Protein 5LP5 (pdb70)

B-factor: mean 61.41, std 30.26, range [6.19, 213.81]

Radius of gyration: 59.89 Å; Cα contacts (8 Å, |Δi|>4): 4149; chains: 6; bounding box: 139×84×189 Å

Structure (mmCIF, N/CA/C/O backbone):
data_5LP5
#
_entry.id   5LP5
#
_cell.length_a   338.656
_cell.length_b   48.340
_cell.length_c   151.513
_cell.angle_alpha   90.00
_cell.angle_beta   113.02
_cell.angle_gamma   90.00
#
_symmetry.space_group_name_H-M   'C 1 2 1'
#
loop_
_entity.id
_entity.type
_entity.pdbx_description
1 polymer 'Penicillin-binding protein 2 (Pbp2)'
2 polymer 'Rod shape-determining protein (MreC)'
3 water water
#
loop_
_atom_site.group_PDB
_atom_site.id
_atom_site.type_symbol
_atom_site.label_atom_id
_atom_site.label_alt_id
_atom_site.label_comp_id
_atom_site.label_asym_id
_atom_site.label_entity_id
_atom_site.label_seq_id
_atom_site.pdbx_PDB_ins_code
_atom_site.Cartn_x
_atom_site.Cartn_y
_atom_site.Cartn_z
_atom_site.occupancy
_atom_site.B_iso_or_equiv
_atom_site.auth_seq_id
_atom_site.auth_comp_id
_atom_site.auth_asym_id
_atom_site.auth_atom_id
_atom_site.pdbx_PDB_model_num
ATOM 1 N N . ARG A 1 41 ? -118.628 -6.446 16.979 1.00 125.43 41 ARG A N 1
ATOM 2 C CA . ARG A 1 41 ? -117.613 -6.279 18.075 1.00 125.60 41 ARG A CA 1
ATOM 3 C C . 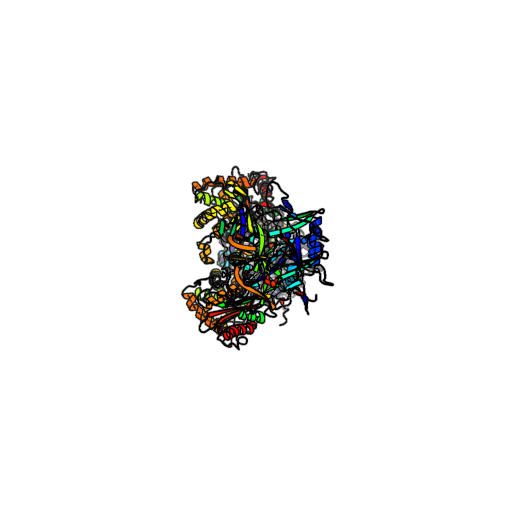ARG A 1 41 ? -116.811 -7.585 18.305 1.00 130.52 41 ARG A C 1
ATOM 4 O O . ARG A 1 41 ? -115.582 -7.590 18.180 1.00 137.66 41 ARG A O 1
ATOM 12 N N . ASN A 1 42 ? -117.522 -8.673 18.634 1.00 126.42 42 ASN A N 1
ATOM 13 C CA . ASN A 1 42 ? -116.942 -10.011 18.924 1.00 115.85 42 ASN A CA 1
ATOM 14 C C . ASN A 1 42 ? -116.158 -10.050 20.237 1.00 112.61 42 ASN A C 1
ATOM 15 O O . ASN A 1 42 ? -116.676 -9.641 21.277 1.00 107.43 42 ASN A O 1
ATOM 20 N N . MET A 1 43 ? -114.930 -10.567 20.181 1.00 109.01 43 MET A N 1
ATOM 21 C CA . MET A 1 43 ? -114.035 -10.615 21.326 1.00 104.75 43 MET A CA 1
ATOM 22 C C . MET A 1 43 ? -112.598 -10.918 20.886 1.00 91.25 43 MET A C 1
ATOM 23 O O . MET A 1 43 ? -112.371 -11.444 19.801 1.00 79.75 43 MET A O 1
ATOM 28 N N . THR A 1 44 ? -111.643 -10.625 21.768 1.00 84.07 44 THR A N 1
ATOM 29 C CA . THR A 1 44 ? -110.214 -10.743 21.470 1.00 76.64 44 THR A CA 1
ATOM 30 C C . THR A 1 44 ? -109.526 -11.820 22.306 1.00 72.07 44 THR A C 1
ATOM 31 O O . THR A 1 44 ? -110.153 -12.457 23.152 1.00 77.04 44 THR A O 1
ATOM 35 N N . LYS A 1 45 ? -108.234 -12.011 22.067 1.00 66.41 45 LYS A N 1
ATOM 36 C CA . LYS A 1 45 ? -107.476 -13.122 22.666 1.00 61.00 45 LYS A CA 1
ATOM 37 C C . LYS A 1 45 ? -105.986 -12.780 22.769 1.00 55.77 45 LYS A C 1
ATOM 38 O O . LYS A 1 45 ? -105.398 -12.291 21.818 1.00 52.54 45 LYS A O 1
ATOM 44 N N . LYS A 1 46 ? -105.382 -13.075 23.916 1.00 54.12 46 LYS A N 1
ATOM 45 C CA . LYS A 1 46 ? -103.974 -12.725 24.214 1.00 50.44 46 LYS A CA 1
ATOM 46 C C . LYS A 1 46 ? -103.061 -13.946 24.217 1.00 50.10 46 LYS A C 1
ATOM 47 O O . LYS A 1 46 ? -103.469 -15.057 24.520 1.00 49.97 46 LYS A O 1
ATOM 53 N N . GLU A 1 47 ? -101.810 -13.723 23.877 1.00 53.03 47 GLU A N 1
ATOM 54 C CA . GLU A 1 47 ? -100.848 -14.803 23.788 1.00 57.49 47 GLU A CA 1
ATOM 55 C C . GLU A 1 47 ? -99.478 -14.247 24.082 1.00 54.03 47 GLU A C 1
ATOM 56 O O . GLU A 1 47 ? -99.007 -13.355 23.374 1.00 52.98 47 GLU A O 1
ATOM 62 N N . PHE A 1 48 ? -98.846 -14.746 25.140 1.00 50.03 48 PHE A N 1
ATOM 63 C CA . PHE A 1 48 ? -97.534 -14.243 25.516 1.00 46.74 48 PHE A CA 1
ATOM 64 C C . PHE A 1 48 ? -96.441 -14.866 24.654 1.00 43.84 48 PHE A C 1
ATOM 65 O O . PHE A 1 48 ? -96.538 -16.014 24.239 1.00 42.97 48 PHE A O 1
ATOM 73 N N . LEU A 1 49 ? -95.393 -14.091 24.410 1.00 42.19 49 LEU A N 1
ATOM 74 C CA . LEU A 1 49 ? -94.264 -14.527 23.605 1.00 41.13 49 LEU A CA 1
ATOM 75 C C . LEU A 1 49 ? -93.079 -14.540 24.538 1.00 40.39 49 LEU A C 1
ATOM 76 O O . LEU A 1 49 ? -92.550 -13.486 24.896 1.00 41.34 49 LEU A O 1
ATOM 81 N N . VAL A 1 50 ? -92.684 -15.741 24.948 1.00 39.95 50 VAL A N 1
ATOM 82 C CA . VAL A 1 50 ? -91.746 -15.932 26.056 1.00 38.29 50 VAL A CA 1
ATOM 83 C C . VAL A 1 50 ? -90.372 -16.323 25.540 1.00 34.94 50 VAL A C 1
ATOM 84 O O . VAL A 1 50 ? -90.210 -17.422 25.048 1.00 35.36 50 VAL A O 1
ATOM 88 N N . PRO A 1 51 ? -89.368 -15.457 25.703 1.00 33.48 51 PRO A N 1
ATOM 89 C CA . PRO A 1 51 ? -88.078 -15.752 25.079 1.00 33.09 51 PRO A CA 1
ATOM 90 C C . PRO A 1 51 ? -87.320 -16.855 25.763 1.00 31.70 51 PRO A C 1
ATOM 91 O O . PRO A 1 51 ? -87.512 -17.075 26.934 1.00 32.31 51 PRO A O 1
ATOM 95 N N . THR A 1 52 ? -86.475 -17.547 25.011 1.00 33.40 52 THR A N 1
ATOM 96 C CA . THR A 1 52 ? -85.709 -18.686 25.518 1.00 33.14 52 THR A CA 1
ATOM 97 C C . THR A 1 52 ? -84.619 -18.143 26.417 1.00 30.47 52 THR A C 1
ATOM 98 O O . THR A 1 52 ? -84.019 -17.115 26.108 1.00 29.71 52 THR A O 1
ATOM 102 N N . ARG A 1 53 ? -84.375 -18.807 27.540 1.00 30.08 53 ARG A N 1
ATOM 103 C CA . ARG A 1 53 ? -83.384 -18.292 28.503 1.00 30.85 53 ARG A CA 1
ATOM 104 C C . ARG A 1 53 ? -82.008 -18.222 27.897 1.00 30.82 53 ARG A C 1
ATOM 105 O O . ARG A 1 53 ? -81.572 -19.169 27.257 1.00 31.58 53 ARG A O 1
ATOM 113 N N . GLY A 1 54 ? -81.336 -17.091 28.113 1.00 33.25 54 GLY A N 1
ATOM 114 C CA . GLY A 1 54 ? -80.059 -16.777 27.448 1.00 33.68 54 GLY A CA 1
ATOM 115 C C . GLY A 1 54 ? -78.920 -17.747 27.729 1.00 33.56 54 GLY A C 1
ATOM 116 O O . GLY A 1 54 ? -78.838 -18.337 28.807 1.00 35.02 54 GLY A O 1
ATOM 117 N N . ASN A 1 55 ? -78.034 -17.902 26.748 1.00 34.06 55 ASN A N 1
ATOM 118 C CA . ASN A 1 55 ? -76.872 -18.779 26.887 1.00 34.41 55 ASN A CA 1
ATOM 119 C C . ASN A 1 55 ? -75.781 -18.109 27.696 1.00 32.59 55 ASN A C 1
ATOM 120 O O . ASN A 1 55 ? -75.609 -16.887 27.629 1.00 30.64 55 ASN A O 1
ATOM 125 N N . ILE A 1 56 ? -75.029 -18.920 28.435 1.00 31.59 56 ILE A N 1
ATOM 126 C CA . ILE A 1 56 ? -73.843 -18.433 29.128 1.00 33.59 56 ILE A CA 1
ATOM 127 C C . ILE A 1 56 ? -72.584 -18.927 28.416 1.00 33.95 56 ILE A C 1
ATOM 128 O O . ILE A 1 56 ? -72.397 -20.136 28.203 1.00 31.53 56 ILE A O 1
ATOM 133 N N . THR A 1 57 ? -71.721 -17.972 28.070 1.00 36.46 57 THR A N 1
ATOM 134 C CA . THR A 1 57 ? -70.525 -18.268 27.294 1.00 38.72 57 THR A CA 1
ATOM 135 C C . THR A 1 57 ? -69.233 -17.871 27.998 1.00 41.63 57 THR A C 1
ATOM 136 O O . THR A 1 57 ? -69.109 -16.792 28.576 1.00 44.54 57 THR A O 1
ATOM 140 N N . ASP A 1 58 ? -68.314 -18.827 27.975 1.00 42.18 58 ASP A N 1
ATOM 141 C CA . ASP A 1 58 ? -66.857 -18.655 28.103 1.00 40.80 58 ASP A CA 1
ATOM 142 C C . ASP A 1 58 ? -66.243 -17.440 27.360 1.00 38.85 58 ASP A C 1
ATOM 143 O O . ASP A 1 58 ? -66.805 -16.874 26.419 1.00 40.72 58 ASP A O 1
ATOM 148 N N . ARG A 1 59 ? -65.064 -17.057 27.806 1.00 38.32 59 ARG A N 1
ATOM 149 C CA . ARG A 1 59 ? -64.281 -15.984 27.182 1.00 38.73 59 ARG A CA 1
ATOM 150 C C . ARG A 1 59 ? -64.205 -16.078 25.666 1.00 37.20 59 ARG A C 1
ATOM 151 O O . ARG A 1 59 ? -64.229 -15.067 24.984 1.00 33.22 59 ARG A O 1
ATOM 159 N N . ASN A 1 60 ? -64.072 -17.309 25.176 1.00 39.49 60 ASN A N 1
ATOM 160 C CA . ASN A 1 60 ? -63.847 -17.605 23.772 1.00 42.01 60 ASN A CA 1
ATOM 161 C C . ASN A 1 60 ? -65.073 -18.239 23.132 1.00 43.11 60 ASN A C 1
ATOM 162 O O . ASN A 1 60 ? -64.951 -18.968 22.137 1.00 44.39 60 ASN A O 1
ATOM 167 N N . ASP A 1 61 ? -66.244 -17.968 23.697 1.00 44.59 61 ASP A N 1
ATOM 168 C CA . ASP A 1 61 ? -67.499 -18.400 23.091 1.00 46.34 61 ASP A CA 1
ATOM 169 C C . ASP A 1 61 ? -67.742 -19.926 23.163 1.00 45.96 61 ASP A C 1
ATOM 170 O O . ASP A 1 61 ? -68.524 -20.463 22.392 1.00 51.16 61 ASP A O 1
ATOM 175 N N . GLU A 1 62 ? -67.092 -20.627 24.083 1.00 43.90 62 GLU A N 1
ATOM 176 C CA . GLU A 1 62 ? -67.504 -21.993 24.404 1.00 45.78 62 GLU A CA 1
ATOM 177 C C . GLU A 1 62 ? -68.808 -21.938 25.239 1.00 44.98 62 GLU A C 1
ATOM 178 O O . GLU A 1 62 ? -69.049 -20.980 25.973 1.00 40.24 62 GLU A O 1
ATOM 184 N N . PHE A 1 63 ? -69.643 -22.969 25.119 1.00 47.06 63 PHE A N 1
ATOM 185 C CA . PHE A 1 63 ? -70.860 -23.089 25.921 1.00 46.49 63 PHE A CA 1
ATOM 186 C C . PHE A 1 63 ? -70.594 -23.585 27.340 1.00 43.52 63 PHE A C 1
ATOM 187 O O . PHE A 1 63 ? -70.024 -24.665 27.544 1.00 38.75 63 PHE A O 1
ATOM 195 N N . LEU A 1 64 ? -71.053 -22.800 28.308 1.00 40.88 64 LEU A N 1
ATOM 196 C CA . LEU A 1 64 ? -71.044 -23.202 29.706 1.00 42.40 64 LEU A CA 1
ATOM 197 C C . LEU A 1 64 ? -72.440 -23.593 30.166 1.00 44.97 64 LEU A C 1
ATOM 198 O O . LEU A 1 64 ? -72.601 -24.574 30.919 1.00 46.57 64 LEU A O 1
ATOM 203 N N . ALA A 1 65 ? -73.424 -22.816 29.702 1.00 45.88 65 ALA A N 1
ATOM 204 C CA . ALA A 1 65 ? -74.838 -23.010 30.032 1.00 46.14 65 ALA A CA 1
ATOM 205 C C . ALA A 1 65 ? -75.719 -22.745 28.820 1.00 44.75 65 ALA A C 1
ATOM 206 O O . ALA A 1 65 ? -75.600 -21.716 28.146 1.00 47.05 65 ALA A O 1
ATOM 208 N N . THR A 1 66 ? -76.636 -23.671 28.579 1.00 43.14 66 THR A N 1
ATOM 209 C CA . THR A 1 66 ? -77.495 -23.606 27.427 1.00 42.43 66 THR A CA 1
ATOM 210 C C . THR A 1 66 ? -78.842 -24.290 27.674 1.00 43.27 66 THR A C 1
ATOM 211 O O . THR A 1 66 ? -79.138 -24.724 28.786 1.00 42.38 66 THR A O 1
ATOM 215 N N . ASN A 1 67 ? -79.653 -24.397 26.621 1.00 43.67 67 ASN A N 1
ATOM 216 C CA . ASN A 1 67 ? -80.986 -25.024 26.708 1.00 41.97 67 ASN A CA 1
ATOM 217 C C . ASN A 1 67 ? -81.143 -26.223 25.745 1.00 41.02 67 ASN A C 1
ATOM 218 O O . ASN A 1 67 ? -80.600 -26.206 24.656 1.00 44.07 67 ASN A O 1
ATOM 223 N N . GLU A 1 68 ? -81.880 -27.250 26.162 1.00 41.16 68 GLU A N 1
ATOM 224 C CA . GLU A 1 68 ? -82.133 -28.439 25.329 1.00 44.30 68 GLU A CA 1
ATOM 225 C C . GLU A 1 68 ? -83.607 -28.587 25.044 1.00 45.00 68 GLU A C 1
ATOM 226 O O . GLU A 1 68 ? -84.428 -28.564 25.958 1.00 46.95 68 GLU A O 1
ATOM 232 N N . LEU A 1 69 ? -83.923 -28.734 23.762 1.00 41.37 69 LEU A N 1
ATOM 233 C CA . LEU A 1 69 ? -85.291 -28.852 23.325 1.00 36.91 69 LEU A CA 1
ATOM 234 C C . LEU A 1 69 ? -85.808 -30.252 23.614 1.00 34.96 69 LEU A C 1
ATOM 235 O O . LEU A 1 69 ? -85.300 -31.242 23.121 1.00 31.03 69 LEU A O 1
ATOM 240 N N . VAL A 1 70 ? -86.822 -30.319 24.454 1.00 36.89 70 VAL A N 1
ATOM 241 C CA . VAL A 1 70 ? -87.391 -31.596 24.879 1.00 37.19 70 VAL A CA 1
ATOM 242 C C . VAL A 1 70 ? -88.905 -31.483 24.783 1.00 37.30 70 VAL A C 1
ATOM 243 O O . VAL A 1 70 ? -89.419 -30.457 24.340 1.00 38.21 70 VAL A O 1
ATOM 247 N N . PHE A 1 71 ? -89.610 -32.543 25.164 1.00 37.06 71 PHE A N 1
ATOM 248 C CA . PHE A 1 71 ? -91.050 -32.601 24.990 1.00 36.83 71 PHE A CA 1
ATOM 249 C C . PHE A 1 71 ? -91.810 -32.789 26.292 1.00 37.52 71 PHE A C 1
ATOM 250 O O . PHE A 1 71 ? -91.222 -32.925 27.357 1.00 36.77 71 PHE A O 1
ATOM 258 N N . GLY A 1 72 ? -93.133 -32.817 26.172 1.00 39.59 72 GLY A N 1
ATOM 259 C CA . GLY A 1 72 ? -94.036 -32.837 27.295 1.00 40.86 72 GLY A CA 1
ATOM 260 C C . GLY A 1 72 ? -95.382 -33.273 26.777 1.00 43.39 72 GLY A C 1
ATOM 261 O O . GLY A 1 72 ? -95.837 -32.769 25.765 1.00 43.14 72 GLY A O 1
ATOM 262 N N . VAL A 1 73 ? -96.016 -34.234 27.443 1.00 46.02 73 VAL A N 1
ATOM 263 C CA . VAL A 1 73 ? -97.349 -34.658 27.032 1.00 49.00 73 VAL A CA 1
ATOM 264 C C . VAL A 1 73 ? -98.382 -33.997 27.935 1.00 51.70 73 VAL A C 1
ATOM 265 O O . VAL A 1 73 ? -98.300 -34.097 29.154 1.00 50.41 73 VAL A O 1
ATOM 269 N N . PHE A 1 74 ? -99.353 -33.330 27.321 1.00 57.53 74 PHE A N 1
ATOM 270 C CA . PHE A 1 74 ? -100.328 -32.523 28.043 1.00 63.92 74 PHE A CA 1
ATOM 271 C C . PHE A 1 74 ? -101.756 -33.017 27.819 1.00 69.23 74 PHE A C 1
ATOM 272 O O . PHE A 1 74 ? -102.103 -33.461 26.709 1.00 74.97 74 PHE A O 1
ATOM 280 N N . LEU A 1 75 ? -102.574 -32.909 28.871 1.00 70.12 75 LEU A N 1
ATOM 281 C CA . LEU A 1 75 ? -104.025 -33.122 28.783 1.00 68.69 75 LEU A CA 1
ATOM 282 C C . LEU A 1 75 ? -104.763 -31.826 29.151 1.00 75.83 75 LEU A C 1
ATOM 283 O O . LEU A 1 75 ? -104.236 -31.009 29.906 1.00 79.48 75 LEU A O 1
ATOM 288 N N . PRO A 1 76 ? -105.976 -31.617 28.603 1.00 86.51 76 PRO A N 1
ATOM 289 C CA . PRO A 1 76 ? -106.688 -30.375 28.923 1.00 90.59 76 PRO A CA 1
ATOM 290 C C . PRO A 1 76 ? -107.258 -30.398 30.354 1.00 95.59 76 PRO A C 1
ATOM 291 O O . PRO A 1 76 ? -107.620 -31.464 30.861 1.00 93.38 76 PRO A O 1
ATOM 295 N N . SER A 1 77 ? -107.298 -29.237 31.005 1.00 107.02 77 SER A N 1
ATOM 296 C CA . SER A 1 77 ? -107.775 -29.148 32.389 1.00 117.56 77 SER A CA 1
ATOM 297 C C . SER A 1 77 ? -109.299 -29.214 32.455 1.00 121.01 77 SER A C 1
ATOM 298 O O . SER A 1 77 ? -109.992 -28.767 31.542 1.00 120.91 77 SER A O 1
ATOM 301 N N . GLY A 1 78 ? -109.815 -29.775 33.541 1.00 122.95 78 GLY A N 1
ATOM 302 C CA . GLY A 1 78 ? -111.262 -29.823 33.769 1.00 124.63 78 GLY A CA 1
ATOM 303 C C . GLY A 1 78 ? -111.927 -30.953 33.010 1.00 119.47 78 GLY A C 1
ATOM 304 O O . GLY A 1 78 ? -112.907 -30.750 32.300 1.00 122.20 78 GLY A O 1
ATOM 305 N N . LEU A 1 79 ? -111.394 -32.154 33.187 1.00 114.84 79 LEU A N 1
ATOM 306 C CA . LEU A 1 79 ? -111.842 -33.334 32.458 1.00 114.98 79 LEU A CA 1
ATOM 307 C C . LEU A 1 79 ? -112.540 -34.321 33.400 1.00 109.36 79 LEU A C 1
ATOM 308 O O . LEU A 1 79 ? -112.201 -34.395 34.578 1.00 107.70 79 LEU A O 1
ATOM 313 N N . LYS A 1 80 ? -113.507 -35.077 32.880 1.00 102.64 80 LYS A N 1
ATOM 314 C CA . LYS A 1 80 ? -114.214 -36.095 33.671 1.00 98.59 80 LYS A CA 1
ATOM 315 C C . LYS A 1 80 ? -113.256 -37.164 34.196 1.00 94.31 80 LYS A C 1
ATOM 316 O O . LYS A 1 80 ? -112.322 -37.551 33.495 1.00 108.30 80 LYS A O 1
ATOM 322 N N . GLN A 1 81 ? -113.503 -37.649 35.413 1.00 88.02 81 GLN A N 1
ATOM 323 C CA . GLN A 1 81 ? -112.692 -38.720 36.045 1.00 87.00 81 GLN A CA 1
ATOM 324 C C . GLN A 1 81 ? -112.665 -40.029 35.223 1.00 87.83 81 GLN A C 1
ATOM 325 O O . GLN A 1 81 ? -111.647 -40.730 35.195 1.00 82.78 81 GLN A O 1
ATOM 331 N N . LYS A 1 82 ? -113.782 -40.357 34.574 1.00 94.96 82 LYS A N 1
ATOM 332 C CA . LYS A 1 82 ? -113.889 -41.573 33.763 1.00 98.78 82 LYS A CA 1
ATOM 333 C C . LYS A 1 82 ? -112.997 -41.484 32.525 1.00 97.29 82 LYS A C 1
ATOM 334 O O . LYS A 1 82 ? -112.282 -42.438 32.182 1.00 87.41 82 LYS A O 1
ATOM 340 N N . ASP A 1 83 ? -113.061 -40.331 31.861 1.00 101.88 83 ASP A N 1
ATOM 341 C CA . ASP A 1 83 ? -112.288 -40.067 30.651 1.00 107.20 83 ASP A CA 1
ATOM 342 C C . ASP A 1 83 ? -110.791 -39.943 30.951 1.00 108.84 83 ASP A C 1
ATOM 343 O O . ASP A 1 83 ? -109.955 -40.539 30.257 1.00 112.27 83 ASP A O 1
ATOM 348 N N . LEU A 1 84 ? -110.475 -39.159 31.979 1.00 107.67 84 LEU A N 1
ATOM 349 C CA . LEU A 1 84 ? -109.104 -38.969 32.436 1.00 107.68 84 LEU A CA 1
ATOM 350 C C . LEU A 1 84 ? -108.371 -40.303 32.622 1.00 103.32 84 LEU A C 1
ATOM 351 O O . LEU A 1 84 ? -107.218 -40.437 32.200 1.00 109.24 84 LEU A O 1
ATOM 356 N N . LEU A 1 85 ? -109.042 -41.282 33.236 1.00 97.52 85 LEU A N 1
ATOM 357 C CA . LEU A 1 85 ? -108.467 -42.624 33.443 1.00 95.07 85 LEU A CA 1
ATOM 358 C C . LEU A 1 85 ? -108.139 -43.305 32.105 1.00 99.72 85 LEU A C 1
ATOM 359 O O . LEU A 1 85 ? -107.060 -43.880 31.922 1.00 101.21 85 LEU A O 1
ATOM 364 N N . GLU A 1 86 ? -109.078 -43.229 31.168 1.00 97.28 86 GLU A N 1
ATOM 365 C CA . GLU A 1 86 ? -108.916 -43.884 29.877 1.00 90.44 86 GLU A CA 1
ATOM 366 C C . GLU A 1 86 ? -107.791 -43.254 29.055 1.00 84.33 86 GLU A C 1
ATOM 367 O O . GLU A 1 86 ? -107.122 -43.939 28.285 1.00 73.34 86 GLU A O 1
ATOM 373 N N . LYS A 1 87 ? -107.573 -41.955 29.241 1.00 80.39 87 LYS A N 1
ATOM 374 C CA . LYS A 1 87 ? -106.472 -41.252 28.576 1.00 72.73 87 LYS A CA 1
ATOM 375 C C . LYS A 1 87 ? -105.129 -41.552 29.214 1.00 70.76 87 LYS A C 1
ATOM 376 O O . LYS A 1 87 ? -104.119 -41.621 28.524 1.00 69.99 87 LYS A O 1
ATOM 382 N N . ILE A 1 88 ? -105.105 -41.740 30.525 1.00 71.88 88 ILE A N 1
ATOM 383 C CA . ILE A 1 88 ? -103.866 -42.123 31.206 1.00 73.82 88 ILE A CA 1
ATOM 384 C C . ILE A 1 88 ? -103.447 -43.550 30.837 1.00 74.32 88 ILE A C 1
ATOM 385 O O . ILE A 1 88 ? -102.250 -43.857 30.800 1.00 74.28 88 ILE A O 1
ATOM 390 N N . GLU A 1 89 ? -104.429 -44.417 30.574 1.00 79.60 89 GLU A N 1
ATOM 391 C CA . GLU A 1 89 ? -104.147 -45.768 30.067 1.00 82.32 89 GLU A CA 1
ATOM 392 C C . GLU A 1 89 ? -103.456 -45.667 28.714 1.00 78.00 89 GLU A C 1
ATOM 393 O O . GLU A 1 89 ? -102.512 -46.409 28.440 1.00 77.88 89 GLU A O 1
ATOM 399 N N . ILE A 1 90 ? -103.950 -44.755 27.871 1.00 70.00 90 ILE A N 1
ATOM 400 C CA . ILE A 1 90 ? -103.352 -44.494 26.559 1.00 63.47 90 ILE A CA 1
ATOM 401 C C . ILE A 1 90 ? -101.914 -43.979 26.726 1.00 61.82 90 ILE A C 1
ATOM 402 O O . ILE A 1 90 ? -101.014 -44.413 26.023 1.00 63.54 90 ILE A O 1
ATOM 407 N N . ILE A 1 91 ? -101.700 -43.070 27.668 1.00 58.94 91 ILE A N 1
ATOM 408 C CA . ILE A 1 91 ? -100.375 -42.517 27.909 1.00 55.97 91 ILE A CA 1
ATOM 409 C C . ILE A 1 91 ? -99.451 -43.524 28.603 1.00 60.33 91 ILE A C 1
ATOM 410 O O . ILE A 1 91 ? -98.237 -43.435 28.478 1.00 58.99 91 ILE A O 1
ATOM 415 N N . GLN A 1 92 ? -100.027 -44.484 29.317 1.00 69.06 92 GLN A N 1
ATOM 416 C CA . GLN A 1 92 ? -99.266 -45.610 29.869 1.00 79.15 92 GLN A CA 1
ATOM 417 C C . GLN A 1 92 ? -98.616 -46.436 28.751 1.00 79.18 92 GLN A C 1
ATOM 418 O O . GLN A 1 92 ? -97.445 -46.804 28.837 1.00 80.82 92 GLN A O 1
ATOM 424 N N . LYS A 1 93 ? -99.381 -46.727 27.707 1.00 76.26 93 LYS A N 1
ATOM 425 C CA . LYS A 1 93 ? -98.853 -47.486 26.573 1.00 75.11 93 LYS A CA 1
ATOM 426 C C . LYS A 1 93 ? -97.583 -46.824 26.031 1.00 68.72 93 LYS A C 1
ATOM 427 O O . LYS A 1 93 ? -96.590 -47.507 25.831 1.00 71.75 93 LYS A O 1
ATOM 433 N N . PHE A 1 94 ? -97.605 -45.504 25.828 1.00 60.64 94 PHE A N 1
ATOM 434 C CA . PHE A 1 94 ? -96.482 -44.779 25.202 1.00 52.56 94 PHE A CA 1
ATOM 435 C C . PHE A 1 94 ? -95.280 -44.636 26.123 1.00 50.70 94 PHE A C 1
ATOM 436 O O . PHE A 1 94 ? -94.173 -44.389 25.666 1.00 50.79 94 PHE A O 1
ATOM 444 N N . PHE A 1 95 ? -95.501 -44.749 27.425 1.00 51.31 95 PHE A N 1
ATOM 445 C CA . PHE A 1 95 ? -94.414 -44.677 28.410 1.00 50.72 95 PHE A CA 1
ATOM 446 C C . PHE A 1 95 ? -94.600 -45.803 29.418 1.00 54.13 95 PHE A C 1
ATOM 447 O O . PHE A 1 95 ? -95.101 -45.585 30.514 1.00 52.82 95 PHE A O 1
ATOM 455 N N . PRO A 1 96 ? -94.213 -47.030 29.036 1.00 60.87 96 PRO A N 1
ATOM 456 C CA . PRO A 1 96 ? -94.476 -48.180 29.906 1.00 65.54 96 PRO A CA 1
ATOM 457 C C . PRO A 1 96 ? -93.555 -48.174 31.120 1.00 68.72 96 PRO A C 1
ATOM 458 O O . PRO A 1 96 ? -93.715 -48.984 32.020 1.00 66.37 96 PRO A O 1
ATOM 462 N N . ASN A 1 97 ? -92.613 -47.235 31.122 1.00 75.26 97 ASN A N 1
ATOM 463 C CA . ASN A 1 97 ? -91.640 -47.075 32.179 1.00 78.61 97 ASN A CA 1
ATOM 464 C C . ASN A 1 97 ? -92.154 -46.214 33.348 1.00 77.19 97 ASN A C 1
ATOM 465 O O . ASN A 1 97 ? -91.377 -45.880 34.235 1.00 79.21 97 ASN A O 1
ATOM 470 N N . PHE A 1 98 ? -93.448 -45.859 33.346 1.00 75.44 98 PHE A N 1
ATOM 471 C CA . PHE A 1 98 ? -94.093 -45.039 34.386 1.00 74.16 98 PHE A CA 1
ATOM 472 C C . PHE A 1 98 ? -95.326 -45.834 34.807 1.00 73.10 98 PHE A C 1
ATOM 473 O O . PHE A 1 98 ? -95.823 -46.641 34.035 1.00 71.68 98 PHE A O 1
ATOM 481 N N . SER A 1 99 ? -95.812 -45.606 36.019 1.00 80.41 99 SER A N 1
ATOM 482 C CA . SER A 1 99 ? -96.914 -46.405 36.563 1.00 87.67 99 SER A CA 1
ATOM 483 C C . SER A 1 99 ? -98.260 -45.678 36.441 1.00 85.23 99 SER A C 1
ATOM 484 O O . SER A 1 99 ? -98.345 -44.472 36.658 1.00 87.47 99 SER A O 1
ATOM 487 N N . LYS A 1 100 ? -99.305 -46.437 36.117 1.00 83.73 100 LYS A N 1
ATOM 488 C CA . LYS A 1 100 ? -100.655 -45.913 35.859 1.00 80.46 100 LYS A CA 1
ATOM 489 C C . LYS A 1 100 ? -101.074 -44.873 36.891 1.00 83.16 100 LYS A C 1
ATOM 490 O O . LYS A 1 100 ? -101.787 -43.910 36.587 1.00 73.48 100 LYS A O 1
ATOM 496 N N . GLU A 1 101 ? -100.621 -45.084 38.121 1.00 93.18 101 GLU A N 1
ATOM 497 C CA . GLU A 1 101 ? -100.959 -44.199 39.225 1.00 101.05 101 GLU A CA 1
ATOM 498 C C . GLU A 1 101 ? -99.972 -43.053 39.433 1.00 95.48 101 GLU A C 1
ATOM 499 O O . GLU A 1 101 ? -100.406 -41.958 39.795 1.00 97.85 101 GLU A O 1
ATOM 505 N N . THR A 1 102 ? -98.670 -43.254 39.194 1.00 86.92 102 THR A N 1
ATOM 506 C CA . THR A 1 102 ? -97.724 -42.114 39.283 1.00 83.91 102 THR A CA 1
ATOM 507 C C . THR A 1 102 ? -98.148 -40.988 38.317 1.00 82.28 102 THR A C 1
ATOM 508 O O . THR A 1 102 ? -97.772 -39.823 38.483 1.00 79.18 102 THR A O 1
ATOM 512 N N . LEU A 1 103 ? -98.962 -41.357 37.329 1.00 83.59 103 LEU A N 1
ATOM 513 C CA . LEU A 1 103 ? -99.511 -40.410 36.362 1.00 81.98 103 LEU A CA 1
ATOM 514 C C . LEU A 1 103 ? -100.804 -39.728 36.832 1.00 84.41 103 LEU A C 1
ATOM 515 O O . LEU A 1 103 ? -101.060 -38.598 36.430 1.00 82.35 103 LEU A O 1
ATOM 520 N N . LEU A 1 104 ? -101.624 -40.383 37.660 1.00 92.45 104 LEU A N 1
ATOM 521 C CA . LEU A 1 104 ? -102.689 -39.661 38.392 1.00 98.66 104 LEU A CA 1
ATOM 522 C C . LEU A 1 104 ? -102.049 -38.484 39.122 1.00 102.47 104 LEU A C 1
ATOM 523 O O . LEU A 1 104 ? -102.472 -37.323 38.993 1.00 97.90 104 LEU A O 1
ATOM 528 N N . ASN A 1 105 ? -101.032 -38.821 39.907 1.00 104.11 105 ASN A N 1
ATOM 529 C CA . ASN A 1 105 ? -100.463 -37.896 40.881 1.00 106.60 105 ASN A CA 1
ATOM 530 C C . ASN A 1 105 ? -99.954 -36.656 40.160 1.00 96.08 105 ASN A C 1
ATOM 531 O O . ASN A 1 105 ? -100.168 -35.526 40.617 1.00 100.64 105 ASN A O 1
ATOM 536 N N . ASN A 1 106 ? -99.299 -36.884 39.020 1.00 90.06 106 ASN A N 1
ATOM 537 C CA . ASN A 1 106 ? -98.811 -35.807 38.175 1.00 85.22 106 ASN A CA 1
ATOM 538 C C . ASN A 1 106 ? -99.932 -34.911 37.687 1.00 83.68 106 ASN A C 1
ATOM 539 O O . ASN A 1 106 ? -99.718 -33.717 37.539 1.00 82.29 106 ASN A O 1
ATOM 544 N N . TYR A 1 107 ? -101.118 -35.463 37.452 1.00 84.63 107 TYR A N 1
ATOM 545 C CA . TYR A 1 107 ? -102.221 -34.651 36.951 1.00 87.21 107 TYR A CA 1
ATOM 546 C C . TYR A 1 107 ? -102.535 -33.464 37.883 1.00 93.92 107 TYR A C 1
ATOM 547 O O . TYR A 1 107 ? -102.254 -32.321 37.524 1.00 94.97 107 TYR A O 1
ATOM 556 N N . GLN A 1 108 ? -103.112 -33.715 39.059 1.00 101.10 108 GLN A N 1
ATOM 557 C CA . GLN A 1 108 ? -103.285 -32.638 40.047 1.00 100.56 108 GLN A CA 1
ATOM 558 C C . GLN A 1 108 ? -101.998 -32.579 40.857 1.00 102.75 108 GLN A C 1
ATOM 559 O O . GLN A 1 108 ? -101.701 -33.485 41.633 1.00 100.06 108 GLN A O 1
ATOM 565 N N . LYS A 1 109 ? -101.218 -31.528 40.629 1.00 107.97 109 LYS A N 1
ATOM 566 C CA . LYS A 1 109 ? -99.918 -31.348 41.269 1.00 123.69 109 LYS A CA 1
ATOM 567 C C . LYS A 1 109 ? -99.586 -29.848 41.235 1.00 141.99 109 LYS A C 1
ATOM 568 O O . LYS A 1 109 ? -100.355 -29.060 40.671 1.00 143.48 109 LYS A O 1
ATOM 574 N N . GLU A 1 110 ? -98.445 -29.460 41.821 1.00 160.54 110 GLU A N 1
ATOM 575 C CA . GLU A 1 110 ? -97.927 -28.074 41.750 1.00 158.17 110 GLU A CA 1
ATOM 576 C C . GLU A 1 110 ? -96.999 -27.807 40.536 1.00 155.99 110 GLU A C 1
ATOM 577 O O . GLU A 1 110 ? -95.982 -27.121 40.659 1.00 151.07 110 GLU A O 1
ATOM 583 N N . ASN A 1 111 ? -97.377 -28.339 39.369 1.00 150.50 111 ASN A N 1
ATOM 584 C CA . ASN A 1 111 ? -96.651 -28.115 38.109 1.00 145.24 111 ASN A CA 1
ATOM 585 C C . ASN A 1 111 ? -97.479 -27.161 37.226 1.00 149.72 111 ASN A C 1
ATOM 586 O O . ASN A 1 111 ? -97.647 -25.997 37.596 1.00 151.20 111 ASN A O 1
ATOM 591 N N . SER A 1 112 ? -97.981 -27.646 36.080 1.00 143.28 112 SER A N 1
ATOM 592 C CA . SER A 1 112 ? -98.828 -26.881 35.146 1.00 137.59 112 SER A CA 1
ATOM 593 C C . SER A 1 112 ? -98.052 -26.180 34.010 1.00 141.05 112 SER A C 1
ATOM 594 O O . SER A 1 112 ? -96.923 -26.566 33.677 1.00 135.38 112 SER A O 1
ATOM 597 N N . LEU A 1 113 ? -98.688 -25.173 33.414 1.00 144.78 113 LEU A N 1
ATOM 598 C CA . LEU A 1 113 ? -98.137 -24.421 32.281 1.00 148.24 113 LEU A CA 1
ATOM 599 C C . LEU A 1 113 ? -98.378 -22.906 32.473 1.00 162.44 113 LEU A C 1
ATOM 600 O O . LEU A 1 113 ? -98.902 -22.473 33.504 1.00 185.15 113 LEU A O 1
ATOM 605 N N . TYR A 1 114 ? -97.957 -22.118 31.484 1.00 160.60 114 TYR A N 1
ATOM 606 C CA . TYR A 1 114 ? -98.230 -20.671 31.394 1.00 145.51 114 TYR A CA 1
ATOM 607 C C . TYR A 1 114 ? -99.600 -20.332 30.758 1.00 141.50 114 TYR A C 1
ATOM 608 O O . TYR A 1 114 ? -99.976 -19.161 30.680 1.00 127.67 114 TYR A O 1
ATOM 617 N N . ASN A 1 115 ? -100.334 -21.367 30.336 1.00 148.98 115 ASN A N 1
ATOM 618 C CA . ASN A 1 115 ? -101.533 -21.261 29.492 1.00 147.76 115 ASN A CA 1
ATOM 619 C C . ASN A 1 115 ? -102.851 -21.377 30.286 1.00 150.06 115 ASN A C 1
ATOM 620 O O . ASN A 1 115 ? -102.889 -21.960 31.372 1.00 147.70 115 ASN A O 1
ATOM 625 N N . HIS A 1 116 ? -103.934 -20.862 29.690 1.00 150.36 116 HIS A N 1
ATOM 626 C CA . HIS A 1 116 ? -105.289 -20.806 30.286 1.00 142.04 116 HIS A CA 1
ATOM 627 C C . HIS A 1 116 ? -106.018 -22.177 30.290 1.00 139.29 116 HIS A C 1
ATOM 628 O O . HIS A 1 116 ? -107.217 -22.248 30.597 1.00 130.51 116 HIS A O 1
ATOM 635 N N . ASN A 1 117 ? -105.282 -23.251 29.982 1.00 129.32 117 ASN A N 1
ATOM 636 C CA . ASN A 1 117 ? -105.875 -24.547 29.619 1.00 117.75 117 ASN A CA 1
ATOM 637 C C . ASN A 1 117 ? -105.133 -25.781 30.185 1.00 107.63 117 ASN A C 1
ATOM 638 O O . ASN A 1 117 ? -105.699 -26.569 30.942 1.00 97.55 117 ASN A O 1
ATOM 643 N N . LEU A 1 118 ? -103.874 -25.954 29.764 1.00 95.78 118 LEU A N 1
ATOM 644 C CA . LEU A 1 118 ? -103.270 -27.297 29.614 1.00 83.92 118 LEU A CA 1
ATOM 645 C C . LEU A 1 118 ? -102.370 -27.763 30.751 1.00 76.47 118 LEU A C 1
ATOM 646 O O . LEU A 1 118 ? -101.538 -27.010 31.232 1.00 77.63 118 LEU A O 1
ATOM 651 N N . ILE A 1 119 ? -102.506 -29.034 31.125 1.00 72.38 119 ILE A N 1
ATOM 652 C CA . ILE A 1 119 ? -101.768 -29.634 32.251 1.00 77.51 119 ILE A CA 1
ATOM 653 C C . ILE A 1 119 ? -100.726 -30.682 31.810 1.00 72.04 119 ILE A C 1
ATOM 654 O O . ILE A 1 119 ? -101.052 -31.631 31.099 1.00 74.45 119 ILE A O 1
ATOM 659 N N . LYS A 1 120 ? -99.490 -30.539 32.286 1.00 65.45 120 LYS A N 1
ATOM 660 C CA . LYS A 1 120 ? -98.376 -31.405 31.864 1.00 59.74 120 LYS A CA 1
ATOM 661 C C . LYS A 1 120 ? -98.372 -32.777 32.550 1.00 53.04 120 LYS A C 1
ATOM 662 O O . LYS A 1 120 ? -98.007 -32.883 33.704 1.00 50.66 120 LYS A O 1
ATOM 668 N N . VAL A 1 121 ? -98.726 -33.834 31.834 1.00 50.25 121 VAL A N 1
ATOM 669 C CA . VAL A 1 121 ? -98.744 -35.180 32.435 1.00 53.90 121 VAL A CA 1
ATOM 670 C C . VAL A 1 121 ? -97.371 -35.871 32.493 1.00 54.95 121 VAL A C 1
ATOM 671 O O . VAL A 1 121 ? -96.948 -36.334 33.555 1.00 60.23 121 VAL A O 1
ATOM 675 N N . VAL A 1 122 ? -96.706 -35.994 31.347 1.00 54.92 122 VAL A N 1
ATOM 676 C CA . VAL A 1 122 ? -95.303 -36.413 31.317 1.00 53.89 122 VAL A CA 1
ATOM 677 C C . VAL A 1 122 ? -94.473 -35.243 30.858 1.00 54.51 122 VAL A C 1
ATOM 678 O O . VAL A 1 122 ? -94.835 -34.569 29.904 1.00 55.25 122 VAL A O 1
ATOM 682 N N . GLY A 1 123 ? -93.366 -35.008 31.540 1.00 54.59 123 GLY A N 1
ATOM 683 C CA . GLY A 1 123 ? -92.472 -33.909 31.211 1.00 53.29 123 GLY A CA 1
ATOM 684 C C . GLY A 1 123 ? -91.080 -34.448 30.980 1.00 53.30 123 GLY A C 1
ATOM 685 O O . GLY A 1 123 ? -90.812 -35.635 31.201 1.00 50.61 123 GLY A O 1
ATOM 686 N N . PHE A 1 124 ? -90.198 -33.580 30.489 1.00 54.94 124 PHE A N 1
ATOM 687 C CA . PHE A 1 124 ? -88.819 -33.952 30.193 1.00 54.52 124 PHE A CA 1
ATOM 688 C C . PHE A 1 124 ? -88.766 -35.239 29.410 1.00 51.02 124 PHE A C 1
ATOM 689 O O . PHE A 1 124 ? -88.421 -36.275 29.963 1.00 57.10 124 PHE A O 1
ATOM 697 N N . ILE A 1 125 ? -89.135 -35.173 28.140 1.00 45.50 125 ILE A N 1
ATOM 698 C CA . ILE A 1 125 ? -89.029 -36.301 27.237 1.00 41.39 125 ILE A CA 1
ATOM 699 C C . ILE A 1 125 ? -87.943 -35.974 26.213 1.00 41.75 125 ILE A C 1
ATOM 700 O O . ILE A 1 125 ? -88.014 -34.933 25.565 1.00 42.32 125 ILE A O 1
ATOM 705 N N . PRO A 1 126 ? -86.931 -36.842 26.072 1.00 40.63 126 PRO A N 1
ATOM 706 C CA . PRO A 1 126 ? -85.896 -36.534 25.095 1.00 38.61 126 PRO A CA 1
ATOM 707 C C . PRO A 1 126 ? -86.424 -36.571 23.670 1.00 38.08 126 PRO A C 1
ATOM 708 O O . PRO A 1 126 ? -87.382 -37.293 23.359 1.00 35.21 126 PRO A O 1
ATOM 712 N N . TYR A 1 127 ? -85.805 -35.760 22.817 1.00 37.40 127 TYR A N 1
ATOM 713 C CA . TYR A 1 127 ? -86.259 -35.617 21.445 1.00 35.18 127 TYR A CA 1
ATOM 714 C C . TYR A 1 127 ? -86.286 -37.003 20.810 1.00 34.67 127 TYR A C 1
ATOM 715 O O . TYR A 1 127 ? -87.233 -37.356 20.125 1.00 37.68 127 TYR A O 1
ATOM 724 N N . ALA A 1 128 ? -85.256 -37.791 21.077 1.00 32.63 128 ALA A N 1
ATOM 725 C CA . ALA A 1 128 ? -85.095 -39.077 20.424 1.00 32.63 128 ALA A CA 1
ATOM 726 C C . ALA A 1 128 ? -86.146 -40.056 20.882 1.00 31.37 128 ALA A C 1
ATOM 727 O O . ALA A 1 128 ? -86.582 -40.908 20.123 1.00 31.85 128 ALA A O 1
ATOM 729 N N . THR A 1 129 ? -86.551 -39.938 22.124 1.00 29.85 129 THR A N 1
ATOM 730 C CA . THR A 1 129 ? -87.627 -40.765 22.635 1.00 30.91 129 THR A CA 1
ATOM 731 C C . THR A 1 129 ? -88.968 -40.472 21.943 1.00 31.21 129 THR A C 1
ATOM 732 O O . THR A 1 129 ? -89.808 -41.361 21.792 1.00 30.85 129 THR A O 1
ATOM 736 N N . MET A 1 130 ? -89.149 -39.213 21.549 1.00 30.65 130 MET A N 1
ATOM 737 C CA . MET A 1 130 ? -90.390 -38.733 20.947 1.00 30.29 130 MET A CA 1
ATOM 738 C C . MET A 1 130 ? -90.468 -39.165 19.472 1.00 28.54 130 MET A C 1
ATOM 739 O O . MET A 1 130 ? -91.522 -39.168 18.834 1.00 26.94 130 MET A O 1
ATOM 744 N N . GLN A 1 131 ? -89.328 -39.563 18.949 1.00 27.39 131 GLN A N 1
ATOM 745 C CA . GLN A 1 131 ? -89.191 -39.804 17.540 1.00 26.94 131 GLN A CA 1
ATOM 746 C C . GLN A 1 131 ? -90.222 -40.824 16.996 1.00 26.73 131 GLN A C 1
ATOM 747 O O . GLN A 1 131 ? -90.890 -40.536 16.000 1.00 26.59 131 GLN A O 1
ATOM 753 N N . PRO A 1 132 ? -90.386 -41.992 17.643 1.00 26.44 132 PRO A N 1
ATOM 754 C CA . PRO A 1 132 ? -91.462 -42.912 17.229 1.00 27.03 132 PRO A CA 1
ATOM 755 C C . PRO A 1 132 ? -92.847 -42.592 17.809 1.00 27.16 132 PRO A C 1
ATOM 756 O O . PRO A 1 132 ? -93.833 -43.106 17.323 1.00 28.29 132 PRO A O 1
ATOM 760 N N . LEU A 1 133 ? -92.911 -41.742 18.824 1.00 26.48 133 LEU A N 1
ATOM 761 C CA . LEU A 1 133 ? -94.166 -41.422 19.504 1.00 26.58 133 LEU A CA 1
ATOM 762 C C . LEU A 1 133 ? -94.948 -40.262 18.908 1.00 26.13 133 LEU A C 1
ATOM 763 O O . LEU A 1 133 ? -96.153 -40.282 18.933 1.00 25.70 133 LEU A O 1
ATOM 768 N N . TYR A 1 134 ? -94.279 -39.244 18.383 1.00 26.57 134 TYR A N 1
ATOM 769 C CA . TYR A 1 134 ? -94.996 -38.034 17.985 1.00 27.49 134 TYR A CA 1
ATOM 770 C C . TYR A 1 134 ? -96.206 -38.355 17.105 1.00 28.81 134 TYR A C 1
ATOM 771 O O . TYR A 1 134 ? -97.297 -37.914 17.374 1.00 30.24 134 TYR A O 1
ATOM 780 N N . ALA A 1 135 ? -96.035 -39.142 16.068 1.00 30.60 135 ALA A N 1
ATOM 781 C CA . ALA A 1 135 ? -97.157 -39.461 15.168 1.00 33.06 135 ALA A CA 1
ATOM 782 C C . ALA A 1 135 ? -98.317 -40.214 15.830 1.00 34.82 135 ALA A C 1
ATOM 783 O O . ALA A 1 135 ? -99.485 -40.021 15.487 1.00 34.43 135 ALA A O 1
ATOM 785 N N . LYS A 1 136 ? -97.993 -41.092 16.767 1.00 36.39 136 LYS A N 1
ATOM 786 C CA . LYS A 1 136 ? -99.011 -41.869 17.441 1.00 38.01 136 LYS A CA 1
ATOM 787 C C . LYS A 1 136 ? -99.811 -41.004 18.400 1.00 38.61 136 LYS A C 1
ATOM 788 O O . LYS A 1 136 ? -101.026 -41.171 18.523 1.00 41.37 136 LYS A O 1
ATOM 794 N N . LEU A 1 137 ? -99.149 -40.057 19.056 1.00 38.27 137 LEU A N 1
ATOM 795 C CA . LEU A 1 137 ? -99.838 -39.095 19.911 1.00 39.86 137 LEU A CA 1
ATOM 796 C C . LEU A 1 137 ? -100.788 -38.191 19.115 1.00 40.48 137 LEU A C 1
ATOM 797 O O . LEU A 1 137 ? -101.848 -37.811 19.591 1.00 44.35 137 LEU A O 1
ATOM 802 N N . ILE A 1 138 ? -100.420 -37.883 17.888 1.00 40.36 138 ILE A N 1
ATOM 803 C CA . ILE A 1 138 ? -101.219 -37.031 17.021 1.00 39.49 138 ILE A CA 1
ATOM 804 C C . ILE A 1 138 ? -102.518 -37.689 16.572 1.00 39.05 138 ILE A C 1
ATOM 805 O O . ILE A 1 138 ? -103.447 -37.004 16.198 1.00 39.86 138 ILE A O 1
ATOM 810 N N . GLN A 1 139 ? -102.584 -39.011 16.626 1.00 40.31 139 GLN A N 1
ATOM 811 C CA . GLN A 1 139 ? -103.759 -39.746 16.160 1.00 42.23 139 GLN A CA 1
ATOM 812 C C . GLN A 1 139 ? -104.903 -39.667 17.149 1.00 47.36 139 GLN A C 1
ATOM 813 O O . GLN A 1 139 ? -106.045 -39.892 16.766 1.00 51.04 139 GLN A O 1
ATOM 819 N N . THR A 1 140 ? -104.607 -39.374 18.412 1.00 55.79 140 THR A N 1
ATOM 820 C CA . THR A 1 140 ? -105.638 -39.315 19.459 1.00 64.24 140 THR A CA 1
ATOM 821 C C . THR A 1 140 ? -106.056 -37.858 19.700 1.00 68.31 140 THR A C 1
ATOM 822 O O . THR A 1 140 ? -105.203 -37.008 20.012 1.00 68.09 140 THR A O 1
ATOM 826 N N . GLN A 1 141 ? -107.359 -37.581 19.548 1.00 74.10 141 GLN A N 1
ATOM 827 C CA . GLN A 1 141 ? -107.873 -36.199 19.393 1.00 81.36 141 GLN A CA 1
ATOM 828 C C . GLN A 1 141 ? -107.576 -35.276 20.576 1.00 82.38 141 GLN A C 1
ATOM 829 O O . GLN A 1 141 ? -107.158 -34.138 20.383 1.00 83.22 141 GLN A O 1
ATOM 835 N N . GLY A 1 142 ? -107.788 -35.752 21.796 1.00 82.78 142 GLY A N 1
ATOM 836 C CA . GLY A 1 142 ? -107.589 -34.904 22.971 1.00 87.47 142 GLY A CA 1
ATOM 837 C C . GLY A 1 142 ? -106.237 -35.005 23.665 1.00 86.45 142 GLY A C 1
ATOM 838 O O . GLY A 1 142 ? -106.148 -34.769 24.873 1.00 87.41 142 GLY A O 1
ATOM 839 N N . ILE A 1 143 ? -105.183 -35.346 22.926 1.00 80.99 143 ILE A N 1
ATOM 840 C CA . ILE A 1 143 ? -103.850 -35.489 23.528 1.00 70.05 143 ILE A CA 1
ATOM 841 C C . ILE A 1 143 ? -102.799 -34.670 22.772 1.00 65.77 143 ILE A C 1
ATOM 842 O O . ILE A 1 143 ? -102.659 -34.798 21.551 1.00 60.96 143 ILE A O 1
ATOM 847 N N . PHE A 1 144 ? -102.068 -33.849 23.528 1.00 62.36 144 PHE A N 1
ATOM 848 C CA . PHE A 1 144 ? -101.168 -32.841 22.982 1.00 61.37 144 PHE A CA 1
ATOM 849 C C . PHE A 1 144 ? -99.722 -33.135 23.405 1.00 55.50 144 PHE A C 1
ATOM 850 O O . PHE A 1 144 ? -99.476 -33.620 24.498 1.00 50.64 144 PHE A O 1
ATOM 858 N N . ALA A 1 145 ? -98.770 -32.847 22.522 1.00 50.98 145 ALA A N 1
ATOM 859 C CA . ALA A 1 145 ? -97.354 -33.055 22.804 1.00 46.70 145 ALA A CA 1
ATOM 860 C C . ALA A 1 145 ? -96.578 -31.803 22.366 1.00 44.28 145 ALA A C 1
ATOM 861 O O . ALA A 1 145 ? -96.567 -31.439 21.191 1.00 44.29 145 ALA A O 1
ATOM 863 N N . LEU A 1 146 ? -95.911 -31.162 23.316 1.00 42.11 146 LEU A N 1
ATOM 864 C CA . LEU A 1 146 ? -95.479 -29.794 23.147 1.00 40.61 146 LEU A CA 1
ATOM 865 C C . LEU A 1 146 ? -94.026 -29.654 23.489 1.00 38.69 146 LEU A C 1
ATOM 866 O O . LEU A 1 146 ? -93.539 -30.305 24.405 1.00 39.66 146 LEU A O 1
ATOM 871 N N . PRO A 1 147 ? -93.334 -28.761 22.780 1.00 38.15 147 PRO A N 1
ATOM 872 C CA . PRO A 1 147 ? -91.922 -28.459 22.993 1.00 36.56 147 PRO A CA 1
ATOM 873 C C . PRO A 1 147 ? -91.683 -27.614 24.240 1.00 35.99 147 PRO A C 1
ATOM 874 O O . PRO A 1 147 ? -92.367 -26.611 24.456 1.00 37.33 147 PRO A O 1
ATOM 878 N N . LEU A 1 148 ? -90.717 -28.037 25.047 1.00 34.91 148 LEU A N 1
ATOM 879 C CA . LEU A 1 148 ? -90.316 -27.354 26.280 1.00 34.88 148 LEU A CA 1
ATOM 880 C C . LEU A 1 148 ? -88.801 -27.180 26.309 1.00 34.30 148 LEU A C 1
ATOM 881 O O . LEU A 1 148 ? -88.072 -27.910 25.652 1.00 31.38 148 LEU A O 1
ATOM 886 N N . ASP A 1 149 ? -88.333 -26.236 27.116 1.00 37.52 149 ASP A N 1
ATOM 887 C CA . ASP A 1 149 ? -86.913 -26.049 27.372 1.00 41.21 149 ASP A CA 1
ATOM 888 C C . ASP A 1 149 ? -86.479 -26.660 28.701 1.00 40.86 149 ASP A C 1
ATOM 889 O O . ASP A 1 149 ? -87.169 -26.551 29.693 1.00 46.93 149 ASP A O 1
ATOM 894 N N . LYS A 1 150 ? -85.317 -27.289 28.697 1.00 39.43 150 LYS A N 1
ATOM 895 C CA . LYS A 1 150 ? -84.682 -27.784 29.900 1.00 39.37 150 LYS A CA 1
ATOM 896 C C . LYS A 1 150 ? -83.267 -27.240 29.914 1.00 39.02 150 LYS A C 1
ATOM 897 O O . LYS A 1 150 ? -82.569 -27.353 28.928 1.00 43.62 150 LYS A O 1
ATOM 903 N N . ARG A 1 151 ? -82.840 -26.624 31.004 1.00 37.79 151 ARG A N 1
ATOM 904 C CA . ARG A 1 151 ? -81.506 -26.055 31.079 1.00 34.69 151 ARG A CA 1
ATOM 905 C C . ARG A 1 151 ? -80.500 -27.188 30.988 1.00 34.84 151 ARG A C 1
ATOM 906 O O . ARG A 1 151 ? -80.771 -28.332 31.387 1.00 32.53 151 ARG A O 1
ATOM 914 N N . TYR A 1 152 ? -79.332 -26.868 30.448 1.00 36.67 152 TYR A N 1
ATOM 915 C CA . TYR A 1 152 ? -78.275 -27.859 30.242 1.00 36.48 152 TYR A CA 1
ATOM 916 C C . TYR A 1 152 ? -76.877 -27.258 30.392 1.00 35.46 152 TYR A C 1
ATOM 917 O O . TYR A 1 152 ? -76.538 -26.272 29.750 1.00 33.54 152 TYR A O 1
ATOM 926 N N . TYR A 1 153 ? -76.069 -27.889 31.235 1.00 37.30 153 TYR A N 1
ATOM 927 C CA . TYR A 1 153 ? -74.701 -27.464 31.513 1.00 36.27 153 TYR A CA 1
ATOM 928 C C . TYR A 1 153 ? -73.788 -28.526 30.901 1.00 37.79 153 TYR A C 1
ATOM 929 O O . TYR A 1 153 ? -73.606 -29.607 31.464 1.00 36.78 153 TYR A O 1
ATOM 938 N N . PRO A 1 154 ? -73.246 -28.235 29.708 1.00 39.58 154 PRO A N 1
ATOM 939 C CA . PRO A 1 154 ? -72.462 -29.206 28.959 1.00 39.92 154 PRO A CA 1
ATOM 940 C C . PRO A 1 154 ? -71.307 -29.769 29.748 1.00 41.12 154 PRO A C 1
ATOM 941 O O . PRO A 1 154 ? -71.051 -30.973 29.688 1.00 46.54 154 PRO A O 1
ATOM 945 N N . ASN A 1 155 ? -70.621 -28.925 30.503 1.00 39.30 155 ASN A N 1
ATOM 946 C CA . ASN A 1 155 ? -69.435 -29.400 31.220 1.00 37.71 155 ASN A CA 1
ATOM 947 C C . ASN A 1 155 ? -69.712 -29.959 32.611 1.00 37.23 155 ASN A C 1
ATOM 948 O O . ASN A 1 155 ? -68.791 -30.250 33.359 1.00 40.66 155 ASN A O 1
ATOM 953 N N . ASN A 1 156 ? -70.980 -30.124 32.946 1.00 35.87 156 ASN A N 1
ATOM 954 C CA . ASN A 1 156 ? -71.379 -30.691 34.226 1.00 34.90 156 ASN A CA 1
ATOM 955 C C . ASN A 1 156 ? -70.947 -29.923 35.470 1.00 33.32 156 ASN A C 1
ATOM 956 O O . ASN A 1 156 ? -71.633 -28.975 35.861 1.00 34.30 156 ASN A O 1
ATOM 961 N N . ALA A 1 157 ? -69.843 -30.331 36.091 1.00 32.53 157 ALA A N 1
ATOM 962 C CA . ALA A 1 157 ? -69.397 -29.736 37.358 1.00 34.77 157 ALA A CA 1
ATOM 963 C C . ALA A 1 157 ? -68.279 -28.722 37.172 1.00 35.27 157 ALA A C 1
ATOM 964 O O . ALA A 1 157 ? -67.686 -28.243 38.137 1.00 33.64 157 ALA A O 1
ATOM 966 N N . LEU A 1 158 ? -68.000 -28.378 35.925 1.00 38.12 158 LEU A N 1
ATOM 967 C CA . LEU A 1 158 ? -67.027 -27.349 35.649 1.00 40.28 158 LEU A CA 1
ATOM 968 C C . LEU A 1 158 ? -67.586 -26.015 36.099 1.00 39.97 158 LEU A C 1
ATOM 969 O O . LEU A 1 158 ? -68.656 -25.618 35.656 1.00 42.50 158 LEU A O 1
ATOM 974 N N . ALA A 1 159 ? -66.858 -25.345 36.989 1.00 40.30 159 ALA A N 1
ATOM 975 C CA . ALA A 1 159 ? -67.190 -23.983 37.428 1.00 39.16 159 ALA A CA 1
ATOM 976 C C . ALA A 1 159 ? -68.573 -23.924 38.036 1.00 35.75 159 ALA A C 1
ATOM 977 O O . ALA A 1 159 ? -69.231 -22.886 38.021 1.00 34.56 159 ALA A O 1
ATOM 979 N N . SER A 1 160 ? -69.007 -25.047 38.587 1.00 33.77 160 SER A N 1
ATOM 980 C CA . SER A 1 160 ? -70.329 -25.136 39.166 1.00 33.44 160 SER A CA 1
ATOM 981 C C . SER A 1 160 ? -70.606 -24.027 40.180 1.00 33.97 160 SER A C 1
ATOM 982 O O . SER A 1 160 ? -71.757 -23.602 40.332 1.00 38.40 160 SER A O 1
ATOM 985 N N . HIS A 1 161 ? -69.571 -23.560 40.871 1.00 34.35 161 HIS A N 1
ATOM 986 C CA . HIS A 1 161 ? -69.757 -22.535 41.892 1.00 37.36 161 HIS A CA 1
ATOM 987 C C . HIS A 1 161 ? -69.741 -21.127 41.308 1.00 36.03 161 HIS A C 1
ATOM 988 O O . HIS A 1 161 ? -70.037 -20.169 41.993 1.00 40.56 161 HIS A O 1
ATOM 995 N N . VAL A 1 162 ? -69.404 -21.003 40.036 1.00 36.90 162 VAL A N 1
ATOM 996 C CA . VAL A 1 162 ? -69.547 -19.732 39.327 1.00 36.20 162 VAL A CA 1
ATOM 997 C C . VAL A 1 162 ? -70.892 -19.639 38.638 1.00 35.28 162 VAL A C 1
ATOM 998 O O . VAL A 1 162 ? -71.641 -18.667 38.813 1.00 38.14 162 VAL A O 1
ATOM 1002 N N . LEU A 1 163 ? -71.193 -20.653 37.845 1.00 32.03 163 LEU A N 1
ATOM 1003 C CA . LEU A 1 163 ? -72.373 -20.621 37.004 1.00 31.20 163 LEU A CA 1
ATOM 1004 C C . LEU A 1 163 ? -73.660 -20.647 37.824 1.00 32.42 163 LEU A C 1
ATOM 1005 O O . LEU A 1 163 ? -74.550 -19.820 37.617 1.00 39.20 163 LEU A O 1
ATOM 1010 N N . GLY A 1 164 ? -73.736 -21.565 38.784 1.00 31.60 164 GLY A N 1
ATOM 1011 C CA . GLY A 1 164 ? -74.945 -21.798 39.539 1.00 30.84 164 GLY A CA 1
ATOM 1012 C C . GLY A 1 164 ? -75.985 -22.470 38.663 1.00 31.05 164 GLY A C 1
ATOM 1013 O O . GLY A 1 164 ? -75.712 -22.819 37.513 1.00 31.82 164 GLY A O 1
ATOM 1014 N N . TYR A 1 165 ? -77.190 -22.632 39.192 1.00 32.33 165 TYR A N 1
ATOM 1015 C CA . TYR A 1 165 ? -78.226 -23.374 38.504 1.00 33.66 165 TYR A CA 1
ATOM 1016 C C . TYR A 1 165 ? -79.610 -22.738 38.636 1.00 34.94 165 TYR A C 1
ATOM 1017 O O . TYR A 1 165 ? -79.885 -21.972 39.544 1.00 35.26 165 TYR A O 1
ATOM 1026 N N . VAL A 1 166 ? -80.482 -23.095 37.706 1.00 38.96 166 VAL A N 1
ATOM 1027 C CA . VAL A 1 166 ? -81.853 -22.623 37.678 1.00 39.71 166 VAL A CA 1
ATOM 1028 C C . VAL A 1 166 ? -82.781 -23.696 38.245 1.00 41.87 166 VAL A C 1
ATOM 1029 O O . VAL A 1 166 ? -82.474 -24.895 38.187 1.00 37.98 166 VAL A O 1
ATOM 1033 N N . GLY A 1 167 ? -83.907 -23.250 38.791 1.00 43.47 167 GLY A N 1
ATOM 1034 C CA . GLY A 1 167 ? -84.896 -24.161 39.345 1.00 46.82 167 GLY A CA 1
ATOM 1035 C C . GLY A 1 167 ? -86.309 -23.647 39.172 1.00 48.48 167 GLY A C 1
ATOM 1036 O O . GLY A 1 167 ? -86.531 -22.604 38.556 1.00 45.57 167 GLY A O 1
ATOM 1037 N N . VAL A 1 168 ? -87.264 -24.385 39.730 1.00 51.49 168 VAL A N 1
ATOM 1038 C CA . VAL A 1 168 ? -88.670 -23.991 39.670 1.00 52.19 168 VAL A CA 1
ATOM 1039 C C . VAL A 1 168 ? -88.874 -22.765 40.540 1.00 51.13 168 VAL A C 1
ATOM 1040 O O . VAL A 1 168 ? -88.425 -22.735 41.676 1.00 48.13 168 VAL A O 1
ATOM 1044 N N . ALA A 1 169 ? -89.555 -21.767 39.988 1.00 55.81 169 ALA A N 1
ATOM 1045 C CA . ALA A 1 169 ? -89.912 -20.564 40.730 1.00 63.81 169 ALA A CA 1
ATOM 1046 C C . ALA A 1 169 ? -90.574 -20.947 42.041 1.00 63.38 169 ALA A C 1
ATOM 1047 O O . ALA A 1 169 ? -91.599 -21.618 42.034 1.00 65.77 169 ALA A O 1
ATOM 1049 N N . SER A 1 170 ? -89.974 -20.549 43.158 1.00 64.36 170 SER A N 1
ATOM 1050 C CA . SER A 1 170 ? -90.616 -20.696 44.453 1.00 68.51 170 SER A CA 1
ATOM 1051 C C . SER A 1 170 ? -91.740 -19.667 44.535 1.00 73.34 170 SER A C 1
ATOM 1052 O O . SER A 1 170 ? -91.709 -18.642 43.843 1.00 69.21 170 SER A O 1
ATOM 1055 N N . LEU A 1 171 ? -92.729 -19.929 45.383 1.00 83.79 171 LEU A N 1
ATOM 1056 C CA . LEU A 1 171 ? -93.853 -18.998 45.543 1.00 84.45 171 LEU A CA 1
ATOM 1057 C C . LEU A 1 171 ? -93.343 -17.638 46.036 1.00 82.89 171 LEU A C 1
ATOM 1058 O O . LEU A 1 171 ? -93.971 -16.611 45.785 1.00 77.88 171 LEU A O 1
ATOM 1063 N N . GLN A 1 172 ? -92.189 -17.639 46.706 1.00 87.61 172 GLN A N 1
ATOM 1064 C CA . GLN A 1 172 ? -91.526 -16.397 47.127 1.00 90.77 172 GLN A CA 1
ATOM 1065 C C . GLN A 1 172 ? -90.768 -15.717 46.000 1.00 86.14 172 GLN A C 1
ATOM 1066 O O . GLN A 1 172 ? -90.637 -14.494 46.004 1.00 82.28 172 GLN A O 1
ATOM 1072 N N . ASP A 1 173 ? -90.245 -16.507 45.062 1.00 83.93 173 ASP A N 1
ATOM 1073 C CA . ASP A 1 173 ? -89.612 -15.976 43.838 1.00 80.68 173 ASP A CA 1
ATOM 1074 C C . ASP A 1 173 ? -90.600 -15.186 42.947 1.00 78.75 173 ASP A C 1
ATOM 1075 O O . ASP A 1 173 ? -90.248 -14.132 42.411 1.00 72.84 173 ASP A O 1
ATOM 1080 N N . LEU A 1 174 ? -91.817 -15.706 42.778 1.00 76.26 174 LEU A N 1
ATOM 1081 C CA . LEU A 1 174 ? -92.858 -15.043 41.973 1.00 72.37 174 LEU A CA 1
ATOM 1082 C C . LEU A 1 174 ? -93.183 -13.680 42.546 1.00 74.73 174 LEU A C 1
ATOM 1083 O O . LEU A 1 174 ? -93.488 -12.747 41.810 1.00 70.08 174 LEU A O 1
ATOM 1088 N N . LYS A 1 175 ? -93.139 -13.603 43.878 1.00 85.91 175 LYS A N 1
ATOM 1089 C CA . LYS A 1 175 ? -93.323 -12.366 44.641 1.00 92.08 175 LYS A CA 1
ATOM 1090 C C . LYS A 1 175 ? -92.169 -11.383 44.388 1.00 98.08 175 LYS A C 1
ATOM 1091 O O . LYS A 1 175 ? -92.401 -10.203 44.132 1.00 102.43 175 LYS A O 1
ATOM 1097 N N . ASP A 1 176 ? -90.933 -11.884 44.450 1.00 102.47 176 ASP A N 1
ATOM 1098 C CA . ASP A 1 176 ? -89.719 -11.062 44.279 1.00 96.29 176 ASP A CA 1
ATOM 1099 C C . ASP A 1 176 ? -89.690 -10.285 42.971 1.00 91.35 176 ASP A C 1
ATOM 1100 O O . ASP A 1 176 ? -89.405 -9.092 42.955 1.00 90.05 176 ASP A O 1
ATOM 1105 N N . ASP A 1 177 ? -89.939 -10.992 41.876 1.00 89.83 177 ASP A N 1
ATOM 1106 C CA . ASP A 1 177 ? -89.985 -10.392 40.554 1.00 91.28 177 ASP A CA 1
ATOM 1107 C C . ASP A 1 177 ? -91.204 -10.957 39.857 1.00 91.74 177 ASP A C 1
ATOM 1108 O O . ASP A 1 177 ? -91.191 -12.104 39.413 1.00 86.91 177 ASP A O 1
ATOM 1113 N N . GLU A 1 178 ? -92.264 -10.156 39.781 1.00 99.83 178 GLU A N 1
ATOM 1114 C CA . GLU A 1 178 ? -93.525 -10.615 39.200 1.00 100.36 178 GLU A CA 1
ATOM 1115 C C . GLU A 1 178 ? -93.338 -11.313 37.845 1.00 92.43 178 GLU A C 1
ATOM 1116 O O . GLU A 1 178 ? -94.071 -12.251 37.530 1.00 82.09 178 GLU A O 1
ATOM 1122 N N . GLU A 1 179 ? -92.345 -10.878 37.065 1.00 88.43 179 GLU A N 1
ATOM 1123 C CA . GLU A 1 179 ? -92.113 -11.448 35.731 1.00 86.92 179 GLU A CA 1
ATOM 1124 C C . GLU A 1 179 ? -91.424 -12.831 35.709 1.00 77.80 179 GLU A C 1
ATOM 1125 O O . GLU A 1 179 ? -91.139 -13.366 34.644 1.00 75.41 179 GLU A O 1
ATOM 1131 N N . ASN A 1 180 ? -91.165 -13.423 36.866 1.00 73.99 180 ASN A N 1
ATOM 1132 C CA . ASN A 1 180 ? -90.670 -14.804 36.900 1.00 72.40 180 ASN A CA 1
ATOM 1133 C C . ASN A 1 180 ? -91.759 -15.813 36.498 1.00 72.30 180 ASN A C 1
ATOM 1134 O O . ASN A 1 180 ? -91.474 -16.986 36.307 1.00 72.22 180 ASN A O 1
ATOM 1139 N N . GLN A 1 181 ? -92.999 -15.351 36.373 1.00 73.42 181 GLN A N 1
ATOM 1140 C CA . GLN A 1 181 ? -94.155 -16.241 36.221 1.00 72.82 181 GLN A CA 1
ATOM 1141 C C . GLN A 1 181 ? -94.316 -16.856 34.834 1.00 68.67 181 GLN A C 1
ATOM 1142 O O . GLN A 1 181 ? -94.862 -17.948 34.709 1.00 70.96 181 GLN A O 1
ATOM 1148 N N . TYR A 1 182 ? -93.850 -16.167 33.801 1.00 64.15 182 TYR A N 1
ATOM 1149 C CA . TYR A 1 182 ? -94.126 -16.581 32.423 1.00 61.90 182 TYR A CA 1
ATOM 1150 C C . TYR A 1 182 ? -93.279 -17.768 32.000 1.00 59.91 182 TYR A C 1
ATOM 1151 O O . TYR A 1 182 ? -93.650 -18.499 31.084 1.00 57.49 182 TYR A O 1
ATOM 1160 N N . SER A 1 183 ? -92.143 -17.950 32.665 1.00 60.38 183 SER A N 1
ATOM 1161 C CA . SER A 1 183 ? -91.266 -19.096 32.403 1.00 61.37 183 SER A CA 1
ATOM 1162 C C . SER A 1 183 ? -91.312 -20.155 33.504 1.00 59.19 183 SER A C 1
ATOM 1163 O O . SER A 1 183 ? -91.184 -21.336 33.222 1.00 56.33 183 SER A O 1
ATOM 1166 N N . GLN A 1 184 ? -91.497 -19.734 34.749 1.00 61.19 184 GLN A N 1
ATOM 1167 C CA . GLN A 1 184 ? -91.318 -20.608 35.920 1.00 65.92 184 GLN A CA 1
ATOM 1168 C C . GLN A 1 184 ? -89.911 -21.227 35.974 1.00 64.75 184 GLN A C 1
ATOM 1169 O O . GLN A 1 184 ? -89.722 -22.343 36.470 1.00 59.10 184 GLN A O 1
ATOM 1175 N N . ILE A 1 185 ? -88.933 -20.468 35.479 1.00 65.75 185 ILE A N 1
ATOM 1176 C CA . ILE A 1 185 ? -87.525 -20.850 35.499 1.00 63.56 185 ILE A CA 1
ATOM 1177 C C . ILE A 1 185 ? -86.720 -19.653 35.991 1.00 58.42 185 ILE A C 1
ATOM 1178 O O . ILE A 1 185 ? -86.645 -18.613 35.328 1.00 54.53 185 ILE A O 1
ATOM 1183 N N . VAL A 1 186 ? -86.096 -19.814 37.153 1.00 55.50 186 VAL A N 1
ATOM 1184 C CA . VAL A 1 186 ? -85.314 -18.739 37.780 1.00 53.28 186 VAL A CA 1
ATOM 1185 C C . VAL A 1 186 ? -83.964 -19.227 38.316 1.00 47.51 186 VAL A C 1
ATOM 1186 O O . VAL A 1 186 ? -83.799 -20.399 38.675 1.00 44.78 186 VAL A O 1
ATOM 1190 N N . GLY A 1 187 ? -82.995 -18.319 38.345 1.00 42.93 187 GLY A N 1
ATOM 1191 C CA . GLY A 1 187 ? -81.670 -18.662 38.811 1.00 40.68 187 GLY A CA 1
ATOM 1192 C C . GLY A 1 187 ? -81.745 -18.803 40.305 1.00 38.94 187 GLY A C 1
ATOM 1193 O O . GLY A 1 187 ? -82.397 -17.998 40.962 1.00 37.68 187 GLY A O 1
ATOM 1194 N N . LYS A 1 188 ? -81.094 -19.833 40.834 1.00 38.31 188 LYS A N 1
ATOM 1195 C CA . LYS A 1 188 ? -81.056 -20.077 42.277 1.00 38.58 188 LYS A CA 1
ATOM 1196 C C . LYS A 1 188 ? -79.726 -19.650 42.865 1.00 36.18 188 LYS A C 1
ATOM 1197 O O . LYS A 1 188 ? -79.709 -18.942 43.850 1.00 33.92 188 LYS A O 1
ATOM 1203 N N . THR A 1 189 ? -78.619 -20.093 42.268 1.00 35.20 189 THR A N 1
ATOM 1204 C CA . THR A 1 189 ? -77.279 -19.745 42.768 1.00 34.09 189 THR A CA 1
ATOM 1205 C C . THR A 1 189 ? -76.400 -19.115 41.726 1.00 32.30 189 THR A C 1
ATOM 1206 O O . THR A 1 189 ? -76.652 -19.223 40.529 1.00 29.66 189 THR A O 1
ATOM 1210 N N . GLY A 1 190 ? -75.379 -18.425 42.206 1.00 34.10 190 GLY A N 1
ATOM 1211 C CA . GLY A 1 190 ? -74.349 -17.878 41.334 1.00 36.38 190 GLY A CA 1
ATOM 1212 C C . GLY A 1 190 ? -74.833 -16.991 40.204 1.00 37.13 190 GLY A C 1
ATOM 1213 O O . GLY A 1 190 ? -75.795 -16.227 40.363 1.00 38.24 190 GLY A O 1
ATOM 1214 N N . ILE A 1 191 ? -74.155 -17.097 39.062 1.00 36.05 191 ILE A N 1
ATOM 1215 C CA . ILE A 1 191 ? -74.412 -16.239 37.900 1.00 34.54 191 ILE A CA 1
ATOM 1216 C C . ILE A 1 191 ? -75.846 -16.359 37.389 1.00 31.45 191 ILE A C 1
ATOM 1217 O O . ILE A 1 191 ? -76.446 -15.359 36.998 1.00 31.03 191 ILE A O 1
ATOM 1222 N N . GLU A 1 192 ? -76.395 -17.568 37.389 1.00 29.04 192 GLU A N 1
ATOM 1223 C CA . GLU A 1 192 ? -77.776 -17.751 36.956 1.00 29.32 192 GLU A CA 1
ATOM 1224 C C . GLU A 1 192 ? -78.689 -16.875 37.790 1.00 30.48 192 GLU A C 1
ATOM 1225 O O . GLU A 1 192 ? -79.701 -16.382 37.308 1.00 30.59 192 GLU A O 1
ATOM 1231 N N . LYS A 1 193 ? -78.342 -16.717 39.063 1.00 31.13 193 LYS A N 1
ATOM 1232 C CA . LYS A 1 193 ? -79.108 -15.875 39.949 1.00 32.52 193 LYS A CA 1
ATOM 1233 C C . LYS A 1 193 ? -78.709 -14.409 39.800 1.00 31.96 193 LYS A C 1
ATOM 1234 O O . LYS A 1 193 ? -79.556 -13.558 39.621 1.00 32.11 193 LYS A O 1
ATOM 1240 N N . GLU A 1 194 ? -77.417 -14.115 39.862 1.00 31.79 194 GLU A N 1
ATOM 1241 C CA . GLU A 1 194 ? -76.965 -12.729 39.826 1.00 33.43 194 GLU A CA 1
ATOM 1242 C C . GLU A 1 194 ? -77.479 -12.032 38.555 1.00 34.07 194 GLU A C 1
ATOM 1243 O O . GLU A 1 194 ? -77.931 -10.890 38.606 1.00 37.61 194 GLU A O 1
ATOM 1249 N N . TYR A 1 195 ? -77.452 -12.730 37.428 1.00 32.96 195 TYR A N 1
ATOM 1250 C CA . TYR A 1 195 ? -77.832 -12.118 36.164 1.00 31.69 195 TYR A CA 1
ATOM 1251 C C . TYR A 1 195 ? -79.146 -12.678 35.643 1.00 31.59 195 TYR A C 1
ATOM 1252 O O . TYR A 1 195 ? -79.336 -12.807 34.425 1.00 28.72 195 TYR A O 1
ATOM 1261 N N . ASN A 1 196 ? -80.072 -12.972 36.568 1.00 33.82 196 ASN A N 1
ATOM 1262 C CA . ASN A 1 196 ? -81.342 -13.608 36.194 1.00 34.27 196 ASN A CA 1
ATOM 1263 C C . ASN A 1 196 ? -82.149 -12.752 35.242 1.00 37.84 196 ASN A C 1
ATOM 1264 O O . ASN A 1 196 ? -82.594 -13.223 34.198 1.00 37.19 196 ASN A O 1
ATOM 1269 N N . LYS A 1 197 ? -82.341 -11.490 35.617 1.00 42.29 197 LYS A N 1
ATOM 1270 C CA . LYS A 1 197 ? -83.096 -10.559 34.796 1.00 44.41 197 LYS A CA 1
ATOM 1271 C C . LYS A 1 197 ? -82.592 -10.509 33.370 1.00 40.78 197 LYS A C 1
ATOM 1272 O O . LYS A 1 197 ? -83.386 -10.579 32.437 1.00 39.44 197 LYS A O 1
ATOM 1278 N N . LEU A 1 198 ? -81.280 -10.382 33.210 1.00 38.49 198 LEU A N 1
ATOM 1279 C CA . LEU A 1 198 ? -80.665 -10.394 31.880 1.00 38.63 198 LEU A CA 1
ATOM 1280 C C . LEU A 1 198 ? -80.968 -11.690 31.137 1.00 36.47 198 LEU A C 1
ATOM 1281 O O . LEU A 1 198 ? -81.535 -11.674 30.057 1.00 33.03 198 LEU A O 1
ATOM 1286 N N . LEU A 1 199 ? -80.586 -12.807 31.744 1.00 38.46 199 LEU A N 1
ATOM 1287 C CA . LEU A 1 199 ? -80.656 -14.126 31.094 1.00 38.81 199 LEU A CA 1
ATOM 1288 C C . LEU A 1 199 ? -82.079 -14.514 30.695 1.00 38.95 199 LEU A C 1
ATOM 1289 O O . LEU A 1 199 ? -82.310 -15.141 29.648 1.00 33.96 199 LEU A O 1
ATOM 1294 N N . GLN A 1 200 ? -83.022 -14.118 31.540 1.00 40.23 200 GLN A N 1
ATOM 1295 C CA . GLN A 1 200 ? -84.420 -14.443 31.338 1.00 40.69 200 GLN A CA 1
ATOM 1296 C C . GLN A 1 200 ? -85.022 -13.624 30.213 1.00 40.33 200 GLN A C 1
ATOM 1297 O O . GLN A 1 200 ? -85.851 -14.108 29.455 1.00 42.95 200 GLN A O 1
ATOM 1303 N N . GLY A 1 201 ? -84.623 -12.369 30.121 1.00 39.79 201 GLY A N 1
ATOM 1304 C CA . GLY A 1 201 ? -85.193 -11.475 29.124 1.00 41.09 201 GLY A CA 1
ATOM 1305 C C . GLY A 1 201 ? -86.575 -10.962 29.479 1.00 42.14 201 GLY A C 1
ATOM 1306 O O . GLY A 1 201 ? -87.067 -11.208 30.569 1.00 45.17 201 GLY A O 1
ATOM 1307 N N . LYS A 1 202 ? -87.194 -10.241 28.549 1.00 44.87 202 LYS A N 1
ATOM 1308 C CA . LYS A 1 202 ? -88.505 -9.611 28.764 1.00 48.37 202 LYS A CA 1
ATOM 1309 C C . LYS A 1 202 ? -89.549 -10.325 27.909 1.00 47.63 202 LYS A C 1
ATOM 1310 O O . LYS A 1 202 ? -89.277 -10.655 26.751 1.00 51.53 202 LYS A O 1
ATOM 1316 N N . VAL A 1 203 ? -90.733 -10.570 28.464 1.00 45.20 203 VAL A N 1
ATOM 1317 C CA . VAL A 1 203 ? -91.817 -11.117 27.663 1.00 45.64 203 VAL A CA 1
ATOM 1318 C C . VAL A 1 203 ? -92.353 -10.069 26.711 1.00 43.87 203 VAL A C 1
ATOM 1319 O O . VAL A 1 203 ? -92.242 -8.870 26.949 1.00 42.69 203 VAL A O 1
ATOM 1323 N N . GLY A 1 204 ? -92.939 -10.556 25.631 1.00 42.31 204 GLY A N 1
ATOM 1324 C CA . GLY A 1 204 ? -93.742 -9.736 24.765 1.00 41.98 204 GLY A CA 1
ATOM 1325 C C . GLY A 1 204 ? -95.104 -10.379 24.788 1.00 41.58 204 GLY A C 1
ATOM 1326 O O . GLY A 1 204 ? -95.329 -11.376 25.481 1.00 41.84 204 GLY A O 1
ATOM 1327 N N . TYR A 1 205 ? -96.019 -9.809 24.031 1.00 39.39 205 TYR A N 1
ATOM 1328 C CA . TYR A 1 205 ? -97.344 -10.373 23.932 1.00 39.59 205 TYR A CA 1
ATOM 1329 C C . TYR A 1 205 ? -97.946 -10.068 22.569 1.00 40.18 205 TYR A C 1
ATOM 1330 O O . TYR A 1 205 ? -97.470 -9.194 21.839 1.00 37.93 205 TYR A O 1
ATOM 1339 N N . LYS A 1 206 ? -98.996 -10.799 22.233 1.00 41.18 206 LYS A N 1
ATOM 1340 C CA . LYS A 1 206 ? -99.647 -10.613 20.959 1.00 44.47 206 LYS A CA 1
ATOM 1341 C C . LYS A 1 206 ? -101.140 -10.772 21.126 1.00 46.41 206 LYS A C 1
ATOM 1342 O O . LYS A 1 206 ? -101.599 -11.829 21.504 1.00 45.62 206 LYS A O 1
ATOM 1348 N N . ILE A 1 207 ? -101.889 -9.700 20.880 1.00 49.41 207 ILE A N 1
ATOM 1349 C CA . ILE A 1 207 ? -103.341 -9.691 21.043 1.00 51.43 207 ILE A CA 1
ATOM 1350 C C . ILE A 1 207 ? -104.012 -9.775 19.675 1.00 54.40 207 ILE A C 1
ATOM 1351 O O . ILE A 1 207 ? -103.662 -9.036 18.755 1.00 52.47 207 ILE A O 1
ATOM 1356 N N . MET A 1 208 ? -104.995 -10.664 19.559 1.00 58.10 208 MET A N 1
ATOM 1357 C CA . MET A 1 208 ? -105.565 -11.038 18.269 1.00 64.34 208 MET A CA 1
ATOM 1358 C C . MET A 1 208 ? -107.080 -11.092 18.283 1.00 72.44 208 MET A C 1
ATOM 1359 O O . MET A 1 208 ? -107.690 -11.482 19.277 1.00 79.67 208 MET A O 1
ATOM 1364 N N . ARG A 1 209 ? -107.685 -10.708 17.163 1.00 78.57 209 ARG A N 1
ATOM 1365 C CA . ARG A 1 209 ? -109.124 -10.895 16.943 1.00 81.70 209 ARG A CA 1
ATOM 1366 C C . ARG A 1 209 ? -109.411 -12.380 16.636 1.00 78.84 209 ARG A C 1
ATOM 1367 O O . ARG A 1 209 ? -108.671 -13.038 15.903 1.00 69.08 209 ARG A O 1
ATOM 1375 N N . VAL A 1 210 ? -110.488 -12.902 17.223 1.00 81.78 210 VAL A N 1
ATOM 1376 C CA . VAL A 1 210 ? -110.878 -14.295 17.049 1.00 84.13 210 VAL A CA 1
ATOM 1377 C C . VAL A 1 210 ? -112.377 -14.401 16.776 1.00 92.04 210 VAL A C 1
ATOM 1378 O O . VAL A 1 210 ? -113.162 -13.496 17.104 1.00 97.67 210 VAL A O 1
ATOM 1382 N N . ASN A 1 211 ? -112.766 -15.517 16.162 1.00 91.15 211 ASN A N 1
ATOM 1383 C CA . ASN A 1 211 ? -114.186 -15.842 15.941 1.00 92.20 211 ASN A CA 1
ATOM 1384 C C . ASN A 1 211 ? -114.673 -16.825 17.008 1.00 95.36 211 ASN A C 1
ATOM 1385 O O . ASN A 1 211 ? -113.935 -17.139 17.940 1.00 100.33 211 ASN A O 1
ATOM 1390 N N . ALA A 1 212 ? -115.913 -17.292 16.895 1.00 99.11 212 ALA A N 1
ATOM 1391 C CA . ALA A 1 212 ? -116.455 -18.270 17.854 1.00 98.34 212 ALA A CA 1
ATOM 1392 C C . ALA A 1 212 ? -115.634 -19.576 17.884 1.00 97.82 212 ALA A C 1
ATOM 1393 O O . ALA A 1 212 ? -115.370 -20.120 18.963 1.00 87.32 212 ALA A O 1
ATOM 1395 N N . LEU A 1 213 ? -115.195 -20.039 16.707 1.00 100.46 213 LEU A N 1
ATOM 1396 C CA . LEU A 1 213 ? -114.338 -21.243 16.589 1.00 99.02 213 LEU A CA 1
ATOM 1397 C C . LEU A 1 213 ? -112.976 -21.039 17.282 1.00 98.98 213 LEU A C 1
ATOM 1398 O O . LEU A 1 213 ? -112.106 -21.913 17.245 1.00 98.80 213 LEU A O 1
ATOM 1403 N N . ASN A 1 214 ? -112.800 -19.867 17.893 1.00 100.43 214 ASN A N 1
ATOM 1404 C CA . ASN A 1 214 ? -111.564 -19.449 18.570 1.00 101.39 214 ASN A CA 1
ATOM 1405 C C . ASN A 1 214 ? -110.320 -19.581 17.682 1.00 102.56 214 ASN A C 1
ATOM 1406 O O . ASN A 1 214 ? -109.241 -19.964 18.132 1.00 104.27 214 ASN A O 1
ATOM 1411 N N . GLN A 1 215 ? -110.483 -19.209 16.421 1.00 106.07 215 GLN A N 1
ATOM 1412 C CA . GLN A 1 215 ? -109.367 -19.160 15.490 1.00 107.46 215 GLN A CA 1
ATOM 1413 C C . GLN A 1 215 ? -108.890 -17.720 15.339 1.00 106.74 215 GLN A C 1
ATOM 1414 O O . GLN A 1 215 ? -109.602 -16.778 15.691 1.00 102.12 215 GLN A O 1
ATOM 1420 N N . GLU A 1 216 ? -107.684 -17.565 14.805 1.00 104.22 216 GLU A N 1
ATOM 1421 C CA . GLU A 1 216 ? -107.034 -16.264 14.736 1.00 101.39 216 GLU A CA 1
ATOM 1422 C C . GLU A 1 216 ? -107.451 -15.518 13.484 1.00 97.61 216 GLU A C 1
ATOM 1423 O O . GLU A 1 216 ? -107.542 -16.100 12.406 1.00 88.79 216 GLU A O 1
ATOM 1429 N N . LEU A 1 217 ? -107.712 -14.226 13.645 1.00 98.82 217 LEU A N 1
ATOM 1430 C CA . LEU A 1 217 ? -107.972 -13.330 12.520 1.00 94.91 217 LEU A CA 1
ATOM 1431 C C . LEU A 1 217 ? -106.846 -12.280 12.491 1.00 87.57 217 LEU A C 1
ATOM 1432 O O . LEU A 1 217 ? -105.657 -12.639 12.486 1.00 80.37 217 LEU A O 1
ATOM 1437 N N . ALA A 1 218 ? -107.199 -10.997 12.479 1.00 80.72 218 ALA A N 1
ATOM 1438 C CA . ALA A 1 218 ? -106.189 -9.948 12.499 1.00 76.49 218 ALA A CA 1
ATOM 1439 C C . ALA A 1 218 ? -105.404 -9.934 13.814 1.00 70.83 218 ALA A C 1
ATOM 1440 O O . ALA A 1 218 ? -105.953 -10.181 14.887 1.00 69.61 218 ALA A O 1
ATOM 1442 N N . THR A 1 219 ? -104.110 -9.652 13.722 1.00 61.94 219 THR A N 1
ATOM 1443 C CA . THR A 1 219 ? -103.325 -9.248 14.879 1.00 54.10 219 THR A CA 1
ATOM 1444 C C . THR A 1 219 ? -103.705 -7.803 15.170 1.00 51.58 219 THR A C 1
ATOM 1445 O O . THR A 1 219 ? -103.670 -6.963 14.290 1.00 51.25 219 THR A O 1
ATOM 1449 N N . LEU A 1 220 ? -104.097 -7.516 16.403 1.00 51.00 220 LEU A N 1
ATOM 1450 C CA . LEU A 1 220 ? -104.511 -6.155 16.790 1.00 51.17 220 LEU A CA 1
ATOM 1451 C C . LEU A 1 220 ? -103.388 -5.362 17.444 1.00 46.90 220 LEU A C 1
ATOM 1452 O O . LEU A 1 220 ? -103.365 -4.138 17.379 1.00 44.77 220 LEU A O 1
ATOM 1457 N N . GLU A 1 221 ? -102.497 -6.077 18.122 1.00 44.51 221 GLU A N 1
ATOM 1458 C CA . GLU A 1 221 ? -101.355 -5.497 18.820 1.00 42.39 221 GLU A CA 1
ATOM 1459 C C . GLU A 1 221 ? -100.231 -6.541 18.850 1.00 40.22 221 GLU A C 1
ATOM 1460 O O . GLU A 1 221 ? -100.474 -7.744 18.948 1.00 37.23 221 GLU A O 1
ATOM 1466 N N . VAL A 1 222 ? -99.001 -6.076 18.708 1.00 40.74 222 VAL A N 1
ATOM 1467 C CA . VAL A 1 222 ? -97.832 -6.907 18.961 1.00 40.43 222 VAL A CA 1
ATOM 1468 C C . VAL A 1 222 ? -96.866 -6.067 19.779 1.00 41.83 222 VAL A C 1
ATOM 1469 O O . VAL A 1 222 ? -96.650 -4.889 19.493 1.00 44.30 222 VAL A O 1
ATOM 1473 N N . VAL A 1 223 ? -96.311 -6.682 20.812 1.00 41.27 223 VAL A N 1
ATOM 1474 C CA . VAL A 1 223 ? -95.134 -6.182 21.475 1.00 40.98 223 VAL A CA 1
ATOM 1475 C C . VAL A 1 223 ? -94.129 -7.321 21.422 1.00 40.47 223 VAL A C 1
ATOM 1476 O O . VAL A 1 223 ? -94.415 -8.417 21.876 1.00 44.53 223 VAL A O 1
ATOM 1480 N N . LEU A 1 224 ? -92.956 -7.087 20.861 1.00 39.95 224 LEU A N 1
ATOM 1481 C CA . LEU A 1 224 ? -91.958 -8.169 20.738 1.00 38.63 224 LEU A CA 1
ATOM 1482 C C . LEU A 1 224 ? -91.160 -8.442 22.015 1.00 37.80 224 LEU A C 1
ATOM 1483 O O . LEU A 1 224 ? -90.948 -7.548 22.835 1.00 36.18 224 LEU A O 1
ATOM 1488 N N . PRO A 1 225 ? -90.700 -9.688 22.177 1.00 38.91 225 PRO A N 1
ATOM 1489 C CA . PRO A 1 225 ? -89.875 -10.017 23.332 1.00 40.65 225 PRO A CA 1
ATOM 1490 C C . PRO A 1 225 ? -88.446 -9.621 23.085 1.00 44.45 225 PRO A C 1
ATOM 1491 O O . PRO A 1 225 ? -88.049 -9.472 21.937 1.00 46.07 225 PRO A O 1
ATOM 1495 N N . SER A 1 226 ? -87.677 -9.449 24.155 1.00 51.10 226 SER A N 1
ATOM 1496 C CA . SER A 1 226 ? -86.253 -9.176 24.031 1.00 53.57 226 SER A CA 1
ATOM 1497 C C . SER A 1 226 ? -85.579 -10.373 23.354 1.00 55.29 226 SER A C 1
ATOM 1498 O O . SER A 1 226 ? -86.120 -11.478 23.320 1.00 57.00 226 SER A O 1
ATOM 1501 N N . THR A 1 227 ? -84.398 -10.148 22.802 1.00 65.40 227 THR A N 1
ATOM 1502 C CA . THR A 1 227 ? -83.736 -11.183 22.021 1.00 68.66 227 THR A CA 1
ATOM 1503 C C . THR A 1 227 ? -82.301 -11.441 22.481 1.00 68.33 227 THR A C 1
ATOM 1504 O O . THR A 1 227 ? -81.978 -12.565 22.849 1.00 69.69 227 THR A O 1
ATOM 1508 N N . ASN A 1 228 ? -81.442 -10.423 22.475 1.00 71.42 228 ASN A N 1
ATOM 1509 C CA . ASN A 1 228 ? -80.054 -10.616 22.940 1.00 76.00 228 ASN A CA 1
ATOM 1510 C C . ASN A 1 228 ? -80.019 -10.770 24.465 1.00 69.45 228 ASN A C 1
ATOM 1511 O O . ASN A 1 228 ? -79.786 -9.812 25.205 1.00 62.77 228 ASN A O 1
ATOM 1516 N N . ASN A 1 229 ? -80.283 -11.998 24.908 1.00 65.93 229 ASN A N 1
ATOM 1517 C CA . ASN A 1 229 ? -80.319 -12.349 26.319 1.00 60.00 229 ASN A CA 1
ATOM 1518 C C . ASN A 1 229 ? -79.073 -13.124 26.759 1.00 55.87 229 ASN A C 1
ATOM 1519 O O . ASN A 1 229 ? -78.946 -13.462 27.924 1.00 55.81 229 ASN A O 1
ATOM 1524 N N . HIS A 1 230 ? -78.149 -13.370 25.833 1.00 54.36 230 HIS A N 1
ATOM 1525 C CA . HIS A 1 230 ? -76.922 -14.144 26.111 1.00 55.01 230 HIS A CA 1
ATOM 1526 C C . HIS A 1 230 ? -75.968 -13.383 27.024 1.00 50.18 230 HIS A C 1
ATOM 1527 O O . HIS A 1 230 ? -76.059 -12.165 27.168 1.00 52.10 230 HIS A O 1
ATOM 1534 N N . LEU A 1 231 ? -75.036 -14.112 27.625 1.00 47.78 231 LEU A N 1
ATOM 1535 C CA . LEU A 1 231 ? -74.077 -13.526 28.571 1.00 44.47 231 LEU A CA 1
ATOM 1536 C C . LEU A 1 231 ? -72.705 -14.169 28.433 1.00 40.62 231 LEU A C 1
ATOM 1537 O O . LEU A 1 231 ? -72.553 -15.394 28.487 1.00 39.28 231 LEU A O 1
ATOM 1542 N N . GLN A 1 232 ? -71.699 -13.324 28.270 1.00 38.13 232 GLN A N 1
ATOM 1543 C CA . GLN A 1 232 ? -70.333 -13.789 28.126 1.00 36.74 232 GLN A CA 1
ATOM 1544 C C . GLN A 1 232 ? -69.510 -13.549 29.404 1.00 36.47 232 GLN A C 1
ATOM 1545 O O . GLN A 1 232 ? -69.461 -12.421 29.923 1.00 40.45 232 GLN A O 1
ATOM 1551 N N . LEU A 1 233 ? -68.857 -14.615 29.877 1.00 33.47 233 LEU A N 1
ATOM 1552 C CA . LEU A 1 233 ? -68.011 -14.585 31.067 1.00 31.24 233 LEU A CA 1
ATOM 1553 C C . LEU A 1 233 ? -66.541 -14.627 30.681 1.00 31.81 233 LEU A C 1
ATOM 1554 O O . LEU A 1 233 ? -66.175 -15.139 29.619 1.00 31.67 233 LEU A O 1
ATOM 1559 N N . SER A 1 234 ? -65.706 -14.123 31.584 1.00 31.15 234 SER A N 1
ATOM 1560 C CA . SER A 1 234 ? -64.274 -14.015 31.363 1.00 30.22 234 SER A CA 1
ATOM 1561 C C . SER A 1 234 ? -63.505 -15.310 31.578 1.00 28.20 234 SER A C 1
ATOM 1562 O O . SER A 1 234 ? -62.340 -15.397 31.213 1.00 25.51 234 SER A O 1
ATOM 1565 N N . LEU A 1 235 ? -64.145 -16.319 32.155 1.00 26.99 235 LEU A N 1
ATOM 1566 C CA . LEU A 1 235 ? -63.473 -17.602 32.326 1.00 27.14 235 LEU A CA 1
ATOM 1567 C C . LEU A 1 235 ? -62.858 -18.122 31.028 1.00 26.29 235 LEU A C 1
ATOM 1568 O O . LEU A 1 235 ? -63.375 -17.856 29.957 1.00 26.80 235 LEU A O 1
ATOM 1573 N N . ASP A 1 236 ? -61.775 -18.879 31.129 1.00 26.10 236 ASP A N 1
ATOM 1574 C CA . ASP A 1 236 ? -61.286 -19.670 30.015 1.00 26.85 236 ASP A CA 1
ATOM 1575 C C . ASP A 1 236 ? -61.460 -21.130 30.360 1.00 28.23 236 ASP A C 1
ATOM 1576 O O . ASP A 1 236 ? -60.893 -21.616 31.311 1.00 29.39 236 ASP A O 1
ATOM 1581 N N . LYS A 1 237 ? -62.240 -21.825 29.559 1.00 31.39 237 LYS A N 1
ATOM 1582 C CA . LYS A 1 237 ? -62.599 -23.226 29.804 1.00 35.70 237 LYS A CA 1
ATOM 1583 C C . LYS A 1 237 ? -61.386 -24.153 29.944 1.00 34.98 237 LYS A C 1
ATOM 1584 O O . LYS A 1 237 ? -61.423 -25.127 30.698 1.00 33.10 237 LYS A O 1
ATOM 1590 N N . ARG A 1 238 ? -60.311 -23.858 29.225 1.00 34.90 238 ARG A N 1
ATOM 1591 C CA . ARG A 1 238 ? -59.110 -24.685 29.309 1.00 35.84 238 ARG A CA 1
ATOM 1592 C C . ARG A 1 238 ? -58.441 -24.486 30.663 1.00 37.22 238 ARG A C 1
ATOM 1593 O O . ARG A 1 238 ? -58.102 -25.446 31.352 1.00 36.92 238 ARG A O 1
ATOM 1601 N N . LEU A 1 239 ? -58.272 -23.224 31.043 1.00 37.40 239 LEU A N 1
ATOM 1602 C CA . LEU A 1 239 ? -57.661 -22.880 32.320 1.00 36.64 239 LEU A CA 1
ATOM 1603 C C . LEU A 1 239 ? -58.413 -23.458 33.517 1.00 36.79 239 LEU A C 1
ATOM 1604 O O . LEU A 1 239 ? -57.779 -23.852 34.489 1.00 38.90 239 LEU A O 1
ATOM 1609 N N . GLN A 1 240 ? -59.746 -23.506 33.454 1.00 35.46 240 GLN A N 1
ATOM 1610 C CA . GLN A 1 240 ? -60.547 -24.111 34.530 1.00 35.60 240 GLN A CA 1
ATOM 1611 C C . GLN A 1 240 ? -60.394 -25.620 34.574 1.00 38.42 240 GLN A C 1
ATOM 1612 O O . GLN A 1 240 ? -60.392 -26.219 35.649 1.00 41.36 240 GLN A O 1
ATOM 1618 N N . LYS A 1 241 ? -60.269 -26.252 33.417 1.00 39.69 241 LYS A N 1
ATOM 1619 C CA . LYS A 1 241 ? -60.054 -27.692 33.419 1.00 41.83 241 LYS A CA 1
ATOM 1620 C C . LYS A 1 241 ? -58.710 -28.017 34.049 1.00 42.99 241 LYS A C 1
ATOM 1621 O O . LYS A 1 241 ? -58.589 -29.029 34.747 1.00 45.60 241 LYS A O 1
ATOM 1627 N N . GLU A 1 242 ? -57.720 -27.153 33.818 1.00 40.73 242 GLU A N 1
ATOM 1628 C CA . GLU A 1 242 ? -56.424 -27.277 34.470 1.00 41.45 242 GLU A CA 1
ATOM 1629 C C . GLU A 1 242 ? -56.611 -27.170 35.966 1.00 42.82 242 GLU A C 1
ATOM 1630 O O . GLU A 1 242 ? -56.129 -28.009 36.725 1.00 43.03 242 GLU A O 1
ATOM 1636 N N . ALA A 1 243 ? -57.325 -26.128 36.377 1.00 44.55 243 ALA A N 1
ATOM 1637 C CA . ALA A 1 243 ? -57.629 -25.885 37.783 1.00 43.48 243 ALA A CA 1
ATOM 1638 C C . ALA A 1 243 ? -58.280 -27.096 38.434 1.00 42.98 243 ALA A C 1
ATOM 1639 O O . ALA A 1 243 ? -57.888 -27.497 39.510 1.00 42.56 243 ALA A O 1
ATOM 1641 N N . ASP A 1 244 ? -59.257 -27.697 37.769 1.00 44.37 244 ASP A N 1
ATOM 1642 C CA . ASP A 1 244 ? -59.894 -28.904 38.295 1.00 45.10 244 ASP A CA 1
ATOM 1643 C C . ASP A 1 244 ? -58.853 -30.005 38.470 1.00 45.46 244 ASP A C 1
ATOM 1644 O O . ASP A 1 244 ? -58.766 -30.614 39.515 1.00 49.00 244 ASP A O 1
ATOM 1649 N N . LYS A 1 245 ? -58.045 -30.239 37.450 1.00 48.97 245 LYS A N 1
ATOM 1650 C CA . LYS A 1 245 ? -57.002 -31.281 37.489 1.00 53.34 245 LYS A CA 1
ATOM 1651 C C . LYS A 1 245 ? -56.073 -31.096 38.691 1.00 49.61 245 LYS A C 1
ATOM 1652 O O . LYS A 1 245 ? -55.717 -32.049 39.356 1.00 50.59 245 LYS A O 1
ATOM 1658 N N . LEU A 1 246 ? -55.688 -29.864 38.974 1.00 46.00 246 LEU A N 1
ATOM 1659 C CA . LEU A 1 246 ? -54.740 -29.595 40.045 1.00 45.05 246 LEU A CA 1
ATOM 1660 C C . LEU A 1 246 ? -55.318 -29.919 41.415 1.00 46.63 246 LEU A C 1
ATOM 1661 O O . LEU A 1 246 ? -54.589 -30.372 42.297 1.00 53.43 246 LEU A O 1
ATOM 1666 N N . PHE A 1 247 ? -56.626 -29.699 41.583 1.00 45.72 247 PHE A N 1
ATOM 1667 C CA . PHE A 1 247 ? -57.348 -29.968 42.850 1.00 44.64 247 PHE A CA 1
ATOM 1668 C C . PHE A 1 247 ? -58.067 -31.313 42.820 1.00 47.92 247 PHE A C 1
ATOM 1669 O O . PHE A 1 247 ? -59.144 -31.458 43.387 1.00 47.39 247 PHE A O 1
ATOM 1677 N N . GLU A 1 248 ? -57.458 -32.301 42.177 1.00 53.21 248 GLU A N 1
ATOM 1678 C CA . GLU A 1 248 ? -58.157 -33.528 41.839 1.00 56.94 248 GLU A CA 1
ATOM 1679 C C . GLU A 1 248 ? -58.473 -34.357 43.070 1.00 57.01 248 GLU A C 1
ATOM 1680 O O . GLU A 1 248 ? -59.544 -34.959 43.148 1.00 59.48 248 GLU A O 1
ATOM 1686 N N . ASN A 1 249 ? -57.548 -34.384 44.027 1.00 56.90 249 ASN A N 1
ATOM 1687 C CA . ASN A 1 249 ? -57.761 -35.068 45.315 1.00 56.98 249 ASN A CA 1
ATOM 1688 C C . ASN A 1 249 ? -57.726 -34.092 46.479 1.00 50.51 249 ASN A C 1
ATOM 1689 O O . ASN A 1 249 ? -57.399 -34.473 47.583 1.00 48.54 249 ASN A O 1
ATOM 1694 N N . LYS A 1 250 ? -58.063 -32.835 46.227 1.00 46.59 250 LYS A N 1
ATOM 1695 C CA . LYS A 1 250 ? -57.852 -31.762 47.192 1.00 43.08 250 LYS A CA 1
ATOM 1696 C C . LYS A 1 250 ? -59.123 -30.944 47.385 1.00 39.78 250 LYS A C 1
ATOM 1697 O O . LYS A 1 250 ? -59.934 -30.809 46.478 1.00 40.19 250 LYS A O 1
ATOM 1703 N N . ARG A 1 251 ? -59.308 -30.394 48.576 1.00 37.83 251 ARG A N 1
ATOM 1704 C CA . ARG A 1 251 ? -60.346 -29.382 48.789 1.00 35.65 251 ARG A CA 1
ATOM 1705 C C . ARG A 1 251 ? -59.687 -28.025 48.937 1.00 35.01 251 ARG A C 1
ATOM 1706 O O . ARG A 1 251 ? -58.565 -27.920 49.406 1.00 35.27 251 ARG A O 1
ATOM 1714 N N . GLY A 1 252 ? -60.396 -26.981 48.522 1.00 34.32 252 GLY A N 1
ATOM 1715 C CA . GLY A 1 252 ? -59.862 -25.628 48.606 1.00 31.73 252 GLY A CA 1
ATOM 1716 C C . GLY A 1 252 ? -60.427 -24.767 47.506 1.00 28.97 252 GLY A C 1
ATOM 1717 O O . GLY A 1 252 ? -61.589 -24.913 47.148 1.00 27.04 252 GLY A O 1
ATOM 1718 N N . ALA A 1 253 ? -59.603 -23.864 46.988 1.00 27.93 253 ALA A N 1
ATOM 1719 C CA . ALA A 1 253 ? -60.052 -22.903 45.991 1.00 28.11 253 ALA A CA 1
ATOM 1720 C C . ALA A 1 253 ? -58.886 -22.279 45.242 1.00 28.58 253 ALA A C 1
ATOM 1721 O O . ALA A 1 253 ? -57.799 -22.109 45.808 1.00 28.40 253 ALA A O 1
ATOM 1723 N N . ILE A 1 254 ? -59.136 -21.929 43.979 1.00 28.24 254 ILE A N 1
ATOM 1724 C CA . ILE A 1 254 ? -58.107 -21.337 43.125 1.00 29.41 254 ILE A CA 1
ATOM 1725 C C . ILE A 1 254 ? -58.631 -20.243 42.181 1.00 28.41 254 ILE A C 1
ATOM 1726 O O . ILE A 1 254 ? -59.721 -20.349 41.636 1.00 27.05 254 ILE A O 1
ATOM 1731 N N . LEU A 1 255 ? -57.827 -19.199 42.002 1.00 29.46 255 LEU A N 1
ATOM 1732 C CA . LEU A 1 255 ? -58.268 -17.990 41.324 1.00 29.85 255 LEU A CA 1
ATOM 1733 C C . LEU A 1 255 ? -57.176 -17.437 40.467 1.00 28.07 255 LEU A C 1
ATOM 1734 O O . LEU A 1 255 ? -56.059 -17.284 40.916 1.00 28.58 255 LEU A O 1
ATOM 1739 N N . VAL A 1 256 ? -57.516 -17.136 39.223 1.00 27.33 256 VAL A N 1
ATOM 1740 C CA . VAL A 1 256 ? -56.622 -16.411 38.333 1.00 27.85 256 VAL A CA 1
ATOM 1741 C C . VAL A 1 256 ? -57.325 -15.128 37.947 1.00 27.51 256 VAL A C 1
ATOM 1742 O O . VAL A 1 256 ? -58.523 -15.158 37.655 1.00 25.94 256 VAL A O 1
ATOM 1746 N N . MET A 1 257 ? -56.590 -14.019 37.935 1.00 28.03 257 MET A N 1
ATOM 1747 C CA . MET A 1 257 ? -57.208 -12.738 37.635 1.00 29.64 257 MET A CA 1
ATOM 1748 C C . MET A 1 257 ? -56.337 -11.775 36.856 1.00 31.58 257 MET A C 1
ATOM 1749 O O . MET A 1 257 ? -55.214 -11.497 37.222 1.00 33.58 257 MET A O 1
ATOM 1754 N N . ASP A 1 258 ? -56.895 -11.236 35.783 1.00 34.16 258 ASP A N 1
ATOM 1755 C CA . ASP A 1 258 ? -56.295 -10.113 35.065 1.00 35.10 258 ASP A CA 1
ATOM 1756 C C . ASP A 1 258 ? -56.250 -8.910 36.011 1.00 34.24 258 ASP A C 1
ATOM 1757 O O . ASP A 1 258 ? -57.274 -8.295 36.292 1.00 30.80 258 ASP A O 1
ATOM 1762 N N . ALA A 1 259 ? -55.056 -8.582 36.489 1.00 36.59 259 ALA A N 1
ATOM 1763 C CA . ALA A 1 259 ? -54.880 -7.572 37.537 1.00 40.75 259 ALA A CA 1
ATOM 1764 C C . ALA A 1 259 ? -55.040 -6.111 37.073 1.00 42.99 259 ALA A C 1
ATOM 1765 O O . ALA A 1 259 ? -54.947 -5.178 37.892 1.00 43.44 259 ALA A O 1
ATOM 1767 N N . GLU A 1 260 ? -55.277 -5.917 35.771 1.00 44.53 260 GLU A N 1
ATOM 1768 C CA . GLU A 1 260 ? -55.480 -4.580 35.190 1.00 44.14 260 GLU A CA 1
ATOM 1769 C C . GLU A 1 260 ? -56.943 -4.167 35.064 1.00 41.20 260 GLU A C 1
ATOM 1770 O O . GLU A 1 260 ? -57.228 -2.971 34.982 1.00 42.30 260 GLU A O 1
ATOM 1776 N N . ASN A 1 261 ? -57.858 -5.141 35.016 1.00 38.45 261 ASN A N 1
ATOM 1777 C CA . ASN A 1 261 ? -59.307 -4.860 34.929 1.00 35.59 261 ASN A CA 1
ATOM 1778 C C . ASN A 1 261 ? -60.221 -5.709 35.823 1.00 33.64 261 ASN A C 1
ATOM 1779 O O . ASN A 1 261 ? -61.403 -5.394 35.973 1.00 33.96 261 ASN A O 1
ATOM 1784 N N . GLY A 1 262 ? -59.699 -6.800 36.370 1.00 31.56 262 GLY A N 1
ATOM 1785 C CA . GLY A 1 262 ? -60.447 -7.598 37.346 1.00 32.72 262 GLY A CA 1
ATOM 1786 C C . GLY A 1 262 ? -61.155 -8.823 36.807 1.00 31.51 262 GLY A C 1
ATOM 1787 O O . GLY A 1 262 ? -61.972 -9.420 37.496 1.00 29.76 262 GLY A O 1
ATOM 1788 N N . GLU A 1 263 ? -60.851 -9.199 35.571 1.00 32.13 263 GLU A N 1
ATOM 1789 C CA . GLU A 1 263 ? -61.479 -10.358 34.968 1.00 33.28 263 GLU A CA 1
ATOM 1790 C C . GLU A 1 263 ? -60.958 -11.639 35.634 1.00 31.45 263 GLU A C 1
ATOM 1791 O O . GLU A 1 263 ? -59.753 -11.812 35.822 1.00 31.15 263 GLU A O 1
ATOM 1797 N N . LEU A 1 264 ? -61.884 -12.520 36.005 1.00 28.90 264 LEU A N 1
ATOM 1798 C CA . LEU A 1 264 ? -61.535 -13.820 36.543 1.00 29.07 264 LEU A CA 1
ATOM 1799 C C . LEU A 1 264 ? -61.480 -14.860 35.411 1.00 29.20 264 LEU A C 1
ATOM 1800 O O . LEU A 1 264 ? -62.471 -15.132 34.731 1.00 29.59 264 LEU A O 1
ATOM 1805 N N . LEU A 1 265 ? -60.298 -15.419 35.199 1.00 28.89 265 LEU A N 1
ATOM 1806 C CA . LEU A 1 265 ? -60.108 -16.445 34.211 1.00 29.04 265 LEU A CA 1
ATOM 1807 C C . LEU A 1 265 ? -60.329 -17.821 34.838 1.00 28.40 265 LEU A C 1
ATOM 1808 O O . LEU A 1 265 ? -60.756 -18.738 34.167 1.00 26.69 265 LEU A O 1
ATOM 1813 N N . VAL A 1 266 ? -60.020 -17.959 36.121 1.00 29.66 266 VAL A N 1
ATOM 1814 C CA . VAL A 1 266 ? -60.340 -19.162 36.879 1.00 30.38 266 VAL A CA 1
ATOM 1815 C C . VAL A 1 266 ? -61.013 -18.786 38.194 1.00 30.98 266 VAL A C 1
ATOM 1816 O O . VAL A 1 266 ? -60.751 -17.731 38.758 1.00 34.32 266 VAL A O 1
ATOM 1820 N N . ALA A 1 267 ? -61.894 -19.668 38.657 1.00 31.80 267 ALA A N 1
ATOM 1821 C CA . ALA A 1 267 ? -62.518 -19.611 39.981 1.00 30.07 267 ALA A CA 1
ATOM 1822 C C . ALA A 1 267 ? -63.013 -21.023 40.324 1.00 30.44 267 ALA A C 1
ATOM 1823 O O . ALA A 1 267 ? -64.151 -21.423 40.009 1.00 33.90 267 ALA A O 1
ATOM 1825 N N . GLY A 1 268 ? -62.135 -21.793 40.945 1.00 29.03 268 GLY A N 1
ATOM 1826 C CA . GLY A 1 268 ? -62.484 -23.128 41.356 1.00 30.07 268 GLY A CA 1
ATOM 1827 C C . GLY A 1 268 ? -62.780 -23.213 42.829 1.00 29.84 268 GLY A C 1
ATOM 1828 O O . GLY A 1 268 ? -62.111 -22.577 43.628 1.00 30.53 268 GLY A O 1
ATOM 1829 N N . SER A 1 269 ? -63.786 -24.005 43.183 1.00 29.29 269 SER A N 1
ATOM 1830 C CA . SER A 1 269 ? -64.063 -24.329 44.580 1.00 29.95 269 SER A CA 1
ATOM 1831 C C . SER A 1 269 ? -64.273 -25.819 44.702 1.00 28.27 269 SER A C 1
ATOM 1832 O O . SER A 1 269 ? -65.121 -26.370 44.020 1.00 26.54 269 SER A O 1
ATOM 1835 N N . TYR A 1 270 ? -63.527 -26.462 45.597 1.00 28.66 270 TYR A N 1
ATOM 1836 C CA . TYR A 1 270 ? -63.415 -27.925 45.563 1.00 29.20 270 TYR A CA 1
ATOM 1837 C C . TYR A 1 270 ? -63.744 -28.595 46.877 1.00 28.40 270 TYR A C 1
ATOM 1838 O O . TYR A 1 270 ? -63.117 -28.311 47.905 1.00 27.33 270 TYR A O 1
ATOM 1847 N N . PRO A 1 271 ? -64.722 -29.509 46.843 1.00 27.77 271 PRO A N 1
ATOM 1848 C CA . PRO A 1 271 ? -65.391 -30.038 45.662 1.00 28.51 271 PRO A CA 1
ATOM 1849 C C . PRO A 1 271 ? -66.347 -29.118 44.932 1.00 30.18 271 PRO A C 1
ATOM 1850 O O . PRO A 1 271 ? -67.090 -28.386 45.566 1.00 34.31 271 PRO A O 1
ATOM 1854 N N . GLU A 1 272 ? -66.326 -29.168 43.600 1.00 33.55 272 GLU A N 1
ATOM 1855 C CA . GLU A 1 272 ? -67.426 -28.667 42.766 1.00 33.78 272 GLU A CA 1
ATOM 1856 C C . GLU A 1 272 ? -68.560 -29.727 42.793 1.00 33.86 272 GLU A C 1
ATOM 1857 O O . GLU A 1 272 ? -68.375 -30.812 43.344 1.00 34.76 272 GLU A O 1
ATOM 1863 N N . TYR A 1 273 ? -69.719 -29.414 42.202 1.00 32.52 273 TYR A N 1
ATOM 1864 C CA . TYR A 1 273 ? -70.827 -30.378 42.058 1.00 31.96 273 TYR A CA 1
ATOM 1865 C C . TYR A 1 273 ? -71.477 -30.249 40.683 1.00 29.44 273 TYR A C 1
ATOM 1866 O O . TYR A 1 273 ? -71.295 -29.248 40.009 1.00 26.82 273 TYR A O 1
ATOM 1875 N N . ASN A 1 274 ? -72.233 -31.266 40.275 1.00 28.31 274 ASN A N 1
ATOM 1876 C CA . ASN A 1 274 ? -72.740 -31.360 38.901 1.00 27.20 274 ASN A CA 1
ATOM 1877 C C . ASN A 1 274 ? -74.069 -30.666 38.744 1.00 27.06 274 ASN A C 1
ATOM 1878 O O . ASN A 1 274 ? -75.113 -31.199 39.129 1.00 26.93 274 ASN A O 1
ATOM 1883 N N . LEU A 1 275 ? -74.020 -29.503 38.099 1.00 27.44 275 LEU A N 1
ATOM 1884 C CA . LEU A 1 275 ? -75.172 -28.630 37.960 1.00 27.40 275 LEU A CA 1
ATOM 1885 C C . LEU A 1 275 ? -76.376 -29.302 37.303 1.00 28.68 275 LEU A C 1
ATOM 1886 O O . LEU A 1 275 ? -77.509 -28.896 37.543 1.00 27.62 275 LEU A O 1
ATOM 1891 N N . ASN A 1 276 ? -76.144 -30.322 36.472 1.00 30.11 276 ASN A N 1
ATOM 1892 C CA . ASN A 1 276 ? -77.258 -30.975 35.776 1.00 30.37 276 ASN A CA 1
ATOM 1893 C C . ASN A 1 276 ? -78.187 -31.742 36.718 1.00 33.23 276 ASN A C 1
ATOM 1894 O O . ASN A 1 276 ? -79.338 -31.964 36.389 1.00 33.90 276 ASN A O 1
ATOM 1899 N N . ASP A 1 277 ? -77.695 -32.149 37.884 1.00 37.22 277 ASP A N 1
ATOM 1900 C CA . ASP A 1 277 ? -78.517 -32.946 38.806 1.00 39.37 277 ASP A CA 1
ATOM 1901 C C . ASP A 1 277 ? -79.628 -32.119 39.468 1.00 41.39 277 ASP A C 1
ATOM 1902 O O . ASP A 1 277 ? -80.553 -32.677 40.046 1.00 41.34 277 ASP A O 1
ATOM 1907 N N . PHE A 1 278 ? -79.537 -30.797 39.379 1.00 43.63 278 PHE A N 1
ATOM 1908 C CA . PHE A 1 278 ? -80.567 -29.926 39.916 1.00 48.53 278 PHE A CA 1
ATOM 1909 C C . PHE A 1 278 ? -81.679 -29.607 38.909 1.00 53.87 278 PHE A C 1
ATOM 1910 O O . PHE A 1 278 ? -82.781 -29.221 39.316 1.00 56.97 278 PHE A O 1
ATOM 1918 N N . VAL A 1 279 ? -81.417 -29.772 37.617 1.00 56.03 279 VAL A N 1
ATOM 1919 C CA . VAL A 1 279 ? -82.276 -29.137 36.612 1.00 59.17 279 VAL A CA 1
ATOM 1920 C C . VAL A 1 279 ? -83.777 -29.502 36.682 1.00 62.27 279 VAL A C 1
ATOM 1921 O O . VAL A 1 279 ? -84.625 -28.603 36.556 1.00 71.24 279 VAL A O 1
ATOM 1925 N N . GLY A 1 280 ? -84.117 -30.777 36.877 1.00 56.62 280 GLY A N 1
ATOM 1926 C CA . GLY A 1 280 ? -85.521 -31.167 36.952 1.00 54.60 280 GLY A CA 1
ATOM 1927 C C . GLY A 1 280 ? -86.030 -31.332 38.365 1.00 55.51 280 GLY A C 1
ATOM 1928 O O . GLY A 1 280 ? -86.855 -32.202 38.612 1.00 59.40 280 GLY A O 1
ATOM 1929 N N . GLY A 1 281 ? -85.568 -30.490 39.293 1.00 54.42 281 GLY A N 1
ATOM 1930 C CA . GLY A 1 281 ? -85.671 -30.766 40.738 1.00 51.32 281 GLY A CA 1
ATOM 1931 C C . GLY A 1 281 ? -84.585 -31.761 41.116 1.00 48.88 281 GLY A C 1
ATOM 1932 O O . GLY A 1 281 ? -84.235 -32.603 40.304 1.00 49.03 281 GLY A O 1
ATOM 1933 N N . ILE A 1 282 ? -84.036 -31.662 42.320 1.00 47.56 282 ILE A N 1
ATOM 1934 C CA . ILE A 1 282 ? -82.988 -32.604 42.770 1.00 46.95 282 ILE A CA 1
ATOM 1935 C C . ILE A 1 282 ? -83.629 -33.840 43.378 1.00 48.36 282 ILE A C 1
ATOM 1936 O O . ILE A 1 282 ? -84.647 -33.727 44.066 1.00 47.23 282 ILE A O 1
ATOM 1941 N N . SER A 1 283 ? -83.039 -35.011 43.131 1.00 51.11 283 SER A N 1
ATOM 1942 C CA . SER A 1 283 ? -83.554 -36.262 43.714 1.00 55.55 283 SER A CA 1
ATOM 1943 C C . SER A 1 283 ? -83.179 -36.413 45.184 1.00 59.03 283 SER A C 1
ATOM 1944 O O . SER A 1 283 ? -82.126 -35.943 45.610 1.00 55.98 283 SER A O 1
ATOM 1947 N N . GLN A 1 284 ? -84.052 -37.069 45.948 1.00 67.87 284 GLN A N 1
ATOM 1948 C CA . GLN A 1 284 ? -83.818 -37.322 47.376 1.00 75.11 284 GLN A CA 1
ATOM 1949 C C . GLN A 1 284 ? -82.463 -37.989 47.558 1.00 68.36 284 GLN A C 1
ATOM 1950 O O . GLN A 1 284 ? -81.737 -37.692 48.509 1.00 67.81 284 GLN A O 1
ATOM 1956 N N . ASP A 1 285 ? -82.136 -38.890 46.637 1.00 62.81 285 ASP A N 1
ATOM 1957 C CA . ASP A 1 285 ? -80.854 -39.588 46.658 1.00 61.75 285 ASP A CA 1
ATOM 1958 C C . ASP A 1 285 ? -79.628 -38.680 46.462 1.00 58.27 285 ASP A C 1
ATOM 1959 O O . ASP A 1 285 ? -78.640 -38.835 47.138 1.00 58.75 285 ASP A O 1
ATOM 1964 N N . LYS A 1 286 ? -79.686 -37.749 45.521 1.00 57.30 286 LYS A N 1
ATOM 1965 C CA . LYS A 1 286 ? -78.538 -36.891 45.237 1.00 53.26 286 LYS A CA 1
ATOM 1966 C C . LYS A 1 286 ? -78.395 -35.746 46.217 1.00 51.94 286 LYS A C 1
ATOM 1967 O O . LYS A 1 286 ? -77.289 -35.285 46.455 1.00 47.97 286 LYS A O 1
ATOM 1973 N N . TRP A 1 287 ? -79.503 -35.302 46.799 1.00 52.46 287 TRP A N 1
ATOM 1974 C CA . TRP A 1 287 ? -79.457 -34.256 47.812 1.00 51.92 287 TRP A CA 1
ATOM 1975 C C . TRP A 1 287 ? -78.774 -34.763 49.075 1.00 49.68 287 TRP A C 1
ATOM 1976 O O . TRP A 1 287 ? -78.004 -34.048 49.700 1.00 51.24 287 TRP A O 1
ATOM 1987 N N . GLN A 1 288 ? -79.065 -36.000 49.447 1.00 48.30 288 GLN A N 1
ATOM 1988 C CA . GLN A 1 288 ? -78.392 -36.648 50.572 1.00 46.90 288 GLN A CA 1
ATOM 1989 C C . GLN A 1 288 ? -76.898 -36.769 50.286 1.00 46.22 288 GLN A C 1
ATOM 1990 O O . GLN A 1 288 ? -76.062 -36.533 51.162 1.00 50.11 288 GLN A O 1
ATOM 1996 N N . LYS A 1 289 ? -76.561 -37.139 49.058 1.00 45.57 289 LYS A N 1
ATOM 1997 C CA . LYS A 1 289 ? -75.160 -37.351 48.696 1.00 46.07 289 LYS A CA 1
ATOM 1998 C C . LYS A 1 289 ? -74.353 -36.076 48.819 1.00 42.47 289 LYS A C 1
ATOM 1999 O O . LYS A 1 289 ? -73.191 -36.113 49.180 1.00 41.51 289 LYS A O 1
ATOM 2005 N N . LEU A 1 290 ? -74.979 -34.945 48.532 1.00 42.30 290 LEU A N 1
ATOM 2006 C CA . LEU A 1 290 ? -74.284 -33.658 48.570 1.00 41.32 290 LEU A CA 1
ATOM 2007 C C . LEU A 1 290 ? -74.233 -33.087 49.981 1.00 43.12 290 LEU A C 1
ATOM 2008 O O . LEU A 1 290 ? -73.199 -32.570 50.418 1.00 43.04 290 LEU A O 1
ATOM 2013 N N . GLN A 1 291 ? -75.358 -33.173 50.683 1.00 44.72 291 GLN A N 1
ATOM 2014 C CA . GLN A 1 291 ? -75.483 -32.634 52.030 1.00 44.17 291 GLN A CA 1
ATOM 2015 C C . GLN A 1 291 ? -74.588 -33.384 53.001 1.00 41.63 291 GLN A C 1
ATOM 2016 O O . GLN A 1 291 ? -73.917 -32.770 53.817 1.00 38.01 291 GLN A O 1
ATOM 2022 N N . ASP A 1 292 ? -74.596 -34.716 52.892 1.00 43.86 292 ASP A N 1
ATOM 2023 C CA . ASP A 1 292 ? -73.854 -35.605 53.810 1.00 48.19 292 ASP A CA 1
ATOM 2024 C C . ASP A 1 292 ? -72.426 -35.948 53.370 1.00 48.55 292 ASP A C 1
ATOM 2025 O O . ASP A 1 292 ? -71.702 -36.638 54.098 1.00 49.14 292 ASP A O 1
ATOM 2030 N N . ASP A 1 293 ? -72.016 -35.471 52.199 1.00 49.28 293 ASP A N 1
ATOM 2031 C CA . ASP A 1 293 ? -70.587 -35.426 51.870 1.00 48.33 293 ASP A CA 1
ATOM 2032 C C . ASP A 1 293 ? -69.956 -34.485 52.896 1.00 48.12 293 ASP A C 1
ATOM 2033 O O . ASP A 1 293 ? -70.329 -33.314 53.006 1.00 45.28 293 ASP A O 1
ATOM 2038 N N . ILE A 1 294 ? -69.030 -35.019 53.676 1.00 49.30 294 ILE A N 1
ATOM 2039 C CA . ILE A 1 294 ? -68.401 -34.241 54.728 1.00 47.97 294 ILE A CA 1
ATOM 2040 C C . ILE A 1 294 ? -67.565 -33.086 54.166 1.00 46.10 294 ILE A C 1
ATOM 2041 O O . ILE A 1 294 ? -67.388 -32.082 54.849 1.00 46.83 294 ILE A O 1
ATOM 2046 N N . TYR A 1 295 ? -67.068 -33.206 52.931 1.00 44.35 295 TYR A N 1
ATOM 2047 C CA . TYR A 1 295 ? -66.223 -32.161 52.371 1.00 41.87 295 TYR A CA 1
ATOM 2048 C C . TYR A 1 295 ? -67.038 -30.984 51.877 1.00 41.17 295 TYR A C 1
ATOM 2049 O O . TYR A 1 295 ? -66.479 -30.018 51.368 1.00 40.44 295 TYR A O 1
ATOM 2058 N N . ASN A 1 296 ? -68.358 -31.069 51.998 1.00 41.75 296 ASN A N 1
ATOM 2059 C CA . ASN A 1 296 ? -69.228 -29.904 51.827 1.00 40.78 296 ASN A CA 1
ATOM 2060 C C . ASN A 1 296 ? -69.146 -29.310 50.401 1.00 40.54 296 ASN A C 1
ATOM 2061 O O . ASN A 1 296 ? -68.536 -28.267 50.180 1.00 39.94 296 ASN A O 1
ATOM 2066 N N . PRO A 1 297 ? -69.756 -29.995 49.424 1.00 41.74 297 PRO A N 1
ATOM 2067 C CA . PRO A 1 297 ? -69.707 -29.604 48.018 1.00 41.21 297 PRO A CA 1
ATOM 2068 C C . PRO A 1 297 ? -70.467 -28.320 47.707 1.00 41.80 297 PRO A C 1
ATOM 2069 O O . PRO A 1 297 ? -70.117 -27.616 46.749 1.00 42.78 297 PRO A O 1
ATOM 2073 N N . LEU A 1 298 ? -71.496 -28.022 48.495 1.00 38.26 298 LEU A N 1
ATOM 2074 C CA . LEU A 1 298 ? -72.318 -26.861 48.215 1.00 36.34 298 LEU A CA 1
ATOM 2075 C C . LEU A 1 298 ? -71.631 -25.574 48.614 1.00 36.49 298 LEU A C 1
ATOM 2076 O O . LEU A 1 298 ? -72.135 -24.498 48.328 1.00 36.58 298 LEU A O 1
ATOM 2081 N N . LEU A 1 299 ? -70.478 -25.683 49.270 1.00 36.42 299 LEU A N 1
ATOM 2082 C CA . LEU A 1 299 ? -69.767 -24.513 49.741 1.00 34.77 299 LEU A CA 1
ATOM 2083 C C . LEU A 1 299 ? -68.957 -23.878 48.620 1.00 33.88 299 LEU A C 1
ATOM 2084 O O . LEU A 1 299 ? -68.130 -24.539 47.971 1.00 33.05 299 LEU A O 1
ATOM 2089 N N . ASN A 1 300 ? -69.237 -22.595 48.399 1.00 33.88 300 ASN A N 1
ATOM 2090 C CA . ASN A 1 300 ? -68.418 -21.737 47.585 1.00 34.85 300 ASN A CA 1
ATOM 2091 C C . ASN A 1 300 ? -67.258 -21.259 48.457 1.00 34.96 300 ASN A C 1
ATOM 2092 O O . ASN A 1 300 ? -67.427 -20.468 49.372 1.00 32.43 300 ASN A O 1
ATOM 2097 N N . ARG A 1 301 ? -66.068 -21.749 48.157 1.00 36.33 301 ARG A N 1
ATOM 2098 C CA . ARG A 1 301 ? -64.915 -21.477 48.980 1.00 35.32 301 ARG A CA 1
ATOM 2099 C C . ARG A 1 301 ? -64.104 -20.235 48.584 1.00 36.01 301 ARG A C 1
ATOM 2100 O O . ARG A 1 301 ? -63.267 -19.802 49.368 1.00 37.24 301 ARG A O 1
ATOM 2108 N N . PHE A 1 302 ? -64.320 -19.664 47.393 1.00 33.80 302 PHE A N 1
ATOM 2109 C CA . PHE A 1 302 ? -63.601 -18.436 47.031 1.00 33.41 302 PHE A CA 1
ATOM 2110 C C . PHE A 1 302 ? -64.324 -17.140 47.468 1.00 33.18 302 PHE A C 1
ATOM 2111 O O . PHE A 1 302 ? -63.685 -16.093 47.615 1.00 29.65 302 PHE A O 1
ATOM 2119 N N . ALA A 1 303 ? -65.640 -17.235 47.690 1.00 33.47 303 ALA A N 1
ATOM 2120 C CA . ALA A 1 303 ? -66.487 -16.080 48.058 1.00 34.44 303 ALA A CA 1
ATOM 2121 C C . ALA A 1 303 ? -67.324 -16.245 49.333 1.00 36.99 303 ALA A C 1
ATOM 2122 O O . ALA A 1 303 ? -67.741 -15.246 49.928 1.00 36.18 303 ALA A O 1
ATOM 2124 N N . ASN A 1 304 ? -67.596 -17.484 49.741 1.00 39.72 304 ASN A N 1
ATOM 2125 C CA . ASN A 1 304 ? -68.486 -17.738 50.886 1.00 42.78 304 ASN A CA 1
ATOM 2126 C C . ASN A 1 304 ? -67.873 -18.695 51.905 1.00 43.82 304 ASN A C 1
ATOM 2127 O O . ASN A 1 304 ? -68.539 -19.606 52.409 1.00 45.93 304 ASN A O 1
ATOM 2132 N N . ALA A 1 305 ? -66.596 -18.468 52.196 1.00 42.01 305 ALA A N 1
ATOM 2133 C CA . ALA A 1 305 ? -65.834 -19.272 53.155 1.00 39.21 305 ALA A CA 1
ATOM 2134 C C . ALA A 1 305 ? -64.710 -18.418 53.676 1.00 40.62 305 ALA A C 1
ATOM 2135 O O . ALA A 1 305 ? -64.077 -17.667 52.905 1.00 39.39 305 ALA A O 1
ATOM 2137 N N . LEU A 1 306 ? -64.477 -18.528 54.983 1.00 41.58 306 LEU A N 1
ATOM 2138 C CA . LEU A 1 306 ? -63.509 -17.697 55.689 1.00 43.57 306 LEU A CA 1
ATOM 2139 C C . LEU A 1 306 ? -62.356 -18.553 56.256 1.00 41.74 306 LEU A C 1
ATOM 2140 O O . LEU A 1 306 ? -62.566 -19.625 56.815 1.00 42.87 306 LEU A O 1
ATOM 2145 N N . TYR A 1 307 ? -61.131 -18.075 56.079 1.00 38.43 307 TYR A N 1
ATOM 2146 C CA . TYR A 1 307 ? -59.950 -18.761 56.584 1.00 36.71 307 TYR A CA 1
ATOM 2147 C C . TYR A 1 307 ? -58.983 -17.708 57.146 1.00 37.02 307 TYR A C 1
ATOM 2148 O O . TYR A 1 307 ? -58.992 -16.570 56.690 1.00 37.32 307 TYR A O 1
ATOM 2157 N N . PRO A 1 308 ? -58.151 -18.085 58.140 1.00 37.65 308 PRO A N 1
ATOM 2158 C CA . PRO A 1 308 ? -57.093 -17.172 58.581 1.00 37.34 308 PRO A CA 1
ATOM 2159 C C . PRO A 1 308 ? -56.076 -16.994 57.462 1.00 36.73 308 PRO A C 1
ATOM 2160 O O . PRO A 1 308 ? -55.613 -17.987 56.900 1.00 37.62 308 PRO A O 1
ATOM 2164 N N . PRO A 1 309 ? -55.736 -15.744 57.120 1.00 36.37 309 PRO A N 1
ATOM 2165 C CA . PRO A 1 309 ? -54.841 -15.556 55.976 1.00 37.21 309 PRO A CA 1
ATOM 2166 C C . PRO A 1 309 ? -53.421 -16.099 56.191 1.00 39.06 309 PRO A C 1
ATOM 2167 O O . PRO A 1 309 ? -52.782 -16.534 55.226 1.00 40.88 309 PRO A O 1
ATOM 2171 N N . GLY A 1 310 ? -52.957 -16.090 57.439 1.00 40.25 310 GLY A N 1
ATOM 2172 C CA . GLY A 1 310 ? -51.588 -16.446 57.757 1.00 42.90 310 GLY A CA 1
ATOM 2173 C C . GLY A 1 310 ? -50.601 -15.407 57.254 1.00 48.28 310 GLY A C 1
ATOM 2174 O O . GLY A 1 310 ? -50.926 -14.212 57.124 1.00 49.67 310 GLY A O 1
ATOM 2175 N N . SER A 1 311 ? -49.397 -15.870 56.924 1.00 52.25 311 SER A N 1
ATOM 2176 C CA . SER A 1 311 ? -48.293 -14.978 56.570 1.00 51.98 311 SER A CA 1
ATOM 2177 C C . SER A 1 311 ? -48.555 -14.080 55.339 1.00 50.26 311 SER A C 1
ATOM 2178 O O . SER A 1 311 ? -47.854 -13.086 55.165 1.00 51.82 311 SER A O 1
ATOM 2181 N N . VAL A 1 312 ? -49.552 -14.405 54.505 1.00 48.25 312 VAL A N 1
ATOM 2182 C CA . VAL A 1 312 ? -49.815 -13.643 53.255 1.00 47.70 312 VAL A CA 1
ATOM 2183 C C . VAL A 1 312 ? -50.056 -12.143 53.495 1.00 45.90 312 VAL A C 1
ATOM 2184 O O . VAL A 1 312 ? -49.863 -11.311 52.605 1.00 42.99 312 VAL A O 1
ATOM 2188 N N . VAL A 1 313 ? -50.488 -11.819 54.707 1.00 44.34 313 VAL A N 1
ATOM 2189 C CA . VAL A 1 313 ? -50.759 -10.438 55.083 1.00 44.72 313 VAL A CA 1
ATOM 2190 C C . VAL A 1 313 ? -49.488 -9.605 55.289 1.00 47.30 313 VAL A C 1
ATOM 2191 O O . VAL A 1 313 ? -49.554 -8.369 55.348 1.00 49.85 313 VAL A O 1
ATOM 2195 N N . LYS A 1 314 ? -48.340 -10.277 55.383 1.00 46.46 314 LYS A N 1
ATOM 2196 C CA . LYS A 1 314 ? -47.117 -9.660 55.899 1.00 47.27 314 LYS A CA 1
ATOM 2197 C C . LYS A 1 314 ? -46.659 -8.425 55.148 1.00 47.92 314 LYS A C 1
ATOM 2198 O O . LYS A 1 314 ? -46.162 -7.488 55.772 1.00 48.39 314 LYS A O 1
ATOM 2204 N N . MET A 1 315 ? -46.830 -8.403 53.827 1.00 46.79 315 MET A N 1
ATOM 2205 C CA . MET A 1 315 ? -46.460 -7.211 53.070 1.00 48.45 315 MET A CA 1
ATOM 2206 C C . MET A 1 315 ? -47.455 -6.047 53.298 1.00 50.60 315 MET A C 1
ATOM 2207 O O . MET A 1 315 ? -47.092 -4.868 53.177 1.00 55.47 315 MET A O 1
ATOM 2212 N N . GLY A 1 316 ? -48.691 -6.376 53.658 1.00 51.38 316 GLY A N 1
ATOM 2213 C CA . GLY A 1 316 ? -49.653 -5.359 54.094 1.00 54.80 316 GLY A CA 1
ATOM 2214 C C . GLY A 1 316 ? -49.309 -4.797 55.463 1.00 56.66 316 GLY A C 1
ATOM 2215 O O . GLY A 1 316 ? -49.426 -3.593 55.700 1.00 56.89 316 GLY A O 1
ATOM 2216 N N . VAL A 1 317 ? -48.876 -5.685 56.353 1.00 57.89 317 VAL A N 1
ATOM 2217 C CA . VAL A 1 317 ? -48.436 -5.322 57.708 1.00 60.53 317 VAL A CA 1
ATOM 2218 C C . VAL A 1 317 ? -47.162 -4.459 57.648 1.00 61.19 317 VAL A C 1
ATOM 2219 O O . VAL A 1 317 ? -47.081 -3.388 58.247 1.00 56.71 317 VAL A O 1
ATOM 2223 N N . GLY A 1 318 ? -46.169 -4.953 56.919 1.00 62.30 318 GLY A N 1
ATOM 2224 C CA . GLY A 1 318 ? -44.940 -4.216 56.682 1.00 63.14 318 GLY A CA 1
ATOM 2225 C C . GLY A 1 318 ? -45.225 -2.835 56.137 1.00 63.86 318 GLY A C 1
ATOM 2226 O O . GLY A 1 318 ? -44.628 -1.859 56.585 1.00 67.72 318 GLY A O 1
ATOM 2227 N N . LEU A 1 319 ? -46.150 -2.739 55.184 1.00 61.75 319 LEU A N 1
ATOM 2228 C CA . LEU A 1 319 ? -46.489 -1.446 54.598 1.00 62.46 319 LEU A CA 1
ATOM 2229 C C . LEU A 1 319 ? -46.998 -0.466 55.660 1.00 63.76 319 LEU A C 1
ATOM 2230 O O . LEU A 1 319 ? -46.742 0.738 55.577 1.00 66.92 319 LEU A O 1
ATOM 2235 N N . SER A 1 320 ? -47.711 -0.983 56.651 1.00 64.67 320 SER A N 1
ATOM 2236 C CA . SER A 1 320 ? -48.177 -0.162 57.760 1.00 68.44 320 SER A CA 1
ATOM 2237 C C . SER A 1 320 ? -47.018 0.304 58.649 1.00 68.59 320 SER A C 1
ATOM 2238 O O . SER A 1 320 ? -46.998 1.453 59.092 1.00 69.29 320 SER A O 1
ATOM 2241 N N . PHE A 1 321 ? -46.064 -0.585 58.923 1.00 66.64 321 PHE A N 1
ATOM 2242 C CA . PHE A 1 321 ? -44.892 -0.223 59.723 1.00 66.70 321 PHE A CA 1
ATOM 2243 C C . PHE A 1 321 ? -44.192 0.980 59.119 1.00 71.31 321 PHE A C 1
ATOM 2244 O O . PHE A 1 321 ? -43.978 2.004 59.783 1.00 76.87 321 PHE A O 1
ATOM 2252 N N . LEU A 1 322 ? -43.830 0.835 57.847 1.00 71.08 322 LEU A N 1
ATOM 2253 C CA . LEU A 1 322 ? -43.069 1.851 57.133 1.00 71.30 322 LEU A CA 1
ATOM 2254 C C . LEU A 1 322 ? -43.808 3.167 57.099 1.00 70.88 322 LEU A C 1
ATOM 2255 O O . LEU A 1 322 ? -43.196 4.232 57.029 1.00 73.98 322 LEU A O 1
ATOM 2260 N N . GLU A 1 323 ? -45.130 3.088 57.123 1.00 70.37 323 GLU A N 1
ATOM 2261 C CA . GLU A 1 323 ? -45.967 4.261 57.003 1.00 74.55 323 GLU A CA 1
ATOM 2262 C C . GLU A 1 323 ? -46.100 5.005 58.339 1.00 78.54 323 GLU A C 1
ATOM 2263 O O . GLU A 1 323 ? -46.089 6.242 58.379 1.00 77.21 323 GLU A O 1
ATOM 2269 N N . ASN A 1 324 ? -46.186 4.245 59.430 1.00 80.85 324 ASN A N 1
ATOM 2270 C CA . ASN A 1 324 ? -46.563 4.796 60.726 1.00 83.39 324 ASN A CA 1
ATOM 2271 C C . ASN A 1 324 ? -45.398 4.991 61.692 1.00 84.79 324 ASN A C 1
ATOM 2272 O O . ASN A 1 324 ? -45.468 5.829 62.598 1.00 85.75 324 ASN A O 1
ATOM 2277 N N . LEU A 1 325 ? -44.333 4.215 61.496 1.00 81.80 325 LEU A N 1
ATOM 2278 C CA . LEU A 1 325 ? -43.168 4.271 62.369 1.00 81.55 325 LEU A CA 1
ATOM 2279 C C . LEU A 1 325 ? -42.079 5.142 61.729 1.00 83.03 325 LEU A C 1
ATOM 2280 O O . LEU A 1 325 ? -42.281 5.697 60.645 1.00 78.81 325 LEU A O 1
ATOM 2285 N N . HIS A 1 326 ? -40.943 5.277 62.416 1.00 88.47 326 HIS A N 1
ATOM 2286 C CA . HIS A 1 326 ? -39.749 5.940 61.869 1.00 91.84 326 HIS A CA 1
ATOM 2287 C C . HIS A 1 326 ? -38.695 4.909 61.475 1.00 89.99 326 HIS A C 1
ATOM 2288 O O . HIS A 1 326 ? -37.652 4.791 62.132 1.00 88.71 326 HIS A O 1
ATOM 2295 N N . ILE A 1 327 ? -38.977 4.170 60.402 1.00 86.48 327 ILE A N 1
ATOM 2296 C CA . ILE A 1 327 ? -38.126 3.060 59.947 1.00 82.10 327 ILE A CA 1
ATOM 2297 C C . ILE A 1 327 ? -38.178 2.900 58.421 1.00 79.88 327 ILE A C 1
ATOM 2298 O O . ILE A 1 327 ? -38.903 3.627 57.739 1.00 78.98 327 ILE A O 1
ATOM 2303 N N . THR A 1 328 ? -37.378 1.977 57.889 1.00 78.98 328 THR A N 1
ATOM 2304 C CA . THR A 1 328 ? -37.346 1.706 56.446 1.00 77.50 328 THR A CA 1
ATOM 2305 C C . THR A 1 328 ? -37.239 0.210 56.134 1.00 77.20 328 THR A C 1
ATOM 2306 O O . THR A 1 328 ? -37.042 -0.642 57.017 1.00 75.09 328 THR A O 1
ATOM 2310 N N . GLU A 1 329 ? -37.375 -0.084 54.846 1.00 75.78 329 GLU A N 1
ATOM 2311 C CA . GLU A 1 329 ? -37.257 -1.438 54.326 1.00 71.40 329 GLU A CA 1
ATOM 2312 C C . GLU A 1 329 ? -35.936 -2.078 54.716 1.00 71.71 329 GLU A C 1
ATOM 2313 O O . GLU A 1 329 ? -35.865 -3.291 54.845 1.00 67.89 329 GLU A O 1
ATOM 2319 N N . ASN A 1 330 ? -34.915 -1.259 54.947 1.00 75.65 330 ASN A N 1
ATOM 2320 C CA . ASN A 1 330 ? -33.569 -1.752 55.267 1.00 78.82 330 ASN A CA 1
ATOM 2321 C C . ASN A 1 330 ? -33.266 -1.830 56.756 1.00 83.63 330 ASN A C 1
ATOM 2322 O O . ASN A 1 330 ? -32.224 -2.359 57.147 1.00 87.17 330 ASN A O 1
ATOM 2327 N N . THR A 1 331 ? -34.158 -1.293 57.582 1.00 84.25 331 THR A N 1
ATOM 2328 C CA . THR A 1 331 ? -34.019 -1.426 59.019 1.00 84.18 331 THR A CA 1
ATOM 2329 C C . THR A 1 331 ? -33.872 -2.895 59.368 1.00 81.88 331 THR A C 1
ATOM 2330 O O . THR A 1 331 ? -34.786 -3.707 59.162 1.00 83.75 331 THR A O 1
ATOM 2334 N N . THR A 1 332 ? -32.691 -3.232 59.862 1.00 80.62 332 THR A N 1
ATOM 2335 C CA . THR A 1 332 ? -32.347 -4.605 60.175 1.00 82.08 332 THR A CA 1
ATOM 2336 C C . THR A 1 332 ? -32.370 -4.756 61.692 1.00 84.99 332 THR A C 1
ATOM 2337 O O . THR A 1 332 ? -31.888 -3.879 62.416 1.00 90.19 332 THR A O 1
ATOM 2341 N N . ILE A 1 333 ? -32.947 -5.853 62.174 1.00 83.81 333 ILE A N 1
ATOM 2342 C CA . ILE A 1 333 ? -32.969 -6.145 63.613 1.00 87.07 333 ILE A CA 1
ATOM 2343 C C . ILE A 1 333 ? -32.718 -7.633 63.861 1.00 87.46 333 ILE A C 1
ATOM 2344 O O . ILE A 1 333 ? -32.935 -8.453 62.974 1.00 85.55 333 ILE A O 1
ATOM 2349 N N . PRO A 1 334 ? -32.245 -7.984 65.065 1.00 90.95 334 PRO A N 1
ATOM 2350 C CA . PRO A 1 334 ? -31.984 -9.395 65.393 1.00 92.26 334 PRO A CA 1
ATOM 2351 C C . PRO A 1 334 ? -33.252 -10.263 65.515 1.00 89.86 334 PRO A C 1
ATOM 2352 O O . PRO A 1 334 ? -34.223 -9.869 66.147 1.00 84.54 334 PRO A O 1
ATOM 2356 N N . THR A 1 335 ? -33.218 -11.444 64.907 1.00 93.89 335 THR A N 1
ATOM 2357 C CA . THR A 1 335 ? -34.388 -12.313 64.811 1.00 96.03 335 THR A CA 1
ATOM 2358 C C . THR A 1 335 ? -34.106 -13.701 65.389 1.00 91.11 335 THR A C 1
ATOM 2359 O O . THR A 1 335 ? -33.759 -14.633 64.657 1.00 90.46 335 THR A O 1
ATOM 2363 N N . PRO A 1 336 ? -34.257 -13.841 66.709 1.00 84.99 336 PRO A N 1
ATOM 2364 C CA . PRO A 1 336 ? -34.087 -15.121 67.392 1.00 85.08 336 PRO A CA 1
ATOM 2365 C C . PRO A 1 336 ? -35.277 -16.057 67.195 1.00 86.33 336 PRO A C 1
ATOM 2366 O O . PRO A 1 336 ? -36.289 -15.652 66.603 1.00 86.20 336 PRO A O 1
ATOM 2370 N N . PRO A 1 337 ? -35.162 -17.308 67.692 1.00 86.86 337 PRO A N 1
ATOM 2371 C CA . PRO A 1 337 ? -36.240 -18.303 67.600 1.00 87.57 337 PRO A CA 1
ATOM 2372 C C . PRO A 1 337 ? -37.565 -17.849 68.215 1.00 83.86 337 PRO A C 1
ATOM 2373 O O . PRO A 1 337 ? -38.612 -18.341 67.829 1.00 84.67 337 PRO A O 1
ATOM 2377 N N . PHE A 1 338 ? -37.516 -16.931 69.169 1.00 84.50 338 PHE A N 1
ATOM 2378 C CA . PHE A 1 338 ? -38.723 -16.436 69.825 1.00 84.21 338 PHE A CA 1
ATOM 2379 C C . PHE A 1 338 ? -38.440 -15.097 70.494 1.00 82.72 338 PHE A C 1
ATOM 2380 O O . PHE A 1 338 ? -37.308 -14.616 70.466 1.00 78.45 338 PHE A O 1
ATOM 2388 N N . ILE A 1 339 ? -39.471 -14.494 71.078 1.00 85.06 339 ILE A N 1
ATOM 2389 C CA . ILE A 1 339 ? -39.290 -13.365 72.002 1.00 92.54 339 ILE A CA 1
ATOM 2390 C C . ILE A 1 339 ? -40.160 -13.565 73.238 1.00 98.60 339 ILE A C 1
ATOM 2391 O O . ILE A 1 339 ? -41.111 -14.353 73.218 1.00 106.00 339 ILE A O 1
ATOM 2396 N N . GLU A 1 340 ? -39.814 -12.870 74.320 1.00 100.45 340 GLU A N 1
ATOM 2397 C CA . GLU A 1 340 ? -40.681 -12.803 75.495 1.00 97.31 340 GLU A CA 1
ATOM 2398 C C . GLU A 1 340 ? -41.125 -11.373 75.679 1.00 97.22 340 GLU A C 1
ATOM 2399 O O . GLU A 1 340 ? -40.345 -10.456 75.458 1.00 91.15 340 GLU A O 1
ATOM 2405 N N . VAL A 1 341 ? -42.368 -11.182 76.111 1.00 103.18 341 VAL A N 1
ATOM 2406 C CA . VAL A 1 341 ? -42.886 -9.832 76.348 1.00 110.16 341 VAL A CA 1
ATOM 2407 C C . VAL A 1 341 ? -43.334 -9.628 77.804 1.00 115.08 341 VAL A C 1
ATOM 2408 O O . VAL A 1 341 ? -42.895 -8.674 78.467 1.00 118.59 341 VAL A O 1
ATOM 2412 N N . GLY A 1 342 ? -44.170 -10.530 78.317 1.00 110.01 342 GLY A N 1
ATOM 2413 C CA . GLY A 1 342 ? -44.502 -10.495 79.731 1.00 103.56 342 GLY A CA 1
ATOM 2414 C C . GLY A 1 342 ? -44.569 -11.898 80.269 1.00 100.00 342 GLY A C 1
ATOM 2415 O O . GLY A 1 342 ? -43.546 -12.536 80.520 1.00 94.48 342 GLY A O 1
ATOM 2416 N N . LYS A 1 343 ? -45.791 -12.379 80.416 1.00 101.82 343 LYS A N 1
ATOM 2417 C CA . LYS A 1 343 ? -46.029 -13.720 80.924 1.00 102.98 343 LYS A CA 1
ATOM 2418 C C . LYS A 1 343 ? -45.793 -14.771 79.834 1.00 102.18 343 LYS A C 1
ATOM 2419 O O . LYS A 1 343 ? -45.588 -15.942 80.149 1.00 106.06 343 LYS A O 1
ATOM 2425 N N . HIS A 1 344 ? -45.795 -14.369 78.560 1.00 100.62 344 HIS A N 1
ATOM 2426 C CA . HIS A 1 344 ? -45.725 -15.353 77.477 1.00 96.97 344 HIS A CA 1
ATOM 2427 C C . HIS A 1 344 ? -44.700 -15.072 76.385 1.00 91.51 344 HIS A C 1
ATOM 2428 O O . HIS A 1 344 ? -44.218 -13.943 76.234 1.00 86.17 344 HIS A O 1
ATOM 2435 N N . LYS A 1 345 ? -44.379 -16.144 75.655 1.00 90.97 345 LYS A N 1
ATOM 2436 C CA . LYS A 1 345 ? -43.378 -16.142 74.582 1.00 95.50 345 LYS A CA 1
ATOM 2437 C C . LYS A 1 345 ? -44.010 -16.370 73.210 1.00 98.04 345 LYS A C 1
ATOM 2438 O O . LYS A 1 345 ? -44.730 -17.348 72.993 1.00 98.21 345 LYS A O 1
ATOM 2444 N N . PHE A 1 346 ? -43.696 -15.475 72.278 1.00 99.41 346 PHE A N 1
ATOM 2445 C CA . PHE A 1 346 ? -44.261 -15.520 70.926 1.00 95.14 346 PHE A CA 1
ATOM 2446 C C . PHE A 1 346 ? -43.267 -16.135 69.941 1.00 90.91 346 PHE A C 1
ATOM 2447 O O . PHE A 1 346 ? -42.238 -15.536 69.586 1.00 89.44 346 PHE A O 1
ATOM 2455 N N . ARG A 1 347 ? -43.600 -17.339 69.492 1.00 87.14 347 ARG A N 1
ATOM 2456 C CA . ARG A 1 347 ? -42.642 -18.204 68.826 1.00 86.86 347 ARG A CA 1
ATOM 2457 C C . ARG A 1 347 ? -42.643 -18.043 67.303 1.00 82.15 347 ARG A C 1
ATOM 2458 O O . ARG A 1 347 ? -43.689 -17.826 66.691 1.00 78.50 347 ARG A O 1
ATOM 2466 N N . ASP A 1 348 ? -41.444 -18.140 66.722 1.00 79.34 348 ASP A N 1
ATOM 2467 C CA . ASP A 1 348 ? -41.228 -18.130 65.270 1.00 74.28 348 ASP A CA 1
ATOM 2468 C C . ASP A 1 348 ? -41.440 -19.539 64.736 1.00 72.38 348 ASP A C 1
ATOM 2469 O O . ASP A 1 348 ? -41.242 -20.513 65.457 1.00 73.66 348 ASP A O 1
ATOM 2474 N N . TRP A 1 349 ? -41.857 -19.646 63.480 1.00 70.53 349 TRP A N 1
ATOM 2475 C CA . TRP A 1 349 ? -42.335 -20.928 62.952 1.00 70.97 349 TRP A CA 1
ATOM 2476 C C . TRP A 1 349 ? -41.263 -22.028 62.953 1.00 74.87 349 TRP A C 1
ATOM 2477 O O . TRP A 1 349 ? -41.595 -23.205 63.104 1.00 75.16 349 TRP A O 1
ATOM 2488 N N . LYS A 1 350 ? -39.990 -21.671 62.789 1.00 80.73 350 LYS A N 1
ATOM 2489 C CA . LYS A 1 350 ? -38.944 -22.687 62.922 1.00 86.00 350 LYS A CA 1
ATOM 2490 C C . LYS A 1 350 ? -37.991 -22.399 64.050 1.00 86.26 350 LYS A C 1
ATOM 2491 O O . LYS A 1 350 ? -37.448 -21.302 64.150 1.00 78.28 350 LYS A O 1
ATOM 2497 N N . LYS A 1 351 ? -37.845 -23.429 64.890 1.00 89.24 351 LYS A N 1
ATOM 2498 C CA . LYS A 1 351 ? -36.905 -23.547 66.006 1.00 94.78 351 LYS A CA 1
ATOM 2499 C C . LYS A 1 351 ? -35.636 -22.672 65.907 1.00 98.06 351 LYS A C 1
ATOM 2500 O O . LYS A 1 351 ? -35.300 -21.898 66.820 1.00 90.70 351 LYS A O 1
ATOM 2506 N N . THR A 1 352 ? -34.931 -22.844 64.791 1.00 99.73 352 THR A N 1
ATOM 2507 C CA . THR A 1 352 ? -33.587 -22.277 64.605 1.00 96.20 352 THR A CA 1
ATOM 2508 C C . THR A 1 352 ? -33.540 -20.749 64.724 1.00 90.72 352 THR A C 1
ATOM 2509 O O . THR A 1 352 ? -32.573 -20.203 65.237 1.00 88.70 352 THR A O 1
ATOM 2513 N N . GLY A 1 353 ? -34.578 -20.057 64.272 1.00 88.54 353 GLY A N 1
ATOM 2514 C CA . GLY A 1 353 ? -34.556 -18.592 64.269 1.00 92.53 353 GLY A CA 1
ATOM 2515 C C . GLY A 1 353 ? -33.898 -18.111 62.987 1.00 95.41 353 GLY A C 1
ATOM 2516 O O . GLY A 1 353 ? -33.481 -18.930 62.169 1.00 95.04 353 GLY A O 1
ATOM 2517 N N . HIS A 1 354 ? -33.809 -16.799 62.793 1.00 99.49 354 HIS A N 1
ATOM 2518 C CA . HIS A 1 354 ? -33.419 -16.254 61.488 1.00 105.03 354 HIS A CA 1
ATOM 2519 C C . HIS A 1 354 ? -32.429 -15.081 61.541 1.00 100.99 354 HIS A C 1
ATOM 2520 O O . HIS A 1 354 ? -32.536 -14.124 60.769 1.00 98.03 354 HIS A O 1
ATOM 2527 N N . GLY A 1 355 ? -31.458 -15.169 62.443 1.00 100.56 355 GLY A N 1
ATOM 2528 C CA . GLY A 1 355 ? -30.349 -14.200 62.511 1.00 106.22 355 GLY A CA 1
ATOM 2529 C C . GLY A 1 355 ? -30.729 -12.723 62.523 1.00 108.89 355 GLY A C 1
ATOM 2530 O O . GLY A 1 355 ? -31.677 -12.326 63.190 1.00 109.61 355 GLY A O 1
ATOM 2531 N N . ASN A 1 356 ? -29.974 -11.904 61.791 1.00 112.04 356 ASN A N 1
ATOM 2532 C CA . ASN A 1 356 ? -30.357 -10.516 61.514 1.00 112.22 356 ASN A CA 1
ATOM 2533 C C . ASN A 1 356 ? -31.255 -10.514 60.274 1.00 115.46 356 ASN A C 1
ATOM 2534 O O . ASN A 1 356 ? -31.015 -11.272 59.334 1.00 126.48 356 ASN A O 1
ATOM 2539 N N . SER A 1 357 ? -32.282 -9.667 60.263 1.00 112.60 357 SER A N 1
ATOM 2540 C CA . SER A 1 357 ? -33.182 -9.580 59.104 1.00 102.93 357 SER A CA 1
ATOM 2541 C C . SER A 1 357 ? -33.926 -8.242 58.976 1.00 96.90 357 SER A C 1
ATOM 2542 O O . SER A 1 357 ? -34.332 -7.628 59.962 1.00 93.34 357 SER A O 1
ATOM 2545 N N . ASN A 1 358 ? -34.094 -7.813 57.730 1.00 96.10 358 ASN A N 1
ATOM 2546 C CA . ASN A 1 358 ? -34.784 -6.563 57.397 1.00 94.36 358 ASN A CA 1
ATOM 2547 C C . ASN A 1 358 ? -36.187 -6.906 56.879 1.00 94.72 358 ASN A C 1
ATOM 2548 O O . ASN A 1 358 ? -36.633 -8.052 56.998 1.00 102.22 358 ASN A O 1
ATOM 2553 N N . LEU A 1 359 ? -36.876 -5.926 56.299 1.00 90.65 359 LEU A N 1
ATOM 2554 C CA . LEU A 1 359 ? -38.192 -6.173 55.672 1.00 84.03 359 LEU A CA 1
ATOM 2555 C C . LEU A 1 359 ? -38.111 -7.185 54.508 1.00 81.46 359 LEU A C 1
ATOM 2556 O O . LEU A 1 359 ? -38.830 -8.187 54.498 1.00 81.48 359 LEU A O 1
ATOM 2561 N N . TYR A 1 360 ? -37.227 -6.921 53.543 1.00 78.90 360 TYR A N 1
ATOM 2562 C CA . TYR A 1 360 ? -37.021 -7.820 52.386 1.00 75.83 360 TYR A CA 1
ATOM 2563 C C . TYR A 1 360 ? -36.872 -9.278 52.845 1.00 76.75 360 TYR A C 1
ATOM 2564 O O . TYR A 1 360 ? -37.489 -10.189 52.284 1.00 75.43 360 TYR A O 1
ATOM 2573 N N . LYS A 1 361 ? -36.054 -9.487 53.872 1.00 81.25 361 LYS A N 1
ATOM 2574 C CA . LYS A 1 361 ? -35.717 -10.836 54.326 1.00 87.41 361 LYS A CA 1
ATOM 2575 C C . LYS A 1 361 ? -36.848 -11.472 55.142 1.00 85.30 361 LYS A C 1
ATOM 2576 O O . LYS A 1 361 ? -37.055 -12.697 55.097 1.00 79.04 361 LYS A O 1
ATOM 2582 N N . ALA A 1 362 ? -37.570 -10.638 55.886 1.00 86.49 362 ALA A N 1
ATOM 2583 C CA . ALA A 1 362 ? -38.704 -11.102 56.694 1.00 87.80 362 ALA A CA 1
ATOM 2584 C C . ALA A 1 362 ? -39.853 -11.611 55.816 1.00 81.30 362 ALA A C 1
ATOM 2585 O O . ALA A 1 362 ? -40.540 -12.588 56.156 1.00 78.39 362 ALA A O 1
ATOM 2587 N N . ILE A 1 363 ? -40.055 -10.923 54.695 1.00 75.13 363 ILE A N 1
ATOM 2588 C CA . ILE A 1 363 ? -40.990 -11.361 53.674 1.00 68.12 363 ILE A CA 1
ATOM 2589 C C . ILE A 1 363 ? -40.479 -12.659 53.059 1.00 68.29 363 ILE A C 1
ATOM 2590 O O . ILE A 1 363 ? -41.194 -13.678 53.026 1.00 73.08 363 ILE A O 1
ATOM 2595 N N . ARG A 1 364 ? -39.239 -12.601 52.574 1.00 67.02 364 ARG A N 1
ATOM 2596 C CA . ARG A 1 364 ? -38.607 -13.718 51.884 1.00 69.41 364 ARG A CA 1
ATOM 2597 C C . ARG A 1 364 ? -38.786 -15.027 52.660 1.00 75.03 364 ARG A C 1
ATOM 2598 O O . ARG A 1 364 ? -39.270 -16.043 52.121 1.00 67.14 364 ARG A O 1
ATOM 2606 N N . GLU A 1 365 ? -38.414 -14.985 53.939 1.00 84.18 365 GLU A N 1
ATOM 2607 C CA . GLU A 1 365 ? -38.304 -16.198 54.730 1.00 90.98 365 GLU A CA 1
ATOM 2608 C C . GLU A 1 365 ? -39.520 -16.434 55.623 1.00 93.71 365 GLU A C 1
ATOM 2609 O O . GLU A 1 365 ? -39.478 -17.307 56.485 1.00 100.87 365 GLU A O 1
ATOM 2615 N N . SER A 1 366 ? -40.603 -15.681 55.396 1.00 92.69 366 SER A N 1
ATOM 2616 C CA . SER A 1 366 ? -41.841 -15.814 56.168 1.00 88.36 366 SER A CA 1
ATOM 2617 C C . SER A 1 366 ? -41.470 -15.759 57.651 1.00 87.98 366 SER A C 1
ATOM 2618 O O . SER A 1 366 ? -41.885 -16.616 58.427 1.00 91.26 366 SER A O 1
ATOM 2621 N N . VAL A 1 367 ? -40.669 -14.754 58.025 1.00 85.19 367 VAL A N 1
ATOM 2622 C CA . VAL A 1 367 ? -40.169 -14.603 59.396 1.00 85.64 367 VAL A CA 1
ATOM 2623 C C . VAL A 1 367 ? -41.215 -13.937 60.287 1.00 84.68 367 VAL A C 1
ATOM 2624 O O . VAL A 1 367 ? -41.847 -12.956 59.891 1.00 85.75 367 VAL A O 1
ATOM 2628 N N . ASP A 1 368 ? -41.371 -14.469 61.499 1.00 77.83 368 ASP A N 1
ATOM 2629 C CA . ASP A 1 368 ? -42.428 -14.041 62.403 1.00 69.95 368 ASP A CA 1
ATOM 2630 C C . ASP A 1 368 ? -41.970 -12.909 63.329 1.00 70.58 368 ASP A C 1
ATOM 2631 O O . ASP A 1 368 ? -42.728 -11.962 63.566 1.00 70.39 368 ASP A O 1
ATOM 2636 N N . VAL A 1 369 ? -40.741 -12.994 63.840 1.00 68.61 369 VAL A N 1
ATOM 2637 C CA . VAL A 1 369 ? -40.297 -12.075 64.907 1.00 67.70 369 VAL A CA 1
ATOM 2638 C C . VAL A 1 369 ? -40.159 -10.614 64.476 1.00 64.28 369 VAL A C 1
ATOM 2639 O O . VAL A 1 369 ? -40.432 -9.715 65.271 1.00 58.98 369 VAL A O 1
ATOM 2643 N N . TYR A 1 370 ? -39.742 -10.371 63.234 1.00 62.47 370 TYR A N 1
ATOM 2644 C CA . TYR A 1 370 ? -39.656 -9.001 62.728 1.00 63.25 370 TYR A CA 1
ATOM 2645 C C . TYR A 1 370 ? -40.982 -8.274 62.973 1.00 64.24 370 TYR A C 1
ATOM 2646 O O . TYR A 1 370 ? -40.999 -7.112 63.390 1.00 63.40 370 TYR A O 1
ATOM 2655 N N . PHE A 1 371 ? -42.082 -8.990 62.722 1.00 63.99 371 PHE A N 1
ATOM 2656 C CA . PHE A 1 371 ? -43.439 -8.451 62.840 1.00 59.81 371 PHE A CA 1
ATOM 2657 C C . PHE A 1 371 ? -43.894 -8.450 64.281 1.00 59.37 371 PHE A C 1
ATOM 2658 O O . PHE A 1 371 ? -44.607 -7.547 64.697 1.00 60.30 371 PHE A O 1
ATOM 2666 N N . TYR A 1 372 ? -43.483 -9.446 65.051 1.00 60.39 372 TYR A N 1
ATOM 2667 C CA . TYR A 1 372 ? -43.719 -9.412 66.493 1.00 64.37 372 TYR A CA 1
ATOM 2668 C C . TYR A 1 372 ? -43.127 -8.138 67.121 1.00 68.78 372 TYR A C 1
ATOM 2669 O O . TYR A 1 372 ? -43.786 -7.443 67.897 1.00 70.83 372 TYR A O 1
ATOM 2678 N N . LYS A 1 373 ? -41.881 -7.832 66.775 1.00 73.09 373 LYS A N 1
ATOM 2679 C CA . LYS A 1 373 ? -41.159 -6.723 67.402 1.00 75.27 373 LYS A CA 1
ATOM 2680 C C . LYS A 1 373 ? -41.751 -5.359 67.069 1.00 74.84 373 LYS A C 1
ATOM 2681 O O . LYS A 1 373 ? -42.033 -4.574 67.977 1.00 75.79 373 LYS A O 1
ATOM 2687 N N . PHE A 1 374 ? -41.934 -5.067 65.783 1.00 71.91 374 PHE A N 1
ATOM 2688 C CA . PHE A 1 374 ? -42.497 -3.769 65.392 1.00 76.05 374 PHE A CA 1
ATOM 2689 C C . PHE A 1 374 ? -43.986 -3.691 65.740 1.00 77.00 374 PHE A C 1
ATOM 2690 O O . PHE A 1 374 ? -44.544 -2.596 65.863 1.00 72.88 374 PHE A O 1
ATOM 2698 N N . GLY A 1 375 ? -44.610 -4.858 65.911 1.00 78.59 375 GLY A N 1
ATOM 2699 C CA . GLY A 1 375 ? -46.007 -4.953 66.328 1.00 82.01 375 GLY A CA 1
ATOM 2700 C C . GLY A 1 375 ? -46.214 -4.413 67.730 1.00 87.77 375 GLY A C 1
ATOM 2701 O O . GLY A 1 375 ? -47.290 -3.901 68.054 1.00 92.58 375 GLY A O 1
ATOM 2702 N N . LEU A 1 376 ? -45.178 -4.539 68.562 1.00 88.57 376 LEU A N 1
ATOM 2703 C CA . LEU A 1 376 ? -45.164 -3.935 69.903 1.00 87.64 376 LEU A CA 1
ATOM 2704 C C . LEU A 1 376 ? -45.304 -2.406 69.841 1.00 86.74 376 LEU A C 1
ATOM 2705 O O . LEU A 1 376 ? -45.941 -1.787 70.703 1.00 84.31 376 LEU A O 1
ATOM 2710 N N . GLU A 1 377 ? -44.711 -1.816 68.805 1.00 84.13 377 GLU A N 1
ATOM 2711 C CA . GLU A 1 377 ? -44.612 -0.364 68.675 1.00 85.96 377 GLU A CA 1
ATOM 2712 C C . GLU A 1 377 ? -45.741 0.278 67.822 1.00 82.39 377 GLU A C 1
ATOM 2713 O O . GLU A 1 377 ? -45.853 1.510 67.762 1.00 78.41 377 GLU A O 1
ATOM 2719 N N . ILE A 1 378 ? -46.582 -0.547 67.184 1.00 77.30 378 ILE A N 1
ATOM 2720 C CA . ILE A 1 378 ? -47.687 -0.039 66.348 1.00 76.27 378 ILE A CA 1
ATOM 2721 C C . ILE A 1 378 ? -49.027 -0.196 67.046 1.00 75.08 378 ILE A C 1
ATOM 2722 O O . ILE A 1 378 ? -49.298 -1.230 67.662 1.00 79.32 378 ILE A O 1
ATOM 2727 N N . SER A 1 379 ? -49.868 0.829 66.944 1.00 72.84 379 SER A N 1
ATOM 2728 C CA . SER A 1 379 ? -51.219 0.752 67.499 1.00 73.16 379 SER A CA 1
ATOM 2729 C C . SER A 1 379 ? -52.101 -0.074 66.574 1.00 73.42 379 SER A C 1
ATOM 2730 O O . SER A 1 379 ? -52.003 0.047 65.357 1.00 72.94 379 SER A O 1
ATOM 2733 N N . ILE A 1 380 ? -52.964 -0.906 67.150 1.00 72.55 380 ILE A N 1
ATOM 2734 C CA . ILE A 1 380 ? -53.843 -1.753 66.353 1.00 69.04 380 ILE A CA 1
ATOM 2735 C C . ILE A 1 380 ? -54.773 -0.901 65.498 1.00 67.81 380 ILE A C 1
ATOM 2736 O O . ILE A 1 380 ? -55.216 -1.339 64.437 1.00 67.88 380 ILE A O 1
ATOM 2741 N N . GLU A 1 381 ? -55.070 0.314 65.952 1.00 67.77 381 GLU A N 1
ATOM 2742 C CA . GLU A 1 381 ? -55.910 1.194 65.155 1.00 69.82 381 GLU A CA 1
ATOM 2743 C C . GLU A 1 381 ? -55.295 1.538 63.800 1.00 65.13 381 GLU A C 1
ATOM 2744 O O . GLU A 1 381 ? -55.987 1.555 62.786 1.00 58.75 381 GLU A O 1
ATOM 2750 N N . LYS A 1 382 ? -53.996 1.801 63.787 1.00 67.25 382 LYS A N 1
ATOM 2751 C CA . LYS A 1 382 ? -53.281 2.153 62.546 1.00 69.70 382 LYS A CA 1
ATOM 2752 C C . LYS A 1 382 ? -52.930 0.950 61.630 1.00 68.03 382 LYS A C 1
ATOM 2753 O O . LYS A 1 382 ? -53.067 1.023 60.403 1.00 66.92 382 LYS A O 1
ATOM 2759 N N . LEU A 1 383 ? -52.471 -0.142 62.235 1.00 64.91 383 LEU A N 1
ATOM 2760 C CA . LEU A 1 383 ? -52.260 -1.393 61.517 1.00 59.50 383 LEU A CA 1
ATOM 2761 C C . LEU A 1 383 ? -53.543 -1.799 60.788 1.00 59.50 383 LEU A C 1
ATOM 2762 O O . LEU A 1 383 ? -53.529 -2.051 59.588 1.00 61.18 383 LEU A O 1
ATOM 2767 N N . SER A 1 384 ? -54.652 -1.863 61.521 1.00 60.42 384 SER A N 1
ATOM 2768 C CA . SER A 1 384 ? -55.908 -2.341 60.962 1.00 60.53 384 SER A CA 1
ATOM 2769 C C . SER A 1 384 ? -56.390 -1.428 59.839 1.00 63.10 384 SER A C 1
ATOM 2770 O O . SER A 1 384 ? -57.012 -1.888 58.890 1.00 66.33 384 SER A O 1
ATOM 2773 N N . LYS A 1 385 ? -56.105 -0.135 59.944 1.00 62.37 385 LYS A N 1
ATOM 2774 C CA . LYS A 1 385 ? -56.424 0.784 58.861 1.00 62.22 385 LYS A CA 1
ATOM 2775 C C . LYS A 1 385 ? -55.697 0.392 57.571 1.00 59.80 385 LYS A C 1
ATOM 2776 O O . LYS A 1 385 ? -56.301 0.312 56.513 1.00 59.11 385 LYS A O 1
ATOM 2782 N N . THR A 1 386 ? -54.399 0.158 57.661 1.00 59.67 386 THR A N 1
ATOM 2783 C CA . THR A 1 386 ? -53.615 -0.237 56.493 1.00 61.13 386 THR A CA 1
ATOM 2784 C C . THR A 1 386 ? -54.134 -1.568 55.906 1.00 59.96 386 THR A C 1
ATOM 2785 O O . THR A 1 386 ? -54.388 -1.660 54.700 1.00 62.10 386 THR A O 1
ATOM 2789 N N . LEU A 1 387 ? -54.314 -2.585 56.747 1.00 56.50 387 LEU A N 1
ATOM 2790 C CA . LEU A 1 387 ? -54.855 -3.875 56.291 1.00 53.39 387 LEU A CA 1
ATOM 2791 C C . LEU A 1 387 ? -56.222 -3.739 55.597 1.00 53.05 387 LEU A C 1
ATOM 2792 O O . LEU A 1 387 ? -56.487 -4.390 54.596 1.00 51.72 387 LEU A O 1
ATOM 2797 N N . ARG A 1 388 ? -57.095 -2.907 56.152 1.00 56.42 388 ARG A N 1
ATOM 2798 C CA . ARG A 1 388 ? -58.430 -2.672 55.597 1.00 55.81 388 ARG A CA 1
ATOM 2799 C C . ARG A 1 388 ? -58.371 -1.818 54.340 1.00 52.18 388 ARG A C 1
ATOM 2800 O O . ARG A 1 388 ? -59.248 -1.894 53.492 1.00 53.32 388 ARG A O 1
ATOM 2808 N N . GLU A 1 389 ? -57.344 -0.995 54.223 1.00 50.20 389 GLU A N 1
ATOM 2809 C CA . GLU A 1 389 ? -57.131 -0.218 53.007 1.00 51.41 389 GLU A CA 1
ATOM 2810 C C . GLU A 1 389 ? -56.685 -1.087 51.850 1.00 49.67 389 GLU A C 1
ATOM 2811 O O . GLU A 1 389 ? -57.018 -0.779 50.715 1.00 51.17 389 GLU A O 1
ATOM 2817 N N . VAL A 1 390 ? -55.919 -2.142 52.130 1.00 49.55 390 VAL A N 1
ATOM 2818 C CA . VAL A 1 390 ? -55.478 -3.086 51.086 1.00 51.12 390 VAL A CA 1
ATOM 2819 C C . VAL A 1 390 ? -56.493 -4.211 50.813 1.00 49.12 390 VAL A C 1
ATOM 2820 O O . VAL A 1 390 ? -56.154 -5.194 50.136 1.00 45.64 390 VAL A O 1
ATOM 2824 N N . GLY A 1 391 ? -57.706 -4.076 51.363 1.00 48.40 391 GLY A N 1
ATOM 2825 C CA . GLY A 1 391 ? -58.876 -4.853 50.938 1.00 47.41 391 GLY A CA 1
ATOM 2826 C C . GLY A 1 391 ? -59.301 -6.061 51.766 1.00 47.19 391 GLY A C 1
ATOM 2827 O O . GLY A 1 391 ? -59.940 -6.964 51.223 1.00 47.54 391 GLY A O 1
ATOM 2828 N N . PHE A 1 392 ? -58.966 -6.093 53.057 1.00 48.93 392 PHE A N 1
ATOM 2829 C CA . PHE A 1 392 ? -59.277 -7.264 53.922 1.00 49.37 392 PHE A CA 1
ATOM 2830 C C . PHE A 1 392 ? -60.557 -7.146 54.766 1.00 52.06 392 PHE A C 1
ATOM 2831 O O . PHE A 1 392 ? -61.086 -8.161 55.293 1.00 52.91 392 PHE A O 1
ATOM 2839 N N . GLY A 1 393 ? -61.049 -5.923 54.905 1.00 51.41 393 GLY A N 1
ATOM 2840 C CA . GLY A 1 393 ? -62.236 -5.687 55.726 1.00 54.07 393 GLY A CA 1
ATOM 2841 C C . GLY A 1 393 ? -63.541 -5.957 55.009 1.00 54.29 393 GLY A C 1
ATOM 2842 O O . GLY A 1 393 ? -64.500 -6.417 55.606 1.00 52.81 393 GLY A O 1
ATOM 2843 N N . GLU A 1 394 ? -63.550 -5.679 53.712 1.00 56.72 394 GLU A N 1
ATOM 2844 C CA . GLU A 1 394 ? -64.768 -5.514 52.954 1.00 57.63 394 GLU A CA 1
ATOM 2845 C C . GLU A 1 394 ? -64.843 -6.482 51.791 1.00 51.84 394 GLU A C 1
ATOM 2846 O O . GLU A 1 394 ? -63.915 -7.263 51.541 1.00 48.64 394 GLU A O 1
ATOM 2852 N N . LYS A 1 395 ? -65.971 -6.426 51.092 1.00 49.80 395 LYS A N 1
ATOM 2853 C CA . LYS A 1 395 ? -66.173 -7.225 49.892 1.00 48.05 395 LYS A CA 1
ATOM 2854 C C . LYS A 1 395 ? -65.286 -6.694 48.773 1.00 40.66 395 LYS A C 1
ATOM 2855 O O . LYS A 1 395 ? -65.125 -5.487 48.647 1.00 37.92 395 LYS A O 1
ATOM 2861 N N . THR A 1 396 ? -64.729 -7.599 47.970 1.00 35.53 396 THR A N 1
ATOM 2862 C CA . THR A 1 396 ? -64.053 -7.237 46.737 1.00 33.98 396 THR A CA 1
ATOM 2863 C C . THR A 1 396 ? -65.032 -6.652 45.705 1.00 33.28 396 THR A C 1
ATOM 2864 O O . THR A 1 396 ? -64.616 -5.864 44.844 1.00 35.63 396 THR A O 1
ATOM 2868 N N . GLY A 1 397 ? -66.315 -7.012 45.795 1.00 31.53 397 GLY A N 1
ATOM 2869 C CA . GLY A 1 397 ? -67.342 -6.533 44.852 1.00 31.31 397 GLY A CA 1
ATOM 2870 C C . GLY A 1 397 ? -67.618 -7.469 43.674 1.00 31.05 397 GLY A C 1
ATOM 2871 O O . GLY A 1 397 ? -67.971 -7.033 42.584 1.00 31.74 397 GLY A O 1
ATOM 2872 N N . VAL A 1 398 ? -67.467 -8.764 43.906 1.00 31.21 398 VAL A N 1
ATOM 2873 C CA . VAL A 1 398 ? -67.557 -9.738 42.845 1.00 30.64 398 VAL A CA 1
ATOM 2874 C C . VAL A 1 398 ? -69.013 -9.832 42.430 1.00 30.00 398 VAL A C 1
ATOM 2875 O O . VAL A 1 398 ? -69.899 -9.594 43.244 1.00 30.17 398 VAL A O 1
ATOM 2879 N N . ASP A 1 399 ? -69.256 -10.123 41.153 1.00 29.59 399 ASP A N 1
ATOM 2880 C CA . ASP A 1 399 ? -70.617 -10.223 40.634 1.00 30.84 399 ASP A CA 1
ATOM 2881 C C . ASP A 1 399 ? -71.245 -11.622 40.856 1.00 32.95 399 ASP A C 1
ATOM 2882 O O . ASP A 1 399 ? -71.622 -12.338 39.912 1.00 32.49 399 ASP A O 1
ATOM 2887 N N . LEU A 1 400 ? -71.332 -11.990 42.134 1.00 36.31 400 LEU A N 1
ATOM 2888 C CA . LEU A 1 400 ? -72.095 -13.142 42.596 1.00 37.04 400 LEU A CA 1
ATOM 2889 C C . LEU A 1 400 ? -72.946 -12.667 43.752 1.00 38.34 400 LEU A C 1
ATOM 2890 O O . LEU A 1 400 ? -72.736 -11.570 44.267 1.00 40.29 400 LEU A O 1
ATOM 2895 N N . PRO A 1 401 ? -73.922 -13.488 44.174 1.00 39.71 401 PRO A N 1
ATOM 2896 C CA . PRO A 1 401 ? -74.655 -13.137 45.390 1.00 40.59 401 PRO A CA 1
ATOM 2897 C C . PRO A 1 401 ? -73.874 -13.431 46.687 1.00 40.50 401 PRO A C 1
ATOM 2898 O O . PRO A 1 401 ? -73.068 -14.373 46.752 1.00 37.83 401 PRO A O 1
ATOM 2902 N N . ASN A 1 402 ? -74.132 -12.604 47.692 1.00 43.28 402 ASN A N 1
ATOM 2903 C CA . ASN A 1 402 ? -73.654 -12.812 49.060 1.00 45.95 402 ASN A CA 1
ATOM 2904 C C . ASN A 1 402 ? -72.160 -13.014 49.179 1.00 43.28 402 ASN A C 1
ATOM 2905 O O . ASN A 1 402 ? -71.749 -14.023 49.707 1.00 45.87 402 ASN A O 1
ATOM 2910 N N . GLU A 1 403 ? -71.341 -12.074 48.724 1.00 40.84 403 GLU A N 1
ATOM 2911 C CA . GLU A 1 403 ? -69.911 -12.148 49.028 1.00 37.81 403 GLU A CA 1
ATOM 2912 C C . GLU A 1 403 ? -69.658 -11.837 50.508 1.00 38.85 403 GLU A C 1
ATOM 2913 O O . GLU A 1 403 ? -70.209 -10.890 51.055 1.00 38.68 403 GLU A O 1
ATOM 2919 N N . PHE A 1 404 ? -68.826 -12.646 51.149 1.00 39.03 404 PHE A N 1
ATOM 2920 C CA . PHE A 1 404 ? -68.485 -12.445 52.557 1.00 40.28 404 PHE A CA 1
ATOM 2921 C C . PHE A 1 404 ? -67.447 -11.352 52.741 1.00 42.54 404 PHE A C 1
ATOM 2922 O O . PHE A 1 404 ? -66.442 -11.325 52.042 1.00 45.75 404 PHE A O 1
ATOM 2930 N N . VAL A 1 405 ? -67.696 -10.457 53.687 1.00 46.76 405 VAL A N 1
ATOM 2931 C CA . VAL A 1 405 ? -66.642 -9.589 54.225 1.00 46.78 405 VAL A CA 1
ATOM 2932 C C . VAL A 1 405 ? -65.914 -10.370 55.277 1.00 47.22 405 VAL A C 1
ATOM 2933 O O . VAL A 1 405 ? -66.469 -11.292 55.904 1.00 50.95 405 VAL A O 1
ATOM 2937 N N . GLY A 1 406 ? -64.679 -9.978 55.507 1.00 46.53 406 GLY A N 1
ATOM 2938 C CA . GLY A 1 406 ? -63.893 -10.673 56.498 1.00 49.43 406 GLY A CA 1
ATOM 2939 C C . GLY A 1 406 ? -64.091 -10.141 57.897 1.00 46.76 406 GLY A C 1
ATOM 2940 O O . GLY A 1 406 ? -65.147 -9.628 58.258 1.00 42.97 406 GLY A O 1
ATOM 2941 N N . ILE A 1 407 ? -63.042 -10.315 58.678 1.00 46.70 407 ILE A N 1
ATOM 2942 C CA . ILE A 1 407 ? -62.886 -9.662 59.941 1.00 48.29 407 ILE A CA 1
ATOM 2943 C C . ILE A 1 407 ? -61.437 -9.260 60.018 1.00 45.40 407 ILE A C 1
ATOM 2944 O O . ILE A 1 407 ? -60.558 -10.118 60.049 1.00 42.90 407 ILE A O 1
ATOM 2949 N N . VAL A 1 408 ? -61.190 -7.962 60.018 1.00 44.69 408 VAL A N 1
ATOM 2950 C CA . VAL A 1 408 ? -59.880 -7.442 60.393 1.00 46.96 408 VAL A CA 1
ATOM 2951 C C . VAL A 1 408 ? -59.959 -7.055 61.866 1.00 46.24 408 VAL A C 1
ATOM 2952 O O . VAL A 1 408 ? -60.475 -5.984 62.208 1.00 46.56 408 VAL A O 1
ATOM 2956 N N . PRO A 1 409 ? -59.457 -7.929 62.744 1.00 46.23 409 PRO A N 1
ATOM 2957 C CA . PRO A 1 409 ? -59.704 -7.699 64.155 1.00 50.67 409 PRO A CA 1
ATOM 2958 C C . PRO A 1 409 ? -59.024 -6.428 64.651 1.00 54.18 409 PRO A C 1
ATOM 2959 O O . PRO A 1 409 ? -57.858 -6.178 64.324 1.00 50.51 409 PRO A O 1
ATOM 2963 N N . ASP A 1 410 ? -59.774 -5.627 65.409 1.00 57.63 410 ASP A N 1
ATOM 2964 C CA . ASP A 1 410 ? -59.216 -4.465 66.069 1.00 60.13 410 ASP A CA 1
ATOM 2965 C C . ASP A 1 410 ? -59.735 -4.350 67.516 1.00 63.05 410 ASP A C 1
ATOM 2966 O O . ASP A 1 410 ? -60.392 -5.258 68.053 1.00 60.39 410 ASP A O 1
ATOM 2971 N N . ASN A 1 411 ? -59.402 -3.226 68.136 1.00 67.22 411 ASN A N 1
ATOM 2972 C CA . ASN A 1 411 ? -59.789 -2.894 69.486 1.00 69.58 411 ASN A CA 1
ATOM 2973 C C . ASN A 1 411 ? -61.308 -2.943 69.661 1.00 65.47 411 ASN A C 1
ATOM 2974 O O . ASN A 1 411 ? -61.857 -3.699 70.459 1.00 64.31 411 ASN A O 1
ATOM 2979 N N . LEU A 1 412 ? -61.979 -2.125 68.870 1.00 67.46 412 LEU A N 1
ATOM 2980 C CA . LEU A 1 412 ? -63.422 -1.927 68.994 1.00 69.65 412 LEU A CA 1
ATOM 2981 C C . LEU A 1 412 ? -64.188 -3.169 68.622 1.00 63.86 412 LEU A C 1
ATOM 2982 O O . LEU A 1 412 ? -65.319 -3.345 69.062 1.00 63.52 412 LEU A O 1
ATOM 2987 N N . TRP A 1 413 ? -63.600 -4.008 67.780 1.00 57.22 413 TRP A N 1
ATOM 2988 C CA . TRP A 1 413 ? -64.273 -5.213 67.337 1.00 54.87 413 TRP A CA 1
ATOM 2989 C C . TRP A 1 413 ? -64.288 -6.290 68.422 1.00 55.51 413 TRP A C 1
ATOM 2990 O O . TRP A 1 413 ? -65.328 -6.925 68.669 1.00 51.19 413 TRP A O 1
ATOM 3001 N N . LYS A 1 414 ? -63.131 -6.501 69.055 1.00 56.20 414 LYS A N 1
ATOM 3002 C CA . LYS A 1 414 ? -63.019 -7.486 70.132 1.00 55.44 414 LYS A CA 1
ATOM 3003 C C . LYS A 1 414 ? -63.959 -7.106 71.265 1.00 53.98 414 LYS A C 1
ATOM 3004 O O . LYS A 1 414 ? -64.586 -7.983 71.896 1.00 47.59 414 LYS A O 1
ATOM 3010 N N . LEU A 1 415 ? -64.088 -5.802 71.502 1.00 52.99 415 LEU A N 1
ATOM 3011 C CA . LEU A 1 415 ? -65.006 -5.338 72.527 1.00 54.52 415 LEU A CA 1
ATOM 3012 C C . LEU A 1 415 ? -66.463 -5.669 72.200 1.00 56.09 415 LEU A C 1
ATOM 3013 O O . LEU A 1 415 ? -67.197 -6.101 73.061 1.00 61.58 415 LEU A O 1
ATOM 3018 N N . LYS A 1 416 ? -66.875 -5.475 70.957 1.00 58.74 416 LYS A N 1
ATOM 3019 C CA . LYS A 1 416 ? -68.259 -5.745 70.576 1.00 63.44 416 LYS A CA 1
ATOM 3020 C C . LYS A 1 416 ? -68.603 -7.228 70.518 1.00 63.44 416 LYS A C 1
ATOM 3021 O O . LYS A 1 416 ? -69.761 -7.598 70.724 1.00 66.06 416 LYS A O 1
ATOM 3027 N N . ARG A 1 417 ? -67.632 -8.085 70.234 1.00 64.40 417 ARG A N 1
ATOM 3028 C CA . ARG A 1 417 ? -67.960 -9.505 70.114 1.00 71.28 417 ARG A CA 1
ATOM 3029 C C . ARG A 1 417 ? -67.734 -10.278 71.391 1.00 73.46 417 ARG A C 1
ATOM 3030 O O . ARG A 1 417 ? -68.575 -11.082 71.756 1.00 80.23 417 ARG A O 1
ATOM 3038 N N . PHE A 1 418 ? -66.591 -10.055 72.037 1.00 72.43 418 PHE A N 1
ATOM 3039 C CA . PHE A 1 418 ? -66.198 -10.792 73.246 1.00 71.95 418 PHE A CA 1
ATOM 3040 C C . PHE A 1 418 ? -66.342 -9.984 74.559 1.00 70.60 418 PHE A C 1
ATOM 3041 O O . PHE A 1 418 ? -66.334 -10.559 75.654 1.00 70.26 418 PHE A O 1
ATOM 3049 N N . ASN A 1 419 ? -66.445 -8.664 74.446 1.00 65.56 419 ASN A N 1
ATOM 3050 C CA . ASN A 1 419 ? -66.362 -7.739 75.596 1.00 63.08 419 ASN A CA 1
ATOM 3051 C C . ASN A 1 419 ? -65.076 -7.836 76.398 1.00 62.19 419 ASN A C 1
ATOM 3052 O O . ASN A 1 419 ? -65.061 -7.527 77.590 1.00 65.74 419 ASN A O 1
ATOM 3057 N N . GLN A 1 420 ? -63.989 -8.220 75.737 1.00 59.89 420 GLN A N 1
ATOM 3058 C CA . GLN A 1 420 ? -62.686 -8.305 76.398 1.00 63.05 420 GLN A CA 1
ATOM 3059 C C . GLN A 1 420 ? -61.710 -7.285 75.855 1.00 64.47 420 GLN A C 1
ATOM 3060 O O . GLN A 1 420 ? -61.858 -6.862 74.717 1.00 65.94 420 GLN A O 1
ATOM 3066 N N . ASP A 1 421 ? -60.729 -6.896 76.673 1.00 66.00 421 ASP A N 1
ATOM 3067 C CA . ASP A 1 421 ? -59.764 -5.862 76.293 1.00 68.30 421 ASP A CA 1
ATOM 3068 C C . ASP A 1 421 ? -58.820 -6.312 75.181 1.00 66.60 421 ASP A C 1
ATOM 3069 O O . ASP A 1 421 ? -58.700 -7.512 74.911 1.00 57.83 421 ASP A O 1
ATOM 3074 N N . TRP A 1 422 ? -58.179 -5.332 74.533 1.00 68.83 422 TRP A N 1
ATOM 3075 C CA . TRP A 1 422 ? -57.230 -5.605 73.453 1.00 71.50 422 TRP A CA 1
ATOM 3076 C C . TRP A 1 422 ? -55.800 -5.654 73.974 1.00 72.57 422 TRP A C 1
ATOM 3077 O O . TRP A 1 422 ? -55.090 -4.647 73.977 1.00 73.02 422 TRP A O 1
ATOM 3088 N N . ARG A 1 423 ? -55.380 -6.837 74.403 1.00 75.91 423 ARG A N 1
ATOM 3089 C CA . ARG A 1 423 ? -54.032 -7.021 74.905 1.00 80.67 423 ARG A CA 1
ATOM 3090 C C . ARG A 1 423 ? -53.051 -6.924 73.737 1.00 79.55 423 ARG A C 1
ATOM 3091 O O . ARG A 1 423 ? -53.405 -7.198 72.601 1.00 77.77 423 ARG A O 1
ATOM 3099 N N . VAL A 1 424 ? -51.838 -6.466 74.031 1.00 79.88 424 VAL A N 1
ATOM 3100 C CA . VAL A 1 424 ? -50.703 -6.479 73.103 1.00 76.93 424 VAL A CA 1
ATOM 3101 C C . VAL A 1 424 ? -50.555 -7.803 72.314 1.00 74.42 424 VAL A C 1
ATOM 3102 O O . VAL A 1 424 ? -50.188 -7.783 71.141 1.00 70.77 424 VAL A O 1
ATOM 3106 N N . GLY A 1 425 ? -50.837 -8.941 72.956 1.00 75.99 425 GLY A N 1
ATOM 3107 C CA . GLY A 1 425 ? -50.733 -10.249 72.309 1.00 75.17 425 GLY A CA 1
ATOM 3108 C C . GLY A 1 425 ? -51.612 -10.364 71.072 1.00 76.99 425 GLY A C 1
ATOM 3109 O O . GLY A 1 425 ? -51.266 -11.070 70.117 1.00 80.86 425 GLY A O 1
ATOM 3110 N N . ASP A 1 426 ? -52.746 -9.659 71.096 1.00 75.41 426 ASP A N 1
ATOM 3111 C CA . ASP A 1 426 ? -53.708 -9.638 69.985 1.00 68.86 426 ASP A CA 1
ATOM 3112 C C . ASP A 1 426 ? -53.143 -8.898 68.773 1.00 64.96 426 ASP A C 1
ATOM 3113 O O . ASP A 1 426 ? -53.268 -9.362 67.639 1.00 59.02 426 ASP A O 1
ATOM 3118 N N . THR A 1 427 ? -52.521 -7.746 69.023 1.00 65.45 427 THR A N 1
ATOM 3119 C CA . THR A 1 427 ? -51.812 -6.995 67.983 1.00 63.15 427 THR A CA 1
ATOM 3120 C C . THR A 1 427 ? -50.758 -7.871 67.317 1.00 63.60 427 THR A C 1
ATOM 3121 O O . THR A 1 427 ? -50.587 -7.835 66.100 1.00 63.31 427 THR A O 1
ATOM 3125 N N . LEU A 1 428 ? -50.066 -8.667 68.125 1.00 65.88 428 LEU A N 1
ATOM 3126 C CA . LEU A 1 428 ? -48.949 -9.462 67.645 1.00 66.52 428 LEU A CA 1
ATOM 3127 C C . LEU A 1 428 ? -49.370 -10.663 66.834 1.00 63.46 428 LEU A C 1
ATOM 3128 O O . LEU A 1 428 ? -48.795 -10.916 65.776 1.00 63.03 428 LEU A O 1
ATOM 3133 N N . ILE A 1 429 ? -50.348 -11.419 67.326 1.00 59.54 429 ILE A N 1
ATOM 3134 C CA . ILE A 1 429 ? -50.826 -12.581 66.574 1.00 56.91 429 ILE A CA 1
ATOM 3135 C C . ILE A 1 429 ? -51.544 -12.150 65.283 1.00 55.41 429 ILE A C 1
ATOM 3136 O O . ILE A 1 429 ? -51.512 -12.861 64.271 1.00 53.54 429 ILE A O 1
ATOM 3141 N N . THR A 1 430 ? -52.163 -10.971 65.317 1.00 55.03 430 THR A N 1
ATOM 3142 C CA . THR A 1 430 ? -52.816 -10.403 64.141 1.00 52.52 430 THR A CA 1
ATOM 3143 C C . THR A 1 430 ? -51.789 -9.947 63.112 1.00 51.84 430 THR A C 1
ATOM 3144 O O . THR A 1 430 ? -52.021 -10.077 61.913 1.00 51.74 430 THR A O 1
ATOM 3148 N N . ALA A 1 431 ? -50.647 -9.441 63.567 1.00 52.18 431 ALA A N 1
ATOM 3149 C CA . ALA A 1 431 ? -49.596 -8.982 62.642 1.00 52.96 431 ALA A CA 1
ATOM 3150 C C . ALA A 1 431 ? -48.964 -10.113 61.826 1.00 49.46 431 ALA A C 1
ATOM 3151 O O . ALA A 1 431 ? -48.186 -9.848 60.925 1.00 48.42 431 ALA A O 1
ATOM 3153 N N . ILE A 1 432 ? -49.282 -11.360 62.162 1.00 49.52 432 ILE A N 1
ATOM 3154 C CA . ILE A 1 432 ? -48.908 -12.509 61.328 1.00 50.68 432 ILE A CA 1
ATOM 3155 C C . ILE A 1 432 ? -50.121 -13.253 60.764 1.00 49.13 432 ILE A C 1
ATOM 3156 O O . ILE A 1 432 ? -50.030 -14.425 60.385 1.00 47.04 432 ILE A O 1
ATOM 3161 N N . GLY A 1 433 ? -51.255 -12.567 60.723 1.00 49.89 433 GLY A N 1
ATOM 3162 C CA . GLY A 1 433 ? -52.460 -13.088 60.086 1.00 50.96 433 GLY A CA 1
ATOM 3163 C C . GLY A 1 433 ? -53.132 -14.282 60.749 1.00 53.64 433 GLY A C 1
ATOM 3164 O O . GLY A 1 433 ? -53.576 -15.212 60.057 1.00 53.13 433 GLY A O 1
ATOM 3165 N N . GLN A 1 434 ? -53.241 -14.247 62.077 1.00 55.75 434 GLN A N 1
ATOM 3166 C CA . GLN A 1 434 ? -53.906 -15.310 62.801 1.00 56.83 434 GLN A CA 1
ATOM 3167 C C . GLN A 1 434 ? -54.719 -14.790 63.984 1.00 58.47 434 GLN A C 1
ATOM 3168 O O . GLN A 1 434 ? -54.925 -13.589 64.098 1.00 58.46 434 GLN A O 1
ATOM 3174 N N . GLY A 1 435 ? -55.235 -15.687 64.828 1.00 58.24 435 GLY A N 1
ATOM 3175 C CA . GLY A 1 435 ? -56.198 -15.299 65.854 1.00 54.89 435 GLY A CA 1
ATOM 3176 C C . GLY A 1 435 ? -57.553 -14.994 65.240 1.00 53.09 435 GLY A C 1
ATOM 3177 O O . GLY A 1 435 ? -58.089 -15.796 64.467 1.00 54.05 435 GLY A O 1
ATOM 3178 N N . SER A 1 436 ? -58.096 -13.822 65.544 1.00 51.90 436 SER A N 1
ATOM 3179 C CA . SER A 1 436 ? -59.432 -13.467 65.067 1.00 52.23 436 SER A CA 1
ATOM 3180 C C . SER A 1 436 ? -59.466 -12.872 63.630 1.00 52.96 436 SER A C 1
ATOM 3181 O O . SER A 1 436 ? -60.431 -12.201 63.247 1.00 55.49 436 SER A O 1
ATOM 3184 N N . PHE A 1 437 ? -58.432 -13.143 62.830 1.00 53.43 437 PHE A N 1
ATOM 3185 C CA . PHE A 1 437 ? -58.318 -12.603 61.455 1.00 51.50 437 PHE A CA 1
ATOM 3186 C C . PHE A 1 437 ? -58.849 -13.628 60.454 1.00 47.26 437 PHE A C 1
ATOM 3187 O O . PHE A 1 437 ? -58.367 -14.759 60.430 1.00 41.77 437 PHE A O 1
ATOM 3195 N N . LEU A 1 438 ? -59.834 -13.216 59.648 1.00 45.43 438 LEU A N 1
ATOM 3196 C CA . LEU A 1 438 ? -60.403 -14.059 58.580 1.00 43.23 438 LEU A CA 1
ATOM 3197 C C . LEU A 1 438 ? -60.578 -13.346 57.225 1.00 41.60 438 LEU A C 1
ATOM 3198 O O . LEU A 1 438 ? -61.015 -12.196 57.146 1.00 42.83 438 LEU A O 1
ATOM 3203 N N . ALA A 1 439 ? -60.249 -14.057 56.156 1.00 40.13 439 ALA A N 1
ATOM 3204 C CA . ALA A 1 439 ? -60.394 -13.519 54.822 1.00 39.03 439 ALA A CA 1
ATOM 3205 C C . ALA A 1 439 ? -60.906 -14.582 53.884 1.00 39.08 439 ALA A C 1
ATOM 3206 O O . ALA A 1 439 ? -60.903 -15.762 54.222 1.00 36.99 439 ALA A O 1
ATOM 3208 N N . THR A 1 440 ? -61.375 -14.125 52.717 1.00 40.43 440 THR A N 1
ATOM 3209 C CA . THR A 1 440 ? -61.814 -14.983 51.608 1.00 35.91 440 THR A CA 1
ATOM 3210 C C . THR A 1 440 ? -60.688 -15.055 50.595 1.00 32.02 440 THR A C 1
ATOM 3211 O O . THR A 1 440 ? -59.926 -14.108 50.458 1.00 31.72 440 THR A O 1
ATOM 3215 N N . PRO A 1 441 ? -60.556 -16.190 49.889 1.00 31.10 441 PRO A N 1
ATOM 3216 C CA . PRO A 1 441 ? -59.626 -16.255 48.765 1.00 30.83 441 PRO A CA 1
ATOM 3217 C C . PRO A 1 441 ? -59.754 -15.103 47.786 1.00 30.05 441 PRO A C 1
ATOM 3218 O O . PRO A 1 441 ? -58.751 -14.678 47.231 1.00 31.43 441 PRO A O 1
ATOM 3222 N N . LEU A 1 442 ? -60.962 -14.578 47.604 1.00 29.56 442 LEU A N 1
ATOM 3223 C CA . LEU A 1 442 ? -61.131 -13.369 46.793 1.00 29.26 442 LEU A CA 1
ATOM 3224 C C . LEU A 1 442 ? -60.360 -12.164 47.368 1.00 31.29 442 LEU A C 1
ATOM 3225 O O . LEU A 1 442 ? -59.669 -11.454 46.636 1.00 32.22 442 LEU A O 1
ATOM 3230 N N . GLN A 1 443 ? -60.471 -11.947 48.670 1.00 34.21 443 GLN A N 1
ATOM 3231 C CA . GLN A 1 443 ? -59.790 -10.824 49.326 1.00 36.13 443 GLN A CA 1
ATOM 3232 C C . GLN A 1 443 ? -58.286 -10.881 49.113 1.00 35.67 443 GLN A C 1
ATOM 3233 O O . GLN A 1 443 ? -57.655 -9.858 48.769 1.00 34.32 443 GLN A O 1
ATOM 3239 N N . VAL A 1 444 ? -57.722 -12.081 49.283 1.00 34.87 444 VAL A N 1
ATOM 3240 C CA . VAL A 1 444 ? -56.269 -12.295 49.132 1.00 34.54 444 VAL A CA 1
ATOM 3241 C C . VAL A 1 444 ? -55.824 -11.988 47.700 1.00 34.05 444 VAL A C 1
ATOM 3242 O O . VAL A 1 444 ? -54.790 -11.347 47.486 1.00 34.43 444 VAL A O 1
ATOM 3246 N N . LEU A 1 445 ? -56.624 -12.445 46.733 1.00 33.21 445 LEU A N 1
ATOM 3247 C CA . LEU A 1 445 ? -56.394 -12.211 45.304 1.00 31.59 445 LEU A CA 1
ATOM 3248 C C . LEU A 1 445 ? -56.399 -10.733 44.932 1.00 31.85 445 LEU A C 1
ATOM 3249 O O . LEU A 1 445 ? -55.477 -10.266 44.228 1.00 33.57 445 LEU A O 1
ATOM 3254 N N . ALA A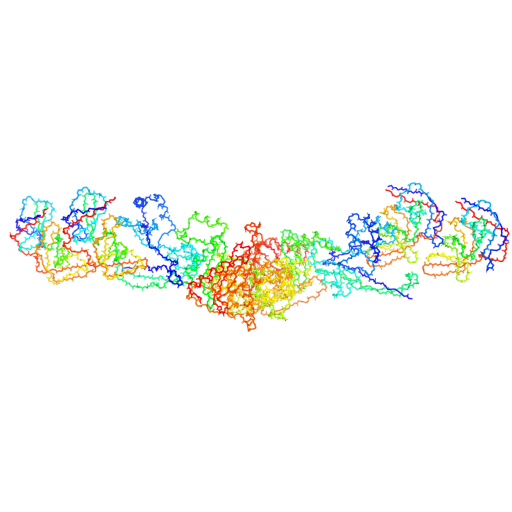 1 446 ? -57.437 -10.005 45.354 1.00 30.08 446 ALA A N 1
ATOM 3255 C CA . ALA A 1 446 ? -57.524 -8.582 45.048 1.00 31.04 446 ALA A CA 1
ATOM 3256 C C . ALA A 1 446 ? -56.323 -7.856 45.661 1.00 33.65 446 ALA A C 1
ATOM 3257 O O . ALA A 1 446 ? -55.680 -6.996 45.030 1.00 37.56 446 ALA A O 1
ATOM 3259 N N . TYR A 1 447 ? -56.046 -8.224 46.901 1.00 34.09 447 TYR A N 1
ATOM 3260 C CA . TYR A 1 447 ? -54.914 -7.714 47.659 1.00 36.09 447 TYR A CA 1
ATOM 3261 C C . TYR A 1 447 ? -53.603 -7.946 46.919 1.00 38.51 447 TYR A C 1
ATOM 3262 O O . TYR A 1 447 ? -52.816 -7.011 46.741 1.00 45.29 447 TYR A O 1
ATOM 3271 N N . THR A 1 448 ? -53.368 -9.179 46.472 1.00 38.25 448 THR A N 1
ATOM 3272 C CA . THR A 1 448 ? -52.150 -9.501 45.712 1.00 39.55 448 THR A CA 1
ATOM 3273 C C . THR A 1 448 ? -51.984 -8.664 44.406 1.00 40.14 448 THR A C 1
ATOM 3274 O O . THR A 1 448 ? -50.871 -8.278 44.051 1.00 41.33 448 THR A O 1
ATOM 3278 N N . GLY A 1 449 ? -53.086 -8.397 43.709 1.00 38.66 449 GLY A N 1
ATOM 3279 C CA . GLY A 1 449 ? -53.051 -7.581 42.506 1.00 40.49 449 GLY A CA 1
ATOM 3280 C C . GLY A 1 449 ? -52.943 -6.082 42.774 1.00 43.32 449 GLY A C 1
ATOM 3281 O O . GLY A 1 449 ? -52.605 -5.312 41.872 1.00 41.35 449 GLY A O 1
ATOM 3282 N N . LEU A 1 450 ? -53.262 -5.654 43.994 1.00 44.21 450 LEU A N 1
ATOM 3283 C CA . LEU A 1 450 ? -52.969 -4.285 44.413 1.00 46.57 450 LEU A CA 1
ATOM 3284 C C . LEU A 1 450 ? -51.463 -4.084 44.607 1.00 50.07 450 LEU A C 1
ATOM 3285 O O . LEU A 1 450 ? -50.891 -3.079 44.164 1.00 58.94 450 LEU A O 1
ATOM 3290 N N . ILE A 1 451 ? -50.820 -5.032 45.276 1.00 49.34 451 ILE A N 1
ATOM 3291 C CA . ILE A 1 451 ? -49.370 -4.972 45.486 1.00 48.94 451 ILE A CA 1
ATOM 3292 C C . ILE A 1 451 ? -48.691 -4.866 44.131 1.00 48.03 451 ILE A C 1
ATOM 3293 O O . ILE A 1 451 ? -47.939 -3.938 43.870 1.00 50.33 451 ILE A O 1
ATOM 3298 N N . ALA A 1 452 ? -48.981 -5.817 43.259 1.00 48.08 452 ALA A N 1
ATOM 3299 C CA . ALA A 1 452 ? -48.261 -5.924 42.004 1.00 48.47 452 ALA A CA 1
ATOM 3300 C C . ALA A 1 452 ? -48.553 -4.743 41.087 1.00 46.43 452 ALA A C 1
ATOM 3301 O O . ALA A 1 452 ? -47.650 -4.231 40.453 1.00 49.16 452 ALA A O 1
ATOM 3303 N N . THR A 1 453 ? -49.794 -4.287 41.055 1.00 46.69 453 THR A N 1
ATOM 3304 C CA . THR A 1 453 ? -50.204 -3.237 40.117 1.00 51.46 453 THR A CA 1
ATOM 3305 C C . THR A 1 453 ? -50.081 -1.827 40.676 1.00 49.41 453 THR A C 1
ATOM 3306 O O . THR A 1 453 ? -49.780 -0.904 39.935 1.00 47.28 453 THR A O 1
ATOM 3310 N N . GLY A 1 454 ? -50.346 -1.651 41.966 1.00 50.05 454 GLY A N 1
ATOM 3311 C CA . GLY A 1 454 ? -50.447 -0.311 42.555 1.00 53.16 454 GLY A CA 1
ATOM 3312 C C . GLY A 1 454 ? -51.872 0.217 42.557 1.00 55.08 454 GLY A C 1
ATOM 3313 O O . GLY A 1 454 ? -52.170 1.288 43.144 1.00 56.70 454 GLY A O 1
ATOM 3314 N N . LYS A 1 455 ? -52.762 -0.546 41.916 1.00 54.95 455 LYS A N 1
ATOM 3315 C CA . LYS A 1 455 ? -54.190 -0.249 41.926 1.00 55.51 455 LYS A CA 1
ATOM 3316 C C . LYS A 1 455 ? -55.002 -1.521 42.109 1.00 53.66 455 LYS A C 1
ATOM 3317 O O . LYS A 1 455 ? -54.519 -2.632 41.827 1.00 50.81 455 LYS A O 1
ATOM 3323 N N . LEU A 1 456 ? -56.231 -1.326 42.591 1.00 55.45 456 LEU A N 1
ATOM 3324 C CA . LEU A 1 456 ? -57.087 -2.411 43.103 1.00 56.24 456 LEU A CA 1
ATOM 3325 C C . LEU A 1 456 ? -58.191 -2.848 42.136 1.00 54.84 456 LEU A C 1
ATOM 3326 O O . LEU A 1 456 ? -59.100 -2.084 41.800 1.00 57.45 456 LEU A O 1
ATOM 3331 N N . ALA A 1 457 ? -58.120 -4.096 41.721 1.00 51.55 457 ALA A N 1
ATOM 3332 C CA . ALA A 1 457 ? -59.071 -4.616 40.760 1.00 50.85 457 ALA A CA 1
ATOM 3333 C C . ALA A 1 457 ? -60.309 -5.117 41.474 1.00 46.98 457 ALA A C 1
ATOM 3334 O O . ALA A 1 457 ? -60.212 -5.762 42.511 1.00 49.78 457 ALA A O 1
ATOM 3336 N N . THR A 1 458 ? -61.472 -4.816 40.920 1.00 43.66 458 THR A N 1
ATOM 3337 C CA . THR A 1 458 ? -62.712 -5.478 41.329 1.00 40.77 458 THR A CA 1
ATOM 3338 C C . THR A 1 458 ? -62.857 -6.771 40.520 1.00 40.48 458 THR A C 1
ATOM 3339 O O . THR A 1 458 ? -63.120 -6.689 39.305 1.00 40.67 458 THR A O 1
ATOM 3343 N N . PRO A 1 459 ? -62.686 -7.962 41.174 1.00 38.04 459 PRO A N 1
ATOM 3344 C CA . PRO A 1 459 ? -62.851 -9.224 40.433 1.00 35.77 459 PRO A CA 1
ATOM 3345 C C . PRO A 1 459 ? -64.256 -9.357 39.932 1.00 34.90 459 PRO A C 1
ATOM 3346 O O . PRO A 1 459 ? -65.174 -8.938 40.623 1.00 37.30 459 PRO A O 1
ATOM 3350 N N . HIS A 1 460 ? -64.430 -9.890 38.730 1.00 34.34 460 HIS A N 1
ATOM 3351 C CA . HIS A 1 460 ? -65.762 -10.065 38.174 1.00 33.54 460 HIS A CA 1
ATOM 3352 C C . HIS A 1 460 ? -65.705 -11.140 37.134 1.00 31.42 460 HIS A C 1
ATOM 3353 O O . HIS A 1 460 ? -64.632 -11.522 36.725 1.00 30.98 460 HIS A O 1
ATOM 3360 N N . PHE A 1 461 ? -66.872 -11.654 36.762 1.00 31.61 461 PHE A N 1
ATOM 3361 C CA . PHE A 1 461 ? -66.998 -12.734 35.787 1.00 30.62 461 PHE A CA 1
ATOM 3362 C C . PHE A 1 461 ? -67.596 -12.244 34.467 1.00 32.54 461 PHE A C 1
ATOM 3363 O O . PHE A 1 461 ? -67.237 -12.733 33.401 1.00 36.67 461 PHE A O 1
ATOM 3371 N N . ALA A 1 462 ? -68.519 -11.293 34.525 1.00 31.14 462 ALA A N 1
ATOM 3372 C CA . ALA A 1 462 ? -69.182 -10.809 33.328 1.00 30.80 462 ALA A CA 1
ATOM 3373 C C . ALA A 1 462 ? -68.288 -9.837 32.537 1.00 33.14 462 ALA A C 1
ATOM 3374 O O . ALA A 1 462 ? -68.020 -8.719 32.985 1.00 32.71 462 ALA A O 1
ATOM 3376 N N . ILE A 1 463 ? -67.853 -10.249 31.346 1.00 34.40 463 ILE A N 1
ATOM 3377 C CA . ILE A 1 463 ? -66.933 -9.431 30.557 1.00 36.56 463 ILE A CA 1
ATOM 3378 C C . ILE A 1 463 ? -67.492 -8.049 30.304 1.00 37.66 463 ILE A C 1
ATOM 3379 O O . ILE A 1 463 ? -66.756 -7.084 30.336 1.00 38.18 463 ILE A O 1
ATOM 3384 N N . ASN A 1 464 ? -68.797 -7.954 30.078 1.00 42.95 464 ASN A N 1
ATOM 3385 C CA . ASN A 1 464 ? -69.456 -6.657 29.850 1.00 46.84 464 ASN A CA 1
ATOM 3386 C C . ASN A 1 464 ? -69.750 -5.899 31.160 1.00 46.90 464 ASN A C 1
ATOM 3387 O O . ASN A 1 464 ? -70.564 -4.988 31.186 1.00 50.45 464 ASN A O 1
ATOM 3392 N N . ASN A 1 465 ? -69.063 -6.261 32.241 1.00 47.90 465 ASN A N 1
ATOM 3393 C CA . ASN A 1 465 ? -69.100 -5.516 33.509 1.00 49.54 465 ASN A CA 1
ATOM 3394 C C . ASN A 1 465 ? -67.855 -4.634 33.670 1.00 50.85 465 ASN A C 1
ATOM 3395 O O . ASN A 1 465 ? -66.934 -4.993 34.388 1.00 41.56 465 ASN A O 1
ATOM 3400 N N . LYS A 1 466 ? -67.844 -3.478 33.002 1.00 63.09 466 LYS A N 1
ATOM 3401 C CA . LYS A 1 466 ? -66.721 -2.522 33.061 1.00 65.13 466 LYS A CA 1
ATOM 3402 C C . LYS A 1 466 ? -66.526 -2.022 34.489 1.00 61.42 466 LYS A C 1
ATOM 3403 O O . LYS A 1 466 ? -67.191 -1.092 34.945 1.00 62.19 466 LYS A O 1
ATOM 3409 N N . GLN A 1 467 ? -65.605 -2.652 35.191 1.00 59.97 467 GLN A N 1
ATOM 3410 C CA . GLN A 1 467 ? -65.334 -2.307 36.575 1.00 64.50 467 GLN A CA 1
ATOM 3411 C C . GLN A 1 467 ? -64.066 -1.468 36.641 1.00 61.24 467 GLN A C 1
ATOM 3412 O O . GLN A 1 467 ? -62.967 -2.014 36.508 1.00 66.23 467 GLN A O 1
ATOM 3418 N N . PRO A 1 468 ? -64.202 -0.142 36.832 1.00 51.98 468 PRO A N 1
ATOM 3419 C CA . PRO A 1 468 ? -62.999 0.676 36.911 1.00 50.60 468 PRO A CA 1
ATOM 3420 C C . PRO A 1 468 ? -62.120 0.277 38.082 1.00 51.88 468 PRO A C 1
ATOM 3421 O O . PRO A 1 468 ? -62.617 -0.190 39.104 1.00 50.47 468 PRO A O 1
ATOM 3425 N N . LEU A 1 469 ? -60.813 0.436 37.904 1.00 55.25 469 LEU A N 1
ATOM 3426 C CA . LEU A 1 469 ? -59.860 0.181 38.963 1.00 53.62 469 LEU A CA 1
ATOM 3427 C C . LEU A 1 469 ? -60.058 1.207 40.056 1.00 52.62 469 LEU A C 1
ATOM 3428 O O . LEU A 1 469 ? -60.562 2.298 39.807 1.00 48.42 469 LEU A O 1
ATOM 3433 N N . LYS A 1 470 ? -59.651 0.837 41.266 1.00 55.22 470 LYS A N 1
ATOM 3434 C CA . LYS A 1 470 ? -59.728 1.717 42.424 1.00 58.59 470 LYS A CA 1
ATOM 3435 C C . LYS A 1 470 ? -58.338 2.074 42.930 1.00 58.64 470 LYS A C 1
ATOM 3436 O O . LYS A 1 470 ? -57.415 1.250 42.886 1.00 57.01 470 LYS A O 1
ATOM 3442 N N . ASP A 1 471 ? -58.201 3.296 43.442 1.00 60.86 471 ASP A N 1
ATOM 3443 C CA . ASP A 1 471 ? -56.904 3.823 43.877 1.00 65.29 471 ASP A CA 1
ATOM 3444 C C . ASP A 1 471 ? -56.917 4.205 45.360 1.00 66.60 471 ASP A C 1
ATOM 3445 O O . ASP A 1 471 ? -56.919 5.381 45.704 1.00 68.36 471 ASP A O 1
ATOM 3450 N N . PRO A 1 472 ? -56.897 3.200 46.249 1.00 68.92 472 PRO A N 1
ATOM 3451 C CA . PRO A 1 472 ? -56.993 3.449 47.686 1.00 69.80 472 PRO A CA 1
ATOM 3452 C C . PRO A 1 472 ? -55.648 3.745 48.360 1.00 69.54 472 PRO A C 1
ATOM 3453 O O . PRO A 1 472 ? -55.568 3.724 49.590 1.00 73.46 472 PRO A O 1
ATOM 3457 N N . LEU A 1 473 ? -54.611 4.029 47.574 1.00 67.30 473 LEU A N 1
ATOM 3458 C CA . LEU A 1 473 ? -53.294 4.313 48.119 1.00 65.01 473 LEU A CA 1
ATOM 3459 C C . LEU A 1 473 ? -52.812 5.735 47.872 1.00 66.33 473 LEU A C 1
ATOM 3460 O O . LEU A 1 473 ? -53.155 6.356 46.864 1.00 66.91 473 LEU A O 1
ATOM 3465 N N . ASN A 1 474 ? -52.027 6.229 48.831 1.00 68.05 474 ASN A N 1
ATOM 3466 C CA . ASN A 1 474 ? -51.382 7.542 48.753 1.00 65.95 474 ASN A CA 1
ATOM 3467 C C . ASN A 1 474 ? -50.045 7.414 48.008 1.00 68.05 474 ASN A C 1
ATOM 3468 O O . ASN A 1 474 ? -49.630 6.301 47.626 1.00 67.94 474 ASN A O 1
ATOM 3473 N N . SER A 1 475 ? -49.380 8.553 47.819 1.00 69.51 475 SER A N 1
ATOM 3474 C CA . SER A 1 475 ? -48.063 8.602 47.200 1.00 68.27 475 SER A CA 1
ATOM 3475 C C . SER A 1 475 ? -47.065 7.679 47.894 1.00 67.86 475 SER A C 1
ATOM 3476 O O . SER A 1 475 ? -46.484 6.771 47.271 1.00 68.08 475 SER A O 1
ATOM 3479 N N . PHE A 1 476 ? -46.875 7.923 49.187 1.00 67.41 476 PHE A N 1
ATOM 3480 C CA . PHE A 1 476 ? -45.852 7.232 49.962 1.00 70.62 476 PHE A CA 1
ATOM 3481 C C . PHE A 1 476 ? -46.000 5.716 49.843 1.00 68.83 476 PHE A C 1
ATOM 3482 O O . PHE A 1 476 ? -45.016 5.003 49.612 1.00 67.01 476 PHE A O 1
ATOM 3490 N N . GLN A 1 477 ? -47.232 5.234 50.000 1.00 69.46 477 GLN A N 1
ATOM 3491 C CA . GLN A 1 477 ? -47.503 3.804 49.989 1.00 70.50 477 GLN A CA 1
ATOM 3492 C C . GLN A 1 477 ? -47.136 3.154 48.655 1.00 74.14 477 GLN A C 1
ATOM 3493 O O . GLN A 1 477 ? -46.539 2.080 48.643 1.00 74.77 477 GLN A O 1
ATOM 3499 N N . LYS A 1 478 ? -47.486 3.807 47.547 1.00 75.37 478 LYS A N 1
ATOM 3500 C CA . LYS A 1 478 ? -47.186 3.276 46.219 1.00 76.86 478 LYS A CA 1
ATOM 3501 C C . LYS A 1 478 ? -45.684 3.064 45.998 1.00 75.35 478 LYS A C 1
ATOM 3502 O O . LYS A 1 478 ? -45.269 2.019 45.483 1.00 75.61 478 LYS A O 1
ATOM 3508 N N . LYS A 1 479 ? -44.874 4.042 46.401 1.00 72.78 479 LYS A N 1
ATOM 3509 C CA . LYS A 1 479 ? -43.418 3.912 46.298 1.00 73.03 479 LYS A CA 1
ATOM 3510 C C . LYS A 1 479 ? -42.893 2.685 47.039 1.00 69.49 479 LYS A C 1
ATOM 3511 O O . LYS A 1 479 ? -42.056 1.941 46.522 1.00 72.60 479 LYS A O 1
ATOM 3517 N N . LYS A 1 480 ? -43.390 2.476 48.249 1.00 68.02 480 LYS A N 1
ATOM 3518 C CA . LYS A 1 480 ? -42.951 1.355 49.068 1.00 67.54 480 LYS A CA 1
ATOM 3519 C C . LYS A 1 480 ? -43.368 -0.001 48.496 1.00 65.41 480 LYS A C 1
ATOM 3520 O O . LYS A 1 480 ? -42.791 -1.027 48.854 1.00 62.32 480 LYS A O 1
ATOM 3526 N N . LEU A 1 481 ? -44.350 -0.007 47.596 1.00 66.00 481 LEU A N 1
ATOM 3527 C CA . LEU A 1 481 ? -44.795 -1.250 46.960 1.00 64.80 481 LEU A CA 1
ATOM 3528 C C . LEU A 1 481 ? -43.652 -2.031 46.316 1.00 64.75 481 LEU A C 1
ATOM 3529 O O . LEU A 1 481 ? -43.601 -3.263 46.419 1.00 63.35 481 LEU A O 1
ATOM 3534 N N . GLN A 1 482 ? -42.737 -1.336 45.644 1.00 64.92 482 GLN A N 1
ATOM 3535 C CA . GLN A 1 482 ? -41.689 -2.060 44.932 1.00 64.99 482 GLN A CA 1
ATOM 3536 C C . GLN A 1 482 ? -40.886 -2.913 45.901 1.00 63.19 482 GLN A C 1
ATOM 3537 O O . GLN A 1 482 ? -40.610 -4.090 45.641 1.00 58.31 482 GLN A O 1
ATOM 3543 N N . ALA A 1 483 ? -40.528 -2.304 47.026 1.00 64.75 483 ALA A N 1
ATOM 3544 C CA . ALA A 1 483 ? -39.853 -3.013 48.095 1.00 65.30 483 ALA A CA 1
ATOM 3545 C C . ALA A 1 483 ? -40.561 -4.320 48.372 1.00 63.95 483 ALA A C 1
ATOM 3546 O O . ALA A 1 483 ? -39.938 -5.387 48.406 1.00 64.94 483 ALA A O 1
ATOM 3548 N N . LEU A 1 484 ? -41.874 -4.225 48.552 1.00 63.29 484 LEU A N 1
ATOM 3549 C CA . LEU A 1 484 ? -42.703 -5.394 48.849 1.00 59.95 484 LEU A CA 1
ATOM 3550 C C . LEU A 1 484 ? -42.647 -6.425 47.717 1.00 55.79 484 LEU A C 1
ATOM 3551 O O . LEU A 1 484 ? -42.561 -7.629 47.973 1.00 56.56 484 LEU A O 1
ATOM 3556 N N . ARG A 1 485 ? -42.694 -5.945 46.475 1.00 51.33 485 ARG A N 1
ATOM 3557 C CA . ARG A 1 485 ? -42.634 -6.833 45.317 1.00 50.39 485 ARG A CA 1
ATOM 3558 C C . ARG A 1 485 ? -41.313 -7.587 45.264 1.00 52.18 485 ARG A C 1
ATOM 3559 O O . ARG A 1 485 ? -41.284 -8.799 44.967 1.00 48.08 485 ARG A O 1
ATOM 3567 N N . VAL A 1 486 ? -40.231 -6.864 45.566 1.00 52.83 486 VAL A N 1
ATOM 3568 C CA . VAL A 1 486 ? -38.889 -7.450 45.569 1.00 53.24 486 VAL A CA 1
ATOM 3569 C C . VAL A 1 486 ? -38.836 -8.577 46.593 1.00 51.00 486 VAL A C 1
ATOM 3570 O O . VAL A 1 486 ? -38.241 -9.631 46.349 1.00 49.65 486 VAL A O 1
ATOM 3574 N N . GLY A 1 487 ? -39.462 -8.352 47.739 1.00 50.56 487 GLY A N 1
ATOM 3575 C CA . GLY A 1 487 ? -39.579 -9.397 48.737 1.00 52.76 487 GLY A CA 1
ATOM 3576 C C . GLY A 1 487 ? -40.284 -10.621 48.167 1.00 52.80 487 GLY A C 1
ATOM 3577 O O . GLY A 1 487 ? -39.750 -11.734 48.247 1.00 50.75 487 GLY A O 1
ATOM 3578 N N . MET A 1 488 ? -41.472 -10.411 47.586 1.00 51.59 488 MET A N 1
ATOM 3579 C CA . MET A 1 488 ? -42.250 -11.500 46.985 1.00 50.46 488 MET A CA 1
ATOM 3580 C C . MET A 1 488 ? -41.416 -12.171 45.896 1.00 53.08 488 MET A C 1
ATOM 3581 O O . MET A 1 488 ? -41.400 -13.395 45.781 1.00 51.96 488 MET A O 1
ATOM 3586 N N . TYR A 1 489 ? -40.706 -11.361 45.112 1.00 58.22 489 TYR A N 1
ATOM 3587 C CA . TYR A 1 489 ? -39.754 -11.871 44.123 1.00 61.09 489 TYR A CA 1
ATOM 3588 C C . TYR A 1 489 ? -38.763 -12.849 44.760 1.00 61.29 489 TYR A C 1
ATOM 3589 O O . TYR A 1 489 ? -38.506 -13.937 44.230 1.00 58.20 489 TYR A O 1
ATOM 3598 N N . GLU A 1 490 ? -38.232 -12.451 45.915 1.00 62.92 490 GLU A N 1
ATOM 3599 C CA . GLU A 1 490 ? -37.239 -13.241 46.636 1.00 62.83 490 GLU A CA 1
ATOM 3600 C C . GLU A 1 490 ? -37.813 -14.535 47.221 1.00 59.01 490 GLU A C 1
ATOM 3601 O O . GLU A 1 490 ? -37.099 -15.509 47.379 1.00 59.40 490 GLU A O 1
ATOM 3607 N N . VAL A 1 491 ? -39.097 -14.557 47.533 1.00 58.24 491 VAL A N 1
ATOM 3608 C CA . VAL A 1 491 ? -39.706 -15.768 48.101 1.00 61.12 491 VAL A CA 1
ATOM 3609 C C . VAL A 1 491 ? -39.612 -16.936 47.134 1.00 60.76 491 VAL A C 1
ATOM 3610 O O . VAL A 1 491 ? -39.418 -18.077 47.542 1.00 55.08 491 VAL A O 1
ATOM 3614 N N . CYS A 1 492 ? -39.752 -16.610 45.853 1.00 66.70 492 CYS A N 1
ATOM 3615 C CA . CYS A 1 492 ? -39.839 -17.576 44.765 1.00 70.25 492 CYS A CA 1
ATOM 3616 C C . CYS A 1 492 ? -38.487 -17.784 44.090 1.00 69.81 492 CYS A C 1
ATOM 3617 O O . CYS A 1 492 ? -38.254 -18.838 43.498 1.00 70.50 492 CYS A O 1
ATOM 3620 N N . ASN A 1 493 ? -37.612 -16.777 44.171 1.00 69.38 493 ASN A N 1
ATOM 3621 C CA . ASN A 1 493 ? -36.388 -16.732 43.354 1.00 72.17 493 ASN A CA 1
ATOM 3622 C C . ASN A 1 493 ? -35.050 -16.744 44.108 1.00 72.86 493 ASN A C 1
ATOM 3623 O O . ASN A 1 493 ? -34.050 -17.216 43.578 1.00 70.85 493 ASN A O 1
ATOM 3628 N N . HIS A 1 494 ? -35.014 -16.198 45.320 1.00 74.88 494 HIS A N 1
ATOM 3629 C CA . HIS A 1 494 ? -33.822 -16.263 46.181 1.00 73.77 494 HIS A CA 1
ATOM 3630 C C . HIS A 1 494 ? -33.757 -17.654 46.830 1.00 72.76 494 HIS A C 1
ATOM 3631 O O . HIS A 1 494 ? -34.782 -18.240 47.155 1.00 73.15 494 HIS A O 1
ATOM 3638 N N . LYS A 1 495 ? -32.555 -18.178 47.027 1.00 74.00 495 LYS A N 1
ATOM 3639 C CA . LYS A 1 495 ? -32.383 -19.569 47.470 1.00 73.03 495 LYS A CA 1
ATOM 3640 C C . LYS A 1 495 ? -32.845 -19.787 48.913 1.00 74.20 495 LYS A C 1
ATOM 3641 O O . LYS A 1 495 ? -33.252 -20.890 49.288 1.00 71.53 495 LYS A O 1
ATOM 3647 N N . ASP A 1 496 ? -32.802 -18.714 49.700 1.00 75.95 496 ASP A N 1
ATOM 3648 C CA . ASP A 1 496 ? -33.318 -18.699 51.072 1.00 75.64 496 ASP A CA 1
ATOM 3649 C C . ASP A 1 496 ? -34.834 -18.684 51.139 1.00 75.49 496 ASP A C 1
ATOM 3650 O O . ASP A 1 496 ? -35.423 -19.136 52.129 1.00 74.30 496 ASP A O 1
ATOM 3655 N N . GLY A 1 497 ? -35.451 -18.145 50.090 1.00 76.15 497 GLY A N 1
ATOM 3656 C CA . GLY A 1 497 ? -36.902 -18.028 49.996 1.00 75.33 497 GLY A CA 1
ATOM 3657 C C . GLY A 1 497 ? -37.620 -19.294 50.401 1.00 75.74 497 GLY A C 1
ATOM 3658 O O . GLY A 1 497 ? -37.185 -20.404 50.082 1.00 79.52 497 GLY A O 1
ATOM 3659 N N . THR A 1 498 ? -38.718 -19.127 51.126 1.00 74.67 498 THR A N 1
ATOM 3660 C CA . THR A 1 498 ? -39.513 -20.275 51.564 1.00 77.26 498 THR A CA 1
ATOM 3661 C C . THR A 1 498 ? -39.983 -21.121 50.379 1.00 72.96 498 THR A C 1
ATOM 3662 O O . THR A 1 498 ? -40.023 -22.341 50.459 1.00 66.03 498 THR A O 1
ATOM 3666 N N . ALA A 1 499 ? -40.304 -20.460 49.273 1.00 74.17 499 ALA A N 1
ATOM 3667 C CA . ALA A 1 499 ? -40.881 -21.124 48.109 1.00 71.90 499 ALA A CA 1
ATOM 3668 C C . ALA A 1 499 ? -39.886 -21.276 46.960 1.00 74.23 499 ALA A C 1
ATOM 3669 O O . ALA A 1 499 ? -40.228 -21.018 45.807 1.00 78.78 499 ALA A O 1
ATOM 3671 N N . TYR A 1 500 ? -38.661 -21.690 47.256 1.00 78.07 500 TYR A N 1
ATOM 3672 C CA . TYR A 1 500 ? -37.648 -21.840 46.208 1.00 81.64 500 TYR A CA 1
ATOM 3673 C C . TYR A 1 500 ? -37.562 -23.270 45.675 1.00 83.00 500 TYR A C 1
ATOM 3674 O O . TYR A 1 500 ? -37.575 -23.491 44.463 1.00 76.85 500 TYR A O 1
ATOM 3683 N N . HIS A 1 501 ? -37.477 -24.233 46.589 1.00 90.69 501 HIS A N 1
ATOM 3684 C CA . HIS A 1 501 ? -37.344 -25.647 46.227 1.00 92.65 501 HIS A CA 1
ATOM 3685 C C . HIS A 1 501 ? -38.590 -26.168 45.497 1.00 81.58 501 HIS A C 1
ATOM 3686 O O . HIS A 1 501 ? -38.517 -27.168 44.789 1.00 79.07 501 HIS A O 1
ATOM 3693 N N . SER A 1 502 ? -39.711 -25.465 45.656 1.00 74.75 502 SER A N 1
ATOM 3694 C CA . SER A 1 502 ? -40.991 -25.913 45.109 1.00 73.10 502 SER A CA 1
ATOM 3695 C C . SER A 1 502 ? -41.415 -25.231 43.803 1.00 70.66 502 SER A C 1
ATOM 3696 O O . SER A 1 502 ? -42.069 -25.872 42.985 1.00 66.87 502 SER A O 1
ATOM 3699 N N . THR A 1 503 ? -41.041 -23.962 43.596 1.00 68.70 503 THR A N 1
ATOM 3700 C CA . THR A 1 503 ? -41.506 -23.211 42.411 1.00 65.13 503 THR A CA 1
ATOM 3701 C C . THR A 1 503 ? -40.508 -23.150 41.284 1.00 63.66 503 THR A C 1
ATOM 3702 O O . THR A 1 503 ? -40.451 -22.166 40.552 1.00 64.85 503 THR A O 1
ATOM 3706 N N . ARG A 1 504 ? -39.720 -24.194 41.126 1.00 63.95 504 ARG A N 1
ATOM 3707 C CA . ARG A 1 504 ? -38.795 -24.219 40.035 1.00 65.31 504 ARG A CA 1
ATOM 3708 C C . ARG A 1 504 ? -39.437 -25.088 38.972 1.00 64.28 504 ARG A C 1
ATOM 3709 O O . ARG A 1 504 ? -40.349 -25.871 39.266 1.00 63.15 504 ARG A O 1
ATOM 3717 N N . GLY A 1 505 ? -39.001 -24.910 37.726 1.00 66.10 505 GLY A N 1
ATOM 3718 C CA . GLY A 1 505 ? -39.669 -25.502 36.558 1.00 65.51 505 GLY A CA 1
ATOM 3719 C C . GLY A 1 505 ? -40.753 -24.585 35.996 1.00 64.54 505 GLY A C 1
ATOM 3720 O O . GLY A 1 505 ? -41.749 -25.060 35.446 1.00 67.66 505 GLY A O 1
ATOM 3721 N N . SER A 1 506 ? -40.556 -23.270 36.137 1.00 60.19 506 SER A N 1
ATOM 3722 C CA . SER A 1 506 ? -41.521 -22.266 35.686 1.00 56.73 506 SER A CA 1
ATOM 3723 C C . SER A 1 506 ? -40.973 -21.525 34.484 1.00 55.59 506 SER A C 1
ATOM 3724 O O . SER A 1 506 ? -39.860 -21.009 34.529 1.00 58.15 506 SER A O 1
ATOM 3727 N N . LYS A 1 507 ? -41.766 -21.447 33.419 1.00 55.26 507 LYS A N 1
ATOM 3728 C CA . LYS A 1 507 ? -41.327 -20.814 32.174 1.00 56.46 507 LYS A CA 1
ATOM 3729 C C . LYS A 1 507 ? -41.261 -19.272 32.235 1.00 57.46 507 LYS A C 1
ATOM 3730 O O . LYS A 1 507 ? -40.699 -18.632 31.360 1.00 59.53 507 LYS A O 1
ATOM 3736 N N . ILE A 1 508 ? -41.810 -18.697 33.292 1.00 58.40 508 ILE A N 1
ATOM 3737 C CA . ILE A 1 508 ? -41.819 -17.256 33.483 1.00 59.69 508 ILE A CA 1
ATOM 3738 C C . ILE A 1 508 ? -41.301 -16.949 34.881 1.00 57.66 508 ILE A C 1
ATOM 3739 O O . ILE A 1 508 ? -41.275 -17.829 35.759 1.00 54.83 508 ILE A O 1
ATOM 3744 N N . THR A 1 509 ? -40.927 -15.689 35.100 1.00 54.33 509 THR A N 1
ATOM 3745 C CA . THR A 1 509 ? -40.541 -15.230 36.429 1.00 52.76 509 THR A CA 1
ATOM 3746 C C . THR A 1 509 ? -41.740 -14.944 37.305 1.00 50.53 509 THR A C 1
ATOM 3747 O O . THR A 1 509 ? -42.642 -14.209 36.915 1.00 47.80 509 THR A O 1
ATOM 3751 N N . LEU A 1 510 ? -41.704 -15.532 38.500 1.00 50.61 510 LEU A N 1
ATOM 3752 C CA . LEU A 1 510 ? -42.779 -15.468 39.466 1.00 50.39 510 LEU A CA 1
ATOM 3753 C C . LEU A 1 510 ? -42.395 -14.637 40.691 1.00 52.39 510 LEU A C 1
ATOM 3754 O O . LEU A 1 510 ? -41.221 -14.505 41.029 1.00 54.70 510 LEU A O 1
ATOM 3759 N N . ALA A 1 511 ? -43.418 -14.101 41.354 1.00 53.46 511 ALA A N 1
ATOM 3760 C CA . ALA A 1 511 ? -43.287 -13.401 42.630 1.00 53.85 511 ALA A CA 1
ATOM 3761 C C . ALA A 1 511 ? -44.462 -13.836 43.523 1.00 56.27 511 ALA A C 1
ATOM 3762 O O . ALA A 1 511 ? -45.612 -13.721 43.123 1.00 58.93 511 ALA A O 1
ATOM 3764 N N . CYS A 1 512 ? -44.170 -14.325 44.725 1.00 59.12 512 CYS A N 1
ATOM 3765 C CA . CYS A 1 512 ? -45.174 -14.981 45.575 1.00 59.19 512 CYS A CA 1
ATOM 3766 C C . CYS A 1 512 ? -45.072 -14.586 47.061 1.00 56.92 512 CYS A C 1
ATOM 3767 O O . CYS A 1 512 ? -44.196 -13.829 47.477 1.00 55.41 512 CYS A O 1
ATOM 3770 N N . LYS A 1 513 ? -46.015 -15.094 47.842 1.00 54.66 513 LYS A N 1
ATOM 3771 C CA . LYS A 1 513 ? -45.944 -15.124 49.301 1.00 53.26 513 LYS A CA 1
ATOM 3772 C C . LYS A 1 513 ? -46.717 -16.354 49.762 1.00 52.61 513 LYS A C 1
ATOM 3773 O O . LYS A 1 513 ? -47.842 -16.597 49.328 1.00 53.37 513 LYS A O 1
ATOM 3779 N N . THR A 1 514 ? -46.108 -17.149 50.623 1.00 52.92 514 THR A N 1
ATOM 3780 C CA . THR A 1 514 ? -46.786 -18.317 51.169 1.00 52.29 514 THR A CA 1
ATOM 3781 C C . THR A 1 514 ? -47.508 -17.936 52.456 1.00 54.23 514 THR A C 1
ATOM 3782 O O . THR A 1 514 ? -47.307 -16.832 52.995 1.00 54.06 514 THR A O 1
ATOM 3786 N N . GLY A 1 515 ? -48.354 -18.853 52.926 1.00 53.50 515 GLY A N 1
ATOM 3787 C CA . GLY A 1 515 ? -48.991 -18.745 54.243 1.00 53.13 515 GLY A CA 1
ATOM 3788 C C . GLY A 1 515 ? -49.392 -20.106 54.804 1.00 54.50 515 GLY A C 1
ATOM 3789 O O . GLY A 1 515 ? -49.503 -21.095 54.078 1.00 51.94 515 GLY A O 1
ATOM 3790 N N . THR A 1 516 ? -49.569 -20.170 56.122 1.00 57.94 516 THR A N 1
ATOM 3791 C CA . THR A 1 516 ? -50.158 -21.349 56.757 1.00 56.68 516 THR A CA 1
ATOM 3792 C C . THR A 1 516 ? -51.117 -20.868 57.830 1.00 57.84 516 THR A C 1
ATOM 3793 O O . THR A 1 516 ? -50.867 -19.866 58.501 1.00 59.77 516 THR A O 1
ATOM 3797 N N . ALA A 1 517 ? -52.224 -21.589 57.966 1.00 60.15 517 ALA A N 1
ATOM 3798 C CA . ALA A 1 517 ? -53.262 -21.230 58.910 1.00 61.78 517 ALA A CA 1
ATOM 3799 C C . ALA A 1 517 ? -53.623 -22.414 59.816 1.00 65.26 517 ALA A C 1
ATOM 3800 O O . ALA A 1 517 ? -53.931 -23.496 59.320 1.00 65.21 517 ALA A O 1
ATOM 3802 N N . GLN A 1 518 ? -53.574 -22.205 61.135 1.00 67.90 518 GLN A N 1
ATOM 3803 C CA . GLN A 1 518 ? -53.948 -23.249 62.091 1.00 68.83 518 GLN A CA 1
ATOM 3804 C C . GLN A 1 518 ? -55.461 -23.331 62.235 1.00 68.41 518 GLN A C 1
ATOM 3805 O O . GLN A 1 518 ? -56.154 -22.336 62.012 1.00 68.26 518 GLN A O 1
ATOM 3811 N N . VAL A 1 519 ? -55.955 -24.503 62.628 1.00 71.86 519 VAL A N 1
ATOM 3812 C CA . VAL A 1 519 ? -57.400 -24.787 62.606 1.00 75.71 519 VAL A CA 1
ATOM 3813 C C . VAL A 1 519 ? -58.136 -24.351 63.894 1.00 78.28 519 VAL A C 1
ATOM 3814 O O . VAL A 1 519 ? -57.915 -24.894 64.991 1.00 78.05 519 VAL A O 1
ATOM 3818 N N . LYS A 1 533 ? -46.485 -34.569 59.286 1.00 125.77 533 LYS A N 1
ATOM 3819 C CA . LYS A 1 533 ? -46.441 -35.926 58.734 1.00 126.88 533 LYS A CA 1
ATOM 3820 C C . LYS A 1 533 ? -47.122 -36.970 59.628 1.00 127.56 533 LYS A C 1
ATOM 3821 O O . LYS A 1 533 ? -47.735 -37.903 59.120 1.00 127.79 533 LYS A O 1
ATOM 3827 N N . ASP A 1 534 ? -47.012 -36.825 60.947 1.00 130.86 534 ASP A N 1
ATOM 3828 C CA . ASP A 1 534 ? -47.759 -37.683 61.881 1.00 131.97 534 ASP A CA 1
ATOM 3829 C C . ASP A 1 534 ? -49.212 -37.212 62.060 1.00 126.92 534 ASP A C 1
ATOM 3830 O O . ASP A 1 534 ? -49.992 -37.848 62.770 1.00 128.13 534 ASP A O 1
ATOM 3835 N N . MET A 1 535 ? -49.574 -36.112 61.406 1.00 117.88 535 MET A N 1
ATOM 3836 C CA . MET A 1 535 ? -50.800 -35.384 61.735 1.00 110.77 535 MET A CA 1
ATOM 3837 C C . MET A 1 535 ? -51.987 -35.918 60.916 1.00 104.82 535 MET A C 1
ATOM 3838 O O . MET A 1 535 ? -51.909 -36.015 59.690 1.00 106.28 535 MET A O 1
ATOM 3843 N N . GLU A 1 536 ? -53.075 -36.278 61.599 1.00 97.25 536 GLU A N 1
ATOM 3844 C CA . GLU A 1 536 ? -54.275 -36.808 60.934 1.00 89.64 536 GLU A CA 1
ATOM 3845 C C . GLU A 1 536 ? -54.978 -35.702 60.144 1.00 81.07 536 GLU A C 1
ATOM 3846 O O . GLU A 1 536 ? -54.966 -34.556 60.560 1.00 75.62 536 GLU A O 1
ATOM 3852 N N . TYR A 1 537 ? -55.587 -36.075 59.019 1.00 76.47 537 TYR A N 1
ATOM 3853 C CA . TYR A 1 537 ? -55.972 -35.129 57.960 1.00 70.74 537 TYR A CA 1
ATOM 3854 C C . TYR A 1 537 ? -56.673 -33.837 58.429 1.00 63.34 537 TYR A C 1
ATOM 3855 O O . TYR A 1 537 ? -56.277 -32.747 58.032 1.00 60.04 537 TYR A O 1
ATOM 3864 N N . PHE A 1 538 ? -57.700 -33.949 59.266 1.00 59.97 538 PHE A N 1
ATOM 3865 C CA . PHE A 1 538 ? -58.518 -32.770 59.640 1.00 58.30 538 PHE A CA 1
ATOM 3866 C C . PHE A 1 538 ? -57.869 -31.819 60.647 1.00 55.69 538 PHE A C 1
ATOM 3867 O O . PHE A 1 538 ? -58.327 -30.698 60.841 1.00 49.88 538 PHE A O 1
ATOM 3875 N N . HIS A 1 539 ? -56.815 -32.282 61.301 1.00 59.12 539 HIS A N 1
ATOM 3876 C CA . HIS A 1 539 ? -56.091 -31.450 62.267 1.00 61.91 539 HIS A CA 1
ATOM 3877 C C . HIS A 1 539 ? -55.059 -30.548 61.588 1.00 57.37 539 HIS A C 1
ATOM 3878 O O . HIS A 1 539 ? -54.576 -29.576 62.180 1.00 50.84 539 HIS A O 1
ATOM 3885 N N . ARG A 1 540 ? -54.767 -30.861 60.329 1.00 55.57 540 ARG A N 1
ATOM 3886 C CA . ARG A 1 540 ? -53.711 -30.207 59.590 1.00 54.87 540 ARG A CA 1
ATOM 3887 C C . ARG A 1 540 ? -54.028 -28.754 59.321 1.00 52.31 540 ARG A C 1
ATOM 3888 O O . ARG A 1 540 ? -55.183 -28.378 59.068 1.00 50.81 540 ARG A O 1
ATOM 3896 N N . SER A 1 541 ? -52.972 -27.942 59.379 1.00 51.77 541 SER A N 1
ATOM 3897 C CA . SER A 1 541 ? -53.030 -26.534 59.008 1.00 51.34 541 SER A CA 1
ATOM 3898 C C . SER A 1 541 ? -53.430 -26.371 57.512 1.00 51.67 541 SER A C 1
ATOM 3899 O O . SER A 1 541 ? -53.075 -27.207 56.669 1.00 52.27 541 SER A O 1
ATOM 3902 N N . HIS A 1 542 ? -54.187 -25.319 57.199 1.00 51.05 542 HIS A N 1
ATOM 3903 C CA . HIS A 1 542 ? -54.493 -24.986 55.807 1.00 51.47 542 HIS A CA 1
ATOM 3904 C C . HIS A 1 542 ? -53.291 -24.293 55.157 1.00 52.53 542 HIS A C 1
ATOM 3905 O O . HIS A 1 542 ? -52.419 -23.749 55.853 1.00 50.60 542 HIS A O 1
ATOM 3912 N N . ALA A 1 543 ? -53.271 -24.297 53.824 1.00 50.47 543 ALA A N 1
ATOM 3913 C CA . ALA A 1 543 ? -52.113 -23.823 53.073 1.00 52.45 543 ALA A CA 1
ATOM 3914 C C . ALA A 1 543 ? -52.478 -22.727 52.083 1.00 50.50 543 ALA A C 1
ATOM 3915 O O . ALA A 1 543 ? -53.396 -22.897 51.291 1.00 52.97 543 ALA A O 1
ATOM 3917 N N . TRP A 1 544 ? -51.737 -21.623 52.118 1.00 47.25 544 TRP A N 1
ATOM 3918 C CA . TRP A 1 544 ? -51.936 -20.518 51.194 1.00 45.61 544 TRP A CA 1
ATOM 3919 C C . TRP A 1 544 ? -50.714 -20.348 50.302 1.00 46.86 544 TRP A C 1
ATOM 3920 O O . TRP A 1 544 ? -49.592 -20.712 50.679 1.00 45.40 544 TRP A O 1
ATOM 3931 N N . ILE A 1 545 ? -50.953 -19.771 49.125 1.00 47.12 545 ILE A N 1
ATOM 3932 C CA . ILE A 1 545 ? -49.914 -19.205 48.276 1.00 46.09 545 ILE A CA 1
ATOM 3933 C C . ILE A 1 545 ? -50.604 -18.254 47.311 1.00 43.98 545 ILE A C 1
ATOM 3934 O O . ILE A 1 545 ? -51.583 -18.611 46.664 1.00 44.50 545 ILE A O 1
ATOM 3939 N N . THR A 1 546 ? -50.121 -17.022 47.260 1.00 42.82 546 THR A N 1
ATOM 3940 C CA . THR A 1 546 ? -50.634 -16.038 46.324 1.00 39.34 546 THR A CA 1
ATOM 3941 C C . THR A 1 546 ? -49.427 -15.505 45.587 1.00 39.52 546 THR A C 1
ATOM 3942 O O . THR A 1 546 ? -48.322 -15.664 46.030 1.00 41.19 546 THR A O 1
ATOM 3946 N N . ALA A 1 547 ? -49.634 -14.927 44.420 1.00 42.73 547 ALA A N 1
ATOM 3947 C CA . ALA A 1 547 ? -48.516 -14.610 43.522 1.00 44.13 547 ALA A CA 1
ATOM 3948 C C . ALA A 1 547 ? -48.949 -13.747 42.338 1.00 40.77 547 ALA A C 1
ATOM 3949 O O . ALA A 1 547 ? -50.092 -13.837 41.900 1.00 40.30 547 ALA A O 1
ATOM 3951 N N . PHE A 1 548 ? -48.034 -12.911 41.841 1.00 40.03 548 PHE A N 1
ATOM 3952 C CA . PHE A 1 548 ? -48.250 -12.171 40.593 1.00 39.87 548 PHE A CA 1
ATOM 3953 C C . PHE A 1 548 ? -47.203 -12.490 39.517 1.00 42.07 548 PHE A C 1
ATOM 3954 O O . PHE A 1 548 ? -46.069 -12.900 39.806 1.00 42.88 548 PHE A O 1
ATOM 3962 N N . LEU A 1 549 ? -47.604 -12.309 38.269 1.00 41.48 549 LEU A N 1
ATOM 3963 C CA . LEU A 1 549 ? -46.760 -12.683 37.160 1.00 42.12 549 LEU A CA 1
ATOM 3964 C C . LEU A 1 549 ? -47.117 -11.903 35.900 1.00 40.64 549 LEU A C 1
ATOM 3965 O O . LEU A 1 549 ? -48.257 -11.494 35.708 1.00 38.46 549 LEU A O 1
ATOM 3970 N N . PRO A 1 550 ? -46.129 -11.693 35.039 1.00 41.14 550 PRO A N 1
ATOM 3971 C CA . PRO A 1 550 ? -44.709 -11.971 35.253 1.00 43.34 550 PRO A CA 1
ATOM 3972 C C . PRO A 1 550 ? -44.066 -10.884 36.130 1.00 45.80 550 PRO A C 1
ATOM 3973 O O . PRO A 1 550 ? -44.549 -9.742 36.168 1.00 45.71 550 PRO A O 1
ATOM 3977 N N . TYR A 1 551 ? -42.992 -11.217 36.831 1.00 46.85 551 TYR A N 1
ATOM 3978 C CA . TYR A 1 551 ? -42.423 -10.259 37.780 1.00 48.51 551 TYR A CA 1
ATOM 3979 C C . TYR A 1 551 ? -42.037 -8.933 37.121 1.00 50.06 551 TYR A C 1
ATOM 3980 O O . TYR A 1 551 ? -42.262 -7.857 37.680 1.00 52.14 551 TYR A O 1
ATOM 3989 N N . GLU A 1 552 ? -41.460 -9.021 35.928 1.00 51.52 552 GLU A N 1
ATOM 3990 C CA . GLU A 1 552 ? -40.851 -7.866 35.255 1.00 52.16 552 GLU A CA 1
ATOM 3991 C C . GLU A 1 552 ? -41.883 -6.815 34.847 1.00 52.24 552 GLU A C 1
ATOM 3992 O O . GLU A 1 552 ? -41.562 -5.639 34.721 1.00 56.03 552 GLU A O 1
ATOM 3998 N N . LYS A 1 553 ? -43.109 -7.256 34.597 1.00 52.07 553 LYS A N 1
ATOM 3999 C CA . LYS A 1 553 ? -44.230 -6.363 34.334 1.00 50.69 553 LYS A CA 1
ATOM 4000 C C . LYS A 1 553 ? -45.511 -7.122 34.678 1.00 47.86 553 LYS A C 1
ATOM 4001 O O . LYS A 1 553 ? -46.061 -7.855 33.847 1.00 43.79 553 LYS A O 1
ATOM 4007 N N . PRO A 1 554 ? -45.980 -6.958 35.923 1.00 46.22 554 PRO A N 1
ATOM 4008 C CA . PRO A 1 554 ? -47.111 -7.734 36.405 1.00 45.36 554 PRO A CA 1
ATOM 4009 C C . PRO A 1 554 ? -48.369 -7.539 35.577 1.00 43.90 554 PRO A C 1
ATOM 4010 O O . PRO A 1 554 ? -48.688 -6.415 35.247 1.00 44.51 554 PRO A O 1
ATOM 4014 N N . LYS A 1 555 ? -49.059 -8.626 35.237 1.00 45.20 555 LYS A N 1
ATOM 4015 C CA . LYS A 1 555 ? -50.375 -8.535 34.601 1.00 48.79 555 LYS A CA 1
ATOM 4016 C C . LYS A 1 555 ? -51.403 -9.396 35.317 1.00 46.22 555 LYS A C 1
ATOM 4017 O O . LYS A 1 555 ? -52.524 -8.934 35.595 1.00 47.70 555 LYS A O 1
ATOM 4023 N N . TYR A 1 556 ? -51.045 -10.646 35.607 1.00 43.84 556 TYR A N 1
ATOM 4024 C CA . TYR A 1 556 ? -51.976 -11.560 36.299 1.00 43.66 556 TYR A CA 1
ATOM 4025 C C . TYR A 1 556 ? -51.639 -11.806 37.776 1.00 41.39 556 TYR A C 1
ATOM 4026 O O . TYR A 1 556 ? -50.523 -11.604 38.232 1.00 42.63 556 TYR A O 1
ATOM 4035 N N . ALA A 1 557 ? -52.648 -12.221 38.516 1.00 40.44 557 ALA A N 1
ATOM 4036 C CA . ALA A 1 557 ? -52.490 -12.652 39.891 1.00 40.88 557 ALA A CA 1
ATOM 4037 C C . ALA A 1 557 ? -53.117 -14.034 39.996 1.00 39.88 557 ALA A C 1
ATOM 4038 O O . ALA A 1 557 ? -54.085 -14.338 39.297 1.00 40.17 557 ALA A O 1
ATOM 4040 N N . ILE A 1 558 ? -52.557 -14.865 40.864 1.00 39.25 558 ILE A N 1
ATOM 4041 C CA . ILE A 1 558 ? -53.084 -16.198 41.117 1.00 38.20 558 ILE A CA 1
ATOM 4042 C C . ILE A 1 558 ? -53.119 -16.386 42.610 1.00 37.14 558 ILE A C 1
ATOM 4043 O O . ILE A 1 558 ? -52.221 -15.937 43.279 1.00 42.42 558 ILE A O 1
ATOM 4048 N N . THR A 1 559 ? -54.151 -17.037 43.129 1.00 34.24 559 THR A N 1
ATOM 4049 C CA . THR A 1 559 ? -54.292 -17.234 44.560 1.00 32.68 559 THR A CA 1
ATOM 4050 C C . THR A 1 559 ? -54.840 -18.636 44.791 1.00 34.48 559 THR A C 1
ATOM 4051 O O . THR A 1 559 ? -55.878 -19.014 44.241 1.00 32.91 559 THR A O 1
ATOM 4055 N N . ILE A 1 560 ? -54.129 -19.409 45.606 1.00 37.25 560 ILE A N 1
ATOM 4056 C CA . ILE A 1 560 ? -54.441 -20.828 45.795 1.00 38.71 560 ILE A CA 1
ATOM 4057 C C . ILE A 1 560 ? -54.544 -21.141 47.265 1.00 39.01 560 ILE A C 1
ATOM 4058 O O . ILE A 1 560 ? -53.735 -20.668 48.053 1.00 39.14 560 ILE A O 1
ATOM 4063 N N . LEU A 1 561 ? -55.545 -21.945 47.615 1.00 40.20 561 LEU A N 1
ATOM 4064 C CA . LEU A 1 561 ? -55.772 -22.353 48.991 1.00 42.42 561 LEU A CA 1
ATOM 4065 C C . LEU A 1 561 ? -56.183 -23.825 49.081 1.00 43.67 561 LEU A C 1
ATOM 4066 O O . LEU A 1 561 ? -57.256 -24.191 48.600 1.00 46.83 561 LEU A O 1
ATOM 4071 N N . VAL A 1 562 ? -55.350 -24.657 49.709 1.00 43.93 562 VAL A N 1
ATOM 4072 C CA . VAL A 1 562 ? -55.689 -26.076 49.877 1.00 45.47 562 VAL A CA 1
ATOM 4073 C C . VAL A 1 562 ? -56.033 -26.390 51.325 1.00 45.57 562 VAL A C 1
ATOM 4074 O O . VAL A 1 562 ? -55.187 -26.292 52.212 1.00 47.41 562 VAL A O 1
ATOM 4078 N N . GLU A 1 563 ? -57.280 -26.778 51.559 1.00 45.60 563 GLU A N 1
ATOM 4079 C CA . GLU A 1 563 ? -57.709 -27.115 52.900 1.00 46.05 563 GLU A CA 1
ATOM 4080 C C . GLU A 1 563 ? -56.856 -28.256 53.438 1.00 49.10 563 GLU A C 1
ATOM 4081 O O . GLU A 1 563 ? -56.692 -29.280 52.778 1.00 48.54 563 GLU A O 1
ATOM 4087 N N . HIS A 1 564 ? -56.299 -28.042 54.630 1.00 51.23 564 HIS A N 1
ATOM 4088 C CA . HIS A 1 564 ? -55.460 -29.021 55.301 1.00 52.73 564 HIS A CA 1
ATOM 4089 C C . HIS A 1 564 ? -54.207 -29.317 54.480 1.00 56.08 564 HIS A C 1
ATOM 4090 O O . HIS A 1 564 ? -53.606 -30.389 54.596 1.00 55.63 564 HIS A O 1
ATOM 4097 N N . GLY A 1 565 ? -53.809 -28.326 53.671 1.00 58.47 565 GLY A N 1
ATOM 4098 C CA . GLY A 1 565 ? -52.632 -28.417 52.799 1.00 60.47 565 GLY A CA 1
ATOM 4099 C C . GLY A 1 565 ? -51.328 -28.413 53.564 1.00 66.92 565 GLY A C 1
ATOM 4100 O O . GLY A 1 565 ? -50.249 -28.503 52.975 1.00 70.01 565 GLY A O 1
ATOM 4101 N N . GLU A 1 566 ? -51.431 -28.258 54.881 1.00 71.70 566 GLU A N 1
ATOM 4102 C CA . GLU A 1 566 ? -50.343 -28.583 55.789 1.00 74.69 566 GLU A CA 1
ATOM 4103 C C . GLU A 1 566 ? -49.089 -27.785 55.471 1.00 69.58 566 GLU A C 1
ATOM 4104 O O . GLU A 1 566 ? -47.991 -28.280 55.687 1.00 79.75 566 GLU A O 1
ATOM 4110 N N . GLY A 1 567 ? -49.227 -26.568 54.959 1.00 62.37 567 GLY A N 1
ATOM 4111 C CA . GLY A 1 567 ? -48.045 -25.744 54.696 1.00 62.38 567 GLY A CA 1
ATOM 4112 C C . GLY A 1 567 ? -47.982 -25.097 53.322 1.00 60.04 567 GLY A C 1
ATOM 4113 O O . GLY A 1 567 ? -48.148 -25.759 52.291 1.00 53.91 567 GLY A O 1
ATOM 4114 N N . GLY A 1 568 ? -47.715 -23.795 53.328 1.00 60.17 568 GLY A N 1
ATOM 4115 C CA . GLY A 1 568 ? -47.873 -22.938 52.145 1.00 57.14 568 GLY A CA 1
ATOM 4116 C C . GLY A 1 568 ? -46.889 -23.190 51.028 1.00 54.22 568 GLY A C 1
ATOM 4117 O O . GLY A 1 568 ? -47.237 -23.066 49.863 1.00 48.50 568 GLY A O 1
ATOM 4118 N N . SER A 1 569 ? -45.667 -23.552 51.398 1.00 58.69 569 SER A N 1
ATOM 4119 C CA . SER A 1 569 ? -44.608 -23.855 50.448 1.00 60.02 569 SER A CA 1
ATOM 4120 C C . SER A 1 569 ? -44.926 -25.103 49.627 1.00 57.70 569 SER A C 1
ATOM 4121 O O . SER A 1 569 ? -44.556 -25.196 48.465 1.00 58.45 569 SER A O 1
ATOM 4124 N N . LYS A 1 570 ? -45.651 -26.037 50.233 1.00 57.89 570 LYS A N 1
ATOM 4125 C CA . LYS A 1 570 ? -46.077 -27.286 49.594 1.00 59.17 570 LYS A CA 1
ATOM 4126 C C . LYS A 1 570 ? -46.982 -27.061 48.364 1.00 53.77 570 LYS A C 1
ATOM 4127 O O . LYS A 1 570 ? -47.309 -28.000 47.660 1.00 52.32 570 LYS A O 1
ATOM 4133 N N . LEU A 1 571 ? -47.376 -25.819 48.119 1.00 53.39 571 LEU A N 1
ATOM 4134 C CA . LEU A 1 571 ? -48.276 -25.483 47.024 1.00 54.54 571 LEU A CA 1
ATOM 4135 C C . LEU A 1 571 ? -47.597 -24.819 45.828 1.00 55.91 571 LEU A C 1
ATOM 4136 O O . LEU A 1 571 ? -48.274 -24.373 44.891 1.00 55.09 571 LEU A O 1
ATOM 4141 N N . GLY A 1 572 ? -46.273 -24.729 45.861 1.00 58.12 572 GLY A N 1
ATOM 4142 C CA . GLY A 1 572 ? -45.523 -24.184 44.737 1.00 57.28 572 GLY A CA 1
ATOM 4143 C C . GLY A 1 572 ? -45.639 -25.021 43.475 1.00 55.80 572 GLY A C 1
ATOM 4144 O O . GLY A 1 572 ? -45.557 -24.486 42.381 1.00 49.51 572 GLY A O 1
ATOM 4145 N N . GLY A 1 573 ? -45.829 -26.332 43.626 1.00 57.17 573 GLY A N 1
ATOM 4146 C CA . GLY A 1 573 ? -45.933 -27.232 42.477 1.00 58.86 573 GLY A CA 1
ATOM 4147 C C . GLY A 1 573 ? -47.214 -27.020 41.689 1.00 59.21 573 GLY A C 1
ATOM 4148 O O . GLY A 1 573 ? -47.283 -27.337 40.492 1.00 62.48 573 GLY A O 1
ATOM 4149 N N . LEU A 1 574 ? -48.217 -26.462 42.367 1.00 56.57 574 LEU A N 1
ATOM 4150 C CA . LEU A 1 574 ? -49.516 -26.172 41.756 1.00 52.34 574 LEU A CA 1
ATOM 4151 C C . LEU A 1 574 ? -49.499 -24.801 41.088 1.00 47.17 574 LEU A C 1
ATOM 4152 O O . LEU A 1 574 ? -50.054 -24.635 40.002 1.00 47.77 574 LEU A O 1
ATOM 4157 N N . LEU A 1 575 ? -48.867 -23.828 41.734 1.00 41.45 575 LEU A N 1
ATOM 4158 C CA . LEU A 1 575 ? -48.693 -22.500 41.154 1.00 41.31 575 LEU A CA 1
ATOM 4159 C C . LEU A 1 575 ? -47.980 -22.517 39.781 1.00 43.62 575 LEU A C 1
ATOM 4160 O O . LEU A 1 575 ? -48.435 -21.868 38.825 1.00 40.35 575 LEU A O 1
ATOM 4165 N N . VAL A 1 576 ? -46.866 -23.244 39.692 1.00 48.13 576 VAL A N 1
ATOM 4166 C CA . VAL A 1 576 ? -46.116 -23.337 38.434 1.00 52.16 576 VAL A CA 1
ATOM 4167 C C . VAL A 1 576 ? -46.988 -23.902 37.334 1.00 49.41 576 VAL A C 1
ATOM 4168 O O . VAL A 1 576 ? -47.021 -23.373 36.220 1.00 49.63 576 VAL A O 1
ATOM 4172 N N . LYS A 1 577 ? -47.712 -24.964 37.655 1.00 46.45 577 LYS A N 1
ATOM 4173 C CA . LYS A 1 577 ? -48.488 -25.659 36.650 1.00 46.25 577 LYS A CA 1
ATOM 4174 C C . LYS A 1 577 ? -49.533 -24.766 36.014 1.00 47.38 577 LYS A C 1
ATOM 4175 O O . LYS A 1 577 ? -49.755 -24.858 34.801 1.00 51.20 577 LYS A O 1
ATOM 4181 N N . MET A 1 578 ? -50.156 -23.900 36.822 1.00 45.61 578 MET A N 1
ATOM 4182 C CA . MET A 1 578 ? -51.111 -22.917 36.311 1.00 42.69 578 MET A CA 1
ATOM 4183 C C . MET A 1 578 ? -50.411 -21.806 35.517 1.00 43.47 578 MET A C 1
ATOM 4184 O O . MET A 1 578 ? -50.878 -21.436 34.432 1.00 40.60 578 MET A O 1
ATOM 4189 N N . SER A 1 579 ? -49.300 -21.279 36.043 1.00 46.94 579 SER A N 1
ATOM 4190 C CA . SER A 1 579 ? -48.550 -20.203 35.356 1.00 49.37 579 SER A CA 1
ATOM 4191 C C . SER A 1 579 ? -47.955 -20.657 34.004 1.00 50.36 579 SER A C 1
ATOM 4192 O O . SER A 1 579 ? -47.808 -19.847 33.076 1.00 48.82 579 SER A O 1
ATOM 4195 N N . ASN A 1 580 ? -47.623 -21.949 33.917 1.00 47.12 580 ASN A N 1
ATOM 4196 C CA . ASN A 1 580 ? -47.170 -22.585 32.681 1.00 46.30 580 ASN A CA 1
ATOM 4197 C C . ASN A 1 580 ? -48.293 -22.770 31.659 1.00 47.71 580 ASN A C 1
ATOM 4198 O O . ASN A 1 580 ? -48.081 -22.612 30.453 1.00 49.89 580 ASN A O 1
ATOM 4203 N N . LYS A 1 581 ? -49.473 -23.149 32.141 1.00 49.04 581 LYS A N 1
ATOM 4204 C CA . LYS A 1 581 ? -50.659 -23.270 31.290 1.00 49.16 581 LYS A CA 1
ATOM 4205 C C . LYS A 1 581 ? -51.016 -21.920 30.622 1.00 49.47 581 LYS A C 1
ATOM 4206 O O . LYS A 1 581 ? -51.451 -21.887 29.480 1.00 46.73 581 LYS A O 1
ATOM 4212 N N . LEU A 1 582 ? -50.826 -20.811 31.335 1.00 50.85 582 LEU A N 1
ATOM 4213 C CA . LEU A 1 582 ? -51.044 -19.466 30.766 1.00 50.08 582 LEU A CA 1
ATOM 4214 C C . LEU A 1 582 ? -49.975 -19.118 29.715 1.00 49.31 582 LEU A C 1
ATOM 4215 O O . LEU A 1 582 ? -50.213 -18.327 28.803 1.00 52.07 582 LEU A O 1
ATOM 4220 N N . TYR A 1 583 ? -48.792 -19.699 29.884 1.00 45.80 583 TYR A N 1
ATOM 4221 C CA . TYR A 1 583 ? -47.681 -19.545 28.963 1.00 45.28 583 TYR A CA 1
ATOM 4222 C C . TYR A 1 583 ? -47.961 -20.368 27.726 1.00 42.95 583 TYR A C 1
ATOM 4223 O O . TYR A 1 583 ? -47.942 -19.864 26.607 1.00 42.53 583 TYR A O 1
ATOM 4232 N N . GLU A 1 584 ? -48.221 -21.647 27.959 1.00 40.36 584 GLU A N 1
ATOM 4233 C CA . GLU A 1 584 ? -48.634 -22.578 26.926 1.00 40.99 584 GLU A CA 1
ATOM 4234 C C . GLU A 1 584 ? -49.720 -21.993 26.016 1.00 38.68 584 GLU A C 1
ATOM 4235 O O . GLU A 1 584 ? -49.704 -22.231 24.802 1.00 39.24 584 GLU A O 1
ATOM 4241 N N . LEU A 1 585 ? -50.653 -21.232 26.589 1.00 36.19 585 LEU A N 1
ATOM 4242 C CA . LEU A 1 585 ? -51.806 -20.734 25.829 1.00 34.45 585 LEU A CA 1
ATOM 4243 C C . LEU A 1 585 ? -51.662 -19.267 25.397 1.00 35.89 585 LEU A C 1
ATOM 4244 O O . LEU A 1 585 ? -52.590 -18.674 24.842 1.00 36.38 585 LEU A O 1
ATOM 4249 N N . GLY A 1 586 ? -50.494 -18.689 25.635 1.00 38.18 586 GLY A N 1
ATOM 4250 C CA . GLY A 1 586 ? -50.150 -17.397 25.043 1.00 39.27 586 GLY A CA 1
ATOM 4251 C C . GLY A 1 586 ? -50.612 -16.154 25.774 1.00 38.81 586 GLY A C 1
ATOM 4252 O O . GLY A 1 586 ? -50.506 -15.043 25.228 1.00 37.26 586 GLY A O 1
ATOM 4253 N N . TYR A 1 587 ? -51.085 -16.306 27.011 1.00 38.38 587 TYR A N 1
ATOM 4254 C CA . TYR A 1 587 ? -51.511 -15.140 27.795 1.00 40.53 587 TYR A CA 1
ATOM 4255 C C . TYR A 1 587 ? -50.305 -14.241 28.164 1.00 46.08 587 TYR A C 1
ATOM 4256 O O . TYR A 1 587 ? -50.450 -13.035 28.434 1.00 45.15 587 TYR A O 1
ATOM 4265 N N . LEU A 1 588 ? -49.109 -14.845 28.130 1.00 50.98 588 LEU A N 1
ATOM 4266 C CA . LEU A 1 588 ? -47.874 -14.213 28.570 1.00 51.02 588 LEU A CA 1
ATOM 4267 C C . LEU A 1 588 ? -47.019 -13.754 27.398 1.00 52.31 588 LEU A C 1
ATOM 4268 O O . LEU A 1 588 ? -46.358 -12.717 27.480 1.00 55.13 588 LEU A O 1
ATOM 4273 N N . MET B 1 43 ? -29.868 13.464 120.037 1.00 87.86 43 MET B N 1
ATOM 4274 C CA . MET B 1 43 ? -30.292 12.934 118.713 1.00 84.81 43 MET B CA 1
ATOM 4275 C C . MET B 1 43 ? -31.656 12.216 118.810 1.00 80.49 43 MET B C 1
ATOM 4276 O O . MET B 1 43 ? -32.054 11.694 119.864 1.00 76.23 43 MET B O 1
ATOM 4281 N N . THR B 1 44 ? -32.348 12.173 117.681 1.00 77.21 44 THR B N 1
ATOM 4282 C CA . THR B 1 44 ? -33.748 11.759 117.618 1.00 71.43 44 THR B CA 1
ATOM 4283 C C . THR B 1 44 ? -33.963 10.566 116.699 1.00 69.09 44 THR B C 1
ATOM 4284 O O . THR B 1 44 ? -33.021 10.040 116.122 1.00 66.96 44 THR B O 1
ATOM 4288 N N . LYS B 1 45 ? -35.235 10.172 116.582 1.00 68.21 45 LYS B N 1
ATOM 4289 C CA . LYS B 1 45 ? -35.708 9.108 115.716 1.00 67.25 45 LYS B CA 1
ATOM 4290 C C . LYS B 1 45 ? -37.184 9.355 115.332 1.00 65.03 45 LYS B C 1
ATOM 4291 O O . LYS B 1 45 ? -38.010 9.734 116.186 1.00 58.85 45 LYS B O 1
ATOM 4297 N N . LYS B 1 46 ? -37.501 9.105 114.052 1.00 66.09 46 LYS B N 1
ATOM 4298 C CA . LYS B 1 46 ? -38.826 9.365 113.476 1.00 65.66 46 LYS B CA 1
ATOM 4299 C C . LYS B 1 46 ? -39.628 8.114 113.196 1.00 64.52 46 LYS B C 1
ATOM 4300 O O . LYS B 1 46 ? -39.090 7.073 112.849 1.00 62.93 46 LYS B O 1
ATOM 4306 N N . GLU B 1 47 ? -40.938 8.234 113.318 1.00 67.00 47 GLU B N 1
ATOM 4307 C CA . GLU B 1 47 ? -41.814 7.082 113.215 1.00 68.31 47 GLU B CA 1
ATOM 4308 C C . GLU B 1 47 ? -43.147 7.563 112.669 1.00 65.08 47 GLU B C 1
ATOM 4309 O O . GLU B 1 47 ? -43.787 8.438 113.253 1.00 67.56 47 GLU B O 1
ATOM 4315 N N . PHE B 1 48 ? -43.552 7.006 111.537 1.00 60.16 48 PHE B N 1
ATOM 4316 C CA . PHE B 1 48 ? -44.796 7.410 110.899 1.00 57.78 48 PHE B CA 1
ATOM 4317 C C . PHE B 1 48 ? -46.011 6.776 111.570 1.00 54.47 48 PHE B C 1
ATOM 4318 O O . PHE B 1 48 ? -45.953 5.642 112.021 1.00 53.37 48 PHE B O 1
ATOM 4326 N N . LEU B 1 49 ? -47.107 7.527 111.609 1.00 52.91 49 LEU B N 1
ATOM 4327 C CA . LEU B 1 49 ? -48.370 7.067 112.146 1.00 49.54 49 LEU B CA 1
ATOM 4328 C C . LEU B 1 49 ? -49.355 6.922 110.996 1.00 48.81 49 LEU B C 1
ATOM 4329 O O . LEU B 1 49 ? -49.863 7.910 110.480 1.00 48.43 49 LEU B O 1
ATOM 4334 N N . VAL B 1 50 ? -49.625 5.668 110.640 1.00 47.73 50 VAL B N 1
ATOM 4335 C CA . VAL B 1 50 ? -50.399 5.270 109.473 1.00 47.07 50 VAL B CA 1
ATOM 4336 C C . VAL B 1 50 ? -51.845 4.937 109.822 1.00 47.60 50 VAL B C 1
ATOM 4337 O O . VAL B 1 50 ? -52.108 3.940 110.486 1.00 48.59 50 VAL B O 1
ATOM 4341 N N . PRO B 1 51 ? -52.795 5.743 109.345 1.00 49.68 51 PRO B N 1
ATOM 4342 C CA . PRO B 1 51 ? -54.163 5.564 109.820 1.00 51.08 51 PRO B CA 1
ATOM 4343 C C . PRO B 1 51 ? -54.838 4.332 109.240 1.00 50.64 51 PRO B C 1
ATOM 4344 O O . PRO B 1 51 ? -54.436 3.849 108.194 1.00 52.23 51 PRO B O 1
ATOM 4348 N N . THR B 1 52 ? -55.866 3.839 109.917 1.00 50.98 52 THR B N 1
ATOM 4349 C CA . THR B 1 52 ? -56.650 2.723 109.414 1.00 53.23 52 THR B CA 1
ATOM 4350 C C . THR B 1 52 ? -57.492 3.181 108.225 1.00 51.65 52 THR B C 1
ATOM 4351 O O . THR B 1 52 ? -58.092 4.254 108.264 1.00 49.79 52 THR B O 1
ATOM 4355 N N . ARG B 1 53 ? -57.511 2.375 107.164 1.00 49.18 53 ARG B N 1
ATOM 4356 C CA . ARG B 1 53 ? -58.145 2.771 105.913 1.00 49.14 53 ARG B CA 1
ATOM 4357 C C . ARG B 1 53 ? -59.619 2.924 106.137 1.00 49.06 53 ARG B C 1
ATOM 4358 O O . ARG B 1 53 ? -60.221 2.092 106.798 1.00 49.87 53 ARG B O 1
ATOM 4366 N N . GLY B 1 54 ? -60.196 3.974 105.564 1.00 51.67 54 GLY B N 1
ATOM 4367 C CA . GLY B 1 54 ? -61.576 4.375 105.855 1.00 52.86 54 GLY B CA 1
ATOM 4368 C C . GLY B 1 54 ? -62.652 3.373 105.502 1.00 53.72 54 GLY B C 1
ATOM 4369 O O . GLY B 1 54 ? -62.502 2.628 104.549 1.00 57.77 54 GLY B O 1
ATOM 4370 N N . ASN B 1 55 ? -63.735 3.358 106.270 1.00 55.19 55 ASN B N 1
ATOM 4371 C CA . ASN B 1 55 ? -64.858 2.469 106.018 1.00 57.05 55 ASN B CA 1
ATOM 4372 C C . ASN B 1 55 ? -65.717 2.968 104.859 1.00 60.13 55 ASN B C 1
ATOM 4373 O O . ASN B 1 55 ? -65.870 4.177 104.656 1.00 58.75 55 ASN B O 1
ATOM 4378 N N . ILE B 1 56 ? -66.316 2.034 104.127 1.00 62.73 56 ILE B N 1
ATOM 4379 C CA . ILE B 1 56 ? -67.293 2.393 103.097 1.00 66.81 56 ILE B CA 1
ATOM 4380 C C . ILE B 1 56 ? -68.705 2.033 103.563 1.00 69.54 56 ILE B C 1
ATOM 4381 O O . ILE B 1 56 ? -68.978 0.879 103.937 1.00 65.07 56 ILE B O 1
ATOM 4386 N N . THR B 1 57 ? -69.589 3.037 103.528 1.00 73.81 57 THR B N 1
ATOM 4387 C CA . THR B 1 57 ? -70.947 2.895 104.031 1.00 75.91 57 THR B CA 1
ATOM 4388 C C . THR B 1 57 ? -72.043 3.162 103.003 1.00 78.35 57 THR B C 1
ATOM 4389 O O . THR B 1 57 ? -72.009 4.132 102.245 1.00 71.98 57 THR B O 1
ATOM 4393 N N . ASP B 1 58 ? -72.987 2.224 103.008 1.00 80.70 58 ASP B N 1
ATOM 4394 C CA . ASP B 1 58 ? -74.353 2.317 102.481 1.00 81.31 58 ASP B CA 1
ATOM 4395 C C . ASP B 1 58 ? -75.096 3.645 102.764 1.00 84.12 58 ASP B C 1
ATOM 4396 O O . ASP B 1 58 ? -74.730 4.438 103.644 1.00 80.49 58 ASP B O 1
ATOM 4401 N N . ARG B 1 59 ? -76.138 3.885 101.980 1.00 88.37 59 ARG B N 1
ATOM 4402 C CA . ARG B 1 59 ? -77.013 5.040 102.155 1.00 91.26 59 ARG B CA 1
ATOM 4403 C C . ARG B 1 59 ? -77.435 5.274 103.607 1.00 89.64 59 ARG B C 1
ATOM 4404 O O . ARG B 1 59 ? -77.559 6.412 104.058 1.00 87.14 59 ARG B O 1
ATOM 4412 N N . ASN B 1 60 ? -77.668 4.177 104.318 1.00 89.35 60 ASN B N 1
ATOM 4413 C CA . ASN B 1 60 ? -78.190 4.197 105.689 1.00 86.72 60 ASN B CA 1
ATOM 4414 C C . ASN B 1 60 ? -77.117 3.864 106.719 1.00 84.16 60 ASN B C 1
ATOM 4415 O O . ASN B 1 60 ? -77.418 3.476 107.834 1.00 87.45 60 ASN B O 1
ATOM 4420 N N . ASP B 1 61 ? -75.861 4.000 106.324 1.00 81.84 61 ASP B N 1
ATOM 4421 C CA . ASP B 1 61 ? -74.733 3.751 107.199 1.00 77.82 61 ASP B CA 1
ATOM 4422 C C . ASP B 1 61 ? -74.540 2.260 107.546 1.00 75.13 61 ASP B C 1
ATOM 4423 O O . ASP B 1 61 ? -73.921 1.945 108.560 1.00 75.97 61 ASP B O 1
ATOM 4428 N N . GLU B 1 62 ? -75.053 1.350 106.714 1.00 73.25 62 GLU B N 1
ATOM 4429 C CA . GLU B 1 62 ? -74.677 -0.067 106.819 1.00 73.25 62 GLU B CA 1
ATOM 4430 C C . GLU B 1 62 ? -73.237 -0.278 106.303 1.00 72.71 62 GLU B C 1
ATOM 4431 O O . GLU B 1 62 ? -72.781 0.462 105.441 1.00 75.76 62 GLU B O 1
ATOM 4437 N N . PHE B 1 63 ? -72.515 -1.258 106.846 1.00 72.26 63 PHE B N 1
ATOM 4438 C CA . PHE B 1 63 ? -71.114 -1.500 106.439 1.00 71.58 63 PHE B CA 1
ATOM 4439 C C . PHE B 1 63 ? -70.989 -2.343 105.187 1.00 71.67 63 PHE B C 1
ATOM 4440 O O . PHE B 1 63 ? -71.487 -3.466 105.137 1.00 69.10 63 PHE B O 1
ATOM 4448 N N . LEU B 1 64 ? -70.309 -1.788 104.188 1.00 76.09 64 LEU B N 1
ATOM 4449 C CA . LEU B 1 64 ? -70.051 -2.491 102.924 1.00 78.50 64 LEU B CA 1
ATOM 4450 C C . LEU B 1 64 ? -68.590 -2.928 102.837 1.00 71.20 64 LEU B C 1
ATOM 4451 O O . LEU B 1 64 ? -68.277 -4.034 102.345 1.00 67.19 64 LEU B O 1
ATOM 4456 N N . ALA B 1 65 ? -67.712 -2.025 103.285 1.00 67.06 65 ALA B N 1
ATOM 4457 C CA . ALA B 1 65 ? -66.274 -2.264 103.351 1.00 67.40 65 ALA B CA 1
ATOM 4458 C C . ALA B 1 65 ? -65.697 -1.779 104.674 1.00 66.61 65 ALA B C 1
ATOM 4459 O O . ALA B 1 65 ? -65.945 -0.640 105.099 1.00 61.17 65 ALA B O 1
ATOM 4461 N N . THR B 1 66 ? -64.910 -2.654 105.294 1.00 66.54 66 THR B N 1
ATOM 4462 C CA . THR B 1 66 ? -64.327 -2.376 106.582 1.00 65.13 66 THR B CA 1
ATOM 4463 C C . THR B 1 66 ? -62.986 -3.098 106.787 1.00 61.94 66 THR B C 1
ATOM 4464 O O . THR B 1 66 ? -62.454 -3.695 105.856 1.00 64.35 66 THR B O 1
ATOM 4468 N N . ASN B 1 67 ? -62.434 -3.005 107.996 1.00 59.80 67 ASN B N 1
ATOM 4469 C CA . ASN B 1 67 ? -61.117 -3.570 108.331 1.00 56.86 67 ASN B CA 1
ATOM 4470 C C . ASN B 1 67 ? -61.138 -4.485 109.572 1.00 55.61 67 ASN B C 1
ATOM 4471 O O . ASN B 1 67 ? -61.887 -4.238 110.512 1.00 54.27 67 ASN B O 1
ATOM 4476 N N . GLU B 1 68 ? -60.304 -5.531 109.560 1.00 54.66 68 GLU B N 1
ATOM 4477 C CA . GLU B 1 68 ? -60.217 -6.517 110.637 1.00 52.13 68 GLU B CA 1
ATOM 4478 C C . GLU B 1 68 ? -58.793 -6.623 111.137 1.00 50.65 68 GLU B C 1
ATOM 4479 O O . GLU B 1 68 ? -57.882 -6.772 110.347 1.00 50.57 68 GLU B O 1
ATOM 4485 N N . LEU B 1 69 ? -58.600 -6.600 112.453 1.00 49.71 69 LEU B N 1
ATOM 4486 C CA . LEU B 1 69 ? -57.266 -6.717 113.032 1.00 45.31 69 LEU B CA 1
ATOM 4487 C C . LEU B 1 69 ? -56.799 -8.164 112.992 1.00 43.85 69 LEU B C 1
ATOM 4488 O O . LEU B 1 69 ? -57.412 -9.039 113.577 1.00 44.54 69 LEU B O 1
ATOM 4493 N N . VAL B 1 70 ? -55.716 -8.413 112.268 1.00 44.77 70 VAL B N 1
ATOM 4494 C CA . VAL B 1 70 ? -55.168 -9.753 112.141 1.00 45.12 70 VAL B CA 1
ATOM 4495 C C . VAL B 1 70 ? -53.660 -9.674 112.350 1.00 42.26 70 VAL B C 1
ATOM 4496 O O . VAL B 1 70 ? -53.138 -8.613 112.651 1.00 37.50 70 VAL B O 1
ATOM 4500 N N . PHE B 1 71 ? -52.970 -10.801 112.214 1.00 44.52 71 PHE B N 1
ATOM 4501 C CA . PHE B 1 71 ? -51.545 -10.859 112.501 1.00 45.85 71 PHE B CA 1
ATOM 4502 C C . PHE B 1 71 ? -50.704 -11.299 111.309 1.00 47.19 71 PHE B C 1
ATOM 4503 O O . PHE B 1 71 ? -51.227 -11.836 110.340 1.00 50.48 71 PHE B O 1
ATOM 4511 N N . GLY B 1 72 ? -49.400 -11.034 111.379 1.00 46.45 72 GLY B N 1
ATOM 4512 C CA . GLY B 1 72 ? -48.444 -11.551 110.379 1.00 47.67 72 GLY B CA 1
ATOM 4513 C C . GLY B 1 72 ? -47.148 -11.998 111.038 1.00 46.95 72 GLY B C 1
ATOM 4514 O O . GLY B 1 72 ? -46.709 -11.407 112.019 1.00 45.94 72 GLY B O 1
ATOM 4515 N N . VAL B 1 73 ? -46.535 -13.045 110.523 1.00 49.57 73 VAL B N 1
ATOM 4516 C CA . VAL B 1 73 ? -45.251 -13.480 111.061 1.00 53.15 73 VAL B CA 1
ATOM 4517 C C . VAL B 1 73 ? -44.110 -12.957 110.175 1.00 55.61 73 VAL B C 1
ATOM 4518 O O . VAL B 1 73 ? -44.112 -13.159 108.972 1.00 53.54 73 VAL B O 1
ATOM 4522 N N . PHE B 1 74 ? -43.153 -12.273 110.791 1.00 59.42 74 PHE B N 1
ATOM 4523 C CA . PHE B 1 74 ? -42.103 -11.560 110.077 1.00 66.92 74 PHE B CA 1
ATOM 4524 C C . PHE B 1 74 ? -40.707 -12.046 110.447 1.00 75.15 74 PHE B C 1
ATOM 4525 O O . PHE B 1 74 ? -40.467 -12.443 111.584 1.00 83.79 74 PHE B O 1
ATOM 4533 N N . LEU B 1 75 ? -39.785 -11.979 109.482 1.00 78.33 75 LEU B N 1
ATOM 4534 C CA . LEU B 1 75 ? -38.344 -12.158 109.721 1.00 75.06 75 LEU B CA 1
ATOM 4535 C C . LEU B 1 75 ? -37.592 -10.866 109.355 1.00 73.77 75 LEU B C 1
ATOM 4536 O O . LEU B 1 75 ? -38.071 -10.090 108.535 1.00 71.00 75 LEU B O 1
ATOM 4541 N N . PRO B 1 76 ? -36.415 -10.623 109.964 1.00 77.50 76 PRO B N 1
ATOM 4542 C CA . PRO B 1 76 ? -35.661 -9.430 109.582 1.00 82.11 76 PRO B CA 1
ATOM 4543 C C . PRO B 1 76 ? -35.007 -9.596 108.192 1.00 86.71 76 PRO B C 1
ATOM 4544 O O . PRO B 1 76 ? -34.646 -10.711 107.801 1.00 90.04 76 PRO B O 1
ATOM 4548 N N . SER B 1 77 ? -34.883 -8.498 107.446 1.00 86.46 77 SER B N 1
ATOM 4549 C CA . SER B 1 77 ? -34.220 -8.524 106.127 1.00 83.31 77 SER B CA 1
ATOM 4550 C C . SER B 1 77 ? -32.712 -8.619 106.271 1.00 79.02 77 SER B C 1
ATOM 4551 O O . SER B 1 77 ? -32.137 -8.107 107.229 1.00 76.19 77 SER B O 1
ATOM 4554 N N . GLY B 1 78 ? -32.076 -9.288 105.320 1.00 81.74 78 GLY B N 1
ATOM 4555 C CA . GLY B 1 78 ? -30.616 -9.409 105.306 1.00 84.23 78 GLY B CA 1
ATOM 4556 C C . GLY B 1 78 ? -30.121 -10.489 106.249 1.00 83.40 78 GLY B C 1
ATOM 4557 O O . GLY B 1 78 ? -29.225 -10.255 107.067 1.00 80.22 78 GLY B O 1
ATOM 4558 N N . LEU B 1 79 ? -30.702 -11.678 106.121 1.00 85.99 79 LEU B N 1
ATOM 4559 C CA . LEU B 1 79 ? -30.360 -12.801 106.982 1.00 90.17 79 LEU B CA 1
ATOM 4560 C C . LEU B 1 79 ? -29.629 -13.877 106.191 1.00 89.15 79 LEU B C 1
ATOM 4561 O O . LEU B 1 79 ? -29.911 -14.090 105.013 1.00 83.97 79 LEU B O 1
ATOM 4566 N N . LYS B 1 80 ? -28.683 -14.550 106.839 1.00 93.94 80 LYS B N 1
ATOM 4567 C CA . LYS B 1 80 ? -27.914 -15.609 106.173 1.00 102.14 80 LYS B CA 1
ATOM 4568 C C . LYS B 1 80 ? -28.829 -16.772 105.778 1.00 107.34 80 LYS B C 1
ATOM 4569 O O . LYS B 1 80 ? -29.777 -17.080 106.496 1.00 111.93 80 LYS B O 1
ATOM 4575 N N . GLN B 1 81 ? -28.530 -17.401 104.639 1.00 111.74 81 GLN B N 1
ATOM 4576 C CA . GLN B 1 81 ? -29.327 -18.517 104.098 1.00 111.34 81 GLN B CA 1
ATOM 4577 C C . GLN B 1 81 ? -29.434 -19.729 105.040 1.00 109.38 81 GLN B C 1
ATOM 4578 O O . GLN B 1 81 ? -30.472 -20.383 105.090 1.00 111.37 81 GLN B O 1
ATOM 4584 N N . LYS B 1 82 ? -28.373 -20.024 105.787 1.00 105.75 82 LYS B N 1
ATOM 4585 C CA . LYS B 1 82 ? -28.379 -21.144 106.737 1.00 103.10 82 LYS B CA 1
ATOM 4586 C C . LYS B 1 82 ? -29.353 -20.898 107.897 1.00 100.21 82 LYS B C 1
ATOM 4587 O O . LYS B 1 82 ? -30.140 -21.780 108.265 1.00 95.05 82 LYS B O 1
ATOM 4593 N N . ASP B 1 83 ? -29.288 -19.689 108.447 1.00 99.47 83 ASP B N 1
ATOM 4594 C CA . ASP B 1 83 ? -30.146 -19.272 109.564 1.00 99.83 83 ASP B CA 1
ATOM 4595 C C . ASP B 1 83 ? -31.610 -19.121 109.142 1.00 99.44 83 ASP B C 1
ATOM 4596 O O . ASP B 1 83 ? -32.528 -19.597 109.827 1.00 101.09 83 ASP B O 1
ATOM 4601 N N . LEU B 1 84 ? -31.808 -18.440 108.014 1.00 96.76 84 LEU B N 1
ATOM 4602 C CA . LEU B 1 84 ? -33.133 -18.236 107.420 1.00 97.95 84 LEU B CA 1
ATOM 4603 C C . LEU B 1 84 ? -33.910 -19.550 107.330 1.00 104.62 84 LEU B C 1
ATOM 4604 O O . LEU B 1 84 ? -35.099 -19.593 107.657 1.00 107.30 84 LEU B O 1
ATOM 4609 N N . LEU B 1 85 ? -33.234 -20.616 106.896 1.00 111.78 85 LEU B N 1
ATOM 4610 C CA . LEU B 1 85 ? -33.857 -21.939 106.752 1.00 110.32 85 LEU B CA 1
ATOM 4611 C C . LEU B 1 85 ? -34.291 -22.474 108.101 1.00 104.66 85 LEU B C 1
ATOM 4612 O O . LEU B 1 85 ? -35.399 -22.978 108.232 1.00 106.15 85 LEU B O 1
ATOM 4617 N N . GLU B 1 86 ? -33.427 -22.344 109.102 1.00 100.54 86 GLU B N 1
ATOM 4618 C CA . GLU B 1 86 ? -33.718 -22.842 110.441 1.00 101.78 86 GLU B CA 1
ATOM 4619 C C . GLU B 1 86 ? -34.905 -22.126 111.071 1.00 99.10 86 GLU B C 1
ATOM 4620 O O . GLU B 1 86 ? -35.673 -22.726 111.833 1.00 100.55 86 GLU B O 1
ATOM 4626 N N . LYS B 1 87 ? -35.053 -20.842 110.755 1.00 94.57 87 LYS B N 1
ATOM 4627 C CA . LYS B 1 87 ? -36.177 -20.063 111.264 1.00 88.48 87 LYS B CA 1
ATOM 4628 C C . LYS B 1 87 ? -37.480 -20.366 110.528 1.00 84.52 87 LYS B C 1
ATOM 4629 O O . LYS B 1 87 ? -38.546 -20.357 111.135 1.00 85.49 87 LYS B O 1
ATOM 4635 N N . ILE B 1 88 ? -37.396 -20.657 109.232 1.00 82.40 88 ILE B N 1
ATOM 4636 C CA . ILE B 1 88 ? -38.585 -21.065 108.471 1.00 82.39 88 ILE B CA 1
ATOM 4637 C C . ILE B 1 88 ? -39.076 -22.452 108.911 1.00 82.79 88 ILE B C 1
ATOM 4638 O O . ILE B 1 88 ? -40.274 -22.728 108.863 1.00 82.97 88 ILE B O 1
ATOM 4643 N N . GLU B 1 89 ? -38.158 -23.318 109.335 1.00 82.49 89 GLU B N 1
ATOM 4644 C CA . GLU B 1 89 ? -38.526 -24.609 109.919 1.00 85.57 89 GLU B CA 1
ATOM 4645 C C . GLU B 1 89 ? -39.335 -24.380 111.184 1.00 82.83 89 GLU B C 1
ATOM 4646 O O . GLU B 1 89 ? -40.337 -25.071 111.406 1.00 84.82 89 GLU B O 1
ATOM 4652 N N . ILE B 1 90 ? -38.898 -23.416 112.001 1.00 75.76 90 ILE B N 1
ATOM 4653 C CA . ILE B 1 90 ? -39.616 -23.048 113.220 1.00 74.44 90 ILE B CA 1
ATOM 4654 C C . ILE B 1 90 ? -41.026 -22.531 112.878 1.00 73.64 90 ILE B C 1
ATOM 4655 O O . ILE B 1 90 ? -42.027 -22.915 113.515 1.00 77.15 90 ILE B O 1
ATOM 4660 N N . ILE B 1 91 ? -41.106 -21.678 111.866 1.00 67.52 91 ILE B N 1
ATOM 4661 C CA . ILE B 1 91 ? -42.377 -21.103 111.456 1.00 65.85 91 ILE B CA 1
ATOM 4662 C C . ILE B 1 91 ? -43.269 -22.120 110.741 1.00 67.95 91 ILE B C 1
ATOM 4663 O O . ILE B 1 91 ? -44.493 -21.973 110.750 1.00 64.91 91 ILE B O 1
ATOM 4668 N N . GLN B 1 92 ? -42.649 -23.142 110.142 1.00 74.53 92 GLN B N 1
ATOM 4669 C CA . GLN B 1 92 ? -43.363 -24.282 109.543 1.00 79.73 92 GLN B CA 1
ATOM 4670 C C . GLN B 1 92 ? -44.157 -25.021 110.605 1.00 76.50 92 GLN B C 1
ATOM 4671 O O . GLN B 1 92 ? -45.317 -25.360 110.375 1.00 74.35 92 GLN B O 1
ATOM 4677 N N . LYS B 1 93 ? -43.537 -25.271 111.759 1.00 77.80 93 LYS B N 1
ATOM 4678 C CA . LYS B 1 93 ? -44.223 -25.957 112.849 1.00 82.30 93 LYS B CA 1
ATOM 4679 C C . LYS B 1 93 ? -45.556 -25.284 113.169 1.00 79.36 93 LYS B C 1
ATOM 4680 O O . LYS B 1 93 ? -46.586 -25.954 113.222 1.00 84.01 93 LYS B O 1
ATOM 4686 N N . PHE B 1 94 ? -45.528 -23.962 113.346 1.00 74.80 94 PHE B N 1
ATOM 4687 C CA . PHE B 1 94 ? -46.709 -23.204 113.794 1.00 67.38 94 PHE B CA 1
ATOM 4688 C C . PHE B 1 94 ? -47.766 -23.053 112.708 1.00 65.00 94 PHE B C 1
ATOM 4689 O O . PHE B 1 94 ? -48.923 -22.816 113.013 1.00 61.08 94 PHE B O 1
ATOM 4697 N N . PHE B 1 95 ? -47.365 -23.178 111.447 1.00 68.61 95 PHE B N 1
ATOM 4698 C CA . PHE B 1 95 ? -48.298 -23.110 110.322 1.00 74.10 95 PHE B CA 1
ATOM 4699 C C . PHE B 1 95 ? -47.994 -24.245 109.345 1.00 83.21 95 PHE B C 1
ATOM 4700 O O . PHE B 1 95 ? -47.326 -24.044 108.327 1.00 90.75 95 PHE B O 1
ATOM 4708 N N . PRO B 1 96 ? -48.472 -25.462 109.661 1.00 89.16 96 PRO B N 1
ATOM 4709 C CA . PRO B 1 96 ? -48.137 -26.605 108.817 1.00 91.24 96 PRO B CA 1
ATOM 4710 C C . PRO B 1 96 ? -48.898 -26.581 107.504 1.00 90.03 96 PRO B C 1
ATOM 4711 O O . PRO B 1 96 ? -48.594 -27.371 106.614 1.00 87.41 96 PRO B O 1
ATOM 4715 N N . ASN B 1 97 ? -49.865 -25.671 107.383 1.00 89.11 97 ASN B N 1
ATOM 4716 C CA . ASN B 1 97 ? -50.615 -25.480 106.140 1.00 91.90 97 ASN B CA 1
ATOM 4717 C C . ASN B 1 97 ? -49.856 -24.560 105.143 1.00 94.86 97 ASN B C 1
ATOM 4718 O O . ASN B 1 97 ? -50.435 -23.759 104.390 1.00 98.05 97 ASN B O 1
ATOM 4723 N N . PHE B 1 98 ? -48.539 -24.682 105.166 1.00 94.77 98 PHE B N 1
ATOM 4724 C CA . PHE B 1 98 ? -47.659 -23.980 104.232 1.00 93.84 98 PHE B CA 1
ATOM 4725 C C . PHE B 1 98 ? -46.479 -24.923 104.058 1.00 93.05 98 PHE B C 1
ATOM 4726 O O . PHE B 1 98 ? -46.135 -25.648 104.990 1.00 88.65 98 PHE B O 1
ATOM 4734 N N . SER B 1 99 ? -45.862 -24.931 102.877 1.00 92.88 99 SER B N 1
ATOM 4735 C CA . SER B 1 99 ? -44.639 -25.712 102.655 1.00 93.49 99 SER B CA 1
ATOM 4736 C C . SER B 1 99 ? -43.409 -24.815 102.769 1.00 94.42 99 SER B C 1
ATOM 4737 O O . SER B 1 99 ? -43.396 -23.699 102.245 1.00 94.10 99 SER B O 1
ATOM 4740 N N . LYS B 1 100 ? -42.372 -25.319 103.438 1.00 98.81 100 LYS B N 1
ATOM 4741 C CA . LYS B 1 100 ? -41.155 -24.539 103.724 1.00 100.86 100 LYS B CA 1
ATOM 4742 C C . LYS B 1 100 ? -40.640 -23.787 102.500 1.00 99.14 100 LYS B C 1
ATOM 4743 O O . LYS B 1 100 ? -40.064 -22.703 102.610 1.00 102.13 100 LYS B O 1
ATOM 4749 N N . GLU B 1 101 ? -40.862 -24.363 101.332 1.00 100.89 101 GLU B N 1
ATOM 4750 C CA . GLU B 1 101 ? -40.415 -23.748 100.088 1.00 102.50 101 GLU B CA 1
ATOM 4751 C C . GLU B 1 101 ? -41.256 -22.540 99.645 1.00 94.63 101 GLU B C 1
ATOM 4752 O O . GLU B 1 101 ? -40.709 -21.580 99.126 1.00 89.88 101 GLU B O 1
ATOM 4758 N N . THR B 1 102 ? -42.570 -22.593 99.825 1.00 92.69 102 THR B N 1
ATOM 4759 C CA . THR B 1 102 ? -43.424 -21.462 99.442 1.00 90.82 102 THR B CA 1
ATOM 4760 C C . THR B 1 102 ? -43.230 -20.310 100.432 1.00 88.66 102 THR B C 1
ATOM 4761 O O . THR B 1 102 ? -43.471 -19.150 100.086 1.00 81.20 102 THR B O 1
ATOM 4765 N N . LEU B 1 103 ? -42.786 -20.629 101.653 1.00 88.33 103 LEU B N 1
ATOM 4766 C CA . LEU B 1 103 ? -42.490 -19.625 102.682 1.00 84.25 103 LEU B CA 1
ATOM 4767 C C . LEU B 1 103 ? -41.141 -18.935 102.470 1.00 78.08 103 LEU B C 1
ATOM 4768 O O . LEU B 1 103 ? -41.019 -17.724 102.594 1.00 70.42 103 LEU B O 1
ATOM 4773 N N . LEU B 1 104 ? -40.129 -19.736 102.169 1.00 80.13 104 LEU B N 1
ATOM 4774 C CA . LEU B 1 104 ? -38.831 -19.220 101.757 1.00 83.97 104 LEU B CA 1
ATOM 4775 C C . LEU B 1 104 ? -39.007 -18.202 100.634 1.00 81.00 104 LEU B C 1
ATOM 4776 O O . LEU B 1 104 ? -38.483 -17.095 100.687 1.00 75.99 104 LEU B O 1
ATOM 4781 N N . ASN B 1 105 ? -39.791 -18.592 99.637 1.00 81.27 105 ASN B N 1
ATOM 4782 C CA . ASN B 1 105 ? -40.078 -17.775 98.468 1.00 83.92 105 ASN B CA 1
ATOM 4783 C C . ASN B 1 105 ? -40.566 -16.386 98.871 1.00 87.25 105 ASN B C 1
ATOM 4784 O O . ASN B 1 105 ? -40.148 -15.393 98.274 1.00 89.03 105 ASN B O 1
ATOM 4789 N N . ASN B 1 106 ? -41.446 -16.328 99.871 1.00 85.38 106 ASN B N 1
ATOM 4790 C CA . ASN B 1 106 ? -41.955 -15.052 100.391 1.00 81.81 106 ASN B CA 1
ATOM 4791 C C . ASN B 1 106 ? -40.814 -14.177 100.913 1.00 85.31 106 ASN B C 1
ATOM 4792 O O . ASN B 1 106 ? -40.872 -12.956 100.802 1.00 87.41 106 ASN B O 1
ATOM 4797 N N . TYR B 1 107 ? -39.786 -14.795 101.503 1.00 89.80 107 TYR B N 1
ATOM 4798 C CA . TYR B 1 107 ? -38.673 -14.021 102.058 1.00 95.34 107 TYR B CA 1
ATOM 4799 C C . TYR B 1 107 ? -38.015 -13.120 100.998 1.00 103.31 107 TYR B C 1
ATOM 4800 O O . TYR B 1 107 ? -38.179 -11.903 101.058 1.00 109.24 107 TYR B O 1
ATOM 4809 N N . GLN B 1 108 ? -37.285 -13.691 100.034 1.00 108.00 108 GLN B N 1
ATOM 4810 C CA . GLN B 1 108 ? -36.770 -12.894 98.915 1.00 109.12 108 GLN B CA 1
ATOM 4811 C C . GLN B 1 108 ? -37.869 -12.857 97.870 1.00 104.15 108 GLN B C 1
ATOM 4812 O O . GLN B 1 108 ? -38.152 -13.858 97.223 1.00 93.26 108 GLN B O 1
ATOM 4818 N N . LYS B 1 109 ? -38.498 -11.696 97.732 1.00 107.60 109 LYS B N 1
ATOM 4819 C CA . LYS B 1 109 ? -39.822 -11.617 97.134 1.00 119.45 109 LYS B CA 1
ATOM 4820 C C . LYS B 1 109 ? -39.805 -10.797 95.829 1.00 132.62 109 LYS B C 1
ATOM 4821 O O . LYS B 1 109 ? -39.030 -9.843 95.703 1.00 135.62 109 LYS B O 1
ATOM 4827 N N . GLU B 1 110 ? -40.646 -11.197 94.866 1.00 143.81 110 GLU B N 1
ATOM 4828 C CA . GLU B 1 110 ? -40.645 -10.616 93.502 1.00 143.89 110 GLU B CA 1
ATOM 4829 C C . GLU B 1 110 ? -41.717 -9.530 93.295 1.00 153.06 110 GLU B C 1
ATOM 4830 O O . GLU B 1 110 ? -41.421 -8.466 92.744 1.00 151.06 110 GLU B O 1
ATOM 4836 N N . ASN B 1 111 ? -42.958 -9.808 93.707 1.00 160.42 111 ASN B N 1
ATOM 4837 C CA . ASN B 1 111 ? -44.073 -8.850 93.569 1.00 157.14 111 ASN B CA 1
ATOM 4838 C C . ASN B 1 111 ? -44.392 -8.211 94.937 1.00 165.85 111 ASN B C 1
ATOM 4839 O O . ASN B 1 111 ? -45.495 -8.369 95.483 1.00 167.11 111 ASN B O 1
ATOM 4844 N N . SER B 1 112 ? -43.403 -7.496 95.479 1.00 164.68 112 SER B N 1
ATOM 4845 C CA . SER B 1 112 ? -43.513 -6.841 96.795 1.00 153.93 112 SER B CA 1
ATOM 4846 C C . SER B 1 112 ? -42.159 -6.409 97.364 1.00 150.96 112 SER B C 1
ATOM 4847 O O . SER B 1 112 ? -41.137 -7.066 97.165 1.00 144.48 112 SER B O 1
ATOM 4850 N N . LEU B 1 113 ? -42.181 -5.290 98.085 1.00 151.57 113 LEU B N 1
ATOM 4851 C CA . LEU B 1 113 ? -41.028 -4.782 98.833 1.00 149.10 113 LEU B CA 1
ATOM 4852 C C . LEU B 1 113 ? -41.630 -4.145 100.098 1.00 150.32 113 LEU B C 1
ATOM 4853 O O . LEU B 1 113 ? -42.078 -2.998 100.075 1.00 145.32 113 LEU B O 1
ATOM 4858 N N . TYR B 1 114 ? -41.681 -4.919 101.183 1.00 154.09 114 TYR B N 1
ATOM 4859 C CA . TYR B 1 114 ? -42.408 -4.532 102.404 1.00 158.17 114 TYR B CA 1
ATOM 4860 C C . TYR B 1 114 ? -41.495 -3.879 103.456 1.00 166.86 114 TYR B C 1
ATOM 4861 O O . TYR B 1 114 ? -40.531 -4.497 103.906 1.00 181.07 114 TYR B O 1
ATOM 4870 N N . ASN B 1 115 ? -41.792 -2.625 103.816 1.00 163.53 115 ASN B N 1
ATOM 4871 C CA . ASN B 1 115 ? -41.356 -1.991 105.099 1.00 148.08 115 ASN B CA 1
ATOM 4872 C C . ASN B 1 115 ? -39.996 -1.265 105.141 1.00 146.62 115 ASN B C 1
ATOM 4873 O O . ASN B 1 115 ? -39.820 -0.336 105.933 1.00 150.84 115 ASN B O 1
ATOM 4878 N N . HIS B 1 116 ? -39.054 -1.696 104.302 1.00 139.44 116 HIS B N 1
ATOM 4879 C CA . HIS B 1 116 ? -37.662 -1.192 104.293 1.00 136.38 116 HIS B CA 1
ATOM 4880 C C . HIS B 1 116 ? -36.767 -1.865 105.335 1.00 129.92 116 HIS B C 1
ATOM 4881 O O . HIS B 1 116 ? -35.541 -1.646 105.310 1.00 116.85 116 HIS B O 1
ATOM 4888 N N . ASN B 1 117 ? -37.360 -2.664 106.240 1.00 119.56 117 ASN B N 1
ATOM 4889 C CA . ASN B 1 117 ? -36.587 -3.516 107.163 1.00 107.37 117 ASN B CA 1
ATOM 4890 C C . ASN B 1 117 ? -37.146 -4.924 107.403 1.00 100.03 117 ASN B C 1
ATOM 4891 O O . ASN B 1 117 ? -36.426 -5.889 107.167 1.00 102.20 117 ASN B O 1
ATOM 4896 N N . LEU B 1 118 ? -38.409 -5.050 107.815 1.00 89.09 118 LEU B N 1
ATOM 4897 C CA . LEU B 1 118 ? -39.006 -6.365 108.154 1.00 84.75 118 LEU B CA 1
ATOM 4898 C C . LEU B 1 118 ? -39.793 -7.041 107.017 1.00 85.31 118 LEU B C 1
ATOM 4899 O O . LEU B 1 118 ? -40.582 -6.392 106.336 1.00 93.31 118 LEU B O 1
ATOM 4904 N N . ILE B 1 119 ? -39.616 -8.352 106.855 1.00 82.03 119 ILE B N 1
ATOM 4905 C CA . ILE B 1 119 ? -40.214 -9.106 105.733 1.00 81.36 119 ILE B CA 1
ATOM 4906 C C . ILE B 1 119 ? -41.303 -10.107 106.167 1.00 83.51 119 ILE B C 1
ATOM 4907 O O . ILE B 1 119 ? -41.059 -10.973 107.010 1.00 88.27 119 ILE B O 1
ATOM 4912 N N . LYS B 1 120 ? -42.482 -10.023 105.548 1.00 78.84 120 LYS B N 1
ATOM 4913 C CA . LYS B 1 120 ? -43.645 -10.827 105.968 1.00 73.99 120 LYS B CA 1
ATOM 4914 C C . LYS B 1 120 ? -43.612 -12.271 105.453 1.00 69.48 120 LYS B C 1
ATOM 4915 O O . LYS B 1 120 ? -43.841 -12.504 104.279 1.00 70.62 120 LYS B O 1
ATOM 4921 N N . VAL B 1 121 ? -43.373 -13.237 106.334 1.00 66.62 121 VAL B N 1
ATOM 4922 C CA . VAL B 1 121 ? -43.354 -14.663 105.934 1.00 66.56 121 VAL B CA 1
ATOM 4923 C C . VAL B 1 121 ? -44.747 -15.314 105.809 1.00 60.75 121 VAL B C 1
ATOM 4924 O O . VAL B 1 121 ? -45.069 -15.902 104.777 1.00 58.78 121 VAL B O 1
ATOM 4928 N N . VAL B 1 122 ? -45.532 -15.267 106.882 1.00 55.67 122 VAL B N 1
ATOM 4929 C CA . VAL B 1 122 ? -46.938 -15.665 106.836 1.00 52.25 122 VAL B CA 1
ATOM 4930 C C . VAL B 1 122 ? -47.769 -14.431 107.065 1.00 49.67 122 VAL B C 1
ATOM 4931 O O . VAL B 1 122 ? -47.500 -13.650 107.973 1.00 46.84 122 VAL B O 1
ATOM 4935 N N . GLY B 1 123 ? -48.789 -14.286 106.232 1.00 50.87 123 GLY B N 1
ATOM 4936 C CA . GLY B 1 123 ? -49.649 -13.128 106.259 1.00 51.88 123 GLY B CA 1
ATOM 4937 C C . GLY B 1 123 ? -51.033 -13.538 106.691 1.00 53.64 123 GLY B C 1
ATOM 4938 O O . GLY B 1 123 ? -51.412 -14.693 106.605 1.00 56.56 123 GLY B O 1
ATOM 4939 N N . PHE B 1 124 ? -51.771 -12.568 107.191 1.00 55.98 124 PHE B N 1
ATOM 4940 C CA . PHE B 1 124 ? -53.200 -12.702 107.414 1.00 55.42 124 PHE B CA 1
ATOM 4941 C C . PHE B 1 124 ? -53.512 -13.956 108.208 1.00 52.29 124 PHE B C 1
ATOM 4942 O O . PHE B 1 124 ? -53.926 -14.975 107.681 1.00 51.57 124 PHE B O 1
ATOM 4950 N N . ILE B 1 125 ? -53.261 -13.844 109.504 1.00 49.72 125 ILE B N 1
ATOM 4951 C CA . ILE B 1 125 ? -53.562 -14.871 110.485 1.00 49.09 125 ILE B CA 1
ATOM 4952 C C . ILE B 1 125 ? -54.663 -14.327 111.386 1.00 48.79 125 ILE B C 1
ATOM 4953 O O . ILE B 1 125 ? -54.543 -13.211 111.912 1.00 51.20 125 ILE B O 1
ATOM 4958 N N . PRO B 1 126 ? -55.751 -15.090 111.562 1.00 46.18 126 PRO B N 1
ATOM 4959 C CA . PRO B 1 126 ? -56.822 -14.575 112.399 1.00 44.62 126 PRO B CA 1
ATOM 4960 C C . PRO B 1 126 ? -56.413 -14.421 113.852 1.00 42.42 126 PRO B C 1
ATOM 4961 O O . PRO B 1 126 ? -55.570 -15.148 114.345 1.00 42.42 126 PRO B O 1
ATOM 4965 N N . TYR B 1 127 ? -57.014 -13.454 114.516 1.00 41.11 127 TYR B N 1
ATOM 4966 C CA . TYR B 1 127 ? -56.704 -13.166 115.898 1.00 41.44 127 TYR B CA 1
ATOM 4967 C C . TYR B 1 127 ? -56.830 -14.440 116.718 1.00 41.22 127 TYR B C 1
ATOM 4968 O O . TYR B 1 127 ? -55.973 -14.747 117.540 1.00 41.85 127 TYR B O 1
ATOM 4977 N N . ALA B 1 128 ? -57.897 -15.191 116.470 1.00 40.33 128 ALA B N 1
ATOM 4978 C CA . ALA B 1 128 ? -58.207 -16.344 117.268 1.00 40.66 128 ALA B CA 1
ATOM 4979 C C . ALA B 1 128 ? -57.182 -17.428 117.081 1.00 41.40 128 ALA B C 1
ATOM 4980 O O . ALA B 1 128 ? -56.867 -18.169 118.000 1.00 43.58 128 ALA B O 1
ATOM 4982 N N . THR B 1 129 ? -56.677 -17.536 115.867 1.00 42.84 129 THR B N 1
ATOM 4983 C CA . THR B 1 129 ? -55.644 -18.504 115.557 1.00 43.55 129 THR B CA 1
ATOM 4984 C C . THR B 1 129 ? -54.347 -18.208 116.299 1.00 42.31 129 THR B C 1
ATOM 4985 O O . THR B 1 129 ? -53.601 -19.113 116.631 1.00 43.89 129 THR B O 1
ATOM 4989 N N . MET B 1 130 ? -54.089 -16.931 116.529 1.00 42.25 130 MET B N 1
ATOM 4990 C CA . MET B 1 130 ? -52.860 -16.453 117.144 1.00 42.80 130 MET B CA 1
ATOM 4991 C C . MET B 1 130 ? -52.920 -16.677 118.654 1.00 43.17 130 MET B C 1
ATOM 4992 O O . MET B 1 130 ? -51.904 -16.653 119.351 1.00 45.07 130 MET B O 1
ATOM 4997 N N . GLN B 1 131 ? -54.118 -16.916 119.159 1.00 41.97 131 GLN B N 1
ATOM 4998 C CA . GLN B 1 131 ? -54.344 -16.938 120.580 1.00 39.84 131 GLN B CA 1
ATOM 4999 C C . GLN B 1 131 ? -53.416 -17.914 121.336 1.00 39.54 131 GLN B C 1
ATOM 5000 O O . GLN B 1 131 ? -52.791 -17.519 122.316 1.00 38.79 131 GLN B O 1
ATOM 5006 N N . PRO B 1 132 ? -53.292 -19.177 120.871 1.00 40.14 132 PRO B N 1
ATOM 5007 C CA . PRO B 1 132 ? -52.332 -20.094 121.486 1.00 40.45 132 PRO B CA 1
ATOM 5008 C C . PRO B 1 132 ? -50.898 -19.963 120.963 1.00 42.49 132 PRO B C 1
ATOM 5009 O O . PRO B 1 132 ? -49.974 -20.499 121.559 1.00 44.10 132 PRO B O 1
ATOM 5013 N N . LEU B 1 133 ? -50.713 -19.261 119.850 1.00 43.47 133 LEU B N 1
ATOM 5014 C CA . LEU B 1 133 ? -49.411 -19.151 119.198 1.00 42.25 133 LEU B CA 1
ATOM 5015 C C . LEU B 1 133 ? -48.582 -17.963 119.649 1.00 40.49 133 LEU B C 1
ATOM 5016 O O . LEU B 1 133 ? -47.366 -18.072 119.681 1.00 41.31 133 LEU B O 1
ATOM 5021 N N . TYR B 1 134 ? -49.208 -16.830 119.986 1.00 38.81 134 TYR B N 1
ATOM 5022 C CA . TYR B 1 134 ? -48.444 -15.588 120.203 1.00 37.09 134 TYR B CA 1
ATOM 5023 C C . TYR B 1 134 ? -47.243 -15.794 121.089 1.00 36.49 134 TYR B C 1
ATOM 5024 O O . TYR B 1 134 ? -46.130 -15.485 120.712 1.00 35.68 134 TYR B O 1
ATOM 5033 N N . ALA B 1 135 ? -47.467 -16.342 122.268 1.00 39.12 135 ALA B N 1
ATOM 5034 C CA . ALA B 1 135 ? -46.386 -16.532 123.241 1.00 42.05 135 ALA B CA 1
ATOM 5035 C C . ALA B 1 135 ? -45.257 -17.467 122.754 1.00 43.90 135 ALA B C 1
ATOM 5036 O O . ALA B 1 135 ? -44.080 -17.259 123.085 1.00 43.47 135 ALA B O 1
ATOM 5038 N N . LYS B 1 136 ? -45.621 -18.488 121.987 1.00 44.66 136 LYS B N 1
ATOM 5039 C CA . LYS B 1 136 ? -44.656 -19.454 121.515 1.00 48.73 136 LYS B CA 1
ATOM 5040 C C . LYS B 1 136 ? -43.757 -18.838 120.452 1.00 47.97 136 LYS B C 1
ATOM 5041 O O . LYS B 1 136 ? -42.559 -19.095 120.415 1.00 47.69 136 LYS B O 1
ATOM 5047 N N . LEU B 1 137 ? -44.335 -18.014 119.594 1.00 49.61 137 LEU B N 1
ATOM 5048 C CA . LEU B 1 137 ? -43.553 -17.329 118.562 1.00 52.61 137 LEU B CA 1
ATOM 5049 C C . LEU B 1 137 ? -42.567 -16.335 119.187 1.00 49.90 137 LEU B C 1
ATOM 5050 O O . LEU B 1 137 ? -41.475 -16.118 118.686 1.00 52.03 137 LEU B O 1
ATOM 5055 N N . ILE B 1 138 ? -42.967 -15.750 120.306 1.00 47.15 138 ILE B N 1
ATOM 5056 C CA . ILE B 1 138 ? -42.176 -14.739 120.986 1.00 46.47 138 ILE B CA 1
ATOM 5057 C C . ILE B 1 138 ? -40.942 -15.310 121.651 1.00 47.82 138 ILE B C 1
ATOM 5058 O O . ILE B 1 138 ? -40.041 -14.563 121.986 1.00 47.29 138 ILE B O 1
ATOM 5063 N N . GLN B 1 139 ? -40.906 -16.626 121.847 1.00 50.89 139 GLN B N 1
ATOM 5064 C CA . GLN B 1 139 ? -39.775 -17.282 122.505 1.00 52.02 139 GLN B CA 1
ATOM 5065 C C . GLN B 1 139 ? -38.538 -17.358 121.646 1.00 56.13 139 GLN B C 1
ATOM 5066 O O . GLN B 1 139 ? -37.433 -17.487 122.162 1.00 58.52 139 GLN B O 1
ATOM 5072 N N . THR B 1 140 ? -38.724 -17.288 120.335 1.00 61.66 140 THR B N 1
ATOM 5073 C CA . THR B 1 140 ? -37.611 -17.421 119.390 1.00 68.31 140 THR B CA 1
ATOM 5074 C C . THR B 1 140 ? -37.132 -16.022 118.948 1.00 66.52 140 THR B C 1
ATOM 5075 O O . THR B 1 140 ? -37.928 -15.206 118.501 1.00 64.27 140 THR B O 1
ATOM 5079 N N . GLN B 1 141 ? -35.830 -15.775 119.096 1.00 71.64 141 GLN B N 1
ATOM 5080 C CA . GLN B 1 141 ? -35.229 -14.418 119.035 1.00 76.57 141 GLN B CA 1
ATOM 5081 C C . GLN B 1 141 ? -35.530 -13.598 117.789 1.00 72.47 141 GLN B C 1
ATOM 5082 O O . GLN B 1 141 ? -35.932 -12.438 117.889 1.00 72.18 141 GLN B O 1
ATOM 5088 N N . GLY B 1 142 ? -35.311 -14.183 116.621 1.00 67.95 142 GLY B N 1
ATOM 5089 C CA . GLY B 1 142 ? -35.471 -13.424 115.384 1.00 68.32 142 GLY B CA 1
ATOM 5090 C C . GLY B 1 142 ? -36.808 -13.592 114.686 1.00 65.01 142 GLY B C 1
ATOM 5091 O O . GLY B 1 142 ? -36.868 -13.557 113.460 1.00 68.82 142 GLY B O 1
ATOM 5092 N N . ILE B 1 143 ? -37.877 -13.779 115.455 1.00 58.05 143 ILE B N 1
ATOM 5093 C CA . ILE B 1 143 ? -39.207 -13.982 114.889 1.00 55.46 143 ILE B CA 1
ATOM 5094 C C . ILE B 1 143 ? -40.204 -13.029 115.539 1.00 54.31 143 ILE B C 1
ATOM 5095 O O . ILE B 1 143 ? -40.333 -12.959 116.773 1.00 53.69 143 ILE B O 1
ATOM 5100 N N . PHE B 1 144 ? -40.914 -12.314 114.670 1.00 53.23 144 PHE B N 1
ATOM 5101 C CA . PHE B 1 144 ? -41.785 -11.212 115.038 1.00 50.64 144 PHE B CA 1
ATOM 5102 C C . PHE B 1 144 ? -43.217 -11.524 114.629 1.00 48.23 144 PHE B C 1
ATOM 5103 O O . PHE B 1 144 ? -43.455 -12.182 113.629 1.00 50.64 144 PHE B O 1
ATOM 5111 N N . ALA B 1 145 ? -44.168 -11.060 115.428 1.00 46.40 145 ALA B N 1
ATOM 5112 C CA . ALA B 1 145 ? -45.583 -11.279 115.167 1.00 44.29 145 ALA B CA 1
ATOM 5113 C C . ALA B 1 145 ? -46.284 -9.937 115.327 1.00 41.78 145 ALA B C 1
ATOM 5114 O O . ALA B 1 145 ? -46.343 -9.370 116.425 1.00 43.22 145 ALA B O 1
ATOM 5116 N N . LEU B 1 146 ? -46.804 -9.429 114.218 1.00 39.26 146 LEU B N 1
ATOM 5117 C CA . LEU B 1 146 ? -47.163 -8.044 114.140 1.00 38.00 146 LEU B CA 1
ATOM 5118 C C . LEU B 1 146 ? -48.558 -7.900 113.639 1.00 37.12 146 LEU B C 1
ATOM 5119 O O . LEU B 1 146 ? -48.987 -8.664 112.791 1.00 34.92 146 LEU B O 1
ATOM 5124 N N . PRO B 1 147 ? -49.259 -6.874 114.142 1.00 38.58 147 PRO B N 1
ATOM 5125 C CA . PRO B 1 147 ? -50.611 -6.529 113.753 1.00 39.01 147 PRO B CA 1
ATOM 5126 C C . PRO B 1 147 ? -50.689 -5.916 112.364 1.00 38.92 147 PRO B C 1
ATOM 5127 O O . PRO B 1 147 ? -49.926 -5.004 112.040 1.00 39.82 147 PRO B O 1
ATOM 5131 N N . LEU B 1 148 ? -51.609 -6.447 111.567 1.00 39.11 148 LEU B N 1
ATOM 5132 C CA . LEU B 1 148 ? -51.917 -5.945 110.248 1.00 40.36 148 LEU B CA 1
ATOM 5133 C C . LEU B 1 148 ? -53.405 -5.678 110.143 1.00 43.92 148 LEU B C 1
ATOM 5134 O O . LEU B 1 148 ? -54.225 -6.319 110.808 1.00 45.07 148 LEU B O 1
ATOM 5139 N N . ASP B 1 149 ? -53.755 -4.734 109.286 1.00 39.21 149 ASP B N 1
ATOM 5140 C CA . ASP B 1 149 ? -55.147 -4.592 108.876 1.00 41.27 149 ASP B CA 1
ATOM 5141 C C . ASP B 1 149 ? -55.399 -5.401 107.628 1.00 41.15 149 ASP B C 1
ATOM 5142 O O . ASP B 1 149 ? -54.606 -5.391 106.692 1.00 42.73 149 ASP B O 1
ATOM 5147 N N . LYS B 1 150 ? -56.501 -6.134 107.644 1.00 41.23 150 LYS B N 1
ATOM 5148 C CA . LYS B 1 150 ? -56.941 -6.869 106.497 1.00 42.75 150 LYS B CA 1
ATOM 5149 C C . LYS B 1 150 ? -58.286 -6.295 106.121 1.00 43.56 150 LYS B C 1
ATOM 5150 O O . LYS B 1 150 ? -59.192 -6.221 106.937 1.00 41.55 150 LYS B O 1
ATOM 5156 N N . ARG B 1 151 ? -58.391 -5.856 104.871 1.00 46.74 151 ARG B N 1
ATOM 5157 C CA . ARG B 1 151 ? -59.628 -5.317 104.369 1.00 44.83 151 ARG B CA 1
ATOM 5158 C C . ARG B 1 151 ? -60.667 -6.427 104.381 1.00 46.57 151 ARG B C 1
ATOM 5159 O O . ARG B 1 151 ? -60.341 -7.608 104.206 1.00 45.20 151 ARG B O 1
ATOM 5167 N N . TYR B 1 152 ? -61.919 -6.039 104.595 1.00 49.61 152 TYR B N 1
ATOM 5168 C CA . TYR B 1 152 ? -62.998 -7.004 104.753 1.00 53.54 152 TYR B CA 1
ATOM 5169 C C . TYR B 1 152 ? -64.333 -6.504 104.217 1.00 52.05 152 TYR B C 1
ATOM 5170 O O . TYR B 1 152 ? -64.821 -5.429 104.598 1.00 46.69 152 TYR B O 1
ATOM 5179 N N . TYR B 1 153 ? -64.917 -7.312 103.337 1.00 54.89 153 TYR B N 1
ATOM 5180 C CA . TYR B 1 153 ? -66.181 -6.984 102.681 1.00 59.42 153 TYR B CA 1
ATOM 5181 C C . TYR B 1 153 ? -67.208 -7.955 103.238 1.00 63.96 153 TYR B C 1
ATOM 5182 O O . TYR B 1 153 ? -67.236 -9.127 102.847 1.00 66.63 153 TYR B O 1
ATOM 5191 N N . PRO B 1 154 ? -68.018 -7.487 104.201 1.00 67.16 154 PRO B N 1
ATOM 5192 C CA . PRO B 1 154 ? -68.908 -8.374 104.948 1.00 66.73 154 PRO B CA 1
ATOM 5193 C C . PRO B 1 154 ? -69.865 -9.102 104.036 1.00 69.47 154 PRO B C 1
ATOM 5194 O O . PRO B 1 154 ? -70.156 -10.268 104.255 1.00 73.66 154 PRO B O 1
ATOM 5198 N N . ASN B 1 155 ? -70.311 -8.426 102.987 1.00 67.40 155 ASN B N 1
ATOM 5199 C CA . ASN B 1 155 ? -71.337 -8.964 102.112 1.00 65.45 155 ASN B CA 1
ATOM 5200 C C . ASN B 1 155 ? -70.760 -9.814 100.969 1.00 64.08 155 ASN B C 1
ATOM 5201 O O . ASN B 1 155 ? -71.495 -10.245 100.100 1.00 65.25 155 ASN B O 1
ATOM 5206 N N . ASN B 1 156 ? -69.451 -10.049 100.979 1.00 64.74 156 ASN B N 1
ATOM 5207 C CA . ASN B 1 156 ? -68.778 -10.839 99.944 1.00 69.77 156 ASN B CA 1
ATOM 5208 C C . ASN B 1 156 ? -68.893 -10.287 98.518 1.00 67.37 156 ASN B C 1
ATOM 5209 O O . ASN B 1 156 ? -68.113 -9.428 98.136 1.00 59.91 156 ASN B O 1
ATOM 5214 N N . ALA B 1 157 ? -69.851 -10.795 97.741 1.00 68.38 157 ALA B N 1
ATOM 5215 C CA . ALA B 1 157 ? -69.983 -10.450 96.328 1.00 67.12 157 ALA B CA 1
ATOM 5216 C C . ALA B 1 157 ? -71.085 -9.424 96.071 1.00 64.31 157 ALA B C 1
ATOM 5217 O O . ALA B 1 157 ? -71.434 -9.144 94.919 1.00 65.70 157 ALA B O 1
ATOM 5219 N N . LEU B 1 158 ? -71.627 -8.857 97.136 1.00 60.84 158 LEU B N 1
ATOM 5220 C CA . LEU B 1 158 ? -72.615 -7.818 96.978 1.00 64.43 158 LEU B CA 1
ATOM 5221 C C . LEU B 1 158 ? -71.935 -6.566 96.441 1.00 59.68 158 LEU B C 1
ATOM 5222 O O . LEU B 1 158 ? -70.990 -6.075 97.038 1.00 59.45 158 LEU B O 1
ATOM 5227 N N . ALA B 1 159 ? -72.425 -6.068 95.311 1.00 58.72 159 ALA B N 1
ATOM 5228 C CA . ALA B 1 159 ? -71.944 -4.813 94.718 1.00 57.82 159 ALA B CA 1
ATOM 5229 C C . ALA B 1 159 ? -70.457 -4.874 94.432 1.00 54.18 159 ALA B C 1
ATOM 5230 O O . ALA B 1 159 ? -69.778 -3.846 94.419 1.00 55.05 159 ALA B O 1
ATOM 5232 N N . SER B 1 160 ? -69.958 -6.080 94.188 1.00 51.37 160 SER B N 1
ATOM 5233 C CA . SER B 1 160 ? -68.528 -6.277 93.991 1.00 50.87 160 SER B CA 1
ATOM 5234 C C . SER B 1 160 ? -67.967 -5.368 92.898 1.00 49.64 160 SER B C 1
ATOM 5235 O O . SER B 1 160 ? -66.819 -4.951 92.979 1.00 50.35 160 SER B O 1
ATOM 5238 N N . HIS B 1 161 ? -68.769 -5.066 91.884 1.00 49.21 161 HIS B N 1
ATOM 5239 C CA . HIS B 1 161 ? -68.289 -4.257 90.773 1.00 50.20 161 HIS B CA 1
ATOM 5240 C C . HIS B 1 161 ? -68.432 -2.763 91.062 1.00 49.90 161 HIS B C 1
ATOM 5241 O O . HIS B 1 161 ? -67.922 -1.941 90.303 1.00 51.82 161 HIS B O 1
ATOM 5248 N N . VAL B 1 162 ? -69.108 -2.409 92.152 1.00 49.16 162 VAL B N 1
ATOM 5249 C CA . VAL B 1 162 ? -69.114 -1.014 92.605 1.00 49.10 162 VAL B CA 1
ATOM 5250 C C . VAL B 1 162 ? -67.985 -0.732 93.591 1.00 50.49 162 VAL B C 1
ATOM 5251 O O . VAL B 1 162 ? -67.213 0.227 93.432 1.00 46.82 162 VAL B O 1
ATOM 5255 N N . LEU B 1 163 ? -67.906 -1.573 94.617 1.00 50.18 163 LEU B N 1
ATOM 5256 C CA . LEU B 1 163 ? -66.961 -1.350 95.698 1.00 49.00 163 LEU B CA 1
ATOM 5257 C C . LEU B 1 163 ? -65.528 -1.506 95.219 1.00 49.71 163 LEU B C 1
ATOM 5258 O O . LEU B 1 163 ? -64.695 -0.635 95.468 1.00 53.78 163 LEU B O 1
ATOM 5263 N N . GLY B 1 164 ? -65.258 -2.603 94.517 1.00 46.86 164 GLY B N 1
ATOM 5264 C CA . GLY B 1 164 ? -63.907 -2.935 94.100 1.00 46.10 164 GLY B CA 1
ATOM 5265 C C . GLY B 1 164 ? -63.109 -3.432 95.284 1.00 47.05 164 GLY B C 1
ATOM 5266 O O . GLY B 1 164 ? -63.656 -3.588 96.371 1.00 52.65 164 GLY B O 1
ATOM 5267 N N . TYR B 1 165 ? -61.814 -3.668 95.086 1.00 43.04 165 TYR B N 1
ATOM 5268 C CA . TYR B 1 165 ? -60.987 -4.255 96.127 1.00 40.81 165 TYR B CA 1
ATOM 5269 C C . TYR B 1 165 ? -59.604 -3.628 96.219 1.00 40.46 165 TYR B C 1
ATOM 5270 O O . TYR B 1 165 ? -59.120 -3.006 95.276 1.00 41.16 165 TYR B O 1
ATOM 5279 N N . VAL B 1 166 ? -58.962 -3.822 97.367 1.00 39.87 166 VAL B N 1
ATOM 5280 C CA . VAL B 1 166 ? -57.631 -3.281 97.608 1.00 38.49 166 VAL B CA 1
ATOM 5281 C C . VAL B 1 166 ? -56.597 -4.373 97.466 1.00 39.11 166 VAL B C 1
ATOM 5282 O O . VAL B 1 166 ? -56.905 -5.538 97.639 1.00 41.45 166 VAL B O 1
ATOM 5286 N N . GLY B 1 167 ? -55.368 -3.992 97.151 1.00 41.06 167 GLY B N 1
ATOM 5287 C CA . GLY B 1 167 ? -54.283 -4.956 97.024 1.00 44.17 167 GLY B CA 1
ATOM 5288 C C . GLY B 1 167 ? -52.954 -4.357 97.426 1.00 48.18 167 GLY B C 1
ATOM 5289 O O . GLY B 1 167 ? -52.886 -3.207 97.869 1.00 49.12 167 GLY B O 1
ATOM 5290 N N . VAL B 1 168 ? -51.893 -5.151 97.301 1.00 53.23 168 VAL B N 1
ATOM 5291 C CA . VAL B 1 168 ? -50.552 -4.672 97.616 1.00 57.97 168 VAL B CA 1
ATOM 5292 C C . VAL B 1 168 ? -50.122 -3.662 96.563 1.00 59.66 168 VAL B C 1
ATOM 5293 O O . VAL B 1 168 ? -50.318 -3.884 95.365 1.00 58.26 168 VAL B O 1
ATOM 5297 N N . ALA B 1 169 ? -49.569 -2.543 97.022 1.00 63.47 169 ALA B N 1
ATOM 5298 C CA . ALA B 1 169 ? -49.046 -1.513 96.121 1.00 70.54 169 ALA B CA 1
ATOM 5299 C C . ALA B 1 169 ? -48.144 -2.119 95.060 1.00 75.01 169 ALA B C 1
ATOM 5300 O O . ALA B 1 169 ? -47.128 -2.726 95.399 1.00 77.71 169 ALA B O 1
ATOM 5302 N N . SER B 1 170 ? -48.527 -1.975 93.791 1.00 75.29 170 SER B N 1
ATOM 5303 C CA . SER B 1 170 ? -47.655 -2.380 92.687 1.00 79.01 170 SER B CA 1
ATOM 5304 C C . SER B 1 170 ? -46.563 -1.340 92.564 1.00 83.49 170 SER B C 1
ATOM 5305 O O . SER B 1 170 ? -46.744 -0.209 92.989 1.00 73.62 170 SER B O 1
ATOM 5308 N N . LEU B 1 171 ? -45.427 -1.729 91.987 1.00 93.13 171 LEU B N 1
ATOM 5309 C CA . LEU B 1 171 ? -44.300 -0.808 91.825 1.00 94.52 171 LEU B CA 1
ATOM 5310 C C . LEU B 1 171 ? -44.710 0.420 91.011 1.00 85.86 171 LEU B C 1
ATOM 5311 O O . LEU B 1 171 ? -44.138 1.503 91.183 1.00 73.88 171 LEU B O 1
ATOM 5316 N N . GLN B 1 172 ? -45.716 0.248 90.149 1.00 83.19 172 GLN B N 1
ATOM 5317 C CA . GLN B 1 172 ? -46.257 1.365 89.368 1.00 81.26 172 GLN B CA 1
ATOM 5318 C C . GLN B 1 172 ? -47.210 2.226 90.180 1.00 75.93 172 GLN B C 1
ATOM 5319 O O . GLN B 1 172 ? -47.302 3.421 89.932 1.00 72.46 172 GLN B O 1
ATOM 5325 N N . ASP B 1 173 ? -47.929 1.610 91.120 1.00 70.80 173 ASP B N 1
ATOM 5326 C CA . ASP B 1 173 ? -48.788 2.347 92.069 1.00 65.36 173 ASP B CA 1
ATOM 5327 C C . ASP B 1 173 ? -48.001 3.315 92.978 1.00 63.36 173 ASP B C 1
ATOM 5328 O O . ASP B 1 173 ? -48.437 4.444 93.229 1.00 63.37 173 ASP B O 1
ATOM 5333 N N . LEU B 1 174 ? -46.852 2.861 93.480 1.00 64.61 174 LEU B N 1
ATOM 5334 C CA . LEU B 1 174 ? -45.993 3.676 94.340 1.00 65.15 174 LEU B CA 1
ATOM 5335 C C . LEU B 1 174 ? -45.545 4.923 93.613 1.00 69.19 174 LEU B C 1
ATOM 5336 O O . LEU B 1 174 ? -45.396 5.986 94.211 1.00 67.02 174 LEU B O 1
ATOM 5341 N N . LYS B 1 175 ? -45.311 4.754 92.315 1.00 80.59 175 LYS B N 1
ATOM 5342 C CA . LYS B 1 175 ? -44.952 5.843 91.405 1.00 85.13 175 LYS B CA 1
ATOM 5343 C C . LYS B 1 175 ? -46.117 6.820 91.214 1.00 78.70 175 LYS B C 1
ATOM 5344 O O . LYS B 1 175 ? -45.940 8.030 91.292 1.00 74.74 175 LYS B O 1
ATOM 5350 N N . ASP B 1 176 ? -47.309 6.278 90.982 1.00 77.78 176 ASP B N 1
ATOM 5351 C CA . ASP B 1 176 ? -48.522 7.072 90.721 1.00 77.92 176 ASP B CA 1
ATOM 5352 C C . ASP B 1 176 ? -48.835 8.098 91.800 1.00 75.97 176 ASP B C 1
ATOM 5353 O O . ASP B 1 176 ? -49.130 9.251 91.505 1.00 68.83 176 ASP B O 1
ATOM 5358 N N . ASP B 1 177 ? -48.811 7.651 93.047 1.00 82.83 177 ASP B N 1
ATOM 5359 C CA . ASP B 1 177 ? -49.000 8.536 94.192 1.00 83.82 177 ASP B CA 1
ATOM 5360 C C . ASP B 1 177 ? -47.950 8.151 95.216 1.00 87.75 177 ASP B C 1
ATOM 5361 O O . ASP B 1 177 ? -48.073 7.123 95.881 1.00 85.32 177 ASP B O 1
ATOM 5366 N N . GLU B 1 178 ? -46.907 8.963 95.323 1.00 88.43 178 GLU B N 1
ATOM 5367 C CA . GLU B 1 178 ? -45.801 8.662 96.230 1.00 91.31 178 GLU B CA 1
ATOM 5368 C C . GLU B 1 178 ? -46.273 8.286 97.643 1.00 89.60 178 GLU B C 1
ATOM 5369 O O . GLU B 1 178 ? -45.636 7.471 98.303 1.00 83.46 178 GLU B O 1
ATOM 5375 N N . GLU B 1 179 ? -47.390 8.856 98.100 1.00 93.05 179 GLU B N 1
ATOM 5376 C CA . GLU B 1 179 ? -47.891 8.575 99.456 1.00 85.59 179 GLU B CA 1
ATOM 5377 C C . GLU B 1 179 ? -48.612 7.225 99.631 1.00 79.62 179 GLU B C 1
ATOM 5378 O O . GLU B 1 179 ? -49.118 6.924 100.710 1.00 73.81 179 GLU B O 1
ATOM 5384 N N . ASN B 1 180 ? -48.654 6.398 98.595 1.00 78.57 180 ASN B N 1
ATOM 5385 C CA . ASN B 1 180 ? -49.170 5.030 98.752 1.00 79.43 180 ASN B CA 1
ATOM 5386 C C . ASN B 1 180 ? -48.223 4.142 99.565 1.00 74.79 180 ASN B C 1
ATOM 5387 O O . ASN B 1 180 ? -48.577 3.020 99.928 1.00 65.91 180 ASN B O 1
ATOM 5392 N N . GLN B 1 181 ? -47.018 4.641 99.834 1.00 78.97 181 GLN B N 1
ATOM 5393 C CA . GLN B 1 181 ? -45.923 3.809 100.358 1.00 76.05 181 GLN B CA 1
ATOM 5394 C C . GLN B 1 181 ? -46.046 3.438 101.821 1.00 73.14 181 GLN B C 1
ATOM 5395 O O . GLN B 1 181 ? -45.549 2.402 102.229 1.00 70.99 181 GLN B O 1
ATOM 5401 N N . TYR B 1 182 ? -46.683 4.298 102.612 1.00 73.04 182 TYR B N 1
ATOM 5402 C CA . TYR B 1 182 ? -46.659 4.154 104.061 1.00 65.54 182 TYR B CA 1
ATOM 5403 C C . TYR B 1 182 ? -47.558 3.030 104.545 1.00 60.60 182 TYR B C 1
ATOM 5404 O O . TYR B 1 182 ? -47.337 2.482 105.619 1.00 59.55 182 TYR B O 1
ATOM 5413 N N . SER B 1 183 ? -48.571 2.694 103.753 1.00 60.26 183 SER B N 1
ATOM 5414 C CA . SER B 1 183 ? -49.516 1.628 104.101 1.00 59.49 183 SER B CA 1
ATOM 5415 C C . SER B 1 183 ? -49.313 0.364 103.268 1.00 66.75 183 SER B C 1
ATOM 5416 O O . SER B 1 183 ? -49.530 -0.744 103.772 1.00 66.00 183 SER B O 1
ATOM 5419 N N . GLN B 1 184 ? -48.899 0.531 102.005 1.00 68.68 184 GLN B N 1
ATOM 5420 C CA . GLN B 1 184 ? -48.856 -0.574 101.035 1.00 71.23 184 GLN B CA 1
ATOM 5421 C C . GLN B 1 184 ? -50.238 -1.234 100.859 1.00 67.85 184 GLN B C 1
ATOM 5422 O O . GLN B 1 184 ? -50.347 -2.429 100.571 1.00 62.25 184 GLN B O 1
ATOM 5428 N N . ILE B 1 185 ? -51.286 -0.433 101.023 1.00 65.17 185 ILE B N 1
ATOM 5429 C CA . ILE B 1 185 ? -52.654 -0.864 100.745 1.00 64.62 185 ILE B CA 1
ATOM 5430 C C . ILE B 1 185 ? -53.288 0.185 99.829 1.00 64.63 185 ILE B C 1
ATOM 5431 O O . ILE B 1 185 ? -53.466 1.342 100.236 1.00 61.66 185 ILE B O 1
ATOM 5436 N N . VAL B 1 186 ? -53.601 -0.227 98.599 1.00 61.31 186 VAL B N 1
ATOM 5437 C CA . VAL B 1 186 ? -54.192 0.668 97.598 1.00 60.04 186 VAL B CA 1
ATOM 5438 C C . VAL B 1 186 ? -55.377 0.036 96.864 1.00 52.51 186 VAL B C 1
ATOM 5439 O O . VAL B 1 186 ? -55.471 -1.179 96.697 1.00 50.91 186 VAL B O 1
ATOM 5443 N N . GLY B 1 187 ? -56.302 0.878 96.443 1.00 49.38 187 GLY B N 1
ATOM 5444 C CA . GLY B 1 187 ? -57.479 0.405 95.754 1.00 48.83 187 GLY B CA 1
ATOM 5445 C C . GLY B 1 187 ? -57.060 -0.014 94.371 1.00 46.63 187 GLY B C 1
ATOM 5446 O O . GLY B 1 187 ? -56.280 0.677 93.739 1.00 48.02 187 GLY B O 1
ATOM 5447 N N . LYS B 1 188 ? -57.570 -1.154 93.922 1.00 45.42 188 LYS B N 1
ATOM 5448 C CA . LYS B 1 188 ? -57.304 -1.654 92.587 1.00 43.37 188 LYS B CA 1
ATOM 5449 C C . LYS B 1 188 ? -58.454 -1.388 91.635 1.00 40.17 188 LYS B C 1
ATOM 5450 O O . LYS B 1 188 ? -58.221 -0.884 90.557 1.00 38.68 188 LYS B O 1
ATOM 5456 N N . THR B 1 189 ? -59.680 -1.731 92.022 1.00 37.86 189 THR B N 1
ATOM 5457 C CA . THR B 1 189 ? -60.859 -1.494 91.171 1.00 36.24 189 THR B CA 1
ATOM 5458 C C . THR B 1 189 ? -61.957 -0.698 91.854 1.00 35.29 189 THR B C 1
ATOM 5459 O O . THR B 1 189 ? -61.996 -0.565 93.059 1.00 34.28 189 THR B O 1
ATOM 5463 N N . GLY B 1 190 ? -62.858 -0.174 91.047 1.00 36.59 190 GLY B N 1
ATOM 5464 C CA . GLY B 1 190 ? -64.002 0.583 91.521 1.00 37.44 190 GLY B CA 1
ATOM 5465 C C . GLY B 1 190 ? -63.759 1.690 92.536 1.00 37.69 190 GLY B C 1
ATOM 5466 O O . GLY B 1 190 ? -62.775 2.426 92.463 1.00 37.54 190 GLY B O 1
ATOM 5467 N N . ILE B 1 191 ? -64.684 1.787 93.489 1.00 39.39 191 ILE B N 1
ATOM 5468 C CA . ILE B 1 191 ? -64.694 2.836 94.499 1.00 39.30 191 ILE B CA 1
ATOM 5469 C C . ILE B 1 191 ? -63.428 2.848 95.357 1.00 38.51 191 ILE B C 1
ATOM 5470 O O . ILE B 1 191 ? -62.917 3.929 95.698 1.00 37.89 191 ILE B O 1
ATOM 5475 N N . GLU B 1 192 ? -62.920 1.665 95.700 1.00 35.18 192 GLU B N 1
ATOM 5476 C CA . GLU B 1 192 ? -61.682 1.576 96.455 1.00 34.20 192 GLU B CA 1
ATOM 5477 C C . GLU B 1 192 ? -60.581 2.304 95.720 1.00 34.88 192 GLU B C 1
ATOM 5478 O O . GLU B 1 192 ? -59.692 2.902 96.327 1.00 33.74 192 GLU B O 1
ATOM 5484 N N . LYS B 1 193 ? -60.623 2.225 94.397 1.00 38.65 193 LYS B N 1
ATOM 5485 C CA . LYS B 1 193 ? -59.635 2.890 93.578 1.00 40.62 193 LYS B CA 1
ATOM 5486 C C . LYS B 1 193 ? -60.005 4.362 93.366 1.00 42.15 193 LYS B C 1
ATOM 5487 O O . LYS B 1 193 ? -59.179 5.251 93.578 1.00 41.83 193 LYS B O 1
ATOM 5493 N N . GLU B 1 194 ? -61.245 4.621 92.969 1.00 42.07 194 GLU B N 1
ATOM 5494 C CA . GLU B 1 194 ? -61.653 5.987 92.663 1.00 40.82 194 GLU B CA 1
ATOM 5495 C C . GLU B 1 194 ? -61.437 6.910 93.856 1.00 40.15 194 GLU B C 1
ATOM 5496 O O . GLU B 1 194 ? -60.980 8.039 93.708 1.00 39.18 194 GLU B O 1
ATOM 5502 N N . TYR B 1 195 ? -61.758 6.435 95.049 1.00 42.92 195 TYR B N 1
ATOM 5503 C CA . TYR B 1 195 ? -61.658 7.288 96.221 1.00 43.94 195 TYR B CA 1
ATOM 5504 C C . TYR B 1 195 ? -60.489 6.855 97.114 1.00 46.57 195 TYR B C 1
ATOM 5505 O O . TYR B 1 195 ? -60.564 6.964 98.336 1.00 46.74 195 TYR B O 1
ATOM 5514 N N . ASN B 1 196 ? -59.394 6.411 96.489 1.00 44.81 196 ASN B N 1
ATOM 5515 C CA . ASN B 1 196 ? -58.250 5.906 97.235 1.00 44.02 196 ASN B CA 1
ATOM 5516 C C . ASN B 1 196 ? -57.633 6.944 98.151 1.00 47.47 196 ASN B C 1
ATOM 5517 O O . ASN B 1 196 ? -57.427 6.684 99.334 1.00 53.01 196 ASN B O 1
ATOM 5522 N N . LYS B 1 197 ? -57.333 8.116 97.607 1.00 51.42 197 LYS B N 1
ATOM 5523 C CA . LYS B 1 197 ? -56.742 9.196 98.405 1.00 52.33 197 LYS B CA 1
ATOM 5524 C C . LYS B 1 197 ? -57.542 9.489 99.658 1.00 51.51 197 LYS B C 1
ATOM 5525 O O . LYS B 1 197 ? -56.976 9.593 100.744 1.00 46.69 197 LYS B O 1
ATOM 5531 N N . LEU B 1 198 ? -58.853 9.630 99.493 1.00 51.20 198 LEU B N 1
ATOM 5532 C CA . LEU B 1 198 ? -59.746 9.852 100.625 1.00 53.45 198 LEU B CA 1
ATOM 5533 C C . LEU B 1 198 ? -59.650 8.708 101.634 1.00 52.81 198 LEU B C 1
ATOM 5534 O O . LEU B 1 198 ? -59.350 8.935 102.805 1.00 49.36 198 LEU B O 1
ATOM 5539 N N . LEU B 1 199 ? -59.920 7.488 101.165 1.00 50.97 199 LEU B N 1
ATOM 5540 C CA . LEU B 1 199 ? -60.040 6.313 102.032 1.00 48.37 199 LEU B CA 1
ATOM 5541 C C . LEU B 1 199 ? -58.752 6.021 102.794 1.00 45.17 199 LEU B C 1
ATOM 5542 O O . LEU B 1 199 ? -58.780 5.597 103.952 1.00 45.68 199 LEU B O 1
ATOM 5547 N N . GLN B 1 200 ? -57.632 6.268 102.140 1.00 41.54 200 GLN B N 1
ATOM 5548 C CA . GLN B 1 200 ? -56.334 6.010 102.719 1.00 42.91 200 GLN B CA 1
ATOM 5549 C C . GLN B 1 200 ? -55.982 7.036 103.778 1.00 44.10 200 GLN B C 1
ATOM 5550 O O . GLN B 1 200 ? -55.347 6.710 104.767 1.00 47.31 200 GLN B O 1
ATOM 5556 N N . GLY B 1 201 ? -56.370 8.283 103.552 1.00 46.35 201 GLY B N 1
ATOM 5557 C CA . GLY B 1 201 ? -56.070 9.365 104.486 1.00 49.11 201 GLY B CA 1
ATOM 5558 C C . GLY B 1 201 ? -54.632 9.843 104.406 1.00 48.96 201 GLY B C 1
ATOM 5559 O O . GLY B 1 201 ? -53.880 9.421 103.521 1.00 47.13 201 GLY B O 1
ATOM 5560 N N . LYS B 1 202 ? -54.250 10.691 105.365 1.00 50.59 202 LYS B N 1
ATOM 5561 C CA . LYS B 1 202 ? -52.913 11.270 105.423 1.00 58.27 202 LYS B CA 1
ATOM 5562 C C . LYS B 1 202 ? -52.106 10.667 106.565 1.00 57.10 202 LYS B C 1
ATOM 5563 O O . LYS B 1 202 ? -52.650 10.423 107.634 1.00 55.45 202 LYS B O 1
ATOM 5569 N N . VAL B 1 203 ? -50.819 10.411 106.326 1.00 54.17 203 VAL B N 1
ATOM 5570 C CA . VAL B 1 203 ? -49.933 9.980 107.399 1.00 52.25 203 VAL B CA 1
ATOM 5571 C C . VAL B 1 203 ? -49.633 11.122 108.336 1.00 48.99 203 VAL B C 1
ATOM 5572 O O . VAL B 1 203 ? -49.700 12.269 107.952 1.00 45.42 203 VAL B O 1
ATOM 5576 N N . GLY B 1 204 ? -49.304 10.778 109.574 1.00 47.50 204 GLY B N 1
ATOM 5577 C CA . GLY B 1 204 ? -48.789 11.724 110.551 1.00 47.36 204 GLY B CA 1
ATOM 5578 C C . GLY B 1 204 ? -47.448 11.185 110.983 1.00 48.00 204 GLY B C 1
ATOM 5579 O O . GLY B 1 204 ? -46.991 10.186 110.426 1.00 44.12 204 GLY B O 1
ATOM 5580 N N . TYR B 1 205 ? -46.813 11.814 111.964 1.00 50.28 205 TYR B N 1
ATOM 5581 C CA . TYR B 1 205 ? -45.514 11.348 112.407 1.00 52.79 205 TYR B CA 1
ATOM 5582 C C . TYR B 1 205 ? -45.266 11.616 113.880 1.00 53.26 205 TYR B C 1
ATOM 5583 O O . TYR B 1 205 ? -45.964 12.395 114.510 1.00 54.11 205 TYR B O 1
ATOM 5592 N N . LYS B 1 206 ? -44.270 10.943 114.431 1.00 58.00 206 LYS B N 1
ATOM 5593 C CA . LYS B 1 206 ? -43.914 11.116 115.827 1.00 62.21 206 LYS B CA 1
ATOM 5594 C C . LYS B 1 206 ? -42.406 11.096 115.963 1.00 60.12 206 LYS B C 1
ATOM 5595 O O . LYS B 1 206 ? -41.759 10.119 115.574 1.00 63.79 206 LYS B O 1
ATOM 5601 N N . ILE B 1 207 ? -41.858 12.160 116.545 1.00 55.79 207 ILE B N 1
ATOM 5602 C CA . ILE B 1 207 ? -40.417 12.273 116.723 1.00 55.52 207 ILE B CA 1
ATOM 5603 C C . ILE B 1 207 ? -40.050 12.016 118.170 1.00 52.70 207 ILE B C 1
ATOM 5604 O O . ILE B 1 207 ? -40.662 12.610 119.056 1.00 47.67 207 ILE B O 1
ATOM 5609 N N . MET B 1 208 ? -39.032 11.179 118.399 1.00 56.52 208 MET B N 1
ATOM 5610 C CA . MET B 1 208 ? -38.659 10.773 119.760 1.00 60.26 208 MET B CA 1
ATOM 5611 C C . MET B 1 208 ? -37.183 10.890 120.041 1.00 59.21 208 MET B C 1
ATOM 5612 O O . MET B 1 208 ? -36.383 10.580 119.177 1.00 56.99 208 MET B O 1
ATOM 5617 N N . ARG B 1 209 ? -36.851 11.317 121.261 1.00 64.52 209 ARG B N 1
ATOM 5618 C CA . ARG B 1 209 ? -35.471 11.329 121.776 1.00 71.03 209 ARG B CA 1
ATOM 5619 C C . ARG B 1 209 ? -34.946 9.888 121.983 1.00 71.36 209 ARG B C 1
ATOM 5620 O O . ARG B 1 209 ? -35.688 9.012 122.436 1.00 71.46 209 ARG B O 1
ATOM 5628 N N . VAL B 1 210 ? -33.687 9.642 121.625 1.00 74.00 210 VAL B N 1
ATOM 5629 C CA . VAL B 1 210 ? -33.075 8.307 121.797 1.00 73.07 210 VAL B CA 1
ATOM 5630 C C . VAL B 1 210 ? -31.695 8.394 122.453 1.00 79.29 210 VAL B C 1
ATOM 5631 O O . VAL B 1 210 ? -31.025 9.432 122.385 1.00 81.94 210 VAL B O 1
ATOM 5635 N N . ASN B 1 211 ? -31.284 7.295 123.084 1.00 81.14 211 ASN B N 1
ATOM 5636 C CA . ASN B 1 211 ? -29.962 7.204 123.686 1.00 81.74 211 ASN B CA 1
ATOM 5637 C C . ASN B 1 211 ? -29.027 6.404 122.776 1.00 81.00 211 ASN B C 1
ATOM 5638 O O . ASN B 1 211 ? -29.419 5.974 121.677 1.00 77.97 211 ASN B O 1
ATOM 5643 N N . ALA B 1 212 ? -27.790 6.223 123.235 1.00 79.55 212 ALA B N 1
ATOM 5644 C CA . ALA B 1 212 ? -26.800 5.430 122.513 1.00 79.88 212 ALA B CA 1
ATOM 5645 C C . ALA B 1 212 ? -27.264 3.985 122.285 1.00 77.09 212 ALA B C 1
ATOM 5646 O O . ALA B 1 212 ? -27.073 3.440 121.199 1.00 70.91 212 ALA B O 1
ATOM 5648 N N . LEU B 1 213 ? -27.890 3.382 123.301 1.00 79.34 213 LEU B N 1
ATOM 5649 C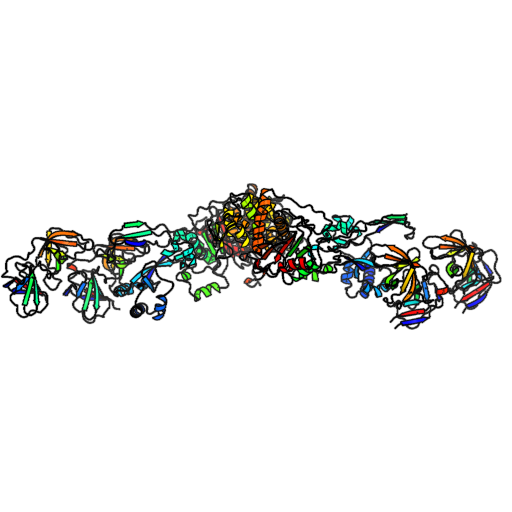 CA . LEU B 1 213 ? -28.432 2.006 123.210 1.00 76.58 213 LEU B CA 1
ATOM 5650 C C . LEU B 1 213 ? -29.544 1.910 122.150 1.00 73.62 213 LEU B C 1
ATOM 5651 O O . LEU B 1 213 ? -30.088 0.829 121.913 1.00 67.31 213 LEU B O 1
ATOM 5656 N N . ASN B 1 214 ? -29.874 3.054 121.543 1.00 78.10 214 ASN B N 1
ATOM 5657 C CA . ASN B 1 214 ? -30.814 3.138 120.425 1.00 80.64 214 ASN B CA 1
ATOM 5658 C C . ASN B 1 214 ? -32.278 2.941 120.851 1.00 77.97 214 ASN B C 1
ATOM 5659 O O . ASN B 1 214 ? -33.107 2.477 120.071 1.00 76.51 214 ASN B O 1
ATOM 5664 N N . GLN B 1 215 ? -32.596 3.295 122.089 1.00 72.39 215 GLN B N 1
ATOM 5665 C CA . GLN B 1 215 ? -33.927 3.064 122.621 1.00 69.90 215 GLN B CA 1
ATOM 5666 C C . GLN B 1 215 ? -34.703 4.363 122.617 1.00 69.78 215 GLN B C 1
ATOM 5667 O O . GLN B 1 215 ? -34.109 5.449 122.574 1.00 71.52 215 GLN B O 1
ATOM 5673 N N . GLU B 1 216 ? -36.027 4.251 122.691 1.00 66.95 216 GLU B N 1
ATOM 5674 C CA . GLU B 1 216 ? -36.893 5.427 122.688 1.00 67.59 216 GLU B CA 1
ATOM 5675 C C . GLU B 1 216 ? -37.011 6.011 124.091 1.00 67.96 216 GLU B C 1
ATOM 5676 O O . GLU B 1 216 ? -37.124 5.284 125.080 1.00 65.88 216 GLU B O 1
ATOM 5682 N N . LEU B 1 217 ? -36.965 7.337 124.159 1.00 68.65 217 LEU B N 1
ATOM 5683 C CA . LEU B 1 217 ? -37.178 8.065 125.397 1.00 70.51 217 LEU B CA 1
ATOM 5684 C C . LEU B 1 217 ? -38.436 8.920 125.225 1.00 70.81 217 LEU B C 1
ATOM 5685 O O . LEU B 1 217 ? -39.453 8.438 124.711 1.00 74.63 217 LEU B O 1
ATOM 5690 N N . ALA B 1 218 ? -38.371 10.185 125.627 1.00 70.88 218 ALA B N 1
ATOM 5691 C CA . ALA B 1 218 ? -39.518 11.070 125.529 1.00 72.15 218 ALA B CA 1
ATOM 5692 C C . ALA B 1 218 ? -39.935 11.306 124.074 1.00 77.53 218 ALA B C 1
ATOM 5693 O O . ALA B 1 218 ? -39.096 11.366 123.163 1.00 78.71 218 ALA B O 1
ATOM 5695 N N . THR B 1 219 ? -41.247 11.417 123.882 1.00 79.41 219 THR B N 1
ATOM 5696 C CA . THR B 1 219 ? -41.822 11.922 122.650 1.00 72.03 219 THR B CA 1
ATOM 5697 C C . THR B 1 219 ? -41.562 13.429 122.613 1.00 67.38 219 THR B C 1
ATOM 5698 O O . THR B 1 219 ? -41.893 14.137 123.557 1.00 67.49 219 THR B O 1
ATOM 5702 N N . LEU B 1 220 ? -40.943 13.908 121.542 1.00 63.95 220 LEU B N 1
ATOM 5703 C CA . LEU B 1 220 ? -40.639 15.331 121.407 1.00 66.67 220 LEU B CA 1
ATOM 5704 C C . LEU B 1 220 ? -41.703 16.079 120.608 1.00 68.29 220 LEU B C 1
ATOM 5705 O O . LEU B 1 220 ? -41.967 17.262 120.856 1.00 76.29 220 LEU B O 1
ATOM 5710 N N . GLU B 1 221 ? -42.282 15.396 119.628 1.00 63.36 221 GLU B N 1
ATOM 5711 C CA . GLU B 1 221 ? -43.338 15.969 118.810 1.00 59.37 221 GLU B CA 1
ATOM 5712 C C . GLU B 1 221 ? -44.315 14.876 118.414 1.00 56.47 221 GLU B C 1
ATOM 5713 O O . GLU B 1 221 ? -43.929 13.718 118.237 1.00 62.09 221 GLU B O 1
ATOM 5719 N N . VAL B 1 222 ? -45.587 15.242 118.316 1.00 52.52 222 VAL B N 1
ATOM 5720 C CA . VAL B 1 222 ? -46.591 14.370 117.736 1.00 52.38 222 VAL B CA 1
ATOM 5721 C C . VAL B 1 222 ? -47.379 15.194 116.739 1.00 55.59 222 VAL B C 1
ATOM 5722 O O . VAL B 1 222 ? -47.765 16.344 117.022 1.00 57.67 222 VAL B O 1
ATOM 5726 N N . VAL B 1 223 ? -47.574 14.619 115.561 1.00 52.54 223 VAL B N 1
ATOM 5727 C CA . VAL B 1 223 ? -48.444 15.194 114.554 1.00 51.32 223 VAL B CA 1
ATOM 5728 C C . VAL B 1 223 ? -49.401 14.077 114.188 1.00 52.83 223 VAL B C 1
ATOM 5729 O O . VAL B 1 223 ? -48.973 12.988 113.800 1.00 55.99 223 VAL B O 1
ATOM 5733 N N . LEU B 1 224 ? -50.694 14.331 114.325 1.00 53.58 224 LEU B N 1
ATOM 5734 C CA . LEU B 1 224 ? -51.689 13.292 114.085 1.00 52.21 224 LEU B CA 1
ATOM 5735 C C . LEU B 1 224 ? -51.988 13.053 112.601 1.00 53.69 224 LEU B C 1
ATOM 5736 O O . LEU B 1 224 ? -51.905 13.959 111.765 1.00 52.35 224 LEU B O 1
ATOM 5741 N N . PRO B 1 225 ? -52.381 11.817 112.278 1.00 57.06 225 PRO B N 1
ATOM 5742 C CA . PRO B 1 225 ? -52.857 11.501 110.953 1.00 54.83 225 PRO B CA 1
ATOM 5743 C C . PRO B 1 225 ? -54.297 11.939 110.807 1.00 57.65 225 PRO B C 1
ATOM 5744 O O . PRO B 1 225 ? -54.959 12.184 111.811 1.00 59.10 225 PRO B O 1
ATOM 5748 N N . SER B 1 226 ? -54.795 12.002 109.578 1.00 60.68 226 SER B N 1
ATOM 5749 C CA . SER B 1 226 ? -56.223 12.247 109.360 1.00 59.08 226 SER B CA 1
ATOM 5750 C C . SER B 1 226 ? -57.047 11.138 110.012 1.00 59.68 226 SER B C 1
ATOM 5751 O O . SER B 1 226 ? -56.544 10.055 110.280 1.00 58.26 226 SER B O 1
ATOM 5754 N N . THR B 1 227 ? -58.314 11.411 110.275 1.00 68.95 227 THR B N 1
ATOM 5755 C CA . THR B 1 227 ? -59.141 10.461 111.010 1.00 79.93 227 THR B CA 1
ATOM 5756 C C . THR B 1 227 ? -60.438 10.134 110.279 1.00 85.27 227 THR B C 1
ATOM 5757 O O . THR B 1 227 ? -60.673 8.974 109.956 1.00 89.47 227 THR B O 1
ATOM 5761 N N . ASN B 1 228 ? -61.282 11.134 110.024 1.00 96.78 228 ASN B N 1
ATOM 5762 C CA . ASN B 1 228 ? -62.514 10.910 109.240 1.00 107.05 228 ASN B CA 1
ATOM 5763 C C . ASN B 1 228 ? -62.155 10.614 107.771 1.00 99.36 228 ASN B C 1
ATOM 5764 O O . ASN B 1 228 ? -62.176 11.493 106.897 1.00 91.44 228 ASN B O 1
ATOM 5769 N N . ASN B 1 229 ? -61.820 9.350 107.534 1.00 92.88 229 ASN B N 1
ATOM 5770 C CA . ASN B 1 229 ? -61.473 8.851 106.211 1.00 89.90 229 ASN B CA 1
ATOM 5771 C C . ASN B 1 229 ? -62.615 8.024 105.620 1.00 89.66 229 ASN B C 1
ATOM 5772 O O . ASN B 1 229 ? -62.472 7.495 104.521 1.00 84.05 229 ASN B O 1
ATOM 5777 N N . HIS B 1 230 ? -63.733 7.918 106.350 1.00 90.22 230 HIS B N 1
ATOM 5778 C CA . HIS B 1 230 ? -64.878 7.116 105.930 1.00 88.02 230 HIS B CA 1
ATOM 5779 C C . HIS B 1 230 ? -65.577 7.719 104.712 1.00 82.28 230 HIS B C 1
ATOM 5780 O O . HIS B 1 230 ? -65.447 8.915 104.438 1.00 74.44 230 HIS B O 1
ATOM 5787 N N . LEU B 1 231 ? -66.333 6.882 104.004 1.00 74.19 231 LEU B N 1
ATOM 5788 C CA . LEU B 1 231 ? -67.038 7.304 102.804 1.00 70.62 231 LEU B CA 1
ATOM 5789 C C . LEU B 1 231 ? -68.441 6.711 102.717 1.00 68.65 231 LEU B C 1
ATOM 5790 O O . LEU B 1 231 ? -68.618 5.499 102.830 1.00 64.54 231 LEU B O 1
ATOM 5795 N N . GLN B 1 232 ? -69.428 7.578 102.499 1.00 65.45 232 GLN B N 1
ATOM 5796 C CA . GLN B 1 232 ? -70.818 7.162 102.406 1.00 62.55 232 GLN B CA 1
ATOM 5797 C C . GLN B 1 232 ? -71.339 7.175 100.958 1.00 61.45 232 GLN B C 1
ATOM 5798 O O . GLN B 1 232 ? -71.245 8.187 100.245 1.00 52.83 232 GLN B O 1
ATOM 5804 N N . LEU B 1 233 ? -71.893 6.033 100.545 1.00 65.51 233 LEU B N 1
ATOM 5805 C CA . LEU B 1 233 ? -72.399 5.818 99.180 1.00 64.99 233 LEU B CA 1
ATOM 5806 C C . LEU B 1 233 ? -73.913 5.795 99.161 1.00 70.93 233 LEU B C 1
ATOM 5807 O O . LEU B 1 233 ? -74.548 5.468 100.167 1.00 79.58 233 LEU B O 1
ATOM 5812 N N . SER B 1 234 ? -74.480 6.095 97.994 1.00 69.74 234 SER B N 1
ATOM 5813 C CA . SER B 1 234 ? -75.926 6.184 97.830 1.00 70.49 234 SER B CA 1
ATOM 5814 C C . SER B 1 234 ? -76.630 4.825 97.673 1.00 71.60 234 SER B C 1
ATOM 5815 O O . SER B 1 234 ? -77.859 4.756 97.742 1.00 71.50 234 SER B O 1
ATOM 5818 N N . LEU B 1 235 ? -75.875 3.749 97.467 1.00 71.50 235 LEU B N 1
ATOM 5819 C CA . LEU B 1 235 ? -76.495 2.416 97.355 1.00 75.19 235 LEU B CA 1
ATOM 5820 C C . LEU B 1 235 ? -77.395 2.108 98.544 1.00 74.81 235 LEU B C 1
ATOM 5821 O O . LEU B 1 235 ? -77.158 2.592 99.646 1.00 78.88 235 LEU B O 1
ATOM 5826 N N . ASP B 1 236 ? -78.425 1.301 98.312 1.00 78.43 236 ASP B N 1
ATOM 5827 C CA . ASP B 1 236 ? -79.207 0.731 99.412 1.00 84.41 236 ASP B CA 1
ATOM 5828 C C . ASP B 1 236 ? -78.999 -0.771 99.417 1.00 85.26 236 ASP B C 1
ATOM 5829 O O . ASP B 1 236 ? -79.342 -1.452 98.442 1.00 80.58 236 ASP B O 1
ATOM 5834 N N . LYS B 1 237 ? -78.458 -1.275 100.525 1.00 86.35 237 LYS B N 1
ATOM 5835 C CA . LYS B 1 237 ? -78.110 -2.685 100.662 1.00 89.77 237 LYS B CA 1
ATOM 5836 C C . LYS B 1 237 ? -79.281 -3.647 100.362 1.00 94.03 237 LYS B C 1
ATOM 5837 O O . LYS B 1 237 ? -79.082 -4.741 99.817 1.00 92.53 237 LYS B O 1
ATOM 5843 N N . ARG B 1 238 ? -80.496 -3.246 100.726 1.00 97.56 238 ARG B N 1
ATOM 5844 C CA . ARG B 1 238 ? -81.662 -4.095 100.504 1.00 99.52 238 ARG B CA 1
ATOM 5845 C C . ARG B 1 238 ? -81.984 -4.171 99.015 1.00 100.82 238 ARG B C 1
ATOM 5846 O O . ARG B 1 238 ? -82.194 -5.257 98.460 1.00 98.54 238 ARG B O 1
ATOM 5854 N N . LEU B 1 239 ? -82.006 -3.009 98.370 1.00 100.81 239 LEU B N 1
ATOM 5855 C CA . LEU B 1 239 ? -82.301 -2.922 96.938 1.00 97.17 239 LEU B CA 1
ATOM 5856 C C . LEU B 1 239 ? -81.335 -3.742 96.070 1.00 93.59 239 LEU B C 1
ATOM 5857 O O . LEU B 1 239 ? -81.751 -4.349 95.075 1.00 87.36 239 LEU B O 1
ATOM 5862 N N . GLN B 1 240 ? -80.057 -3.754 96.453 1.00 92.94 240 GLN B N 1
ATOM 5863 C CA . GLN B 1 240 ? -79.044 -4.556 95.746 1.00 96.43 240 GLN B CA 1
ATOM 5864 C C . GLN B 1 240 ? -79.235 -6.053 95.970 1.00 97.24 240 GLN B C 1
ATOM 5865 O O . GLN B 1 240 ? -78.979 -6.858 95.078 1.00 86.31 240 GLN B O 1
ATOM 5871 N N . LYS B 1 241 ? -79.660 -6.440 97.166 1.00 108.94 241 LYS B N 1
ATOM 5872 C CA . LYS B 1 241 ? -79.907 -7.856 97.423 1.00 110.94 241 LYS B CA 1
ATOM 5873 C C . LYS B 1 241 ? -81.064 -8.345 96.549 1.00 110.51 241 LYS B C 1
ATOM 5874 O O . LYS B 1 241 ? -81.043 -9.481 96.054 1.00 100.18 241 LYS B O 1
ATOM 5880 N N . GLU B 1 242 ? -82.057 -7.474 96.353 1.00 114.99 242 GLU B N 1
ATOM 5881 C CA . GLU B 1 242 ? -83.156 -7.755 95.432 1.00 119.53 242 GLU B CA 1
ATOM 5882 C C . GLU B 1 242 ? -82.596 -7.949 94.030 1.00 112.04 242 GLU B C 1
ATOM 5883 O O . GLU B 1 242 ? -82.895 -8.938 93.348 1.00 104.88 242 GLU B O 1
ATOM 5889 N N . ALA B 1 243 ? -81.775 -6.988 93.620 1.00 106.99 243 ALA B N 1
ATOM 5890 C CA . ALA B 1 243 ? -81.131 -7.021 92.320 1.00 104.47 243 ALA B CA 1
ATOM 5891 C C . ALA B 1 243 ? -80.375 -8.332 92.104 1.00 104.78 243 ALA B C 1
ATOM 5892 O O . ALA B 1 243 ? -80.503 -8.946 91.044 1.00 111.83 243 ALA B O 1
ATOM 5894 N N . ASP B 1 244 ? -79.597 -8.761 93.097 1.00 102.62 244 ASP B N 1
ATOM 5895 C CA . ASP B 1 244 ? -78.879 -10.036 93.005 1.00 100.56 244 ASP B CA 1
ATOM 5896 C C . ASP B 1 244 ? -79.871 -11.176 92.748 1.00 100.23 244 ASP B C 1
ATOM 5897 O O . ASP B 1 244 ? -79.687 -11.973 91.817 1.00 91.96 244 ASP B O 1
ATOM 5902 N N . LYS B 1 245 ? -80.925 -11.227 93.562 1.00 104.33 245 LYS B N 1
ATOM 5903 C CA . LYS B 1 245 ? -81.938 -12.279 93.462 1.00 107.68 245 LYS B CA 1
ATOM 5904 C C . LYS B 1 245 ? -82.503 -12.385 92.042 1.00 106.28 245 LYS B C 1
ATOM 5905 O O . LYS B 1 245 ? -82.655 -13.487 91.495 1.00 100.47 245 LYS B O 1
ATOM 5911 N N . LEU B 1 246 ? -82.816 -11.230 91.459 1.00 103.55 246 LEU B N 1
ATOM 5912 C CA . LEU B 1 246 ? -83.450 -11.185 90.147 1.00 100.28 246 LEU B CA 1
ATOM 5913 C C . LEU B 1 246 ? -82.553 -11.760 89.041 1.00 97.07 246 LEU B C 1
ATOM 5914 O O . LEU B 1 246 ? -83.058 -12.408 88.125 1.00 97.40 246 LEU B O 1
ATOM 5919 N N . PHE B 1 247 ? -81.239 -11.525 89.142 1.00 90.99 247 PHE B N 1
ATOM 5920 C CA . PHE B 1 247 ? -80.259 -11.987 88.139 1.00 86.02 247 PHE B CA 1
ATOM 5921 C C . PHE B 1 247 ? -79.570 -13.273 88.591 1.00 89.39 247 PHE B C 1
ATOM 5922 O O . PHE B 1 247 ? -78.374 -13.458 88.342 1.00 95.24 247 PHE B O 1
ATOM 5930 N N . GLU B 1 248 ? -80.310 -14.160 89.244 1.00 93.60 248 GLU B N 1
ATOM 5931 C CA . GLU B 1 248 ? -79.680 -15.259 89.960 1.00 101.34 248 GLU B CA 1
ATOM 5932 C C . GLU B 1 248 ? -79.023 -16.280 89.030 1.00 104.41 248 GLU B C 1
ATOM 5933 O O . GLU B 1 248 ? -77.945 -16.794 89.346 1.00 108.63 248 GLU B O 1
ATOM 5939 N N . ASN B 1 249 ? -79.666 -16.560 87.895 1.00 103.03 249 ASN B N 1
ATOM 5940 C CA . ASN B 1 249 ? -79.104 -17.452 86.870 1.00 99.55 249 ASN B CA 1
ATOM 5941 C C . ASN B 1 249 ? -78.855 -16.716 85.558 1.00 101.58 249 ASN B C 1
ATOM 5942 O O . ASN B 1 249 ? -78.820 -17.328 84.491 1.00 102.92 249 ASN B O 1
ATOM 5947 N N . LYS B 1 250 ? -78.634 -15.409 85.647 1.00 99.75 250 LYS B N 1
ATOM 5948 C CA . LYS B 1 250 ? -78.539 -14.564 84.474 1.00 97.09 250 LYS B CA 1
ATOM 5949 C C . LYS B 1 250 ? -77.228 -13.771 84.458 1.00 93.31 250 LYS B C 1
ATOM 5950 O O . LYS B 1 250 ? -76.668 -13.466 85.509 1.00 95.91 250 LYS B O 1
ATOM 5956 N N . ARG B 1 251 ? -76.749 -13.433 83.263 1.00 86.12 251 ARG B N 1
ATOM 5957 C CA . ARG B 1 251 ? -75.729 -12.402 83.126 1.00 77.34 251 ARG B CA 1
ATOM 5958 C C . ARG B 1 251 ? -76.357 -11.112 82.605 1.00 70.77 251 ARG B C 1
ATOM 5959 O O . ARG B 1 251 ? -77.367 -11.143 81.902 1.00 72.57 251 ARG B O 1
ATOM 5967 N N . GLY B 1 252 ? -75.755 -9.978 82.945 1.00 64.60 252 GLY B N 1
ATOM 5968 C CA . GLY B 1 252 ? -76.240 -8.678 82.491 1.00 61.05 252 GLY B CA 1
ATOM 5969 C C . GLY B 1 252 ? -75.950 -7.603 83.510 1.00 58.75 252 GLY B C 1
ATOM 5970 O O . GLY B 1 252 ? -74.918 -7.652 84.178 1.00 57.97 252 GLY B O 1
ATOM 5971 N N . ALA B 1 253 ? -76.861 -6.640 83.637 1.00 57.37 253 ALA B N 1
ATOM 5972 C CA . ALA B 1 253 ? -76.654 -5.500 84.523 1.00 59.25 253 ALA B CA 1
ATOM 5973 C C . ALA B 1 253 ? -77.937 -4.744 84.798 1.00 64.69 253 ALA B C 1
ATOM 5974 O O . ALA B 1 253 ? -78.833 -4.711 83.959 1.00 66.12 253 ALA B O 1
ATOM 5976 N N . ILE B 1 254 ? -78.002 -4.104 85.970 1.00 69.15 254 ILE B N 1
ATOM 5977 C CA . ILE B 1 254 ? -79.205 -3.379 86.393 1.00 71.71 254 ILE B CA 1
ATOM 5978 C C . ILE B 1 254 ? -78.895 -2.121 87.208 1.00 70.52 254 ILE B C 1
ATOM 5979 O O . ILE B 1 254 ? -77.968 -2.110 88.010 1.00 71.99 254 ILE B O 1
ATOM 5984 N N . LEU B 1 255 ? -79.690 -1.074 86.998 1.00 71.28 255 LEU B N 1
ATOM 5985 C CA . LEU B 1 255 ? -79.424 0.239 87.563 1.00 76.31 255 LEU B CA 1
ATOM 5986 C C . LEU B 1 255 ? -80.688 0.914 88.038 1.00 82.08 255 LEU B C 1
ATOM 5987 O O . LEU B 1 255 ? -81.664 0.945 87.310 1.00 86.85 255 LEU B O 1
ATOM 5992 N N . VAL B 1 256 ? -80.651 1.489 89.235 1.00 83.35 256 VAL B N 1
ATOM 5993 C CA . VAL B 1 256 ? -81.709 2.372 89.720 1.00 82.44 256 VAL B CA 1
ATOM 5994 C C . VAL B 1 256 ? -81.079 3.718 90.042 1.00 77.97 256 VAL B C 1
ATOM 5995 O O . VAL B 1 256 ? -79.988 3.758 90.628 1.00 76.63 256 VAL B O 1
ATOM 5999 N N . MET B 1 257 ? -81.746 4.816 89.684 1.00 73.03 257 MET B N 1
ATOM 6000 C CA . MET B 1 257 ? -81.152 6.144 89.881 1.00 71.94 257 MET B CA 1
ATOM 6001 C C . MET B 1 257 ? -82.138 7.262 90.184 1.00 72.82 257 MET B C 1
ATOM 6002 O O . MET B 1 257 ? -83.088 7.480 89.451 1.00 67.84 257 MET B O 1
ATOM 6007 N N . ASP B 1 258 ? -81.855 8.001 91.249 1.00 79.15 258 ASP B N 1
ATOM 6008 C CA . ASP B 1 258 ? -82.548 9.243 91.571 1.00 82.78 258 ASP B CA 1
ATOM 6009 C C . ASP B 1 258 ? -82.301 10.250 90.454 1.00 78.41 258 ASP B C 1
ATOM 6010 O O . ASP B 1 258 ? -81.217 10.815 90.348 1.00 73.42 258 ASP B O 1
ATOM 6015 N N . ALA B 1 259 ? -83.318 10.483 89.631 1.00 77.35 259 ALA B N 1
ATOM 6016 C CA . ALA B 1 259 ? -83.162 11.281 88.409 1.00 75.78 259 ALA B CA 1
ATOM 6017 C C . ALA B 1 259 ? -83.095 12.809 88.620 1.00 74.63 259 ALA B C 1
ATOM 6018 O O . ALA B 1 259 ? -82.947 13.582 87.651 1.00 64.82 259 ALA B O 1
ATOM 6020 N N . GLU B 1 260 ? -83.183 13.236 89.882 1.00 78.47 260 GLU B N 1
ATOM 6021 C CA . GLU B 1 260 ? -83.093 14.658 90.240 1.00 83.63 260 GLU B CA 1
ATOM 6022 C C . GLU B 1 260 ? -81.693 15.114 90.661 1.00 82.58 260 GLU B C 1
ATOM 6023 O O . GLU B 1 260 ? -81.393 16.308 90.601 1.00 79.49 260 GLU B O 1
ATOM 6029 N N . ASN B 1 261 ? -80.857 14.179 91.112 1.00 81.89 261 ASN B N 1
ATOM 6030 C CA . ASN B 1 261 ? -79.467 14.498 91.507 1.00 87.68 261 ASN B CA 1
ATOM 6031 C C . ASN B 1 261 ? -78.389 13.509 91.028 1.00 84.77 261 ASN B C 1
ATOM 6032 O O . ASN B 1 261 ? -77.198 13.814 91.114 1.00 75.95 261 ASN B O 1
ATOM 6037 N N . GLY B 1 262 ? -78.805 12.327 90.569 1.00 85.09 262 GLY B N 1
ATOM 6038 C CA . GLY B 1 262 ? -77.891 11.341 89.987 1.00 83.86 262 GLY B CA 1
ATOM 6039 C C . GLY B 1 262 ? -77.386 10.253 90.924 1.00 79.42 262 GLY B C 1
ATOM 6040 O O . GLY B 1 262 ? -76.446 9.538 90.596 1.00 72.41 262 GLY B O 1
ATOM 6041 N N . GLU B 1 263 ? -78.002 10.123 92.089 1.00 78.26 263 GLU B N 1
ATOM 6042 C CA . GLU B 1 263 ? -77.606 9.085 93.035 1.00 78.22 263 GLU B CA 1
ATOM 6043 C C . GLU B 1 263 ? -77.999 7.682 92.521 1.00 76.29 263 GLU B C 1
ATOM 6044 O O . GLU B 1 263 ? -79.113 7.460 92.069 1.00 69.12 263 GLU B O 1
ATOM 6050 N N . LEU B 1 264 ? -77.048 6.754 92.562 1.00 77.75 264 LEU B N 1
ATOM 6051 C CA . LEU B 1 264 ? -77.293 5.364 92.194 1.00 76.67 264 LEU B CA 1
ATOM 6052 C C . LEU B 1 264 ? -77.672 4.530 93.420 1.00 78.18 264 LEU B C 1
ATOM 6053 O O . LEU B 1 264 ? -76.900 4.405 94.375 1.00 76.18 264 LEU B O 1
ATOM 6058 N N . LEU B 1 265 ? -78.877 3.979 93.398 1.00 79.79 265 LEU B N 1
ATOM 6059 C CA . LEU B 1 265 ? -79.349 3.140 94.494 1.00 82.28 265 LEU B CA 1
ATOM 6060 C C . LEU B 1 265 ? -79.018 1.679 94.217 1.00 81.07 265 LEU B C 1
ATOM 6061 O O . LEU B 1 265 ? -78.779 0.913 95.145 1.00 77.19 265 LEU B O 1
ATOM 6066 N N . VAL B 1 266 ? -79.014 1.303 92.936 1.00 82.96 266 VAL B N 1
ATOM 6067 C CA . VAL B 1 266 ? -78.581 -0.034 92.514 1.00 82.71 266 VAL B CA 1
ATOM 6068 C C . VAL B 1 266 ? -77.599 0.069 91.355 1.00 71.77 266 VAL B C 1
ATOM 6069 O O . VAL B 1 266 ? -77.678 1.007 90.578 1.00 69.35 266 VAL B O 1
ATOM 6073 N N . ALA B 1 267 ? -76.672 -0.892 91.293 1.00 64.27 267 ALA B N 1
ATOM 6074 C CA . ALA B 1 267 ? -75.719 -1.076 90.195 1.00 58.47 267 ALA B CA 1
ATOM 6075 C C . ALA B 1 267 ? -75.190 -2.515 90.256 1.00 60.45 267 ALA B C 1
ATOM 6076 O O . ALA B 1 267 ? -74.169 -2.819 90.894 1.00 61.79 267 ALA B O 1
ATOM 6078 N N . GLY B 1 268 ? -75.903 -3.419 89.601 1.00 63.44 268 GLY B N 1
ATOM 6079 C CA . GLY B 1 268 ? -75.499 -4.823 89.587 1.00 63.65 268 GLY B CA 1
ATOM 6080 C C . GLY B 1 268 ? -74.842 -5.205 88.282 1.00 62.51 268 GLY B C 1
ATOM 6081 O O . GLY B 1 268 ? -75.260 -4.748 87.233 1.00 71.82 268 GLY B O 1
ATOM 6082 N N . SER B 1 269 ? -73.803 -6.025 88.349 1.00 61.75 269 SER B N 1
ATOM 6083 C CA . SER B 1 269 ? -73.179 -6.588 87.150 1.00 64.93 269 SER B CA 1
ATOM 6084 C C . SER B 1 269 ? -72.971 -8.079 87.351 1.00 65.20 269 SER B C 1
ATOM 6085 O O . SER B 1 269 ? -72.331 -8.487 88.302 1.00 65.09 269 SER B O 1
ATOM 6088 N N . TYR B 1 270 ? -73.495 -8.889 86.441 1.00 65.86 270 TYR B N 1
ATOM 6089 C CA . TYR B 1 270 ? -73.637 -10.316 86.703 1.00 66.44 270 TYR B CA 1
ATOM 6090 C C . TYR B 1 270 ? -72.979 -11.188 85.648 1.00 67.91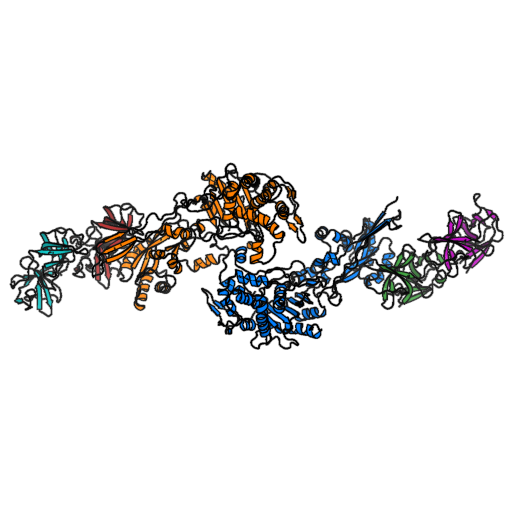 270 TYR B C 1
ATOM 6091 O O . TYR B 1 270 ? -73.272 -11.069 84.464 1.00 64.70 270 TYR B O 1
ATOM 6100 N N . PRO B 1 271 ? -72.114 -12.105 86.085 1.00 71.93 271 PRO B N 1
ATOM 6101 C CA . PRO B 1 271 ? -71.853 -12.421 87.497 1.00 75.05 271 PRO B CA 1
ATOM 6102 C C . PRO B 1 271 ? -71.031 -11.378 88.266 1.00 78.03 271 PRO B C 1
ATOM 6103 O O . PRO B 1 271 ? -70.093 -10.788 87.717 1.00 80.09 271 PRO B O 1
ATOM 6107 N N . GLU B 1 272 ? -71.411 -11.160 89.529 1.00 81.84 272 GLU B N 1
ATOM 6108 C CA . GLU B 1 272 ? -70.548 -10.492 90.509 1.00 74.89 272 GLU B CA 1
ATOM 6109 C C . GLU B 1 272 ? -69.504 -11.534 90.967 1.00 72.95 272 GLU B C 1
ATOM 6110 O O . GLU B 1 272 ? -69.579 -12.719 90.592 1.00 69.12 272 GLU B O 1
ATOM 6116 N N . TYR B 1 273 ? -68.519 -11.094 91.746 1.00 72.23 273 TYR B N 1
ATOM 6117 C CA . TYR B 1 273 ? -67.510 -12.010 92.317 1.00 74.38 273 TYR B CA 1
ATOM 6118 C C . TYR B 1 273 ? -67.223 -11.623 93.768 1.00 74.75 273 TYR B C 1
ATOM 6119 O O . TYR B 1 273 ? -67.528 -10.508 94.182 1.00 75.58 273 TYR B O 1
ATOM 6128 N N . ASN B 1 274 ? -66.633 -12.548 94.526 1.00 73.62 274 ASN B N 1
ATOM 6129 C CA . ASN B 1 274 ? -66.423 -12.357 95.966 1.00 68.32 274 ASN B CA 1
ATOM 6130 C C . ASN B 1 274 ? -65.133 -11.595 96.271 1.00 59.77 274 ASN B C 1
ATOM 6131 O O . ASN B 1 274 ? -64.036 -12.149 96.212 1.00 54.92 274 ASN B O 1
ATOM 6136 N N . LEU B 1 275 ? -65.303 -10.337 96.658 1.00 54.94 275 LEU B N 1
ATOM 6137 C CA . LEU B 1 275 ? -64.200 -9.422 96.878 1.00 52.75 275 LEU B CA 1
ATOM 6138 C C . LEU B 1 275 ? -63.161 -9.940 97.870 1.00 50.97 275 LEU B C 1
ATOM 6139 O O . LEU B 1 275 ? -62.001 -9.551 97.805 1.00 47.31 275 LEU B O 1
ATOM 6144 N N . ASN B 1 276 ? -63.567 -10.810 98.786 1.00 49.89 276 ASN B N 1
ATOM 6145 C CA . ASN B 1 276 ? -62.660 -11.267 99.824 1.00 50.07 276 ASN B CA 1
ATOM 6146 C C . ASN B 1 276 ? -61.563 -12.168 99.288 1.00 50.47 276 ASN B C 1
ATOM 6147 O O . ASN B 1 276 ? -60.507 -12.281 99.898 1.00 50.52 276 ASN B O 1
ATOM 6152 N N . ASP B 1 277 ? -61.786 -12.788 98.136 1.00 52.74 277 ASP B N 1
ATOM 6153 C CA . ASP B 1 277 ? -60.803 -13.717 97.582 1.00 55.46 277 ASP B CA 1
ATOM 6154 C C . ASP B 1 277 ? -59.549 -13.016 97.068 1.00 55.91 277 ASP B C 1
ATOM 6155 O O . ASP B 1 277 ? -58.515 -13.663 96.853 1.00 57.13 277 ASP B O 1
ATOM 6160 N N . PHE B 1 278 ? -59.634 -11.701 96.884 1.00 55.93 278 PHE B N 1
ATOM 6161 C CA . PHE B 1 278 ? -58.484 -10.911 96.436 1.00 57.20 278 PHE B CA 1
ATOM 6162 C C . PHE B 1 278 ? -57.622 -10.381 97.575 1.00 56.46 278 PHE B C 1
ATOM 6163 O O . PHE B 1 278 ? -56.453 -10.071 97.382 1.00 56.77 278 PHE B O 1
ATOM 6171 N N . VAL B 1 279 ? -58.190 -10.277 98.769 1.00 57.55 279 VAL B N 1
ATOM 6172 C CA . VAL B 1 279 ? -57.548 -9.493 99.819 1.00 56.08 279 VAL B CA 1
ATOM 6173 C C . VAL B 1 279 ? -56.235 -10.184 100.227 1.00 59.67 279 VAL B C 1
ATOM 6174 O O . VAL B 1 279 ? -56.212 -11.393 100.515 1.00 59.18 279 VAL B O 1
ATOM 6178 N N . GLY B 1 280 ? -55.134 -9.433 100.200 1.00 60.61 280 GLY B N 1
ATOM 6179 C CA . GLY B 1 280 ? -53.818 -9.999 100.530 1.00 63.50 280 GLY B CA 1
ATOM 6180 C C . GLY B 1 280 ? -53.472 -11.113 99.558 1.00 66.95 280 GLY B C 1
ATOM 6181 O O . GLY B 1 280 ? -53.129 -12.224 99.960 1.00 62.80 280 GLY B O 1
ATOM 6182 N N . GLY B 1 281 ? -53.620 -10.806 98.272 1.00 73.40 281 GLY B N 1
ATOM 6183 C CA . GLY B 1 281 ? -53.240 -11.716 97.195 1.00 78.92 281 GLY B CA 1
ATOM 6184 C C . GLY B 1 281 ? -54.293 -12.729 96.775 1.00 81.07 281 GLY B C 1
ATOM 6185 O O . GLY B 1 281 ? -54.850 -13.445 97.601 1.00 72.82 281 GLY B O 1
ATOM 6186 N N . ILE B 1 282 ? -54.556 -12.793 95.470 1.00 89.79 282 ILE B N 1
ATOM 6187 C CA . ILE B 1 282 ? -55.426 -13.829 94.896 1.00 95.76 282 ILE B CA 1
ATOM 6188 C C . ILE B 1 282 ? -54.609 -15.095 94.626 1.00 96.71 282 ILE B C 1
ATOM 6189 O O . ILE B 1 282 ? -53.458 -15.017 94.198 1.00 89.69 282 ILE B O 1
ATOM 6194 N N . SER B 1 283 ? -55.201 -16.259 94.885 1.00 101.79 283 SER B N 1
ATOM 6195 C CA . SER B 1 283 ? -54.522 -17.538 94.625 1.00 106.61 283 SER B CA 1
ATOM 6196 C C . SER B 1 283 ? -54.594 -17.911 93.139 1.00 110.72 283 SER B C 1
ATOM 6197 O O . SER B 1 283 ? -55.563 -17.594 92.453 1.00 115.89 283 SER B O 1
ATOM 6200 N N . GLN B 1 284 ? -53.564 -18.595 92.651 1.00 111.02 284 GLN B N 1
ATOM 6201 C CA . GLN B 1 284 ? -53.524 -19.005 91.247 1.00 107.39 284 GLN B CA 1
ATOM 6202 C C . GLN B 1 284 ? -54.717 -19.887 90.915 1.00 102.55 284 GLN B C 1
ATOM 6203 O O . GLN B 1 284 ? -55.217 -19.851 89.800 1.00 89.66 284 GLN B O 1
ATOM 6209 N N . ASP B 1 285 ? -55.181 -20.651 91.900 1.00 105.56 285 ASP B N 1
ATOM 6210 C CA . ASP B 1 285 ? -56.396 -21.473 91.767 1.00 112.90 285 ASP B CA 1
ATOM 6211 C C . ASP B 1 285 ? -57.679 -20.645 91.525 1.00 113.22 285 ASP B C 1
ATOM 6212 O O . ASP B 1 285 ? -58.502 -20.989 90.665 1.00 117.18 285 ASP B O 1
ATOM 6217 N N . LYS B 1 286 ? -57.860 -19.565 92.275 1.00 112.60 286 LYS B N 1
ATOM 6218 C CA . LYS B 1 286 ? -59.096 -18.787 92.174 1.00 111.81 286 LYS B CA 1
ATOM 6219 C C . LYS B 1 286 ? -59.068 -17.826 90.977 1.00 113.56 286 LYS B C 1
ATOM 6220 O O . LYS B 1 286 ? -60.115 -17.494 90.409 1.00 112.96 286 LYS B O 1
ATOM 6226 N N . TRP B 1 287 ? -57.871 -17.382 90.599 1.00 110.98 287 TRP B N 1
ATOM 6227 C CA . TRP B 1 287 ? -57.700 -16.523 89.434 1.00 113.39 287 TRP B CA 1
ATOM 6228 C C . TRP B 1 287 ? -58.063 -17.257 88.151 1.00 121.94 287 TRP B C 1
ATOM 6229 O O . TRP B 1 287 ? -58.674 -16.678 87.253 1.00 123.67 287 TRP B O 1
ATOM 6240 N N . GLN B 1 288 ? -57.667 -18.524 88.064 1.00 127.56 288 GLN B N 1
ATOM 6241 C CA . GLN B 1 288 ? -58.044 -19.367 86.931 1.00 127.70 288 GLN B CA 1
ATOM 6242 C C . GLN B 1 288 ? -59.566 -19.544 86.874 1.00 122.81 288 GLN B C 1
ATOM 6243 O O . GLN B 1 288 ? -60.169 -19.465 85.803 1.00 111.21 288 GLN B O 1
ATOM 6249 N N . LYS B 1 289 ? -60.187 -19.771 88.028 1.00 119.70 289 LYS B N 1
ATOM 6250 C CA . LYS B 1 289 ? -61.639 -19.984 88.080 1.00 112.25 289 LYS B CA 1
ATOM 6251 C C . LYS B 1 289 ? -62.403 -18.771 87.538 1.00 111.92 289 LYS B C 1
ATOM 6252 O O . LYS B 1 289 ? -63.432 -18.926 86.893 1.00 111.23 289 LYS B O 1
ATOM 6258 N N . LEU B 1 290 ? -61.890 -17.571 87.794 1.00 112.68 290 LEU B N 1
ATOM 6259 C CA . LEU B 1 290 ? -62.556 -16.341 87.370 1.00 108.11 290 LEU B CA 1
ATOM 6260 C C . LEU B 1 290 ? -62.252 -16.008 85.907 1.00 108.27 290 LEU B C 1
ATOM 6261 O O . LEU B 1 290 ? -63.133 -15.638 85.145 1.00 113.52 290 LEU B O 1
ATOM 6266 N N . GLN B 1 291 ? -60.988 -16.118 85.528 1.00 107.39 291 GLN B N 1
ATOM 6267 C CA . GLN B 1 291 ? -60.570 -15.703 84.203 1.00 107.35 291 GLN B CA 1
ATOM 6268 C C . GLN B 1 291 ? -61.062 -16.694 83.145 1.00 113.11 291 GLN B C 1
ATOM 6269 O O . GLN B 1 291 ? -61.449 -16.277 82.063 1.00 110.70 291 GLN B O 1
ATOM 6275 N N . ASP B 1 292 ? -61.066 -17.990 83.471 1.00 117.54 292 ASP B N 1
ATOM 6276 C CA . ASP B 1 292 ? -61.529 -19.048 82.542 1.00 113.63 292 ASP B CA 1
ATOM 6277 C C . ASP B 1 292 ? -63.025 -19.358 82.632 1.00 103.64 292 ASP B C 1
ATOM 6278 O O . ASP B 1 292 ? -63.533 -20.155 81.851 1.00 110.34 292 ASP B O 1
ATOM 6283 N N . ASP B 1 293 ? -63.723 -18.753 83.587 1.00 93.66 293 ASP B N 1
ATOM 6284 C CA . ASP B 1 293 ? -65.175 -18.701 83.533 1.00 87.19 293 ASP B CA 1
ATOM 6285 C C . ASP B 1 293 ? -65.510 -17.927 82.268 1.00 82.78 293 ASP B C 1
ATOM 6286 O O . ASP B 1 293 ? -65.113 -16.772 82.098 1.00 78.43 293 ASP B O 1
ATOM 6291 N N . ILE B 1 294 ? -66.214 -18.578 81.358 1.00 83.46 294 ILE B N 1
ATOM 6292 C CA . ILE B 1 294 ? -66.512 -17.948 80.088 1.00 83.24 294 ILE B CA 1
ATOM 6293 C C . ILE B 1 294 ? -67.498 -16.790 80.258 1.00 79.92 294 ILE B C 1
ATOM 6294 O O . ILE B 1 294 ? -67.523 -15.884 79.435 1.00 89.15 294 ILE B O 1
ATOM 6299 N N . TYR B 1 295 ? -68.277 -16.789 81.334 1.00 73.49 295 TYR B N 1
ATOM 6300 C CA . TYR B 1 295 ? -69.235 -15.694 81.580 1.00 72.70 295 TYR B CA 1
ATOM 6301 C C . TYR B 1 295 ? -68.568 -14.424 82.083 1.00 68.37 295 TYR B C 1
ATOM 6302 O O . TYR B 1 295 ? -69.242 -13.422 82.317 1.00 65.65 295 TYR B O 1
ATOM 6311 N N . ASN B 1 296 ? -67.251 -14.477 82.274 1.00 66.75 296 ASN B N 1
ATOM 6312 C CA . ASN B 1 296 ? -66.429 -13.276 82.451 1.00 64.74 296 ASN B CA 1
ATOM 6313 C C . ASN B 1 296 ? -66.842 -12.463 83.691 1.00 63.76 296 ASN B C 1
ATOM 6314 O O . ASN B 1 296 ? -67.486 -11.418 83.583 1.00 65.09 296 ASN B O 1
ATOM 6319 N N . PRO B 1 297 ? -66.481 -12.953 84.884 1.00 63.93 297 PRO B N 1
ATOM 6320 C CA . PRO B 1 297 ? -66.926 -12.358 86.151 1.00 62.76 297 PRO B CA 1
ATOM 6321 C C . PRO B 1 297 ? -66.284 -11.007 86.449 1.00 58.88 297 PRO B C 1
ATOM 6322 O O . PRO B 1 297 ? -66.874 -10.163 87.145 1.00 54.05 297 PRO B O 1
ATOM 6326 N N . LEU B 1 298 ? -65.081 -10.813 85.916 1.00 54.92 298 LEU B N 1
ATOM 6327 C CA . LEU B 1 298 ? -64.340 -9.602 86.155 1.00 53.01 298 LEU B CA 1
ATOM 6328 C C . LEU B 1 298 ? -64.900 -8.418 85.411 1.00 53.74 298 LEU B C 1
ATOM 6329 O O . LEU B 1 298 ? -64.465 -7.302 85.632 1.00 54.39 298 LEU B O 1
ATOM 6334 N N . LEU B 1 299 ? -65.861 -8.654 84.531 1.00 56.98 299 LEU B N 1
ATOM 6335 C CA . LEU B 1 299 ? -66.396 -7.591 83.708 1.00 56.98 299 LEU B CA 1
ATOM 6336 C C . LEU B 1 299 ? -67.454 -6.790 84.450 1.00 52.50 299 LEU B C 1
ATOM 6337 O O . LEU B 1 299 ? -68.429 -7.349 84.958 1.00 54.28 299 LEU B O 1
ATOM 6342 N N . ASN B 1 300 ? -67.207 -5.483 84.524 1.00 46.80 300 ASN B N 1
ATOM 6343 C CA . ASN B 1 300 ? -68.174 -4.493 84.968 1.00 43.18 300 ASN B CA 1
ATOM 6344 C C . ASN B 1 300 ? -69.058 -4.196 83.771 1.00 45.16 300 ASN B C 1
ATOM 6345 O O . ASN B 1 300 ? -68.621 -3.578 82.794 1.00 49.59 300 ASN B O 1
ATOM 6350 N N . ARG B 1 301 ? -70.306 -4.634 83.839 1.00 47.00 301 ARG B N 1
ATOM 6351 C CA . ARG B 1 301 ? -71.191 -4.542 82.687 1.00 49.11 301 ARG B CA 1
ATOM 6352 C C . ARG B 1 301 ? -72.026 -3.255 82.585 1.00 49.88 301 ARG B C 1
ATOM 6353 O O . ARG B 1 301 ? -72.627 -2.992 81.541 1.00 50.56 301 ARG B O 1
ATOM 6361 N N . PHE B 1 302 ? -72.074 -2.455 83.645 1.00 49.83 302 PHE B N 1
ATOM 6362 C CA . PHE B 1 302 ? -72.848 -1.203 83.603 1.00 51.86 302 PHE B CA 1
ATOM 6363 C C . PHE B 1 302 ? -72.011 0.005 83.175 1.00 51.26 302 PHE B C 1
ATOM 6364 O O . PHE B 1 302 ? -72.566 1.000 82.696 1.00 47.12 302 PHE B O 1
ATOM 6372 N N . ALA B 1 303 ? -70.689 -0.112 83.318 1.00 54.29 303 ALA B N 1
ATOM 6373 C CA . ALA B 1 303 ? -69.751 0.972 82.990 1.00 61.43 303 ALA B CA 1
ATOM 6374 C C . ALA B 1 303 ? -68.609 0.598 82.020 1.00 64.23 303 ALA B C 1
ATOM 6375 O O . ALA B 1 303 ? -68.029 1.483 81.363 1.00 64.03 303 ALA B O 1
ATOM 6377 N N . ASN B 1 304 ? -68.267 -0.690 81.943 1.00 63.68 304 ASN B N 1
ATOM 6378 C CA . ASN B 1 304 ? -67.122 -1.133 81.136 1.00 60.79 304 ASN B CA 1
ATOM 6379 C C . ASN B 1 304 ? -67.477 -2.280 80.203 1.00 58.18 304 ASN B C 1
ATOM 6380 O O . ASN B 1 304 ? -66.732 -3.257 80.070 1.00 55.36 304 ASN B O 1
ATOM 6385 N N . ALA B 1 305 ? -68.626 -2.129 79.556 1.00 56.48 305 ALA B N 1
ATOM 6386 C CA . ALA B 1 305 ? -69.096 -3.068 78.567 1.00 59.05 305 ALA B CA 1
ATOM 6387 C C . ALA B 1 305 ? -70.011 -2.323 77.613 1.00 61.19 305 ALA B C 1
ATOM 6388 O O . ALA B 1 305 ? -70.805 -1.463 78.045 1.00 65.56 305 ALA B O 1
ATOM 6390 N N . LEU B 1 306 ? -69.908 -2.673 76.331 1.00 56.87 306 LEU B N 1
ATOM 6391 C CA . LEU B 1 306 ? -70.679 -2.021 75.276 1.00 56.39 306 LEU B CA 1
ATOM 6392 C C . LEU B 1 306 ? -71.649 -3.009 74.620 1.00 57.84 306 LEU B C 1
ATOM 6393 O O . LEU B 1 306 ? -71.293 -4.157 74.327 1.00 57.29 306 LEU B O 1
ATOM 6398 N N . TYR B 1 307 ? -72.880 -2.559 74.400 1.00 60.48 307 TYR B N 1
ATOM 6399 C CA . TYR B 1 307 ? -73.883 -3.372 73.720 1.00 64.33 307 TYR B CA 1
ATOM 6400 C C . TYR B 1 307 ? -74.664 -2.486 72.747 1.00 62.76 307 TYR B C 1
ATOM 6401 O O . TYR B 1 307 ? -74.751 -1.269 72.971 1.00 55.73 307 TYR B O 1
ATOM 6410 N N . PRO B 1 308 ? -75.237 -3.088 71.674 1.00 61.71 308 PRO B N 1
ATOM 6411 C CA . PRO B 1 308 ? -76.150 -2.307 70.830 1.00 60.74 308 PRO B CA 1
ATOM 6412 C C . PRO B 1 308 ? -77.409 -1.947 71.615 1.00 61.36 308 PRO B C 1
ATOM 6413 O O . PRO B 1 308 ? -78.039 -2.840 72.176 1.00 62.06 308 PRO B O 1
ATOM 6417 N N . PRO B 1 309 ? -77.775 -0.652 71.674 1.00 61.28 309 PRO B N 1
ATOM 6418 C CA . PRO B 1 309 ? -78.931 -0.274 72.497 1.00 63.83 309 PRO B CA 1
ATOM 6419 C C . PRO B 1 309 ? -80.264 -0.850 72.004 1.00 68.92 309 PRO B C 1
ATOM 6420 O O . PRO B 1 309 ? -81.159 -1.107 72.815 1.00 69.25 309 PRO B O 1
ATOM 6424 N N . GLY B 1 310 ? -80.375 -1.066 70.692 1.00 72.74 310 GLY B N 1
ATOM 6425 C CA . GLY B 1 310 ? -81.612 -1.527 70.076 1.00 72.18 310 GLY B CA 1
ATOM 6426 C C . GLY B 1 310 ? -82.676 -0.442 70.105 1.00 73.91 310 GLY B C 1
ATOM 6427 O O . GLY B 1 310 ? -82.370 0.756 70.088 1.00 71.90 310 GLY B O 1
ATOM 6428 N N . SER B 1 311 ? -83.932 -0.867 70.194 1.00 74.70 311 SER B N 1
ATOM 6429 C CA . SER B 1 311 ? -85.065 0.042 70.075 1.00 76.77 311 SER B CA 1
ATOM 6430 C C . SER B 1 311 ? -85.105 1.173 71.130 1.00 76.70 311 SER B C 1
ATOM 6431 O O . SER B 1 311 ? -85.791 2.166 70.922 1.00 72.85 311 SER B O 1
ATOM 6434 N N . VAL B 1 312 ? -84.372 1.039 72.242 1.00 80.04 312 VAL B N 1
ATOM 6435 C CA . VAL B 1 312 ? -84.434 2.031 73.351 1.00 82.45 312 VAL B CA 1
ATOM 6436 C C . VAL B 1 312 ? -84.075 3.455 72.912 1.00 79.75 312 VAL B C 1
ATOM 6437 O O . VAL B 1 312 ? -84.465 4.439 73.542 1.00 69.71 312 VAL B O 1
ATOM 6441 N N . VAL B 1 313 ? -83.330 3.548 71.819 1.00 83.07 313 VAL B N 1
ATOM 6442 C CA . VAL B 1 313 ? -82.936 4.835 71.252 1.00 84.75 313 VAL B CA 1
ATOM 6443 C C . VAL B 1 313 ? -84.090 5.590 70.578 1.00 82.20 313 VAL B C 1
ATOM 6444 O O . VAL B 1 313 ? -83.962 6.781 70.283 1.00 77.67 313 VAL B O 1
ATOM 6448 N N . LYS B 1 314 ? -85.208 4.899 70.349 1.00 82.01 314 LYS B N 1
ATOM 6449 C CA . LYS B 1 314 ? -86.239 5.372 69.425 1.00 81.53 314 LYS B CA 1
ATOM 6450 C C . LYS B 1 314 ? -86.821 6.733 69.759 1.00 83.93 314 LYS B C 1
ATOM 6451 O O . LYS B 1 314 ? -87.110 7.512 68.858 1.00 94.79 314 LYS B O 1
ATOM 6457 N N . MET B 1 315 ? -86.972 7.039 71.034 1.00 85.10 315 MET B N 1
ATOM 6458 C CA . MET B 1 315 ? -87.461 8.367 71.421 1.00 90.61 315 MET B CA 1
ATOM 6459 C C . MET B 1 315 ? -86.383 9.457 71.234 1.00 89.56 315 MET B C 1
ATOM 6460 O O . MET B 1 315 ? -86.704 10.629 71.037 1.00 92.30 315 MET B O 1
ATOM 6465 N N . GLY B 1 316 ? -85.111 9.072 71.263 1.00 87.08 316 GLY B N 1
ATOM 6466 C CA . GLY B 1 316 ? -84.028 9.984 70.882 1.00 84.38 316 GLY B CA 1
ATOM 6467 C C . GLY B 1 316 ? -84.021 10.264 69.383 1.00 81.57 316 GLY B C 1
ATOM 6468 O O . GLY B 1 316 ? -83.808 11.403 68.944 1.00 80.17 316 GLY B O 1
ATOM 6469 N N . VAL B 1 317 ? -84.267 9.209 68.607 1.00 76.00 317 VAL B N 1
ATOM 6470 C CA . VAL B 1 317 ? -84.355 9.286 67.147 1.00 71.85 317 VAL B CA 1
ATOM 6471 C C . VAL B 1 317 ? -85.571 10.130 66.730 1.00 76.55 317 VAL B C 1
ATOM 6472 O O . VAL B 1 317 ? -85.466 11.069 65.923 1.00 74.18 317 VAL B O 1
ATOM 6476 N N . GLY B 1 318 ? -86.730 9.775 67.284 1.00 78.81 318 GLY B N 1
ATOM 6477 C CA . GLY B 1 318 ? -87.953 10.539 67.091 1.00 77.45 318 GLY B CA 1
ATOM 6478 C C . GLY B 1 318 ? -87.762 12.008 67.405 1.00 77.20 318 GLY B C 1
ATOM 6479 O O . GLY B 1 318 ? -88.201 12.866 66.649 1.00 77.15 318 GLY B O 1
ATOM 6480 N N . LEU B 1 319 ? -87.092 12.305 68.512 1.00 80.50 319 LEU B N 1
ATOM 6481 C CA . LEU B 1 319 ? -86.846 13.701 68.890 1.00 87.45 319 LEU B CA 1
ATOM 6482 C C . LEU B 1 319 ? -86.065 14.453 67.812 1.00 87.42 319 LEU B C 1
ATOM 6483 O O . LEU B 1 319 ? -86.267 15.649 67.606 1.00 85.38 319 LEU B O 1
ATOM 6488 N N . SER B 1 320 ? -85.171 13.750 67.129 1.00 87.40 320 SER B N 1
ATOM 6489 C CA . SER B 1 320 ? -84.433 14.339 66.027 1.00 88.65 320 SER B CA 1
ATOM 6490 C C . SER B 1 320 ? -85.336 14.620 64.822 1.00 89.64 320 SER B C 1
ATOM 6491 O O . SER B 1 320 ? -85.218 15.672 64.186 1.00 91.71 320 SER B O 1
ATOM 6494 N N . PHE B 1 321 ? -86.224 13.680 64.503 1.00 85.47 321 PHE B N 1
ATOM 6495 C CA . PHE B 1 321 ? -87.177 13.877 63.402 1.00 84.28 321 PHE B CA 1
ATOM 6496 C C . PHE B 1 321 ? -87.967 15.167 63.617 1.00 88.49 321 PHE B C 1
ATOM 6497 O O . PHE B 1 321 ? -87.988 16.049 62.757 1.00 91.61 321 PHE B O 1
ATOM 6505 N N . LEU B 1 322 ? -88.613 15.256 64.774 1.00 90.75 322 LEU B N 1
ATOM 6506 C CA . LEU B 1 322 ? -89.477 16.387 65.111 1.00 95.47 322 LEU B CA 1
ATOM 6507 C C . LEU B 1 322 ? -88.719 17.704 65.081 1.00 90.91 322 LEU B C 1
ATOM 6508 O O . LEU B 1 322 ? -89.285 18.757 64.830 1.00 87.24 322 LEU B O 1
ATOM 6513 N N . GLU B 1 323 ? -87.433 17.635 65.362 1.00 87.45 323 GLU B N 1
ATOM 6514 C CA . GLU B 1 323 ? -86.613 18.823 65.429 1.00 86.66 323 GLU B CA 1
ATOM 6515 C C . GLU B 1 323 ? -86.161 19.294 64.048 1.00 86.10 323 GLU B C 1
ATOM 6516 O O . GLU B 1 323 ? -86.128 20.491 63.772 1.00 80.29 323 GLU B O 1
ATOM 6522 N N . ASN B 1 324 ? -85.832 18.341 63.183 1.00 93.18 324 ASN B N 1
ATOM 6523 C CA . ASN B 1 324 ? -85.115 18.628 61.934 1.00 93.35 324 ASN B CA 1
ATOM 6524 C C . ASN B 1 324 ? -85.972 18.557 60.679 1.00 94.49 324 ASN B C 1
ATOM 6525 O O . ASN B 1 324 ? -85.654 19.207 59.677 1.00 100.05 324 ASN B O 1
ATOM 6530 N N . LEU B 1 325 ? -87.049 17.779 60.731 1.00 91.38 325 LEU B N 1
ATOM 6531 C CA . LEU B 1 325 ? -87.925 17.599 59.586 1.00 87.99 325 LEU B CA 1
ATOM 6532 C C . LEU B 1 325 ? -89.123 18.529 59.674 1.00 91.81 325 LEU B C 1
ATOM 6533 O O . LEU B 1 325 ? -89.226 19.335 60.596 1.00 92.70 325 LEU B O 1
ATOM 6538 N N . HIS B 1 326 ? -90.005 18.432 58.683 1.00 100.88 326 HIS B N 1
ATOM 6539 C CA . HIS B 1 326 ? -91.291 19.147 58.674 1.00 107.04 326 HIS B CA 1
ATOM 6540 C C . HIS B 1 326 ? -92.425 18.168 58.974 1.00 109.24 326 HIS B C 1
ATOM 6541 O O . HIS B 1 326 ? -93.202 17.820 58.078 1.00 110.36 326 HIS B O 1
ATOM 6548 N N . ILE B 1 327 ? -92.508 17.735 60.234 1.00 107.00 327 ILE B N 1
ATOM 6549 C CA . ILE B 1 327 ? -93.492 16.729 60.677 1.00 107.19 327 ILE B CA 1
ATOM 6550 C C . ILE B 1 327 ? -93.931 16.964 62.133 1.00 110.23 327 ILE B C 1
ATOM 6551 O O . ILE B 1 327 ? -93.452 17.893 62.783 1.00 109.85 327 ILE B O 1
ATOM 6556 N N . THR B 1 328 ? -94.861 16.140 62.627 1.00 111.93 328 THR B N 1
ATOM 6557 C CA . THR B 1 328 ? -95.309 16.209 64.021 1.00 111.64 328 THR B CA 1
ATOM 6558 C C . THR B 1 328 ? -95.472 14.830 64.658 1.00 108.87 328 THR B C 1
ATOM 6559 O O . THR B 1 328 ? -95.414 13.789 63.982 1.00 103.76 328 THR B O 1
ATOM 6563 N N . GLU B 1 329 ? -95.699 14.857 65.972 1.00 108.00 329 GLU B N 1
ATOM 6564 C CA . GLU B 1 329 ? -95.975 13.662 66.777 1.00 111.40 329 GLU B CA 1
ATOM 6565 C C . GLU B 1 329 ? -97.054 12.786 66.137 1.00 116.67 329 GLU B C 1
ATOM 6566 O O . GLU B 1 329 ? -97.045 11.559 66.250 1.00 108.09 329 GLU B O 1
ATOM 6572 N N . ASN B 1 330 ? -98.005 13.448 65.483 1.00 126.13 330 ASN B N 1
ATOM 6573 C CA . ASN B 1 330 ? -99.199 12.789 64.967 1.00 131.12 330 ASN B CA 1
ATOM 6574 C C . ASN B 1 330 ? -99.121 12.420 63.494 1.00 128.84 330 ASN B C 1
ATOM 6575 O O . ASN B 1 330 ? -100.049 11.806 62.955 1.00 131.37 330 ASN B O 1
ATOM 6580 N N . THR B 1 331 ? -98.033 12.805 6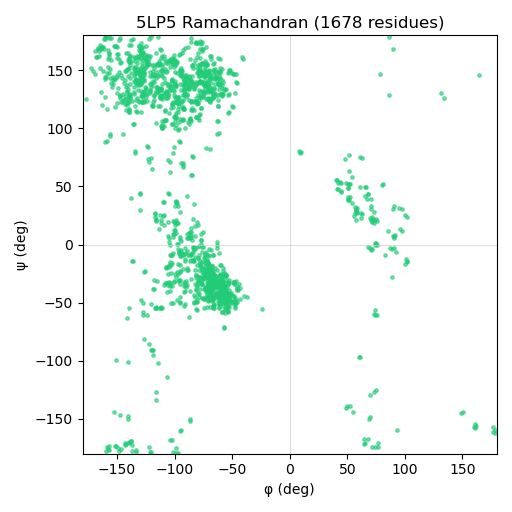2.837 1.00 122.11 331 THR B N 1
ATOM 6581 C CA . THR B 1 331 ? -97.814 12.408 61.461 1.00 118.77 331 THR B CA 1
ATOM 6582 C C . THR B 1 331 ? -97.933 10.899 61.352 1.00 121.77 331 THR B C 1
ATOM 6583 O O . THR B 1 331 ? -97.127 10.162 61.920 1.00 125.23 331 THR B O 1
ATOM 6587 N N . THR B 1 332 ? -98.961 10.456 60.639 1.00 121.32 332 THR B N 1
ATOM 6588 C CA . THR B 1 332 ? -99.261 9.040 60.509 1.00 120.62 332 THR B CA 1
ATOM 6589 C C . THR B 1 332 ? -98.825 8.568 59.124 1.00 118.67 332 THR B C 1
ATOM 6590 O O . THR B 1 332 ? -99.037 9.265 58.139 1.00 118.24 332 THR B O 1
ATOM 6594 N N . ILE B 1 333 ? -98.188 7.401 59.061 1.00 117.98 333 ILE B N 1
ATOM 6595 C CA . ILE B 1 333 ? -97.764 6.813 57.792 1.00 116.42 333 ILE B CA 1
ATOM 6596 C C . ILE B 1 333 ? -97.986 5.298 57.788 1.00 114.53 333 ILE B C 1
ATOM 6597 O O . ILE B 1 333 ? -98.082 4.672 58.851 1.00 112.31 333 ILE B O 1
ATOM 6602 N N . PRO B 1 334 ? -98.068 4.703 56.583 1.00 114.29 334 PRO B N 1
ATOM 6603 C CA . PRO B 1 334 ? -98.219 3.248 56.461 1.00 113.60 334 PRO B CA 1
ATOM 6604 C C . PRO B 1 334 ? -96.979 2.451 56.903 1.00 106.98 334 PRO B C 1
ATOM 6605 O O . PRO B 1 334 ? -95.854 2.779 56.533 1.00 92.39 334 PRO B O 1
ATOM 6609 N N . THR B 1 335 ? -97.207 1.394 57.676 1.00 109.02 335 THR B N 1
ATOM 6610 C CA . THR B 1 335 ? -96.123 0.596 58.250 1.00 107.71 335 THR B CA 1
ATOM 6611 C C . THR B 1 335 ? -96.245 -0.879 57.852 1.00 110.21 335 THR B C 1
ATOM 6612 O O . THR B 1 335 ? -96.793 -1.694 58.594 1.00 112.68 335 THR B O 1
ATOM 6616 N N . PRO B 1 336 ? -95.729 -1.222 56.666 1.00 113.59 336 PRO B N 1
ATOM 6617 C CA . PRO B 1 336 ? -95.774 -2.588 56.152 1.00 116.39 336 PRO B CA 1
ATOM 6618 C C . PRO B 1 336 ? -94.725 -3.492 56.797 1.00 117.07 336 PRO B C 1
ATOM 6619 O O . PRO B 1 336 ? -93.904 -3.008 57.581 1.00 109.64 336 PRO B O 1
ATOM 6623 N N . PRO B 1 337 ? -94.756 -4.802 56.464 1.00 124.20 337 PRO B N 1
ATOM 6624 C CA . PRO B 1 337 ? -93.792 -5.778 56.985 1.00 124.71 337 PRO B CA 1
ATOM 6625 C C . PRO B 1 337 ? -92.330 -5.416 56.744 1.00 127.94 337 PRO B C 1
ATOM 6626 O O . PRO B 1 337 ? -91.461 -5.802 57.523 1.00 131.09 337 PRO B O 1
ATOM 6630 N N . PHE B 1 338 ? -92.075 -4.703 55.652 1.00 135.94 338 PHE B N 1
ATOM 6631 C CA . PHE B 1 338 ? -90.736 -4.244 55.314 1.00 138.54 338 PHE B CA 1
ATOM 6632 C C . PHE B 1 338 ? -90.830 -3.098 54.309 1.00 134.81 338 PHE B C 1
ATOM 6633 O O . PHE B 1 338 ? -91.925 -2.731 53.889 1.00 136.70 338 PHE B O 1
ATOM 6641 N N . ILE B 1 339 ? -89.681 -2.527 53.947 1.00 125.18 339 ILE B N 1
ATOM 6642 C CA . ILE B 1 339 ? -89.607 -1.579 52.838 1.00 113.25 339 ILE B CA 1
ATOM 6643 C C . ILE B 1 339 ? -88.446 -1.920 51.911 1.00 109.24 339 ILE B C 1
ATOM 6644 O O . ILE B 1 339 ? -87.540 -2.673 52.272 1.00 99.52 339 ILE B O 1
ATOM 6649 N N . GLU B 1 340 ? -88.510 -1.360 50.708 1.00 111.85 340 GLU B N 1
ATOM 6650 C CA . GLU B 1 340 ? -87.507 -1.557 49.681 1.00 111.58 340 GLU B CA 1
ATOM 6651 C C . GLU B 1 340 ? -86.754 -0.260 49.455 1.00 111.43 340 GLU B C 1
ATOM 6652 O O . GLU B 1 340 ? -87.328 0.823 49.551 1.00 110.63 340 GLU B O 1
ATOM 6658 N N . VAL B 1 341 ? -85.473 -0.370 49.143 1.00 112.48 341 VAL B N 1
ATOM 6659 C CA . VAL B 1 341 ? -84.640 0.809 48.939 1.00 113.38 341 VAL B CA 1
ATOM 6660 C C . VAL B 1 341 ? -83.978 0.762 47.560 1.00 111.91 341 VAL B C 1
ATOM 6661 O O . VAL B 1 341 ? -84.171 1.644 46.718 1.00 110.48 341 VAL B O 1
ATOM 6665 N N . GLY B 1 342 ? -83.186 -0.265 47.341 1.00 105.40 342 GLY B N 1
ATOM 6666 C CA . GLY B 1 342 ? -82.579 -0.476 46.043 1.00 104.70 342 GLY B CA 1
ATOM 6667 C C . GLY B 1 342 ? -82.370 -1.954 45.891 1.00 105.73 342 GLY B C 1
ATOM 6668 O O . GLY B 1 342 ? -83.299 -2.698 45.582 1.00 114.41 342 GLY B O 1
ATOM 6669 N N . LYS B 1 343 ? -81.143 -2.381 46.151 1.00 106.27 343 LYS B N 1
ATOM 6670 C CA . LYS B 1 343 ? -80.787 -3.777 46.070 1.00 108.07 343 LYS B CA 1
ATOM 6671 C C . LYS B 1 343 ? -81.259 -4.559 47.302 1.00 108.62 343 LYS B C 1
ATOM 6672 O O . LYS B 1 343 ? -81.282 -5.780 47.254 1.00 110.14 343 LYS B O 1
ATOM 6678 N N . HIS B 1 344 ? -81.655 -3.879 48.384 1.00 110.44 344 HIS B N 1
ATOM 6679 C CA . HIS B 1 344 ? -82.024 -4.581 49.630 1.00 113.20 344 HIS B CA 1
ATOM 6680 C C . HIS B 1 344 ? -83.297 -4.087 50.306 1.00 109.43 344 HIS B C 1
ATOM 6681 O O . HIS B 1 344 ? -83.764 -2.980 50.043 1.00 98.86 344 HIS B O 1
ATOM 6688 N N . LYS B 1 345 ? -83.834 -4.940 51.185 1.00 112.90 345 LYS B N 1
ATOM 6689 C CA . LYS B 1 345 ? -85.072 -4.691 51.939 1.00 112.78 345 LYS B CA 1
ATOM 6690 C C . LYS B 1 345 ? -84.816 -4.616 53.436 1.00 105.21 345 LYS B C 1
ATOM 6691 O O . LYS B 1 345 ? -84.189 -5.508 54.013 1.00 91.78 345 LYS B O 1
ATOM 6697 N N . PHE B 1 346 ? -85.357 -3.580 54.067 1.00 108.63 346 PHE B N 1
ATOM 6698 C CA . PHE B 1 346 ? -85.193 -3.370 55.500 1.00 112.49 346 PHE B CA 1
ATOM 6699 C C . PHE B 1 346 ? -86.407 -3.824 56.297 1.00 110.64 346 PHE B C 1
ATOM 6700 O O . PHE B 1 346 ? -87.457 -3.196 56.277 1.00 103.82 346 PHE B O 1
ATOM 6708 N N . ARG B 1 347 ? -86.210 -4.908 57.035 1.00 108.80 347 ARG B N 1
ATOM 6709 C CA . ARG B 1 347 ? -87.297 -5.686 57.593 1.00 110.98 347 ARG B CA 1
ATOM 6710 C C . ARG B 1 347 ? -87.702 -5.240 59.003 1.00 114.43 347 ARG B C 1
ATOM 6711 O O . ARG B 1 347 ? -86.853 -4.872 59.812 1.00 109.84 347 ARG B O 1
ATOM 6719 N N . ASP B 1 348 ? -89.014 -5.261 59.264 1.00 119.41 348 ASP B N 1
ATOM 6720 C CA . ASP B 1 348 ? -89.603 -4.954 60.578 1.00 115.15 348 ASP B CA 1
ATOM 6721 C C . ASP B 1 348 ? -89.591 -6.233 61.430 1.00 117.65 348 ASP B C 1
ATOM 6722 O O . ASP B 1 348 ? -89.579 -7.335 60.897 1.00 118.85 348 ASP B O 1
ATOM 6727 N N . TRP B 1 349 ? -89.586 -6.085 62.751 1.00 119.53 349 TRP B N 1
ATOM 6728 C CA . TRP B 1 349 ? -89.374 -7.233 63.640 1.00 119.82 349 TRP B CA 1
ATOM 6729 C C . TRP B 1 349 ? -90.425 -8.339 63.517 1.00 123.18 349 TRP B C 1
ATOM 6730 O O . TRP B 1 349 ? -90.101 -9.502 63.727 1.00 122.95 349 TRP B O 1
ATOM 6741 N N . LYS B 1 350 ? -91.668 -8.004 63.175 1.00 123.48 350 LYS B N 1
ATOM 6742 C CA . LYS B 1 350 ? -92.671 -9.045 62.926 1.00 128.38 350 LYS B CA 1
ATOM 6743 C C . LYS B 1 350 ? -93.156 -9.025 61.483 1.00 125.40 350 LYS B C 1
ATOM 6744 O O . LYS B 1 350 ? -93.571 -7.984 60.964 1.00 126.99 350 LYS B O 1
ATOM 6750 N N . LYS B 1 351 ? -93.141 -10.198 60.864 1.00 122.25 351 LYS B N 1
ATOM 6751 C CA . LYS B 1 351 ? -93.397 -10.301 59.429 1.00 121.62 351 LYS B CA 1
ATOM 6752 C C . LYS B 1 351 ? -94.771 -9.754 59.029 1.00 123.14 351 LYS B C 1
ATOM 6753 O O . LYS B 1 351 ? -94.906 -9.227 57.939 1.00 125.45 351 LYS B O 1
ATOM 6759 N N . THR B 1 352 ? -95.769 -9.849 59.908 1.00 125.18 352 THR B N 1
ATOM 6760 C CA . THR B 1 352 ? -97.125 -9.350 59.617 1.00 124.18 352 THR B CA 1
ATOM 6761 C C . THR B 1 352 ? -97.177 -7.858 59.247 1.00 122.19 352 THR B C 1
ATOM 6762 O O . THR B 1 352 ? -97.954 -7.463 58.381 1.00 127.98 352 THR B O 1
ATOM 6766 N N . GLY B 1 353 ? -96.358 -7.038 59.892 1.00 115.86 353 GLY B N 1
ATOM 6767 C CA . GLY B 1 353 ? -96.401 -5.602 59.652 1.00 114.50 353 GLY B CA 1
ATOM 6768 C C . GLY B 1 353 ? -97.388 -4.955 60.591 1.00 113.88 353 GLY B C 1
ATOM 6769 O O . GLY B 1 353 ? -98.184 -5.643 61.227 1.00 114.31 353 GLY B O 1
ATOM 6770 N N . HIS B 1 354 ? -97.357 -3.624 60.650 1.00 116.72 354 HIS B N 1
ATOM 6771 C CA . HIS B 1 354 ? -97.997 -2.879 61.741 1.00 119.05 354 HIS B CA 1
ATOM 6772 C C . HIS B 1 354 ? -98.928 -1.724 61.266 1.00 121.75 354 HIS B C 1
ATOM 6773 O O . HIS B 1 354 ? -99.088 -0.727 61.972 1.00 120.29 354 HIS B O 1
ATOM 6780 N N . GLY B 1 355 ? -99.538 -1.871 60.085 1.00 121.72 355 GLY B N 1
ATOM 6781 C CA . GLY B 1 355 ? -100.570 -0.946 59.602 1.00 120.45 355 GLY B CA 1
ATOM 6782 C C . GLY B 1 355 ? -100.212 0.535 59.601 1.00 120.16 355 GLY B C 1
ATOM 6783 O O . GLY B 1 355 ? -99.113 0.912 59.219 1.00 119.81 355 GLY B O 1
ATOM 6784 N N . ASN B 1 356 ? -101.176 1.366 59.993 1.00 123.98 356 ASN B N 1
ATOM 6785 C CA . ASN B 1 356 ? -101.038 2.829 60.015 1.00 122.98 356 ASN B CA 1
ATOM 6786 C C . ASN B 1 356 ? -100.533 3.214 61.400 1.00 125.22 356 ASN B C 1
ATOM 6787 O O . ASN B 1 356 ? -101.017 2.669 62.390 1.00 128.88 356 ASN B O 1
ATOM 6792 N N . SER B 1 357 ? -99.561 4.127 61.487 1.00 125.53 357 SER B N 1
ATOM 6793 C CA . SER B 1 357 ? -98.960 4.468 62.794 1.00 120.82 357 SER B CA 1
ATOM 6794 C C . SER B 1 357 ? -98.218 5.805 62.835 1.00 116.44 357 SER B C 1
ATOM 6795 O O . SER B 1 357 ? -97.542 6.185 61.887 1.00 103.14 357 SER B O 1
ATOM 6798 N N . ASN B 1 358 ? -98.353 6.502 63.962 1.00 124.13 358 ASN B N 1
ATOM 6799 C CA . ASN B 1 358 ? -97.685 7.786 64.198 1.00 128.87 358 ASN B CA 1
ATOM 6800 C C . ASN B 1 358 ? -96.472 7.579 65.106 1.00 133.30 358 ASN B C 1
ATOM 6801 O O . ASN B 1 358 ? -96.063 6.442 65.332 1.00 131.53 358 ASN B O 1
ATOM 6806 N N . LEU B 1 359 ? -95.896 8.666 65.623 1.00 142.22 359 LEU B N 1
ATOM 6807 C CA . LEU B 1 359 ? -94.778 8.581 66.584 1.00 141.22 359 LEU B CA 1
ATOM 6808 C C . LEU B 1 359 ? -95.192 7.839 67.870 1.00 138.11 359 LEU B C 1
ATOM 6809 O O . LEU B 1 359 ? -94.536 6.871 68.257 1.00 128.84 359 LEU B O 1
ATOM 6814 N N . TYR B 1 360 ? -96.271 8.297 68.518 1.00 134.36 360 TYR B N 1
ATOM 6815 C CA . TYR B 1 360 ? -96.794 7.671 69.741 1.00 123.84 360 TYR B CA 1
ATOM 6816 C C . TYR B 1 360 ? -96.877 6.151 69.573 1.00 123.00 360 TYR B C 1
ATOM 6817 O O . TYR B 1 360 ? -96.444 5.395 70.437 1.00 122.95 360 TYR B O 1
ATOM 6826 N N . LYS B 1 361 ? -97.440 5.718 68.453 1.00 125.52 361 LYS B N 1
ATOM 6827 C CA . LYS B 1 361 ? -97.711 4.304 68.216 1.00 132.09 361 LYS B CA 1
ATOM 6828 C C . LYS B 1 361 ? -96.453 3.517 67.846 1.00 124.01 361 LYS B C 1
ATOM 6829 O O . LYS B 1 361 ? -96.322 2.341 68.192 1.00 115.05 361 LYS B O 1
ATOM 6835 N N . ALA B 1 362 ? -95.534 4.168 67.139 1.00 124.24 362 ALA B N 1
ATOM 6836 C CA . ALA B 1 362 ? -94.268 3.540 66.738 1.00 124.60 362 ALA B CA 1
ATOM 6837 C C . ALA B 1 362 ? -93.376 3.263 67.953 1.00 123.13 362 ALA B C 1
ATOM 6838 O O . ALA B 1 362 ? -92.669 2.250 68.011 1.00 120.73 362 ALA B O 1
ATOM 6840 N N . ILE B 1 363 ? -93.408 4.183 68.912 1.00 118.30 363 ILE B N 1
ATOM 6841 C CA . ILE B 1 363 ? -92.754 3.991 70.200 1.00 115.57 363 ILE B CA 1
ATOM 6842 C C . ILE B 1 363 ? -93.459 2.863 70.940 1.00 118.63 363 ILE B C 1
ATOM 6843 O O . ILE B 1 363 ? -92.832 1.896 71.368 1.00 111.59 363 ILE B O 1
ATOM 6848 N N . ARG B 1 364 ? -94.775 3.014 71.079 1.00 127.35 364 ARG B N 1
ATOM 6849 C CA . ARG B 1 364 ? -95.615 2.077 71.817 1.00 132.44 364 ARG B CA 1
ATOM 6850 C C . ARG B 1 364 ? -95.325 0.636 71.413 1.00 128.90 364 ARG B C 1
ATOM 6851 O O . ARG B 1 364 ? -95.067 -0.216 72.263 1.00 135.53 364 ARG B O 1
ATOM 6859 N N . GLU B 1 365 ? -95.351 0.381 70.112 1.00 123.35 365 GLU B N 1
ATOM 6860 C CA . GLU B 1 365 ? -95.301 -0.977 69.582 1.00 125.35 365 GLU B CA 1
ATOM 6861 C C . GLU B 1 365 ? -93.906 -1.389 69.086 1.00 122.11 365 GLU B C 1
ATOM 6862 O O . GLU B 1 365 ? -93.757 -2.425 68.422 1.00 117.81 365 GLU B O 1
ATOM 6868 N N . SER B 1 366 ? -92.890 -0.593 69.421 1.00 121.02 366 SER B N 1
ATOM 6869 C CA . SER B 1 366 ? -91.505 -0.869 69.011 1.00 117.59 366 SER B CA 1
ATOM 6870 C C . SER B 1 366 ? -91.463 -1.135 67.512 1.00 112.45 366 SER B C 1
ATOM 6871 O O . SER B 1 366 ? -90.878 -2.117 67.071 1.00 105.37 366 SER B O 1
ATOM 6874 N N . VAL B 1 367 ? -92.102 -0.256 66.741 1.00 114.73 367 VAL B N 1
ATOM 6875 C CA . VAL B 1 367 ? -92.200 -0.408 65.279 1.00 119.65 367 VAL B CA 1
ATOM 6876 C C . VAL B 1 367 ? -90.929 0.105 64.585 1.00 118.40 367 VAL B C 1
ATOM 6877 O O . VAL B 1 367 ? -90.406 1.170 64.936 1.00 113.90 367 VAL B O 1
ATOM 6881 N N . ASP B 1 368 ? -90.451 -0.647 63.594 1.00 114.84 368 ASP B N 1
ATOM 6882 C CA . ASP B 1 368 ? -89.163 -0.357 62.948 1.00 112.07 368 ASP B CA 1
ATOM 6883 C C . ASP B 1 368 ? -89.311 0.554 61.730 1.00 109.22 368 ASP B C 1
ATOM 6884 O O . ASP B 1 368 ? -88.507 1.464 61.520 1.00 108.09 368 ASP B O 1
ATOM 6889 N N . VAL B 1 369 ? -90.352 0.319 60.938 1.00 107.40 369 VAL B N 1
ATOM 6890 C CA . VAL B 1 369 ? -90.490 0.985 59.644 1.00 106.19 369 VAL B CA 1
ATOM 6891 C C . VAL B 1 369 ? -90.740 2.491 59.738 1.00 106.79 369 VAL B C 1
ATOM 6892 O O . VAL B 1 369 ? -90.267 3.235 58.881 1.00 116.25 369 VAL B O 1
ATOM 6896 N N . TYR B 1 370 ? -91.469 2.950 60.753 1.00 106.17 370 TYR B N 1
ATOM 6897 C CA . TYR B 1 370 ? -91.679 4.394 60.931 1.00 105.91 370 TYR B CA 1
ATOM 6898 C C . TYR B 1 370 ? -90.332 5.123 60.897 1.00 103.41 370 TYR B C 1
ATOM 6899 O O . TYR B 1 370 ? -90.195 6.193 60.280 1.00 96.18 370 TYR B O 1
ATOM 6908 N N . PHE B 1 371 ? -89.346 4.520 61.562 1.00 104.71 371 PHE B N 1
ATOM 6909 C CA . PHE B 1 371 ? -88.009 5.097 61.698 1.00 102.78 371 PHE B CA 1
ATOM 6910 C C . PHE B 1 371 ? -87.181 4.842 60.446 1.00 96.58 371 PHE B C 1
ATOM 6911 O O . PHE B 1 371 ? -86.389 5.691 60.049 1.00 93.87 371 PHE B O 1
ATOM 6919 N N . TYR B 1 372 ? -87.363 3.682 59.819 1.00 93.54 372 TYR B N 1
ATOM 6920 C CA . TYR B 1 372 ? -86.758 3.451 58.510 1.00 94.90 372 TYR B CA 1
ATOM 6921 C C . TYR B 1 372 ? -87.171 4.546 57.504 1.00 98.82 372 TYR B C 1
ATOM 6922 O O . TYR B 1 372 ? -86.336 5.094 56.797 1.00 101.72 372 TYR B O 1
ATOM 6931 N N . LYS B 1 373 ? -88.463 4.860 57.451 1.00 108.08 373 LYS B N 1
ATOM 6932 C CA . LYS B 1 373 ? -89.001 5.780 56.444 1.00 112.23 373 LYS B CA 1
ATOM 6933 C C . LYS B 1 373 ? -88.494 7.210 56.625 1.00 108.58 373 LYS B C 1
ATOM 6934 O O . LYS B 1 373 ? -87.984 7.800 55.675 1.00 113.64 373 LYS B O 1
ATOM 6940 N N . PHE B 1 374 ? -88.636 7.771 57.824 1.00 108.13 374 PHE B N 1
ATOM 6941 C CA . PHE B 1 374 ? -88.167 9.142 58.076 1.00 107.26 374 PHE B CA 1
ATOM 6942 C C . PHE B 1 374 ? -86.638 9.214 58.085 1.00 97.85 374 PHE B C 1
ATOM 6943 O O . PHE B 1 374 ? -86.050 10.282 57.881 1.00 87.53 374 PHE B O 1
ATOM 6951 N N . GLY B 1 375 ? -86.007 8.066 58.318 1.00 97.22 375 GLY B N 1
ATOM 6952 C CA . GLY B 1 375 ? -84.550 7.941 58.271 1.00 95.45 375 GLY B CA 1
ATOM 6953 C C . GLY B 1 375 ? -83.993 8.195 56.886 1.00 89.46 375 GLY B C 1
ATOM 6954 O O . GLY B 1 375 ? -82.868 8.677 56.729 1.00 83.92 375 GLY B O 1
ATOM 6955 N N . LEU B 1 376 ? -84.794 7.861 55.879 1.00 92.18 376 LEU B N 1
ATOM 6956 C CA . LEU B 1 376 ? -84.479 8.180 54.481 1.00 92.35 376 LEU B CA 1
ATOM 6957 C C . LEU B 1 376 ? -84.361 9.687 54.252 1.00 86.91 376 LEU B C 1
ATOM 6958 O O . LEU B 1 376 ? -83.547 10.132 53.439 1.00 86.23 376 LEU B O 1
ATOM 6963 N N . GLU B 1 377 ? -85.162 10.458 54.981 1.00 82.55 377 GLU B N 1
ATOM 6964 C CA . GLU B 1 377 ? -85.248 11.907 54.793 1.00 82.71 377 GLU B CA 1
ATOM 6965 C C . GLU B 1 377 ? -84.307 12.724 55.715 1.00 80.76 377 GLU B C 1
ATOM 6966 O O . GLU B 1 377 ? -84.164 13.934 55.526 1.00 76.38 377 GLU B O 1
ATOM 6972 N N . ILE B 1 378 ? -83.657 12.073 56.685 1.00 83.77 378 ILE B N 1
ATOM 6973 C CA . ILE B 1 378 ? -82.790 12.779 57.658 1.00 83.08 378 ILE B CA 1
ATOM 6974 C C . ILE B 1 378 ? -81.304 12.527 57.393 1.00 74.09 378 ILE B C 1
ATOM 6975 O O . ILE B 1 378 ? -80.899 11.405 57.100 1.00 70.39 378 ILE B O 1
ATOM 6980 N N . SER B 1 379 ? -80.496 13.577 57.504 1.00 68.58 379 SER B N 1
ATOM 6981 C CA . SER B 1 379 ? -79.045 13.455 57.347 1.00 65.07 379 SER B CA 1
ATOM 6982 C C . SER B 1 379 ? -78.438 12.874 58.617 1.00 69.30 379 SER B C 1
ATOM 6983 O O . SER B 1 379 ? -78.852 13.233 59.721 1.00 71.71 379 SER B O 1
ATOM 6986 N N . ILE B 1 380 ? -77.453 11.992 58.465 1.00 67.77 380 ILE B N 1
ATOM 6987 C CA . ILE B 1 380 ? -76.801 11.401 59.624 1.00 66.35 380 ILE B CA 1
ATOM 6988 C C . ILE B 1 380 ? -76.125 12.455 60.486 1.00 68.14 380 ILE B C 1
ATOM 6989 O O . ILE B 1 380 ? -75.966 12.257 61.695 1.00 66.79 380 ILE B O 1
ATOM 6994 N N . GLU B 1 381 ? -75.726 13.570 59.882 1.00 67.16 381 GLU B N 1
ATOM 6995 C CA . GLU B 1 381 ? -75.150 14.662 60.661 1.00 67.83 381 GLU B CA 1
ATOM 6996 C C . GLU B 1 381 ? -76.088 15.164 61.767 1.00 70.12 381 GLU B C 1
ATOM 6997 O O . GLU B 1 381 ? -75.665 15.385 62.903 1.00 69.15 381 GLU B O 1
ATOM 7003 N N . LYS B 1 382 ? -77.355 15.347 61.415 1.00 73.04 382 LYS B N 1
ATOM 7004 C CA . LYS B 1 382 ? -78.343 15.877 62.344 1.00 76.94 382 LYS B CA 1
ATOM 7005 C C . LYS B 1 382 ? -78.906 14.835 63.335 1.00 77.31 382 LYS B C 1
ATOM 7006 O O . LYS B 1 382 ? -79.084 15.131 64.522 1.00 79.90 382 LYS B O 1
ATOM 7012 N N . LEU B 1 383 ? -79.192 13.629 62.849 1.00 75.84 383 LEU B N 1
ATOM 7013 C CA . LEU B 1 383 ? -79.582 12.514 63.706 1.00 75.90 383 LEU B CA 1
ATOM 7014 C C . LEU B 1 383 ? -78.539 12.310 64.804 1.00 78.39 383 LEU B C 1
ATOM 7015 O O . LEU B 1 383 ? -78.871 12.313 65.991 1.00 82.09 383 LEU B O 1
ATOM 7020 N N . SER B 1 384 ? -77.278 12.159 64.404 1.00 76.47 384 SER B N 1
ATOM 7021 C CA . SER B 1 384 ? -76.203 11.854 65.343 1.00 72.85 384 SER B CA 1
ATOM 7022 C C . SER B 1 384 ? -76.027 12.967 66.357 1.00 72.76 384 SER B C 1
ATOM 7023 O O . SER B 1 384 ? -75.684 12.704 67.503 1.00 80.09 384 SER B O 1
ATOM 7026 N N . LYS B 1 385 ? -76.260 14.207 65.939 1.00 70.86 385 LYS B N 1
ATOM 7027 C CA . LYS B 1 385 ? -76.208 15.337 66.857 1.00 67.90 385 LYS B CA 1
ATOM 7028 C C . LYS B 1 385 ? -77.236 15.169 67.979 1.00 67.25 385 LYS B C 1
ATOM 7029 O O . LYS B 1 385 ? -76.904 15.299 69.156 1.00 66.78 385 LYS B O 1
ATOM 7035 N N . THR B 1 386 ? -78.479 14.874 67.611 1.00 67.31 386 THR B N 1
ATOM 7036 C CA . THR B 1 386 ? -79.529 14.703 68.599 1.00 69.51 386 THR B CA 1
ATOM 7037 C C . THR B 1 386 ? -79.201 13.517 69.534 1.00 71.85 386 THR B C 1
ATOM 7038 O O . THR B 1 386 ? -79.261 13.657 70.759 1.00 76.17 386 THR B O 1
ATOM 7042 N N . LEU B 1 387 ? -78.835 12.365 68.972 1.00 67.66 387 LEU B N 1
ATOM 7043 C CA . LEU B 1 387 ? -78.484 11.193 69.789 1.00 62.99 387 LEU B CA 1
ATOM 7044 C C . LEU B 1 387 ? -77.334 11.477 70.765 1.00 64.45 387 LEU B C 1
ATOM 7045 O O . LEU B 1 387 ? -77.363 11.046 71.917 1.00 63.52 387 LEU B O 1
ATOM 7050 N N . ARG B 1 388 ? -76.321 12.198 70.296 1.00 66.11 388 ARG B N 1
ATOM 7051 C CA . ARG B 1 388 ? -75.183 12.570 71.135 1.00 71.52 388 ARG B CA 1
ATOM 7052 C C . ARG B 1 388 ? -75.535 13.637 72.168 1.00 72.08 388 ARG B C 1
ATOM 7053 O O . ARG B 1 388 ? -74.912 13.726 73.220 1.00 70.42 388 ARG B O 1
ATOM 7061 N N . GLU B 1 389 ? -76.519 14.462 71.849 1.00 73.41 389 GLU B N 1
ATOM 7062 C CA . GLU B 1 389 ? -77.018 15.444 72.804 1.00 75.24 389 GLU B CA 1
ATOM 7063 C C . GLU B 1 389 ? -77.790 14.810 73.951 1.00 72.83 389 GLU B C 1
ATOM 7064 O O . GLU B 1 389 ? -77.760 15.331 75.059 1.00 71.25 389 GLU B O 1
ATOM 7070 N N . VAL B 1 390 ? -78.496 13.711 73.679 1.00 70.21 390 VAL B N 1
ATOM 7071 C CA . VAL B 1 390 ? -79.220 12.985 74.728 1.00 72.68 390 VAL B CA 1
ATOM 7072 C C . VAL B 1 390 ? -78.345 11.959 75.470 1.00 72.20 390 VAL B C 1
ATOM 7073 O O . VAL B 1 390 ? -78.872 11.128 76.208 1.00 76.81 390 VAL B O 1
ATOM 7077 N N . GLY B 1 391 ? -77.026 12.003 75.249 1.00 67.53 391 GLY B N 1
ATOM 7078 C CA . GLY B 1 391 ? -76.041 11.353 76.128 1.00 61.68 391 GLY B CA 1
ATOM 7079 C C . GLY B 1 391 ? -75.437 10.026 75.698 1.00 58.44 391 GLY B C 1
ATOM 7080 O O . GLY B 1 391 ? -74.949 9.276 76.544 1.00 58.78 391 GLY B O 1
ATOM 7081 N N . PHE B 1 392 ? -75.436 9.741 74.394 1.00 57.51 392 PHE B N 1
ATOM 7082 C CA . PHE B 1 392 ? -74.894 8.465 73.861 1.00 56.36 392 PHE B CA 1
ATOM 7083 C C . PHE B 1 392 ? -73.435 8.533 73.373 1.00 57.08 392 PHE B C 1
ATOM 7084 O O . PHE B 1 392 ? -72.745 7.496 73.210 1.00 47.85 392 PHE B O 1
ATOM 7092 N N . GLY B 1 393 ? -72.976 9.761 73.142 1.00 64.24 393 GLY B N 1
ATOM 7093 C CA . GLY B 1 393 ? -71.637 10.005 72.638 1.00 71.12 393 GLY B CA 1
ATOM 7094 C C . GLY B 1 393 ? -70.540 9.894 73.679 1.00 72.25 393 GLY B C 1
ATOM 7095 O O . GLY B 1 393 ? -69.450 9.383 73.400 1.00 73.00 393 GLY B O 1
ATOM 7096 N N . GLU B 1 394 ? -70.833 10.367 74.884 1.00 73.88 394 GLU B N 1
ATOM 7097 C CA . GLU B 1 394 ? -69.796 10.579 75.885 1.00 76.18 394 GLU B CA 1
ATOM 7098 C C . GLU B 1 394 ? -70.071 9.778 77.149 1.00 72.96 394 GLU B C 1
ATOM 7099 O O . GLU B 1 394 ? -71.047 9.032 77.240 1.00 74.14 394 GLU B O 1
ATOM 7105 N N . LYS B 1 395 ? -69.168 9.918 78.110 1.00 66.85 395 LYS B N 1
ATOM 7106 C CA . LYS B 1 395 ? -69.337 9.327 79.424 1.00 62.25 395 LYS B CA 1
ATOM 7107 C C . LYS B 1 395 ? -70.472 10.040 80.168 1.00 61.35 395 LYS B C 1
ATOM 7108 O O . LYS B 1 395 ? -70.625 11.258 80.046 1.00 54.71 395 LYS B O 1
ATOM 7114 N N . THR B 1 396 ? -71.249 9.282 80.944 1.00 60.66 396 THR B N 1
ATOM 7115 C CA . THR B 1 396 ? -72.183 9.870 81.915 1.00 60.91 396 THR B CA 1
ATOM 7116 C C . THR B 1 396 ? -71.459 10.647 83.029 1.00 60.66 396 THR B C 1
ATOM 7117 O O . THR B 1 396 ? -72.022 11.582 83.586 1.00 66.22 396 THR B O 1
ATOM 7121 N N . GLY B 1 397 ? -70.218 10.273 83.333 1.00 57.48 397 GLY B N 1
ATOM 7122 C CA . GLY B 1 397 ? -69.408 10.964 84.357 1.00 56.28 397 GLY B CA 1
ATOM 7123 C C . GLY B 1 397 ? -69.432 10.286 85.725 1.00 50.77 397 GLY B C 1
ATOM 7124 O O . GLY B 1 397 ? -69.313 10.929 86.769 1.00 41.10 397 GLY B O 1
ATOM 7125 N N . VAL B 1 398 ? -69.577 8.972 85.708 1.00 49.99 398 VAL B N 1
ATOM 7126 C CA . VAL B 1 398 ? -69.752 8.226 86.919 1.00 50.80 398 VAL B CA 1
ATOM 7127 C C . VAL B 1 398 ? -68.425 8.239 87.679 1.00 50.30 398 VAL B C 1
ATOM 7128 O O . VAL B 1 398 ? -67.366 8.338 87.073 1.00 45.30 398 VAL B O 1
ATOM 7132 N N . ASP B 1 399 ? -68.497 8.185 89.007 1.00 53.14 399 ASP B N 1
ATOM 7133 C CA . ASP B 1 399 ? -67.296 8.157 89.854 1.00 49.62 399 ASP B CA 1
ATOM 7134 C C . ASP B 1 399 ? -66.778 6.720 90.040 1.00 47.47 399 ASP B C 1
ATOM 7135 O O . ASP B 1 399 ? -66.701 6.197 91.149 1.00 43.48 399 ASP B O 1
ATOM 7140 N N . LEU B 1 400 ? -66.433 6.095 88.915 1.00 47.89 400 LEU B N 1
ATOM 7141 C CA . LEU B 1 400 ? -65.630 4.866 88.870 1.00 45.25 400 LEU B CA 1
ATOM 7142 C C . LEU B 1 400 ? -64.504 5.125 87.878 1.00 46.33 400 LEU B C 1
ATOM 7143 O O . LEU B 1 400 ? -64.533 6.122 87.160 1.00 46.03 400 LEU B O 1
ATOM 7148 N N . PRO B 1 401 ? -63.499 4.249 87.832 1.00 50.66 401 PRO B N 1
ATOM 7149 C CA . PRO B 1 401 ? -62.440 4.449 86.829 1.00 50.46 401 PRO B CA 1
ATOM 7150 C C . PRO B 1 401 ? -62.830 3.970 85.429 1.00 50.39 401 PRO B C 1
ATOM 7151 O O . PRO B 1 401 ? -63.593 3.006 85.285 1.00 42.40 401 PRO B O 1
ATOM 7155 N N . ASN B 1 402 ? -62.295 4.653 84.416 1.00 53.20 402 ASN B N 1
ATOM 7156 C CA . ASN B 1 402 ? -62.416 4.241 83.012 1.00 53.99 402 ASN B CA 1
ATOM 7157 C C . ASN B 1 402 ? -63.822 3.953 82.573 1.00 50.77 402 ASN B C 1
ATOM 7158 O O . ASN B 1 402 ? -64.125 2.818 82.214 1.00 50.28 402 ASN B O 1
ATOM 7163 N N . GLU B 1 403 ? -64.691 4.955 82.593 1.00 48.36 403 GLU B N 1
ATOM 7164 C CA . GLU B 1 403 ? -66.027 4.760 82.024 1.00 47.26 403 GLU B CA 1
ATOM 7165 C C . GLU B 1 403 ? -65.912 4.737 80.514 1.00 45.96 403 GLU B C 1
ATOM 7166 O O . GLU B 1 403 ? -65.223 5.582 79.938 1.00 46.28 403 GLU B O 1
ATOM 7172 N N . PHE B 1 404 ? -66.585 3.779 79.881 1.00 44.71 404 PHE B N 1
ATOM 7173 C CA . PHE B 1 404 ? -66.574 3.661 78.425 1.00 45.93 404 PHE B CA 1
ATOM 7174 C C . PHE B 1 404 ? -67.497 4.673 77.771 1.00 47.41 404 PHE B C 1
ATOM 7175 O O . PHE B 1 404 ? -68.651 4.826 78.180 1.00 49.29 404 PHE B O 1
ATOM 7183 N N . VAL B 1 405 ? -66.976 5.381 76.770 1.00 49.76 405 VAL B N 1
ATOM 7184 C CA . VAL B 1 405 ? -67.825 6.123 75.841 1.00 52.03 405 VAL B CA 1
ATOM 7185 C C . VAL B 1 405 ? -68.255 5.142 74.789 1.00 54.28 405 VAL B C 1
ATOM 7186 O O . VAL B 1 405 ? -67.558 4.154 74.498 1.00 56.36 405 VAL B O 1
ATOM 7190 N N . GLY B 1 406 ? -69.396 5.428 74.199 1.00 55.81 406 GLY B N 1
ATOM 7191 C CA . GLY B 1 406 ? -69.907 4.544 73.199 1.00 60.71 406 GLY B CA 1
ATOM 7192 C C . GLY B 1 406 ? -69.354 4.863 71.834 1.00 62.77 406 GLY B C 1
ATOM 7193 O O . GLY B 1 406 ? -68.226 5.334 71.660 1.00 59.86 406 GLY B O 1
ATOM 7194 N N . ILE B 1 407 ? -70.185 4.567 70.853 1.00 67.71 407 ILE B N 1
ATOM 7195 C CA . ILE B 1 407 ? -69.969 4.984 69.500 1.00 65.31 407 ILE B CA 1
ATOM 7196 C C . ILE B 1 407 ? -71.330 5.380 68.984 1.00 60.83 407 ILE B C 1
ATOM 7197 O O . ILE B 1 407 ? -72.222 4.539 68.889 1.00 60.74 407 ILE B O 1
ATOM 7202 N N . VAL B 1 408 ? -71.503 6.663 68.697 1.00 56.93 408 VAL B N 1
ATOM 7203 C CA . VAL B 1 408 ? -72.636 7.094 67.891 1.00 60.62 408 VAL B CA 1
ATOM 7204 C C . VAL B 1 408 ? -72.132 7.230 66.450 1.00 56.21 408 VAL B C 1
ATOM 7205 O O . VAL B 1 408 ? -71.538 8.252 66.084 1.00 52.58 408 VAL B O 1
ATOM 7209 N N . PRO B 1 409 ? -72.379 6.199 65.622 1.00 53.39 409 PRO B N 1
ATOM 7210 C CA . PRO B 1 409 ? -71.728 6.184 64.321 1.00 53.35 409 PRO B CA 1
ATOM 7211 C C . PRO B 1 409 ? -72.218 7.317 63.450 1.00 52.39 409 PRO B C 1
ATOM 7212 O O . PRO B 1 409 ? -73.422 7.581 63.404 1.00 55.56 409 PRO B O 1
ATOM 7216 N N . ASP B 1 410 ? -71.288 7.998 62.795 1.00 50.74 410 ASP B N 1
ATOM 7217 C CA . ASP B 1 410 ? -71.636 9.021 61.817 1.00 52.68 410 ASP B CA 1
ATOM 7218 C C . ASP B 1 410 ? -70.736 8.925 60.558 1.00 53.39 410 ASP B C 1
ATOM 7219 O O . ASP B 1 410 ? -70.029 7.935 60.355 1.00 50.04 410 ASP B O 1
ATOM 7224 N N . ASN B 1 411 ? -70.809 9.931 59.695 1.00 52.68 411 ASN B N 1
ATOM 7225 C CA . ASN B 1 411 ? -70.068 9.868 58.463 1.00 52.61 411 ASN B CA 1
ATOM 7226 C C . ASN B 1 411 ? -68.572 10.046 58.708 1.00 52.89 411 ASN B C 1
ATOM 7227 O O . ASN B 1 411 ? -67.815 9.270 58.158 1.00 55.76 411 ASN B O 1
ATOM 7232 N N . LEU B 1 412 ? -68.138 10.977 59.568 1.00 53.01 412 LEU B N 1
ATOM 7233 C CA . LEU B 1 412 ? -66.688 11.159 59.834 1.00 53.53 412 LEU B CA 1
ATOM 7234 C C . LEU B 1 412 ? -66.099 9.962 60.512 1.00 51.62 412 LEU B C 1
ATOM 7235 O O . LEU B 1 412 ? -64.900 9.743 60.428 1.00 51.13 412 LEU B O 1
ATOM 7240 N N . TRP B 1 413 ? -66.929 9.233 61.247 1.00 51.66 413 TRP B N 1
ATOM 7241 C CA . TRP B 1 413 ? -66.444 8.104 62.017 1.00 52.91 413 TRP B CA 1
ATOM 7242 C C . TRP B 1 413 ? -66.176 6.903 61.118 1.00 52.82 413 TRP B C 1
ATOM 7243 O O . TRP B 1 413 ? -65.141 6.234 61.239 1.00 54.44 413 TRP B O 1
ATOM 7254 N N . LYS B 1 414 ? -67.127 6.626 60.230 1.00 53.61 414 LYS B N 1
ATOM 7255 C CA . LYS B 1 414 ? -66.999 5.521 59.285 1.00 53.33 414 LYS B CA 1
ATOM 7256 C C . LYS B 1 414 ? -65.794 5.755 58.374 1.00 53.42 414 LYS B C 1
ATOM 7257 O O . LYS B 1 414 ? -65.065 4.840 58.016 1.00 58.45 414 LYS B O 1
ATOM 7263 N N . LEU B 1 415 ? -65.585 7.010 58.026 1.00 51.68 415 LEU B N 1
ATOM 7264 C CA . LEU B 1 415 ? -64.514 7.394 57.139 1.00 51.76 415 LEU B CA 1
ATOM 7265 C C . LEU B 1 415 ? -63.157 7.162 57.755 1.00 49.13 415 LEU B C 1
ATOM 7266 O O . LEU B 1 415 ? -62.256 6.647 57.088 1.00 47.21 415 LEU B O 1
ATOM 7271 N N . LYS B 1 416 ? -63.005 7.527 59.021 1.00 50.68 416 LYS B N 1
ATOM 7272 C CA . LYS B 1 416 ? -61.685 7.512 59.668 1.00 56.43 416 LYS B CA 1
ATOM 7273 C C . LYS B 1 416 ? -61.094 6.119 59.902 1.00 60.59 416 LYS B C 1
ATOM 7274 O O . LYS B 1 416 ? -59.880 5.968 59.984 1.00 56.02 416 LYS B O 1
ATOM 7280 N N . ARG B 1 417 ? -61.971 5.125 59.995 1.00 69.42 417 ARG B N 1
ATOM 7281 C CA . ARG B 1 417 ? -61.635 3.792 60.456 1.00 77.83 417 ARG B CA 1
ATOM 7282 C C . ARG B 1 417 ? -61.861 2.729 59.400 1.00 72.31 417 ARG B C 1
ATOM 7283 O O . ARG B 1 417 ? -61.102 1.777 59.330 1.00 67.66 417 ARG B O 1
ATOM 7291 N N . PHE B 1 418 ? -62.935 2.864 58.622 1.00 72.27 418 PHE B N 1
ATOM 7292 C CA . PHE B 1 418 ? -63.255 1.922 57.530 1.00 73.25 418 PHE B CA 1
ATOM 7293 C C . PHE B 1 418 ? -62.904 2.521 56.134 1.00 73.58 418 PHE B C 1
ATOM 7294 O O . PHE B 1 418 ? -62.777 1.800 55.140 1.00 70.48 418 PHE B O 1
ATOM 7302 N N . ASN B 1 419 ? -62.742 3.845 56.082 1.00 72.38 419 ASN B N 1
ATOM 7303 C CA . ASN B 1 419 ? -62.425 4.585 54.855 1.00 71.56 419 ASN B CA 1
ATOM 7304 C C . ASN B 1 419 ? -63.466 4.484 53.774 1.00 68.09 419 ASN B C 1
ATOM 7305 O O . ASN B 1 419 ? -63.141 4.706 52.611 1.00 62.82 419 ASN B O 1
ATOM 7310 N N . GLN B 1 420 ? -64.706 4.171 54.148 1.00 63.84 420 GLN B N 1
ATOM 7311 C CA . GLN B 1 420 ? -65.761 3.979 53.164 1.00 67.49 420 GLN B CA 1
ATOM 7312 C C . GLN B 1 420 ? -66.921 4.926 53.455 1.00 61.72 420 GLN B C 1
ATOM 7313 O O . GLN B 1 420 ? -67.038 5.449 54.554 1.00 55.04 420 GLN B O 1
ATOM 7319 N N . ASP B 1 421 ? -67.779 5.129 52.459 1.00 59.45 421 ASP B N 1
ATOM 7320 C CA . ASP B 1 421 ? -68.809 6.176 52.495 1.00 59.80 421 ASP B CA 1
ATOM 7321 C C . ASP B 1 421 ? -69.953 5.861 53.453 1.00 60.44 421 ASP B C 1
ATOM 7322 O O . ASP B 1 421 ? -70.056 4.751 53.961 1.00 63.73 421 ASP B O 1
ATOM 7327 N N . TRP B 1 422 ? -70.813 6.848 53.694 1.00 60.90 422 TRP B N 1
ATOM 7328 C CA . TRP B 1 422 ? -72.001 6.649 54.523 1.00 60.88 422 TRP B CA 1
ATOM 7329 C C . TRP B 1 422 ? -73.245 6.360 53.685 1.00 64.20 422 TRP B C 1
ATOM 7330 O O . TRP B 1 422 ? -73.988 7.262 53.314 1.00 59.13 422 TRP B O 1
ATOM 7341 N N . ARG B 1 423 ? -73.466 5.080 53.418 1.00 71.11 423 ARG B N 1
ATOM 7342 C CA . ARG B 1 423 ? -74.630 4.614 52.668 1.00 79.23 423 ARG B CA 1
ATOM 7343 C C . ARG B 1 423 ? -75.900 4.883 53.478 1.00 75.40 423 ARG B C 1
ATOM 7344 O O . ARG B 1 423 ? -75.852 4.892 54.705 1.00 76.63 423 ARG B O 1
ATOM 7352 N N . VAL B 1 424 ? -77.014 5.148 52.794 1.00 74.39 424 VAL B N 1
ATOM 7353 C CA . VAL B 1 424 ? -78.319 5.351 53.459 1.00 73.19 424 VAL B CA 1
ATOM 7354 C C . VAL B 1 424 ? -78.690 4.190 54.414 1.00 71.85 424 VAL B C 1
ATOM 7355 O O . VAL B 1 424 ? -79.325 4.398 55.438 1.00 67.77 424 VAL B O 1
ATOM 7359 N N . GLY B 1 425 ? -78.275 2.976 54.071 1.00 71.92 425 GLY B N 1
ATOM 7360 C CA . GLY B 1 425 ? -78.464 1.792 54.921 1.00 72.98 425 GLY B CA 1
ATOM 7361 C C . GLY B 1 425 ? -77.930 1.948 56.332 1.00 70.62 425 GLY B C 1
ATOM 7362 O O . GLY B 1 425 ? -78.505 1.412 57.289 1.00 73.51 425 GLY B O 1
ATOM 7363 N N . ASP B 1 426 ? -76.838 2.696 56.449 1.00 67.83 426 ASP B N 1
ATOM 7364 C CA . ASP B 1 426 ? -76.197 2.988 57.737 1.00 67.29 426 ASP B CA 1
ATOM 7365 C C . ASP B 1 426 ? -77.070 3.904 58.606 1.00 66.42 426 ASP B C 1
ATOM 7366 O O . ASP B 1 426 ? -77.245 3.664 59.806 1.00 67.88 426 ASP B O 1
ATOM 7371 N N . THR B 1 427 ? -77.610 4.957 57.994 1.00 62.74 427 THR B N 1
ATOM 7372 C CA . THR B 1 427 ? -78.566 5.838 58.668 1.00 59.28 427 THR B CA 1
ATOM 7373 C C . THR B 1 427 ? -79.753 5.037 59.191 1.00 62.35 427 THR B C 1
ATOM 7374 O O . THR B 1 427 ? -80.244 5.293 60.281 1.00 62.32 427 THR B O 1
ATOM 7378 N N . LEU B 1 428 ? -80.203 4.068 58.401 1.00 67.07 428 LEU B N 1
ATOM 7379 C CA . LEU B 1 428 ? -81.408 3.311 58.714 1.00 72.23 428 LEU B CA 1
ATOM 7380 C C . LEU B 1 428 ? -81.211 2.316 59.827 1.00 73.14 428 LEU B C 1
ATOM 7381 O O . LEU B 1 428 ? -82.044 2.237 60.726 1.00 75.29 428 LEU B O 1
ATOM 7386 N N . ILE B 1 429 ? -80.129 1.545 59.769 1.00 75.19 429 ILE B N 1
ATOM 7387 C CA . ILE B 1 429 ? -79.854 0.587 60.838 1.00 77.23 429 ILE B CA 1
ATOM 7388 C C . ILE B 1 429 ? -79.513 1.299 62.157 1.00 75.05 429 ILE B C 1
ATOM 7389 O O . ILE B 1 429 ? -79.814 0.795 63.240 1.00 82.07 429 ILE B O 1
ATOM 7394 N N . THR B 1 430 ? -78.903 2.476 62.052 1.00 70.36 430 THR B N 1
ATOM 7395 C CA . THR B 1 430 ? -78.594 3.300 63.216 1.00 68.31 430 THR B CA 1
ATOM 7396 C C . THR B 1 430 ? -79.874 3.888 63.837 1.00 70.60 430 THR B C 1
ATOM 7397 O O . THR B 1 430 ? -79.983 3.999 65.049 1.00 70.50 430 THR B O 1
ATOM 7401 N N . ALA B 1 431 ? -80.854 4.236 63.011 1.00 75.52 431 ALA B N 1
ATOM 7402 C CA . ALA B 1 431 ? -82.112 4.814 63.512 1.00 76.82 431 ALA B CA 1
ATOM 7403 C C . ALA B 1 431 ? -82.942 3.827 64.331 1.00 74.77 431 ALA B C 1
ATOM 7404 O O . ALA B 1 431 ? -83.940 4.222 64.930 1.00 67.51 431 ALA B O 1
ATOM 7406 N N . ILE B 1 432 ? -82.547 2.552 64.332 1.00 75.06 432 ILE B N 1
ATOM 7407 C CA . ILE B 1 432 ? -83.144 1.554 65.224 1.00 80.13 432 ILE B CA 1
ATOM 7408 C C . ILE B 1 432 ? -82.132 0.982 66.227 1.00 80.50 432 ILE B C 1
ATOM 7409 O O . ILE B 1 432 ? -82.331 -0.103 66.777 1.00 79.60 432 ILE B O 1
ATOM 7414 N N . GLY B 1 433 ? -81.048 1.720 66.449 1.00 81.80 433 GLY B N 1
ATOM 7415 C CA . GLY B 1 433 ? -80.069 1.396 67.492 1.00 83.50 433 GLY B CA 1
ATOM 7416 C C . GLY B 1 433 ? -79.253 0.135 67.279 1.00 85.08 433 GLY B C 1
ATOM 7417 O O . GLY B 1 433 ? -79.042 -0.634 68.222 1.00 93.33 433 GLY B O 1
ATOM 7418 N N . GLN B 1 434 ? -78.779 -0.082 66.055 1.00 79.30 434 GLN B N 1
ATOM 7419 C CA . GLN B 1 434 ? -77.982 -1.266 65.762 1.00 77.00 434 GLN B CA 1
ATOM 7420 C C . GLN B 1 434 ? -76.869 -0.968 64.762 1.00 75.74 434 GLN B C 1
ATOM 7421 O O . GLN B 1 434 ? -76.622 0.194 64.443 1.00 76.51 434 GLN B O 1
ATOM 7427 N N . GLY B 1 435 ? -76.174 -2.005 64.303 1.00 74.36 435 GLY B N 1
ATOM 7428 C CA . GLY B 1 435 ? -75.018 -1.829 63.427 1.00 71.38 435 GLY B CA 1
ATOM 7429 C C . GLY B 1 435 ? -73.834 -1.332 64.231 1.00 69.06 435 GLY B C 1
ATOM 7430 O O . GLY B 1 435 ? -73.473 -1.926 65.247 1.00 77.11 435 GLY B O 1
ATOM 7431 N N . SER B 1 436 ? -73.246 -0.218 63.813 1.00 63.80 436 SER B N 1
ATOM 7432 C CA . SER B 1 436 ? -72.085 0.316 64.502 1.00 64.39 436 SER B CA 1
ATOM 7433 C C . SER B 1 436 ? -72.425 1.157 65.761 1.00 66.19 436 SER B C 1
ATOM 7434 O O . SER B 1 436 ? -71.569 1.875 66.260 1.00 71.10 436 SER B O 1
ATOM 7437 N N . PHE B 1 437 ? -73.655 1.052 66.278 1.00 65.91 437 PHE B N 1
ATOM 7438 C CA . PHE B 1 437 ? -74.113 1.849 67.434 1.00 64.25 437 PHE B CA 1
ATOM 7439 C C . PHE B 1 437 ? -73.945 1.019 68.718 1.00 63.15 437 PHE B C 1
ATOM 7440 O O . PHE B 1 437 ? -74.493 -0.095 68.821 1.00 60.89 437 PHE B O 1
ATOM 7448 N N . LEU B 1 438 ? -73.182 1.572 69.677 1.00 57.53 438 LEU B N 1
ATOM 7449 C CA . LEU B 1 438 ? -72.918 0.929 70.974 1.00 53.64 438 LEU B CA 1
ATOM 7450 C C . LEU B 1 438 ? -73.052 1.859 72.192 1.00 51.31 438 LEU B C 1
ATOM 7451 O O . LEU B 1 438 ? -72.634 3.023 72.163 1.00 46.98 438 LEU B O 1
ATOM 7456 N N . ALA B 1 439 ? -73.624 1.336 73.274 1.00 53.31 439 ALA B N 1
ATOM 7457 C CA . ALA B 1 439 ? -73.803 2.135 74.486 1.00 53.85 439 ALA B CA 1
ATOM 7458 C C . ALA B 1 439 ? -73.581 1.305 75.718 1.00 54.02 439 ALA B C 1
ATOM 7459 O O . ALA B 1 439 ? -73.543 0.072 75.635 1.00 59.84 439 ALA B O 1
ATOM 7461 N N . THR B 1 440 ? -73.405 1.996 76.847 1.00 53.37 440 THR B N 1
ATOM 7462 C CA . THR B 1 440 ? -73.305 1.364 78.172 1.00 53.42 440 THR B CA 1
ATOM 7463 C C . THR B 1 440 ? -74.663 1.444 78.847 1.00 54.62 440 THR B C 1
ATOM 7464 O O . THR B 1 440 ? -75.394 2.390 78.612 1.00 51.16 440 THR B O 1
ATOM 7468 N N . PRO B 1 441 ? -75.012 0.445 79.679 1.00 58.67 441 PRO B N 1
ATOM 7469 C CA . PRO B 1 441 ? -76.203 0.568 80.524 1.00 56.52 441 PRO B CA 1
ATOM 7470 C C . PRO B 1 441 ? -76.276 1.891 81.278 1.00 57.44 441 PRO B C 1
ATOM 7471 O O . PRO B 1 441 ? -77.365 2.396 81.496 1.00 63.16 441 PRO B O 1
ATOM 7475 N N . LEU B 1 442 ? -75.139 2.465 81.659 1.00 55.87 442 LEU B N 1
ATOM 7476 C CA . LEU B 1 442 ? -75.134 3.808 82.245 1.00 53.30 442 LEU B CA 1
ATOM 7477 C C . LEU B 1 442 ? -75.685 4.864 81.285 1.00 50.93 442 LEU B C 1
ATOM 7478 O O . LEU B 1 442 ? -76.504 5.694 81.675 1.00 47.82 442 LEU B O 1
ATOM 7483 N N . GLN B 1 443 ? -75.234 4.829 80.035 1.00 49.76 443 GLN B N 1
ATOM 7484 C CA . GLN B 1 443 ? -75.679 5.802 79.037 1.00 51.26 443 GLN B CA 1
ATOM 7485 C C . GLN B 1 443 ? -77.198 5.742 78.856 1.00 53.43 443 GLN B C 1
ATOM 7486 O O . GLN B 1 443 ? -77.861 6.778 78.828 1.00 52.95 443 GLN B O 1
ATOM 7492 N N . VAL B 1 444 ? -77.741 4.532 78.777 1.00 54.92 444 VAL B N 1
ATOM 7493 C CA . VAL B 1 444 ? -79.190 4.329 78.618 1.00 59.57 444 VAL B CA 1
ATOM 7494 C C . VAL B 1 444 ? -79.971 4.903 79.808 1.00 61.05 444 VAL B C 1
ATOM 7495 O O . VAL B 1 444 ? -81.001 5.544 79.632 1.00 60.39 444 VAL B O 1
ATOM 7499 N N . LEU B 1 445 ? -79.459 4.658 81.015 1.00 62.76 445 LEU B N 1
ATOM 7500 C CA . LEU B 1 445 ? -80.034 5.173 82.264 1.00 61.14 445 LEU B CA 1
ATOM 7501 C C . LEU B 1 445 ? -80.047 6.708 82.340 1.00 60.17 445 LEU B C 1
ATOM 7502 O O . LEU B 1 445 ? -81.058 7.300 82.688 1.00 57.26 445 LEU B O 1
ATOM 7507 N N . ALA B 1 446 ? -78.915 7.340 82.052 1.00 59.13 446 ALA B N 1
ATOM 7508 C CA . ALA B 1 446 ? -78.830 8.800 82.080 1.00 62.67 446 ALA B CA 1
ATOM 7509 C C . ALA B 1 446 ? -79.790 9.376 81.054 1.00 68.84 446 ALA B C 1
ATOM 7510 O O . ALA B 1 446 ? -80.520 10.336 81.321 1.00 74.96 446 ALA B O 1
ATOM 7512 N N . TYR B 1 447 ? -79.773 8.759 79.878 1.00 70.52 447 TYR B N 1
ATOM 7513 C CA . TYR B 1 447 ? -80.675 9.083 78.773 1.00 72.75 447 TYR B CA 1
ATOM 7514 C C . TYR B 1 447 ? -82.140 8.987 79.202 1.00 74.92 447 TYR B C 1
ATOM 7515 O O . TYR B 1 447 ? -82.900 9.933 79.022 1.00 73.81 447 TYR B O 1
ATOM 7524 N N . THR B 1 448 ? -82.521 7.866 79.803 1.00 72.98 448 THR B N 1
ATOM 7525 C CA . THR B 1 448 ? -83.887 7.676 80.292 1.00 76.69 448 THR B CA 1
ATOM 7526 C C . THR B 1 448 ? -84.322 8.731 81.336 1.00 78.43 448 THR B C 1
ATOM 7527 O O . THR B 1 448 ? -85.475 9.156 81.343 1.00 77.39 448 THR B O 1
ATOM 7531 N N . GLY B 1 449 ? -83.403 9.138 82.208 1.00 79.78 449 GLY B N 1
ATOM 7532 C CA . GLY B 1 449 ? -83.665 10.176 83.211 1.00 85.21 449 GLY B CA 1
ATOM 7533 C C . GLY B 1 449 ? -83.683 11.591 82.660 1.00 91.06 449 GLY B C 1
ATOM 7534 O O . GLY B 1 449 ? -84.215 12.506 83.291 1.00 91.06 449 GLY B O 1
ATOM 7535 N N . LEU B 1 450 ? -83.076 11.785 81.497 1.00 100.67 450 LEU B N 1
ATOM 7536 C CA . LEU B 1 450 ? -83.219 13.046 80.770 1.00 111.75 450 LEU B CA 1
ATOM 7537 C C . LEU B 1 450 ? -84.624 13.179 80.173 1.00 113.05 450 LEU B C 1
ATOM 7538 O O . LEU B 1 450 ? -85.245 14.239 80.266 1.00 109.35 450 LEU B O 1
ATOM 7543 N N . ILE B 1 451 ? -85.117 12.107 79.555 1.00 114.32 451 ILE B N 1
ATOM 7544 C CA . ILE B 1 451 ? -86.474 12.091 78.992 1.00 118.63 451 ILE B CA 1
ATOM 7545 C C . ILE B 1 451 ? -87.461 12.467 80.080 1.00 117.76 451 ILE B C 1
ATOM 7546 O O . ILE B 1 451 ? -88.203 13.441 79.948 1.00 123.17 451 ILE B O 1
ATOM 7551 N N . ALA B 1 452 ? -87.432 11.704 81.168 1.00 114.18 452 ALA B N 1
ATOM 7552 C CA . ALA B 1 452 ? -88.414 11.836 82.230 1.00 106.35 452 ALA B CA 1
ATOM 7553 C C . ALA B 1 452 ? -88.329 13.192 82.903 1.00 103.24 452 ALA B C 1
ATOM 7554 O O . ALA B 1 452 ? -89.351 13.806 83.179 1.00 112.37 452 ALA B O 1
ATOM 7556 N N . THR B 1 453 ? -87.113 13.660 83.166 1.00 98.55 453 THR B N 1
ATOM 7557 C CA . THR B 1 453 ? -86.919 14.882 83.946 1.00 101.80 453 THR B CA 1
ATOM 7558 C C . THR B 1 453 ? -86.878 16.157 83.102 1.00 100.97 453 THR B C 1
ATOM 7559 O O . THR B 1 453 ? -87.343 17.203 83.543 1.00 105.19 453 THR B O 1
ATOM 7563 N N . GLY B 1 454 ? -86.294 16.079 81.910 1.00 97.92 454 GLY B N 1
ATOM 7564 C CA . GLY B 1 454 ? -86.003 17.273 81.114 1.00 97.12 454 GLY B CA 1
ATOM 7565 C C . GLY B 1 454 ? -84.621 17.836 81.415 1.00 99.35 454 GLY B C 1
ATOM 7566 O O . GLY B 1 454 ? -84.190 18.820 80.808 1.00 100.72 454 GLY B O 1
ATOM 7567 N N . LYS B 1 455 ? -83.935 17.211 82.369 1.00 103.32 455 LYS B N 1
ATOM 7568 C CA . LYS B 1 455 ? -82.544 17.516 82.673 1.00 102.10 455 LYS B CA 1
ATOM 7569 C C . LYS B 1 455 ? -81.757 16.231 82.931 1.00 99.82 455 LYS B C 1
ATOM 7570 O O . LYS B 1 455 ? -82.322 15.188 83.294 1.00 97.82 455 LYS B O 1
ATOM 7576 N N . LEU B 1 456 ? -80.442 16.336 82.741 1.00 94.41 456 LEU B N 1
ATOM 7577 C CA . LEU B 1 456 ? -79.540 15.182 82.669 1.00 93.19 456 LEU B CA 1
ATOM 7578 C C . LEU B 1 456 ? -78.759 14.953 83.959 1.00 86.79 456 LEU B C 1
ATOM 7579 O O . LEU B 1 456 ? -77.945 15.786 84.387 1.00 75.82 456 LEU B O 1
ATOM 7584 N N . ALA B 1 457 ? -78.988 13.790 84.551 1.00 85.94 457 ALA B N 1
ATOM 7585 C CA . ALA B 1 457 ? -78.333 13.446 85.788 1.00 88.46 457 ALA B CA 1
ATOM 7586 C C . ALA B 1 457 ? -76.953 12.890 85.507 1.00 81.91 457 ALA B C 1
ATOM 7587 O O . ALA B 1 457 ? -76.789 12.081 84.605 1.00 93.92 457 ALA B O 1
ATOM 7589 N N . THR B 1 458 ? -75.961 13.331 86.272 1.00 71.91 458 THR B N 1
ATOM 7590 C CA . THR B 1 458 ? -74.682 12.640 86.330 1.00 63.44 458 THR B CA 1
ATOM 7591 C C . THR B 1 458 ? -74.788 11.548 87.392 1.00 64.33 458 THR B C 1
ATOM 7592 O O . THR B 1 458 ? -74.812 11.879 88.590 1.00 63.37 458 THR B O 1
ATOM 7596 N N . PRO B 1 459 ? -74.859 10.251 86.975 1.00 63.56 459 PRO B N 1
ATOM 7597 C CA . PRO B 1 459 ? -74.932 9.186 87.964 1.00 63.97 459 PRO B CA 1
ATOM 7598 C C . PRO B 1 459 ? -73.658 9.168 88.784 1.00 65.85 459 PRO B C 1
ATOM 7599 O O . PRO B 1 459 ? -72.593 9.446 88.254 1.00 63.80 459 PRO B O 1
ATOM 7603 N N . HIS B 1 460 ? -73.778 8.883 90.075 1.00 68.48 460 HIS B N 1
ATOM 7604 C CA . HIS B 1 460 ? -72.616 8.829 90.945 1.00 63.76 460 HIS B CA 1
ATOM 7605 C C . HIS B 1 460 ? -72.969 7.971 92.126 1.00 62.18 460 HIS B C 1
ATOM 7606 O O . HIS B 1 460 ? -74.144 7.661 92.330 1.00 63.35 460 HIS B O 1
ATOM 7613 N N . PHE B 1 461 ? -71.951 7.550 92.870 1.00 62.45 461 PHE B N 1
ATOM 7614 C CA . PHE B 1 461 ? -72.134 6.697 94.044 1.00 61.16 461 PHE B CA 1
ATOM 7615 C C . PHE B 1 461 ? -71.887 7.438 95.361 1.00 59.58 461 PHE B C 1
ATOM 7616 O O . PHE B 1 461 ? -72.533 7.148 96.361 1.00 60.28 461 PHE B O 1
ATOM 7624 N N . ALA B 1 462 ? -70.963 8.395 95.357 1.00 60.22 462 ALA B N 1
ATOM 7625 C CA . ALA B 1 462 ? -70.612 9.113 96.583 1.00 62.21 462 ALA B CA 1
ATOM 7626 C C . ALA B 1 462 ? -71.633 10.197 96.943 1.00 65.17 462 ALA B C 1
ATOM 7627 O O . ALA B 1 462 ? -71.720 11.216 96.254 1.00 60.27 462 ALA B O 1
ATOM 7629 N N . ILE B 1 463 ? -72.376 9.998 98.033 1.00 70.12 463 ILE B N 1
ATOM 7630 C CA . ILE B 1 463 ? -73.438 10.940 98.403 1.00 72.72 463 ILE B CA 1
ATOM 7631 C C . ILE B 1 463 ? -72.919 12.366 98.534 1.00 71.70 463 ILE B C 1
ATOM 7632 O O . ILE B 1 463 ? -73.598 13.298 98.131 1.00 70.21 463 ILE B O 1
ATOM 7637 N N . ASN B 1 464 ? -71.713 12.526 99.067 1.00 73.80 464 ASN B N 1
ATOM 7638 C CA . ASN B 1 464 ? -71.108 13.849 99.219 1.00 78.81 464 ASN B CA 1
ATOM 7639 C C . ASN B 1 464 ? -70.485 14.381 97.908 1.00 85.07 464 ASN B C 1
ATOM 7640 O O . ASN B 1 464 ? -69.682 15.316 97.947 1.00 85.24 464 ASN B O 1
ATOM 7645 N N . ASN B 1 465 ? -70.858 13.794 96.762 1.00 89.77 465 ASN B N 1
ATOM 7646 C CA . ASN B 1 465 ? -70.374 14.237 95.454 1.00 87.01 465 ASN B CA 1
ATOM 7647 C C . ASN B 1 465 ? -71.428 15.103 94.735 1.00 92.53 465 ASN B C 1
ATOM 7648 O O . ASN B 1 465 ? -72.212 14.606 93.906 1.00 93.45 465 ASN B O 1
ATOM 7653 N N . LYS B 1 466 ? -71.424 16.395 95.074 1.00 91.15 466 LYS B N 1
ATOM 7654 C CA . LYS B 1 466 ? -72.422 17.353 94.611 1.00 94.70 466 LYS B CA 1
ATOM 7655 C C . LYS B 1 466 ? -72.376 17.508 93.103 1.00 96.73 466 LYS B C 1
ATOM 7656 O O . LYS B 1 466 ? -71.578 18.287 92.573 1.00 90.55 466 LYS B O 1
ATOM 7662 N N . GLN B 1 467 ? -73.231 16.761 92.417 1.00 98.86 467 GLN B N 1
ATOM 7663 C CA . GLN B 1 467 ? -73.274 16.802 90.962 1.00 97.88 467 GLN B CA 1
ATOM 7664 C C . GLN B 1 467 ? -74.457 17.637 90.504 1.00 87.87 467 GLN B C 1
ATOM 7665 O O . GLN B 1 467 ? -75.589 17.163 90.545 1.00 75.99 467 GLN B O 1
ATOM 7671 N N . PRO B 1 468 ? -74.198 18.881 90.052 1.00 86.84 468 PRO B N 1
ATOM 7672 C CA . PRO B 1 468 ? -75.289 19.664 89.464 1.00 89.62 468 PRO B CA 1
ATOM 7673 C C . PRO B 1 468 ? -75.887 18.979 88.239 1.00 89.20 468 PRO B C 1
ATOM 7674 O O . PRO B 1 468 ? -75.183 18.282 87.511 1.00 96.70 468 PRO B O 1
ATOM 7678 N N . LEU B 1 469 ? -77.184 19.164 88.030 1.00 85.35 469 LEU B N 1
ATOM 7679 C CA . LEU B 1 469 ? -77.850 18.651 86.840 1.00 84.36 469 LEU B CA 1
ATOM 7680 C C . LEU B 1 469 ? -77.308 19.368 85.609 1.00 83.14 469 LEU B C 1
ATOM 7681 O O . LEU B 1 469 ? -76.788 20.479 85.715 1.00 80.20 469 LEU B O 1
ATOM 7686 N N . LYS B 1 470 ? -77.420 18.726 84.451 1.00 83.04 470 LYS B N 1
ATOM 7687 C CA . LYS B 1 470 ? -77.001 19.334 83.181 1.00 81.66 470 LYS B CA 1
ATOM 7688 C C . LYS B 1 470 ? -78.178 19.584 82.246 1.00 82.09 470 LYS B C 1
ATOM 7689 O O . LYS B 1 470 ? -79.126 18.799 82.216 1.00 78.27 470 LYS B O 1
ATOM 7695 N N . ASP B 1 471 ? -78.101 20.682 81.493 1.00 81.05 471 ASP B N 1
ATOM 7696 C CA . ASP B 1 471 ? -79.246 21.195 80.724 1.00 87.20 471 ASP B CA 1
ATOM 7697 C C . ASP B 1 471 ? -78.910 21.302 79.231 1.00 89.75 471 ASP B C 1
ATOM 7698 O O . ASP B 1 471 ? -78.738 22.410 78.701 1.00 83.38 471 ASP B O 1
ATOM 7703 N N . PRO B 1 472 ? -78.842 20.146 78.543 1.00 92.57 472 PRO B N 1
ATOM 7704 C CA . PRO B 1 472 ? -78.355 20.102 77.176 1.00 93.50 472 PRO B CA 1
ATOM 7705 C C . PRO B 1 472 ? -79.376 20.459 76.093 1.00 100.26 472 PRO B C 1
ATOM 7706 O O . PRO B 1 472 ? -79.054 20.316 74.914 1.00 101.93 472 PRO B O 1
ATOM 7710 N N . LEU B 1 473 ? -80.574 20.926 76.469 1.00 102.07 473 LEU B N 1
ATOM 7711 C CA . LEU B 1 473 ? -81.670 21.059 75.493 1.00 94.73 473 LEU B CA 1
ATOM 7712 C C . LEU B 1 473 ? -82.218 22.484 75.422 1.00 98.24 473 LEU B C 1
ATOM 7713 O O . LEU B 1 473 ? -82.098 23.258 76.373 1.00 96.93 473 LEU B O 1
ATOM 7718 N N . ASN B 1 474 ? -82.812 22.805 74.270 1.00 104.13 474 ASN B N 1
ATOM 7719 C CA . ASN B 1 474 ? -83.492 24.084 73.990 1.00 109.76 474 ASN B CA 1
ATOM 7720 C C . ASN B 1 474 ? -84.938 24.006 74.482 1.00 114.65 474 ASN B C 1
ATOM 7721 O O . ASN B 1 474 ? -85.397 22.959 74.927 1.00 117.32 474 ASN B O 1
ATOM 7726 N N . SER B 1 475 ? -85.652 25.122 74.413 1.00 112.80 475 SER B N 1
ATOM 7727 C CA . SER B 1 475 ? -87.090 25.145 74.684 1.00 113.08 475 SER B CA 1
ATOM 7728 C C . SER B 1 475 ? -87.857 24.129 73.848 1.00 113.77 475 SER B C 1
ATOM 7729 O O . SER B 1 475 ? -88.553 23.273 74.403 1.00 112.62 475 SER B O 1
ATOM 7732 N N . PHE B 1 476 ? -87.720 24.233 72.523 1.00 108.03 476 PHE B N 1
ATOM 7733 C CA . PHE B 1 476 ? -88.418 23.343 71.591 1.00 103.98 476 PHE B CA 1
ATOM 7734 C C . PHE B 1 476 ? -88.265 21.874 71.982 1.00 99.92 476 PHE B C 1
ATOM 7735 O O . PHE B 1 476 ? -89.245 21.138 72.057 1.00 93.28 476 PHE B O 1
ATOM 7743 N N . GLN B 1 477 ? -87.032 21.464 72.246 1.00 98.76 477 GLN B N 1
ATOM 7744 C CA . GLN B 1 477 ? -86.725 20.063 72.519 1.00 101.16 477 GLN B CA 1
ATOM 7745 C C . GLN B 1 477 ? -87.416 19.576 73.794 1.00 106.57 477 GLN B C 1
ATOM 7746 O O . GLN B 1 477 ? -88.018 18.490 73.821 1.00 105.87 477 GLN B O 1
ATOM 7752 N N . LYS B 1 478 ? -87.340 20.395 74.842 1.00 107.81 478 LYS B N 1
ATOM 7753 C CA . LYS B 1 478 ? -87.930 20.057 76.136 1.00 112.18 478 LYS B CA 1
ATOM 7754 C C . LYS B 1 478 ? -89.437 19.853 76.023 1.00 116.07 478 LYS B C 1
ATOM 7755 O O . LYS B 1 478 ? -89.980 18.911 76.584 1.00 111.86 478 LYS B O 1
ATOM 7761 N N . LYS B 1 479 ? -90.107 20.738 75.293 1.00 118.16 479 LYS B N 1
ATOM 7762 C CA . LYS B 1 479 ? -91.550 20.633 75.095 1.00 117.01 479 LYS B CA 1
ATOM 7763 C C . LYS B 1 479 ? -91.935 19.318 74.430 1.00 115.57 479 LYS B C 1
ATOM 7764 O O . LYS B 1 479 ? -92.905 18.676 74.830 1.00 115.02 479 LYS B O 1
ATOM 7770 N N . LYS B 1 480 ? -91.172 18.918 73.419 1.00 109.90 480 LYS B N 1
ATOM 7771 C CA . LYS B 1 480 ? -91.446 17.673 72.722 1.00 111.90 480 LYS B CA 1
ATOM 7772 C C . LYS B 1 480 ? -91.209 16.440 73.601 1.00 112.43 480 LYS B C 1
ATOM 7773 O O . LYS B 1 480 ? -91.717 15.359 73.302 1.00 113.11 480 LYS B O 1
ATOM 7779 N N . LEU B 1 481 ? -90.463 16.598 74.692 1.00 112.00 481 LEU B N 1
ATOM 7780 C CA . LEU B 1 481 ? -90.225 15.483 75.616 1.00 114.75 481 LEU B CA 1
ATOM 7781 C C . LEU B 1 481 ? -91.518 14.852 76.124 1.00 112.72 481 LEU B C 1
ATOM 7782 O O . LEU B 1 481 ? -91.610 13.632 76.219 1.00 105.37 481 LEU B O 1
ATOM 7787 N N . GLN B 1 482 ? -92.524 15.661 76.430 1.00 115.50 482 GLN B N 1
ATOM 7788 C CA . GLN B 1 482 ? -93.761 15.108 76.959 1.00 117.28 482 GLN B CA 1
ATOM 7789 C C . GLN B 1 482 ? -94.362 14.107 75.998 1.00 116.54 482 GLN B C 1
ATOM 7790 O O . GLN B 1 482 ? -94.766 13.012 76.393 1.00 109.77 482 GLN B O 1
ATOM 7796 N N . ALA B 1 483 ? -94.404 14.485 74.729 1.00 114.04 483 ALA B N 1
ATOM 7797 C CA . ALA B 1 483 ? -94.854 13.585 73.692 1.00 116.12 483 ALA B CA 1
ATOM 7798 C C . ALA B 1 483 ? -94.165 12.243 73.842 1.00 112.72 483 ALA B C 1
ATOM 7799 O O . ALA B 1 483 ? -94.803 11.200 73.842 1.00 108.22 483 ALA B O 1
ATOM 7801 N N . LEU B 1 484 ? -92.848 12.289 73.976 1.00 115.49 484 LEU B N 1
ATOM 7802 C CA . LEU B 1 484 ? -92.048 11.078 74.108 1.00 120.64 484 LEU B CA 1
ATOM 7803 C C . LEU B 1 484 ? -92.393 10.303 75.370 1.00 116.62 484 LEU B C 1
ATOM 7804 O O . LEU B 1 484 ? -92.449 9.074 75.342 1.00 108.89 484 LEU B O 1
ATOM 7809 N N . ARG B 1 485 ? -92.619 11.020 76.471 1.00 113.62 485 ARG B N 1
ATOM 7810 C CA . ARG B 1 485 ? -93.007 10.388 77.736 1.00 111.59 485 ARG B CA 1
ATOM 7811 C C . ARG B 1 485 ? -94.330 9.659 77.577 1.00 111.44 485 ARG B C 1
ATOM 7812 O O . ARG B 1 485 ? -94.486 8.537 78.063 1.00 102.02 485 ARG B O 1
ATOM 7820 N N . VAL B 1 486 ? -95.270 10.305 76.886 1.00 112.95 486 VAL B N 1
ATOM 7821 C CA . VAL B 1 486 ? -96.591 9.733 76.638 1.00 117.14 486 VAL B CA 1
ATOM 7822 C C . VAL B 1 486 ? -96.436 8.427 75.865 1.00 115.78 486 VAL B C 1
ATOM 7823 O O . VAL B 1 486 ? -97.115 7.447 76.147 1.00 117.82 486 VAL B O 1
ATOM 7827 N N . GLY B 1 487 ? -95.532 8.417 74.895 1.00 116.61 487 GLY B N 1
ATOM 7828 C CA . GLY B 1 487 ? -95.196 7.188 74.181 1.00 119.32 487 GLY B CA 1
ATOM 7829 C C . GLY B 1 487 ? -94.739 6.096 75.135 1.00 120.12 487 GLY B C 1
ATOM 7830 O O . GLY B 1 487 ? -95.301 4.989 75.159 1.00 118.16 487 GLY B O 1
ATOM 7831 N N . MET B 1 488 ? -93.725 6.419 75.937 1.00 123.08 488 MET B N 1
ATOM 7832 C CA . MET B 1 488 ? -93.181 5.475 76.919 1.00 128.65 488 MET B CA 1
ATOM 7833 C C . MET B 1 488 ? -94.294 5.053 77.876 1.00 133.69 488 MET B C 1
ATOM 7834 O O . MET B 1 488 ? -94.410 3.880 78.220 1.00 141.17 488 MET B O 1
ATOM 7839 N N . TYR B 1 489 ? -95.118 6.016 78.282 1.00 135.46 489 TYR B N 1
ATOM 7840 C CA . TYR B 1 489 ? -96.299 5.750 79.105 1.00 138.01 489 TYR B CA 1
ATOM 7841 C C . TYR B 1 489 ? -97.179 4.678 78.458 1.00 136.03 489 TYR B C 1
ATOM 7842 O O . TYR B 1 489 ? -97.628 3.743 79.123 1.00 137.24 489 TYR B O 1
ATOM 7851 N N . GLU B 1 490 ? -97.393 4.813 77.155 1.00 134.69 490 GLU B N 1
ATOM 7852 C CA . GLU B 1 490 ? -98.222 3.876 76.399 1.00 136.42 490 GLU B CA 1
ATOM 7853 C C . GLU B 1 490 ? -97.609 2.482 76.253 1.00 131.88 490 GLU B C 1
ATOM 7854 O O . GLU B 1 490 ? -98.331 1.497 76.138 1.00 135.77 490 GLU B O 1
ATOM 7860 N N . VAL B 1 491 ? -96.287 2.380 76.268 1.00 126.42 491 VAL B N 1
ATOM 7861 C CA . VAL B 1 491 ? -95.652 1.066 76.118 1.00 127.74 491 VAL B CA 1
ATOM 7862 C C . VAL B 1 491 ? -96.048 0.149 77.278 1.00 133.56 491 VAL B C 1
ATOM 7863 O O . VAL B 1 491 ? -96.215 -1.062 77.105 1.00 128.87 491 VAL B O 1
ATOM 7867 N N . CYS B 1 492 ? -96.188 0.752 78.456 1.00 146.72 492 CYS B N 1
ATOM 7868 C CA . CYS B 1 492 ? -96.431 0.036 79.703 1.00 159.51 492 CYS B CA 1
ATOM 7869 C C . CYS B 1 492 ? -97.910 0.024 80.082 1.00 159.44 492 CYS B C 1
ATOM 7870 O O . CYS B 1 492 ? -98.359 -0.874 80.794 1.00 167.11 492 CYS B O 1
ATOM 7873 N N . ASN B 1 493 ? -98.668 1.000 79.582 1.00 155.00 493 ASN B N 1
ATOM 7874 C CA . ASN B 1 493 ? -100.054 1.231 80.037 1.00 154.04 493 ASN B CA 1
ATOM 7875 C C . ASN B 1 493 ? -101.165 1.015 79.006 1.00 160.18 493 ASN B C 1
ATOM 7876 O O . ASN B 1 493 ? -102.270 0.627 79.376 1.00 158.93 493 ASN B O 1
ATOM 7881 N N . HIS B 1 494 ? -100.874 1.275 77.734 1.00 168.50 494 HIS B N 1
ATOM 7882 C CA . HIS B 1 494 ? -101.817 1.016 76.641 1.00 166.66 494 HIS B CA 1
ATOM 7883 C C . HIS B 1 494 ? -101.815 -0.485 76.321 1.00 165.81 494 HIS B C 1
ATOM 7884 O O . HIS B 1 494 ? -100.778 -1.150 76.405 1.00 165.55 494 HIS B O 1
ATOM 7891 N N . LYS B 1 495 ? -102.973 -1.017 75.943 1.00 160.56 495 LYS B N 1
ATOM 7892 C CA . LYS B 1 495 ? -103.129 -2.465 75.778 1.00 155.00 495 LYS B CA 1
ATOM 7893 C C . LYS B 1 495 ? -102.354 -3.002 74.575 1.00 148.92 495 LYS B C 1
ATOM 7894 O O . LYS B 1 495 ? -101.950 -4.168 74.557 1.00 138.36 495 LYS B O 1
ATOM 7900 N N . ASP B 1 496 ? -102.133 -2.130 73.595 1.00 151.11 496 ASP B N 1
ATOM 7901 C CA . ASP B 1 496 ? -101.310 -2.431 72.420 1.00 153.62 496 ASP B CA 1
ATOM 7902 C C . ASP B 1 496 ? -99.822 -2.452 72.739 1.00 159.89 496 ASP B C 1
ATOM 7903 O O . ASP B 1 496 ? -99.045 -3.117 72.047 1.00 161.35 496 ASP B O 1
ATOM 7908 N N . GLY B 1 497 ? -99.434 -1.707 73.773 1.00 164.84 497 GLY B N 1
ATOM 7909 C CA . GLY B 1 497 ? -98.036 -1.585 74.175 1.00 159.94 497 GLY B CA 1
ATOM 7910 C C . GLY B 1 497 ? -97.325 -2.918 74.247 1.00 156.48 497 GLY B C 1
ATOM 7911 O O . GLY B 1 497 ? -97.899 -3.913 74.695 1.00 164.54 497 GLY B O 1
ATOM 7912 N N . THR B 1 498 ? -96.074 -2.941 73.797 1.00 147.64 498 THR B N 1
ATOM 7913 C CA . THR B 1 498 ? -95.269 -4.162 73.852 1.00 145.85 498 THR B CA 1
ATOM 7914 C C . THR B 1 498 ? -95.153 -4.689 75.280 1.00 144.09 498 THR B C 1
ATOM 7915 O O . THR B 1 498 ? -95.160 -5.900 75.498 1.00 154.64 498 THR B O 1
ATOM 7919 N N . ALA B 1 499 ? -95.075 -3.777 76.245 1.00 135.67 499 ALA B N 1
ATOM 7920 C CA . ALA B 1 499 ? -94.853 -4.143 77.637 1.00 136.73 499 ALA B CA 1
ATOM 7921 C C . ALA B 1 499 ? -96.110 -4.037 78.512 1.00 136.55 499 ALA B C 1
ATOM 7922 O O . ALA B 1 499 ? -96.048 -3.556 79.639 1.00 136.96 499 ALA B O 1
ATOM 7924 N N . TYR B 1 500 ? -97.244 -4.507 78.006 1.00 135.14 500 TYR B N 1
ATOM 7925 C CA . TYR B 1 500 ? -98.487 -4.480 78.773 1.00 136.06 500 TYR B CA 1
ATOM 7926 C C . TYR B 1 500 ? -98.735 -5.811 79.492 1.00 140.73 500 TYR B C 1
ATOM 7927 O O . TYR B 1 500 ? -99.018 -5.841 80.690 1.00 144.85 500 TYR B O 1
ATOM 7936 N N . HIS B 1 501 ? -98.644 -6.907 78.743 1.00 143.52 501 HIS B N 1
ATOM 7937 C CA . HIS B 1 501 ? -98.965 -8.240 79.262 1.00 144.94 501 HIS B CA 1
ATOM 7938 C C . HIS B 1 501 ? -97.891 -8.783 80.185 1.00 140.16 501 HIS B C 1
ATOM 7939 O O . HIS B 1 501 ? -98.106 -9.796 80.840 1.00 142.35 501 HIS B O 1
ATOM 7946 N N . SER B 1 502 ? -96.731 -8.134 80.226 1.00 136.80 502 SER B N 1
ATOM 7947 C CA . SER B 1 502 ? -95.616 -8.582 81.074 1.00 129.14 502 SER B CA 1
ATOM 7948 C C . SER B 1 502 ? -95.498 -7.813 82.401 1.00 128.68 502 SER B C 1
ATOM 7949 O O . SER B 1 502 ? -94.994 -8.352 83.383 1.00 132.68 502 SER B O 1
ATOM 7952 N N . THR B 1 503 ? -95.954 -6.561 82.427 1.00 133.10 503 THR B N 1
ATOM 7953 C CA . THR B 1 503 ? -95.874 -5.719 83.629 1.00 139.10 503 THR B CA 1
ATOM 7954 C C . THR B 1 503 ? -97.158 -5.661 84.437 1.00 143.43 503 THR B C 1
ATOM 7955 O O . THR B 1 503 ? -97.508 -4.610 84.980 1.00 144.77 503 THR B O 1
ATOM 7959 N N . ARG B 1 504 ? -97.870 -6.772 84.518 1.00 143.56 504 ARG B N 1
ATOM 7960 C CA . ARG B 1 504 ? -99.033 -6.837 85.392 1.00 144.04 504 ARG B CA 1
ATOM 7961 C C . ARG B 1 504 ? -98.570 -7.193 86.803 1.00 139.96 504 ARG B C 1
ATOM 7962 O O . ARG B 1 504 ? -97.619 -7.948 86.960 1.00 137.70 504 ARG B O 1
ATOM 7970 N N . GLY B 1 505 ? -99.242 -6.643 87.809 1.00 141.01 505 GLY B N 1
ATOM 7971 C CA . GLY B 1 505 ? -98.845 -6.810 89.212 1.00 135.20 505 GLY B CA 1
ATOM 7972 C C . GLY B 1 505 ? -97.892 -5.720 89.687 1.00 132.42 505 GLY B C 1
ATOM 7973 O O . GLY B 1 505 ? -97.026 -5.977 90.525 1.00 125.15 505 GLY B O 1
ATOM 7974 N N . SER B 1 506 ? -98.053 -4.508 89.152 1.00 133.82 506 SER B N 1
ATOM 7975 C CA . SER B 1 506 ? -97.223 -3.347 89.525 1.00 132.83 506 SER B CA 1
ATOM 7976 C C . SER B 1 506 ? -97.990 -2.357 90.412 1.00 135.39 506 SER B C 1
ATOM 7977 O O . SER B 1 506 ? -99.082 -1.923 90.069 1.00 132.75 506 SER B O 1
ATOM 7980 N N . LYS B 1 507 ? -97.397 -1.977 91.536 1.00 138.01 507 LYS B N 1
ATOM 7981 C CA . LYS B 1 507 ? -98.048 -1.065 92.482 1.00 144.64 507 LYS B CA 1
ATOM 7982 C C . LYS B 1 507 ? -97.979 0.404 92.055 1.00 143.32 507 LYS B C 1
ATOM 7983 O O . LYS B 1 507 ? -98.607 1.253 92.680 1.00 131.56 507 LYS B O 1
ATOM 7989 N N . ILE B 1 508 ? -97.214 0.721 91.014 1.00 155.58 508 ILE B N 1
ATOM 7990 C CA . ILE B 1 508 ? -96.987 2.120 90.618 1.00 164.25 508 ILE B CA 1
ATOM 7991 C C . ILE B 1 508 ? -97.260 2.293 89.129 1.00 163.25 508 ILE B C 1
ATOM 7992 O O . ILE B 1 508 ? -97.270 1.313 88.382 1.00 162.29 508 ILE B O 1
ATOM 7997 N N . THR B 1 509 ? -97.495 3.536 88.708 1.00 161.77 509 THR B N 1
ATOM 7998 C CA . THR B 1 509 ? -97.590 3.854 87.287 1.00 159.10 509 THR B CA 1
ATOM 7999 C C . THR B 1 509 ? -96.214 4.028 86.658 1.00 156.66 509 THR B C 1
ATOM 8000 O O . THR B 1 509 ? -95.390 4.848 87.108 1.00 141.91 509 THR B O 1
ATOM 8004 N N . LEU B 1 510 ? -96.010 3.269 85.585 1.00 158.24 510 LEU B N 1
ATOM 8005 C CA . LEU B 1 510 ? -94.719 3.142 84.931 1.00 158.01 510 LEU B CA 1
ATOM 8006 C C . LEU B 1 510 ? -94.739 3.756 83.525 1.00 158.06 510 LEU B C 1
ATOM 8007 O O . LEU B 1 510 ? -95.794 3.878 82.896 1.00 151.03 510 LEU B O 1
ATOM 8012 N N . ALA B 1 511 ? -93.551 4.140 83.058 1.00 148.72 511 ALA B N 1
ATOM 8013 C CA . ALA B 1 511 ? -93.311 4.570 81.677 1.00 129.06 511 ALA B CA 1
ATOM 8014 C C . ALA B 1 511 ? -92.001 3.933 81.205 1.00 114.85 511 ALA B C 1
ATOM 8015 O O . ALA B 1 511 ? -90.978 4.127 81.837 1.00 111.10 511 ALA B O 1
ATOM 8017 N N . CYS B 1 512 ? -92.039 3.176 80.109 1.00 113.69 512 CYS B N 1
ATOM 8018 C CA . CYS B 1 512 ? -90.916 2.330 79.682 1.00 118.08 512 CYS B CA 1
ATOM 8019 C C . CYS B 1 512 ? -90.617 2.392 78.163 1.00 109.02 512 CYS B C 1
ATOM 8020 O O . CYS B 1 512 ? -91.314 3.062 77.394 1.00 98.76 512 CYS B O 1
ATOM 8023 N N . LYS B 1 513 ? -89.557 1.689 77.759 1.00 105.56 513 LYS B N 1
ATOM 8024 C CA . LYS B 1 513 ? -89.296 1.350 76.351 1.00 104.23 513 LYS B CA 1
ATOM 8025 C C . LYS B 1 513 ? -88.549 0.012 76.306 1.00 100.04 513 LYS B C 1
ATOM 8026 O O . LYS B 1 513 ? -87.606 -0.205 77.076 1.00 103.26 513 LYS B O 1
ATOM 8032 N N . THR B 1 514 ? -88.973 -0.885 75.419 1.00 98.22 514 THR B N 1
ATOM 8033 C CA . THR B 1 514 ? -88.287 -2.162 75.248 1.00 100.65 514 THR B CA 1
ATOM 8034 C C . THR B 1 514 ? -87.175 -2.042 74.214 1.00 99.01 514 THR B C 1
ATOM 8035 O O . THR B 1 514 ? -87.090 -1.042 73.499 1.00 94.93 514 THR B O 1
ATOM 8039 N N . GLY B 1 515 ? -86.352 -3.084 74.126 1.00 95.10 515 GLY B N 1
ATOM 8040 C CA . GLY B 1 515 ? -85.293 -3.171 73.124 1.00 88.73 515 GLY B CA 1
ATOM 8041 C C . GLY B 1 515 ? -84.748 -4.579 72.973 1.00 85.44 515 GLY B C 1
ATOM 8042 O O . GLY B 1 515 ? -84.991 -5.445 73.803 1.00 84.31 515 GLY B O 1
ATOM 8043 N N . THR B 1 516 ? -83.973 -4.798 71.929 1.00 86.03 516 THR B N 1
ATOM 8044 C CA . THR B 1 516 ? -83.379 -6.101 71.699 1.00 86.20 516 THR B CA 1
ATOM 8045 C C . THR B 1 516 ? -82.194 -5.922 70.758 1.00 87.31 516 THR B C 1
ATOM 8046 O O . THR B 1 516 ? -82.227 -5.072 69.869 1.00 88.38 516 THR B O 1
ATOM 8050 N N . ALA B 1 517 ? -81.138 -6.697 70.975 1.00 89.67 517 ALA B N 1
ATOM 8051 C CA . ALA B 1 517 ? -79.851 -6.457 70.327 1.00 92.15 517 ALA B CA 1
ATOM 8052 C C . ALA B 1 517 ? -79.239 -7.753 69.785 1.00 98.60 517 ALA B C 1
ATOM 8053 O O . ALA B 1 517 ? -79.116 -8.738 70.515 1.00 102.57 517 ALA B O 1
ATOM 8055 N N . GLN B 1 518 ? -78.833 -7.749 68.515 1.00 102.83 518 GLN B N 1
ATOM 8056 C CA . GLN B 1 518 ? -78.303 -8.963 67.879 1.00 102.19 518 GLN B CA 1
ATOM 8057 C C . GLN B 1 518 ? -76.817 -9.123 68.119 1.00 97.20 518 GLN B C 1
ATOM 8058 O O . GLN B 1 518 ? -76.126 -8.163 68.425 1.00 90.00 518 GLN B O 1
ATOM 8064 N N . VAL B 1 519 ? -76.336 -10.355 67.959 1.00 103.52 519 VAL B N 1
ATOM 8065 C CA . VAL B 1 519 ? -74.923 -10.709 68.171 1.00 108.00 519 VAL B CA 1
ATOM 8066 C C . VAL B 1 519 ? -74.211 -11.145 66.872 1.00 109.86 519 VAL B C 1
ATOM 8067 O O . VAL B 1 519 ? -74.801 -11.724 65.952 1.00 113.51 519 VAL B O 1
ATOM 8071 N N . GLU B 1 536 ? -76.013 -23.231 71.830 1.00 118.89 536 GLU B N 1
ATOM 8072 C CA . GLU B 1 536 ? -76.835 -22.226 71.140 1.00 124.56 536 GLU B CA 1
ATOM 8073 C C . GLU B 1 536 ? -76.895 -20.915 71.927 1.00 125.01 536 GLU B C 1
ATOM 8074 O O . GLU B 1 536 ? -77.100 -19.825 71.357 1.00 124.91 536 GLU B O 1
ATOM 8080 N N . TYR B 1 537 ? -76.707 -21.031 73.241 1.00 125.82 537 TYR B N 1
ATOM 8081 C CA . TYR B 1 537 ? -76.801 -19.904 74.166 1.00 126.85 537 TYR B CA 1
ATOM 8082 C C . TYR B 1 537 ? -76.137 -18.588 73.698 1.00 126.96 537 TYR B C 1
ATOM 8083 O O . TYR B 1 537 ? -76.759 -17.527 73.791 1.00 121.69 537 TYR B O 1
ATOM 8092 N N . PHE B 1 538 ? -74.904 -18.656 73.193 1.00 129.42 538 PHE B N 1
ATOM 8093 C CA . PHE B 1 538 ? -74.141 -17.444 72.853 1.00 129.09 538 PHE B CA 1
ATOM 8094 C C . PHE B 1 538 ? -74.602 -16.703 71.596 1.00 128.43 538 PHE B C 1
ATOM 8095 O O . PHE B 1 538 ? -74.238 -15.535 71.402 1.00 129.38 538 PHE B O 1
ATOM 8103 N N . HIS B 1 539 ? -75.399 -17.369 70.761 1.00 128.51 539 HIS B N 1
ATOM 8104 C CA . HIS B 1 539 ? -75.931 -16.775 69.531 1.00 122.90 539 HIS B CA 1
ATOM 8105 C C . HIS B 1 539 ? -77.156 -15.888 69.822 1.00 119.10 539 HIS B C 1
ATOM 8106 O O . HIS B 1 539 ? -77.544 -15.048 69.009 1.00 121.16 539 HIS B O 1
ATOM 8113 N N . ARG B 1 540 ? -77.747 -16.074 70.996 1.00 114.34 540 ARG B N 1
ATOM 8114 C CA . ARG B 1 540 ? -79.021 -15.453 71.336 1.00 109.00 540 ARG B CA 1
ATOM 8115 C C . ARG B 1 540 ? -78.917 -13.951 71.509 1.00 102.59 540 ARG B C 1
ATOM 8116 O O . ARG B 1 540 ? -77.930 -13.447 72.023 1.00 98.75 540 ARG B O 1
ATOM 8124 N N . SER B 1 541 ? -79.950 -13.254 71.065 1.00 106.27 541 SER B N 1
ATOM 8125 C CA . SER B 1 541 ? -80.012 -11.787 71.139 1.00 111.40 541 SER B CA 1
ATOM 8126 C C . SER B 1 541 ? -80.083 -11.306 72.602 1.00 104.21 541 SER B C 1
ATOM 8127 O O . SER B 1 541 ? -80.665 -11.978 73.447 1.00 110.62 541 SER B O 1
ATOM 8130 N N . HIS B 1 542 ? -79.474 -10.159 72.902 1.00 91.95 542 HIS B N 1
ATOM 8131 C CA . HIS B 1 542 ? -79.554 -9.561 74.247 1.00 80.70 542 HIS B CA 1
ATOM 8132 C C . HIS B 1 542 ? -80.875 -8.806 74.416 1.00 79.07 542 HIS B C 1
ATOM 8133 O O . HIS B 1 542 ? -81.532 -8.446 73.437 1.00 78.74 542 HIS B O 1
ATOM 8140 N N . ALA B 1 543 ? -81.246 -8.550 75.668 1.00 78.36 543 ALA B N 1
ATOM 8141 C CA . ALA B 1 543 ? -82.557 -7.972 75.999 1.00 80.81 543 ALA B CA 1
ATOM 8142 C C . ALA B 1 543 ? -82.435 -6.688 76.811 1.00 80.72 543 ALA B C 1
ATOM 8143 O O . ALA B 1 543 ? -81.736 -6.657 77.823 1.00 78.51 543 ALA B O 1
ATOM 8145 N N . TRP B 1 544 ? -83.127 -5.638 76.368 1.00 82.15 544 TRP B N 1
ATOM 8146 C CA . TRP B 1 544 ? -83.106 -4.348 77.057 1.00 85.35 544 TRP B CA 1
ATOM 8147 C C . TRP B 1 544 ? -84.468 -4.014 77.582 1.00 90.21 544 TRP B C 1
ATOM 8148 O O . TRP B 1 544 ? -85.473 -4.575 77.147 1.00 98.39 544 TRP B O 1
ATOM 8159 N N . ILE B 1 545 ? -84.474 -3.041 78.486 1.00 92.58 545 ILE B N 1
ATOM 8160 C CA . ILE B 1 545 ? -85.696 -2.440 78.978 1.00 97.64 545 ILE B CA 1
ATOM 8161 C C . ILE B 1 545 ? -85.297 -1.329 79.937 1.00 92.83 545 ILE B C 1
ATOM 8162 O O . ILE B 1 545 ? -84.506 -1.547 80.853 1.00 89.06 545 ILE B O 1
ATOM 8167 N N . THR B 1 546 ? -85.791 -0.124 79.688 1.00 93.61 546 THR B N 1
ATOM 8168 C CA . THR B 1 546 ? -85.484 1.027 80.540 1.00 95.32 546 THR B CA 1
ATOM 8169 C C . THR B 1 546 ? -86.823 1.684 80.851 1.00 97.23 546 THR B C 1
ATOM 8170 O O . THR B 1 546 ? -87.800 1.412 80.156 1.00 96.35 546 THR B O 1
ATOM 8174 N N . ALA B 1 547 ? -86.878 2.525 81.887 1.00 100.32 547 ALA B N 1
ATOM 8175 C CA . ALA B 1 547 ? -88.154 3.060 82.390 1.00 104.68 547 ALA B CA 1
ATOM 8176 C C . ALA B 1 547 ? -87.976 4.144 83.461 1.00 102.13 547 ALA B C 1
ATOM 8177 O O . ALA B 1 547 ? -86.978 4.137 84.173 1.00 97.43 547 ALA B O 1
ATOM 8179 N N . PHE B 1 548 ? -88.942 5.066 83.568 1.00 104.81 548 PHE B N 1
ATOM 8180 C CA . PHE B 1 548 ? -88.988 6.034 84.674 1.00 109.12 548 PHE B CA 1
ATOM 8181 C C . PHE B 1 548 ? -90.283 5.976 85.476 1.00 119.69 548 PHE B C 1
ATOM 8182 O O . PHE B 1 548 ? -91.314 5.557 84.973 1.00 131.33 548 PHE B O 1
ATOM 8190 N N . LEU B 1 549 ? -90.217 6.403 86.734 1.00 128.11 549 LEU B N 1
ATOM 8191 C CA . LEU B 1 549 ? -91.352 6.287 87.640 1.00 129.50 549 LEU B CA 1
ATOM 8192 C C . LEU B 1 549 ? -91.262 7.285 88.786 1.00 125.78 549 LEU B C 1
ATOM 8193 O O . LEU B 1 549 ? -90.175 7.703 89.162 1.00 116.90 549 LEU B O 1
ATOM 8198 N N . PRO B 1 550 ? -92.412 7.689 89.338 1.00 129.01 550 PRO B N 1
ATOM 8199 C CA . PRO B 1 550 ? -93.756 7.391 88.844 1.00 130.06 550 PRO B CA 1
ATOM 8200 C C . PRO B 1 550 ? -94.094 8.293 87.659 1.00 127.99 550 PRO B C 1
ATOM 8201 O O . PRO B 1 550 ? -93.566 9.406 87.562 1.00 120.69 550 PRO B O 1
ATOM 8205 N N . TYR B 1 551 ? -94.951 7.828 86.755 1.00 127.69 551 TYR B N 1
ATOM 8206 C CA . TYR B 1 551 ? -95.216 8.607 85.547 1.00 129.44 551 TYR B CA 1
ATOM 8207 C C . TYR B 1 551 ? -95.709 10.033 85.849 1.00 131.81 551 TYR B C 1
ATOM 8208 O O . TYR B 1 551 ? -95.295 10.996 85.187 1.00 128.37 551 TYR B O 1
ATOM 8217 N N . GLU B 1 552 ? -96.573 10.151 86.856 1.00 131.32 552 GLU B N 1
ATOM 8218 C CA . GLU B 1 552 ? -97.270 11.404 87.176 1.00 128.92 552 GLU B CA 1
ATOM 8219 C C . GLU B 1 552 ? -96.323 12.521 87.617 1.00 125.67 552 GLU B C 1
ATOM 8220 O O . GLU B 1 552 ? -96.600 13.703 87.413 1.00 120.10 552 GLU B O 1
ATOM 8226 N N . LYS B 1 553 ? -95.229 12.135 88.261 1.00 128.28 553 LYS B N 1
ATOM 8227 C CA . LYS B 1 553 ? -94.157 13.059 88.599 1.00 128.30 553 LYS B CA 1
ATOM 8228 C C . LYS B 1 553 ? -92.879 12.250 88.769 1.00 121.99 553 LYS B C 1
ATOM 8229 O O . LYS B 1 553 ? -92.618 11.693 89.845 1.00 118.58 553 LYS B O 1
ATOM 8235 N N . PRO B 1 554 ? -92.090 12.163 87.693 1.00 112.71 554 PRO B N 1
ATOM 8236 C CA . PRO B 1 554 ? -90.923 11.303 87.684 1.00 107.02 554 PRO B CA 1
ATOM 8237 C C . PRO B 1 554 ? -89.921 11.650 88.787 1.00 103.61 554 PRO B C 1
ATOM 8238 O O . PRO B 1 554 ? -89.657 12.821 89.046 1.00 98.56 554 PRO B O 1
ATOM 8242 N N . LYS B 1 555 ? -89.393 10.622 89.436 1.00 104.43 555 LYS B N 1
ATOM 8243 C CA . LYS B 1 555 ? -88.292 10.777 90.387 1.00 106.53 555 LYS B CA 1
ATOM 8244 C C . LYS B 1 555 ? -87.140 9.823 90.034 1.00 102.42 555 LYS B C 1
ATOM 8245 O O . LYS B 1 555 ? -85.994 10.257 89.937 1.00 94.68 555 LYS B O 1
ATOM 8251 N N . TYR B 1 556 ? -87.446 8.538 89.838 1.00 103.46 556 TYR B N 1
ATOM 8252 C CA . TYR B 1 556 ? -86.413 7.534 89.577 1.00 104.80 556 TYR B CA 1
ATOM 8253 C C . TYR B 1 556 ? -86.402 7.002 88.141 1.00 99.11 556 TYR B C 1
ATOM 8254 O O . TYR B 1 556 ? -87.379 7.104 87.414 1.00 111.91 556 TYR B O 1
ATOM 8263 N N . ALA B 1 557 ? -85.269 6.437 87.746 1.00 86.46 557 ALA B N 1
ATOM 8264 C CA . ALA B 1 557 ? -85.135 5.732 86.489 1.00 78.30 557 ALA B CA 1
ATOM 8265 C C . ALA B 1 557 ? -84.559 4.353 86.793 1.00 75.75 557 ALA B C 1
ATOM 8266 O O . ALA B 1 557 ? -83.812 4.191 87.767 1.00 79.74 557 ALA B O 1
ATOM 8268 N N . ILE B 1 558 ? -84.901 3.367 85.970 1.00 69.60 558 ILE B N 1
ATOM 8269 C CA . ILE B 1 558 ? -84.390 2.009 86.123 1.00 67.89 558 ILE B CA 1
ATOM 8270 C C . ILE B 1 558 ? -83.986 1.527 84.762 1.00 66.58 558 ILE B C 1
ATOM 8271 O O . ILE B 1 558 ? -84.684 1.809 83.807 1.00 72.93 558 ILE B O 1
ATOM 8276 N N . THR B 1 559 ? -82.874 0.803 84.662 1.00 63.81 559 THR B N 1
ATOM 8277 C CA . THR B 1 559 ? -82.402 0.307 83.369 1.00 63.45 559 THR B CA 1
ATOM 8278 C C . THR B 1 559 ? -81.879 -1.118 83.524 1.00 62.39 559 THR B C 1
ATOM 8279 O O . THR B 1 559 ? -81.043 -1.367 84.383 1.00 62.92 559 THR B O 1
ATOM 8283 N N . ILE B 1 560 ? -82.366 -2.048 82.707 1.00 64.58 560 ILE B N 1
ATOM 8284 C CA . ILE B 1 560 ? -82.047 -3.468 82.882 1.00 69.98 560 ILE B CA 1
ATOM 8285 C C . ILE B 1 560 ? -81.575 -4.073 81.580 1.00 70.55 560 ILE B C 1
ATOM 8286 O O . ILE B 1 560 ? -82.150 -3.797 80.532 1.00 75.62 560 ILE B O 1
ATOM 8291 N N . LEU B 1 561 ? -80.546 -4.913 81.658 1.00 71.30 561 LEU B N 1
ATOM 8292 C CA . LEU B 1 561 ? -79.999 -5.604 80.494 1.00 76.05 561 LEU B CA 1
ATOM 8293 C C . LEU B 1 561 ? -79.637 -7.059 80.813 1.00 78.12 561 LEU B C 1
ATOM 8294 O O . LEU B 1 561 ? -78.741 -7.308 81.613 1.00 78.69 561 LEU B O 1
ATOM 8299 N N . VAL B 1 562 ? -80.294 -8.019 80.166 1.00 79.72 562 VAL B N 1
ATOM 8300 C CA . VAL B 1 562 ? -79.968 -9.440 80.370 1.00 77.85 562 VAL B CA 1
ATOM 8301 C C . VAL B 1 562 ? -79.274 -10.018 79.153 1.00 74.31 562 VAL B C 1
ATOM 8302 O O . VAL B 1 562 ? -79.861 -10.120 78.080 1.00 76.33 562 VAL B O 1
ATOM 8306 N N . GLU B 1 563 ? -78.020 -10.406 79.323 1.00 74.32 563 GLU B N 1
ATOM 8307 C CA . GLU B 1 563 ? -77.263 -10.976 78.220 1.00 78.39 563 GLU B CA 1
ATOM 8308 C C . GLU B 1 563 ? -77.965 -12.239 77.725 1.00 85.72 563 GLU B C 1
ATOM 8309 O O . GLU B 1 563 ? -78.325 -13.115 78.517 1.00 93.67 563 GLU B O 1
ATOM 8315 N N . HIS B 1 564 ? -78.173 -12.296 76.413 1.00 86.90 564 HIS B N 1
ATOM 8316 C CA . HIS B 1 564 ? -78.834 -13.412 75.757 1.00 92.79 564 HIS B CA 1
ATOM 8317 C C . HIS B 1 564 ? -80.268 -13.568 76.264 1.00 98.24 564 HIS B C 1
ATOM 8318 O O . HIS B 1 564 ? -80.839 -14.661 76.215 1.00 104.55 564 HIS B O 1
ATOM 8325 N N . GLY B 1 565 ? -80.845 -12.449 76.711 1.00 101.10 565 GLY B N 1
ATOM 8326 C CA . GLY B 1 565 ? -82.223 -12.390 77.203 1.00 102.84 565 GLY B CA 1
ATOM 8327 C C . GLY B 1 565 ? -83.257 -12.599 76.109 1.00 107.58 565 GLY B C 1
ATOM 8328 O O . GLY B 1 565 ? -84.459 -12.612 76.376 1.00 111.67 565 GLY B O 1
ATOM 8329 N N . GLU B 1 566 ? -82.774 -12.711 74.872 1.00 110.54 566 GLU B N 1
ATOM 8330 C CA . GLU B 1 566 ? -83.523 -13.289 73.759 1.00 109.75 566 GLU B CA 1
ATOM 8331 C C . GLU B 1 566 ? -84.875 -12.625 73.569 1.00 110.72 566 GLU B C 1
ATOM 8332 O O . GLU B 1 566 ? -85.846 -13.280 73.217 1.00 124.16 566 GLU B O 1
ATOM 8338 N N . GLY B 1 567 ? -84.933 -11.317 73.799 1.00 105.15 567 GLY B N 1
ATOM 8339 C CA . GLY B 1 567 ? -86.191 -10.577 73.700 1.00 105.32 567 GLY B CA 1
ATOM 8340 C C . GLY B 1 567 ? -86.430 -9.636 74.869 1.00 104.33 567 GLY B C 1
ATOM 8341 O O . GLY B 1 567 ? -86.418 -10.059 76.030 1.00 101.93 567 GLY B O 1
ATOM 8342 N N . GLY B 1 568 ? -86.688 -8.364 74.549 1.00 105.39 568 GLY B N 1
ATOM 8343 C CA . GLY B 1 568 ? -86.783 -7.294 75.544 1.00 103.98 568 GLY B CA 1
ATOM 8344 C C . GLY B 1 568 ? -88.114 -7.163 76.250 1.00 107.06 568 GLY B C 1
ATOM 8345 O O . GLY B 1 568 ? -88.240 -6.412 77.214 1.00 107.49 568 GLY B O 1
ATOM 8346 N N . SER B 1 569 ? -89.132 -7.858 75.768 1.00 115.83 569 SER B N 1
ATOM 8347 C CA . SER B 1 569 ? -90.377 -7.931 76.517 1.00 120.63 569 SER B CA 1
ATOM 8348 C C . SER B 1 569 ? -90.230 -8.894 77.691 1.00 117.61 569 SER B C 1
ATOM 8349 O O . SER B 1 569 ? -90.864 -8.704 78.719 1.00 120.01 569 SER B O 1
ATOM 8352 N N . LYS B 1 570 ? -89.384 -9.913 77.533 1.00 112.25 570 LYS B N 1
ATOM 8353 C CA . LYS B 1 570 ? -89.163 -10.939 78.571 1.00 109.40 570 LYS B CA 1
ATOM 8354 C C . LYS B 1 570 ? -88.569 -10.417 79.874 1.00 109.77 570 LYS B C 1
ATOM 8355 O O . LYS B 1 570 ? -88.337 -11.182 80.804 1.00 104.45 570 LYS B O 1
ATOM 8361 N N . LEU B 1 571 ? -88.299 -9.118 79.943 1.00 116.28 571 LEU B N 1
ATOM 8362 C CA . LEU B 1 571 ? -87.739 -8.514 81.156 1.00 121.85 571 LEU B CA 1
ATOM 8363 C C . LEU B 1 571 ? -88.756 -7.698 81.950 1.00 129.27 571 LEU B C 1
ATOM 8364 O O . LEU B 1 571 ? -88.392 -7.031 82.910 1.00 150.76 571 LEU B O 1
ATOM 8369 N N . GLY B 1 572 ? -90.025 -7.754 81.559 1.00 132.13 572 GLY B N 1
ATOM 8370 C CA . GLY B 1 572 ? -91.093 -7.092 82.317 1.00 132.38 572 GLY B CA 1
ATOM 8371 C C . GLY B 1 572 ? -91.288 -7.697 83.702 1.00 130.81 572 GLY B C 1
ATOM 8372 O O . GLY B 1 572 ? -91.615 -6.986 84.666 1.00 130.21 572 GLY B O 1
ATOM 8373 N N . GLY B 1 573 ? -91.073 -9.009 83.800 1.00 125.09 573 GLY B N 1
ATOM 8374 C CA . GLY B 1 573 ? -91.218 -9.730 85.061 1.00 125.02 573 GLY B CA 1
ATOM 8375 C C . GLY B 1 573 ? -90.062 -9.527 86.020 1.00 118.28 573 GLY B C 1
ATOM 8376 O O . GLY B 1 573 ? -89.957 -10.234 87.014 1.00 110.44 573 GLY B O 1
ATOM 8377 N N . LEU B 1 574 ? -89.166 -8.598 85.692 1.00 115.28 574 LEU B N 1
ATOM 8378 C CA . LEU B 1 574 ? -88.062 -8.194 86.557 1.00 104.78 574 LEU B CA 1
ATOM 8379 C C . LEU B 1 574 ? -88.172 -6.707 86.914 1.00 104.66 574 LEU B C 1
ATOM 8380 O O . LEU B 1 574 ? -87.877 -6.311 88.041 1.00 103.95 574 LEU B O 1
ATOM 8385 N N . LEU B 1 575 ? -88.600 -5.896 85.949 1.00 112.45 575 LEU B N 1
ATOM 8386 C CA . LEU B 1 575 ? -88.852 -4.469 86.177 1.00 122.41 575 LEU B CA 1
ATOM 8387 C C . LEU B 1 575 ? -89.863 -4.212 87.300 1.00 129.06 575 LEU B C 1
ATOM 8388 O O . LEU B 1 575 ? -89.624 -3.377 88.184 1.00 129.95 575 LEU B O 1
ATOM 8393 N N . VAL B 1 576 ? -90.999 -4.907 87.249 1.00 132.83 576 VAL B N 1
ATOM 8394 C CA . VAL B 1 576 ? -92.037 -4.741 88.272 1.00 132.04 576 VAL B CA 1
ATOM 8395 C C . VAL B 1 576 ? -91.475 -5.034 89.658 1.00 128.53 576 VAL B C 1
ATOM 8396 O O . VAL B 1 576 ? -91.686 -4.267 90.601 1.00 125.57 576 VAL B O 1
ATOM 8400 N N . LYS B 1 577 ? -90.731 -6.130 89.763 1.00 123.79 577 LYS B N 1
ATOM 8401 C CA . LYS B 1 577 ? -90.232 -6.592 91.047 1.00 120.17 577 LYS B CA 1
ATOM 8402 C C . LYS B 1 577 ? -89.360 -5.559 91.724 1.00 124.40 577 LYS B C 1
ATOM 8403 O O . LYS B 1 577 ? -89.448 -5.383 92.938 1.00 129.97 577 LYS B O 1
ATOM 8409 N N . MET B 1 578 ? -88.534 -4.874 90.937 1.00 129.74 578 MET B N 1
ATOM 8410 C CA . MET B 1 578 ? -87.691 -3.798 91.451 1.00 133.67 578 MET B CA 1
ATOM 8411 C C . MET B 1 578 ? -88.512 -2.551 91.789 1.00 128.94 578 MET B C 1
ATOM 8412 O O . MET B 1 578 ? -88.316 -1.962 92.853 1.00 131.51 578 MET B O 1
ATOM 8417 N N . SER B 1 579 ? -89.432 -2.158 90.903 1.00 123.99 579 SER B N 1
ATOM 8418 C CA . SER B 1 579 ? -90.265 -0.959 91.129 1.00 124.52 579 SER B CA 1
ATOM 8419 C C . SER B 1 579 ? -91.180 -1.102 92.355 1.00 128.86 579 SER B C 1
ATOM 8420 O O . SER B 1 579 ? -91.494 -0.102 93.029 1.00 121.68 579 SER B O 1
ATOM 8423 N N . ASN B 1 580 ? -91.592 -2.346 92.623 1.00 136.75 580 ASN B N 1
ATOM 8424 C CA . ASN B 1 580 ? -92.385 -2.705 93.813 1.00 136.41 580 ASN B CA 1
ATOM 8425 C C . ASN B 1 580 ? -91.566 -2.671 95.094 1.00 132.33 580 ASN B C 1
ATOM 8426 O O . ASN B 1 580 ? -92.051 -2.220 96.136 1.00 132.40 580 ASN B O 1
ATOM 8431 N N . LYS B 1 581 ? -90.336 -3.172 95.008 1.00 123.27 581 LYS B N 1
ATOM 8432 C CA . LYS B 1 581 ? -89.402 -3.162 96.125 1.00 117.37 581 LYS B CA 1
ATOM 8433 C C . LYS B 1 581 ? -89.131 -1.728 96.608 1.00 115.79 581 LYS B C 1
ATOM 8434 O O . LYS B 1 581 ? -88.972 -1.507 97.811 1.00 120.75 581 LYS B O 1
ATOM 8440 N N . LEU B 1 582 ? -89.114 -0.762 95.686 1.00 114.89 582 LEU B N 1
ATOM 8441 C CA . LEU B 1 582 ? -88.895 0.650 96.033 1.00 113.09 582 LEU B CA 1
ATOM 8442 C C . LEU B 1 582 ? -90.085 1.271 96.748 1.00 108.38 582 LEU B C 1
ATOM 8443 O O . LEU B 1 582 ? -89.917 2.170 97.573 1.00 96.47 582 LEU B O 1
ATOM 8448 N N . TYR B 1 583 ? -91.290 0.828 96.409 1.00 111.78 583 TYR B N 1
ATOM 8449 C CA . TYR B 1 583 ? -92.462 1.317 97.119 1.00 115.41 583 TYR B CA 1
ATOM 8450 C C . TYR B 1 583 ? -92.591 0.555 98.417 1.00 109.60 583 TYR B C 1
ATOM 8451 O O . TYR B 1 583 ? -92.756 1.167 99.466 1.00 104.39 583 TYR B O 1
ATOM 8460 N N . GLU B 1 584 ? -92.472 -0.768 98.332 1.00 106.49 584 GLU B N 1
ATOM 8461 C CA . GLU B 1 584 ? -92.475 -1.651 99.496 1.00 108.52 584 GLU B CA 1
ATOM 8462 C C . GLU B 1 584 ? -91.592 -1.139 100.639 1.00 107.85 584 GLU B C 1
ATOM 8463 O O . GLU B 1 584 ? -91.945 -1.253 101.809 1.00 112.58 584 GLU B O 1
ATOM 8469 N N . LEU B 1 585 ? -90.442 -0.573 100.290 1.00 105.78 585 LEU B N 1
ATOM 8470 C CA . LEU B 1 585 ? -89.543 0.060 101.262 1.00 105.15 585 LEU B CA 1
ATOM 8471 C C . LEU B 1 585 ? -89.695 1.598 101.269 1.00 106.17 585 LEU B C 1
ATOM 8472 O O . LEU B 1 585 ? -88.823 2.326 101.746 1.00 103.45 585 LEU B O 1
ATOM 8477 N N . GLY B 1 586 ? -90.797 2.085 100.702 1.00 110.33 586 GLY B N 1
ATOM 8478 C CA . GLY B 1 586 ? -91.297 3.442 100.948 1.00 115.52 586 GLY B CA 1
ATOM 8479 C C . GLY B 1 586 ? -90.511 4.614 100.383 1.00 115.74 586 GLY B C 1
ATOM 8480 O O . GLY B 1 586 ? -90.387 5.652 101.035 1.00 115.94 586 GLY B O 1
ATOM 8481 N N . TYR B 1 587 ? -89.986 4.465 99.174 1.00 119.51 587 TYR B N 1
ATOM 8482 C CA . TYR B 1 587 ? -89.175 5.537 98.574 1.00 118.07 587 TYR B CA 1
ATOM 8483 C C . TYR B 1 587 ? -90.037 6.669 97.973 1.00 118.12 587 TYR B C 1
ATOM 8484 O O . TYR B 1 587 ? -89.627 7.830 97.985 1.00 118.39 587 TYR B O 1
ATOM 8493 N N . LEU B 1 588 ? -91.225 6.339 97.480 1.00 115.42 588 LEU B N 1
ATOM 8494 C CA . LEU B 1 588 ? -92.084 7.308 96.794 1.00 113.20 588 LEU B CA 1
ATOM 8495 C C . LEU B 1 588 ? -92.896 8.155 97.781 1.00 110.69 588 LEU B C 1
ATOM 8496 O O . LEU B 1 588 ? -93.257 9.305 97.510 1.00 97.94 588 LEU B O 1
ATOM 8501 N N . LYS C 2 92 ? -84.801 -53.058 7.729 1.00 37.08 92 LYS C N 1
ATOM 8502 C CA . LYS C 2 92 ? -85.603 -53.701 6.633 1.00 37.16 92 LYS C CA 1
ATOM 8503 C C . LYS C 2 92 ? -86.983 -53.059 6.502 1.00 36.91 92 LYS C C 1
ATOM 8504 O O . LYS C 2 92 ? -87.517 -52.457 7.443 1.00 34.69 92 LYS C O 1
ATOM 8510 N N . MET C 2 93 ? -87.550 -53.185 5.307 1.00 38.63 93 MET C N 1
ATOM 8511 C CA . MET C 2 93 ? -88.628 -52.300 4.855 1.00 37.92 93 MET C CA 1
ATOM 8512 C C . MET C 2 93 ? -89.279 -52.826 3.574 1.00 38.60 93 MET C C 1
ATOM 8513 O O . MET C 2 93 ? -88.601 -53.410 2.699 1.00 38.00 93 MET C O 1
ATOM 8518 N N . THR C 2 94 ? -90.578 -52.586 3.436 1.00 37.80 94 THR C N 1
ATOM 8519 C CA . THR C 2 94 ? -91.305 -53.021 2.248 1.00 38.66 94 THR C CA 1
ATOM 8520 C C . THR C 2 94 ? -92.089 -51.862 1.655 1.00 38.60 94 THR C C 1
ATOM 8521 O O . THR C 2 94 ? -92.644 -51.023 2.365 1.00 39.79 94 THR C O 1
ATOM 8525 N N . TYR C 2 95 ? -92.149 -51.846 0.330 1.00 36.17 95 TYR C N 1
ATOM 8526 C CA . TYR C 2 95 ? -93.081 -51.010 -0.390 1.00 33.70 95 TYR C CA 1
ATOM 8527 C C . TYR C 2 95 ? -94.107 -51.920 -1.048 1.00 33.28 95 TYR C C 1
ATOM 8528 O O . TYR C 2 95 ? -93.732 -52.841 -1.757 1.00 32.68 95 TYR C O 1
ATOM 8537 N N . THR C 2 96 ? -95.392 -51.663 -0.807 1.00 32.23 96 THR C N 1
ATOM 8538 C CA . THR C 2 96 ? -96.469 -52.434 -1.438 1.00 32.23 96 THR C CA 1
ATOM 8539 C C . THR C 2 96 ? -97.397 -51.480 -2.131 1.00 31.64 96 THR C C 1
ATOM 8540 O O . THR C 2 96 ? -97.754 -50.466 -1.562 1.00 31.59 96 THR C O 1
ATOM 8544 N N . PRO C 2 97 ? -97.805 -51.786 -3.363 1.00 32.46 97 PRO C N 1
ATOM 8545 C CA . PRO C 2 97 ? -98.659 -50.851 -4.059 1.00 32.92 97 PRO C CA 1
ATOM 8546 C C . PRO C 2 97 ? -100.084 -50.826 -3.523 1.00 33.55 97 PRO C C 1
ATOM 8547 O O . PRO C 2 97 ? -100.550 -51.783 -2.918 1.00 34.78 97 PRO C O 1
ATOM 8551 N N . THR C 2 98 ? -100.749 -49.702 -3.729 1.00 34.16 98 THR C N 1
ATOM 8552 C CA . THR C 2 98 ? -102.082 -49.463 -3.195 1.00 34.88 98 THR C CA 1
ATOM 8553 C C . THR C 2 98 ? -102.670 -48.409 -4.089 1.00 34.12 98 THR C C 1
ATOM 8554 O O . THR C 2 98 ? -101.909 -47.700 -4.799 1.00 34.94 98 THR C O 1
ATOM 8558 N N . PHE C 2 99 ? -103.994 -48.289 -4.063 1.00 34.78 99 PHE C N 1
ATOM 8559 C CA . PHE C 2 99 ? -104.595 -47.223 -4.818 1.00 36.93 99 PHE C CA 1
ATOM 8560 C C . PHE C 2 99 ? -105.836 -46.722 -4.149 1.00 35.43 99 PHE C C 1
ATOM 8561 O O . PHE C 2 99 ? -106.439 -47.439 -3.372 1.00 33.16 99 PHE C O 1
ATOM 8569 N N . MET C 2 100 ? -106.192 -45.477 -4.461 1.00 34.57 100 MET C N 1
ATOM 8570 C CA . MET C 2 100 ? -107.353 -44.859 -3.844 1.00 33.02 100 MET C CA 1
ATOM 8571 C C . MET C 2 100 ? -108.610 -45.218 -4.622 1.00 32.88 100 MET C C 1
ATOM 8572 O O . MET C 2 100 ? -108.611 -45.262 -5.835 1.00 33.94 100 MET C O 1
ATOM 8577 N N . THR C 2 101 ? -109.688 -45.471 -3.898 1.00 32.51 101 THR C N 1
ATOM 8578 C CA . THR C 2 101 ? -110.991 -45.746 -4.515 1.00 32.55 101 THR C CA 1
ATOM 8579 C C . THR C 2 101 ? -111.869 -44.516 -4.582 1.00 31.87 101 THR C C 1
ATOM 8580 O O . THR C 2 101 ? -112.665 -44.346 -5.492 1.00 33.22 101 THR C O 1
ATOM 8584 N N . SER C 2 102 ? -111.703 -43.648 -3.597 1.00 30.96 102 SER C N 1
ATOM 8585 C CA . SER C 2 102 ? -112.467 -42.433 -3.484 1.00 30.73 102 SER C CA 1
ATOM 8586 C C . SER C 2 102 ? -111.798 -41.531 -2.468 1.00 31.08 102 SER C C 1
ATOM 8587 O O . SER C 2 102 ? -110.951 -41.985 -1.690 1.00 30.91 102 SER C O 1
ATOM 8590 N N . PHE C 2 103 ? -112.206 -40.268 -2.430 1.00 32.55 103 PHE C N 1
ATOM 8591 C CA . PHE C 2 103 ? -111.911 -39.421 -1.271 1.00 33.59 103 PHE C CA 1
ATOM 8592 C C . PHE C 2 103 ? -112.857 -39.847 -0.150 1.00 34.67 103 PHE C C 1
ATOM 8593 O O . PHE C 2 103 ? -113.920 -40.404 -0.423 1.00 36.80 103 PHE C O 1
ATOM 8601 N N . ILE C 2 104 ? -112.483 -39.600 1.092 1.00 33.83 104 ILE C N 1
ATOM 8602 C CA . ILE C 2 104 ? -113.355 -39.962 2.208 1.00 34.61 104 ILE C CA 1
ATOM 8603 C C . ILE C 2 104 ? -114.542 -39.010 2.233 1.00 35.14 104 ILE C C 1
ATOM 8604 O O . ILE C 2 104 ? -115.664 -39.443 2.215 1.00 36.47 104 ILE C O 1
ATOM 8609 N N . SER C 2 105 ? -114.262 -37.709 2.257 1.00 35.68 105 SER C N 1
ATOM 8610 C CA . SER C 2 105 ? -115.295 -36.683 2.199 1.00 34.97 105 SER C CA 1
ATOM 8611 C C . SER C 2 105 ? -115.179 -36.081 0.817 1.00 34.51 105 SER C C 1
ATOM 8612 O O . SER C 2 105 ? -114.116 -36.195 0.205 1.00 34.41 105 SER C O 1
ATOM 8615 N N . LEU C 2 106 ? -116.238 -35.445 0.315 1.00 34.39 106 LEU C N 1
ATOM 8616 C CA . LEU C 2 106 ? -116.125 -34.631 -0.891 1.00 34.87 106 LEU C CA 1
ATOM 8617 C C . LEU C 2 106 ? -115.901 -33.177 -0.577 1.00 34.66 106 LEU C C 1
ATOM 8618 O O . LEU C 2 106 ? -115.920 -32.351 -1.467 1.00 33.19 106 LEU C O 1
ATOM 8623 N N . GLU C 2 107 ? -115.704 -32.886 0.699 1.00 35.01 107 GLU C N 1
ATOM 8624 C CA . GLU C 2 107 ? -115.352 -31.561 1.159 1.00 36.66 107 GLU C CA 1
ATOM 8625 C C . GLU C 2 107 ? -113.928 -31.516 1.713 1.00 35.84 107 GLU C C 1
ATOM 8626 O O . GLU C 2 107 ? -113.597 -30.618 2.497 1.00 36.45 107 GLU C O 1
ATOM 8632 N N . ASP C 2 108 ? -113.076 -32.470 1.338 1.00 34.85 108 ASP C N 1
ATOM 8633 C CA . ASP C 2 108 ? -111.710 -32.561 1.875 1.00 33.90 108 ASP C CA 1
ATOM 8634 C C . ASP C 2 108 ? -110.850 -33.380 0.903 1.00 34.12 108 ASP C C 1
ATOM 8635 O O . ASP C 2 108 ? -111.140 -34.577 0.693 1.00 33.74 108 ASP C O 1
ATOM 8640 N N . THR C 2 109 ? -109.821 -32.739 0.330 1.00 33.78 109 THR C N 1
ATOM 8641 C CA . THR C 2 109 ? -108.926 -33.391 -0.635 1.00 33.42 109 THR C CA 1
ATOM 8642 C C . THR C 2 109 ? -107.761 -34.142 0.017 1.00 32.51 109 THR C C 1
ATOM 8643 O O . THR C 2 109 ? -107.013 -34.833 -0.652 1.00 30.17 109 THR C O 1
ATOM 8647 N N . HIS C 2 110 ? -107.597 -33.951 1.328 1.00 33.04 110 HIS C N 1
ATOM 8648 C CA . HIS C 2 110 ? -106.469 -34.511 2.051 1.00 32.93 110 HIS C CA 1
ATOM 8649 C C . HIS C 2 110 ? -106.825 -35.812 2.790 1.00 33.45 110 HIS C C 1
ATOM 8650 O O . HIS C 2 110 ? -106.080 -36.215 3.692 1.00 35.74 110 HIS C O 1
ATOM 8657 N N . SER C 2 111 ? -107.887 -36.501 2.394 1.00 33.34 111 SER C N 1
ATOM 8658 C CA . SER C 2 111 ? -108.284 -37.737 3.056 1.00 33.57 111 SER C CA 1
ATOM 8659 C C . SER C 2 111 ? -108.857 -38.697 2.034 1.00 34.51 111 SER C C 1
ATOM 8660 O O . SER C 2 111 ? -109.817 -38.358 1.322 1.00 35.27 111 SER C O 1
ATOM 8663 N N . VAL C 2 112 ? -108.291 -39.903 1.950 1.00 33.49 112 VAL C N 1
ATOM 8664 C CA . VAL C 2 112 ? -108.725 -40.854 0.934 1.00 33.59 112 VAL C CA 1
ATOM 8665 C C . VAL C 2 112 ? -108.948 -42.269 1.449 1.00 34.28 112 VAL C C 1
ATOM 8666 O O . VAL C 2 112 ? -108.296 -42.712 2.399 1.00 33.74 112 VAL C O 1
ATOM 8670 N N . SER C 2 113 ? -109.853 -42.971 0.781 1.00 36.03 113 SER C N 1
ATOM 8671 C CA . SER C 2 113 ? -110.082 -44.388 1.041 1.00 39.13 113 SER C CA 1
ATOM 8672 C C . SER C 2 113 ? -109.203 -45.213 0.109 1.00 39.77 113 SER C C 1
ATOM 8673 O O . SER C 2 113 ? -109.199 -44.999 -1.100 1.00 39.21 113 SER C O 1
ATOM 8676 N N . LEU C 2 114 ? -108.469 -46.167 0.685 1.00 40.26 114 LEU C N 1
ATOM 8677 C CA . LEU C 2 114 ? -107.542 -46.998 -0.054 1.00 41.15 114 LEU C CA 1
ATOM 8678 C C . LEU C 2 114 ? -108.026 -48.426 -0.153 1.00 43.06 114 LEU C C 1
ATOM 8679 O O . LEU C 2 114 ? -108.677 -48.949 0.735 1.00 47.30 114 LEU C O 1
ATOM 8684 N N . ASN C 2 115 ? -107.686 -49.069 -1.243 1.00 45.39 115 ASN C N 1
ATOM 8685 C CA . ASN C 2 115 ? -108.064 -50.441 -1.414 1.00 50.34 115 ASN C CA 1
ATOM 8686 C C . ASN C 2 115 ? -107.341 -51.302 -0.386 1.00 51.96 115 ASN C C 1
ATOM 8687 O O . ASN C 2 115 ? -106.116 -51.179 -0.235 1.00 52.80 115 ASN C O 1
ATOM 8692 N N . PRO C 2 116 ? -108.082 -52.173 0.331 1.00 50.82 116 PRO C N 1
ATOM 8693 C CA . PRO C 2 116 ? -107.511 -53.048 1.354 1.00 49.51 116 PRO C CA 1
ATOM 8694 C C . PRO C 2 116 ? -106.248 -53.763 0.917 1.00 48.89 116 PRO C C 1
ATOM 8695 O O . PRO C 2 116 ? -106.104 -54.105 -0.255 1.00 49.70 116 PRO C O 1
ATOM 8699 N N . ILE C 2 117 ? -105.343 -53.986 1.864 1.00 47.76 117 ILE C N 1
ATOM 8700 C CA . ILE C 2 117 ? -104.105 -54.714 1.614 1.00 48.29 117 ILE C CA 1
ATOM 8701 C C . ILE C 2 117 ? -103.965 -55.839 2.633 1.00 49.88 117 ILE C C 1
ATOM 8702 O O . ILE C 2 117 ? -104.105 -55.627 3.825 1.00 48.82 117 ILE C O 1
ATOM 8707 N N . VAL C 2 118 ? -103.662 -57.029 2.139 1.00 52.69 118 VAL C N 1
ATOM 8708 C CA . VAL C 2 118 ? -103.599 -58.228 2.951 1.00 53.82 118 VAL C CA 1
ATOM 8709 C C . VAL C 2 118 ? -102.676 -58.067 4.180 1.00 53.69 118 VAL C C 1
ATOM 8710 O O . VAL C 2 118 ? -101.695 -57.322 4.153 1.00 49.23 118 VAL C O 1
ATOM 8714 N N . ASN C 2 119 ? -103.048 -58.777 5.247 1.00 55.90 119 ASN C N 1
ATOM 8715 C CA . ASN C 2 119 ? -102.505 -58.626 6.616 1.00 55.86 119 ASN C CA 1
ATOM 8716 C C . ASN C 2 119 ? -101.572 -57.447 6.921 1.00 48.30 119 ASN C C 1
ATOM 8717 O O . ASN C 2 119 ? -100.354 -57.564 7.002 1.00 45.53 119 ASN C O 1
ATOM 8722 N N . LEU C 2 120 ? -102.204 -56.300 7.111 1.00 42.41 120 LEU C N 1
ATOM 8723 C CA . LEU C 2 120 ? -101.589 -55.171 7.755 1.00 39.27 120 LEU C CA 1
ATOM 8724 C C . LEU C 2 120 ? -101.982 -55.229 9.215 1.00 39.90 120 LEU C C 1
ATOM 8725 O O . LEU C 2 120 ? -102.914 -55.943 9.584 1.00 40.16 120 LEU C O 1
ATOM 8730 N N . GLU C 2 121 ? -101.266 -54.478 10.047 1.00 39.29 121 GLU C N 1
ATOM 8731 C CA . GLU C 2 121 ? -101.635 -54.319 11.438 1.00 40.24 121 GLU C CA 1
ATOM 8732 C C . GLU C 2 121 ? -102.535 -53.108 11.594 1.00 40.74 121 GLU C C 1
ATOM 8733 O O . GLU C 2 121 ? -102.329 -52.054 10.952 1.00 41.04 121 GLU C O 1
ATOM 8739 N N . GLU C 2 122 ? -103.496 -53.240 12.499 1.00 41.53 122 GLU C N 1
ATOM 8740 C CA . GLU C 2 122 ? -104.435 -52.192 12.739 1.00 42.86 122 GLU C CA 1
ATOM 8741 C C . GLU C 2 122 ? -103.771 -51.143 13.615 1.00 43.35 122 GLU C C 1
ATOM 8742 O O . GLU C 2 122 ? -103.010 -51.461 14.516 1.00 45.49 122 GLU C O 1
ATOM 8748 N N . ASN C 2 123 ? -104.039 -49.883 13.296 1.00 43.58 123 ASN C N 1
ATOM 8749 C CA . ASN C 2 123 ? -103.525 -48.739 14.039 1.00 43.62 123 ASN C CA 1
ATOM 8750 C C . ASN C 2 123 ? -102.029 -48.489 13.874 1.00 40.38 123 ASN C C 1
ATOM 8751 O O . ASN C 2 123 ? -101.521 -47.493 14.385 1.00 39.82 123 ASN C O 1
ATOM 8756 N N . LYS C 2 124 ? -101.319 -49.358 13.161 1.00 35.87 124 LYS C N 1
ATOM 8757 C CA . LYS C 2 124 ? -99.949 -49.048 12.817 1.00 31.87 124 LYS C CA 1
ATOM 8758 C C . LYS C 2 124 ? -99.990 -47.964 11.767 1.00 30.39 124 LYS C C 1
ATOM 8759 O O . LYS C 2 124 ? -100.823 -48.019 10.854 1.00 31.93 124 LYS C O 1
ATOM 8765 N N . ILE C 2 125 ? -99.112 -46.980 11.904 1.00 28.29 125 ILE C N 1
ATOM 8766 C CA . ILE C 2 125 ? -99.058 -45.878 10.962 1.00 27.27 125 ILE C CA 1
ATOM 8767 C C . ILE C 2 125 ? -98.055 -46.155 9.844 1.00 27.64 125 ILE C C 1
ATOM 8768 O O . ILE C 2 125 ? -96.856 -46.278 10.094 1.00 27.99 125 ILE C O 1
ATOM 8773 N N . TYR C 2 126 ? -98.558 -46.238 8.617 1.00 28.18 126 TYR C N 1
ATOM 8774 C CA . TYR C 2 126 ? -97.750 -46.504 7.436 1.00 28.87 126 TYR C CA 1
ATOM 8775 C C . TYR C 2 126 ? -97.499 -45.224 6.667 1.00 28.68 126 TYR C C 1
ATOM 8776 O O . TYR C 2 126 ? -98.244 -44.275 6.797 1.00 31.54 126 TYR C O 1
ATOM 8785 N N . GLY C 2 127 ? -96.432 -45.206 5.880 1.00 28.52 127 GLY C N 1
ATOM 8786 C CA . GLY C 2 127 ? -96.109 -44.055 5.038 1.00 27.72 127 GLY C CA 1
ATOM 8787 C C . GLY C 2 127 ? -96.653 -44.270 3.642 1.00 26.61 127 GLY C C 1
ATOM 8788 O O . GLY C 2 127 ? -96.764 -45.399 3.181 1.00 25.83 127 GLY C O 1
ATOM 8789 N N . LEU C 2 128 ? -97.010 -43.174 2.980 1.00 26.08 128 LEU C N 1
ATOM 8790 C CA . LEU C 2 128 ? -97.437 -43.183 1.578 1.00 25.82 128 LEU C CA 1
ATOM 8791 C C . LEU C 2 128 ? -96.446 -42.433 0.687 1.00 26.78 128 LEU C C 1
ATOM 8792 O O . LEU C 2 128 ? -96.043 -41.314 0.985 1.00 25.63 128 LEU C O 1
ATOM 8797 N N . VAL C 2 129 ? -96.071 -43.072 -0.416 1.00 29.00 129 VAL C N 1
ATOM 8798 C CA . VAL C 2 129 ? -95.084 -42.558 -1.353 1.00 30.43 129 VAL C CA 1
ATOM 8799 C C . VAL C 2 129 ? -95.679 -42.629 -2.750 1.00 31.63 129 VAL C C 1
ATOM 8800 O O . VAL C 2 129 ? -96.337 -43.611 -3.078 1.00 32.14 129 VAL C O 1
ATOM 8804 N N . SER C 2 130 ? -95.447 -41.595 -3.566 1.00 32.83 130 SER C N 1
ATOM 8805 C CA . SER C 2 130 ? -95.836 -41.652 -4.964 1.00 34.15 130 SER C CA 1
ATOM 8806 C C . SER C 2 130 ? -94.656 -41.531 -5.918 1.00 36.61 130 SER C C 1
ATOM 8807 O O . SER C 2 130 ? -94.019 -42.541 -6.253 1.00 44.84 130 SER C O 1
ATOM 8810 N N . HIS C 2 131 ? -94.365 -40.345 -6.404 1.00 35.84 131 HIS C N 1
ATOM 8811 C CA . HIS C 2 131 ? -93.343 -40.252 -7.446 1.00 36.00 131 HIS C CA 1
ATOM 8812 C C . HIS C 2 131 ? -92.037 -39.988 -6.748 1.00 34.56 131 HIS C C 1
ATOM 8813 O O . HIS C 2 131 ? -91.502 -38.891 -6.814 1.00 33.76 131 HIS C O 1
ATOM 8820 N N . ASN C 2 132 ? -91.560 -41.016 -6.052 1.00 34.90 132 ASN C N 1
ATOM 8821 C CA . ASN C 2 132 ? -90.397 -40.932 -5.172 1.00 34.98 132 ASN C CA 1
ATOM 8822 C C . ASN C 2 132 ? -90.456 -39.786 -4.183 1.00 32.33 132 ASN C C 1
ATOM 8823 O O . ASN C 2 132 ? -89.439 -39.136 -3.914 1.00 30.71 132 ASN C O 1
ATOM 8828 N N . GLN C 2 133 ? -91.654 -39.587 -3.634 1.00 31.14 133 GLN C N 1
ATOM 8829 C CA . GLN C 2 133 ? -91.951 -38.478 -2.727 1.00 30.95 133 GLN C CA 1
ATOM 8830 C C . GLN C 2 133 ? -92.920 -38.921 -1.609 1.00 28.37 133 GLN C C 1
ATOM 8831 O O . GLN C 2 133 ? -93.746 -39.783 -1.820 1.00 27.90 133 GLN C O 1
ATOM 8837 N N . ALA C 2 134 ? -92.813 -38.322 -0.421 1.00 25.82 134 ALA C N 1
ATOM 8838 C CA . ALA C 2 134 ? -93.779 -38.557 0.644 1.00 24.46 134 ALA C CA 1
ATOM 8839 C C . ALA C 2 134 ? -95.036 -37.721 0.412 1.00 25.63 134 ALA C C 1
ATOM 8840 O O . ALA C 2 134 ? -94.957 -36.464 0.324 1.00 30.46 134 ALA C O 1
ATOM 8842 N N . ILE C 2 135 ? -96.186 -38.394 0.317 1.00 24.59 135 ILE C N 1
ATOM 8843 C CA . ILE C 2 135 ? -97.501 -37.721 0.172 1.00 24.47 135 ILE C CA 1
ATOM 8844 C C . ILE C 2 135 ? -98.347 -37.729 1.435 1.00 24.93 135 ILE C C 1
ATOM 8845 O O . ILE C 2 135 ? -99.266 -36.934 1.553 1.00 28.37 135 ILE C O 1
ATOM 8850 N N . GLY C 2 136 ? -98.061 -38.619 2.376 1.00 24.15 136 GLY C N 1
ATOM 8851 C CA . GLY C 2 136 ? -98.846 -38.677 3.629 1.00 23.62 136 GLY C CA 1
ATOM 8852 C C . GLY C 2 136 ? -98.710 -40.012 4.330 1.00 22.66 136 GLY C C 1
ATOM 8853 O O . GLY C 2 136 ? -97.729 -40.711 4.149 1.00 22.75 136 GLY C O 1
ATOM 8854 N N . ILE C 2 137 ? -99.680 -40.350 5.152 1.00 22.28 137 ILE C N 1
ATOM 8855 C CA . ILE C 2 137 ? -99.636 -41.596 5.896 1.00 22.89 137 ILE C CA 1
ATOM 8856 C C . ILE C 2 137 ? -100.936 -42.349 5.761 1.00 22.74 137 ILE C C 1
ATOM 8857 O O . ILE C 2 137 ? -101.917 -41.819 5.262 1.00 21.76 137 ILE C O 1
ATOM 8862 N N . ALA C 2 138 ? -100.942 -43.581 6.242 1.00 23.05 138 ALA C N 1
ATOM 8863 C CA . ALA C 2 138 ? -102.103 -44.457 6.099 1.00 24.28 138 ALA C CA 1
ATOM 8864 C C . ALA C 2 138 ? -102.299 -45.292 7.344 1.00 24.48 138 ALA C C 1
ATOM 8865 O O . ALA C 2 138 ? -101.340 -45.844 7.865 1.00 23.91 138 ALA C O 1
ATOM 8867 N N . VAL C 2 139 ? -103.536 -45.397 7.793 1.00 26.22 139 VAL C N 1
ATOM 8868 C CA . VAL C 2 139 ? -103.845 -46.236 8.960 1.00 28.03 139 VAL C CA 1
ATOM 8869 C C . VAL C 2 139 ? -105.024 -47.157 8.700 1.00 27.96 139 VAL C C 1
ATOM 8870 O O . VAL C 2 139 ? -106.032 -46.744 8.114 1.00 28.51 139 VAL C O 1
ATOM 8874 N N . LEU C 2 140 ? -104.890 -48.400 9.146 1.00 28.39 140 LEU C N 1
ATOM 8875 C CA . LEU C 2 140 ? -106.010 -49.341 9.099 1.00 29.49 140 LEU C CA 1
ATOM 8876 C C . LEU C 2 140 ? -106.823 -49.178 10.371 1.00 30.21 140 LEU C C 1
ATOM 8877 O O . LEU C 2 140 ? -106.276 -49.257 11.458 1.00 31.41 140 LEU C O 1
ATOM 8882 N N . GLU C 2 141 ? -108.112 -48.914 10.236 1.00 31.26 141 GLU C N 1
ATOM 8883 C CA . GLU C 2 141 ? -109.016 -48.788 11.387 1.00 33.19 141 GLU C CA 1
ATOM 8884 C C . GLU C 2 141 ? -110.332 -49.454 11.037 1.00 35.48 141 GLU C C 1
ATOM 8885 O O . GLU C 2 141 ? -110.922 -49.167 9.987 1.00 35.44 141 GLU C O 1
ATOM 8891 N N . LYS C 2 142 ? -110.788 -50.343 11.917 1.00 37.47 142 LYS C N 1
ATOM 8892 C CA . LYS C 2 142 ? -112.001 -51.110 11.702 1.00 38.55 142 LYS C CA 1
ATOM 8893 C C . LYS C 2 142 ? -112.124 -51.564 10.268 1.00 36.44 142 LYS C C 1
ATOM 8894 O O . LYS C 2 142 ? -113.102 -51.267 9.599 1.00 34.88 142 LYS C O 1
ATOM 8900 N N . GLY C 2 143 ? -111.104 -52.255 9.792 1.00 36.63 143 GLY C N 1
ATOM 8901 C CA . GLY C 2 143 ? -111.182 -52.883 8.483 1.00 37.53 143 GLY C CA 1
ATOM 8902 C C . GLY C 2 143 ? -111.086 -51.975 7.277 1.00 37.13 143 GLY C C 1
ATOM 8903 O O . GLY C 2 143 ? -111.153 -52.462 6.162 1.00 38.14 143 GLY C O 1
ATOM 8904 N N . ARG C 2 144 ? -110.914 -50.671 7.489 1.00 38.12 144 ARG C N 1
ATOM 8905 C CA . ARG C 2 144 ? -110.801 -49.691 6.385 1.00 38.03 144 ARG C CA 1
ATOM 8906 C C . ARG C 2 144 ? -109.430 -49.038 6.332 1.00 34.95 144 ARG C C 1
ATOM 8907 O O . ARG C 2 144 ? -108.898 -48.567 7.335 1.00 35.07 144 ARG C O 1
ATOM 8915 N N . LEU C 2 145 ? -108.850 -49.003 5.153 1.00 33.88 145 LEU C N 1
ATOM 8916 C CA . LEU C 2 145 ? -107.501 -48.464 5.017 1.00 32.16 145 LEU C CA 1
ATOM 8917 C C . LEU C 2 145 ? -107.595 -47.000 4.603 1.00 31.29 145 LEU C C 1
ATOM 8918 O O . LEU C 2 145 ? -107.988 -46.677 3.479 1.00 31.59 145 LEU C O 1
ATOM 8923 N N . ASN C 2 146 ? -107.267 -46.115 5.533 1.00 30.39 146 ASN C N 1
ATOM 8924 C CA . ASN C 2 146 ? -107.451 -44.693 5.308 1.00 30.58 146 ASN C CA 1
ATOM 8925 C C . ASN C 2 146 ? -106.133 -43.972 5.095 1.00 29.11 146 ASN C C 1
ATOM 8926 O O . ASN C 2 146 ? -105.186 -44.135 5.872 1.00 27.86 146 ASN C O 1
ATOM 8931 N N . GLY C 2 147 ? -106.097 -43.151 4.048 1.00 27.51 147 GLY C N 1
ATOM 8932 C CA . GLY C 2 147 ? -104.924 -42.319 3.767 1.00 26.17 147 GLY C CA 1
ATOM 8933 C C . GLY C 2 147 ? -105.146 -40.889 4.225 1.00 25.62 147 GLY C C 1
ATOM 8934 O O . GLY C 2 147 ? -106.116 -40.247 3.811 1.00 25.72 147 GLY C O 1
ATOM 8935 N N . PHE C 2 148 ? -104.274 -40.409 5.100 1.00 25.32 148 PHE C N 1
ATOM 8936 C CA . PHE C 2 148 ? -104.300 -39.019 5.529 1.00 26.15 148 PHE C CA 1
ATOM 8937 C C . PHE C 2 148 ? -103.105 -38.309 4.940 1.00 25.20 148 PHE C C 1
ATOM 8938 O O . PHE C 2 148 ? -101.972 -38.523 5.356 1.00 24.64 148 PHE C O 1
ATOM 8946 N N . LEU C 2 149 ? -103.381 -37.474 3.942 1.00 25.05 149 LEU C N 1
ATOM 8947 C CA . LEU C 2 149 ? -102.346 -36.900 3.096 1.00 24.67 149 LEU C CA 1
ATOM 8948 C C . LEU C 2 149 ? -101.676 -35.693 3.741 1.00 24.14 149 LEU C C 1
ATOM 8949 O O . LEU C 2 149 ? -102.094 -35.220 4.787 1.00 22.57 149 LEU C O 1
ATOM 8954 N N . ASN C 2 150 ? -100.627 -35.199 3.091 1.00 24.84 150 ASN C N 1
ATOM 8955 C CA . ASN C 2 150 ? -99.869 -34.043 3.585 1.00 25.81 150 ASN C CA 1
ATOM 8956 C C . ASN C 2 150 ? -100.856 -32.893 3.866 1.00 25.56 150 ASN C C 1
ATOM 8957 O O . ASN C 2 150 ? -101.718 -32.555 3.054 1.00 24.65 150 ASN C O 1
ATOM 8962 N N . ALA C 2 151 ? -100.744 -32.330 5.056 1.00 25.70 151 ALA C N 1
ATOM 8963 C CA . ALA C 2 151 ? -101.577 -31.195 5.468 1.00 26.94 151 ALA C CA 1
ATOM 8964 C C . ALA C 2 151 ? -102.895 -31.580 6.083 1.00 27.77 151 ALA C C 1
ATOM 8965 O O . ALA C 2 151 ? -103.587 -30.693 6.585 1.00 27.37 151 ALA C O 1
ATOM 8967 N N . HIS C 2 152 ? -103.224 -32.871 6.140 1.00 29.52 152 HIS C N 1
ATOM 8968 C CA . HIS C 2 152 ? -104.338 -33.326 7.001 1.00 33.90 152 HIS C CA 1
ATOM 8969 C C . HIS C 2 152 ? -103.973 -33.181 8.486 1.00 36.10 152 HIS C C 1
ATOM 8970 O O . HIS C 2 152 ? -102.825 -33.348 8.866 1.00 37.18 152 HIS C O 1
ATOM 8977 N N . LYS C 2 153 ? -104.956 -32.875 9.314 1.00 39.65 153 LYS C N 1
ATOM 8978 C CA . LYS C 2 153 ? -104.800 -32.805 10.772 1.00 44.47 153 LYS C CA 1
ATOM 8979 C C . LYS C 2 153 ? -104.022 -33.993 11.389 1.00 39.96 153 LYS C C 1
ATOM 8980 O O . LYS C 2 153 ? -103.306 -33.842 12.364 1.00 36.85 153 LYS C O 1
ATOM 8986 N N . ARG C 2 154 ? -104.212 -35.178 10.827 1.00 36.73 154 ARG C N 1
ATOM 8987 C CA . ARG C 2 154 ? -103.668 -36.421 11.388 1.00 33.17 154 ARG C CA 1
ATOM 8988 C C . ARG C 2 154 ? -102.350 -36.853 10.754 1.00 30.46 154 ARG C C 1
ATOM 8989 O O . ARG C 2 154 ? -101.731 -37.825 11.197 1.00 28.56 154 ARG C O 1
ATOM 8997 N N . CYS C 2 155 ? -101.936 -36.153 9.698 1.00 27.91 155 CYS C N 1
ATOM 8998 C CA . CYS C 2 155 ? -100.728 -36.506 8.982 1.00 25.93 155 CYS C CA 1
ATOM 8999 C C . CYS C 2 155 ? -99.543 -35.880 9.656 1.00 24.79 155 CYS C C 1
ATOM 9000 O O . CYS C 2 155 ? -99.435 -34.661 9.709 1.00 25.55 155 CYS C O 1
ATOM 9003 N N . ALA C 2 156 ? -98.663 -36.722 10.180 1.00 23.95 156 ALA C N 1
ATOM 9004 C CA . ALA C 2 156 ? -97.438 -36.277 10.840 1.00 24.25 156 ALA C CA 1
ATOM 9005 C C . ALA C 2 156 ? -96.361 -37.345 10.738 1.00 23.25 156 ALA C C 1
ATOM 9006 O O . ALA C 2 156 ? -96.642 -38.529 10.813 1.00 22.01 156 ALA C O 1
ATOM 9008 N N . TYR C 2 157 ? -95.117 -36.918 10.551 1.00 23.19 157 TYR C N 1
ATOM 9009 C CA . TYR C 2 157 ? -94.013 -37.850 10.491 1.00 22.86 157 TYR C CA 1
ATOM 9010 C C . TYR C 2 157 ? -92.677 -37.148 10.633 1.00 22.64 157 TYR C C 1
ATOM 9011 O O . TYR C 2 157 ? -92.637 -35.931 10.683 1.00 23.29 157 TYR C O 1
ATOM 9020 N N . SER C 2 158 ? -91.597 -37.922 10.770 1.00 22.47 158 SER C N 1
ATOM 9021 C CA . SER C 2 158 ? -90.263 -37.377 11.075 1.00 22.21 158 SER C CA 1
ATOM 9022 C C . SER C 2 158 ? -89.437 -37.101 9.826 1.00 21.95 158 SER C C 1
ATOM 9023 O O . SER C 2 158 ? -89.251 -37.983 9.008 1.00 21.17 158 SER C O 1
ATOM 9026 N N . VAL C 2 159 ? -88.902 -35.888 9.719 1.00 22.89 159 VAL C N 1
ATOM 9027 C CA . VAL C 2 159 ? -88.070 -35.491 8.577 1.00 22.29 159 VAL C CA 1
ATOM 9028 C C . VAL C 2 159 ? -86.725 -34.897 9.021 1.00 22.83 159 VAL C C 1
ATOM 9029 O O . VAL C 2 159 ? -86.538 -34.562 10.200 1.00 23.91 159 VAL C O 1
ATOM 9033 N N . MET C 2 160 ? -85.792 -34.796 8.080 1.00 23.43 160 MET C N 1
ATOM 9034 C CA . MET C 2 160 ? -84.474 -34.184 8.317 1.00 23.55 160 MET C CA 1
ATOM 9035 C C . MET C 2 160 ? -84.088 -33.211 7.204 1.00 23.10 160 MET C C 1
ATOM 9036 O O . MET C 2 160 ? -84.343 -33.451 6.035 1.00 20.35 160 MET C O 1
ATOM 9041 N N . ILE C 2 161 ? -83.447 -32.116 7.580 1.00 25.31 161 ILE C N 1
ATOM 9042 C CA . ILE C 2 161 ? -83.196 -30.993 6.681 1.00 26.57 161 ILE C CA 1
ATOM 9043 C C . ILE C 2 161 ? -81.710 -30.832 6.370 1.00 28.22 161 ILE C C 1
ATOM 9044 O O . ILE C 2 161 ? -80.862 -30.862 7.269 1.00 28.92 161 ILE C O 1
ATOM 9049 N N . GLY C 2 162 ? -81.397 -30.647 5.091 1.00 29.88 162 GLY C N 1
ATOM 9050 C CA . GLY C 2 162 ? -80.029 -30.349 4.686 1.00 32.04 162 GLY C CA 1
ATOM 9051 C C . GLY C 2 162 ? -79.030 -31.477 4.973 1.00 33.50 162 GLY C C 1
ATOM 9052 O O . GLY C 2 162 ? -79.405 -32.565 5.359 1.00 34.02 162 GLY C O 1
ATOM 9053 N N . GLN C 2 163 ? -77.750 -31.199 4.791 1.00 37.03 163 GLN C N 1
ATOM 9054 C CA . GLN C 2 163 ? -76.700 -32.223 4.926 1.00 37.48 163 GLN C CA 1
ATOM 9055 C C . GLN C 2 163 ? -76.340 -32.531 6.359 1.00 36.52 163 GLN C C 1
ATOM 9056 O O . GLN C 2 163 ? -75.805 -33.591 6.633 1.00 35.72 163 GLN C O 1
ATOM 9062 N N . ASN C 2 164 ? -76.612 -31.612 7.279 1.00 36.17 164 ASN C N 1
ATOM 9063 C CA . ASN C 2 164 ? -76.445 -31.890 8.709 1.00 37.30 164 ASN C CA 1
ATOM 9064 C C . ASN C 2 164 ? -77.675 -32.564 9.322 1.00 36.46 164 ASN C C 1
ATOM 9065 O O . ASN C 2 164 ? -77.738 -32.768 10.538 1.00 39.61 164 ASN C O 1
ATOM 9070 N N . GLN C 2 165 ? -78.640 -32.919 8.475 1.00 32.41 165 GLN C N 1
ATOM 9071 C CA . GLN C 2 165 ? -79.791 -33.732 8.866 1.00 28.63 165 GLN C CA 1
ATOM 9072 C C . GLN C 2 165 ? -80.490 -33.176 10.098 1.00 27.27 165 GLN C C 1
ATOM 9073 O O . GLN C 2 165 ? -80.716 -33.893 11.063 1.00 28.06 165 GLN C O 1
ATOM 9079 N N . VAL C 2 166 ? -80.822 -31.890 10.054 1.00 26.17 166 VAL C N 1
ATOM 9080 C CA . VAL C 2 166 ? -81.531 -31.223 11.132 1.00 25.67 166 VAL C CA 1
ATOM 9081 C C . VAL C 2 166 ? -82.959 -31.798 11.236 1.00 26.22 166 VAL C C 1
ATOM 9082 O O . VAL C 2 166 ? -83.687 -31.884 10.244 1.00 25.84 166 VAL C O 1
ATOM 9086 N N . LEU C 2 167 ? -83.357 -32.185 12.451 1.00 26.66 167 LEU C N 1
ATOM 9087 C CA . LEU C 2 167 ? -84.579 -32.958 12.665 1.00 26.20 167 LEU C CA 1
ATOM 9088 C C . LEU C 2 167 ? -85.773 -32.077 12.992 1.00 26.09 167 LEU C C 1
ATOM 9089 O O . LEU C 2 167 ? -85.633 -31.037 13.633 1.00 26.43 167 LEU C O 1
ATOM 9094 N N . GLY C 2 168 ? -86.942 -32.489 12.530 1.00 25.81 168 GLY C N 1
ATOM 9095 C CA . GLY C 2 168 ? -88.193 -31.835 12.882 1.00 25.67 168 GLY C CA 1
ATOM 9096 C C . GLY C 2 168 ? -89.349 -32.804 12.670 1.00 25.42 168 GLY C C 1
ATOM 9097 O O . GLY C 2 168 ? -89.131 -33.979 12.340 1.00 24.85 168 GLY C O 1
ATOM 9098 N N . PHE C 2 169 ? -90.575 -32.318 12.868 1.00 25.19 169 PHE C N 1
ATOM 9099 C CA . PHE C 2 169 ? -91.768 -33.130 12.591 1.00 25.24 169 PHE C CA 1
ATOM 9100 C C . PHE C 2 169 ? -92.737 -32.426 11.679 1.00 25.08 169 PHE C C 1
ATOM 9101 O O . PHE C 2 169 ? -92.942 -31.212 11.791 1.00 25.38 169 PHE C O 1
ATOM 9109 N N . ILE C 2 170 ? -93.318 -33.190 10.769 1.00 25.37 170 ILE C N 1
ATOM 9110 C CA . ILE C 2 170 ? -94.188 -32.611 9.768 1.00 26.60 170 ILE C CA 1
ATOM 9111 C C . ILE C 2 170 ? -95.520 -32.286 10.429 1.00 26.23 170 ILE C C 1
ATOM 9112 O O . ILE C 2 170 ? -96.101 -33.083 11.140 1.00 27.10 170 ILE C O 1
ATOM 9117 N N . GLY C 2 171 ? -95.983 -31.077 10.185 1.00 25.40 171 GLY C N 1
ATOM 9118 C CA . GLY C 2 171 ? -97.329 -30.698 10.494 1.00 26.22 171 GLY C CA 1
ATOM 9119 C C . GLY C 2 171 ? -97.838 -29.818 9.372 1.00 27.37 171 GLY C C 1
ATOM 9120 O O . GLY C 2 171 ? -97.464 -29.973 8.207 1.00 25.84 171 GLY C O 1
ATOM 9121 N N . THR C 2 172 ? -98.694 -28.877 9.741 1.00 29.14 172 THR C N 1
ATOM 9122 C CA . THR C 2 172 ? -99.337 -27.998 8.793 1.00 30.37 172 THR C CA 1
ATOM 9123 C C . THR C 2 172 ? -99.790 -26.771 9.546 1.00 32.31 172 THR C C 1
ATOM 9124 O O . THR C 2 172 ? -99.560 -26.667 10.741 1.00 34.03 172 THR C O 1
ATOM 9128 N N . ASN C 2 173 ? -100.401 -25.818 8.854 1.00 34.33 173 ASN C N 1
ATOM 9129 C CA . ASN C 2 173 ? -100.822 -24.567 9.479 1.00 35.59 173 ASN C CA 1
ATOM 9130 C C . ASN C 2 173 ? -102.196 -24.145 8.939 1.00 38.90 173 ASN C C 1
ATOM 9131 O O . ASN C 2 173 ? -102.872 -24.918 8.235 1.00 38.54 173 ASN C O 1
ATOM 9136 N N . PHE C 2 174 ? -102.626 -22.932 9.273 1.00 44.23 174 PHE C N 1
ATOM 9137 C CA . PHE C 2 174 ? -103.986 -22.514 8.922 1.00 49.61 174 PHE C CA 1
ATOM 9138 C C . PHE C 2 174 ? -104.188 -22.270 7.424 1.00 49.77 174 PHE C C 1
ATOM 9139 O O . PHE C 2 174 ? -105.325 -22.266 6.950 1.00 50.94 174 PHE C O 1
ATOM 9147 N N . LYS C 2 175 ? -103.097 -22.133 6.674 1.00 49.61 175 LYS C N 1
ATOM 9148 C CA . LYS C 2 175 ? -103.179 -21.967 5.220 1.00 50.17 175 LYS C CA 1
ATOM 9149 C C . LYS C 2 175 ? -102.906 -23.277 4.488 1.00 47.69 175 LYS C C 1
ATOM 9150 O O . LYS C 2 175 ? -102.587 -23.275 3.297 1.00 47.87 175 LYS C O 1
ATOM 9156 N N . GLN C 2 176 ? -103.035 -24.393 5.198 1.00 46.91 176 GLN C N 1
ATOM 9157 C CA . GLN C 2 176 ? -102.728 -25.719 4.657 1.00 47.48 176 GLN C CA 1
ATOM 9158 C C . GLN C 2 176 ? -101.410 -25.786 3.857 1.00 45.02 176 GLN C C 1
ATOM 9159 O O . GLN C 2 176 ? -101.356 -26.359 2.758 1.00 45.63 176 GLN C O 1
ATOM 9165 N N . GLU C 2 177 ? -100.356 -25.194 4.425 1.00 39.83 177 GLU C N 1
ATOM 9166 C CA . GLU C 2 177 ? -98.999 -25.328 3.910 1.00 35.99 177 GLU C CA 1
ATOM 9167 C C . GLU C 2 177 ? -98.347 -26.457 4.686 1.00 33.51 177 GLU C C 1
ATOM 9168 O O . GLU C 2 177 ? -98.632 -26.660 5.855 1.00 35.85 177 GLU C O 1
ATOM 9174 N N . LEU C 2 178 ? -97.482 -27.209 4.028 1.00 30.05 178 LEU C N 1
ATOM 9175 C CA . LEU C 2 178 ? -96.727 -28.240 4.711 1.00 27.45 178 LEU C CA 1
ATOM 9176 C C . LEU C 2 178 ? -95.620 -27.602 5.524 1.00 26.42 178 LEU C C 1
ATOM 9177 O O . LEU C 2 178 ? -94.858 -26.831 5.007 1.00 27.18 178 LEU C O 1
ATOM 9182 N N . VAL C 2 179 ? -95.529 -27.938 6.799 1.00 25.97 179 VAL C N 1
ATOM 9183 C CA . VAL C 2 179 ? -94.574 -27.283 7.698 1.00 25.88 179 VAL C CA 1
ATOM 9184 C C . VAL C 2 179 ? -93.714 -28.304 8.411 1.00 25.96 179 VAL C C 1
ATOM 9185 O O . VAL C 2 179 ? -94.197 -29.380 8.760 1.00 25.72 179 VAL C O 1
ATOM 9189 N N . VAL C 2 180 ? -92.437 -27.984 8.599 1.00 26.31 180 VAL C N 1
ATOM 9190 C CA . VAL C 2 180 ? -91.610 -28.740 9.539 1.00 26.93 180 VAL C CA 1
ATOM 9191 C C . VAL C 2 180 ? -91.552 -27.967 10.848 1.00 28.46 180 VAL C C 1
ATOM 9192 O O . VAL C 2 180 ? -91.124 -26.815 10.899 1.00 28.44 180 VAL C O 1
ATOM 9196 N N . ASP C 2 181 ? -91.972 -28.622 11.906 1.00 30.77 181 ASP C N 1
ATOM 9197 C CA . ASP C 2 181 ? -92.083 -28.009 13.219 1.00 33.42 181 ASP C CA 1
ATOM 9198 C C . ASP C 2 181 ? -91.016 -28.553 14.163 1.00 31.66 181 ASP C C 1
ATOM 9199 O O . ASP C 2 181 ? -90.411 -29.597 13.895 1.00 33.11 181 ASP C O 1
ATOM 9204 N N . PHE C 2 182 ? -90.802 -27.810 15.244 1.00 29.99 182 PHE C N 1
ATOM 9205 C CA . PHE C 2 182 ? -90.002 -28.250 16.395 1.00 28.54 182 PHE C CA 1
ATOM 9206 C C . PHE C 2 182 ? -88.504 -28.437 16.158 1.00 27.20 182 PHE C C 1
ATOM 9207 O O . PHE C 2 182 ? -87.871 -29.318 16.715 1.00 28.59 182 PHE C O 1
ATOM 9215 N N . ILE C 2 183 ? -87.937 -27.535 15.383 1.00 26.06 183 ILE C N 1
ATOM 9216 C CA . ILE C 2 183 ? -86.510 -27.520 15.068 1.00 25.64 183 ILE C CA 1
ATOM 9217 C C . ILE C 2 183 ? -85.730 -26.717 16.111 1.00 27.30 183 ILE C C 1
ATOM 9218 O O . ILE C 2 183 ? -86.165 -25.642 16.542 1.00 28.49 183 ILE C O 1
ATOM 9223 N N . VAL C 2 184 ? -84.563 -27.213 16.483 1.00 27.60 184 VAL C N 1
ATOM 9224 C CA . VAL C 2 184 ? -83.740 -26.513 17.481 1.00 28.96 184 VAL C CA 1
ATOM 9225 C C . VAL C 2 184 ? -83.370 -25.121 16.994 1.00 29.60 184 VAL C C 1
ATOM 9226 O O . VAL C 2 184 ? -83.037 -24.944 15.848 1.00 29.67 184 VAL C O 1
ATOM 9230 N N . PRO C 2 185 ? -83.423 -24.120 17.870 1.00 31.55 185 PRO C N 1
ATOM 9231 C CA . PRO C 2 185 ? -83.188 -22.748 17.422 1.00 32.82 185 PRO C CA 1
ATOM 9232 C C . PRO C 2 185 ? -81.755 -22.481 16.949 1.00 34.68 185 PRO C C 1
ATOM 9233 O O . PRO C 2 185 ? -81.530 -21.563 16.160 1.00 34.36 185 PRO C O 1
ATOM 9237 N N . SER C 2 186 ? -80.801 -23.287 17.398 1.00 37.16 186 SER C N 1
ATOM 9238 C CA . SER C 2 186 ? -79.411 -23.076 17.016 1.00 38.47 186 SER C CA 1
ATOM 9239 C C . SER C 2 186 ? -79.055 -23.668 15.662 1.00 38.58 186 SER C C 1
ATOM 9240 O O . SER C 2 186 ? -77.937 -23.475 15.209 1.00 40.24 186 SER C O 1
ATOM 9243 N N . ALA C 2 187 ? -79.995 -24.371 15.028 1.00 37.18 187 ALA C N 1
ATOM 9244 C CA . ALA C 2 187 ? -79.731 -25.111 13.789 1.00 36.36 187 ALA C CA 1
ATOM 9245 C C . ALA C 2 187 ? -79.630 -24.207 12.587 1.00 37.46 187 ALA C C 1
ATOM 9246 O O . ALA C 2 187 ? -80.331 -23.201 12.485 1.00 36.70 187 ALA C O 1
ATOM 9248 N N . GLU C 2 188 ? -78.749 -24.594 11.664 1.00 39.84 188 GLU C N 1
ATOM 9249 C CA . GLU C 2 188 ? -78.444 -23.779 10.498 1.00 41.24 188 GLU C CA 1
ATOM 9250 C C . GLU C 2 188 ? -79.209 -24.317 9.313 1.00 39.47 188 GLU C C 1
ATOM 9251 O O . GLU C 2 188 ? -78.875 -25.369 8.774 1.00 38.93 188 GLU C O 1
ATOM 9257 N N . ILE C 2 189 ? -80.250 -23.584 8.932 1.00 39.45 189 ILE C N 1
ATOM 9258 C CA . ILE C 2 189 ? -81.076 -23.934 7.775 1.00 40.08 189 ILE C CA 1
ATOM 9259 C C . ILE C 2 189 ? -81.020 -22.833 6.732 1.00 39.12 189 ILE C C 1
ATOM 9260 O O . ILE C 2 189 ? -80.924 -21.672 7.079 1.00 41.51 189 ILE C O 1
ATOM 9265 N N . ASN C 2 190 ? -81.098 -23.216 5.468 1.00 38.16 190 ASN C N 1
ATOM 9266 C CA . ASN C 2 190 ? -81.081 -22.259 4.370 1.00 38.53 190 ASN C CA 1
ATOM 9267 C C . ASN C 2 190 ? -82.275 -22.444 3.449 1.00 36.19 190 ASN C C 1
ATOM 9268 O O . ASN C 2 190 ? -82.755 -23.581 3.248 1.00 34.10 190 ASN C O 1
ATOM 9273 N N . ILE C 2 191 ? -82.763 -21.334 2.901 1.00 34.66 191 ILE C N 1
ATOM 9274 C CA . ILE C 2 191 ? -83.859 -21.405 1.949 1.00 32.71 191 ILE C CA 1
ATOM 9275 C C . ILE C 2 191 ? -83.417 -22.283 0.774 1.00 32.67 191 ILE C C 1
ATOM 9276 O O . ILE C 2 191 ? -82.343 -22.073 0.219 1.00 30.41 191 ILE C O 1
ATOM 9281 N N . GLY C 2 192 ? -84.235 -23.275 0.428 1.00 33.51 192 GLY C N 1
ATOM 9282 C CA . GLY C 2 192 ? -83.923 -24.212 -0.644 1.00 34.33 192 GLY C CA 1
ATOM 9283 C C . GLY C 2 192 ? -83.384 -25.552 -0.185 1.00 35.38 192 GLY C C 1
ATOM 9284 O O . GLY C 2 192 ? -83.367 -26.485 -0.979 1.00 39.37 192 GLY C O 1
ATOM 9285 N N . ASP C 2 193 ? -82.919 -25.659 1.066 1.00 35.62 193 ASP C N 1
ATOM 9286 C CA . ASP C 2 193 ? -82.480 -26.931 1.618 1.00 34.72 193 ASP C CA 1
ATOM 9287 C C . ASP C 2 193 ? -83.501 -28.047 1.358 1.00 33.43 193 ASP C C 1
ATOM 9288 O O . ASP C 2 193 ? -84.672 -27.876 1.676 1.00 30.65 193 ASP C O 1
ATOM 9293 N N . GLN C 2 194 ? -83.009 -29.175 0.840 1.00 32.49 194 GLN C N 1
ATOM 9294 C CA . GLN C 2 194 ? -83.770 -30.392 0.756 1.00 31.42 194 GLN C CA 1
ATOM 9295 C C . GLN C 2 194 ? -84.275 -30.893 2.119 1.00 27.98 194 GLN C C 1
ATOM 9296 O O . GLN C 2 194 ? -83.564 -30.840 3.133 1.00 28.21 194 GLN C O 1
ATOM 9302 N N . VAL C 2 195 ? -85.513 -31.388 2.106 1.00 24.46 195 VAL C N 1
ATOM 9303 C CA . VAL C 2 195 ? -86.119 -32.008 3.278 1.00 22.30 195 VAL C CA 1
ATOM 9304 C C . VAL C 2 195 ? -86.462 -33.471 2.945 1.00 21.16 195 VAL C C 1
ATOM 9305 O O . VAL C 2 195 ? -87.195 -33.744 1.996 1.00 21.12 195 VAL C O 1
ATOM 9309 N N . LEU C 2 196 ? -85.927 -34.396 3.730 1.00 21.16 196 LEU C N 1
ATOM 9310 C CA . LEU C 2 196 ? -86.093 -35.835 3.486 1.00 21.16 196 LEU C CA 1
ATOM 9311 C C . LEU C 2 196 ? -86.685 -36.515 4.710 1.00 20.89 196 LEU C C 1
ATOM 9312 O O . LEU C 2 196 ? -86.506 -36.034 5.827 1.00 20.88 196 LEU C O 1
ATOM 9317 N N . THR C 2 197 ? -87.347 -37.653 4.512 1.00 20.87 197 THR C N 1
ATOM 9318 C CA . THR C 2 197 ? -87.809 -38.418 5.652 1.00 20.93 197 THR C CA 1
ATOM 9319 C C . THR C 2 197 ? -86.595 -38.872 6.468 1.00 21.55 197 THR C C 1
ATOM 9320 O O . THR C 2 197 ? -85.576 -39.276 5.908 1.00 22.05 197 THR C O 1
ATOM 9324 N N . SER C 2 198 ? -86.700 -38.805 7.783 1.00 21.77 198 SER C N 1
ATOM 9325 C CA . SER C 2 198 ? -85.553 -39.110 8.664 1.00 23.74 198 SER C CA 1
ATOM 9326 C C . SER C 2 198 ? -85.398 -40.610 8.855 1.00 24.67 198 SER C C 1
ATOM 9327 O O . SER C 2 198 ? -84.323 -41.105 9.138 1.00 24.21 198 SER C O 1
ATOM 9330 N N . GLY C 2 199 ? -86.492 -41.332 8.718 1.00 25.84 199 GLY C N 1
ATOM 9331 C CA . GLY C 2 199 ? -86.449 -42.783 8.875 1.00 27.63 199 GLY C CA 1
ATOM 9332 C C . GLY C 2 199 ? -86.283 -43.204 10.331 1.00 28.80 199 GLY C C 1
ATOM 9333 O O . GLY C 2 199 ? -85.842 -44.299 10.624 1.00 30.54 199 GLY C O 1
ATOM 9334 N N . LEU C 2 200 ? -86.619 -42.315 11.255 1.00 29.09 200 LEU C N 1
ATOM 9335 C CA . LEU C 2 200 ? -86.527 -42.610 12.687 1.00 30.13 200 LEU C CA 1
ATOM 9336 C C . LEU C 2 200 ? -87.872 -42.938 13.335 1.00 29.91 200 LEU C C 1
ATOM 9337 O O . LEU C 2 200 ? -87.920 -43.350 14.503 1.00 30.72 200 LEU C O 1
ATOM 9342 N N . ASP C 2 201 ? -88.954 -42.732 12.592 1.00 28.43 201 ASP C N 1
ATOM 9343 C CA . ASP C 2 201 ? -90.303 -42.816 13.154 1.00 28.05 201 ASP C CA 1
ATOM 9344 C C . ASP C 2 201 ? -90.965 -44.184 12.973 1.00 28.25 201 ASP C C 1
ATOM 9345 O O . ASP C 2 201 ? -92.029 -44.423 13.554 1.00 28.54 201 ASP C O 1
ATOM 9350 N N . GLY C 2 202 ? -90.353 -45.059 12.170 1.00 27.68 202 GLY C N 1
ATOM 9351 C CA . GLY C 2 202 ? -90.938 -46.370 11.866 1.00 28.17 202 GLY C CA 1
ATOM 9352 C C . GLY C 2 202 ? -92.144 -46.283 10.949 1.00 27.56 202 GLY C C 1
ATOM 9353 O O . GLY C 2 202 ? -92.988 -47.187 10.927 1.00 27.87 202 GLY C O 1
ATOM 9354 N N . ILE C 2 203 ? -92.204 -45.189 10.184 1.00 26.12 203 ILE C N 1
ATOM 9355 C CA . ILE C 2 203 ? -93.237 -44.962 9.173 1.00 24.92 203 ILE C CA 1
ATOM 9356 C C . ILE C 2 203 ? -92.650 -45.011 7.757 1.00 24.07 203 ILE C C 1
ATOM 9357 O O . ILE C 2 203 ? -93.137 -45.723 6.873 1.00 24.33 203 ILE C O 1
ATOM 9362 N N . PHE C 2 204 ? -91.615 -44.204 7.559 1.00 23.44 204 PHE C N 1
ATOM 9363 C CA . PHE C 2 204 ? -90.847 -44.170 6.321 1.00 23.14 204 PHE C CA 1
ATOM 9364 C C . PHE C 2 204 ? -89.437 -44.644 6.644 1.00 23.77 204 PHE C C 1
ATOM 9365 O O . PHE C 2 204 ? -88.964 -44.530 7.773 1.00 24.12 204 PHE C O 1
ATOM 9373 N N . GLY C 2 205 ? -88.764 -45.165 5.630 1.00 24.08 205 GLY C N 1
ATOM 9374 C CA . GLY C 2 205 ? -87.323 -45.268 5.662 1.00 24.61 205 GLY C CA 1
ATOM 9375 C C . GLY C 2 205 ? -86.697 -43.908 5.425 1.00 23.86 205 GLY C C 1
ATOM 9376 O O . GLY C 2 205 ? -87.375 -42.960 5.015 1.00 22.97 205 GLY C O 1
ATOM 9377 N N . ALA C 2 206 ? -85.403 -43.814 5.675 1.00 24.40 206 ALA C N 1
ATOM 9378 C CA . ALA C 2 206 ? -84.695 -42.567 5.507 1.00 23.97 206 ALA C CA 1
ATOM 9379 C C . ALA C 2 206 ? -84.518 -42.199 4.029 1.00 23.78 206 ALA C C 1
ATOM 9380 O O . ALA C 2 206 ? -84.395 -43.075 3.148 1.00 24.35 206 ALA C O 1
ATOM 9382 N N . GLY C 2 207 ? -84.503 -40.899 3.780 1.00 23.17 207 GLY C N 1
ATOM 9383 C CA . GLY C 2 207 ? -84.058 -40.372 2.495 1.00 23.33 207 GLY C CA 1
ATOM 9384 C C . GLY C 2 207 ? -85.099 -40.177 1.408 1.00 22.90 207 GLY C C 1
ATOM 9385 O O . GLY C 2 207 ? -84.756 -39.825 0.299 1.00 23.27 207 GLY C O 1
ATOM 9386 N N . VAL C 2 208 ? -86.369 -40.387 1.722 1.00 22.32 208 VAL C N 1
ATOM 9387 C CA . VAL C 2 208 ? -87.433 -40.140 0.763 1.00 22.05 208 VAL C CA 1
ATOM 9388 C C . VAL C 2 208 ? -87.678 -38.658 0.694 1.00 21.60 208 VAL C C 1
ATOM 9389 O O . VAL C 2 208 ? -87.660 -37.990 1.722 1.00 21.21 208 VAL C O 1
ATOM 9393 N N . PHE C 2 209 ? -87.907 -38.128 -0.500 1.00 21.85 209 PHE C N 1
ATOM 9394 C CA . PHE C 2 209 ? -88.018 -36.674 -0.702 1.00 21.76 209 PHE C CA 1
ATOM 9395 C C . PHE C 2 209 ? -89.353 -36.144 -0.174 1.00 21.20 209 PHE C C 1
ATOM 9396 O O . PHE C 2 209 ? -90.401 -36.748 -0.359 1.00 21.12 209 PHE C O 1
ATOM 9404 N N . VAL C 2 210 ? -89.303 -35.005 0.495 1.00 20.98 210 VAL C N 1
ATOM 9405 C CA . VAL C 2 210 ? -90.501 -34.366 1.007 1.00 21.00 210 VAL C CA 1
ATOM 9406 C C . VAL C 2 210 ? -90.729 -33.018 0.350 1.00 22.04 210 VAL C C 1
ATOM 9407 O O . VAL C 2 210 ? -91.815 -32.781 -0.197 1.00 21.68 210 VAL C O 1
ATOM 9411 N N . GLY C 2 211 ? -89.712 -32.148 0.419 1.00 23.06 211 GLY C N 1
ATOM 9412 C CA . GLY C 2 211 ? -89.818 -30.775 -0.115 1.00 24.67 211 GLY C CA 1
ATOM 9413 C C . GLY C 2 211 ? -88.584 -29.938 0.137 1.00 26.22 211 GLY C C 1
ATOM 9414 O O . GLY C 2 211 ? -87.521 -30.476 0.398 1.00 27.09 211 GLY C O 1
ATOM 9415 N N . GLU C 2 212 ? -88.725 -28.627 0.037 1.00 28.58 212 GLU C N 1
ATOM 9416 C CA . GLU C 2 212 ? -87.605 -27.700 0.215 1.00 31.55 212 GLU C CA 1
ATOM 9417 C C . GLU C 2 212 ? -88.028 -26.543 1.104 1.00 29.23 212 GLU C C 1
ATOM 9418 O O . GLU C 2 212 ? -89.173 -26.110 1.052 1.00 28.62 212 GLU C O 1
ATOM 9424 N N . VAL C 2 213 ? -87.097 -26.027 1.895 1.00 26.73 213 VAL C N 1
ATOM 9425 C CA . VAL C 2 213 ? -87.421 -24.959 2.823 1.00 25.73 213 VAL C CA 1
ATOM 9426 C C . VAL C 2 213 ? -87.685 -23.665 2.057 1.00 26.48 213 VAL C C 1
ATOM 9427 O O . VAL C 2 213 ? -86.862 -23.247 1.259 1.00 26.56 213 VAL C O 1
ATOM 9431 N N . SER C 2 214 ? -88.846 -23.050 2.267 1.00 26.33 214 SER C N 1
ATOM 9432 C CA . SER C 2 214 ? -89.150 -21.792 1.596 1.00 27.48 214 SER C CA 1
ATOM 9433 C C . SER C 2 214 ? -89.068 -20.595 2.544 1.00 29.66 214 SER C C 1
ATOM 9434 O O . SER C 2 214 ? -88.646 -19.518 2.137 1.00 32.76 214 SER C O 1
ATOM 9437 N N . SER C 2 215 ? -89.449 -20.772 3.804 1.00 30.35 215 SER C N 1
ATOM 9438 C CA . SER C 2 215 ? -89.326 -19.697 4.803 1.00 32.28 215 SER C CA 1
ATOM 9439 C C . SER C 2 215 ? -89.178 -20.327 6.182 1.00 31.88 215 SER C C 1
ATOM 9440 O O . SER C 2 215 ? -89.318 -21.538 6.334 1.00 30.76 215 SER C O 1
ATOM 9443 N N . ILE C 2 216 ? -88.860 -19.499 7.169 1.00 33.90 216 ILE C N 1
ATOM 9444 C CA . ILE C 2 216 ? -88.491 -19.962 8.496 1.00 34.31 216 ILE C CA 1
ATOM 9445 C C . ILE C 2 216 ? -89.065 -19.039 9.575 1.00 36.39 216 ILE C C 1
ATOM 9446 O O . ILE C 2 216 ? -88.755 -17.864 9.599 1.00 38.06 216 ILE C O 1
ATOM 9451 N N . GLU C 2 217 ? -89.889 -19.578 10.463 1.00 38.77 217 GLU C N 1
ATOM 9452 C CA . GLU C 2 217 ? -90.510 -18.821 11.556 1.00 41.62 217 GLU C CA 1
ATOM 9453 C C . GLU C 2 217 ? -89.721 -19.066 12.842 1.00 40.16 217 GLU C C 1
ATOM 9454 O O . GLU C 2 217 ? -89.330 -20.199 13.127 1.00 38.59 217 GLU C O 1
ATOM 9460 N N . ASP C 2 218 ? -89.480 -18.015 13.605 1.00 40.38 218 ASP C N 1
ATOM 9461 C CA . ASP C 2 218 ? -88.905 -18.168 14.945 1.00 40.39 218 ASP C CA 1
ATOM 9462 C C . ASP C 2 218 ? -90.035 -18.254 15.972 1.00 37.09 218 ASP C C 1
ATOM 9463 O O . ASP C 2 218 ? -90.864 -17.369 16.019 1.00 35.77 218 ASP C O 1
ATOM 9468 N N . HIS C 2 219 ? -90.051 -19.313 16.771 1.00 33.92 219 HIS C N 1
ATOM 9469 C CA . HIS C 2 219 ? -90.953 -19.388 17.920 1.00 33.81 219 HIS C CA 1
ATOM 9470 C C . HIS C 2 219 ? -90.156 -19.460 19.234 1.00 34.28 219 HIS C C 1
ATOM 9471 O O . HIS C 2 219 ? -90.644 -19.938 20.261 1.00 35.26 219 HIS C O 1
ATOM 9478 N N . TYR C 2 220 ? -88.932 -18.969 19.203 1.00 35.29 220 TYR C N 1
ATOM 9479 C CA . TYR C 2 220 ? -88.085 -18.789 20.397 1.00 36.11 220 TYR C CA 1
ATOM 9480 C C . TYR C 2 220 ? -87.479 -20.069 20.998 1.00 35.10 220 TYR C C 1
ATOM 9481 O O . TYR C 2 220 ? -86.237 -20.195 21.072 1.00 34.65 220 TYR C O 1
ATOM 9490 N N . THR C 2 221 ? -88.328 -21.005 21.423 1.00 34.45 221 THR C N 1
ATOM 9491 C CA . THR C 2 221 ? -87.811 -22.268 21.981 1.00 35.15 221 THR C CA 1
ATOM 9492 C C . THR C 2 221 ? -87.538 -23.289 20.857 1.00 34.53 221 THR C C 1
ATOM 9493 O O . THR C 2 221 ? -86.871 -24.305 21.048 1.00 33.28 221 THR C O 1
ATOM 9497 N N . TYR C 2 222 ? -88.050 -22.980 19.678 1.00 34.58 222 TYR C N 1
ATOM 9498 C CA . TYR C 2 222 ? -87.883 -23.789 18.502 1.00 33.52 222 TYR C CA 1
ATOM 9499 C C . TYR C 2 222 ? -88.213 -22.934 17.270 1.00 34.07 222 TYR C C 1
ATOM 9500 O O . TYR C 2 222 ? -88.728 -21.820 17.393 1.00 34.95 222 TYR C O 1
ATOM 9509 N N . LYS C 2 223 ? -87.903 -23.473 16.090 1.00 34.01 223 LYS C N 1
ATOM 9510 C CA . LYS C 2 223 ? -88.213 -22.830 14.824 1.00 34.26 223 LYS C CA 1
ATOM 9511 C C . LYS C 2 223 ? -89.022 -23.760 13.973 1.00 31.35 223 LYS C C 1
ATOM 9512 O O . LYS C 2 223 ? -89.033 -24.957 14.198 1.00 30.05 223 LYS C O 1
ATOM 9518 N N . SER C 2 224 ? -89.677 -23.187 12.971 1.00 29.89 224 SER C N 1
ATOM 9519 C CA . SER C 2 224 ? -90.438 -23.942 11.994 1.00 29.10 224 SER C CA 1
ATOM 9520 C C . SER C 2 224 ? -89.937 -23.612 10.603 1.00 28.17 224 SER C C 1
ATOM 9521 O O . SER C 2 224 ? -89.360 -22.562 10.383 1.00 27.74 224 SER C O 1
ATOM 9524 N N . ALA C 2 225 ? -90.194 -24.511 9.667 1.00 27.34 225 ALA C N 1
ATOM 9525 C CA . ALA C 2 225 ? -89.837 -24.302 8.283 1.00 26.92 225 ALA C CA 1
ATOM 9526 C C . ALA C 2 225 ? -91.026 -24.615 7.425 1.00 26.12 225 ALA C C 1
ATOM 9527 O O . ALA C 2 225 ? -91.571 -25.712 7.479 1.00 26.09 225 ALA C O 1
ATOM 9529 N N . VAL C 2 226 ? -91.438 -23.650 6.622 1.00 26.03 226 VAL C N 1
ATOM 9530 C CA . VAL C 2 226 ? -92.511 -23.865 5.681 1.00 26.10 226 VAL C CA 1
ATOM 9531 C C . VAL C 2 226 ? -91.907 -24.385 4.408 1.00 25.18 226 VAL C C 1
ATOM 9532 O O . VAL C 2 226 ? -90.899 -23.850 3.954 1.00 26.83 226 VAL C O 1
ATOM 9536 N N . LEU C 2 227 ? -92.520 -25.409 3.826 1.00 23.75 227 LEU C N 1
ATOM 9537 C CA . LEU C 2 227 ? -91.944 -26.072 2.649 1.00 23.55 227 LEU C CA 1
ATOM 9538 C C . LEU C 2 227 ? -92.563 -25.596 1.366 1.00 24.00 227 LEU C C 1
ATOM 9539 O O . LEU C 2 227 ? -93.687 -25.158 1.355 1.00 25.03 227 LEU C O 1
ATOM 9544 N N . LYS C 2 228 ? -91.814 -25.728 0.285 1.00 24.63 228 LYS C N 1
ATOM 9545 C CA . LYS C 2 228 ? -92.334 -25.577 -1.058 1.00 26.42 228 LYS C CA 1
ATOM 9546 C C . LYS C 2 228 ? -91.936 -26.841 -1.844 1.00 26.97 228 LYS C C 1
ATOM 9547 O O . LYS C 2 228 ? -91.155 -27.647 -1.342 1.00 27.58 228 LYS C O 1
ATOM 9553 N N . ASN C 2 229 ? -92.479 -27.030 -3.044 1.00 27.64 229 ASN C N 1
ATOM 9554 C CA . ASN C 2 229 ? -92.227 -28.232 -3.822 1.00 28.01 229 ASN C CA 1
ATOM 9555 C C . ASN C 2 229 ? -92.575 -29.520 -3.077 1.00 26.84 229 ASN C C 1
ATOM 9556 O O . ASN C 2 229 ? -92.012 -30.583 -3.389 1.00 26.86 229 ASN C O 1
ATOM 9561 N N . ALA C 2 230 ? -93.482 -29.441 -2.101 1.00 25.70 230 ALA C N 1
ATOM 9562 C CA . ALA C 2 230 ? -93.967 -30.642 -1.443 1.00 25.01 230 ALA C CA 1
ATOM 9563 C C . ALA C 2 230 ? -95.292 -31.008 -2.066 1.00 24.87 230 ALA C C 1
ATOM 9564 O O . ALA C 2 230 ? -95.961 -30.147 -2.652 1.00 25.39 230 ALA C O 1
ATOM 9566 N N . PHE C 2 231 ? -95.673 -32.275 -1.939 1.00 23.71 231 PHE C N 1
ATOM 9567 C CA . PHE C 2 231 ? -96.971 -32.699 -2.419 1.00 23.88 231 PHE C CA 1
ATOM 9568 C C . PHE C 2 231 ? -98.075 -32.066 -1.600 1.00 24.15 231 PHE C C 1
ATOM 9569 O O . PHE C 2 231 ? -98.086 -32.182 -0.380 1.00 23.08 231 PHE C O 1
ATOM 9577 N N . LEU C 2 232 ? -99.001 -31.394 -2.276 1.00 26.57 232 LEU C N 1
ATOM 9578 C CA . LEU C 2 232 ? -100.285 -30.988 -1.663 1.00 27.93 232 LEU C CA 1
ATOM 9579 C C . LEU C 2 232 ? -101.509 -31.450 -2.468 1.00 29.75 232 LEU C C 1
ATOM 9580 O O . LEU C 2 232 ? -102.133 -32.432 -2.126 1.00 30.60 232 LEU C O 1
ATOM 9585 N N . SER C 2 233 ? -101.849 -30.697 -3.515 1.00 31.34 233 SER C N 1
ATOM 9586 C CA . SER C 2 233 ? -103.148 -30.719 -4.148 1.00 31.78 233 SER C CA 1
ATOM 9587 C C . SER C 2 233 ? -102.980 -31.374 -5.506 1.00 32.41 233 SER C C 1
ATOM 9588 O O . SER C 2 233 ? -103.862 -31.223 -6.317 1.00 33.82 233 SER C O 1
ATOM 9591 N N . GLY C 2 234 ? -101.880 -32.094 -5.774 1.00 31.84 234 GLY C N 1
ATOM 9592 C CA . GLY C 2 234 ? -101.530 -32.459 -7.154 1.00 32.21 234 GLY C CA 1
ATOM 9593 C C . GLY C 2 234 ? -101.958 -33.855 -7.578 1.00 32.46 234 GLY C C 1
ATOM 9594 O O . GLY C 2 234 ? -101.455 -34.843 -7.049 1.00 31.64 234 GLY C O 1
ATOM 9595 N N . ALA C 2 235 ? -102.841 -33.935 -8.570 1.00 33.20 235 ALA C N 1
ATOM 9596 C CA . ALA C 2 235 ? -103.521 -35.179 -8.893 1.00 33.25 235 ALA C CA 1
ATOM 9597 C C . ALA C 2 235 ? -102.645 -36.262 -9.508 1.00 33.84 235 ALA C C 1
ATOM 9598 O O . ALA C 2 235 ? -103.021 -37.440 -9.482 1.00 33.67 235 ALA C O 1
ATOM 9600 N N . LYS C 2 236 ? -101.495 -35.882 -10.059 1.00 35.10 236 LYS C N 1
ATOM 9601 C CA . LYS C 2 236 ? -100.637 -36.863 -10.699 1.00 36.18 236 LYS C CA 1
ATOM 9602 C C . LYS C 2 236 ? -100.110 -37.879 -9.702 1.00 34.16 236 LYS C C 1
ATOM 9603 O O . LYS C 2 236 ? -100.000 -39.040 -10.042 1.00 34.52 236 LYS C O 1
ATOM 9609 N N . LEU C 2 237 ? -99.836 -37.431 -8.476 1.00 32.37 237 LEU C N 1
ATOM 9610 C CA . LEU C 2 237 ? -99.222 -38.265 -7.440 1.00 30.39 237 LEU C CA 1
ATOM 9611 C C . LEU C 2 237 ? -100.206 -39.038 -6.575 1.00 28.50 237 LEU C C 1
ATOM 9612 O O . LEU C 2 237 ? -99.789 -39.645 -5.591 1.00 27.68 237 LEU C O 1
ATOM 9617 N N . LEU C 2 238 ? -101.500 -38.989 -6.888 1.00 28.13 238 LEU C N 1
ATOM 9618 C CA . LEU C 2 238 ? -102.457 -39.805 -6.165 1.00 27.83 238 LEU C CA 1
ATOM 9619 C C . LEU C 2 238 ? -102.656 -41.134 -6.877 1.00 30.63 238 LEU C C 1
ATOM 9620 O O . LEU C 2 238 ? -103.278 -42.054 -6.350 1.00 28.89 238 LEU C O 1
ATOM 9625 N N . ARG C 2 239 ? -102.093 -41.251 -8.078 1.00 35.83 239 ARG C N 1
ATOM 9626 C CA . ARG C 2 239 ? -101.951 -42.558 -8.721 1.00 40.85 239 ARG C CA 1
ATOM 9627 C C . ARG C 2 239 ? -100.507 -43.023 -8.620 1.00 38.79 239 ARG C C 1
ATOM 9628 O O . ARG C 2 239 ? -99.601 -42.226 -8.402 1.00 35.50 239 ARG C O 1
ATOM 9636 N N . HIS C 2 240 ? -100.313 -44.333 -8.758 1.00 38.26 240 HIS C N 1
ATOM 9637 C CA . HIS C 2 240 ? -99.000 -44.978 -8.622 1.00 36.72 240 HIS C CA 1
ATOM 9638 C C . HIS C 2 240 ? -98.448 -44.899 -7.199 1.00 33.84 240 HIS C C 1
ATOM 9639 O O . HIS C 2 240 ? -97.293 -44.515 -7.011 1.00 31.36 240 HIS C O 1
ATOM 9646 N N . VAL C 2 241 ? -99.280 -45.272 -6.221 1.00 32.92 241 VAL C N 1
ATOM 9647 C CA . VAL C 2 241 ? -98.983 -45.058 -4.812 1.00 31.39 241 VAL C CA 1
ATOM 9648 C C . VAL C 2 241 ? -98.535 -46.339 -4.135 1.00 31.00 241 VAL C C 1
ATOM 9649 O O . VAL C 2 241 ? -99.134 -47.389 -4.346 1.00 31.30 241 VAL C O 1
ATOM 9653 N N . PHE C 2 242 ? -97.479 -46.226 -3.326 1.00 30.00 242 PHE C N 1
ATOM 9654 C CA . PHE C 2 242 ? -96.910 -47.348 -2.589 1.00 30.57 242 PHE C CA 1
ATOM 9655 C C . PHE C 2 242 ? -97.009 -47.118 -1.074 1.00 29.33 242 PHE C C 1
ATOM 9656 O O . PHE C 2 242 ? -96.761 -46.025 -0.587 1.00 28.98 242 PHE C O 1
ATOM 9664 N N . LEU C 2 243 ? -97.326 -48.172 -0.338 1.00 28.63 243 LEU C N 1
ATOM 9665 C CA . LEU C 2 243 ? -97.408 -48.125 1.118 1.00 27.81 243 LEU C CA 1
ATOM 9666 C C . LEU C 2 243 ? -96.085 -48.498 1.730 1.00 27.16 243 LEU C C 1
ATOM 9667 O O . LEU C 2 243 ? -95.479 -49.511 1.365 1.00 29.50 243 LEU C O 1
ATOM 9672 N N . SER C 2 244 ? -95.632 -47.714 2.696 1.00 26.41 244 SER C N 1
ATOM 9673 C CA . SER C 2 244 ? -94.333 -47.957 3.328 1.00 26.52 244 SER C CA 1
ATOM 9674 C C . SER C 2 244 ? -94.449 -48.698 4.645 1.00 26.40 244 SER C C 1
ATOM 9675 O O . SER C 2 244 ? -94.890 -48.119 5.623 1.00 26.47 244 SER C O 1
ATOM 9678 N N . ASP C 2 245 ? -94.021 -49.964 4.657 1.00 27.59 245 ASP C N 1
ATOM 9679 C CA . ASP C 2 245 ? -94.104 -50.840 5.830 1.00 28.85 245 ASP C CA 1
ATOM 9680 C C . ASP C 2 245 ? -92.701 -51.088 6.404 1.00 30.36 245 ASP C C 1
ATOM 9681 O O . ASP C 2 245 ? -91.947 -51.899 5.850 1.00 32.49 245 ASP C O 1
ATOM 9686 N N . VAL C 2 246 ? -92.363 -50.404 7.498 1.00 31.80 246 VAL C N 1
ATOM 9687 C CA . VAL C 2 246 ? -91.044 -50.553 8.149 1.00 34.52 246 VAL C CA 1
ATOM 9688 C C . VAL C 2 246 ? -91.177 -51.576 9.264 1.00 38.96 246 VAL C C 1
ATOM 9689 O O . VAL C 2 246 ? -92.007 -51.404 10.145 1.00 39.93 246 VAL C O 1
ATOM 9693 N N . LYS C 2 247 ? -90.382 -52.634 9.187 1.00 45.19 247 LYS C N 1
ATOM 9694 C CA . LYS C 2 247 ? -90.589 -53.796 10.031 1.00 54.49 247 LYS C CA 1
ATOM 9695 C C . LYS C 2 247 ? -90.419 -53.391 11.500 1.00 60.33 247 LYS C C 1
ATOM 9696 O O . LYS C 2 247 ? -89.400 -52.802 11.879 1.00 62.93 247 LYS C O 1
ATOM 9702 N N . ASN C 2 248 ? -91.453 -53.656 12.308 1.00 64.25 248 ASN C N 1
ATOM 9703 C CA . ASN C 2 248 ? -91.524 -53.091 13.657 1.00 65.33 248 ASN C CA 1
ATOM 9704 C C . ASN C 2 248 ? -90.791 -53.977 14.626 1.00 65.81 248 ASN C C 1
ATOM 9705 O O . ASN C 2 248 ? -89.998 -54.811 14.205 1.00 68.26 248 ASN C O 1
ATOM 9710 N N . LYS D 2 92 ? -59.115 -29.186 132.507 1.00 87.56 92 LYS D N 1
ATOM 9711 C CA . LYS D 2 92 ? -58.396 -29.430 133.798 1.00 81.91 92 LYS D CA 1
ATOM 9712 C C . LYS D 2 92 ? -57.146 -28.567 133.908 1.00 75.26 92 LYS D C 1
ATOM 9713 O O . LYS D 2 92 ? -56.573 -28.122 132.895 1.00 76.96 92 LYS D O 1
ATOM 9719 N N . MET D 2 93 ? -56.721 -28.362 135.152 1.00 66.79 93 MET D N 1
ATOM 9720 C CA . MET D 2 93 ? -55.653 -27.428 135.449 1.00 60.21 93 MET D CA 1
ATOM 9721 C C . MET D 2 93 ? -54.988 -27.693 136.797 1.00 52.81 93 MET D C 1
ATOM 9722 O O . MET D 2 93 ? -55.644 -28.081 137.753 1.00 52.74 93 MET D O 1
ATOM 9727 N N . THR D 2 94 ? -53.683 -27.469 136.868 1.00 46.55 94 THR D N 1
ATOM 9728 C CA . THR D 2 94 ? -52.925 -27.746 138.075 1.00 42.00 94 THR D CA 1
ATOM 9729 C C . THR D 2 94 ? -52.110 -26.544 138.482 1.00 38.15 94 THR D C 1
ATOM 9730 O O . THR D 2 94 ? -51.570 -25.822 137.657 1.00 38.90 94 THR D O 1
ATOM 9734 N N . TYR D 2 95 ? -52.043 -26.334 139.784 1.00 34.97 95 TYR D N 1
ATOM 9735 C CA . TYR D 2 95 ? -51.116 -25.405 140.378 1.00 32.25 95 TYR D CA 1
ATOM 9736 C C . TYR D 2 95 ? -50.118 -26.204 141.179 1.00 32.15 95 TYR D C 1
ATOM 9737 O O . TYR D 2 95 ? -50.493 -27.021 142.008 1.00 34.14 95 TYR D O 1
ATOM 9746 N N . THR D 2 96 ? -48.839 -25.992 140.911 1.00 31.35 96 THR D N 1
ATOM 9747 C CA . THR D 2 96 ? -47.772 -26.717 141.608 1.00 31.70 96 THR D CA 1
ATOM 9748 C C . THR D 2 96 ? -46.821 -25.703 142.177 1.00 29.86 96 THR D C 1
ATOM 9749 O O . THR D 2 96 ? -46.411 -24.794 141.470 1.00 29.22 96 THR D O 1
ATOM 9753 N N . PRO D 2 97 ? -46.456 -25.844 143.454 1.00 29.83 97 PRO D N 1
ATOM 9754 C CA . PRO D 2 97 ? -45.579 -24.849 144.027 1.00 28.57 97 PRO D CA 1
ATOM 9755 C C . PRO D 2 97 ? -44.145 -24.959 143.525 1.00 29.52 97 PRO D C 1
ATOM 9756 O O . PRO D 2 97 ? -43.705 -26.019 143.082 1.00 31.43 97 PRO D O 1
ATOM 9760 N N . THR D 2 98 ? -43.454 -23.834 143.570 1.00 30.61 98 THR D N 1
ATOM 9761 C CA . THR D 2 98 ? -42.114 -23.704 143.027 1.00 31.97 98 THR D CA 1
ATOM 9762 C C . THR D 2 98 ? -41.530 -22.530 143.764 1.00 32.36 98 THR D C 1
ATOM 9763 O O . THR D 2 98 ? -42.275 -21.700 144.343 1.00 31.13 98 THR D O 1
ATOM 9767 N N . PHE D 2 99 ? -40.208 -22.458 143.763 1.00 35.67 99 PHE D N 1
ATOM 9768 C CA . PHE D 2 99 ? -39.587 -21.296 144.353 1.00 39.44 99 PHE D CA 1
ATOM 9769 C C . PHE D 2 99 ? -38.320 -20.952 143.631 1.00 36.44 99 PHE D C 1
ATOM 9770 O O . PHE D 2 99 ? -37.753 -21.805 142.973 1.00 37.63 99 PHE D O 1
ATOM 9778 N N . MET D 2 100 ? -37.905 -19.697 143.744 1.00 33.51 100 MET D N 1
ATOM 9779 C CA . MET D 2 100 ? -36.734 -19.240 143.028 1.00 32.96 100 MET D CA 1
ATOM 9780 C C . MET D 2 100 ? -35.473 -19.540 143.838 1.00 32.71 100 MET D C 1
ATOM 9781 O O . MET D 2 100 ? -35.452 -19.387 145.051 1.00 32.85 100 MET D O 1
ATOM 9786 N N . THR D 2 101 ? -34.422 -19.963 143.141 1.00 31.17 101 THR D N 1
ATOM 9787 C CA . THR D 2 101 ? -33.120 -20.202 143.770 1.00 31.83 101 THR D CA 1
ATOM 9788 C C . THR D 2 101 ? -32.204 -18.997 143.649 1.00 31.00 101 THR D C 1
ATOM 9789 O O . THR D 2 101 ? -31.374 -18.747 144.517 1.00 34.12 101 THR D O 1
ATOM 9793 N N . SER D 2 102 ? -32.377 -18.251 142.563 1.00 27.17 102 SER D N 1
ATOM 9794 C CA . SER D 2 102 ? -31.564 -17.116 142.247 1.00 25.73 102 SER D CA 1
ATOM 9795 C C . SER D 2 102 ? -32.206 -16.362 141.086 1.00 23.42 102 SER D C 1
ATOM 9796 O O . SER D 2 102 ? -33.071 -16.895 140.386 1.00 22.85 102 SER D O 1
ATOM 9799 N N . PHE D 2 103 ? -31.739 -15.143 140.839 1.00 23.05 103 PHE D N 1
ATOM 9800 C CA . PHE D 2 103 ? -31.998 -14.466 139.577 1.00 22.13 103 PHE D CA 1
ATOM 9801 C C . PHE D 2 103 ? -31.072 -15.097 138.558 1.00 23.49 103 PHE D C 1
ATOM 9802 O O . PHE D 2 103 ? -30.040 -15.649 138.925 1.00 25.17 103 PHE D O 1
ATOM 9810 N N . ILE D 2 104 ? -31.429 -15.027 137.289 1.00 24.78 104 ILE D N 1
ATOM 9811 C CA . ILE D 2 104 ? -30.555 -15.544 136.250 1.00 28.71 104 ILE D CA 1
ATOM 9812 C C . ILE D 2 104 ? -29.320 -14.669 136.123 1.00 30.27 104 ILE D C 1
ATOM 9813 O O . ILE D 2 104 ? -28.219 -15.158 136.206 1.00 32.54 104 ILE D O 1
ATOM 9818 N N . SER D 2 105 ? -29.520 -13.371 135.943 1.00 30.33 105 SER D N 1
ATOM 9819 C CA . SER D 2 105 ? -28.429 -12.404 135.899 1.00 31.48 105 SER D CA 1
ATOM 9820 C C . SER D 2 105 ? -28.582 -11.579 137.139 1.00 29.76 105 SER D C 1
ATOM 9821 O O . SER D 2 105 ? -29.665 -11.551 137.681 1.00 29.90 105 SER D O 1
ATOM 9824 N N . LEU D 2 106 ? -27.542 -10.878 137.581 1.00 30.35 106 LEU D N 1
ATOM 9825 C CA . LEU D 2 106 ? -27.679 -9.870 138.638 1.00 30.93 106 LEU D CA 1
ATOM 9826 C C . LEU D 2 106 ? -27.775 -8.480 138.049 1.00 32.19 106 LEU D C 1
ATOM 9827 O O . LEU D 2 106 ? -27.671 -7.486 138.751 1.00 31.20 106 LEU D O 1
ATOM 9832 N N . GLU D 2 107 ? -27.931 -8.408 136.742 1.00 34.95 107 GLU D N 1
ATOM 9833 C CA . GLU D 2 107 ? -28.175 -7.157 136.039 1.00 37.57 107 GLU D CA 1
ATOM 9834 C C . GLU D 2 107 ? -29.586 -7.128 135.443 1.00 37.93 107 GLU D C 1
ATOM 9835 O O . GLU D 2 107 ? -29.835 -6.420 134.457 1.00 39.39 107 GLU D O 1
ATOM 9841 N N . ASP D 2 108 ? -30.524 -7.885 136.021 1.00 39.23 108 ASP D N 1
ATOM 9842 C CA . ASP D 2 108 ? -31.895 -8.026 135.488 1.00 37.04 108 ASP D CA 1
ATOM 9843 C C . ASP D 2 108 ? -32.783 -8.607 136.600 1.00 37.13 108 ASP D C 1
ATOM 9844 O O . ASP D 2 108 ? -32.471 -9.686 137.091 1.00 39.05 108 ASP D O 1
ATOM 9849 N N . THR D 2 109 ? -33.841 -7.904 137.017 1.00 37.20 109 THR D N 1
ATOM 9850 C CA . THR D 2 109 ? -34.758 -8.411 138.076 1.00 36.30 109 THR D CA 1
ATOM 9851 C C . THR D 2 109 ? -35.916 -9.262 137.533 1.00 33.97 109 THR D C 1
ATOM 9852 O O . THR D 2 109 ? -36.670 -9.837 138.279 1.00 32.52 109 THR D O 1
ATOM 9856 N N . HIS D 2 110 ? -36.066 -9.282 136.216 1.00 33.32 110 HIS D N 1
ATOM 9857 C CA . HIS D 2 110 ? -37.230 -9.902 135.582 1.00 31.80 110 HIS D CA 1
ATOM 9858 C C . HIS D 2 110 ? -36.936 -11.309 135.043 1.00 32.47 110 HIS D C 1
ATOM 9859 O O . HIS D 2 110 ? -37.714 -11.820 134.217 1.00 32.08 110 HIS D O 1
ATOM 9866 N N . SER D 2 111 ? -35.876 -11.960 135.530 1.00 32.33 111 SER D N 1
ATOM 9867 C CA . SER D 2 111 ? -35.564 -13.315 135.084 1.00 32.28 111 SER D CA 1
ATOM 9868 C C . SER D 2 111 ? -35.039 -14.133 136.230 1.00 32.71 111 SER D C 1
ATOM 9869 O O . SER D 2 111 ? -34.068 -13.739 136.873 1.00 34.05 111 SER D O 1
ATOM 9872 N N . VAL D 2 112 ? -35.666 -15.278 136.490 1.00 31.69 112 VAL D N 1
ATOM 9873 C CA . VAL D 2 112 ? -35.270 -16.102 137.637 1.00 31.69 112 VAL D CA 1
ATOM 9874 C C . VAL D 2 112 ? -35.089 -17.584 137.337 1.00 31.55 112 VAL D C 1
ATOM 9875 O O . VAL D 2 112 ? -35.725 -18.145 136.442 1.00 30.43 112 VAL D O 1
ATOM 9879 N N . SER D 2 113 ? -34.201 -18.203 138.099 1.00 33.39 113 SER D N 1
ATOM 9880 C CA . SER D 2 113 ? -34.060 -19.654 138.098 1.00 35.94 113 SER D CA 1
ATOM 9881 C C . SER D 2 113 ? -34.955 -20.269 139.156 1.00 35.18 113 SER D C 1
ATOM 9882 O O . SER D 2 113 ? -34.943 -19.860 140.310 1.00 28.34 113 SER D O 1
ATOM 9885 N N . LEU D 2 114 ? -35.717 -21.274 138.736 1.00 37.64 114 LEU D N 1
ATOM 9886 C CA . LEU D 2 114 ? -36.684 -21.930 139.603 1.00 39.13 114 LEU D CA 1
ATOM 9887 C C . LEU D 2 114 ? -36.273 -23.345 139.919 1.00 41.50 114 LEU D C 1
ATOM 9888 O O . LEU D 2 114 ? -35.648 -24.021 139.127 1.00 44.88 114 LEU D O 1
ATOM 9893 N N . ASN D 2 115 ? -36.661 -23.801 141.083 1.00 46.05 115 ASN D N 1
ATOM 9894 C CA . ASN D 2 115 ? -36.329 -25.149 141.495 1.00 49.38 115 ASN D CA 1
ATOM 9895 C C . ASN D 2 115 ? -37.010 -26.152 140.587 1.00 50.12 115 ASN D C 1
ATOM 9896 O O . ASN D 2 115 ? -38.217 -26.043 140.352 1.00 49.11 115 ASN D O 1
ATOM 9901 N N . PRO D 2 116 ? -36.250 -27.125 140.059 1.00 53.43 116 PRO D N 1
ATOM 9902 C CA . PRO D 2 116 ? -36.801 -28.151 139.154 1.00 53.15 116 PRO D CA 1
ATOM 9903 C C . PRO D 2 116 ? -38.077 -28.794 139.675 1.00 49.89 116 PRO D C 1
ATOM 9904 O O . PRO D 2 116 ? -38.240 -28.955 140.871 1.00 50.72 116 PRO D O 1
ATOM 9908 N N . ILE D 2 117 ? -38.970 -29.149 138.763 1.00 47.82 117 ILE D N 1
ATOM 9909 C CA . ILE D 2 117 ? -40.234 -29.784 139.098 1.00 48.33 117 ILE D CA 1
ATOM 9910 C C . ILE D 2 117 ? -40.383 -31.031 138.241 1.00 50.84 117 ILE D C 1
ATOM 9911 O O . ILE D 2 117 ? -40.222 -30.998 137.016 1.00 49.88 117 ILE D O 1
ATOM 9916 N N . VAL D 2 118 ? -40.742 -32.116 138.903 1.00 53.69 118 VAL D N 1
ATOM 9917 C CA . VAL D 2 118 ? -40.820 -33.424 138.292 1.00 57.74 118 VAL D CA 1
ATOM 9918 C C . VAL D 2 118 ? -41.697 -33.429 137.025 1.00 57.67 118 VAL D C 1
ATOM 9919 O O . VAL D 2 118 ? -42.668 -32.678 136.922 1.00 52.56 118 VAL D O 1
ATOM 9923 N N . ASN D 2 119 ? -41.315 -34.290 136.078 1.00 61.48 119 ASN D N 1
ATOM 9924 C CA . ASN D 2 119 ? -41.844 -34.339 134.696 1.00 62.29 119 ASN D CA 1
ATOM 9925 C C . ASN D 2 119 ? -42.794 -33.214 134.226 1.00 56.43 119 ASN D C 1
ATOM 9926 O O . ASN D 2 119 ? -44.021 -33.353 134.173 1.00 50.61 119 ASN D O 1
ATOM 9931 N N . LEU D 2 120 ? -42.168 -32.102 133.859 1.00 52.34 120 LEU D N 1
ATOM 9932 C CA . LEU D 2 120 ? -42.806 -31.091 133.043 1.00 48.79 120 LEU D CA 1
ATOM 9933 C C . LEU D 2 120 ? -42.462 -31.381 131.593 1.00 47.18 120 LEU D C 1
ATOM 9934 O O . LEU D 2 120 ? -41.564 -32.166 131.316 1.00 49.18 120 LEU D O 1
ATOM 9939 N N . GLU D 2 121 ? -43.192 -30.767 130.673 1.00 45.30 121 GLU D N 1
ATOM 9940 C CA . GLU D 2 121 ? -42.878 -30.849 129.247 1.00 47.12 121 GLU D CA 1
ATOM 9941 C C . GLU D 2 121 ? -41.941 -29.718 128.845 1.00 48.56 121 GLU D C 1
ATOM 9942 O O . GLU D 2 121 ? -42.050 -28.584 129.320 1.00 48.31 121 GLU D O 1
ATOM 9948 N N . GLU D 2 122 ? -41.030 -30.034 127.949 1.00 53.17 122 GLU D N 1
ATOM 9949 C CA . GLU D 2 122 ? -39.993 -29.104 127.571 1.00 57.79 122 GLU D CA 1
ATOM 9950 C C . GLU D 2 122 ? -40.572 -28.120 126.573 1.00 59.49 122 GLU D C 1
ATOM 9951 O O . GLU D 2 122 ? -41.376 -28.496 125.706 1.00 56.29 122 GLU D O 1
ATOM 9957 N N . ASN D 2 123 ? -40.208 -26.852 126.733 1.00 62.41 123 ASN D N 1
ATOM 9958 C CA . ASN D 2 123 ? -40.679 -25.779 125.844 1.00 64.82 123 ASN D CA 1
ATOM 9959 C C . ASN D 2 123 ? -42.167 -25.454 125.932 1.00 61.00 123 ASN D C 1
ATOM 9960 O O . ASN D 2 123 ? -42.645 -24.558 125.254 1.00 61.82 123 ASN D O 1
ATOM 9965 N N . LYS D 2 124 ? -42.910 -26.179 126.758 1.00 57.43 124 LYS D N 1
ATOM 9966 C CA . LYS D 2 124 ? -44.269 -25.780 127.048 1.00 53.03 124 LYS D CA 1
ATOM 9967 C C . LYS D 2 124 ? -44.174 -24.543 127.917 1.00 46.45 124 LYS D C 1
ATOM 9968 O O . LYS D 2 124 ? -43.339 -24.482 128.838 1.00 48.49 124 LYS D O 1
ATOM 9974 N N . ILE D 2 125 ? -45.023 -23.562 127.626 1.00 40.58 125 ILE D N 1
ATOM 9975 C CA . ILE D 2 125 ? -45.040 -22.325 128.394 1.00 36.20 125 ILE D CA 1
ATOM 9976 C C . ILE D 2 125 ? -46.047 -22.398 129.530 1.00 33.58 125 ILE D C 1
ATOM 9977 O O . ILE D 2 125 ? -47.229 -22.523 129.285 1.00 32.68 125 ILE D O 1
ATOM 9982 N N . TYR D 2 126 ? -45.551 -22.299 130.760 1.00 32.37 126 TYR D N 1
ATOM 9983 C CA . TYR D 2 126 ? -46.377 -22.342 131.957 1.00 32.67 126 TYR D CA 1
ATOM 9984 C C . TYR D 2 126 ? -46.585 -20.937 132.487 1.00 30.04 126 TYR D C 1
ATOM 9985 O O . TYR D 2 126 ? -45.781 -20.046 132.213 1.00 29.65 126 TYR D O 1
ATOM 9994 N N . GLY D 2 127 ? -47.663 -20.747 133.241 1.00 27.92 127 GLY D N 1
ATOM 9995 C CA . GLY D 2 127 ? -47.932 -19.468 133.891 1.00 25.61 127 GLY D CA 1
ATOM 9996 C C . GLY D 2 127 ? -47.375 -19.476 135.303 1.00 25.13 127 GLY D C 1
ATOM 9997 O O . GLY D 2 127 ? -47.311 -20.523 135.949 1.00 26.05 127 GLY D O 1
ATOM 9998 N N . LEU D 2 128 ? -46.972 -18.307 135.779 1.00 25.20 128 LEU D N 1
ATOM 9999 C CA . LEU D 2 128 ? -46.556 -18.114 137.172 1.00 25.84 128 LEU D CA 1
ATOM 10000 C C . LEU D 2 128 ? -47.537 -17.202 137.928 1.00 25.41 128 LEU D C 1
ATOM 10001 O O . LEU D 2 128 ? -47.927 -16.124 137.443 1.00 22.39 128 LEU D O 1
ATOM 10006 N N . VAL D 2 129 ? -47.913 -17.661 139.130 1.00 25.79 129 VAL D N 1
ATOM 10007 C CA . VAL D 2 129 ? -48.883 -16.982 139.967 1.00 24.72 129 VAL D CA 1
ATOM 10008 C C . VAL D 2 129 ? -48.283 -16.839 141.349 1.00 25.54 129 VAL D C 1
ATOM 10009 O O . VAL D 2 129 ? -47.643 -17.775 141.829 1.00 26.06 129 VAL D O 1
ATOM 10013 N N . SER D 2 130 ? -48.496 -15.689 141.998 1.00 26.40 130 SER D N 1
ATOM 10014 C CA . SER D 2 130 ? -48.150 -15.574 143.413 1.00 27.66 130 SER D CA 1
ATOM 10015 C C . SER D 2 130 ? -49.352 -15.270 144.287 1.00 29.02 130 SER D C 1
ATOM 10016 O O . SER D 2 130 ? -50.018 -16.209 144.777 1.00 31.32 130 SER D O 1
ATOM 10019 N N . HIS D 2 131 ? -49.650 -13.997 144.517 1.00 28.37 131 HIS D N 1
ATOM 10020 C CA . HIS D 2 131 ? -50.696 -13.708 145.471 1.00 29.42 131 HIS D CA 1
ATOM 10021 C C . HIS D 2 131 ? -51.986 -13.584 144.709 1.00 30.80 131 HIS D C 1
ATOM 10022 O O . HIS D 2 131 ? -52.567 -12.509 144.621 1.00 32.68 131 HIS D O 1
ATOM 10029 N N . ASN D 2 132 ? -52.425 -14.725 144.173 1.00 30.42 132 ASN D N 1
ATOM 10030 C CA . ASN D 2 132 ? -53.591 -14.826 143.298 1.00 30.04 132 ASN D CA 1
ATOM 10031 C C . ASN D 2 132 ? -53.545 -13.852 142.137 1.00 29.63 132 ASN D C 1
ATOM 10032 O O . ASN D 2 132 ? -54.566 -13.299 141.725 1.00 31.21 132 ASN D O 1
ATOM 10037 N N . GLN D 2 133 ? -52.341 -13.667 141.601 1.00 29.39 133 GLN D N 1
ATOM 10038 C CA . GLN D 2 133 ? -52.047 -12.710 140.541 1.00 28.96 133 GLN D CA 1
ATOM 10039 C C . GLN D 2 133 ? -51.009 -13.292 139.558 1.00 27.12 133 GLN D C 1
ATOM 10040 O O . GLN D 2 133 ? -50.142 -14.112 139.947 1.00 27.04 133 GLN D O 1
ATOM 10046 N N . ALA D 2 134 ? -51.094 -12.883 138.294 1.00 24.89 134 ALA D N 1
ATOM 10047 C CA . ALA D 2 134 ? -50.129 -13.308 137.305 1.00 24.18 134 ALA D CA 1
ATOM 10048 C C . ALA D 2 134 ? -48.844 -12.461 137.424 1.00 24.76 134 ALA D C 1
ATOM 10049 O O . ALA D 2 134 ? -48.889 -11.224 137.320 1.00 25.30 134 ALA D O 1
ATOM 10051 N N . ILE D 2 135 ? -47.713 -13.137 137.645 1.00 24.61 135 ILE D N 1
ATOM 10052 C CA . ILE D 2 135 ? -46.395 -12.494 137.750 1.00 23.50 135 ILE D CA 1
ATOM 10053 C C . ILE D 2 135 ? -45.506 -12.727 136.522 1.00 23.72 135 ILE D C 1
ATOM 10054 O O . ILE D 2 135 ? -44.551 -12.000 136.307 1.00 23.20 135 ILE D O 1
ATOM 10059 N N . GLY D 2 136 ? -45.804 -13.737 135.714 1.00 24.20 136 GLY D N 1
ATOM 10060 C CA . GLY D 2 136 ? -44.996 -14.023 134.520 1.00 23.86 136 GLY D CA 1
ATOM 10061 C C . GLY D 2 136 ? -45.183 -15.430 134.001 1.00 24.05 136 GLY D C 1
ATOM 10062 O O . GLY D 2 136 ? -46.206 -16.058 134.271 1.00 24.35 136 GLY D O 1
ATOM 10063 N N . ILE D 2 137 ? -44.210 -15.931 133.255 1.00 24.11 137 ILE D N 1
ATOM 10064 C CA . ILE D 2 137 ? -44.290 -17.289 132.731 1.00 25.21 137 ILE D CA 1
ATOM 10065 C C . ILE D 2 137 ? -43.030 -18.067 133.032 1.00 26.45 137 ILE D C 1
ATOM 10066 O O . ILE D 2 137 ? -42.031 -17.494 133.454 1.00 27.11 137 ILE D O 1
ATOM 10071 N N . ALA D 2 138 ? -43.080 -19.368 132.779 1.00 27.42 138 ALA D N 1
ATOM 10072 C CA . ALA D 2 138 ? -41.953 -20.244 133.048 1.00 28.97 138 ALA D CA 1
ATOM 10073 C C . ALA D 2 138 ? -41.803 -21.284 131.962 1.00 30.22 138 ALA D C 1
ATOM 10074 O O . ALA D 2 138 ? -42.782 -21.857 131.508 1.00 29.80 138 ALA D O 1
ATOM 10076 N N . VAL D 2 139 ? -40.574 -21.528 131.542 1.00 32.62 139 VAL D N 1
ATOM 10077 C CA . VAL D 2 139 ? -40.310 -22.530 130.513 1.00 36.20 139 VAL D CA 1
ATOM 10078 C C . VAL D 2 139 ? -39.164 -23.440 130.915 1.00 38.49 139 VAL D C 1
ATOM 10079 O O . VAL D 2 139 ? -38.145 -22.978 131.439 1.00 39.01 139 VAL D O 1
ATOM 10083 N N . LEU D 2 140 ? -39.341 -24.733 130.671 1.00 42.01 140 LEU D N 1
ATOM 10084 C CA . LEU D 2 140 ? -38.263 -25.695 130.831 1.00 43.86 140 LEU D CA 1
ATOM 10085 C C . LEU D 2 140 ? -37.433 -25.725 129.556 1.00 43.97 140 LEU D C 1
ATOM 10086 O O . LEU D 2 140 ? -37.967 -25.964 128.456 1.00 43.27 140 LEU D O 1
ATOM 10091 N N . GLU D 2 141 ? -36.129 -25.474 129.701 1.00 42.60 141 GLU D N 1
ATOM 10092 C CA . GLU D 2 141 ? -35.191 -25.568 128.583 1.00 41.13 141 GLU D CA 1
ATOM 10093 C 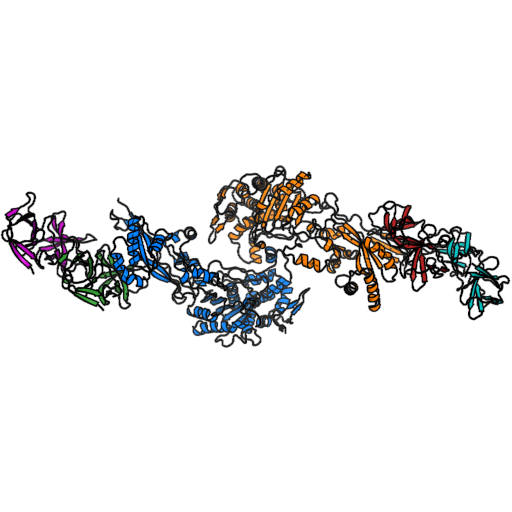C . GLU D 2 141 ? -33.929 -26.222 129.077 1.00 39.47 141 GLU D C 1
ATOM 10094 O O . GLU D 2 141 ? -33.364 -25.798 130.095 1.00 38.48 141 GLU D O 1
ATOM 10100 N N . LYS D 2 142 ? -33.472 -27.245 128.351 1.00 38.97 142 LYS D N 1
ATOM 10101 C CA . LYS D 2 142 ? -32.222 -27.954 128.683 1.00 39.84 142 LYS D CA 1
ATOM 10102 C C . LYS D 2 142 ? -32.165 -28.217 130.174 1.00 39.56 142 LYS D C 1
ATOM 10103 O O . LYS D 2 142 ? -31.217 -27.843 130.845 1.00 39.85 142 LYS D O 1
ATOM 10109 N N . GLY D 2 143 ? -33.209 -28.823 130.709 1.00 39.09 143 GLY D N 1
ATOM 10110 C CA . GLY D 2 143 ? -33.199 -29.264 132.087 1.00 40.38 143 GLY D CA 1
ATOM 10111 C C . GLY D 2 143 ? -33.334 -28.205 133.159 1.00 40.25 143 GLY D C 1
ATOM 10112 O O . GLY D 2 143 ? -33.348 -28.567 134.340 1.00 40.32 143 GLY D O 1
ATOM 10113 N N . ARG D 2 144 ? -33.454 -26.929 132.777 1.00 41.12 144 ARG D N 1
ATOM 10114 C CA . ARG D 2 144 ? -33.604 -25.831 133.742 1.00 41.27 144 ARG D CA 1
ATOM 10115 C C . ARG D 2 144 ? -34.954 -25.130 133.646 1.00 38.74 144 ARG D C 1
ATOM 10116 O O . ARG D 2 144 ? -35.425 -24.790 132.567 1.00 37.18 144 ARG D O 1
ATOM 10124 N N . LEU D 2 145 ? -35.566 -24.882 134.790 1.00 37.72 145 LEU D N 1
ATOM 10125 C CA . LEU D 2 145 ? -36.849 -24.201 134.819 1.00 35.69 145 LEU D CA 1
ATOM 10126 C C . LEU D 2 145 ? -36.645 -22.697 134.974 1.00 32.77 145 LEU D C 1
ATOM 10127 O O . LEU D 2 145 ? -36.246 -22.204 136.041 1.00 32.02 145 LEU D O 1
ATOM 10132 N N . ASN D 2 146 ? -36.908 -21.974 133.893 1.00 30.35 146 ASN D N 1
ATOM 10133 C CA . ASN D 2 146 ? -36.638 -20.542 133.857 1.00 29.88 146 ASN D CA 1
ATOM 10134 C C . ASN D 2 146 ? -37.905 -19.722 133.914 1.00 28.26 146 ASN D C 1
ATOM 10135 O O . ASN D 2 146 ? -38.857 -19.963 133.168 1.00 27.02 146 ASN D O 1
ATOM 10140 N N . GLY D 2 147 ? -37.915 -18.751 134.816 1.00 28.12 147 GLY D N 1
ATOM 10141 C CA . GLY D 2 147 ? -39.055 -17.852 134.969 1.00 27.13 147 GLY D CA 1
ATOM 10142 C C . GLY D 2 147 ? -38.782 -16.514 134.323 1.00 25.76 147 GLY D C 1
ATOM 10143 O O . GLY D 2 147 ? -37.822 -15.846 134.678 1.00 26.75 147 GLY D O 1
ATOM 10144 N N . PHE D 2 148 ? -39.625 -16.139 133.366 1.00 24.69 148 PHE D N 1
ATOM 10145 C CA . PHE D 2 148 ? -39.557 -14.822 132.748 1.00 24.39 148 PHE D CA 1
ATOM 10146 C C . PHE D 2 148 ? -40.728 -14.002 133.234 1.00 22.39 148 PHE D C 1
ATOM 10147 O O . PHE D 2 148 ? -41.859 -14.246 132.845 1.00 21.40 148 PHE D O 1
ATOM 10155 N N . LEU D 2 149 ? -40.435 -13.047 134.104 1.00 21.52 149 LEU D N 1
ATOM 10156 C CA . LEU D 2 149 ? -41.459 -12.307 134.839 1.00 20.73 149 LEU D CA 1
ATOM 10157 C C . LEU D 2 149 ? -42.070 -11.189 134.020 1.00 20.50 149 LEU D C 1
ATOM 10158 O O . LEU D 2 149 ? -41.640 -10.910 132.916 1.00 20.79 149 LEU D O 1
ATOM 10163 N N . ASN D 2 150 ? -43.109 -10.551 134.572 1.00 21.20 150 ASN D N 1
ATOM 10164 C CA . ASN D 2 150 ? -43.826 -9.455 133.892 1.00 20.59 150 ASN D CA 1
ATOM 10165 C C . ASN D 2 150 ? -42.798 -8.410 133.481 1.00 20.76 150 ASN D C 1
ATOM 10166 O O . ASN D 2 150 ? -41.934 -8.015 134.254 1.00 20.25 150 ASN D O 1
ATOM 10171 N N . ALA D 2 151 ? -42.849 -8.031 132.218 1.00 21.94 151 ALA D N 1
ATOM 10172 C CA . ALA D 2 151 ? -41.948 -7.012 131.653 1.00 23.55 151 ALA D CA 1
ATOM 10173 C C . ALA D 2 151 ? -40.660 -7.543 131.120 1.00 24.24 151 ALA D C 1
ATOM 10174 O O . ALA D 2 151 ? -39.906 -6.784 130.498 1.00 25.01 151 ALA D O 1
ATOM 10176 N N . HIS D 2 152 ? -40.393 -8.840 131.265 1.00 24.48 152 HIS D N 1
ATOM 10177 C CA . HIS D 2 152 ? -39.282 -9.457 130.495 1.00 25.72 152 HIS D CA 1
ATOM 10178 C C . HIS D 2 152 ? -39.640 -9.534 129.000 1.00 27.47 152 HIS D C 1
ATOM 10179 O O . HIS D 2 152 ? -40.794 -9.716 128.639 1.00 25.89 152 HIS D O 1
ATOM 10186 N N . LYS D 2 153 ? -38.647 -9.408 128.141 1.00 32.52 153 LYS D N 1
ATOM 10187 C CA . LYS D 2 153 ? -38.884 -9.487 126.694 1.00 36.61 153 LYS D CA 1
ATOM 10188 C C . LYS D 2 153 ? -39.583 -10.784 126.257 1.00 34.42 153 LYS D C 1
ATOM 10189 O O . LYS D 2 153 ? -40.287 -10.798 125.259 1.00 35.02 153 LYS D O 1
ATOM 10195 N N . ARG D 2 154 ? -39.408 -11.864 127.014 1.00 32.55 154 ARG D N 1
ATOM 10196 C CA . ARG D 2 154 ? -39.969 -13.172 126.666 1.00 31.83 154 ARG D CA 1
ATOM 10197 C C . ARG D 2 154 ? -41.286 -13.485 127.347 1.00 30.07 154 ARG D C 1
ATOM 10198 O O . ARG D 2 154 ? -41.917 -14.499 127.049 1.00 29.87 154 ARG D O 1
ATOM 10206 N N . CYS D 2 155 ? -41.701 -12.629 128.265 1.00 29.32 155 CYS D N 1
ATOM 10207 C CA . CYS D 2 155 ? -42.955 -12.828 128.986 1.00 28.84 155 CYS D CA 1
ATOM 10208 C C . CYS D 2 155 ? -44.095 -12.272 128.177 1.00 27.56 155 CYS D C 1
ATOM 10209 O O . CYS D 2 155 ? -44.150 -11.080 127.911 1.00 27.77 155 CYS D O 1
ATOM 10212 N N . ALA D 2 156 ? -45.000 -13.147 127.783 1.00 28.06 156 ALA D N 1
ATOM 10213 C CA . ALA D 2 156 ? -46.192 -12.755 127.025 1.00 29.58 156 ALA D CA 1
ATOM 10214 C C . ALA D 2 156 ? -47.318 -13.747 127.267 1.00 29.94 156 ALA D C 1
ATOM 10215 O O . ALA D 2 156 ? -47.078 -14.946 127.394 1.00 33.13 156 ALA D O 1
ATOM 10217 N N . TYR D 2 157 ? -48.548 -13.261 127.319 1.00 28.43 157 TYR D N 1
ATOM 10218 C CA . TYR D 2 157 ? -49.694 -14.129 127.492 1.00 27.80 157 TYR D CA 1
ATOM 10219 C C . TYR D 2 157 ? -50.995 -13.409 127.200 1.00 28.02 157 TYR D C 1
ATOM 10220 O O . TYR D 2 157 ? -50.994 -12.205 127.003 1.00 26.26 157 TYR D O 1
ATOM 10229 N N . SER D 2 158 ? -52.093 -14.166 127.115 1.00 29.12 158 SER D N 1
ATOM 10230 C CA . SER D 2 158 ? -53.395 -13.618 126.675 1.00 29.70 158 SER D CA 1
ATOM 10231 C C . SER D 2 158 ? -54.263 -13.124 127.828 1.00 28.56 158 SER D C 1
ATOM 10232 O O . SER D 2 158 ? -54.510 -13.869 128.765 1.00 29.40 158 SER D O 1
ATOM 10235 N N . VAL D 2 159 ? -54.756 -11.900 127.725 1.00 27.60 159 VAL D N 1
ATOM 10236 C CA . VAL D 2 159 ? -55.596 -11.307 128.773 1.00 26.74 159 VAL D CA 1
ATOM 10237 C C . VAL D 2 159 ? -56.886 -10.734 128.194 1.00 27.34 159 VAL D C 1
ATOM 10238 O O . VAL D 2 159 ? -57.018 -10.573 126.974 1.00 27.99 159 VAL D O 1
ATOM 10242 N N . MET D 2 160 ? -57.848 -10.458 129.072 1.00 27.02 160 MET D N 1
ATOM 10243 C CA . MET D 2 160 ? -59.113 -9.825 128.681 1.00 28.05 160 MET D CA 1
ATOM 10244 C C . MET D 2 160 ? -59.488 -8.689 129.630 1.00 27.11 160 MET D C 1
ATOM 10245 O O . MET D 2 160 ? -59.277 -8.773 130.845 1.00 26.75 160 MET D O 1
ATOM 10250 N N . ILE D 2 161 ? -60.036 -7.621 129.069 1.00 26.97 161 ILE D N 1
ATOM 10251 C CA . ILE D 2 161 ? -60.211 -6.357 129.769 1.00 27.70 161 ILE D CA 1
ATOM 10252 C C . ILE D 2 161 ? -61.673 -6.017 130.005 1.00 30.79 161 ILE D C 1
ATOM 10253 O O . ILE D 2 161 ? -62.504 -6.091 129.101 1.00 32.60 161 ILE D O 1
ATOM 10258 N N . GLY D 2 162 ? -61.975 -5.626 131.243 1.00 32.95 162 GLY D N 1
ATOM 10259 C CA . GLY D 2 162 ? -63.264 -5.045 131.596 1.00 35.05 162 GLY D CA 1
ATOM 10260 C C . GLY D 2 162 ? -64.364 -6.077 131.489 1.00 37.20 162 GLY D C 1
ATOM 10261 O O . GLY D 2 162 ? -64.111 -7.289 131.341 1.00 34.21 162 GLY D O 1
ATOM 10262 N N . GLN D 2 163 ? -65.588 -5.554 131.540 1.00 41.20 163 GLN D N 1
ATOM 10263 C CA . GLN D 2 163 ? -66.807 -6.351 131.606 1.00 44.66 163 GLN D CA 1
ATOM 10264 C C . GLN D 2 163 ? -67.099 -7.091 130.296 1.00 44.09 163 GLN D C 1
ATOM 10265 O O . GLN D 2 163 ? -67.628 -8.215 130.292 1.00 43.98 163 GLN D O 1
ATOM 10271 N N . ASN D 2 164 ? -66.729 -6.454 129.183 1.00 42.12 164 ASN D N 1
ATOM 10272 C CA . ASN D 2 164 ? -66.945 -7.028 127.862 1.00 41.19 164 ASN D CA 1
ATOM 10273 C C . ASN D 2 164 ? -65.792 -7.924 127.409 1.00 39.90 164 ASN D C 1
ATOM 10274 O O . ASN D 2 164 ? -65.760 -8.358 126.267 1.00 40.44 164 ASN D O 1
ATOM 10279 N N . GLN D 2 165 ? -64.840 -8.172 128.306 1.00 39.08 165 GLN D N 1
ATOM 10280 C CA . GLN D 2 165 ? -63.743 -9.119 128.066 1.00 35.67 165 GLN D CA 1
ATOM 10281 C C . GLN D 2 165 ? -63.031 -8.861 126.737 1.00 32.75 165 GLN D C 1
ATOM 10282 O O . GLN D 2 165 ? -62.863 -9.743 125.910 1.00 31.96 165 GLN D O 1
ATOM 10288 N N . VAL D 2 166 ? -62.620 -7.615 126.549 1.00 30.42 166 VAL D N 1
ATOM 10289 C CA . VAL D 2 166 ? -61.867 -7.221 125.367 1.00 29.18 166 VAL D CA 1
ATOM 10290 C C . VAL D 2 166 ? -60.464 -7.833 125.404 1.00 26.90 166 VAL D C 1
ATOM 10291 O O . VAL D 2 166 ? -59.790 -7.787 126.406 1.00 26.28 166 VAL D O 1
ATOM 10295 N N . LEU D 2 167 ? -60.034 -8.419 124.302 1.00 26.81 167 LEU D N 1
ATOM 10296 C CA . LEU D 2 167 ? -58.802 -9.229 124.258 1.00 26.15 167 LEU D CA 1
ATOM 10297 C C . LEU D 2 167 ? -57.562 -8.437 123.870 1.00 25.27 167 LEU D C 1
ATOM 10298 O O . LEU D 2 167 ? -57.632 -7.516 123.074 1.00 26.50 167 LEU D O 1
ATOM 10303 N N . GLY D 2 168 ? -56.434 -8.816 124.441 1.00 23.88 168 GLY D N 1
ATOM 10304 C CA . GLY D 2 168 ? -55.139 -8.318 124.019 1.00 23.65 168 GLY D CA 1
ATOM 10305 C C . GLY D 2 168 ? -54.052 -9.289 124.414 1.00 23.58 168 GLY D C 1
ATOM 10306 O O . GLY D 2 168 ? -54.344 -10.390 124.877 1.00 24.09 168 GLY D O 1
ATOM 10307 N N . PHE D 2 169 ? -52.798 -8.893 124.218 1.00 24.23 169 PHE D N 1
ATOM 10308 C CA . PHE D 2 169 ? -51.655 -9.712 124.661 1.00 23.73 169 PHE D CA 1
ATOM 10309 C C . PHE D 2 169 ? -50.681 -8.906 125.486 1.00 23.51 169 PHE D C 1
ATOM 10310 O O . PHE D 2 169 ? -50.407 -7.732 125.190 1.00 22.92 169 PHE D O 1
ATOM 10318 N N . ILE D 2 170 ? -50.145 -9.550 126.509 1.00 24.00 170 ILE D N 1
ATOM 10319 C CA . ILE D 2 170 ? -49.247 -8.888 127.423 1.00 25.05 170 ILE D CA 1
ATOM 10320 C C . ILE D 2 170 ? -47.900 -8.710 126.745 1.00 24.86 170 ILE D C 1
ATOM 10321 O O . ILE D 2 170 ? -47.357 -9.624 126.157 1.00 24.11 170 ILE D O 1
ATOM 10326 N N . GLY D 2 171 ? -47.392 -7.486 126.815 1.00 23.92 171 GLY D N 1
ATOM 10327 C CA . GLY D 2 171 ? -46.043 -7.182 126.431 1.00 23.69 171 GLY D CA 1
ATOM 10328 C C . GLY D 2 171 ? -45.497 -6.174 127.435 1.00 23.60 171 GLY D C 1
ATOM 10329 O O . GLY D 2 171 ? -45.894 -6.142 128.623 1.00 22.65 171 GLY D O 1
ATOM 10330 N N . THR D 2 172 ? -44.592 -5.338 126.950 1.00 23.81 172 THR D N 1
ATOM 10331 C CA . THR D 2 172 ? -43.928 -4.342 127.768 1.00 23.28 172 THR D CA 1
ATOM 10332 C C . THR D 2 172 ? -43.381 -3.269 126.846 1.00 23.99 172 THR D C 1
ATOM 10333 O O . THR D 2 172 ? -43.624 -3.312 125.667 1.00 23.42 172 THR D O 1
ATOM 10337 N N . ASN D 2 173 ? -42.696 -2.274 127.389 1.00 26.18 173 ASN D N 1
ATOM 10338 C CA . ASN D 2 173 ? -42.187 -1.156 126.595 1.00 27.81 173 ASN D CA 1
ATOM 10339 C C . ASN D 2 173 ? -40.816 -0.711 127.109 1.00 30.21 173 ASN D C 1
ATOM 10340 O O . ASN D 2 173 ? -40.210 -1.372 127.949 1.00 29.80 173 ASN D O 1
ATOM 10345 N N . PHE D 2 174 ? -40.317 0.410 126.603 1.00 34.57 174 PHE D N 1
ATOM 10346 C CA . PHE D 2 174 ? -38.954 0.844 126.945 1.00 38.07 174 PHE D CA 1
ATOM 10347 C C . PHE D 2 174 ? -38.814 1.327 128.388 1.00 37.64 174 PHE D C 1
ATOM 10348 O O . PHE D 2 174 ? -37.701 1.410 128.895 1.00 38.09 174 PHE D O 1
ATOM 10356 N N . LYS D 2 175 ? -39.930 1.612 129.057 1.00 36.92 175 LYS D N 1
ATOM 10357 C CA . LYS D 2 175 ? -39.900 1.995 130.461 1.00 38.60 175 LYS D CA 1
ATOM 10358 C C . LYS D 2 175 ? -40.238 0.824 131.380 1.00 36.48 175 LYS D C 1
ATOM 10359 O O . LYS D 2 175 ? -40.597 1.029 132.541 1.00 35.94 175 LYS D O 1
ATOM 10365 N N . GLN D 2 176 ? -40.120 -0.396 130.865 1.00 35.22 176 GLN D N 1
ATOM 10366 C CA . GLN D 2 176 ? -40.502 -1.601 131.609 1.00 36.42 176 GLN D CA 1
ATOM 10367 C C . GLN D 2 176 ? -41.860 -1.480 132.351 1.00 35.66 176 GLN D C 1
ATOM 10368 O O . GLN D 2 176 ? -41.979 -1.853 133.526 1.00 33.83 176 GLN D O 1
ATOM 10374 N N . GLU D 2 177 ? -42.868 -0.944 131.655 1.00 35.40 177 GLU D N 1
ATOM 10375 C CA . GLU D 2 177 ? -44.247 -0.921 132.133 1.00 34.51 177 GLU D CA 1
ATOM 10376 C C . GLU D 2 177 ? -44.931 -2.141 131.550 1.00 32.75 177 GLU D C 1
ATOM 10377 O O . GLU D 2 177 ? -44.631 -2.544 130.434 1.00 33.78 177 GLU D O 1
ATOM 10383 N N . LEU D 2 178 ? -45.848 -2.736 132.305 1.00 31.04 178 LEU D N 1
ATOM 10384 C CA . LEU D 2 178 ? -46.617 -3.860 131.791 1.00 28.72 178 LEU D CA 1
ATOM 10385 C C . LEU D 2 178 ? -47.695 -3.319 130.877 1.00 27.85 178 LEU D C 1
ATOM 10386 O O . LEU D 2 178 ? -48.432 -2.437 131.259 1.00 28.02 178 LEU D O 1
ATOM 10391 N N . VAL D 2 179 ? -47.775 -3.845 129.662 1.00 26.75 179 VAL D N 1
ATOM 10392 C CA . VAL D 2 179 ? -48.667 -3.291 128.654 1.00 26.86 179 VAL D CA 1
ATOM 10393 C C . VAL D 2 179 ? -49.555 -4.370 128.077 1.00 26.38 179 VAL D C 1
ATOM 10394 O O . VAL D 2 179 ? -49.117 -5.510 127.910 1.00 27.58 179 VAL D O 1
ATOM 10398 N N . VAL D 2 180 ? -50.810 -4.029 127.810 1.00 25.96 180 VAL D N 1
ATOM 10399 C CA . VAL D 2 180 ? -51.652 -4.877 126.971 1.00 26.25 180 VAL D CA 1
ATOM 10400 C C . VAL D 2 180 ? -51.641 -4.324 125.551 1.00 27.90 180 VAL D C 1
ATOM 10401 O O . VAL D 2 180 ? -52.001 -3.181 125.314 1.00 28.36 180 VAL D O 1
ATOM 10405 N N . ASP D 2 181 ? -51.227 -5.155 124.621 1.00 29.27 181 ASP D N 1
ATOM 10406 C CA . ASP D 2 181 ? -51.046 -4.762 123.230 1.00 30.09 181 ASP D CA 1
ATOM 10407 C C . ASP D 2 181 ? -52.091 -5.417 122.340 1.00 30.22 181 ASP D C 1
ATOM 10408 O O . ASP D 2 181 ? -52.745 -6.389 122.737 1.00 29.19 181 ASP D O 1
ATOM 10413 N N . PHE D 2 182 ? -52.234 -4.839 121.146 1.00 29.80 182 PHE D N 1
ATOM 10414 C CA . PHE D 2 182 ? -53.009 -5.403 120.034 1.00 30.07 182 PHE D CA 1
ATOM 10415 C C . PHE D 2 182 ? -54.515 -5.511 120.259 1.00 30.99 182 PHE D C 1
ATOM 10416 O O . PHE D 2 182 ? -55.178 -6.488 119.847 1.00 31.04 182 PHE D O 1
ATOM 10424 N N . ILE D 2 183 ? -55.058 -4.455 120.861 1.00 30.97 183 ILE D N 1
ATOM 10425 C CA . ILE D 2 183 ? -56.484 -4.348 121.129 1.00 30.59 183 ILE D CA 1
ATOM 10426 C C . ILE D 2 183 ? -57.202 -3.708 119.954 1.00 31.79 183 ILE D C 1
ATOM 10427 O O . ILE D 2 183 ? -56.725 -2.729 119.395 1.00 33.38 183 ILE D O 1
ATOM 10432 N N . VAL D 2 184 ? -58.364 -4.239 119.602 1.00 33.10 184 VAL D N 1
ATOM 10433 C CA . VAL D 2 184 ? -59.129 -3.693 118.477 1.00 34.44 184 VAL D CA 1
ATOM 10434 C C . VAL D 2 184 ? -59.519 -2.239 118.747 1.00 33.76 184 VAL D C 1
ATOM 10435 O O . VAL D 2 184 ? -59.913 -1.889 119.856 1.00 30.25 184 VAL D O 1
ATOM 10439 N N . PRO D 2 185 ? -59.401 -1.383 117.734 1.00 35.90 185 PRO D N 1
ATOM 10440 C CA . PRO D 2 185 ? -59.572 0.047 117.982 1.00 37.60 185 PRO D CA 1
ATOM 10441 C C . PRO D 2 185 ? -61.002 0.442 118.320 1.00 38.99 185 PRO D C 1
ATOM 10442 O O . PRO D 2 185 ? -61.223 1.472 118.979 1.00 40.86 185 PRO D O 1
ATOM 10446 N N . SER D 2 186 ? -61.971 -0.366 117.904 1.00 39.60 186 SER D N 1
ATOM 10447 C CA . SER D 2 186 ? -63.374 -0.014 118.141 1.00 40.78 186 SER D CA 1
ATOM 10448 C C . SER D 2 186 ? -63.863 -0.421 119.516 1.00 40.14 186 SER D C 1
ATOM 10449 O O . SER D 2 186 ? -65.005 -0.127 119.858 1.00 39.24 186 SER D O 1
ATOM 10452 N N . ALA D 2 187 ? -63.007 -1.092 120.303 1.00 40.71 187 ALA D N 1
ATOM 10453 C CA . ALA D 2 187 ? -63.396 -1.592 121.626 1.00 42.35 187 ALA D CA 1
ATOM 10454 C C . ALA D 2 187 ? -63.492 -0.492 122.665 1.00 45.20 187 ALA D C 1
ATOM 10455 O O . ALA D 2 187 ? -62.717 0.461 122.642 1.00 48.61 187 ALA D O 1
ATOM 10457 N N . GLU D 2 188 ? -64.437 -0.646 123.591 1.00 47.91 188 GLU D N 1
ATOM 10458 C CA . GLU D 2 188 ? -64.673 0.336 124.625 1.00 50.10 188 GLU D CA 1
ATOM 10459 C C . GLU D 2 188 ? -63.946 -0.054 125.901 1.00 45.57 188 GLU D C 1
ATOM 10460 O O . GLU D 2 188 ? -64.347 -0.993 126.582 1.00 43.90 188 GLU D O 1
ATOM 10466 N N . ILE D 2 189 ? -62.850 0.657 126.175 1.00 42.85 189 ILE D N 1
ATOM 10467 C CA . ILE D 2 189 ? -62.092 0.491 127.403 1.00 42.40 189 ILE D CA 1
ATOM 10468 C C . ILE D 2 189 ? -62.073 1.790 128.198 1.00 42.48 189 ILE D C 1
ATOM 10469 O O . ILE D 2 189 ? -62.074 2.865 127.628 1.00 43.19 189 ILE D O 1
ATOM 10474 N N . ASN D 2 190 ? -62.011 1.667 129.515 1.00 41.75 190 ASN D N 1
ATOM 10475 C CA . ASN D 2 190 ? -61.984 2.820 130.420 1.00 41.60 190 ASN D CA 1
ATOM 10476 C C . ASN D 2 190 ? -60.840 2.667 131.430 1.00 38.79 190 ASN D C 1
ATOM 10477 O O . ASN D 2 190 ? -60.458 1.543 131.814 1.00 37.65 190 ASN D O 1
ATOM 10482 N N . ILE D 2 191 ? -60.308 3.800 131.881 1.00 35.61 191 ILE D N 1
ATOM 10483 C CA . ILE D 2 191 ? -59.257 3.784 132.883 1.00 33.92 191 ILE D CA 1
ATOM 10484 C C . ILE D 2 191 ? -59.808 3.088 134.134 1.00 33.88 191 ILE D C 1
ATOM 10485 O O . ILE D 2 191 ? -60.907 3.397 134.591 1.00 35.03 191 ILE D O 1
ATOM 10490 N N . GLY D 2 192 ? -59.062 2.116 134.656 1.00 31.53 192 GLY D N 1
ATOM 10491 C CA . GLY D 2 192 ? -59.479 1.347 135.822 1.00 29.95 192 GLY D CA 1
ATOM 10492 C C . GLY D 2 192 ? -60.044 -0.022 135.500 1.00 28.27 192 GLY D C 1
ATOM 10493 O O . GLY D 2 192 ? -60.235 -0.842 136.396 1.00 26.20 192 GLY D O 1
ATOM 10494 N N . ASP D 2 193 ? -60.344 -0.270 134.228 1.00 27.48 193 ASP D N 1
ATOM 10495 C CA . ASP D 2 193 ? -60.909 -1.555 133.844 1.00 27.12 193 ASP D CA 1
ATOM 10496 C C . ASP D 2 193 ? -60.001 -2.701 134.287 1.00 25.00 193 ASP D C 1
ATOM 10497 O O . ASP D 2 193 ? -58.793 -2.648 134.106 1.00 23.42 193 ASP D O 1
ATOM 10502 N N . GLN D 2 194 ? -60.604 -3.714 134.897 1.00 24.52 194 GLN D N 1
ATOM 10503 C CA . GLN D 2 194 ? -59.867 -4.833 135.427 1.00 23.30 194 GLN D CA 1
ATOM 10504 C C . GLN D 2 194 ? -59.295 -5.663 134.271 1.00 23.08 194 GLN D C 1
ATOM 10505 O O . GLN D 2 194 ? -59.931 -5.805 133.254 1.00 22.73 194 GLN D O 1
ATOM 10511 N N . VAL D 2 195 ? -58.095 -6.206 134.436 1.00 22.56 195 VAL D N 1
ATOM 10512 C CA . VAL D 2 195 ? -57.449 -7.020 133.417 1.00 23.51 195 VAL D CA 1
ATOM 10513 C C . VAL D 2 195 ? -57.188 -8.419 133.978 1.00 24.06 195 VAL D C 1
ATOM 10514 O O . VAL D 2 195 ? -56.512 -8.577 134.983 1.00 24.05 195 VAL D O 1
ATOM 10518 N N . LEU D 2 196 ? -57.766 -9.421 133.331 1.00 25.83 196 LEU D N 1
ATOM 10519 C CA . LEU D 2 196 ? -57.683 -10.807 133.796 1.00 27.06 196 LEU D CA 1
ATOM 10520 C C . LEU D 2 196 ? -57.119 -11.684 132.700 1.00 26.38 196 LEU D C 1
ATOM 10521 O O . LEU D 2 196 ? -57.280 -11.378 131.508 1.00 26.46 196 LEU D O 1
ATOM 10526 N N . THR D 2 197 ? -56.492 -12.790 133.083 1.00 25.37 197 THR D N 1
ATOM 10527 C CA . THR D 2 197 ? -56.043 -13.743 132.081 1.00 24.92 197 THR D CA 1
ATOM 10528 C C . THR D 2 197 ? -57.265 -14.265 131.317 1.00 24.90 197 THR D C 1
ATOM 10529 O O . THR D 2 197 ? -58.310 -14.519 131.893 1.00 24.11 197 THR D O 1
ATOM 10533 N N . SER D 2 198 ? -57.130 -14.411 130.009 1.00 25.56 198 SER D N 1
ATOM 10534 C CA . SER D 2 198 ? -58.245 -14.834 129.151 1.00 26.92 198 SER D CA 1
ATOM 10535 C C . SER D 2 198 ? -58.416 -16.330 129.199 1.00 28.21 198 SER D C 1
ATOM 10536 O O . SER D 2 198 ? -59.492 -16.849 128.954 1.00 28.69 198 SER D O 1
ATOM 10539 N N . GLY D 2 199 ? -57.344 -17.038 129.496 1.00 29.68 199 GLY D N 1
ATOM 10540 C CA . GLY D 2 199 ? -57.424 -18.485 129.572 1.00 32.28 199 GLY D CA 1
ATOM 10541 C C . GLY D 2 199 ? -57.536 -19.132 128.196 1.00 34.40 199 GLY D C 1
ATOM 10542 O O . GLY D 2 199 ? -57.933 -20.280 128.106 1.00 37.92 199 GLY D O 1
ATOM 10543 N N . LEU D 2 200 ? -57.181 -18.411 127.131 1.00 33.99 200 LEU D N 1
ATOM 10544 C CA . LEU D 2 200 ? -57.237 -18.952 125.776 1.00 35.11 200 LEU D CA 1
ATOM 10545 C C . LEU D 2 200 ? -55.875 -19.396 125.225 1.00 35.29 200 LEU D C 1
ATOM 10546 O O . LEU D 2 200 ? -55.789 -19.995 124.147 1.00 37.07 200 LEU D O 1
ATOM 10551 N N . ASP D 2 201 ? -54.815 -19.107 125.961 1.00 33.33 201 ASP D N 1
ATOM 10552 C CA . ASP D 2 201 ? -53.452 -19.322 125.501 1.00 32.38 201 ASP D CA 1
ATOM 10553 C C . ASP D 2 201 ? -52.860 -20.661 125.928 1.00 33.08 201 ASP D C 1
ATOM 10554 O O . ASP D 2 201 ? -51.787 -21.027 125.446 1.00 34.45 201 ASP D O 1
ATOM 10559 N N . GLY D 2 202 ? -53.547 -21.386 126.813 1.00 32.04 202 GLY D N 1
ATOM 10560 C CA . GLY D 2 202 ? -53.026 -22.650 127.332 1.00 32.18 202 GLY D CA 1
ATOM 10561 C C . GLY D 2 202 ? -51.874 -22.471 128.304 1.00 30.53 202 GLY D C 1
ATOM 10562 O O . GLY D 2 202 ? -51.077 -23.383 128.506 1.00 31.71 202 GLY D O 1
ATOM 10563 N N . ILE D 2 203 ? -51.797 -21.283 128.889 1.00 28.13 203 ILE D N 1
ATOM 10564 C CA . ILE D 2 203 ? -50.781 -20.918 129.882 1.00 26.32 203 ILE D CA 1
ATOM 10565 C C . ILE D 2 203 ? -51.402 -20.748 131.275 1.00 24.91 203 ILE D C 1
ATOM 10566 O O . ILE D 2 203 ? -50.942 -21.327 132.277 1.00 25.75 203 ILE D O 1
ATOM 10571 N N . PHE D 2 204 ? -52.419 -19.888 131.309 1.00 22.79 204 PHE D N 1
ATOM 10572 C CA . PHE D 2 204 ? -53.204 -19.625 132.488 1.00 21.77 204 PHE D CA 1
ATOM 10573 C C . PHE D 2 204 ? -54.621 -20.104 132.193 1.00 22.72 204 PHE D C 1
ATOM 10574 O O . PHE D 2 204 ? -55.058 -20.158 131.037 1.00 23.19 204 PHE D O 1
ATOM 10582 N N . GLY D 2 205 ? -55.357 -20.421 133.244 1.00 23.18 205 GLY D N 1
ATOM 10583 C CA . GLY D 2 205 ? -56.805 -20.506 133.145 1.00 24.01 205 GLY D CA 1
ATOM 10584 C C . GLY D 2 205 ? -57.368 -19.086 133.156 1.00 23.16 205 GLY D C 1
ATOM 10585 O O . GLY D 2 205 ? -56.652 -18.112 133.447 1.00 22.21 205 GLY D O 1
ATOM 10586 N N . ALA D 2 206 ? -58.648 -18.963 132.835 1.00 23.91 206 ALA D N 1
ATOM 10587 C CA . ALA D 2 206 ? -59.307 -17.678 132.780 1.00 23.43 206 ALA D CA 1
ATOM 10588 C C . ALA D 2 206 ? -59.506 -17.080 134.169 1.00 23.11 206 ALA D C 1
ATOM 10589 O O . ALA D 2 206 ? -59.706 -17.804 135.161 1.00 23.76 206 ALA D O 1
ATOM 10591 N N . GLY D 2 207 ? -59.447 -15.753 134.230 1.00 22.31 207 GLY D N 1
ATOM 10592 C CA . GLY D 2 207 ? -59.892 -15.002 135.406 1.00 22.33 207 GLY D CA 1
ATOM 10593 C C . GLY D 2 207 ? -58.847 -14.734 136.482 1.00 21.61 207 GLY D C 1
ATOM 10594 O O . GLY D 2 207 ? -59.196 -14.211 137.538 1.00 21.85 207 GLY D O 1
ATOM 10595 N N . VAL D 2 208 ? -57.580 -15.068 136.227 1.00 20.91 208 VAL D N 1
ATOM 10596 C CA . VAL D 2 208 ? -56.530 -14.738 137.163 1.00 20.35 208 VAL D CA 1
ATOM 10597 C C . VAL D 2 208 ? -56.226 -13.259 137.027 1.00 19.66 208 VAL D C 1
ATOM 10598 O O . VAL D 2 208 ? -56.205 -12.742 135.904 1.00 19.32 208 VAL D O 1
ATOM 10602 N N . PHE D 2 209 ? -55.995 -12.591 138.163 1.00 19.75 209 PHE D N 1
ATOM 10603 C CA . PHE D 2 209 ? -55.865 -11.140 138.167 1.00 20.65 209 PHE D CA 1
ATOM 10604 C C . PHE D 2 209 ? -54.519 -10.699 137.599 1.00 20.85 209 PHE D C 1
ATOM 10605 O O . PHE D 2 209 ? -53.490 -11.282 137.905 1.00 20.24 209 PHE D O 1
ATOM 10613 N N . VAL D 2 210 ? -54.535 -9.659 136.774 1.00 21.92 210 VAL D N 1
ATOM 10614 C CA . VAL D 2 210 ? -53.296 -9.125 136.222 1.00 22.34 210 VAL D CA 1
ATOM 10615 C C . VAL D 2 210 ? -53.080 -7.710 136.672 1.00 23.39 210 VAL D C 1
ATOM 10616 O O . VAL D 2 210 ? -52.032 -7.407 137.220 1.00 23.34 210 VAL D O 1
ATOM 10620 N N . GLY D 2 211 ? -54.069 -6.852 136.427 1.00 25.20 211 GLY D N 1
ATOM 10621 C CA . GLY D 2 211 ? -53.963 -5.423 136.751 1.00 26.73 211 GLY D CA 1
ATOM 10622 C C . GLY D 2 211 ? -55.144 -4.586 136.319 1.00 27.16 211 GLY D C 1
ATOM 10623 O O . GLY D 2 211 ? -56.204 -5.107 136.112 1.00 26.93 211 GLY D O 1
ATOM 10624 N N . GLU D 2 212 ? -54.933 -3.290 136.156 1.00 27.92 212 GLU D N 1
ATOM 10625 C CA . GLU D 2 212 ? -55.983 -2.353 135.760 1.00 29.09 212 GLU D CA 1
ATOM 10626 C C . GLU D 2 212 ? -55.428 -1.378 134.734 1.00 28.33 212 GLU D C 1
ATOM 10627 O O . GLU D 2 212 ? -54.267 -1.015 134.783 1.00 28.42 212 GLU D O 1
ATOM 10633 N N . VAL D 2 213 ? -56.265 -0.925 133.820 1.00 27.59 213 VAL D N 1
ATOM 10634 C CA . VAL D 2 213 ? -55.843 0.025 132.821 1.00 28.23 213 VAL D CA 1
ATOM 10635 C C . VAL D 2 213 ? -55.529 1.388 133.458 1.00 29.61 213 VAL D C 1
ATOM 10636 O O . VAL D 2 213 ? -56.376 1.942 134.134 1.00 31.21 213 VAL D O 1
ATOM 10640 N N . SER D 2 214 ? -54.331 1.919 133.255 1.00 29.54 214 SER D N 1
ATOM 10641 C CA . SER D 2 214 ? -54.023 3.258 133.742 1.00 33.08 214 SER D CA 1
ATOM 10642 C C . SER D 2 214 ? -54.013 4.327 132.624 1.00 36.72 214 SER D C 1
ATOM 10643 O O . SER D 2 214 ? -54.397 5.466 132.850 1.00 38.61 214 SER D O 1
ATOM 10646 N N . SER D 2 215 ? -53.585 3.953 131.422 1.00 38.89 215 SER D N 1
ATOM 10647 C CA . SER D 2 215 ? -53.632 4.856 130.263 1.00 39.24 215 SER D CA 1
ATOM 10648 C C . SER D 2 215 ? -53.805 4.028 128.990 1.00 38.73 215 SER D C 1
ATOM 10649 O O . SER D 2 215 ? -53.696 2.800 129.025 1.00 37.86 215 SER D O 1
ATOM 10652 N N . ILE D 2 216 ? -54.076 4.703 127.883 1.00 39.10 216 ILE D N 1
ATOM 10653 C CA . ILE D 2 216 ? -54.377 4.030 126.620 1.00 40.39 216 ILE D CA 1
ATOM 10654 C C . ILE D 2 216 ? -53.713 4.764 125.450 1.00 41.46 216 ILE D C 1
ATOM 10655 O O . ILE D 2 216 ? -53.967 5.951 125.256 1.00 42.35 216 ILE D O 1
ATOM 10660 N N . GLU D 2 217 ? -52.872 4.064 124.685 1.00 40.62 217 GLU D N 1
ATOM 10661 C CA . GLU D 2 217 ? -52.224 4.632 123.497 1.00 41.28 217 GLU D CA 1
ATOM 10662 C C . GLU D 2 217 ? -52.969 4.203 122.268 1.00 39.66 217 GLU D C 1
ATOM 10663 O O . GLU D 2 217 ? -53.334 3.053 122.125 1.00 37.67 217 GLU D O 1
ATOM 10669 N N . ASP D 2 218 ? -53.179 5.144 121.368 1.00 42.34 218 ASP D N 1
ATOM 10670 C CA . ASP D 2 218 ? -53.789 4.843 120.082 1.00 43.78 218 ASP D CA 1
ATOM 10671 C C . ASP D 2 218 ? -52.684 4.594 119.066 1.00 43.07 218 ASP D C 1
ATOM 10672 O O . ASP D 2 218 ? -51.808 5.424 118.893 1.00 42.75 218 ASP D O 1
ATOM 10677 N N . HIS D 2 219 ? -52.711 3.430 118.432 1.00 41.95 219 HIS D N 1
ATOM 10678 C CA . HIS D 2 219 ? -51.811 3.149 117.319 1.00 41.99 219 HIS D CA 1
ATOM 10679 C C . HIS D 2 219 ? -52.635 3.001 116.034 1.00 43.14 219 HIS D C 1
ATOM 10680 O O . HIS D 2 219 ? -52.143 2.522 115.033 1.00 42.64 219 HIS D O 1
ATOM 10687 N N . TYR D 2 220 ? -53.904 3.412 116.078 1.00 45.21 220 TYR D N 1
ATOM 10688 C CA . TYR D 2 220 ? -54.773 3.501 114.891 1.00 48.18 220 TYR D CA 1
ATOM 10689 C C . TYR D 2 220 ? -55.289 2.178 114.336 1.00 46.82 220 TYR D C 1
ATOM 10690 O O . TYR D 2 220 ? -56.507 1.990 114.247 1.00 49.72 220 TYR D O 1
ATOM 10699 N N . THR D 2 221 ? -54.393 1.258 114.002 1.00 44.59 221 THR D N 1
ATOM 10700 C CA . THR D 2 221 ? -54.814 -0.088 113.563 1.00 43.30 221 THR D CA 1
ATOM 10701 C C . THR D 2 221 ? -55.076 -1.007 114.774 1.00 40.21 221 THR D C 1
ATOM 10702 O O . THR D 2 221 ? -55.670 -2.065 114.639 1.00 37.71 221 THR D O 1
ATOM 10706 N N . TYR D 2 222 ? -54.629 -0.568 115.942 1.00 38.82 222 TYR D N 1
ATOM 10707 C CA . TYR D 2 222 ? -54.885 -1.199 117.212 1.00 36.91 222 TYR D CA 1
ATOM 10708 C C . TYR D 2 222 ? -54.589 -0.196 118.346 1.00 36.66 222 TYR D C 1
ATOM 10709 O O . TYR D 2 222 ? -54.053 0.865 118.101 1.00 37.25 222 TYR D O 1
ATOM 10718 N N . LYS D 2 223 ? -54.959 -0.543 119.579 1.00 35.78 223 LYS D N 1
ATOM 10719 C CA . LYS D 2 223 ? -54.656 0.255 120.765 1.00 35.29 223 LYS D CA 1
ATOM 10720 C C . LYS D 2 223 ? -53.873 -0.561 121.756 1.00 33.48 223 LYS D C 1
ATOM 10721 O O . LYS D 2 223 ? -53.887 -1.786 121.710 1.00 32.85 223 LYS D O 1
ATOM 10727 N N . SER D 2 224 ? -53.205 0.130 122.666 1.00 32.71 224 SER D N 1
ATOM 10728 C CA . SER D 2 224 ? -52.495 -0.491 123.780 1.00 32.00 224 SER D CA 1
ATOM 10729 C C . SER D 2 224 ? -53.009 0.069 125.088 1.00 30.44 224 SER D C 1
ATOM 10730 O O . SER D 2 224 ? -53.543 1.158 125.127 1.00 33.48 224 SER D O 1
ATOM 10733 N N . ALA D 2 225 ? -52.825 -0.677 126.164 1.00 28.29 225 ALA D N 1
ATOM 10734 C CA . ALA D 2 225 ? -53.217 -0.233 127.488 1.00 26.66 225 ALA D CA 1
ATOM 10735 C C . ALA D 2 225 ? -52.071 -0.452 128.432 1.00 25.82 225 ALA D C 1
ATOM 10736 O O . ALA D 2 225 ? -51.574 -1.561 128.561 1.00 27.39 225 ALA D O 1
ATOM 10738 N N . VAL D 2 226 ? -51.632 0.606 129.081 1.00 26.42 226 VAL D N 1
ATOM 10739 C CA . VAL D 2 226 ? -50.597 0.490 130.094 1.00 26.57 226 VAL D CA 1
ATOM 10740 C C . VAL D 2 226 ? -51.269 0.214 131.424 1.00 26.33 226 VAL D C 1
ATOM 10741 O O . VAL D 2 226 ? -52.260 0.862 131.755 1.00 27.84 226 VAL D O 1
ATOM 10745 N N . LEU D 2 227 ? -50.734 -0.733 132.185 1.00 25.06 227 LEU D N 1
ATOM 10746 C CA . LEU D 2 227 ? -51.399 -1.211 133.408 1.00 24.04 227 LEU D CA 1
ATOM 10747 C C . LEU D 2 227 ? -50.863 -0.569 134.659 1.00 24.90 227 LEU D C 1
ATOM 10748 O O . LEU D 2 227 ? -49.757 -0.094 134.694 1.00 26.27 227 LEU D O 1
ATOM 10753 N N . LYS D 2 228 ? -51.681 -0.569 135.695 1.00 25.85 228 LYS D N 1
ATOM 10754 C CA . LYS D 2 228 ? -51.263 -0.256 137.050 1.00 26.48 228 LYS D CA 1
ATOM 10755 C C . LYS D 2 228 ? -51.764 -1.400 137.949 1.00 26.97 228 LYS D C 1
ATOM 10756 O O . LYS D 2 228 ? -52.499 -2.276 137.480 1.00 24.20 228 LYS D O 1
ATOM 10762 N N . ASN D 2 229 ? -51.386 -1.411 139.229 1.00 28.18 229 ASN D N 1
ATOM 10763 C CA . ASN D 2 229 ? -51.754 -2.513 140.120 1.00 27.82 229 ASN D CA 1
ATOM 10764 C C . ASN D 2 229 ? -51.293 -3.874 139.635 1.00 26.07 229 ASN D C 1
ATOM 10765 O O . ASN D 2 229 ? -51.868 -4.857 140.058 1.00 26.86 229 ASN D O 1
ATOM 10770 N N . ALA D 2 230 ? -50.296 -3.941 138.757 1.00 24.37 230 ALA D N 1
ATOM 10771 C CA . ALA D 2 230 ? -49.812 -5.223 138.263 1.00 23.16 230 ALA D CA 1
ATOM 10772 C C . ALA D 2 230 ? -48.521 -5.559 138.964 1.00 22.35 230 ALA D C 1
ATOM 10773 O O . ALA D 2 230 ? -47.865 -4.672 139.471 1.00 23.41 230 ALA D O 1
ATOM 10775 N N . PHE D 2 231 ? -48.138 -6.826 138.980 1.00 21.44 231 PHE D N 1
ATOM 10776 C CA . PHE D 2 231 ? -46.834 -7.177 139.523 1.00 22.49 231 PHE D CA 1
ATOM 10777 C C . PHE D 2 231 ? -45.713 -6.668 138.633 1.00 25.11 231 PHE D C 1
ATOM 10778 O O . PHE D 2 231 ? -45.705 -6.970 137.438 1.00 24.52 231 PHE D O 1
ATOM 10786 N N . LEU D 2 232 ? -44.777 -5.914 139.209 1.00 28.34 232 LEU D N 1
ATOM 10787 C CA . LEU D 2 232 ? -43.472 -5.661 138.554 1.00 31.91 232 LEU D CA 1
ATOM 10788 C C . LEU D 2 232 ? -42.227 -6.072 139.346 1.00 36.31 232 LEU D C 1
ATOM 10789 O O . LEU D 2 232 ? -41.684 -7.139 139.105 1.00 35.87 232 LEU D O 1
ATOM 10794 N N . SER D 2 233 ? -41.739 -5.185 140.223 1.00 42.60 233 SER D N 1
ATOM 10795 C CA . SER D 2 233 ? -40.448 -5.365 140.881 1.00 42.26 233 SER D CA 1
ATOM 10796 C C . SER D 2 233 ? -40.669 -5.662 142.349 1.00 42.04 233 SER D C 1
ATOM 10797 O O . SER D 2 233 ? -39.794 -5.412 143.170 1.00 42.32 233 SER D O 1
ATOM 10800 N N . GLY D 2 234 ? -41.837 -6.191 142.711 1.00 41.63 234 GLY D N 1
ATOM 10801 C CA . GLY D 2 234 ? -42.265 -6.209 144.135 1.00 41.06 234 GLY D CA 1
ATOM 10802 C C . GLY D 2 234 ? -41.996 -7.517 144.855 1.00 38.84 234 GLY D C 1
ATOM 10803 O O . GLY D 2 234 ? -42.588 -8.518 144.519 1.00 36.44 234 GLY D O 1
ATOM 10804 N N . ALA D 2 235 ? -41.111 -7.496 145.847 1.00 39.23 235 ALA D N 1
ATOM 10805 C CA . ALA D 2 235 ? -40.444 -8.718 146.295 1.00 38.25 235 ALA D CA 1
ATOM 10806 C C . ALA D 2 235 ? -41.324 -9.667 147.085 1.00 38.65 235 ALA D C 1
ATOM 10807 O O . ALA D 2 235 ? -40.985 -10.839 147.204 1.00 43.85 235 ALA D O 1
ATOM 10809 N N . LYS D 2 236 ? -42.436 -9.187 147.628 1.00 37.95 236 LYS D N 1
ATOM 10810 C CA . LYS D 2 236 ? -43.290 -10.049 148.431 1.00 37.05 236 LYS D CA 1
ATOM 10811 C C . LYS D 2 236 ? -43.884 -11.184 147.594 1.00 32.86 236 LYS D C 1
ATOM 10812 O O . LYS D 2 236 ? -44.056 -12.270 148.101 1.00 30.34 236 LYS D O 1
ATOM 10818 N N . LEU D 2 237 ? -44.145 -10.919 146.310 1.00 30.73 237 LEU D N 1
ATOM 10819 C CA . LEU D 2 237 ? -44.739 -11.894 145.389 1.00 28.74 237 LEU D CA 1
ATOM 10820 C C . LEU D 2 237 ? -43.760 -12.845 144.678 1.00 29.18 237 LEU D C 1
ATOM 10821 O O . LEU D 2 237 ? -44.171 -13.571 143.782 1.00 27.49 237 LEU D O 1
ATOM 10826 N N . LEU D 2 238 ? -42.481 -12.808 145.025 1.00 31.20 238 LEU D N 1
ATOM 10827 C CA . LEU D 2 238 ? -41.545 -13.794 144.485 1.00 32.22 238 LEU D CA 1
ATOM 10828 C C . LEU D 2 238 ? -41.400 -14.961 145.457 1.00 33.81 238 LEU D C 1
ATOM 10829 O O . LEU D 2 238 ? -40.751 -15.964 145.189 1.00 32.54 238 LEU D O 1
ATOM 10834 N N . ARG D 2 239 ? -42.032 -14.847 146.609 1.00 38.17 239 ARG D N 1
ATOM 10835 C CA . ARG D 2 239 ? -42.218 -15.995 147.494 1.00 43.08 239 ARG D CA 1
ATOM 10836 C C . ARG D 2 239 ? -43.658 -16.469 147.384 1.00 42.14 239 ARG D C 1
ATOM 10837 O O . ARG D 2 239 ? -44.538 -15.689 146.983 1.00 42.20 239 ARG D O 1
ATOM 10845 N N . HIS D 2 240 ? -43.893 -17.739 147.742 1.00 39.24 240 HIS D N 1
ATOM 10846 C CA . HIS D 2 240 ? -45.209 -18.371 147.651 1.00 36.56 240 HIS D CA 1
ATOM 10847 C C . HIS D 2 240 ? -45.714 -18.508 146.209 1.00 34.03 240 HIS D C 1
ATOM 10848 O O . HIS D 2 240 ? -46.843 -18.128 145.924 1.00 32.75 240 HIS D O 1
ATOM 10855 N N . VAL D 2 241 ? -44.873 -19.037 145.316 1.00 32.92 241 VAL D N 1
ATOM 10856 C CA . VAL D 2 241 ? -45.122 -19.024 143.884 1.00 30.54 241 VAL D CA 1
ATOM 10857 C C . VAL D 2 241 ? -45.590 -20.386 143.382 1.00 31.51 241 VAL D C 1
ATOM 10858 O O . VAL D 2 241 ? -45.033 -21.402 143.764 1.00 33.92 241 VAL D O 1
ATOM 10862 N N . PHE D 2 242 ? -46.610 -20.371 142.520 1.00 30.08 242 PHE D N 1
ATOM 10863 C CA . PHE D 2 242 ? -47.190 -21.565 141.949 1.00 29.79 242 PHE D CA 1
ATOM 10864 C C . PHE D 2 242 ? -47.066 -21.575 140.430 1.00 30.05 242 PHE D C 1
ATOM 10865 O O . PHE D 2 242 ? -47.290 -20.563 139.777 1.00 30.94 242 PHE D O 1
ATOM 10873 N N . LEU D 2 243 ? -46.775 -22.736 139.865 1.00 30.89 243 LEU D N 1
ATOM 10874 C CA . LEU D 2 243 ? -46.716 -22.919 138.425 1.00 31.52 243 LEU D CA 1
ATOM 10875 C C . LEU D 2 243 ? -48.066 -23.348 137.860 1.00 31.34 243 LEU D C 1
ATOM 10876 O O . LEU D 2 243 ? -48.701 -24.260 138.385 1.00 31.34 243 LEU D O 1
ATOM 10881 N N . SER D 2 244 ? -48.483 -22.719 136.768 1.00 30.79 244 SER D N 1
ATOM 10882 C CA . SER D 2 244 ? -49.800 -23.007 136.182 1.00 31.32 244 SER D CA 1
ATOM 10883 C C . SER D 2 244 ? -49.734 -23.952 134.997 1.00 32.72 244 SER D C 1
ATOM 10884 O O . SER D 2 244 ? -49.285 -23.568 133.937 1.00 30.99 244 SER D O 1
ATOM 10887 N N . ASP D 2 245 ? -50.238 -25.167 135.190 1.00 36.01 245 ASP D N 1
ATOM 10888 C CA . ASP D 2 245 ? -50.193 -26.237 134.180 1.00 38.03 245 ASP D CA 1
ATOM 10889 C C . ASP D 2 245 ? -51.607 -26.535 133.658 1.00 39.24 245 ASP D C 1
ATOM 10890 O O . ASP D 2 245 ? -52.385 -27.223 134.306 1.00 38.96 245 ASP D O 1
ATOM 10895 N N . VAL D 2 246 ? -51.911 -26.021 132.473 1.00 40.31 246 VAL D N 1
ATOM 10896 C CA . VAL D 2 246 ? -53.188 -26.225 131.789 1.00 43.87 246 VAL D CA 1
ATOM 10897 C C . VAL D 2 246 ? -53.007 -27.348 130.788 1.00 51.49 246 VAL D C 1
ATOM 10898 O O . VAL D 2 246 ? -52.106 -27.267 129.966 1.00 56.11 246 VAL D O 1
ATOM 10902 N N . LYS D 2 247 ? -53.852 -28.382 130.814 1.00 61.36 247 LYS D N 1
ATOM 10903 C CA . LYS D 2 247 ? -53.813 -29.415 129.756 1.00 69.50 247 LYS D CA 1
ATOM 10904 C C . LYS D 2 247 ? -55.134 -29.504 129.008 1.00 67.17 247 LYS D C 1
ATOM 10905 O O . LYS D 2 247 ? -56.182 -29.548 129.626 1.00 67.87 247 LYS D O 1
ATOM 10911 N N . LYS E 2 92 ? -110.864 -49.851 -14.677 1.00 104.18 92 LYS E N 1
ATOM 10912 C CA . LYS E 2 92 ? -111.908 -49.997 -15.750 1.00 97.81 92 LYS E CA 1
ATOM 10913 C C . LYS E 2 92 ? -113.050 -49.007 -15.554 1.00 85.81 92 LYS E C 1
ATOM 10914 O O . LYS E 2 92 ? -113.283 -48.529 -14.458 1.00 80.38 92 LYS E O 1
ATOM 10920 N N . MET E 2 93 ? -113.768 -48.739 -16.636 1.00 77.24 93 MET E N 1
ATOM 10921 C CA . MET E 2 93 ? -114.886 -47.820 -16.631 1.00 68.39 93 MET E CA 1
ATOM 10922 C C . MET E 2 93 ? -115.868 -48.091 -17.779 1.00 63.83 93 MET E C 1
ATOM 10923 O O . MET E 2 93 ? -115.480 -48.488 -18.863 1.00 67.65 93 MET E O 1
ATOM 10928 N N . THR E 2 94 ? -117.145 -47.841 -17.539 1.00 59.61 94 THR E N 1
ATOM 10929 C CA . THR E 2 94 ? -118.186 -48.079 -18.523 1.00 54.44 94 THR E CA 1
ATOM 10930 C C . THR E 2 94 ? -119.045 -46.836 -18.700 1.00 48.89 94 THR E C 1
ATOM 10931 O O . THR E 2 94 ? -119.310 -46.111 -17.747 1.00 48.26 94 THR E O 1
ATOM 10935 N N . TYR E 2 95 ? -119.492 -46.616 -19.927 1.00 43.84 95 TYR E N 1
ATOM 10936 C CA . TYR E 2 95 ? -120.542 -45.662 -20.203 1.00 39.19 95 TYR E CA 1
ATOM 10937 C C . TYR E 2 95 ? -121.782 -46.430 -20.635 1.00 39.63 95 TYR E C 1
ATOM 10938 O O . TYR E 2 95 ? -121.713 -47.273 -21.522 1.00 38.60 95 TYR E O 1
ATOM 10947 N N . THR E 2 96 ? -122.907 -46.151 -19.982 1.00 39.96 96 THR E N 1
ATOM 10948 C CA . THR E 2 96 ? -124.190 -46.751 -20.338 1.00 39.54 96 THR E CA 1
ATOM 10949 C C . THR E 2 96 ? -125.189 -45.651 -20.676 1.00 40.10 96 THR E C 1
ATOM 10950 O O . THR E 2 96 ? -125.308 -44.677 -19.930 1.00 41.53 96 THR E O 1
ATOM 10954 N N . PRO E 2 97 ? -125.867 -45.782 -21.824 1.00 40.01 97 PRO E N 1
ATOM 10955 C CA . PRO E 2 97 ? -126.729 -44.680 -22.217 1.00 39.03 97 PRO E CA 1
ATOM 10956 C C . PRO E 2 97 ? -128.049 -44.672 -21.442 1.00 38.59 97 PRO E C 1
ATOM 10957 O O . PRO E 2 97 ? -128.504 -45.698 -20.932 1.00 36.54 97 PRO E O 1
ATOM 10961 N N . THR E 2 98 ? -128.632 -43.483 -21.360 1.00 38.68 98 THR E N 1
ATOM 10962 C CA . THR E 2 98 ? -129.953 -43.260 -20.797 1.00 39.71 98 THR E CA 1
ATOM 10963 C C . THR E 2 98 ? -130.396 -41.914 -21.335 1.00 40.40 98 THR E C 1
ATOM 10964 O O . THR E 2 98 ? -129.683 -41.282 -22.055 1.00 41.57 98 THR E O 1
ATOM 10968 N N . PHE E 2 99 ? -131.579 -41.465 -20.984 1.00 40.90 99 PHE E N 1
ATOM 10969 C CA . PHE E 2 99 ? -132.045 -40.151 -21.379 1.00 40.43 99 PHE E CA 1
ATOM 10970 C C . PHE E 2 99 ? -132.946 -39.612 -20.294 1.00 39.70 99 PHE E C 1
ATOM 10971 O O . PHE E 2 99 ? -133.483 -40.377 -19.467 1.00 40.19 99 PHE E O 1
ATOM 10979 N N . MET E 2 100 ? -133.106 -38.291 -20.304 1.00 38.25 100 MET E N 1
ATOM 10980 C CA . MET E 2 100 ? -133.904 -37.581 -19.317 1.00 37.58 100 MET E CA 1
ATOM 10981 C C . MET E 2 100 ? -135.376 -37.635 -19.731 1.00 40.66 100 MET E C 1
ATOM 10982 O O . MET E 2 100 ? -135.694 -37.435 -20.905 1.00 42.07 100 MET E O 1
ATOM 10987 N N . THR E 2 101 ? -136.265 -37.941 -18.786 1.00 43.74 101 THR E N 1
ATOM 10988 C CA . THR E 2 101 ? -137.681 -38.091 -19.108 1.00 48.01 101 THR E CA 1
ATOM 10989 C C . THR E 2 101 ? -138.441 -36.885 -18.640 1.00 49.49 101 THR E C 1
ATOM 10990 O O . THR E 2 101 ? -139.408 -36.484 -19.298 1.00 56.71 101 THR E O 1
ATOM 10994 N N . SER E 2 102 ? -138.038 -36.321 -17.504 1.00 47.57 102 SER E N 1
ATOM 10995 C CA . SER E 2 102 ? -138.784 -35.215 -16.915 1.00 47.99 102 SER E CA 1
ATOM 10996 C C . SER E 2 102 ? -137.982 -34.552 -15.834 1.00 45.46 102 SER E C 1
ATOM 10997 O O . SER E 2 102 ? -137.042 -35.142 -15.343 1.00 45.32 102 SER E O 1
ATOM 11000 N N . PHE E 2 103 ? -138.350 -33.321 -15.479 1.00 46.15 103 PHE E N 1
ATOM 11001 C CA . PHE E 2 103 ? -137.678 -32.618 -14.389 1.00 43.01 103 PHE E CA 1
ATOM 11002 C C . PHE E 2 103 ? -138.363 -32.992 -13.098 1.00 40.43 103 PHE E C 1
ATOM 11003 O O . PHE E 2 103 ? -139.547 -33.195 -13.073 1.00 40.80 103 PHE E O 1
ATOM 11011 N N . ILE E 2 104 ? -137.603 -33.105 -12.023 1.00 38.25 104 ILE E N 1
ATOM 11012 C CA . ILE E 2 104 ? -138.165 -33.607 -10.775 1.00 39.06 104 ILE E CA 1
ATOM 11013 C C . ILE E 2 104 ? -138.876 -32.456 -10.082 1.00 38.25 104 ILE E C 1
ATOM 11014 O O . ILE E 2 104 ? -140.010 -32.588 -9.662 1.00 40.28 104 ILE E O 1
ATOM 11019 N N . SER E 2 105 ? -138.206 -31.324 -9.965 1.00 37.20 105 SER E N 1
ATOM 11020 C CA . SER E 2 105 ? -138.714 -30.175 -9.219 1.00 36.91 105 SER E CA 1
ATOM 11021 C C . SER E 2 105 ? -139.437 -29.213 -10.143 1.00 38.14 105 SER E C 1
ATOM 11022 O O . SER E 2 105 ? -139.165 -29.152 -11.329 1.00 42.30 105 SER E O 1
ATOM 11025 N N . LEU E 2 106 ? -140.391 -28.494 -9.587 1.00 38.70 106 LEU E N 1
ATOM 11026 C CA . LEU E 2 106 ? -141.108 -27.455 -10.324 1.00 41.10 106 LEU E CA 1
ATOM 11027 C C . LEU E 2 106 ? -140.492 -26.107 -10.004 1.00 39.92 106 LEU E C 1
ATOM 11028 O O . LEU E 2 106 ? -140.965 -25.087 -10.486 1.00 43.67 106 LEU E O 1
ATOM 11033 N N . GLU E 2 107 ? -139.458 -26.099 -9.173 1.00 37.22 107 GLU E N 1
ATOM 11034 C CA . GLU E 2 107 ? -138.829 -24.852 -8.772 1.00 38.39 107 GLU E CA 1
ATOM 11035 C C . GLU E 2 107 ? -137.501 -24.600 -9.522 1.00 38.56 107 GLU E C 1
ATOM 11036 O O . GLU E 2 107 ? -137.040 -23.460 -9.593 1.00 39.32 107 GLU E O 1
ATOM 11042 N N . ASP E 2 108 ? -136.960 -25.643 -10.142 1.00 38.43 108 ASP E N 1
ATOM 11043 C CA . ASP E 2 108 ? -135.713 -25.507 -10.905 1.00 41.05 108 ASP E CA 1
ATOM 11044 C C . ASP E 2 108 ? -135.480 -26.593 -11.965 1.00 41.92 108 ASP E C 1
ATOM 11045 O O . ASP E 2 108 ? -136.165 -27.637 -12.015 1.00 41.00 108 ASP E O 1
ATOM 11050 N N . THR E 2 109 ? -134.494 -26.316 -12.821 1.00 42.25 109 THR E N 1
ATOM 11051 C CA . THR E 2 109 ? -134.086 -27.243 -13.888 1.00 41.73 109 THR E CA 1
ATOM 11052 C C . THR E 2 109 ? -132.869 -28.100 -13.507 1.00 38.87 109 THR E C 1
ATOM 11053 O O . THR E 2 109 ? -132.243 -28.713 -14.391 1.00 38.50 109 THR E O 1
ATOM 11057 N N . HIS E 2 110 ? -132.566 -28.216 -12.217 1.00 36.58 110 HIS E N 1
ATOM 11058 C CA . HIS E 2 110 ? -131.309 -28.807 -11.778 1.00 35.44 110 HIS E CA 1
ATOM 11059 C C . HIS E 2 110 ? -131.367 -30.309 -11.444 1.00 34.06 110 HIS E C 1
ATOM 11060 O O . HIS E 2 110 ? -130.414 -30.894 -10.986 1.00 33.36 110 HIS E O 1
ATOM 11067 N N . SER E 2 111 ? -132.530 -30.903 -11.643 1.00 37.72 111 SER E N 1
ATOM 11068 C CA . SER E 2 111 ? -132.848 -32.219 -11.101 1.00 39.36 111 SER E CA 1
ATOM 11069 C C . SER E 2 111 ? -133.736 -32.945 -12.119 1.00 39.72 111 SER E C 1
ATOM 11070 O O . SER E 2 111 ? -134.788 -32.429 -12.502 1.00 48.86 111 SER E O 1
ATOM 11073 N N . VAL E 2 112 ? -133.309 -34.114 -12.567 1.00 37.07 112 VAL E N 1
ATOM 11074 C CA . VAL E 2 112 ? -134.047 -34.837 -13.577 1.00 39.66 112 VAL E CA 1
ATOM 11075 C C . VAL E 2 112 ? -134.253 -36.328 -13.279 1.00 39.84 112 VAL E C 1
ATOM 11076 O O . VAL E 2 112 ? -133.464 -36.972 -12.595 1.00 38.48 112 VAL E O 1
ATOM 11080 N N . SER E 2 113 ? -135.333 -36.866 -13.832 1.00 40.90 113 SER E N 1
ATOM 11081 C CA . SER E 2 113 ? -135.552 -38.295 -13.861 1.00 42.70 113 SER E CA 1
ATOM 11082 C C . SER E 2 113 ? -134.908 -38.897 -15.109 1.00 40.39 113 SER E C 1
ATOM 11083 O O . SER E 2 113 ? -135.076 -38.375 -16.225 1.00 42.50 113 SER E O 1
ATOM 11086 N N . LEU E 2 114 ? -134.188 -39.994 -14.903 1.00 38.14 114 LEU E N 1
ATOM 11087 C CA . LEU E 2 114 ? -133.551 -40.720 -15.987 1.00 37.58 114 LEU E CA 1
ATOM 11088 C C . LEU E 2 114 ? -134.198 -42.062 -16.234 1.00 38.50 114 LEU E C 1
ATOM 11089 O O . LEU E 2 114 ? -134.695 -42.710 -15.318 1.00 37.54 114 LEU E O 1
ATOM 11094 N N . ASN E 2 115 ? -134.149 -42.499 -17.482 1.00 39.21 115 ASN E N 1
ATOM 11095 C CA . ASN E 2 115 ? -134.660 -43.794 -17.822 1.00 41.78 115 ASN E CA 1
ATOM 11096 C C . ASN E 2 115 ? -133.866 -44.885 -17.090 1.00 41.36 115 ASN E C 1
ATOM 11097 O O . ASN E 2 115 ? -132.644 -44.903 -17.162 1.00 41.11 115 ASN E O 1
ATOM 11102 N N . PRO E 2 116 ? -134.566 -45.803 -16.405 1.00 44.62 116 PRO E N 1
ATOM 11103 C CA . PRO E 2 116 ? -133.927 -46.875 -15.636 1.00 46.24 116 PRO E CA 1
ATOM 11104 C C . PRO E 2 116 ? -132.854 -47.630 -16.407 1.00 46.27 116 PRO E C 1
ATOM 11105 O O . PRO E 2 116 ? -132.964 -47.787 -17.614 1.00 48.56 116 PRO E O 1
ATOM 11109 N N . ILE E 2 117 ? -131.825 -48.081 -15.701 1.00 49.09 117 ILE E N 1
ATOM 11110 C CA . ILE E 2 117 ? -130.742 -48.864 -16.299 1.00 46.78 117 ILE E CA 1
ATOM 11111 C C . ILE E 2 117 ? -130.549 -50.137 -15.479 1.00 45.87 117 ILE E C 1
ATOM 11112 O O . ILE E 2 117 ? -130.391 -50.108 -14.262 1.00 41.18 117 ILE E O 1
ATOM 11117 N N . VAL E 2 118 ? -130.535 -51.258 -16.171 1.00 48.15 118 VAL E N 1
ATOM 11118 C CA . VAL E 2 118 ? -130.535 -52.557 -15.518 1.00 51.02 118 VAL E CA 1
ATOM 11119 C C . VAL E 2 118 ? -129.299 -52.725 -14.617 1.00 50.77 118 VAL E C 1
ATOM 11120 O O . VAL E 2 118 ? -128.258 -52.114 -14.835 1.00 48.84 118 VAL E O 1
ATOM 11124 N N . ASN E 2 119 ? -129.441 -53.535 -13.572 1.00 52.48 119 ASN E N 1
ATOM 11125 C CA . ASN E 2 119 ? -128.323 -53.847 -12.652 1.00 53.13 119 ASN E CA 1
ATOM 11126 C C . ASN E 2 119 ? -127.397 -52.724 -12.261 1.00 50.09 119 ASN E C 1
ATOM 11127 O O . ASN E 2 119 ? -126.227 -52.891 -12.504 1.00 50.53 119 ASN E O 1
ATOM 11132 N N . LEU E 2 120 ? -127.871 -51.605 -11.715 1.00 49.30 120 LEU E N 1
ATOM 11133 C CA . LEU E 2 120 ? -126.990 -50.646 -11.075 1.00 47.76 120 LEU E CA 1
ATOM 11134 C C . LEU E 2 120 ? -126.995 -50.933 -9.596 1.00 49.07 120 LEU E C 1
ATOM 11135 O O . LEU E 2 120 ? -127.864 -51.630 -9.113 1.00 52.71 120 LEU E O 1
ATOM 11140 N N . GLU E 2 121 ? -126.006 -50.406 -8.886 1.00 50.14 121 GLU E N 1
ATOM 11141 C CA . GLU E 2 121 ? -125.959 -50.485 -7.424 1.00 49.43 121 GLU E CA 1
ATOM 11142 C C . GLU E 2 121 ? -126.626 -49.262 -6.819 1.00 48.38 121 GLU E C 1
ATOM 11143 O O . GLU E 2 121 ? -126.496 -48.133 -7.313 1.00 46.41 121 GLU E O 1
ATOM 11149 N N . GLU E 2 122 ? -127.348 -49.491 -5.736 1.00 47.84 122 GLU E N 1
ATOM 11150 C CA . GLU E 2 122 ? -128.166 -48.429 -5.163 1.00 46.32 122 GLU E CA 1
ATOM 11151 C C . GLU E 2 122 ? -127.276 -47.549 -4.316 1.00 45.08 122 GLU E C 1
ATOM 11152 O O . GLU E 2 122 ? -126.373 -48.031 -3.660 1.00 48.22 122 GLU E O 1
ATOM 11158 N N . ASN E 2 123 ? -127.506 -46.249 -4.385 1.00 43.28 123 ASN E N 1
ATOM 11159 C CA . ASN E 2 123 ? -126.746 -45.255 -3.616 1.00 41.80 123 ASN E CA 1
ATOM 11160 C C . ASN E 2 123 ? -125.314 -45.045 -4.075 1.00 40.16 123 ASN E C 1
ATOM 11161 O O . ASN E 2 123 ? -124.624 -44.163 -3.549 1.00 38.66 123 ASN E O 1
ATOM 11166 N N . LYS E 2 124 ? -124.856 -45.814 -5.052 1.00 40.56 124 LYS E N 1
ATOM 11167 C CA . LYS E 2 124 ? -123.581 -45.503 -5.660 1.00 41.13 124 LYS E CA 1
ATOM 11168 C C . LYS E 2 124 ? -123.775 -44.239 -6.475 1.00 38.86 124 LYS E C 1
ATOM 11169 O O . LYS E 2 124 ? -124.787 -44.090 -7.165 1.00 38.54 124 LYS E O 1
ATOM 11175 N N . ILE E 2 125 ? -122.796 -43.342 -6.400 1.00 35.75 125 ILE E N 1
ATOM 11176 C CA . ILE E 2 125 ? -122.841 -42.099 -7.161 1.00 32.57 125 ILE E CA 1
ATOM 11177 C C . ILE E 2 125 ? -122.146 -42.268 -8.505 1.00 30.71 125 ILE E C 1
ATOM 11178 O O . ILE E 2 125 ? -120.945 -42.516 -8.559 1.00 30.84 125 ILE E O 1
ATOM 11183 N N . TYR E 2 126 ? -122.909 -42.120 -9.579 1.00 30.86 126 TYR E N 1
ATOM 11184 C CA . TYR E 2 126 ? -122.410 -42.247 -10.943 1.00 31.04 126 TYR E CA 1
ATOM 11185 C C . TYR E 2 126 ? -122.228 -40.861 -11.540 1.00 30.15 126 TYR E C 1
ATOM 11186 O O . TYR E 2 126 ? -122.844 -39.883 -11.084 1.00 31.58 126 TYR E O 1
ATOM 11195 N N . GLY E 2 127 ? -121.390 -40.769 -12.554 1.00 29.19 127 GLY E N 1
ATOM 11196 C CA . GLY E 2 127 ? -121.202 -39.512 -13.276 1.00 28.49 127 GLY E CA 1
ATOM 11197 C C . GLY E 2 127 ? -122.090 -39.462 -14.499 1.00 28.35 127 GLY E C 1
ATOM 11198 O O . GLY E 2 127 ? -122.415 -40.510 -15.063 1.00 27.31 127 GLY E O 1
ATOM 11199 N N . LEU E 2 128 ? -122.492 -38.248 -14.880 1.00 28.62 128 LEU E N 1
ATOM 11200 C CA . LEU E 2 128 ? -123.240 -38.017 -16.112 1.00 30.56 128 LEU E CA 1
ATOM 11201 C C . LEU E 2 128 ? -122.446 -37.202 -17.133 1.00 32.02 128 LEU E C 1
ATOM 11202 O O . LEU E 2 128 ? -121.871 -36.153 -16.805 1.00 30.42 128 LEU E O 1
ATOM 11207 N N . VAL E 2 129 ? -122.461 -37.698 -18.372 1.00 34.39 129 VAL E N 1
ATOM 11208 C CA . VAL E 2 129 ? -121.738 -37.107 -19.471 1.00 37.39 129 VAL E CA 1
ATOM 11209 C C . VAL E 2 129 ? -122.696 -36.945 -20.635 1.00 40.37 129 VAL E C 1
ATOM 11210 O O . VAL E 2 129 ? -123.530 -37.826 -20.871 1.00 40.73 129 VAL E O 1
ATOM 11214 N N . SER E 2 130 ? -122.603 -35.833 -21.361 1.00 44.84 130 SER E N 1
ATOM 11215 C CA . SER E 2 130 ? -123.393 -35.681 -22.590 1.00 49.72 130 SER E CA 1
ATOM 11216 C C . SER E 2 130 ? -122.487 -35.461 -23.802 1.00 54.56 130 SER E C 1
ATOM 11217 O O . SER E 2 130 ? -122.077 -36.434 -24.446 1.00 60.89 130 SER E O 1
ATOM 11220 N N . HIS E 2 131 ? -122.167 -34.218 -24.138 1.00 53.72 131 HIS E N 1
ATOM 11221 C CA . HIS E 2 131 ? -121.425 -34.003 -25.364 1.00 59.96 131 HIS E CA 1
ATOM 11222 C C . HIS E 2 131 ? -119.956 -33.996 -25.016 1.00 56.70 131 HIS E C 1
ATOM 11223 O O . HIS E 2 131 ? -119.298 -32.963 -25.109 1.00 62.42 131 HIS E O 1
ATOM 11230 N N . ASN E 2 132 ? -119.470 -35.165 -24.599 1.00 50.18 132 ASN E N 1
ATOM 11231 C CA . ASN E 2 132 ? -118.129 -35.332 -24.071 1.00 47.13 132 ASN E CA 1
ATOM 11232 C C . ASN E 2 132 ? -117.754 -34.343 -22.971 1.00 43.19 132 ASN E C 1
ATOM 11233 O O . ASN E 2 132 ? -116.614 -33.893 -22.877 1.00 43.72 132 ASN E O 1
ATOM 11238 N N . GLN E 2 133 ? -118.729 -34.059 -22.114 1.00 41.51 133 GLN E N 1
ATOM 11239 C CA . GLN E 2 133 ? -118.597 -33.097 -21.020 1.00 39.25 133 GLN E CA 1
ATOM 11240 C C . GLN E 2 133 ? -119.321 -33.629 -19.744 1.00 36.67 133 GLN E C 1
ATOM 11241 O O . GLN E 2 133 ? -120.304 -34.363 -19.845 1.00 35.09 133 GLN E O 1
ATOM 11247 N N . ALA E 2 134 ? -118.835 -33.235 -18.570 1.00 34.14 134 ALA E N 1
ATOM 11248 C CA . ALA E 2 134 ? -119.502 -33.550 -17.326 1.00 33.97 134 ALA E CA 1
ATOM 11249 C C . ALA E 2 134 ? -120.655 -32.581 -17.076 1.00 34.76 134 ALA E C 1
ATOM 11250 O O . ALA E 2 134 ? -120.455 -31.353 -17.011 1.00 35.48 134 ALA E O 1
ATOM 11252 N N . ILE E 2 135 ? -121.863 -33.149 -16.948 1.00 35.47 135 ILE E N 1
ATOM 11253 C CA . ILE E 2 135 ? -123.089 -32.376 -16.712 1.00 36.28 135 ILE E CA 1
ATOM 11254 C C . ILE E 2 135 ? -123.630 -32.514 -15.292 1.00 36.55 135 ILE E C 1
ATOM 11255 O O . ILE E 2 135 ? -124.422 -31.674 -14.853 1.00 38.88 135 ILE E O 1
ATOM 11260 N N . GLY E 2 136 ? -123.222 -33.565 -14.578 1.00 35.03 136 GLY E N 1
ATOM 11261 C CA . GLY E 2 136 ? -123.643 -33.765 -13.194 1.00 33.97 136 GLY E CA 1
ATOM 11262 C C . GLY E 2 136 ? -123.464 -35.204 -12.744 1.00 33.88 136 GLY E C 1
ATOM 11263 O O . GLY E 2 136 ? -122.614 -35.929 -13.285 1.00 30.09 136 GLY E O 1
ATOM 11264 N N . ILE E 2 137 ? -124.267 -35.626 -11.755 1.00 33.55 137 ILE E N 1
ATOM 11265 C CA . ILE E 2 137 ? -124.174 -36.991 -11.260 1.00 33.42 137 ILE E CA 1
ATOM 11266 C C . ILE E 2 137 ? -125.527 -37.644 -11.237 1.00 34.01 137 ILE E C 1
ATOM 11267 O O . ILE E 2 137 ? -126.551 -36.973 -11.394 1.00 34.63 137 ILE E O 1
ATOM 11272 N N . ALA E 2 138 ? -125.522 -38.956 -11.017 1.00 33.18 138 ALA E N 1
ATOM 11273 C CA . ALA E 2 138 ? -126.754 -39.719 -10.954 1.00 33.81 138 ALA E CA 1
ATOM 11274 C C . ALA E 2 138 ? -126.720 -40.739 -9.845 1.00 35.16 138 ALA E C 1
ATOM 11275 O O . ALA E 2 138 ? -125.718 -41.405 -9.640 1.00 35.78 138 ALA E O 1
ATOM 11277 N N . VAL E 2 139 ? -127.826 -40.876 -9.130 1.00 36.61 139 VAL E N 1
ATOM 11278 C CA . VAL E 2 139 ? -127.929 -41.908 -8.104 1.00 37.46 139 VAL E CA 1
ATOM 11279 C C . VAL E 2 139 ? -129.200 -42.725 -8.256 1.00 38.37 139 VAL E C 1
ATOM 11280 O O . VAL E 2 139 ? -130.266 -42.164 -8.506 1.00 40.82 139 VAL E O 1
ATOM 11284 N N . LEU E 2 140 ? -129.090 -44.042 -8.080 1.00 37.66 140 LEU E N 1
ATOM 11285 C CA . LEU E 2 140 ? -130.276 -44.893 -7.987 1.00 37.81 140 LEU E CA 1
ATOM 11286 C C . LEU E 2 140 ? -130.740 -44.891 -6.537 1.00 39.73 140 LEU E C 1
ATOM 11287 O O . LEU E 2 140 ? -129.969 -45.217 -5.641 1.00 40.71 140 LEU E O 1
ATOM 11292 N N . GLU E 2 141 ? -131.986 -44.505 -6.302 1.00 43.77 141 GLU E N 1
ATOM 11293 C CA . GLU E 2 141 ? -132.579 -44.520 -4.957 1.00 47.42 141 GLU E CA 1
ATOM 11294 C C . GLU E 2 141 ? -133.999 -45.020 -5.060 1.00 49.82 141 GLU E C 1
ATOM 11295 O O . GLU E 2 141 ? -134.775 -44.493 -5.855 1.00 49.06 141 GLU E O 1
ATOM 11301 N N . LYS E 2 142 ? -134.334 -46.034 -4.261 1.00 52.59 142 LYS E N 1
ATOM 11302 C CA . LYS E 2 142 ? -135.691 -46.583 -4.224 1.00 53.25 142 LYS E CA 1
ATOM 11303 C C . LYS E 2 142 ? -136.233 -46.740 -5.631 1.00 49.24 142 LYS E C 1
ATOM 11304 O O . LYS E 2 142 ? -137.287 -46.220 -5.974 1.00 47.59 142 LYS E O 1
ATOM 11310 N N . GLY E 2 143 ? -135.476 -47.433 -6.461 1.00 47.01 143 GLY E N 1
ATOM 11311 C CA . GLY E 2 143 ? -135.950 -47.801 -7.784 1.00 47.43 143 GLY E CA 1
ATOM 11312 C C . GLY E 2 143 ? -135.969 -46.709 -8.830 1.00 46.24 143 GLY E C 1
ATOM 11313 O O . GLY E 2 143 ? -136.338 -46.971 -9.969 1.00 47.50 143 GLY E O 1
ATOM 11314 N N . ARG E 2 144 ? -135.563 -45.493 -8.472 1.00 45.66 144 ARG E N 1
ATOM 11315 C CA . ARG E 2 144 ? -135.568 -44.351 -9.409 1.00 43.85 144 ARG E CA 1
ATOM 11316 C C . ARG E 2 144 ? -134.171 -43.855 -9.726 1.00 39.92 144 ARG E C 1
ATOM 11317 O O . ARG E 2 144 ? -133.372 -43.625 -8.827 1.00 39.03 144 ARG E O 1
ATOM 11325 N N . LEU E 2 145 ? -133.887 -43.657 -11.004 1.00 37.77 145 LEU E N 1
ATOM 11326 C CA . LEU E 2 145 ? -132.583 -43.153 -11.392 1.00 35.60 145 LEU E CA 1
ATOM 11327 C C . LEU E 2 145 ? -132.626 -41.637 -11.499 1.00 35.50 145 LEU E C 1
ATOM 11328 O O . LEU E 2 145 ? -133.198 -41.083 -12.435 1.00 36.55 145 LEU E O 1
ATOM 11333 N N . ASN E 2 146 ? -132.011 -40.971 -10.531 1.00 35.26 146 ASN E N 1
ATOM 11334 C CA . ASN E 2 146 ? -132.115 -39.528 -10.416 1.00 35.92 146 ASN E CA 1
ATOM 11335 C C . ASN E 2 146 ? -130.832 -38.831 -10.809 1.00 33.93 146 ASN E C 1
ATOM 11336 O O . ASN E 2 146 ? -129.755 -39.185 -10.340 1.00 31.80 146 ASN E O 1
ATOM 11341 N N . GLY E 2 147 ? -130.977 -37.824 -11.663 1.00 34.52 147 GLY E N 1
ATOM 11342 C CA . GLY E 2 147 ? -129.858 -37.013 -12.108 1.00 33.92 147 GLY E CA 1
ATOM 11343 C C . GLY E 2 147 ? -129.832 -35.686 -11.382 1.00 33.81 147 GLY E C 1
ATOM 11344 O O . GLY E 2 147 ? -130.798 -34.921 -11.430 1.00 35.53 147 GLY E O 1
ATOM 11345 N N . PHE E 2 148 ? -128.730 -35.418 -10.688 1.00 32.31 148 PHE E N 1
ATOM 11346 C CA . PHE E 2 148 ? -128.528 -34.125 -10.062 1.00 31.85 148 PHE E CA 1
ATOM 11347 C C . PHE E 2 148 ? -127.451 -33.399 -10.839 1.00 31.84 148 PHE E C 1
ATOM 11348 O O . PHE E 2 148 ? -126.270 -33.755 -10.762 1.00 31.62 148 PHE E O 1
ATOM 11356 N N . LEU E 2 149 ? -127.873 -32.391 -11.595 1.00 33.29 149 LEU E N 1
ATOM 11357 C CA . LEU E 2 149 ? -127.005 -31.740 -12.572 1.00 34.26 149 LEU E CA 1
ATOM 11358 C C . LEU E 2 149 ? -126.078 -30.717 -11.930 1.00 35.04 149 LEU E C 1
ATOM 11359 O O . LEU E 2 149 ? -126.205 -30.427 -10.736 1.00 37.03 149 LEU E O 1
ATOM 11364 N N . ASN E 2 150 ? -125.161 -30.172 -12.733 1.00 35.74 150 ASN E N 1
ATOM 11365 C CA . ASN E 2 150 ? -124.136 -29.254 -12.237 1.00 35.27 150 ASN E CA 1
ATOM 11366 C C . ASN E 2 150 ? -124.556 -28.269 -11.143 1.00 36.26 150 ASN E C 1
ATOM 11367 O O . ASN E 2 150 ? -123.797 -28.159 -10.184 1.00 37.46 150 ASN E O 1
ATOM 11372 N N . ALA E 2 151 ? -125.708 -27.595 -11.234 1.00 36.99 151 ALA E N 1
ATOM 11373 C CA . ALA E 2 151 ? -126.015 -26.505 -10.270 1.00 40.02 151 ALA E CA 1
ATOM 11374 C C . ALA E 2 151 ? -126.651 -26.970 -8.958 1.00 39.70 151 ALA E C 1
ATOM 11375 O O . ALA E 2 151 ? -126.819 -26.162 -8.048 1.00 38.93 151 ALA E O 1
ATOM 11377 N N . HIS E 2 152 ? -126.992 -28.262 -8.905 1.00 38.79 152 HIS E N 1
ATOM 11378 C CA . HIS E 2 152 ? -127.812 -28.801 -7.840 1.00 37.92 152 HIS E CA 1
ATOM 11379 C C . HIS E 2 152 ? -127.046 -28.888 -6.521 1.00 38.49 152 HIS E C 1
ATOM 11380 O O . HIS E 2 152 ? -125.844 -29.163 -6.481 1.00 36.65 152 HIS E O 1
ATOM 11387 N N . LYS E 2 153 ? -127.767 -28.673 -5.433 1.00 42.61 153 LYS E N 1
ATOM 11388 C CA . LYS E 2 153 ? -127.171 -28.717 -4.100 1.00 45.83 153 LYS E CA 1
ATOM 11389 C C . LYS E 2 153 ? -126.466 -30.059 -3.803 1.00 44.76 153 LYS E C 1
ATOM 11390 O O . LYS E 2 153 ? -125.525 -30.082 -3.025 1.00 42.85 153 LYS E O 1
ATOM 11396 N N . ARG E 2 154 ? -126.894 -31.155 -4.429 1.00 44.33 154 ARG E N 1
ATOM 11397 C CA . ARG E 2 154 ? -126.323 -32.483 -4.171 1.00 43.25 154 ARG E CA 1
ATOM 11398 C C . ARG E 2 154 ? -125.244 -32.902 -5.169 1.00 41.63 154 ARG E C 1
ATOM 11399 O O . ARG E 2 154 ? -124.653 -33.989 -5.045 1.00 43.18 154 ARG E O 1
ATOM 11407 N N . CYS E 2 155 ? -125.027 -32.092 -6.196 1.00 41.52 155 CYS E N 1
ATOM 11408 C CA . CYS E 2 155 ? -124.063 -32.435 -7.229 1.00 40.61 155 CYS E CA 1
ATOM 11409 C C . CYS E 2 155 ? -122.691 -31.978 -6.796 1.00 39.26 155 CYS E C 1
ATOM 11410 O O . CYS E 2 155 ? -122.465 -30.784 -6.633 1.00 39.46 155 CYS E O 1
ATOM 11413 N N . ALA E 2 156 ? -121.793 -32.941 -6.605 1.00 37.27 156 ALA E N 1
ATOM 11414 C CA . ALA E 2 156 ? -120.393 -32.666 -6.314 1.00 35.73 156 ALA E CA 1
ATOM 11415 C C . ALA E 2 156 ? -119.502 -33.783 -6.853 1.00 34.59 156 ALA E C 1
ATOM 11416 O O . ALA E 2 156 ? -119.882 -34.952 -6.846 1.00 37.33 156 ALA E O 1
ATOM 11418 N N . TYR E 2 157 ? -118.311 -33.437 -7.306 1.00 33.08 157 TYR E N 1
ATOM 11419 C CA . TYR E 2 157 ? -117.360 -34.461 -7.763 1.00 31.42 157 TYR E CA 1
ATOM 11420 C C . TYR E 2 157 ? -115.976 -33.857 -7.920 1.00 30.87 157 TYR E C 1
ATOM 11421 O O . TYR E 2 157 ? -115.839 -32.606 -7.920 1.00 31.75 157 TYR E O 1
ATOM 11430 N N . SER E 2 158 ? -114.974 -34.731 -8.096 1.00 28.64 158 SER E N 1
ATOM 11431 C CA . SER E 2 158 ? -113.569 -34.311 -8.112 1.00 27.66 158 SER E CA 1
ATOM 11432 C C . SER E 2 158 ? -113.047 -33.917 -9.476 1.00 26.25 158 SER E C 1
ATOM 11433 O O . SER E 2 158 ? -113.163 -34.672 -10.440 1.00 26.45 158 SER E O 1
ATOM 11436 N N . VAL E 2 159 ? -112.444 -32.734 -9.534 1.00 25.02 159 VAL E N 1
ATOM 11437 C CA . VAL E 2 159 ? -111.901 -32.204 -10.769 1.00 24.66 159 VAL E CA 1
ATOM 11438 C C . VAL E 2 159 ? -110.453 -31.771 -10.546 1.00 25.67 159 VAL E C 1
ATOM 11439 O O . VAL E 2 159 ? -109.981 -31.600 -9.403 1.00 25.39 159 VAL E O 1
ATOM 11443 N N . MET E 2 160 ? -109.750 -31.597 -11.659 1.00 27.50 160 MET E N 1
ATOM 11444 C CA . MET E 2 160 ? -108.354 -31.142 -11.639 1.00 29.18 160 MET E CA 1
ATOM 11445 C C . MET E 2 160 ? -108.144 -29.985 -12.612 1.00 29.36 160 MET E C 1
ATOM 11446 O O . MET E 2 160 ? -108.701 -29.971 -13.698 1.00 28.39 160 MET E O 1
ATOM 11451 N N . ILE E 2 161 ? -107.334 -29.031 -12.180 1.00 31.92 161 ILE E N 1
ATOM 11452 C CA . ILE E 2 161 ? -107.163 -27.774 -12.888 1.00 34.57 161 ILE E CA 1
ATOM 11453 C C . ILE E 2 161 ? -105.780 -27.628 -13.507 1.00 36.90 161 ILE E C 1
ATOM 11454 O O . ILE E 2 161 ? -104.768 -27.856 -12.849 1.00 37.66 161 ILE E O 1
ATOM 11459 N N . GLY E 2 162 ? -105.761 -27.218 -14.771 1.00 38.61 162 GLY E N 1
ATOM 11460 C CA . GLY E 2 162 ? -104.526 -26.852 -15.434 1.00 41.37 162 GLY E CA 1
ATOM 11461 C C . GLY E 2 162 ? -103.552 -27.983 -15.593 1.00 41.23 162 GLY E C 1
ATOM 11462 O O . GLY E 2 162 ? -103.897 -29.139 -15.384 1.00 39.22 162 GLY E O 1
ATOM 11463 N N . GLN E 2 163 ? -102.328 -27.614 -15.955 1.00 43.23 163 GLN E N 1
ATOM 11464 C CA . GLN E 2 163 ? -101.277 -28.549 -16.319 1.00 45.88 163 GLN E CA 1
ATOM 11465 C C . GLN E 2 163 ? -100.735 -29.316 -15.094 1.00 43.66 163 GLN E C 1
ATOM 11466 O O . GLN E 2 163 ? -100.346 -30.492 -15.222 1.00 42.98 163 GLN E O 1
ATOM 11472 N N . ASN E 2 164 ? -100.761 -28.667 -13.931 1.00 40.84 164 ASN E N 1
ATOM 11473 C CA . ASN E 2 164 ? -100.330 -29.284 -12.681 1.00 39.24 164 ASN E CA 1
ATOM 11474 C C . ASN E 2 164 ? -101.423 -30.112 -11.995 1.00 35.84 164 ASN E C 1
ATOM 11475 O O . ASN E 2 164 ? -101.230 -30.583 -10.871 1.00 34.86 164 ASN E O 1
ATOM 11480 N N . GLN E 2 165 ? -102.580 -30.228 -12.654 1.00 32.75 165 GLN E N 1
ATOM 11481 C CA . GLN E 2 165 ? -103.689 -31.030 -12.183 1.00 29.98 165 GLN E CA 1
ATOM 11482 C C . GLN E 2 165 ? -104.029 -30.748 -10.714 1.00 27.71 165 GLN E C 1
ATOM 11483 O O . GLN E 2 165 ? -104.109 -31.668 -9.884 1.00 27.39 165 GLN E O 1
ATOM 11489 N N . VAL E 2 166 ? -104.230 -29.469 -10.415 1.00 25.82 166 VAL E N 1
ATOM 11490 C CA . VAL E 2 166 ? -104.583 -29.027 -9.084 1.00 25.16 166 VAL E CA 1
ATOM 11491 C C . VAL E 2 166 ? -105.993 -29.513 -8.749 1.00 24.56 166 VAL E C 1
ATOM 11492 O O . VAL E 2 166 ? -106.918 -29.339 -9.542 1.00 24.09 166 VAL E O 1
ATOM 11496 N N . LEU E 2 167 ? -106.154 -30.082 -7.557 1.00 24.80 167 LEU E N 1
ATOM 11497 C CA . LEU E 2 167 ? -107.415 -30.692 -7.148 1.00 24.56 167 LEU E CA 1
ATOM 11498 C C . LEU E 2 167 ? -108.371 -29.744 -6.451 1.00 25.59 167 LEU E C 1
ATOM 11499 O O . LEU E 2 167 ? -107.965 -28.846 -5.695 1.00 27.57 167 LEU E O 1
ATOM 11504 N N . GLY E 2 168 ? -109.649 -29.977 -6.707 1.00 25.48 168 GLY E N 1
ATOM 11505 C CA . GLY E 2 168 ? -110.725 -29.268 -6.032 1.00 26.38 168 GLY E CA 1
ATOM 11506 C C . GLY E 2 168 ? -111.975 -30.129 -6.153 1.00 26.86 168 GLY E C 1
ATOM 11507 O O . GLY E 2 168 ? -111.916 -31.284 -6.646 1.00 26.30 168 GLY E O 1
ATOM 11508 N N . PHE E 2 169 ? -113.103 -29.594 -5.701 1.00 27.56 169 PHE E N 1
ATOM 11509 C CA . PHE E 2 169 ? -114.380 -30.275 -5.860 1.00 28.05 169 PHE E CA 1
ATOM 11510 C C . PHE E 2 169 ? -115.409 -29.327 -6.448 1.00 29.48 169 PHE E C 1
ATOM 11511 O O . PHE E 2 169 ? -115.455 -28.141 -6.132 1.00 30.48 169 PHE E O 1
ATOM 11519 N N . ILE E 2 170 ? -116.282 -29.878 -7.270 1.00 30.06 170 ILE E N 1
ATOM 11520 C CA . ILE E 2 170 ? -117.312 -29.079 -7.902 1.00 31.95 170 ILE E CA 1
ATOM 11521 C C . ILE E 2 170 ? -118.389 -28.729 -6.888 1.00 32.48 170 ILE E C 1
ATOM 11522 O O . ILE E 2 170 ? -118.853 -29.591 -6.158 1.00 33.74 170 ILE E O 1
ATOM 11527 N N . GLY E 2 171 ? -118.736 -27.461 -6.818 1.00 33.60 171 GLY E N 1
ATOM 11528 C CA . GLY E 2 171 ? -119.852 -27.025 -6.018 1.00 34.44 171 GLY E CA 1
ATOM 11529 C C . GLY E 2 171 ? -120.495 -25.838 -6.687 1.00 36.17 171 GLY E C 1
ATOM 11530 O O . GLY E 2 171 ? -120.513 -25.723 -7.900 1.00 33.75 171 GLY E O 1
ATOM 11531 N N . THR E 2 172 ? -121.015 -24.942 -5.868 1.00 41.11 172 THR E N 1
ATOM 11532 C CA . THR E 2 172 ? -121.706 -23.750 -6.345 1.00 43.32 172 THR E CA 1
ATOM 11533 C C . THR E 2 172 ? -121.620 -22.692 -5.251 1.00 47.84 172 THR E C 1
ATOM 11534 O O . THR E 2 172 ? -121.052 -22.958 -4.189 1.00 49.95 172 THR E O 1
ATOM 11538 N N . ASN E 2 173 ? -122.153 -21.503 -5.494 1.00 53.85 173 ASN E N 1
ATOM 11539 C CA . ASN E 2 173 ? -121.996 -20.409 -4.531 1.00 60.78 173 ASN E CA 1
ATOM 11540 C C . ASN E 2 173 ? -123.290 -19.598 -4.381 1.00 70.19 173 ASN E C 1
ATOM 11541 O O . ASN E 2 173 ? -124.332 -20.019 -4.861 1.00 70.56 173 ASN E O 1
ATOM 11546 N N . PHE E 2 174 ? -123.214 -18.461 -3.705 1.00 82.61 174 PHE E N 1
ATOM 11547 C CA . PHE E 2 174 ? -124.378 -17.622 -3.436 1.00 96.45 174 PHE E CA 1
ATOM 11548 C C . PHE E 2 174 ? -125.063 -17.040 -4.680 1.00 94.39 174 PHE E C 1
ATOM 11549 O O . PHE E 2 174 ? -126.238 -16.687 -4.639 1.00 100.09 174 PHE E O 1
ATOM 11557 N N . LYS E 2 175 ? -124.329 -16.953 -5.786 1.00 84.16 175 LYS E N 1
ATOM 11558 C CA . LYS E 2 175 ? -124.877 -16.443 -7.037 1.00 79.79 175 LYS E CA 1
ATOM 11559 C C . LYS E 2 175 ? -125.222 -17.581 -8.000 1.00 76.79 175 LYS E C 1
ATOM 11560 O O . LYS E 2 175 ? -125.346 -17.364 -9.208 1.00 75.46 175 LYS E O 1
ATOM 11566 N N . GLN E 2 176 ? -125.383 -18.788 -7.475 1.00 73.62 176 GLN E N 1
ATOM 11567 C CA . GLN E 2 176 ? -125.551 -19.992 -8.308 1.00 70.92 176 GLN E CA 1
ATOM 11568 C C . GLN E 2 176 ? -124.641 -20.069 -9.568 1.00 65.21 176 GLN E C 1
ATOM 11569 O O . GLN E 2 176 ? -125.101 -20.365 -10.666 1.00 65.12 176 GLN E O 1
ATOM 11575 N N . GLU E 2 177 ? -123.351 -19.804 -9.364 1.00 57.94 177 GLU E N 1
ATOM 11576 C CA . GLU E 2 177 ? -122.314 -20.003 -10.383 1.00 52.88 177 GLU E CA 1
ATOM 11577 C C . GLU E 2 177 ? -121.707 -21.375 -10.152 1.00 49.48 177 GLU E C 1
ATOM 11578 O O . GLU E 2 177 ? -121.607 -21.810 -9.012 1.00 48.44 177 GLU E O 1
ATOM 11584 N N . LEU E 2 178 ? -121.287 -22.058 -11.213 1.00 46.90 178 LEU E N 1
ATOM 11585 C CA . LEU E 2 178 ? -120.606 -23.341 -11.056 1.00 43.43 178 LEU E CA 1
ATOM 11586 C C . LEU E 2 178 ? -119.167 -23.048 -10.623 1.00 42.20 178 LEU E C 1
ATOM 11587 O O . LEU E 2 178 ? -118.453 -22.285 -11.275 1.00 43.11 178 LEU E O 1
ATOM 11592 N N . VAL E 2 179 ? -118.743 -23.662 -9.520 1.00 42.03 179 VAL E N 1
ATOM 11593 C CA . VAL E 2 179 ? -117.498 -23.309 -8.882 1.00 41.03 179 VAL E CA 1
ATOM 11594 C C . VAL E 2 179 ? -116.649 -24.553 -8.640 1.00 40.22 179 VAL E C 1
ATOM 11595 O O . VAL E 2 179 ? -117.185 -25.639 -8.361 1.00 40.03 179 VAL E O 1
ATOM 11599 N N . VAL E 2 180 ? -115.325 -24.396 -8.725 1.00 38.00 180 VAL E N 1
ATOM 11600 C CA . VAL E 2 180 ? -114.413 -25.374 -8.129 1.00 35.28 180 VAL E CA 1
ATOM 11601 C C . VAL E 2 180 ? -113.991 -24.854 -6.763 1.00 36.03 180 VAL E C 1
ATOM 11602 O O . VAL E 2 180 ? -113.441 -23.767 -6.625 1.00 37.31 180 VAL E O 1
ATOM 11606 N N . ASP E 2 181 ? -114.272 -25.662 -5.750 1.00 36.94 181 ASP E N 1
ATOM 11607 C CA . ASP E 2 181 ? -114.125 -25.282 -4.366 1.00 38.15 181 ASP E CA 1
ATOM 11608 C C . ASP E 2 181 ? -113.010 -26.111 -3.747 1.00 38.75 181 ASP E C 1
ATOM 11609 O O . ASP E 2 181 ? -112.550 -27.098 -4.341 1.00 40.48 181 ASP E O 1
ATOM 11614 N N . PHE E 2 182 ? -112.582 -25.728 -2.544 1.00 38.86 182 PHE E N 1
ATOM 11615 C CA . PHE E 2 182 ? -111.649 -26.527 -1.734 1.00 36.60 182 PHE E CA 1
ATOM 11616 C C . PHE E 2 182 ? -110.214 -26.584 -2.277 1.00 34.73 182 PHE E C 1
ATOM 11617 O O . PHE E 2 182 ? -109.527 -27.583 -2.078 1.00 34.92 182 PHE E O 1
ATOM 11625 N N . ILE E 2 183 ? -109.753 -25.506 -2.918 1.00 33.15 183 ILE E N 1
ATOM 11626 C CA . ILE E 2 183 ? -108.411 -25.470 -3.465 1.00 31.82 183 ILE E CA 1
ATOM 11627 C C . ILE E 2 183 ? -107.452 -24.864 -2.457 1.00 31.52 183 ILE E C 1
ATOM 11628 O O . ILE E 2 183 ? -107.753 -23.867 -1.822 1.00 30.60 183 ILE E O 1
ATOM 11633 N N . VAL E 2 184 ? -106.275 -25.470 -2.320 1.00 31.38 184 VAL E N 1
ATOM 11634 C CA . VAL E 2 184 ? -105.256 -24.943 -1.427 1.00 32.11 184 VAL E CA 1
ATOM 11635 C C . VAL E 2 184 ? -104.837 -23.548 -1.895 1.00 32.33 184 VAL E C 1
ATOM 11636 O O . VAL E 2 184 ? -104.658 -23.309 -3.085 1.00 31.62 184 VAL E O 1
ATOM 11640 N N . PRO E 2 185 ? -104.657 -22.619 -0.957 1.00 33.99 185 PRO E N 1
ATOM 11641 C CA . PRO E 2 185 ? -104.352 -21.246 -1.360 1.00 35.32 185 PRO E CA 1
ATOM 11642 C C . PRO E 2 185 ? -102.985 -21.072 -2.025 1.00 35.73 185 PRO E C 1
ATOM 11643 O O . PRO E 2 185 ? -102.768 -20.128 -2.764 1.00 36.41 185 PRO E O 1
ATOM 11647 N N . SER E 2 186 ? -102.069 -21.985 -1.750 1.00 38.31 186 SER E N 1
ATOM 11648 C CA . SER E 2 186 ? -100.722 -21.893 -2.268 1.00 41.28 186 SER E CA 1
ATOM 11649 C C . SER E 2 186 ? -100.595 -22.442 -3.678 1.00 42.06 186 SER E C 1
ATOM 11650 O O . SER E 2 186 ? -99.524 -22.376 -4.250 1.00 45.08 186 SER E O 1
ATOM 11653 N N . ALA E 2 187 ? -101.669 -22.968 -4.249 1.00 43.32 187 ALA E N 1
ATOM 11654 C CA . ALA E 2 187 ? -101.651 -23.535 -5.611 1.00 45.48 187 ALA E CA 1
ATOM 11655 C C . ALA E 2 187 ? -101.607 -22.455 -6.686 1.00 50.01 187 ALA E C 1
ATOM 11656 O O . ALA E 2 187 ? -102.230 -21.409 -6.538 1.00 53.02 187 ALA E O 1
ATOM 11658 N N . GLU E 2 188 ? -100.910 -22.736 -7.778 1.00 54.40 188 GLU E N 1
ATOM 11659 C CA . GLU E 2 188 ? -100.828 -21.803 -8.902 1.00 57.28 188 GLU E CA 1
ATOM 11660 C C . GLU E 2 188 ? -101.813 -22.229 -9.972 1.00 53.40 188 GLU E C 1
ATOM 11661 O O . GLU E 2 188 ? -101.577 -23.191 -10.699 1.00 52.75 188 GLU E O 1
ATOM 11667 N N . ILE E 2 189 ? -102.929 -21.526 -10.040 1.00 51.69 189 ILE E N 1
ATOM 11668 C CA . ILE E 2 189 ? -103.925 -21.717 -11.099 1.00 49.35 189 ILE E CA 1
ATOM 11669 C C . ILE E 2 189 ? -104.188 -20.373 -11.746 1.00 48.80 189 ILE E C 1
ATOM 11670 O O . ILE E 2 189 ? -104.151 -19.352 -11.072 1.00 48.33 189 ILE E O 1
ATOM 11675 N N . ASN E 2 190 ? -104.499 -20.380 -13.039 1.00 48.60 190 ASN E N 1
ATOM 11676 C CA . ASN E 2 190 ? -104.686 -19.160 -13.806 1.00 48.55 190 ASN E CA 1
ATOM 11677 C C . ASN E 2 190 ? -106.002 -19.121 -14.569 1.00 45.47 190 ASN E C 1
ATOM 11678 O O . ASN E 2 190 ? -106.544 -20.153 -14.952 1.00 42.97 190 ASN E O 1
ATOM 11683 N N . ILE E 2 191 ? -106.483 -17.907 -14.813 1.00 43.22 191 ILE E N 1
ATOM 11684 C CA . ILE E 2 191 ? -107.689 -17.719 -15.606 1.00 40.92 191 ILE E CA 1
ATOM 11685 C C . ILE E 2 191 ? -107.466 -18.355 -16.968 1.00 39.54 191 ILE E C 1
ATOM 11686 O O . ILE E 2 191 ? -106.448 -18.122 -17.602 1.00 40.39 191 ILE E O 1
ATOM 11691 N N . GLY E 2 192 ? -108.410 -19.184 -17.400 1.00 38.79 192 GLY E N 1
ATOM 11692 C CA . GLY E 2 192 ? -108.302 -19.887 -18.691 1.00 39.13 192 GLY E CA 1
ATOM 11693 C C . GLY E 2 192 ? -107.886 -21.348 -18.563 1.00 36.60 192 GLY E C 1
ATOM 11694 O O . GLY E 2 192 ? -108.035 -22.130 -19.501 1.00 34.76 192 GLY E O 1
ATOM 11695 N N . ASP E 2 193 ? -107.395 -21.727 -17.393 1.00 36.02 193 ASP E N 1
ATOM 11696 C CA . ASP E 2 193 ? -106.984 -23.109 -17.183 1.00 35.22 193 ASP E CA 1
ATOM 11697 C C . ASP E 2 193 ? -108.137 -24.070 -17.463 1.00 33.08 193 ASP E C 1
ATOM 11698 O O . ASP E 2 193 ? -109.260 -23.845 -17.028 1.00 31.97 193 ASP E O 1
ATOM 11703 N N . GLN E 2 194 ? -107.849 -25.130 -18.209 1.00 32.27 194 GLN E N 1
ATOM 11704 C CA . GLN E 2 194 ? -108.758 -26.237 -18.396 1.00 33.03 194 GLN E CA 1
ATOM 11705 C C . GLN E 2 194 ? -109.131 -26.898 -17.070 1.00 31.09 194 GLN E C 1
ATOM 11706 O O . GLN E 2 194 ? -108.280 -27.052 -16.178 1.00 30.35 194 GLN E O 1
ATOM 11712 N N . VAL E 2 195 ? -110.398 -27.294 -16.949 1.00 29.40 195 VAL E N 1
ATOM 11713 C CA . VAL E 2 195 ? -110.863 -28.040 -15.794 1.00 28.12 195 VAL E CA 1
ATOM 11714 C C . VAL E 2 195 ? -111.404 -29.393 -16.256 1.00 27.18 195 VAL E C 1
ATOM 11715 O O . VAL E 2 195 ? -112.347 -29.450 -17.042 1.00 26.29 195 VAL E O 1
ATOM 11719 N N . LEU E 2 196 ? -110.793 -30.474 -15.767 1.00 26.58 196 LEU E N 1
ATOM 11720 C CA . LEU E 2 196 ? -111.163 -31.832 -16.165 1.00 26.22 196 LEU E CA 1
ATOM 11721 C C . LEU E 2 196 ? -111.519 -32.660 -14.950 1.00 26.22 196 LEU E C 1
ATOM 11722 O O . LEU E 2 196 ? -111.069 -32.380 -13.846 1.00 26.68 196 LEU E O 1
ATOM 11727 N N . THR E 2 197 ? -112.327 -33.691 -15.138 1.00 26.79 197 THR E N 1
ATOM 11728 C CA . THR E 2 197 ? -112.579 -34.622 -14.056 1.00 27.52 197 THR E CA 1
ATOM 11729 C C . THR E 2 197 ? -111.251 -35.270 -13.664 1.00 28.67 197 THR E C 1
ATOM 11730 O O . THR E 2 197 ? -110.448 -35.645 -14.535 1.00 29.41 197 THR E O 1
ATOM 11734 N N . SER E 2 198 ? -111.026 -35.420 -12.356 1.00 29.07 198 SER E N 1
ATOM 11735 C CA . SER E 2 198 ? -109.765 -35.947 -11.854 1.00 29.19 198 SER E CA 1
ATOM 11736 C C . SER E 2 198 ? -109.693 -37.457 -11.996 1.00 27.28 198 SER E C 1
ATOM 11737 O O . SER E 2 198 ? -108.631 -38.023 -12.095 1.00 27.88 198 SER E O 1
ATOM 11740 N N . GLY E 2 199 ? -110.842 -38.100 -11.965 1.00 26.08 199 GLY E N 1
ATOM 11741 C CA . GLY E 2 199 ? -110.902 -39.531 -12.061 1.00 26.30 199 GLY E CA 1
ATOM 11742 C C . GLY E 2 199 ? -110.403 -40.247 -10.839 1.00 26.49 199 GLY E C 1
ATOM 11743 O O . GLY E 2 199 ? -110.079 -41.422 -10.930 1.00 27.08 199 GLY E O 1
ATOM 11744 N N . LEU E 2 200 ? -110.357 -39.564 -9.699 1.00 25.76 200 LEU E N 1
ATOM 11745 C CA . LEU E 2 200 ? -109.949 -40.224 -8.466 1.00 26.85 200 LEU E CA 1
ATOM 11746 C C . LEU E 2 200 ? -111.115 -40.534 -7.533 1.00 27.06 200 LEU E C 1
ATOM 11747 O O . LEU E 2 200 ? -110.941 -41.248 -6.536 1.00 26.16 200 LEU E O 1
ATOM 11752 N N . ASP E 2 201 ? -112.305 -40.018 -7.861 1.00 26.99 201 ASP E N 1
ATOM 11753 C CA . ASP E 2 201 ? -113.449 -40.063 -6.935 1.00 27.04 201 ASP E CA 1
ATOM 11754 C C . ASP E 2 201 ? -114.345 -41.299 -7.059 1.00 27.99 201 ASP E C 1
ATOM 11755 O O . ASP E 2 201 ? -115.232 -41.518 -6.238 1.00 28.04 201 ASP E O 1
ATOM 11760 N N . GLY E 2 202 ? -114.085 -42.110 -8.080 1.00 29.02 202 GLY E N 1
ATOM 11761 C CA . GLY E 2 202 ? -114.867 -43.307 -8.332 1.00 30.34 202 GLY E CA 1
ATOM 11762 C C . GLY E 2 202 ? -116.208 -42.966 -8.936 1.00 30.68 202 GLY E C 1
ATOM 11763 O O . GLY E 2 202 ? -117.132 -43.792 -8.871 1.00 35.53 202 GLY E O 1
ATOM 11764 N N . ILE E 2 203 ? -116.313 -41.767 -9.521 1.00 28.90 203 ILE E N 1
ATOM 11765 C CA . ILE E 2 203 ? -117.538 -41.286 -10.171 1.00 28.52 203 ILE E CA 1
ATOM 11766 C C . ILE E 2 203 ? -117.319 -41.161 -11.677 1.00 28.78 203 ILE E C 1
ATOM 11767 O O . ILE E 2 203 ? -118.090 -41.698 -12.476 1.00 30.40 203 ILE E O 1
ATOM 11772 N N . PHE E 2 204 ? -116.283 -40.405 -12.034 1.00 27.94 204 PHE E N 1
ATOM 11773 C CA . PHE E 2 204 ? -115.862 -40.220 -13.407 1.00 28.37 204 PHE E CA 1
ATOM 11774 C C . PHE E 2 204 ? -114.494 -40.860 -13.588 1.00 29.72 204 PHE E C 1
ATOM 11775 O O . PHE E 2 204 ? -113.741 -40.997 -12.639 1.00 29.73 204 PHE E O 1
ATOM 11783 N N . GLY E 2 205 ? -114.176 -41.231 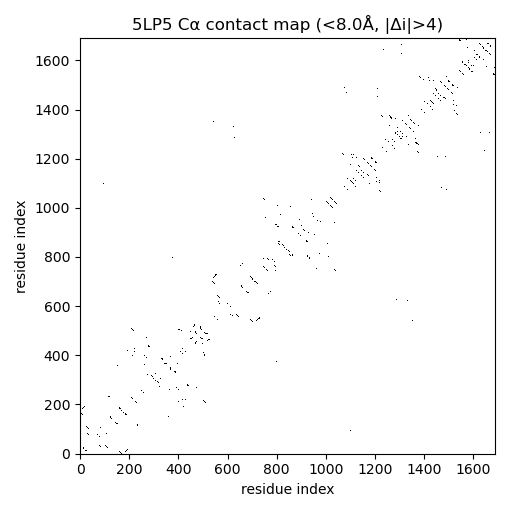-14.818 1.00 30.98 205 GLY E N 1
ATOM 11784 C CA . GLY E 2 205 ? -112.804 -41.462 -15.233 1.00 30.59 205 GLY E CA 1
ATOM 11785 C C . GLY E 2 205 ? -112.117 -40.109 -15.427 1.00 30.23 205 GLY E C 1
ATOM 11786 O O . GLY E 2 205 ? -112.781 -39.052 -15.474 1.00 28.15 205 GLY E O 1
ATOM 11787 N N . ALA E 2 206 ? -110.788 -40.140 -15.530 1.00 29.28 206 ALA E N 1
ATOM 11788 C CA . ALA E 2 206 ? -110.021 -38.910 -15.669 1.00 28.96 206 ALA E CA 1
ATOM 11789 C C . ALA E 2 206 ? -110.175 -38.291 -17.043 1.00 28.83 206 ALA E C 1
ATOM 11790 O O . ALA E 2 206 ? -110.351 -38.985 -18.046 1.00 28.45 206 ALA E O 1
ATOM 11792 N N . GLY E 2 207 ? -110.109 -36.963 -17.068 1.00 28.99 207 GLY E N 1
ATOM 11793 C CA . GLY E 2 207 ? -109.901 -36.217 -18.310 1.00 29.74 207 GLY E CA 1
ATOM 11794 C C . GLY E 2 207 ? -111.147 -35.795 -19.045 1.00 29.31 207 GLY E C 1
ATOM 11795 O O . GLY E 2 207 ? -111.053 -35.306 -20.159 1.00 31.07 207 GLY E O 1
ATOM 11796 N N . VAL E 2 208 ? -112.315 -35.977 -18.435 1.00 27.67 208 VAL E N 1
ATOM 11797 C CA . VAL E 2 208 ? -113.549 -35.544 -19.049 1.00 27.43 208 VAL E CA 1
ATOM 11798 C C . VAL E 2 208 ? -113.660 -34.058 -18.849 1.00 26.66 208 VAL E C 1
ATOM 11799 O O . VAL E 2 208 ? -113.323 -33.555 -17.782 1.00 26.71 208 VAL E O 1
ATOM 11803 N N . PHE E 2 209 ? -114.142 -33.355 -19.868 1.00 27.39 209 PHE E N 1
ATOM 11804 C CA . PHE E 2 209 ? -114.150 -31.887 -19.847 1.00 27.22 209 PHE E CA 1
ATOM 11805 C C . PHE E 2 209 ? -115.219 -31.339 -18.916 1.00 26.28 209 PHE E C 1
ATOM 11806 O O . PHE E 2 209 ? -116.331 -31.825 -18.911 1.00 25.59 209 PHE E O 1
ATOM 11814 N N . VAL E 2 210 ? -114.866 -30.325 -18.140 1.00 27.80 210 VAL E N 1
ATOM 11815 C CA . VAL E 2 210 ? -115.822 -29.662 -17.272 1.00 29.14 210 VAL E CA 1
ATOM 11816 C C . VAL E 2 210 ? -116.017 -28.215 -17.665 1.00 31.07 210 VAL E C 1
ATOM 11817 O O . VAL E 2 210 ? -117.162 -27.800 -17.893 1.00 34.42 210 VAL E O 1
ATOM 11821 N N . GLY E 2 211 ? -114.914 -27.461 -17.730 1.00 31.37 211 GLY E N 1
ATOM 11822 C CA . GLY E 2 211 ? -114.951 -26.032 -18.051 1.00 32.57 211 GLY E CA 1
ATOM 11823 C C . GLY E 2 211 ? -113.596 -25.344 -18.031 1.00 32.75 211 GLY E C 1
ATOM 11824 O O . GLY E 2 211 ? -112.571 -25.986 -18.118 1.00 30.68 211 GLY E O 1
ATOM 11825 N N . GLU E 2 212 ? -113.618 -24.028 -17.891 1.00 36.73 212 GLU E N 1
ATOM 11826 C CA . GLU E 2 212 ? -112.407 -23.227 -17.795 1.00 40.59 212 GLU E CA 1
ATOM 11827 C C . GLU E 2 212 ? -112.543 -22.231 -16.658 1.00 39.64 212 GLU E C 1
ATOM 11828 O O . GLU E 2 212 ? -113.622 -21.732 -16.373 1.00 40.46 212 GLU E O 1
ATOM 11834 N N . VAL E 2 213 ? -111.430 -21.909 -16.030 1.00 38.80 213 VAL E N 1
ATOM 11835 C CA . VAL E 2 213 ? -111.450 -20.955 -14.947 1.00 39.46 213 VAL E CA 1
ATOM 11836 C C . VAL E 2 213 ? -111.709 -19.552 -15.506 1.00 40.67 213 VAL E C 1
ATOM 11837 O O . VAL E 2 213 ? -110.986 -19.097 -16.385 1.00 41.72 213 VAL E O 1
ATOM 11841 N N . SER E 2 214 ? -112.717 -18.860 -14.992 1.00 41.58 214 SER E N 1
ATOM 11842 C CA . SER E 2 214 ? -112.959 -17.476 -15.394 1.00 44.95 214 SER E CA 1
ATOM 11843 C C . SER E 2 214 ? -112.520 -16.443 -14.343 1.00 46.38 214 SER E C 1
ATOM 11844 O O . SER E 2 214 ? -112.098 -15.348 -14.705 1.00 50.19 214 SER E O 1
ATOM 11847 N N . SER E 2 215 ? -112.616 -16.776 -13.061 1.00 46.29 215 SER E N 1
ATOM 11848 C CA . SER E 2 215 ? -112.068 -15.921 -12.003 1.00 47.14 215 SER E CA 1
ATOM 11849 C C . SER E 2 215 ? -111.677 -16.798 -10.819 1.00 48.67 215 SER E C 1
ATOM 11850 O O . SER E 2 215 ? -112.003 -17.982 -10.775 1.00 47.45 215 SER E O 1
ATOM 11853 N N . ILE E 2 216 ? -110.990 -16.196 -9.854 1.00 51.70 216 ILE E N 1
ATOM 11854 C CA . ILE E 2 216 ? -110.492 -16.913 -8.684 1.00 49.80 216 ILE E CA 1
ATOM 11855 C C . ILE E 2 216 ? -110.624 -16.044 -7.444 1.00 53.78 216 ILE E C 1
ATOM 11856 O O . ILE E 2 216 ? -110.076 -14.947 -7.407 1.00 55.17 216 ILE E O 1
ATOM 11861 N N . GLU E 2 217 ? -111.354 -16.531 -6.436 1.00 59.70 217 GLU E N 1
ATOM 11862 C CA . GLU E 2 217 ? -111.497 -15.806 -5.162 1.00 65.95 217 GLU E CA 1
ATOM 11863 C C . GLU E 2 217 ? -110.552 -16.421 -4.152 1.00 64.47 217 GLU E C 1
ATOM 11864 O O . GLU E 2 217 ? -110.488 -17.631 -4.021 1.00 60.83 217 GLU E O 1
ATOM 11870 N N . ASP E 2 218 ? -109.805 -15.573 -3.457 1.00 66.15 218 ASP E N 1
ATOM 11871 C CA . ASP E 2 218 ? -108.920 -16.024 -2.405 1.00 66.90 218 ASP E CA 1
ATOM 11872 C C . ASP E 2 218 ? -109.663 -15.828 -1.091 1.00 67.72 218 ASP E C 1
ATOM 11873 O O . ASP E 2 218 ? -110.140 -14.743 -0.804 1.00 70.63 218 ASP E O 1
ATOM 11878 N N . HIS E 2 219 ? -109.802 -16.898 -0.319 1.00 69.87 219 HIS E N 1
ATOM 11879 C CA . HIS E 2 219 ? -110.478 -16.842 0.966 1.00 71.88 219 HIS E CA 1
ATOM 11880 C C . HIS E 2 219 ? -109.535 -17.170 2.110 1.00 74.63 219 HIS E C 1
ATOM 11881 O O . HIS E 2 219 ? -109.991 -17.578 3.176 1.00 76.40 219 HIS E O 1
ATOM 11888 N N . TYR E 2 220 ? -108.232 -17.006 1.882 1.00 78.88 220 TYR E N 1
ATOM 11889 C CA . TYR E 2 220 ? -107.206 -17.205 2.943 1.00 83.86 220 TYR E CA 1
ATOM 11890 C C . TYR E 2 220 ? -106.923 -18.686 3.279 1.00 77.54 220 TYR E C 1
ATOM 11891 O O . TYR E 2 220 ? -105.795 -19.156 3.167 1.00 70.64 220 TYR E O 1
ATOM 11900 N N . THR E 2 221 ? -107.953 -19.398 3.726 1.00 72.81 221 THR E N 1
ATOM 11901 C CA . THR E 2 221 ? -107.877 -20.799 4.134 1.00 66.56 221 THR E CA 1
ATOM 11902 C C . THR E 2 221 ? -107.964 -21.718 2.914 1.00 59.98 221 THR E C 1
ATOM 11903 O O . THR E 2 221 ? -107.601 -22.897 2.953 1.00 57.59 221 THR E O 1
ATOM 11907 N N . TYR E 2 222 ? -108.526 -21.170 1.843 1.00 54.27 222 TYR E N 1
ATOM 11908 C CA . TYR E 2 222 ? -108.729 -21.919 0.605 1.00 51.70 222 TYR E CA 1
ATOM 11909 C C . TYR E 2 222 ? -109.004 -20.899 -0.494 1.00 50.62 222 TYR E C 1
ATOM 11910 O O . TYR E 2 222 ? -109.198 -19.710 -0.206 1.00 56.30 222 TYR E O 1
ATOM 11919 N N . LYS E 2 223 ? -109.004 -21.344 -1.741 1.00 47.35 223 LYS E N 1
ATOM 11920 C CA . LYS E 2 223 ? -109.496 -20.517 -2.833 1.00 48.81 223 LYS E CA 1
ATOM 11921 C C . LYS E 2 223 ? -110.536 -21.279 -3.613 1.00 49.34 223 LYS E C 1
ATOM 11922 O O . LYS E 2 223 ? -110.632 -22.510 -3.519 1.00 50.00 223 LYS E O 1
ATOM 11928 N N . SER E 2 224 ? -111.333 -20.530 -4.361 1.00 50.34 224 SER E N 1
ATOM 11929 C CA . SER E 2 224 ? -112.329 -21.116 -5.260 1.00 49.31 224 SER E CA 1
ATOM 11930 C C . SER E 2 224 ? -112.100 -20.584 -6.654 1.00 48.85 224 SER E C 1
ATOM 11931 O O . SER E 2 224 ? -111.517 -19.511 -6.843 1.00 49.80 224 SER E O 1
ATOM 11934 N N . ALA E 2 225 ? -112.583 -21.327 -7.637 1.00 46.49 225 ALA E N 1
ATOM 11935 C CA . ALA E 2 225 ? -112.469 -20.917 -9.025 1.00 44.97 225 ALA E CA 1
ATOM 11936 C C . ALA E 2 225 ? -113.837 -20.987 -9.666 1.00 42.55 225 ALA E C 1
ATOM 11937 O O . ALA E 2 225 ? -114.481 -22.030 -9.654 1.00 42.76 225 ALA E O 1
ATOM 11939 N N . VAL E 2 226 ? -114.274 -19.864 -10.203 1.00 41.23 226 VAL E N 1
ATOM 11940 C CA . VAL E 2 226 ? -115.552 -19.789 -10.878 1.00 40.21 226 VAL E CA 1
ATOM 11941 C C . VAL E 2 226 ? -115.333 -20.167 -12.325 1.00 39.73 226 VAL E C 1
ATOM 11942 O O . VAL E 2 226 ? -114.392 -19.678 -12.941 1.00 39.70 226 VAL E O 1
ATOM 11946 N N . LEU E 2 227 ? -116.208 -21.002 -12.870 1.00 40.91 227 LEU E N 1
ATOM 11947 C CA . LEU E 2 227 ? -115.995 -21.568 -14.201 1.00 43.23 227 LEU E CA 1
ATOM 11948 C C . LEU E 2 227 ? -116.760 -20.844 -15.284 1.00 43.47 227 LEU E C 1
ATOM 11949 O O . LEU E 2 227 ? -117.747 -20.182 -15.010 1.00 45.10 227 LEU E O 1
ATOM 11954 N N . LYS E 2 228 ? -116.282 -20.976 -16.512 1.00 42.42 228 LYS E N 1
ATOM 11955 C CA . LYS E 2 228 ? -117.016 -20.563 -17.696 1.00 42.60 228 LYS E CA 1
ATOM 11956 C C . LYS E 2 228 ? -116.984 -21.749 -18.667 1.00 42.30 228 LYS E C 1
ATOM 11957 O O . LYS E 2 228 ? -116.212 -22.696 -18.487 1.00 40.85 228 LYS E O 1
ATOM 11963 N N . ASN E 2 229 ? -117.819 -21.697 -19.696 1.00 44.22 229 ASN E N 1
ATOM 11964 C CA . ASN E 2 229 ? -117.907 -22.782 -20.680 1.00 45.49 229 ASN E CA 1
ATOM 11965 C C . ASN E 2 229 ? -118.220 -24.139 -20.075 1.00 45.33 229 ASN E C 1
ATOM 11966 O O . ASN E 2 229 ? -117.858 -25.176 -20.632 1.00 43.75 229 ASN E O 1
ATOM 11971 N N . ALA E 2 230 ? -118.894 -24.135 -18.935 1.00 48.48 230 ALA E N 1
ATOM 11972 C CA . ALA E 2 230 ? -119.306 -25.376 -18.303 1.00 52.44 230 ALA E CA 1
ATOM 11973 C C . ALA E 2 230 ? -120.756 -25.593 -18.607 1.00 59.05 230 ALA E C 1
ATOM 11974 O O . ALA E 2 230 ? -121.462 -24.644 -18.944 1.00 62.77 230 ALA E O 1
ATOM 11976 N N . PHE E 2 231 ? -121.214 -26.836 -18.487 1.00 65.27 231 PHE E N 1
ATOM 11977 C CA . PHE E 2 231 ? -122.624 -27.114 -18.718 1.00 68.33 231 PHE E CA 1
ATOM 11978 C C . PHE E 2 231 ? -123.445 -26.509 -17.589 1.00 70.41 231 PHE E C 1
ATOM 11979 O O . PHE E 2 231 ? -123.199 -26.803 -16.415 1.00 66.72 231 PHE E O 1
ATOM 11987 N N . LEU E 2 232 ? -124.412 -25.675 -17.956 1.00 80.57 232 LEU E N 1
ATOM 11988 C CA . LEU E 2 232 ? -125.271 -25.018 -16.992 1.00 84.41 232 LEU E CA 1
ATOM 11989 C C . LEU E 2 232 ? -126.610 -25.698 -17.195 1.00 80.67 232 LEU E C 1
ATOM 11990 O O . LEU E 2 232 ? -126.979 -26.132 -18.304 1.00 77.31 232 LEU E O 1
ATOM 11995 N N . SER E 2 233 ? -127.315 -25.891 -16.097 1.00 77.85 233 SER E N 1
ATOM 11996 C CA . SER E 2 233 ? -128.405 -26.891 -16.044 1.00 73.86 233 SER E CA 1
ATOM 11997 C C . SER E 2 233 ? -129.755 -26.368 -16.552 1.00 68.20 233 SER E C 1
ATOM 11998 O O . SER E 2 233 ? -130.668 -26.081 -15.781 1.00 65.78 233 SER E O 1
ATOM 12001 N N . GLY E 2 234 ? -129.859 -26.264 -17.871 1.00 63.55 234 GLY E N 1
ATOM 12002 C CA . GLY E 2 234 ? -130.914 -25.483 -18.499 1.00 64.53 234 GLY E CA 1
ATOM 12003 C C . GLY E 2 234 ? -132.200 -26.174 -18.929 1.00 64.17 234 GLY E C 1
ATOM 12004 O O . GLY E 2 234 ? -132.551 -27.268 -18.488 1.00 63.01 234 GLY E O 1
ATOM 12005 N N . ALA E 2 235 ? -132.898 -25.506 -19.838 1.00 63.31 235 ALA E N 1
ATOM 12006 C CA . ALA E 2 235 ? -134.288 -25.817 -20.141 1.00 63.28 235 ALA E CA 1
ATOM 12007 C C . ALA E 2 235 ? -134.519 -27.128 -20.881 1.00 61.04 235 ALA E C 1
ATOM 12008 O O . ALA E 2 235 ? -135.629 -27.651 -20.866 1.00 59.64 235 ALA E O 1
ATOM 12010 N N . LYS E 2 236 ? -133.498 -27.660 -21.549 1.00 59.20 236 LYS E N 1
ATOM 12011 C CA . LYS E 2 236 ? -133.732 -28.798 -22.460 1.00 57.58 236 LYS E CA 1
ATOM 12012 C C . LYS E 2 236 ? -133.562 -30.149 -21.768 1.00 51.20 236 LYS E C 1
ATOM 12013 O O . LYS E 2 236 ? -132.616 -30.354 -20.990 1.00 49.92 236 LYS E O 1
ATOM 12019 N N . LEU E 2 237 ? -134.464 -31.083 -22.075 1.00 48.88 237 LEU E N 1
ATOM 12020 C CA . LEU E 2 237 ? -134.353 -32.493 -21.610 1.00 46.69 237 LEU E CA 1
ATOM 12021 C C . LEU E 2 237 ? -133.529 -33.347 -22.576 1.00 45.44 237 LEU E C 1
ATOM 12022 O O . LEU E 2 237 ? -134.030 -33.768 -23.623 1.00 44.90 237 LEU E O 1
ATOM 12027 N N . LEU E 2 238 ? -132.284 -33.639 -22.217 1.00 45.07 238 LEU E N 1
ATOM 12028 C CA . LEU E 2 238 ? -131.326 -34.205 -23.171 1.00 46.09 238 LEU E CA 1
ATOM 12029 C C . LEU E 2 238 ? -131.592 -35.666 -23.526 1.00 48.30 238 LEU E C 1
ATOM 12030 O O . LEU E 2 238 ? -132.058 -36.426 -22.680 1.00 47.38 238 LEU E O 1
ATOM 12035 N N . ARG E 2 239 ? -131.310 -36.043 -24.771 1.00 53.38 239 ARG E N 1
ATOM 12036 C CA . ARG E 2 239 ? -131.696 -37.360 -25.256 1.00 57.94 239 ARG E CA 1
ATOM 12037 C C . ARG E 2 239 ? -130.552 -38.367 -25.244 1.00 54.49 239 ARG E C 1
ATOM 12038 O O . ARG E 2 239 ? -130.791 -39.579 -25.124 1.00 53.75 239 ARG E O 1
ATOM 12046 N N . HIS E 2 240 ? -129.324 -37.855 -25.321 1.00 51.90 240 HIS E N 1
ATOM 12047 C CA . HIS E 2 240 ? -128.132 -38.687 -25.409 1.00 49.82 240 HIS E CA 1
ATOM 12048 C C . HIS E 2 240 ? -127.165 -38.407 -24.288 1.00 49.64 240 HIS E C 1
ATOM 12049 O O . HIS E 2 240 ? -126.039 -37.901 -24.480 1.00 54.02 240 HIS E O 1
ATOM 12056 N N . VAL E 2 241 ? -127.596 -38.846 -23.109 1.00 48.20 241 VAL E N 1
ATOM 12057 C CA . VAL E 2 241 ? -126.765 -38.822 -21.881 1.00 45.38 241 VAL E CA 1
ATOM 12058 C C . VAL E 2 241 ? -126.213 -40.214 -21.572 1.00 43.18 241 VAL E C 1
ATOM 12059 O O . VAL E 2 241 ? -126.908 -41.211 -21.741 1.00 43.11 241 VAL E O 1
ATOM 12063 N N . PHE E 2 242 ? -124.980 -40.272 -21.082 1.00 42.15 242 PHE E N 1
ATOM 12064 C CA . PHE E 2 242 ? -124.321 -41.545 -20.734 1.00 42.02 242 PHE E CA 1
ATOM 12065 C C . PHE E 2 242 ? -123.942 -41.550 -19.250 1.00 41.60 242 PHE E C 1
ATOM 12066 O O . PHE E 2 242 ? -123.423 -40.568 -18.723 1.00 40.85 242 PHE E O 1
ATOM 12074 N N . LEU E 2 243 ? -124.205 -42.663 -18.589 1.00 41.46 243 LEU E N 1
ATOM 12075 C CA . LEU E 2 243 ? -123.918 -42.822 -17.176 1.00 40.78 243 LEU E CA 1
ATOM 12076 C C . LEU E 2 243 ? -122.523 -43.417 -16.967 1.00 41.76 243 LEU E C 1
ATOM 12077 O O . LEU E 2 243 ? -122.176 -44.414 -17.589 1.00 40.27 243 LEU E O 1
ATOM 12082 N N . SER E 2 244 ? -121.747 -42.832 -16.065 1.00 41.57 244 SER E N 1
ATOM 12083 C CA . SER E 2 244 ? -120.353 -43.240 -15.877 1.00 41.10 244 SER E CA 1
ATOM 12084 C C . SER E 2 244 ? -120.157 -44.181 -14.704 1.00 40.19 244 SER E C 1
ATOM 12085 O O . SER E 2 244 ? -120.243 -43.758 -13.573 1.00 39.21 244 SER E O 1
ATOM 12088 N N . ASP E 2 245 ? -119.844 -45.437 -15.002 1.00 42.44 245 ASP E N 1
ATOM 12089 C CA . ASP E 2 245 ? -119.737 -46.516 -14.021 1.00 43.21 245 ASP E CA 1
ATOM 12090 C C . ASP E 2 245 ? -118.284 -46.946 -13.865 1.00 43.39 245 ASP E C 1
ATOM 12091 O O . ASP E 2 245 ? -117.762 -47.660 -14.714 1.00 41.92 245 ASP E O 1
ATOM 12096 N N . VAL E 2 246 ? -117.649 -46.497 -12.771 1.00 45.55 246 VAL E N 1
ATOM 12097 C CA . VAL E 2 246 ? -116.261 -46.817 -12.461 1.00 47.41 246 VAL E CA 1
ATOM 12098 C C . VAL E 2 246 ? -116.203 -47.990 -11.504 1.00 48.80 246 VAL E C 1
ATOM 12099 O O . VAL E 2 246 ? -116.812 -47.931 -10.461 1.00 47.70 246 VAL E O 1
ATOM 12103 N N . LYS E 2 247 ? -115.439 -49.037 -11.847 1.00 55.15 247 LYS E N 1
ATOM 12104 C CA . LYS E 2 247 ? -115.326 -50.243 -11.015 1.00 57.80 247 LYS E CA 1
ATOM 12105 C C . LYS E 2 247 ? -113.890 -50.498 -10.625 1.00 58.45 247 LYS E C 1
ATOM 12106 O O . LYS E 2 247 ? -113.634 -51.057 -9.560 1.00 57.59 247 LYS E O 1
ATOM 12112 N N . LYS F 2 92 ? -33.327 -22.867 154.335 1.00 81.77 92 LYS F N 1
ATOM 12113 C CA . LYS F 2 92 ? -32.286 -22.822 155.395 1.00 81.76 92 LYS F CA 1
ATOM 12114 C C . LYS F 2 92 ? -31.149 -21.855 155.048 1.00 76.15 92 LYS F C 1
ATOM 12115 O O . LYS F 2 92 ? -30.935 -21.501 153.890 1.00 69.44 92 LYS F O 1
ATOM 12121 N N . MET F 2 93 ? -30.413 -21.476 156.088 1.00 69.19 93 MET F N 1
ATOM 12122 C CA . MET F 2 93 ? -29.320 -20.537 155.988 1.00 58.63 93 MET F CA 1
ATOM 12123 C C . MET F 2 93 ? -28.338 -20.664 157.162 1.00 54.38 93 MET F C 1
ATOM 12124 O O . MET F 2 93 ? -28.724 -20.971 158.273 1.00 54.14 93 MET F O 1
ATOM 12129 N N . THR F 2 94 ? -27.062 -20.413 156.904 1.00 50.91 94 THR F N 1
ATOM 12130 C CA . THR F 2 94 ? -26.036 -20.532 157.929 1.00 50.54 94 THR F CA 1
ATOM 12131 C C . THR F 2 94 ? -25.206 -19.272 158.008 1.00 50.44 94 THR F C 1
ATOM 12132 O O . THR F 2 94 ? -24.905 -18.672 156.978 1.00 55.07 94 THR F O 1
ATOM 12136 N N . TYR F 2 95 ? -24.841 -18.883 159.224 1.00 49.21 95 TYR F N 1
ATOM 12137 C CA . TYR F 2 95 ? -23.815 -17.894 159.428 1.00 49.08 95 TYR F CA 1
ATOM 12138 C C . TYR F 2 95 ? -22.607 -18.569 160.036 1.00 50.98 95 TYR F C 1
ATOM 12139 O O . TYR F 2 95 ? -22.743 -19.252 161.050 1.00 51.80 95 TYR F O 1
ATOM 12148 N N . THR F 2 96 ? -21.434 -18.373 159.430 1.00 50.96 96 THR F N 1
ATOM 12149 C CA . THR F 2 96 ? -20.185 -18.891 159.988 1.00 50.31 96 THR F CA 1
ATOM 12150 C C . THR F 2 96 ? -19.210 -17.734 160.146 1.00 51.64 96 THR F C 1
ATOM 12151 O O . THR F 2 96 ? -19.077 -16.904 159.247 1.00 54.13 96 THR F O 1
ATOM 12155 N N . PRO F 2 97 ? -18.533 -17.660 161.295 1.00 54.07 97 PRO F N 1
ATOM 12156 C CA . PRO F 2 97 ? -17.631 -16.532 161.486 1.00 52.76 97 PRO F CA 1
ATOM 12157 C C . PRO F 2 97 ? -16.321 -16.673 160.706 1.00 50.22 97 PRO F C 1
ATOM 12158 O O . PRO F 2 97 ? -15.899 -17.771 160.362 1.00 45.96 97 PRO F O 1
ATOM 12162 N N . THR F 2 98 ? -15.712 -15.528 160.436 1.00 49.63 98 THR F N 1
ATOM 12163 C CA . THR F 2 98 ? -14.382 -15.422 159.846 1.00 49.87 98 THR F CA 1
ATOM 12164 C C . THR F 2 98 ? -13.882 -14.031 160.185 1.00 46.61 98 THR F C 1
ATOM 12165 O O . THR F 2 98 ? -14.577 -13.285 160.801 1.00 42.47 98 THR F O 1
ATOM 12169 N N . PHE F 2 99 ? -12.677 -13.681 159.783 1.00 47.31 99 PHE F N 1
ATOM 12170 C CA . PHE F 2 99 ? -12.182 -12.316 159.952 1.00 49.16 99 PHE F CA 1
ATOM 12171 C C . PHE F 2 99 ? -11.210 -12.030 158.821 1.00 50.80 99 PHE F C 1
ATOM 12172 O O . PHE F 2 99 ? -10.685 -12.957 158.188 1.00 50.24 99 PHE F O 1
ATOM 12180 N N . MET F 2 100 ? -10.970 -10.744 158.580 1.00 52.17 100 MET F N 1
ATOM 12181 C CA . MET F 2 100 ? -10.089 -10.299 157.505 1.00 52.80 100 MET F CA 1
ATOM 12182 C C . MET F 2 100 ? -8.625 -10.343 157.953 1.00 54.47 100 MET F C 1
ATOM 12183 O O . MET F 2 100 ? -8.318 -9.931 159.065 1.00 57.63 100 MET F O 1
ATOM 12188 N N . THR F 2 101 ? -7.735 -10.869 157.116 1.00 54.12 101 THR F N 1
ATOM 12189 C CA . THR F 2 101 ? -6.333 -10.995 157.475 1.00 57.92 101 THR F CA 1
ATOM 12190 C C . THR F 2 101 ? -5.499 -9.918 156.815 1.00 58.06 101 THR F C 1
ATOM 12191 O O . THR F 2 101 ? -4.531 -9.442 157.408 1.00 60.84 101 THR F O 1
ATOM 12195 N N . SER F 2 102 ? -5.842 -9.544 155.590 1.00 56.89 102 SER F N 1
ATOM 12196 C CA . SER F 2 102 ? -5.009 -8.599 154.829 1.00 56.23 102 SER F CA 1
ATOM 12197 C C . SER F 2 102 ? -5.749 -8.125 153.616 1.00 54.91 102 SER F C 1
ATOM 12198 O O . SER F 2 102 ? -6.709 -8.757 153.213 1.00 56.32 102 SER F O 1
ATOM 12201 N N . PHE F 2 103 ? -5.314 -7.012 153.038 1.00 56.29 103 PHE F N 1
ATOM 12202 C CA . PHE F 2 103 ? -5.942 -6.511 151.808 1.00 56.65 103 PHE F CA 1
ATOM 12203 C C . PHE F 2 103 ? -5.271 -7.169 150.632 1.00 53.98 103 PHE F C 1
ATOM 12204 O O . PHE F 2 103 ? -4.078 -7.415 150.655 1.00 52.65 103 PHE F O 1
ATOM 12212 N N . ILE F 2 104 ? -6.042 -7.448 149.592 1.00 51.37 104 ILE F N 1
ATOM 12213 C CA . ILE F 2 104 ? -5.504 -8.142 148.437 1.00 49.82 104 ILE F CA 1
ATOM 12214 C C . ILE F 2 104 ? -4.774 -7.113 147.600 1.00 47.76 104 ILE F C 1
ATOM 12215 O O . ILE F 2 104 ? -3.644 -7.357 147.203 1.00 48.06 104 ILE F O 1
ATOM 12220 N N . SER F 2 105 ? -5.414 -5.981 147.319 1.00 46.36 105 SER F N 1
ATOM 12221 C CA . SER F 2 105 ? -4.897 -5.036 146.329 1.00 47.18 105 SER F CA 1
ATOM 12222 C C . SER F 2 105 ? -4.090 -3.953 147.006 1.00 49.93 105 SER F C 1
ATOM 12223 O O . SER F 2 105 ? -4.322 -3.630 148.165 1.00 49.15 105 SER F O 1
ATOM 12226 N N . LEU F 2 106 ? -3.104 -3.440 146.287 1.00 54.93 106 LEU F N 1
ATOM 12227 C CA . LEU F 2 106 ? -2.292 -2.318 146.781 1.00 59.22 106 LEU F CA 1
ATOM 12228 C C . LEU F 2 106 ? -2.826 -1.024 146.208 1.00 59.66 106 LEU F C 1
ATOM 12229 O O . LEU F 2 106 ? -2.280 0.032 146.466 1.00 59.78 106 LEU F O 1
ATOM 12234 N N . GLU F 2 107 ? -3.890 -1.119 145.415 1.00 58.36 107 GLU F N 1
ATOM 12235 C CA . GLU F 2 107 ? -4.456 0.058 144.780 1.00 58.11 107 GLU F CA 1
ATOM 12236 C C . GLU F 2 107 ? -5.745 0.521 145.466 1.00 59.38 107 GLU F C 1
ATOM 12237 O O . GLU F 2 107 ? -6.140 1.665 145.273 1.00 60.79 107 GLU F O 1
ATOM 12243 N N . ASP F 2 108 ? -6.333 -0.337 146.306 1.00 62.79 108 ASP F N 1
ATOM 12244 C CA . ASP F 2 108 ? -7.573 -0.006 147.027 1.00 65.92 108 ASP F CA 1
ATOM 12245 C C . ASP F 2 108 ? -7.872 -0.878 148.253 1.00 65.33 108 ASP F C 1
ATOM 12246 O O . ASP F 2 108 ? -7.246 -1.916 148.494 1.00 65.34 108 ASP F O 1
ATOM 12251 N N . THR F 2 109 ? -8.848 -0.429 149.043 1.00 62.79 109 THR F N 1
ATOM 12252 C CA . THR F 2 109 ? -9.287 -1.135 150.255 1.00 63.70 109 THR F CA 1
ATOM 12253 C C . THR F 2 109 ? -10.534 -2.007 150.031 1.00 62.50 109 THR F C 1
ATOM 12254 O O . THR F 2 109 ? -11.196 -2.428 151.009 1.00 59.46 109 THR F O 1
ATOM 12258 N N . HIS F 2 110 ? -10.842 -2.334 148.779 1.00 59.60 110 HIS F N 1
ATOM 12259 C CA . HIS F 2 110 ? -12.135 -2.930 148.447 1.00 57.47 110 HIS F CA 1
ATOM 12260 C C . HIS F 2 110 ? -12.142 -4.467 148.367 1.00 56.22 110 HIS F C 1
ATOM 12261 O O . HIS F 2 110 ? -13.121 -5.082 147.989 1.00 58.19 110 HIS F O 1
ATOM 12268 N N . SER F 2 111 ? -11.014 -5.071 148.704 1.00 57.51 111 SER F N 1
ATOM 12269 C CA . SER F 2 111 ? -10.729 -6.458 148.385 1.00 54.58 111 SER F CA 1
ATOM 12270 C C . SER F 2 111 ? -9.877 -7.033 149.523 1.00 52.65 111 SER F C 1
ATOM 12271 O O . SER F 2 111 ? -8.809 -6.498 149.836 1.00 55.57 111 SER F O 1
ATOM 12274 N N . VAL F 2 112 ? -10.346 -8.100 150.156 1.00 49.23 112 VAL F N 1
ATOM 12275 C CA . VAL F 2 112 ? -9.655 -8.642 151.321 1.00 49.42 112 VAL F CA 1
ATOM 12276 C C . VAL F 2 112 ? -9.515 -10.163 151.320 1.00 47.38 112 VAL F C 1
ATOM 12277 O O . VAL F 2 112 ? -10.327 -10.877 150.759 1.00 45.40 112 VAL F O 1
ATOM 12281 N N . SER F 2 113 ? -8.471 -10.638 151.992 1.00 48.95 113 SER F N 1
ATOM 12282 C CA . SER F 2 113 ? -8.328 -12.040 152.318 1.00 49.14 113 SER F CA 1
ATOM 12283 C C . SER F 2 113 ? -9.026 -12.367 153.630 1.00 49.57 113 SER F C 1
ATOM 12284 O O . SER F 2 113 ? -8.862 -11.657 154.615 1.00 50.23 113 SER F O 1
ATOM 12287 N N . LEU F 2 114 ? -9.787 -13.453 153.626 1.00 47.16 114 LEU F N 1
ATOM 12288 C CA . LEU F 2 114 ? -10.497 -13.922 154.802 1.00 45.15 114 LEU F CA 1
ATOM 12289 C C . LEU F 2 114 ? -9.941 -15.219 155.339 1.00 43.21 114 LEU F C 1
ATOM 12290 O O . LEU F 2 114 ? -9.426 -16.044 154.601 1.00 41.80 114 LEU F O 1
ATOM 12295 N N . ASN F 2 115 ? -10.126 -15.423 156.634 1.00 42.45 115 ASN F N 1
ATOM 12296 C CA . ASN F 2 115 ? -9.713 -16.653 157.250 1.00 43.27 115 ASN F CA 1
ATOM 12297 C C . ASN F 2 115 ? -10.512 -17.814 156.696 1.00 42.44 115 ASN F C 1
ATOM 12298 O O . ASN F 2 115 ? -11.734 -17.753 156.703 1.00 44.07 115 ASN F O 1
ATOM 12303 N N . PRO F 2 116 ? -9.829 -18.880 156.227 1.00 42.74 116 PRO F N 1
ATOM 12304 C CA . PRO F 2 116 ? -10.490 -20.019 155.587 1.00 42.97 116 PRO F CA 1
ATOM 12305 C C . PRO F 2 116 ? -11.643 -20.573 156.406 1.00 44.65 116 PRO F C 1
ATOM 12306 O O . PRO F 2 116 ? -11.606 -20.529 157.641 1.00 50.31 116 PRO F O 1
ATOM 12310 N N . ILE F 2 117 ? -12.654 -21.084 155.716 1.00 44.07 117 ILE F N 1
ATOM 12311 C CA . ILE F 2 117 ? -13.798 -21.725 156.363 1.00 44.81 117 ILE F CA 1
ATOM 12312 C C . ILE F 2 117 ? -13.998 -23.102 155.757 1.00 46.20 117 ILE F C 1
ATOM 12313 O O . ILE F 2 117 ? -14.060 -23.270 154.540 1.00 46.53 117 ILE F O 1
ATOM 12318 N N . VAL F 2 118 ? -14.116 -24.088 156.628 1.00 49.97 118 VAL F N 1
ATOM 12319 C CA . VAL F 2 118 ? -14.073 -25.482 156.208 1.00 53.46 118 VAL F CA 1
ATOM 12320 C C . VAL F 2 118 ? -15.182 -25.799 155.188 1.00 51.87 118 VAL F C 1
ATOM 12321 O O . VAL F 2 118 ? -16.236 -25.166 155.200 1.00 47.19 118 VAL F O 1
ATOM 12325 N N . ASN F 2 119 ? -14.895 -26.774 154.318 1.00 54.07 119 ASN F N 1
ATOM 12326 C CA . ASN F 2 119 ? -15.699 -27.129 153.125 1.00 55.14 119 ASN F CA 1
ATOM 12327 C C . ASN F 2 119 ? -16.846 -26.180 152.705 1.00 50.27 119 ASN F C 1
ATOM 12328 O O . ASN F 2 119 ? -18.030 -26.410 152.947 1.00 46.20 119 ASN F O 1
ATOM 12333 N N . LEU F 2 120 ? -16.427 -25.117 152.031 1.00 47.84 120 LEU F N 1
ATOM 12334 C CA . LEU F 2 120 ? -17.309 -24.306 151.228 1.00 46.20 120 LEU F CA 1
ATOM 12335 C C . LEU F 2 120 ? -17.268 -24.824 149.803 1.00 46.44 120 LEU F C 1
ATOM 12336 O O . LEU F 2 120 ? -16.405 -25.627 149.465 1.00 46.90 120 LEU F O 1
ATOM 12341 N N . GLU F 2 121 ? -18.200 -24.375 148.971 1.00 48.15 121 GLU F N 1
ATOM 12342 C CA . GLU F 2 121 ? -18.157 -24.666 147.538 1.00 51.49 121 GLU F CA 1
ATOM 12343 C C . GLU F 2 121 ? -17.380 -23.594 146.792 1.00 52.98 121 GLU F C 1
ATOM 12344 O O . GLU F 2 121 ? -17.474 -22.394 147.101 1.00 52.51 121 GLU F O 1
ATOM 12350 N N . GLU F 2 122 ? -16.634 -24.033 145.787 1.00 56.45 122 GLU F N 1
ATOM 12351 C CA . GLU F 2 122 ? -15.792 -23.133 145.049 1.00 57.84 122 GLU F CA 1
ATOM 12352 C C . GLU F 2 122 ? -16.641 -22.360 144.056 1.00 54.82 122 GLU F C 1
ATOM 12353 O O . GLU F 2 122 ? -17.552 -22.902 143.465 1.00 56.82 122 GLU F O 1
ATOM 12359 N N . ASN F 2 123 ? -16.348 -21.075 143.928 1.00 49.81 123 ASN F N 1
ATOM 12360 C CA . ASN F 2 123 ? -17.050 -20.180 143.025 1.00 47.90 123 ASN F CA 1
ATOM 12361 C C . ASN F 2 123 ? -18.490 -19.848 143.407 1.00 47.50 123 ASN F C 1
ATOM 12362 O O . ASN F 2 123 ? -19.134 -19.044 142.732 1.00 47.03 123 ASN F O 1
ATOM 12367 N N . LYS F 2 124 ? -18.998 -20.440 144.478 1.00 47.85 124 LYS F N 1
ATOM 12368 C CA . LYS F 2 124 ? -20.298 -20.029 144.977 1.00 45.00 124 LYS F CA 1
ATOM 12369 C C . LYS F 2 124 ? -20.135 -18.667 145.619 1.00 40.85 124 LYS F C 1
ATOM 12370 O O . LYS F 2 124 ? -19.149 -18.437 146.307 1.00 42.18 124 LYS F O 1
ATOM 12376 N N . ILE F 2 125 ? -21.083 -17.778 145.375 1.00 37.25 125 ILE F N 1
ATOM 12377 C CA . ILE F 2 125 ? -21.042 -16.437 145.940 1.00 37.06 125 ILE F CA 1
ATOM 12378 C C . ILE F 2 125 ? -21.779 -16.354 147.273 1.00 36.68 125 ILE F C 1
ATOM 12379 O O . ILE F 2 125 ? -22.996 -16.545 147.335 1.00 38.32 125 ILE F O 1
ATOM 12384 N N . TYR F 2 126 ? -21.031 -16.043 148.323 1.00 35.71 126 TYR F N 1
ATOM 12385 C CA . TYR F 2 126 ? -21.557 -15.938 149.680 1.00 34.38 126 TYR F CA 1
ATOM 12386 C C . TYR F 2 126 ? -21.686 -14.476 150.063 1.00 34.16 126 TYR F C 1
ATOM 12387 O O . TYR F 2 126 ? -21.025 -13.612 149.470 1.00 34.17 126 TYR F O 1
ATOM 12396 N N . GLY F 2 127 ? -22.537 -14.201 151.053 1.00 32.98 127 GLY F N 1
ATOM 12397 C CA . GLY F 2 127 ? -22.707 -12.850 151.560 1.00 32.96 127 GLY F CA 1
ATOM 12398 C C . GLY F 2 127 ? -21.818 -12.624 152.771 1.00 34.13 127 GLY F C 1
ATOM 12399 O O . GLY F 2 127 ? -21.523 -13.576 153.516 1.00 33.46 127 GLY F O 1
ATOM 12400 N N . LEU F 2 128 ? -21.386 -11.369 152.951 1.00 34.77 128 LEU F N 1
ATOM 12401 C CA . LEU F 2 128 ? -20.665 -10.948 154.148 1.00 36.97 128 LEU F CA 1
ATOM 12402 C C . LEU F 2 128 ? -21.449 -9.949 154.990 1.00 36.55 128 LEU F C 1
ATOM 12403 O O . LEU F 2 128 ? -21.975 -8.963 154.478 1.00 36.54 128 LEU F O 1
ATOM 12408 N N . VAL F 2 129 ? -21.477 -10.206 156.295 1.00 37.63 129 VAL F N 1
ATOM 12409 C CA . VAL F 2 129 ? -22.205 -9.392 157.261 1.00 39.25 129 VAL F CA 1
ATOM 12410 C C . VAL F 2 129 ? -21.259 -9.047 158.393 1.00 40.77 129 VAL F C 1
ATOM 12411 O O . VAL F 2 129 ? -20.484 -9.905 158.790 1.00 39.70 129 VAL F O 1
ATOM 12415 N N . SER F 2 130 ? -21.312 -7.816 158.909 1.00 42.69 130 SER F N 1
ATOM 12416 C CA . SER F 2 130 ? -20.538 -7.491 160.106 1.00 47.06 130 SER F CA 1
ATOM 12417 C C . SER F 2 130 ? -21.414 -7.036 161.264 1.00 51.41 130 SER F C 1
ATOM 12418 O O . SER F 2 130 ? -21.881 -7.871 162.045 1.00 53.24 130 SER F O 1
ATOM 12421 N N . HIS F 2 131 ? -21.664 -5.743 161.399 1.00 55.04 131 HIS F N 1
ATOM 12422 C CA . HIS F 2 131 ? -22.404 -5.302 162.573 1.00 59.25 131 HIS F CA 1
ATOM 12423 C C . HIS F 2 131 ? -23.848 -5.234 162.151 1.00 57.52 131 HIS F C 1
ATOM 12424 O O . HIS F 2 131 ? -24.425 -4.154 162.018 1.00 59.41 131 HIS F O 1
ATOM 12431 N N . ASN F 2 132 ? -24.410 -6.422 161.936 1.00 55.05 132 ASN F N 1
ATOM 12432 C CA . ASN F 2 132 ? -25.762 -6.595 161.429 1.00 54.64 132 ASN F CA 1
ATOM 12433 C C . ASN F 2 132 ? -26.077 -5.793 160.176 1.00 52.05 132 ASN F C 1
ATOM 12434 O O . ASN F 2 132 ? -27.190 -5.306 159.997 1.00 50.45 132 ASN F O 1
ATOM 12439 N N . GLN F 2 133 ? -25.080 -5.740 159.291 1.00 49.84 133 GLN F N 1
ATOM 12440 C CA . GLN F 2 133 ? -25.159 -5.007 158.030 1.00 45.53 133 GLN F CA 1
ATOM 12441 C C . GLN F 2 133 ? -24.458 -5.800 156.901 1.00 44.04 133 GLN F C 1
ATOM 12442 O O . GLN F 2 133 ? -23.535 -6.572 157.144 1.00 43.98 133 GLN F O 1
ATOM 12448 N N . ALA F 2 134 ? -24.916 -5.624 155.669 1.00 42.65 134 ALA F N 1
ATOM 12449 C CA . ALA F 2 134 ? -24.245 -6.206 154.517 1.00 41.04 134 ALA F CA 1
ATOM 12450 C C . ALA F 2 134 ? -23.050 -5.343 154.108 1.00 41.64 134 ALA F C 1
ATOM 12451 O O . ALA F 2 134 ? -23.193 -4.139 153.819 1.00 41.29 134 ALA F O 1
ATOM 12453 N N . ILE F 2 135 ? -21.870 -5.971 154.106 1.00 43.37 135 ILE F N 1
ATOM 12454 C CA . ILE F 2 135 ? -20.606 -5.289 153.771 1.00 44.75 135 ILE F CA 1
ATOM 12455 C C . ILE F 2 135 ? -20.046 -5.692 152.407 1.00 41.10 135 ILE F C 1
ATOM 12456 O O . ILE F 2 135 ? -19.211 -4.963 151.847 1.00 46.36 135 ILE F O 1
ATOM 12461 N N . GLY F 2 136 ? -20.481 -6.838 151.884 1.00 35.66 136 GLY F N 1
ATOM 12462 C CA . GLY F 2 136 ? -19.998 -7.297 150.592 1.00 33.80 136 GLY F CA 1
ATOM 12463 C C . GLY F 2 136 ? -20.243 -8.774 150.371 1.00 33.05 136 GLY F C 1
ATOM 12464 O O . GLY F 2 136 ? -21.142 -9.372 150.981 1.00 34.33 136 GLY F O 1
ATOM 12465 N N . ILE F 2 137 ? -19.449 -9.376 149.494 1.00 32.03 137 ILE F N 1
ATOM 12466 C CA . ILE F 2 137 ? -19.596 -10.792 149.195 1.00 31.63 137 ILE F CA 1
ATOM 12467 C C . ILE F 2 137 ? -18.263 -11.483 149.273 1.00 32.07 137 ILE F C 1
ATOM 12468 O O . ILE F 2 137 ? -17.227 -10.842 149.365 1.00 33.86 137 ILE F O 1
ATOM 12473 N N . ALA F 2 138 ? -18.301 -12.806 149.200 1.00 32.08 138 ALA F N 1
ATOM 12474 C CA . ALA F 2 138 ? -17.102 -13.612 149.366 1.00 30.84 138 ALA F CA 1
ATOM 12475 C C . ALA F 2 138 ? -17.152 -14.809 148.455 1.00 28.46 138 ALA F C 1
ATOM 12476 O O . ALA F 2 138 ? -18.176 -15.456 148.316 1.00 25.91 138 ALA F O 1
ATOM 12478 N N . VAL F 2 139 ? -16.016 -15.120 147.855 1.00 28.74 139 VAL F N 1
ATOM 12479 C CA . VAL F 2 139 ? -15.909 -16.302 147.016 1.00 29.37 139 VAL F CA 1
ATOM 12480 C C . VAL F 2 139 ? -14.679 -17.114 147.366 1.00 30.67 139 VAL F C 1
ATOM 12481 O O . VAL F 2 139 ? -13.601 -16.547 147.574 1.00 28.07 139 VAL F O 1
ATOM 12485 N N . LEU F 2 140 ? -14.834 -18.438 147.392 1.00 32.66 140 LEU F N 1
ATOM 12486 C CA . LEU F 2 140 ? -13.673 -19.324 147.477 1.00 35.87 140 LEU F CA 1
ATOM 12487 C C . LEU F 2 140 ? -13.144 -19.576 146.066 1.00 38.63 140 LEU F C 1
ATOM 12488 O O . LEU F 2 140 ? -13.886 -20.009 145.202 1.00 40.99 140 LEU F O 1
ATOM 12493 N N . GLU F 2 141 ? -11.875 -19.257 145.832 1.00 41.78 141 GLU F N 1
ATOM 12494 C CA . GLU F 2 141 ? -11.230 -19.493 144.530 1.00 44.74 141 GLU F CA 1
ATOM 12495 C C . GLU F 2 141 ? -9.822 -20.020 144.766 1.00 46.14 141 GLU F C 1
ATOM 12496 O O . GLU F 2 141 ? -9.067 -19.425 145.525 1.00 45.84 141 GLU F O 1
ATOM 12502 N N . LYS F 2 142 ? -9.486 -21.130 144.119 1.00 49.26 142 LYS F N 1
ATOM 12503 C CA . LYS F 2 142 ? -8.176 -21.771 144.279 1.00 51.47 142 LYS F CA 1
ATOM 12504 C C . LYS F 2 142 ? -7.747 -21.770 145.741 1.00 47.50 142 LYS F C 1
ATOM 12505 O O . LYS F 2 142 ? -6.675 -21.279 146.073 1.00 44.93 142 LYS F O 1
ATOM 12511 N N . GLY F 2 143 ? -8.597 -22.268 146.623 1.00 47.06 143 GLY F N 1
ATOM 12512 C CA . GLY F 2 143 ? -8.203 -22.438 148.013 1.00 47.79 143 GLY F CA 1
ATOM 12513 C C . GLY F 2 143 ? -8.116 -21.176 148.867 1.00 47.61 143 GLY F C 1
ATOM 12514 O O . GLY F 2 143 ? -7.770 -21.259 150.039 1.00 50.94 143 GLY F O 1
ATOM 12515 N N . ARG F 2 144 ? -8.437 -20.015 148.300 1.00 47.16 144 ARG F N 1
ATOM 12516 C CA . ARG F 2 144 ? -8.400 -18.735 149.042 1.00 47.99 144 ARG F CA 1
ATOM 12517 C C . ARG F 2 144 ? -9.790 -18.123 149.206 1.00 46.95 144 ARG F C 1
ATOM 12518 O O . ARG F 2 144 ? -10.554 -18.025 148.245 1.00 49.54 144 ARG F O 1
ATOM 12526 N N . LEU F 2 145 ? -10.112 -17.696 150.419 1.00 43.37 145 LEU F N 1
ATOM 12527 C CA . LEU F 2 145 ? -11.404 -17.112 150.667 1.00 42.61 145 LEU F CA 1
ATOM 12528 C C . LEU F 2 145 ? -11.330 -15.599 150.520 1.00 42.13 145 LEU F C 1
ATOM 12529 O O . LEU F 2 145 ? -10.772 -14.921 151.371 1.00 43.72 145 LEU F O 1
ATOM 12534 N N . ASN F 2 146 ? -11.898 -15.082 149.439 1.00 40.29 146 ASN F N 1
ATOM 12535 C CA . ASN F 2 146 ? -11.734 -13.683 149.076 1.00 39.19 146 ASN F CA 1
ATOM 12536 C C . ASN F 2 146 ? -12.995 -12.891 149.278 1.00 38.03 146 ASN F C 1
ATOM 12537 O O . ASN F 2 146 ? -14.064 -13.274 148.811 1.00 37.37 146 ASN F O 1
ATOM 12542 N N . GLY F 2 147 ? -12.844 -11.765 149.954 1.00 39.07 147 GLY F N 1
ATOM 12543 C CA . GLY F 2 147 ? -13.946 -10.850 150.203 1.00 39.91 147 GLY F CA 1
ATOM 12544 C C . GLY F 2 147 ? -13.904 -9.667 149.255 1.00 40.11 147 GLY F C 1
ATOM 12545 O O . GLY F 2 147 ? -12.910 -8.949 149.196 1.00 41.43 147 GLY F O 1
ATOM 12546 N N . PHE F 2 148 ? -14.979 -9.483 148.496 1.00 38.42 148 PHE F N 1
ATOM 12547 C CA . PHE F 2 148 ? -15.135 -8.319 147.651 1.00 37.44 148 PHE F CA 1
ATOM 12548 C C . PHE F 2 148 ? -16.192 -7.431 148.266 1.00 35.91 148 PHE F C 1
ATOM 12549 O O . PHE F 2 148 ? -17.374 -7.746 148.230 1.00 33.52 148 PHE F O 1
ATOM 12557 N N . LEU F 2 149 ? -15.745 -6.316 148.832 1.00 37.11 149 LEU F N 1
ATOM 12558 C CA . LEU F 2 149 ? -16.594 -5.480 149.668 1.00 38.81 149 LEU F CA 1
ATOM 12559 C C . LEU F 2 149 ? -17.490 -4.558 148.851 1.00 40.68 149 LEU F C 1
ATOM 12560 O O . LEU F 2 149 ? -17.355 -4.494 147.627 1.00 42.95 149 LEU F O 1
ATOM 12565 N N . ASN F 2 150 ? -18.388 -3.847 149.527 1.00 41.50 150 ASN F N 1
ATOM 12566 C CA . ASN F 2 150 ? -19.377 -2.998 148.845 1.00 41.50 150 ASN F CA 1
ATOM 12567 C C . ASN F 2 150 ? -18.899 -2.216 147.622 1.00 42.20 150 ASN F C 1
ATOM 12568 O O . ASN F 2 150 ? -19.625 -2.233 146.631 1.00 44.51 150 ASN F O 1
ATOM 12573 N N . ALA F 2 151 ? -17.724 -1.576 147.650 1.00 41.68 151 ALA F N 1
ATOM 12574 C CA . ALA F 2 151 ? -17.326 -0.690 146.533 1.00 45.13 151 ALA F CA 1
ATOM 12575 C C . ALA F 2 151 ? -16.670 -1.414 145.342 1.00 44.93 151 ALA F C 1
ATOM 12576 O O . ALA F 2 151 ? -16.402 -0.798 144.327 1.00 44.64 151 ALA F O 1
ATOM 12578 N N . HIS F 2 152 ? -16.411 -2.706 145.508 1.00 44.43 152 HIS F N 1
ATOM 12579 C CA . HIS F 2 152 ? -15.632 -3.461 144.543 1.00 45.25 152 HIS F CA 1
ATOM 12580 C C . HIS F 2 152 ? -16.428 -3.758 143.280 1.00 46.18 152 HIS F C 1
ATOM 12581 O O . HIS F 2 152 ? -17.633 -3.998 143.318 1.00 47.47 152 HIS F O 1
ATOM 12588 N N . LYS F 2 153 ? -15.739 -3.757 142.149 1.00 47.34 153 LYS F N 1
ATOM 12589 C CA . LYS F 2 153 ? -16.405 -3.978 140.862 1.00 47.58 153 LYS F CA 1
ATOM 12590 C C . LYS F 2 153 ? -17.118 -5.327 140.800 1.00 44.07 153 LYS F C 1
ATOM 12591 O O . LYS F 2 153 ? -18.112 -5.442 140.083 1.00 44.97 153 LYS F O 1
ATOM 12597 N N . ARG F 2 154 ? -16.667 -6.318 141.565 1.00 42.12 154 ARG F N 1
ATOM 12598 C CA . ARG F 2 154 ? -17.277 -7.655 141.543 1.00 41.38 154 ARG F CA 1
ATOM 12599 C C . ARG F 2 154 ? -18.347 -7.887 142.607 1.00 41.14 154 ARG F C 1
ATOM 12600 O O . ARG F 2 154 ? -18.982 -8.940 142.621 1.00 38.57 154 ARG F O 1
ATOM 12608 N N . CYS F 2 155 ? -18.525 -6.921 143.510 1.00 42.58 155 CYS F N 1
ATOM 12609 C CA . CYS F 2 155 ? -19.542 -7.034 144.544 1.00 41.16 155 CYS F CA 1
ATOM 12610 C C . CYS F 2 155 ? -20.880 -6.598 144.006 1.00 39.87 155 CYS F C 1
ATOM 12611 O O . CYS F 2 155 ? -21.051 -5.443 143.635 1.00 40.34 155 CYS F O 1
ATOM 12614 N N . ALA F 2 156 ? -21.820 -7.536 143.953 1.00 38.61 156 ALA F N 1
ATOM 12615 C CA . ALA F 2 156 ? -23.206 -7.230 143.572 1.00 37.20 156 ALA F CA 1
ATOM 12616 C C . ALA F 2 156 ? -24.159 -8.201 144.258 1.00 35.95 156 ALA F C 1
ATOM 12617 O O . ALA F 2 156 ? -23.832 -9.379 144.450 1.00 33.99 156 ALA F O 1
ATOM 12619 N N . TYR F 2 157 ? -25.333 -7.715 144.642 1.00 34.62 157 TYR F N 1
ATOM 12620 C CA . TYR F 2 157 ? -26.339 -8.611 145.225 1.00 32.68 157 TYR F CA 1
ATOM 12621 C C . TYR F 2 157 ? -27.708 -7.945 145.241 1.00 33.30 157 TYR F C 1
ATOM 12622 O O . TYR F 2 157 ? -27.799 -6.717 145.014 1.00 34.75 157 TYR F O 1
ATOM 12631 N N . SER F 2 158 ? -28.745 -8.741 145.537 1.00 31.23 158 SER F N 1
ATOM 12632 C CA . SER F 2 158 ? -30.132 -8.281 145.462 1.00 31.42 158 SER F CA 1
ATOM 12633 C C . SER F 2 158 ? -30.662 -7.652 146.734 1.00 32.01 158 SER F C 1
ATOM 12634 O O . SER F 2 158 ? -30.583 -8.227 147.804 1.00 34.48 158 SER F O 1
ATOM 12637 N N . VAL F 2 159 ? -31.246 -6.469 146.588 1.00 31.21 159 VAL F N 1
ATOM 12638 C CA . VAL F 2 159 ? -31.788 -5.732 147.708 1.00 31.33 159 VAL F CA 1
ATOM 12639 C C . VAL F 2 159 ? -33.215 -5.312 147.409 1.00 31.60 159 VAL F C 1
ATOM 12640 O O . VAL F 2 159 ? -33.675 -5.364 146.259 1.00 31.67 159 VAL F O 1
ATOM 12644 N N . MET F 2 160 ? -33.919 -4.914 148.466 1.00 31.30 160 MET F N 1
ATOM 12645 C CA . MET F 2 160 ? -35.301 -4.452 148.348 1.00 31.43 160 MET F CA 1
ATOM 12646 C C . MET F 2 160 ? -35.505 -3.169 149.132 1.00 33.17 160 MET F C 1
ATOM 12647 O O . MET F 2 160 ? -34.965 -3.002 150.228 1.00 32.32 160 MET F O 1
ATOM 12652 N N . ILE F 2 161 ? -36.293 -2.272 148.544 1.00 36.22 161 ILE F N 1
ATOM 12653 C CA . ILE F 2 161 ? -36.423 -0.921 149.048 1.00 38.83 161 ILE F CA 1
ATOM 12654 C C . ILE F 2 161 ? -37.807 -0.643 149.611 1.00 39.81 161 ILE F C 1
ATOM 12655 O O . ILE F 2 161 ? -38.840 -0.965 148.993 1.00 38.26 161 ILE F O 1
ATOM 12660 N N . GLY F 2 162 ? -37.822 -0.035 150.793 1.00 40.87 162 GLY F N 1
ATOM 12661 C CA . GLY F 2 162 ? -39.064 0.405 151.394 1.00 42.14 162 GLY F CA 1
ATOM 12662 C C . GLY F 2 162 ? -39.979 -0.736 151.766 1.00 41.10 162 GLY F C 1
ATOM 12663 O O . GLY F 2 162 ? -39.589 -1.920 151.708 1.00 38.03 162 GLY F O 1
ATOM 12664 N N . GLN F 2 163 ? -41.200 -0.370 152.134 1.00 43.86 163 GLN F N 1
ATOM 12665 C CA . GLN F 2 163 ? -42.150 -1.331 152.696 1.00 47.39 163 GLN F CA 1
ATOM 12666 C C . GLN F 2 163 ? -42.746 -2.245 151.632 1.00 48.73 163 GLN F C 1
ATOM 12667 O O . GLN F 2 163 ? -43.117 -3.378 151.928 1.00 51.10 163 GLN F O 1
ATOM 12673 N N . ASN F 2 164 ? -42.836 -1.744 150.397 1.00 47.64 164 ASN F N 1
ATOM 12674 C CA . ASN F 2 164 ? -43.312 -2.551 149.277 1.00 44.95 164 ASN F CA 1
ATOM 12675 C C . ASN F 2 164 ? -42.198 -3.342 148.590 1.00 42.94 164 ASN F C 1
ATOM 12676 O O . ASN F 2 164 ? -42.408 -3.937 147.516 1.00 45.52 164 ASN F O 1
ATOM 12681 N N . GLN F 2 165 ? -41.022 -3.353 149.207 1.00 38.67 165 GLN F N 1
ATOM 12682 C CA . GLN F 2 165 ? -39.935 -4.239 148.814 1.00 35.39 165 GLN F CA 1
ATOM 12683 C C . GLN F 2 165 ? -39.616 -4.153 147.315 1.00 33.81 165 GLN F C 1
ATOM 12684 O O . GLN F 2 165 ? -39.558 -5.172 146.619 1.00 33.24 165 GLN F O 1
ATOM 12690 N N . VAL F 2 166 ? -39.408 -2.933 146.831 1.00 32.59 166 VAL F N 1
ATOM 12691 C CA . VAL F 2 166 ? -39.008 -2.707 145.446 1.00 31.63 166 VAL F CA 1
ATOM 12692 C C . VAL F 2 166 ? -37.596 -3.257 145.205 1.00 31.39 166 VAL F C 1
ATOM 12693 O O . VAL F 2 166 ? -36.689 -2.964 145.972 1.00 31.57 166 VAL F O 1
ATOM 12697 N N . LEU F 2 167 ? -37.421 -4.045 144.145 1.00 31.37 167 LEU F N 1
ATOM 12698 C CA . LEU F 2 167 ? -36.172 -4.763 143.882 1.00 29.93 167 LEU F CA 1
ATOM 12699 C C . LEU F 2 167 ? -35.183 -3.981 143.039 1.00 30.09 167 LEU F C 1
ATOM 12700 O O . LEU F 2 167 ? -35.558 -3.240 142.127 1.00 32.61 167 LEU F O 1
ATOM 12705 N N . GLY F 2 168 ? -33.911 -4.172 143.360 1.00 28.48 168 GLY F N 1
ATOM 12706 C CA . GLY F 2 168 ? -32.803 -3.588 142.610 1.00 29.61 168 GLY F CA 1
ATOM 12707 C C . GLY F 2 168 ? -31.563 -4.433 142.856 1.00 28.00 168 GLY F C 1
ATOM 12708 O O . GLY F 2 168 ? -31.661 -5.481 143.522 1.00 27.56 168 GLY F O 1
ATOM 12709 N N . PHE F 2 169 ? -30.423 -4.015 142.302 1.00 26.93 169 PHE F N 1
ATOM 12710 C CA . PHE F 2 169 ? -29.151 -4.705 142.575 1.00 26.77 169 PHE F CA 1
ATOM 12711 C C . PHE F 2 169 ? -28.081 -3.717 143.004 1.00 28.24 169 PHE F C 1
ATOM 12712 O O . PHE F 2 169 ? -27.997 -2.583 142.490 1.00 31.13 169 PHE F O 1
ATOM 12720 N N . ILE F 2 170 ? -27.244 -4.156 143.930 1.00 27.66 170 ILE F N 1
ATOM 12721 C CA . ILE F 2 170 ? -26.212 -3.288 144.456 1.00 28.88 170 ILE F CA 1
ATOM 12722 C C . ILE F 2 170 ? -25.096 -3.136 143.447 1.00 29.83 170 ILE F C 1
ATOM 12723 O O . ILE F 2 170 ? -24.627 -4.131 142.884 1.00 29.84 170 ILE F O 1
ATOM 12728 N N . GLY F 2 171 ? -24.710 -1.897 143.185 1.00 32.10 171 GLY F N 1
ATOM 12729 C CA . GLY F 2 171 ? -23.569 -1.637 142.330 1.00 32.11 171 GLY F CA 1
ATOM 12730 C C . GLY F 2 171 ? -22.965 -0.332 142.727 1.00 32.51 171 GLY F C 1
ATOM 12731 O O . GLY F 2 171 ? -22.945 -0.000 143.880 1.00 30.04 171 GLY F O 1
ATOM 12732 N N . THR F 2 172 ? -22.472 0.415 141.755 1.00 37.99 172 THR F N 1
ATOM 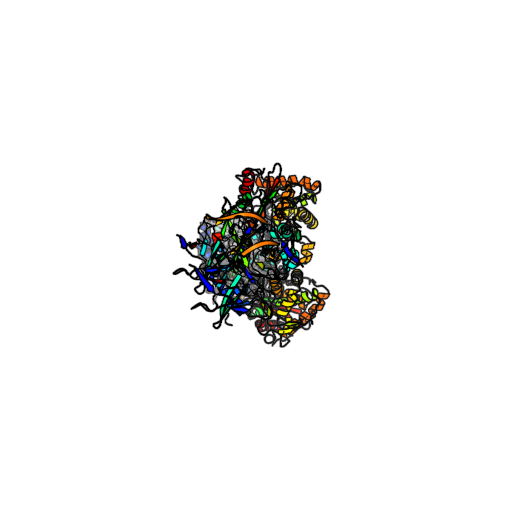12733 C CA . THR F 2 172 ? -21.851 1.710 142.007 1.00 43.56 172 THR F CA 1
ATOM 12734 C C . THR F 2 172 ? -22.086 2.610 140.789 1.00 49.38 172 THR F C 1
ATOM 12735 O O . THR F 2 172 ? -22.783 2.232 139.873 1.00 48.61 172 THR F O 1
ATOM 12739 N N . ASN F 2 173 ? -21.513 3.799 140.796 1.00 59.02 173 ASN F N 1
ATOM 12740 C CA . ASN F 2 173 ? -21.649 4.715 139.671 1.00 72.58 173 ASN F CA 1
ATOM 12741 C C . ASN F 2 173 ? -20.309 5.399 139.364 1.00 84.32 173 ASN F C 1
ATOM 12742 O O . ASN F 2 173 ? -19.270 4.988 139.898 1.00 90.65 173 ASN F O 1
ATOM 12747 N N . PHE F 2 174 ? -20.321 6.430 138.511 1.00 91.48 174 PHE F N 1
ATOM 12748 C CA . PHE F 2 174 ? -19.065 7.049 138.083 1.00 92.44 174 PHE F CA 1
ATOM 12749 C C . PHE F 2 174 ? -18.346 7.830 139.195 1.00 90.63 174 PHE F C 1
ATOM 12750 O O . PHE F 2 174 ? -17.148 8.092 139.096 1.00 88.07 174 PHE F O 1
ATOM 12758 N N . LYS F 2 175 ? -19.065 8.162 140.261 1.00 91.12 175 LYS F N 1
ATOM 12759 C CA . LYS F 2 175 ? -18.472 8.849 141.408 1.00 94.55 175 LYS F CA 1
ATOM 12760 C C . LYS F 2 175 ? -18.165 7.882 142.553 1.00 90.74 175 LYS F C 1
ATOM 12761 O O . LYS F 2 175 ? -18.000 8.303 143.697 1.00 88.28 175 LYS F O 1
ATOM 12767 N N . GLN F 2 176 ? -18.080 6.590 142.244 1.00 88.99 176 GLN F N 1
ATOM 12768 C CA . GLN F 2 176 ? -17.904 5.537 143.255 1.00 85.88 176 GLN F CA 1
ATOM 12769 C C . GLN F 2 176 ? -18.751 5.719 144.535 1.00 80.53 176 GLN F C 1
ATOM 12770 O O . GLN F 2 176 ? -18.255 5.607 145.661 1.00 78.90 176 GLN F O 1
ATOM 12776 N N . GLU F 2 177 ? -20.039 6.000 144.333 1.00 74.60 177 GLU F N 1
ATOM 12777 C CA . GLU F 2 177 ? -21.036 6.006 145.408 1.00 69.34 177 GLU F CA 1
ATOM 12778 C C . GLU F 2 177 ? -21.689 4.630 145.408 1.00 64.13 177 GLU F C 1
ATOM 12779 O O . GLU F 2 177 ? -21.819 4.025 144.345 1.00 66.90 177 GLU F O 1
ATOM 12785 N N . LEU F 2 178 ? -22.122 4.143 146.566 1.00 51.46 178 LEU F N 1
ATOM 12786 C CA . LEU F 2 178 ? -22.816 2.857 146.616 1.00 46.90 178 LEU F CA 1
ATOM 12787 C C . LEU F 2 178 ? -24.258 3.088 146.137 1.00 43.63 178 LEU F C 1
ATOM 12788 O O . LEU F 2 178 ? -24.960 3.969 146.651 1.00 45.45 178 LEU F O 1
ATOM 12793 N N . VAL F 2 179 ? -24.692 2.303 145.154 1.00 38.12 179 VAL F N 1
ATOM 12794 C CA . VAL F 2 179 ? -25.915 2.577 144.446 1.00 34.62 179 VAL F CA 1
ATOM 12795 C C . VAL F 2 179 ? -26.781 1.337 144.384 1.00 33.18 179 VAL F C 1
ATOM 12796 O O . VAL F 2 179 ? -26.269 0.204 144.294 1.00 34.43 179 VAL F O 1
ATOM 12800 N N . VAL F 2 180 ? -28.101 1.544 144.407 1.00 30.02 180 VAL F N 1
ATOM 12801 C CA . VAL F 2 180 ? -29.029 0.505 143.971 1.00 27.75 180 VAL F CA 1
ATOM 12802 C C . VAL F 2 180 ? -29.407 0.807 142.528 1.00 28.22 180 VAL F C 1
ATOM 12803 O O . VAL F 2 180 ? -29.934 1.890 142.200 1.00 27.24 180 VAL F O 1
ATOM 12807 N N . ASP F 2 181 ? -29.127 -0.180 141.671 1.00 29.15 181 ASP F N 1
ATOM 12808 C CA . ASP F 2 181 ? -29.251 -0.031 140.227 1.00 29.31 181 ASP F CA 1
ATOM 12809 C C . ASP F 2 181 ? -30.408 -0.929 139.761 1.00 29.23 181 ASP F C 1
ATOM 12810 O O . ASP F 2 181 ? -30.897 -1.793 140.521 1.00 30.07 181 ASP F O 1
ATOM 12815 N N . PHE F 2 182 ? -30.836 -0.734 138.514 1.00 29.31 182 PHE F N 1
ATOM 12816 C CA . PHE F 2 182 ? -31.783 -1.624 137.841 1.00 28.91 182 PHE F CA 1
ATOM 12817 C C . PHE F 2 182 ? -33.230 -1.556 138.376 1.00 29.91 182 PHE F C 1
ATOM 12818 O O . PHE F 2 182 ? -33.940 -2.563 138.312 1.00 29.51 182 PHE F O 1
ATOM 12826 N N . ILE F 2 183 ? -33.672 -0.391 138.873 1.00 30.76 183 ILE F N 1
ATOM 12827 C CA . ILE F 2 183 ? -35.017 -0.259 139.414 1.00 29.42 183 ILE F CA 1
ATOM 12828 C C . ILE F 2 183 ? -35.996 0.212 138.334 1.00 28.38 183 ILE F C 1
ATOM 12829 O O . ILE F 2 183 ? -35.687 1.099 137.536 1.00 27.99 183 ILE F O 1
ATOM 12834 N N . VAL F 2 184 ? -37.182 -0.370 138.322 1.00 28.98 184 VAL F N 1
ATOM 12835 C CA . VAL F 2 184 ? -38.216 0.033 137.382 1.00 29.97 184 VAL F CA 1
ATOM 12836 C C . VAL F 2 184 ? -38.601 1.501 137.596 1.00 31.34 184 VAL F C 1
ATOM 12837 O O . VAL F 2 184 ? -38.762 1.954 138.732 1.00 31.01 184 VAL F O 1
ATOM 12841 N N . PRO F 2 185 ? -38.760 2.247 136.502 1.00 31.72 185 PRO F N 1
ATOM 12842 C CA . PRO F 2 185 ? -38.952 3.679 136.656 1.00 33.51 185 PRO F CA 1
ATOM 12843 C C . PRO F 2 185 ? -40.314 4.062 137.266 1.00 37.07 185 PRO F C 1
ATOM 12844 O O . PRO F 2 185 ? -40.471 5.154 137.801 1.00 38.50 185 PRO F O 1
ATOM 12848 N N . SER F 2 186 ? -41.296 3.182 137.154 1.00 39.00 186 SER F N 1
ATOM 12849 C CA . SER F 2 186 ? -42.628 3.489 137.640 1.00 42.77 186 SER F CA 1
ATOM 12850 C C . SER F 2 186 ? -42.778 3.224 139.134 1.00 44.81 186 SER F C 1
ATOM 12851 O O . SER F 2 186 ? -43.832 3.519 139.677 1.00 44.03 186 SER F O 1
ATOM 12854 N N . ALA F 2 187 ? -41.732 2.693 139.780 1.00 46.94 187 ALA F N 1
ATOM 12855 C CA . ALA F 2 187 ? -41.788 2.318 141.202 1.00 48.66 187 ALA F CA 1
ATOM 12856 C C . ALA F 2 187 ? -41.793 3.514 142.132 1.00 49.02 187 ALA F C 1
ATOM 12857 O O . ALA F 2 187 ? -41.121 4.503 141.866 1.00 54.07 187 ALA F O 1
ATOM 12859 N N . GLU F 2 188 ? -42.514 3.388 143.241 1.00 47.83 188 GLU F N 1
ATOM 12860 C CA . GLU F 2 188 ? -42.635 4.457 144.217 1.00 49.68 188 GLU F CA 1
ATOM 12861 C C . GLU F 2 188 ? -41.691 4.190 145.361 1.00 46.92 188 GLU F C 1
ATOM 12862 O O . GLU F 2 188 ? -41.975 3.399 146.229 1.00 48.46 188 GLU F O 1
ATOM 12868 N N . ILE F 2 189 ? -40.555 4.859 145.335 1.00 47.19 189 ILE F N 1
ATOM 12869 C CA . ILE F 2 189 ? -39.538 4.802 146.375 1.00 46.99 189 ILE F CA 1
ATOM 12870 C C . ILE F 2 189 ? -39.234 6.233 146.776 1.00 47.12 189 ILE F C 1
ATOM 12871 O O . ILE F 2 189 ? -39.276 7.143 145.950 1.00 47.80 189 ILE F O 1
ATOM 12876 N N . ASN F 2 190 ? -38.902 6.432 148.048 1.00 47.54 190 ASN F N 1
ATOM 12877 C CA . ASN F 2 190 ? -38.729 7.763 148.617 1.00 49.59 190 ASN F CA 1
ATOM 12878 C C . ASN F 2 190 ? -37.409 7.907 149.357 1.00 48.09 190 ASN F C 1
ATOM 12879 O O . ASN F 2 190 ? -36.870 6.935 149.887 1.00 47.06 190 ASN F O 1
ATOM 12884 N N . ILE F 2 191 ? -36.900 9.137 149.402 1.00 47.22 191 ILE F N 1
ATOM 12885 C CA . ILE F 2 191 ? -35.676 9.406 150.147 1.00 46.23 191 ILE F CA 1
ATOM 12886 C C . ILE F 2 191 ? -35.911 9.004 151.603 1.00 45.56 191 ILE F C 1
ATOM 12887 O O . ILE F 2 191 ? -36.910 9.379 152.188 1.00 45.50 191 ILE F O 1
ATOM 12892 N N . GLY F 2 192 ? -34.992 8.219 152.160 1.00 44.98 192 GLY F N 1
ATOM 12893 C CA . GLY F 2 192 ? -35.113 7.736 153.539 1.00 44.50 192 GLY F CA 1
ATOM 12894 C C . GLY F 2 192 ? -35.582 6.290 153.644 1.00 43.06 192 GLY F C 1
ATOM 12895 O O . GLY F 2 192 ? -35.464 5.664 154.688 1.00 44.20 192 GLY F O 1
ATOM 12896 N N . ASP F 2 193 ? -36.111 5.747 152.563 1.00 41.25 193 ASP F N 1
ATOM 12897 C CA . ASP F 2 193 ? -36.533 4.352 152.557 1.00 40.93 193 ASP F CA 1
ATOM 12898 C C . ASP F 2 193 ? -35.393 3.429 152.971 1.00 42.10 193 ASP F C 1
ATOM 12899 O O . ASP F 2 193 ? -34.241 3.573 152.514 1.00 43.13 193 ASP F O 1
ATOM 12904 N N . GLN F 2 194 ? -35.702 2.493 153.867 1.00 41.84 194 GLN F N 1
ATOM 12905 C CA . GLN F 2 194 ? -34.770 1.429 154.235 1.00 40.85 194 GLN F CA 1
ATOM 12906 C C . GLN F 2 194 ? -34.424 0.566 153.027 1.00 38.12 194 GLN F C 1
ATOM 12907 O O . GLN F 2 194 ? -35.286 0.288 152.176 1.00 37.01 194 GLN F O 1
ATOM 12913 N N . VAL F 2 195 ? -33.165 0.144 152.952 1.00 37.37 195 VAL F N 1
ATOM 12914 C CA . VAL F 2 195 ? -32.722 -0.794 151.928 1.00 36.68 195 VAL F CA 1
ATOM 12915 C C . VAL F 2 195 ? -32.202 -2.070 152.607 1.00 35.76 195 VAL F C 1
ATOM 12916 O O . VAL F 2 195 ? -31.266 -2.028 153.399 1.00 36.12 195 VAL F O 1
ATOM 12920 N N . LEU F 2 196 ? -32.836 -3.193 152.305 1.00 34.83 196 LEU F N 1
ATOM 12921 C CA . LEU F 2 196 ? -32.525 -4.472 152.947 1.00 36.13 196 LEU F CA 1
ATOM 12922 C C . LEU F 2 196 ? -32.194 -5.509 151.900 1.00 34.33 196 LEU F C 1
ATOM 12923 O O . LEU F 2 196 ? -32.644 -5.407 150.766 1.00 33.63 196 LEU F O 1
ATOM 12928 N N . THR F 2 197 ? -31.417 -6.516 152.268 1.00 34.92 197 THR F N 1
ATOM 12929 C CA . THR F 2 197 ? -31.181 -7.621 151.352 1.00 34.28 197 THR F CA 1
ATOM 12930 C C . THR F 2 197 ? -32.522 -8.294 151.056 1.00 34.84 197 THR F C 1
ATOM 12931 O O . THR F 2 197 ? -33.350 -8.482 151.958 1.00 36.01 197 THR F O 1
ATOM 12935 N N . SER F 2 198 ? -32.741 -8.646 149.793 1.00 34.60 198 SER F N 1
ATOM 12936 C CA . SER F 2 198 ? -34.018 -9.210 149.372 1.00 35.56 198 SER F CA 1
ATOM 12937 C C . SER F 2 198 ? -34.156 -10.678 149.753 1.00 35.64 198 SER F C 1
ATOM 12938 O O . SER F 2 198 ? -35.239 -11.197 149.921 1.00 35.85 198 SER F O 1
ATOM 12941 N N . GLY F 2 199 ? -33.031 -11.350 149.847 1.00 35.11 199 GLY F N 1
ATOM 12942 C CA . GLY F 2 199 ? -33.025 -12.749 150.167 1.00 35.75 199 GLY F CA 1
ATOM 12943 C C . GLY F 2 199 ? -33.518 -13.637 149.060 1.00 35.30 199 GLY F C 1
ATOM 12944 O O . GLY F 2 199 ? -33.881 -14.779 149.313 1.00 37.68 199 GLY F O 1
ATOM 12945 N N . LEU F 2 200 ? -33.529 -13.131 147.829 1.00 33.49 200 LEU F N 1
ATOM 12946 C CA . LEU F 2 200 ? -33.942 -13.937 146.693 1.00 33.69 200 LEU F CA 1
ATOM 12947 C C . LEU F 2 200 ? -32.803 -14.452 145.838 1.00 34.00 200 LEU F C 1
ATOM 12948 O O . LEU F 2 200 ? -33.022 -15.278 144.955 1.00 34.44 200 LEU F O 1
ATOM 12953 N N . ASP F 2 201 ? -31.593 -13.966 146.109 1.00 35.28 201 ASP F N 1
ATOM 12954 C CA . ASP F 2 201 ? -30.449 -14.200 145.215 1.00 35.01 201 ASP F CA 1
ATOM 12955 C C . ASP F 2 201 ? -29.610 -15.431 145.564 1.00 34.88 201 ASP F C 1
ATOM 12956 O O . ASP F 2 201 ? -28.727 -15.812 144.799 1.00 35.86 201 ASP F O 1
ATOM 12961 N N . GLY F 2 202 ? -29.886 -16.036 146.713 1.00 34.29 202 GLY F N 1
ATOM 12962 C CA . GLY F 2 202 ? -29.121 -17.181 147.172 1.00 34.48 202 GLY F CA 1
ATOM 12963 C C . GLY F 2 202 ? -27.755 -16.795 147.700 1.00 33.63 202 GLY F C 1
ATOM 12964 O O . GLY F 2 202 ? -26.851 -17.640 147.755 1.00 33.46 202 GLY F O 1
ATOM 12965 N N . ILE F 2 203 ? -27.622 -15.526 148.094 1.00 31.67 203 ILE F N 1
ATOM 12966 C CA . ILE F 2 203 ? -26.395 -14.991 148.692 1.00 31.77 203 ILE F CA 1
ATOM 12967 C C . ILE F 2 203 ? -26.629 -14.619 150.159 1.00 32.64 203 ILE F C 1
ATOM 12968 O O . ILE F 2 203 ? -25.887 -15.031 151.053 1.00 33.56 203 ILE F O 1
ATOM 12973 N N . PHE F 2 204 ? -27.639 -13.786 150.374 1.00 32.20 204 PHE F N 1
ATOM 12974 C CA . PHE F 2 204 ? -28.076 -13.364 151.692 1.00 32.86 204 PHE F CA 1
ATOM 12975 C C . PHE F 2 204 ? -29.468 -13.911 151.938 1.00 32.70 204 PHE F C 1
ATOM 12976 O O . PHE F 2 204 ? -30.209 -14.151 150.998 1.00 31.61 204 PHE F O 1
ATOM 12984 N N . GLY F 2 205 ? -29.823 -14.078 153.208 1.00 34.32 205 GLY F N 1
ATOM 12985 C CA . GLY F 2 205 ? -31.207 -14.173 153.599 1.00 34.74 205 GLY F CA 1
ATOM 12986 C C . GLY F 2 205 ? -31.824 -12.783 153.581 1.00 35.11 205 GLY F C 1
ATOM 12987 O O . GLY F 2 205 ? -31.127 -11.763 153.486 1.00 34.30 205 GLY F O 1
ATOM 12988 N N . ALA F 2 206 ? -33.145 -12.744 153.678 1.00 36.12 206 ALA F N 1
ATOM 12989 C CA . ALA F 2 206 ? -33.874 -11.489 153.611 1.00 35.83 206 ALA F CA 1
ATOM 12990 C C . ALA F 2 206 ? -33.705 -10.666 154.862 1.00 36.89 206 ALA F C 1
ATOM 12991 O O . ALA F 2 206 ? -33.543 -11.202 155.973 1.00 37.62 206 ALA F O 1
ATOM 12993 N N . GLY F 2 207 ? -33.736 -9.346 154.668 1.00 37.13 207 GLY F N 1
ATOM 12994 C CA . GLY F 2 207 ? -33.928 -8.391 155.759 1.00 38.09 207 GLY F CA 1
ATOM 12995 C C . GLY F 2 207 ? -32.675 -7.893 156.441 1.00 38.70 207 GLY F C 1
ATOM 12996 O O . GLY F 2 207 ? -32.772 -7.207 157.454 1.00 40.90 207 GLY F O 1
ATOM 12997 N N . VAL F 2 208 ? -31.503 -8.226 155.915 1.00 38.39 208 VAL F N 1
ATOM 12998 C CA . VAL F 2 208 ? -30.263 -7.724 156.483 1.00 40.26 208 VAL F CA 1
ATOM 12999 C C . VAL F 2 208 ? -30.106 -6.287 156.018 1.00 41.88 208 VAL F C 1
ATOM 13000 O O . VAL F 2 208 ? -30.415 -5.971 154.856 1.00 41.92 208 VAL F O 1
ATOM 13004 N N . PHE F 2 209 ? -29.630 -5.417 156.917 1.00 42.90 209 PHE F N 1
ATOM 13005 C CA . PHE F 2 209 ? -29.598 -3.989 156.621 1.00 44.53 209 PHE F CA 1
ATOM 13006 C C . PHE F 2 209 ? -28.490 -3.633 155.635 1.00 47.60 209 PHE F C 1
ATOM 13007 O O . PHE F 2 209 ? -27.384 -4.141 155.735 1.00 54.02 209 PHE F O 1
ATOM 13015 N N . VAL F 2 210 ? -28.795 -2.764 154.680 1.00 46.86 210 VAL F N 1
ATOM 13016 C CA . VAL F 2 210 ? -27.800 -2.309 153.729 1.00 45.78 210 VAL F CA 1
ATOM 13017 C C . VAL F 2 210 ? -27.559 -0.816 153.866 1.00 47.31 210 VAL F C 1
ATOM 13018 O O . VAL F 2 210 ? -26.413 -0.401 154.025 1.00 52.32 210 VAL F O 1
ATOM 13022 N N . GLY F 2 211 ? -28.632 -0.026 153.789 1.00 46.99 211 GLY F N 1
ATOM 13023 C CA . GLY F 2 211 ? -28.542 1.434 153.851 1.00 48.25 211 GLY F CA 1
ATOM 13024 C C . GLY F 2 211 ? -29.890 2.133 153.700 1.00 47.39 211 GLY F C 1
ATOM 13025 O O . GLY F 2 211 ? -30.948 1.534 153.883 1.00 46.68 211 GLY F O 1
ATOM 13026 N N . GLU F 2 212 ? -29.844 3.420 153.387 1.00 47.57 212 GLU F N 1
ATOM 13027 C CA . GLU F 2 212 ? -31.050 4.207 153.182 1.00 48.75 212 GLU F CA 1
ATOM 13028 C C . GLU F 2 212 ? -30.897 5.004 151.906 1.00 49.89 212 GLU F C 1
ATOM 13029 O O . GLU F 2 212 ? -29.798 5.453 151.568 1.00 57.02 212 GLU F O 1
ATOM 13035 N N . VAL F 2 213 ? -32.000 5.224 151.220 1.00 49.06 213 VAL F N 1
ATOM 13036 C CA . VAL F 2 213 ? -31.971 6.008 150.002 1.00 48.52 213 VAL F CA 1
ATOM 13037 C C . VAL F 2 213 ? -31.697 7.477 150.341 1.00 49.49 213 VAL F C 1
ATOM 13038 O O . VAL F 2 213 ? -32.421 8.076 151.140 1.00 49.95 213 VAL F O 1
ATOM 13042 N N . SER F 2 214 ? -30.663 8.062 149.732 1.00 47.62 214 SER F N 1
ATOM 13043 C CA . SER F 2 214 ? -30.373 9.473 149.950 1.00 49.00 214 SER F CA 1
ATOM 13044 C C . SER F 2 214 ? -30.776 10.354 148.747 1.00 50.04 214 SER F C 1
ATOM 13045 O O . SER F 2 214 ? -31.156 11.527 148.920 1.00 51.28 214 SER F O 1
ATOM 13048 N N . SER F 2 215 ? -30.681 9.809 147.535 1.00 46.10 215 SER F N 1
ATOM 13049 C CA . SER F 2 215 ? -31.212 10.494 146.360 1.00 44.83 215 SER F CA 1
ATOM 13050 C C . SER F 2 215 ? -31.613 9.443 145.338 1.00 42.72 215 SER F C 1
ATOM 13051 O O . SER F 2 215 ? -31.328 8.260 145.486 1.00 41.75 215 SER F O 1
ATOM 13054 N N . ILE F 2 216 ? -32.286 9.894 144.292 1.00 42.14 216 ILE F N 1
ATOM 13055 C CA . ILE F 2 216 ? -32.839 9.008 143.279 1.00 40.38 216 ILE F CA 1
ATOM 13056 C C . ILE F 2 216 ? -32.711 9.678 141.919 1.00 43.06 216 ILE F C 1
ATOM 13057 O O . ILE F 2 216 ? -33.254 10.774 141.725 1.00 43.36 216 ILE F O 1
ATOM 13062 N N . GLU F 2 217 ? -32.005 9.030 140.984 1.00 44.98 217 GLU F N 1
ATOM 13063 C CA . GLU F 2 217 ? -31.873 9.575 139.623 1.00 47.26 217 GLU F CA 1
ATOM 13064 C C . GLU F 2 217 ? -32.829 8.820 138.737 1.00 47.02 217 GLU F C 1
ATOM 13065 O O . GLU F 2 217 ? -32.894 7.599 138.786 1.00 46.80 217 GLU F O 1
ATOM 13071 N N . ASP F 2 218 ? -33.584 9.554 137.927 1.00 49.39 218 ASP F N 1
ATOM 13072 C CA . ASP F 2 218 ? -34.463 8.941 136.954 1.00 51.71 218 ASP F CA 1
ATOM 13073 C C . ASP F 2 218 ? -33.723 8.950 135.635 1.00 49.98 218 ASP F C 1
ATOM 13074 O O . ASP F 2 218 ? -33.215 9.981 135.205 1.00 57.91 218 ASP F O 1
ATOM 13079 N N . HIS F 2 219 ? -33.596 7.781 135.020 1.00 47.80 219 HIS F N 1
ATOM 13080 C CA . HIS F 2 219 ? -32.954 7.652 133.724 1.00 49.18 219 HIS F CA 1
ATOM 13081 C C . HIS F 2 219 ? -33.942 7.268 132.639 1.00 48.53 219 HIS F C 1
ATOM 13082 O O . HIS F 2 219 ? -33.549 6.777 131.599 1.00 55.05 219 HIS F O 1
ATOM 13089 N N . TYR F 2 220 ? -35.227 7.474 132.902 1.00 47.07 220 TYR F N 1
ATOM 13090 C CA . TYR F 2 220 ? -36.313 7.153 131.962 1.00 46.02 220 TYR F CA 1
ATOM 13091 C C . TYR F 2 220 ? -36.593 5.645 131.830 1.00 42.96 220 TYR F C 1
ATOM 13092 O O . TYR F 2 220 ? -37.702 5.205 132.081 1.00 43.03 220 TYR F O 1
ATOM 13101 N N . THR F 2 221 ? -35.591 4.872 131.412 1.00 40.43 221 THR F N 1
ATOM 13102 C CA . THR F 2 221 ? -35.742 3.440 131.196 1.00 37.82 221 THR F CA 1
ATOM 13103 C C . THR F 2 221 ? -35.506 2.663 132.480 1.00 36.51 221 THR F C 1
ATOM 13104 O O . THR F 2 221 ? -35.867 1.481 132.580 1.00 37.39 221 THR F O 1
ATOM 13108 N N . TYR F 2 222 ? -34.926 3.337 133.472 1.00 37.17 222 TYR F N 1
ATOM 13109 C CA . TYR F 2 222 ? -34.746 2.733 134.808 1.00 38.05 222 TYR F CA 1
ATOM 13110 C C . TYR F 2 222 ? -34.438 3.864 135.776 1.00 37.05 222 TYR F C 1
ATOM 13111 O O . TYR F 2 222 ? -34.226 5.000 135.318 1.00 33.96 222 TYR F O 1
ATOM 13120 N N . LYS F 2 223 ? -34.436 3.580 137.081 1.00 36.76 223 LYS F N 1
ATOM 13121 C CA . LYS F 2 223 ? -33.902 4.545 138.040 1.00 38.74 223 LYS F CA 1
ATOM 13122 C C . LYS F 2 223 ? -32.865 3.917 138.915 1.00 37.37 223 LYS F C 1
ATOM 13123 O O . LYS F 2 223 ? -32.792 2.691 139.014 1.00 36.43 223 LYS F O 1
ATOM 13129 N N . SER F 2 224 ? -32.061 4.768 139.539 1.00 37.75 224 SER F N 1
ATOM 13130 C CA . SER F 2 224 ? -31.063 4.339 140.511 1.00 37.83 224 SER F CA 1
ATOM 13131 C C . SER F 2 224 ? -31.294 5.062 141.818 1.00 38.21 224 SER F C 1
ATOM 13132 O O . SER F 2 224 ? -31.870 6.152 141.856 1.00 39.17 224 SER F O 1
ATOM 13135 N N . ALA F 2 225 ? -30.809 4.462 142.891 1.00 38.81 225 ALA F N 1
ATOM 13136 C CA . ALA F 2 225 ? -30.910 5.073 144.198 1.00 40.33 225 ALA F CA 1
ATOM 13137 C C . ALA F 2 225 ? -29.532 5.086 144.834 1.00 42.20 225 ALA F C 1
ATOM 13138 O O . ALA F 2 225 ? -28.895 4.042 144.977 1.00 43.04 225 ALA F O 1
ATOM 13140 N N . VAL F 2 226 ? -29.081 6.277 145.197 1.00 42.15 226 VAL F N 1
ATOM 13141 C CA . VAL F 2 226 ? -27.812 6.425 145.861 1.00 45.09 226 VAL F CA 1
ATOM 13142 C C . VAL F 2 226 ? -28.046 6.275 147.350 1.00 45.08 226 VAL F C 1
ATOM 13143 O O . VAL F 2 226 ? -28.967 6.883 147.882 1.00 46.45 226 VAL F O 1
ATOM 13147 N N . LEU F 2 227 ? -27.195 5.506 148.021 1.00 43.96 227 LEU F N 1
ATOM 13148 C CA . LEU F 2 227 ? -27.427 5.158 149.418 1.00 44.02 227 LEU F CA 1
ATOM 13149 C C . LEU F 2 227 ? -26.628 6.010 150.358 1.00 46.67 227 LEU F C 1
ATOM 13150 O O . LEU F 2 227 ? -25.578 6.540 149.973 1.00 50.50 227 LEU F O 1
ATOM 13155 N N . LYS F 2 228 ? -27.131 6.148 151.584 1.00 46.63 228 LYS F N 1
ATOM 13156 C CA . LYS F 2 228 ? -26.333 6.675 152.670 1.00 47.86 228 LYS F CA 1
ATOM 13157 C C . LYS F 2 228 ? -26.407 5.693 153.827 1.00 46.77 228 LYS F C 1
ATOM 13158 O O . LYS F 2 228 ? -27.237 4.788 153.830 1.00 46.13 228 LYS F O 1
ATOM 13164 N N . ASN F 2 229 ? -25.511 5.863 154.792 1.00 47.48 229 ASN F N 1
ATOM 13165 C CA . ASN F 2 229 ? -25.425 4.962 155.950 1.00 49.23 229 ASN F CA 1
ATOM 13166 C C . ASN F 2 229 ? -25.202 3.518 155.561 1.00 47.61 229 ASN F C 1
ATOM 13167 O O . ASN F 2 229 ? -25.612 2.597 156.281 1.00 43.80 229 ASN F O 1
ATOM 13172 N N . ALA F 2 230 ? -24.550 3.318 154.420 1.00 48.87 230 ALA F N 1
ATOM 13173 C CA . ALA F 2 230 ? -24.161 1.978 154.000 1.00 50.24 230 ALA F CA 1
ATOM 13174 C C . ALA F 2 230 ? -22.697 1.792 154.323 1.00 53.63 230 ALA F C 1
ATOM 13175 O O . ALA F 2 230 ? -21.981 2.769 154.518 1.00 56.58 230 ALA F O 1
ATOM 13177 N N . PHE F 2 231 ? -22.262 0.545 154.407 1.00 57.08 231 PHE F N 1
ATOM 13178 C CA . PHE F 2 231 ? -20.880 0.267 154.754 1.00 65.08 231 PHE F CA 1
ATOM 13179 C C . PHE F 2 231 ? -19.967 0.668 153.619 1.00 68.95 231 PHE F C 1
ATOM 13180 O O . PHE F 2 231 ? -20.135 0.214 152.489 1.00 63.09 231 PHE F O 1
ATOM 13188 N N . LEU F 2 232 ? -18.993 1.513 153.965 1.00 80.67 232 LEU F N 1
ATOM 13189 C CA . LEU F 2 232 ? -18.027 2.095 153.060 1.00 85.27 232 LEU F CA 1
ATOM 13190 C C . LEU F 2 232 ? -16.794 1.239 153.258 1.00 83.64 232 LEU F C 1
ATOM 13191 O O . LEU F 2 232 ? -16.434 0.935 154.396 1.00 92.58 232 LEU F O 1
ATOM 13196 N N . SER F 2 233 ? -16.138 0.848 152.179 1.00 77.64 233 SER F N 1
ATOM 13197 C CA . SER F 2 233 ? -15.097 -0.199 152.253 1.00 75.48 233 SER F CA 1
ATOM 13198 C C . SER F 2 233 ? -13.695 0.307 152.661 1.00 68.46 233 SER F C 1
ATOM 13199 O O . SER F 2 233 ? -12.768 0.399 151.858 1.00 67.77 233 SER F O 1
ATOM 13202 N N . GLY F 2 234 ? -13.568 0.596 153.946 1.00 64.31 234 GLY F N 1
ATOM 13203 C CA . GLY F 2 234 ? -12.488 1.427 154.434 1.00 64.87 234 GLY F CA 1
ATOM 13204 C C . GLY F 2 234 ? -11.234 0.773 154.970 1.00 65.64 234 GLY F C 1
ATOM 13205 O O . GLY F 2 234 ? -10.911 -0.388 154.708 1.00 66.23 234 GLY F O 1
ATOM 13206 N N . ALA F 2 235 ? -10.507 1.557 155.752 1.00 66.28 235 ALA F N 1
ATOM 13207 C CA . ALA F 2 235 ? -9.133 1.219 156.126 1.00 65.06 235 ALA F CA 1
ATOM 13208 C C . ALA F 2 235 ? -9.008 0.084 157.121 1.00 63.16 235 ALA F C 1
ATOM 13209 O O . ALA F 2 235 ? -7.932 -0.473 157.264 1.00 67.93 235 ALA F O 1
ATOM 13211 N N . LYS F 2 236 ? -10.077 -0.270 157.821 1.00 63.46 236 LYS F N 1
ATOM 13212 C CA . LYS F 2 236 ? -9.947 -1.224 158.932 1.00 68.30 236 LYS F CA 1
ATOM 13213 C C . LYS F 2 236 ? -10.129 -2.683 158.500 1.00 65.67 236 LYS F C 1
ATOM 13214 O O . LYS F 2 236 ? -11.026 -3.009 157.715 1.00 68.09 236 LYS F O 1
ATOM 13220 N N . LEU F 2 237 ? -9.288 -3.562 159.055 1.00 65.02 237 LEU F N 1
ATOM 13221 C CA . LEU F 2 237 ? -9.395 -5.020 158.836 1.00 63.32 237 LEU F CA 1
ATOM 13222 C C . LEU F 2 237 ? -10.285 -5.660 159.903 1.00 64.31 237 LEU F C 1
ATOM 13223 O O . LEU F 2 237 ? -9.851 -5.923 161.028 1.00 65.75 237 LEU F O 1
ATOM 13228 N N . LEU F 2 238 ? -11.531 -5.933 159.544 1.00 63.46 238 LEU F N 1
ATOM 13229 C CA . LEU F 2 238 ? -12.585 -6.192 160.522 1.00 63.45 238 LEU F CA 1
ATOM 13230 C C . LEU F 2 238 ? -12.492 -7.570 161.175 1.00 67.23 238 LEU F C 1
ATOM 13231 O O . LEU F 2 238 ? -12.094 -8.516 160.527 1.00 63.24 238 LEU F O 1
ATOM 13236 N N . ARG F 2 239 ? -12.891 -7.647 162.434 1.00 72.68 239 ARG F N 1
ATOM 13237 C CA . ARG F 2 239 ? -12.597 -8.795 163.277 1.00 75.60 239 ARG F CA 1
ATOM 13238 C C . ARG F 2 239 ? -13.784 -9.759 163.411 1.00 73.82 239 ARG F C 1
ATOM 13239 O O . ARG F 2 239 ? -13.603 -10.982 163.519 1.00 72.94 239 ARG F O 1
ATOM 13247 N N . HIS F 2 240 ? -14.989 -9.201 163.374 1.00 72.13 240 HIS F N 1
ATOM 13248 C CA . HIS F 2 240 ? -16.219 -9.942 163.657 1.00 69.74 240 HIS F CA 1
ATOM 13249 C C . HIS F 2 240 ? -17.193 -9.963 162.471 1.00 63.02 240 HIS F C 1
ATOM 13250 O O . HIS F 2 240 ? -18.336 -9.500 162.527 1.00 62.21 240 HIS F O 1
ATOM 13257 N N . VAL F 2 241 ? -16.716 -10.615 161.423 1.00 57.95 241 VAL F N 1
ATOM 13258 C CA . VAL F 2 241 ? -17.440 -10.805 160.175 1.00 54.17 241 VAL F CA 1
ATOM 13259 C C . VAL F 2 241 ? -18.010 -12.216 160.083 1.00 52.12 241 VAL F C 1
ATOM 13260 O O . VAL F 2 241 ? -17.360 -13.177 160.486 1.00 53.97 241 VAL F O 1
ATOM 13264 N N . PHE F 2 242 ? -19.217 -12.335 159.537 1.00 50.35 242 PHE F N 1
ATOM 13265 C CA . PHE F 2 242 ? -19.907 -13.619 159.382 1.00 49.35 242 PHE F CA 1
ATOM 13266 C C . PHE F 2 242 ? -20.217 -13.898 157.909 1.00 46.46 242 PHE F C 1
ATOM 13267 O O . PHE F 2 242 ? -20.648 -12.999 157.174 1.00 43.58 242 PHE F O 1
ATOM 13275 N N . LEU F 2 243 ? -20.028 -15.147 157.496 1.00 45.94 243 LEU F N 1
ATOM 13276 C CA . LEU F 2 243 ? -20.258 -15.550 156.119 1.00 45.64 243 LEU F CA 1
ATOM 13277 C C . LEU F 2 243 ? -21.655 -16.104 155.965 1.00 45.59 243 LEU F C 1
ATOM 13278 O O . LEU F 2 243 ? -22.064 -16.971 156.743 1.00 46.41 243 LEU F O 1
ATOM 13283 N N . SER F 2 244 ? -22.367 -15.650 154.930 1.00 45.87 244 SER F N 1
ATOM 13284 C CA . SER F 2 244 ? -23.767 -16.051 154.749 1.00 45.25 244 SER F CA 1
ATOM 13285 C C . SER F 2 244 ? -23.940 -17.158 153.729 1.00 44.27 244 SER F C 1
ATOM 13286 O O . SER F 2 244 ? -23.783 -16.914 152.539 1.00 45.21 244 SER F O 1
ATOM 13289 N N . ASP F 2 245 ? -24.302 -18.349 154.192 1.00 45.78 245 ASP F N 1
ATOM 13290 C CA . ASP F 2 245 ? -24.409 -19.552 153.346 1.00 47.17 245 ASP F CA 1
ATOM 13291 C C . ASP F 2 245 ? -25.864 -19.983 153.191 1.00 47.87 245 ASP F C 1
ATOM 13292 O O . ASP F 2 245 ? -26.428 -20.577 154.101 1.00 54.29 245 ASP F O 1
ATOM 13297 N N . VAL F 2 246 ? -26.473 -19.648 152.056 1.00 45.10 246 VAL F N 1
ATOM 13298 C CA . VAL F 2 246 ? -27.866 -20.019 151.738 1.00 44.64 246 VAL F CA 1
ATOM 13299 C C . VAL F 2 246 ? -27.808 -21.215 150.799 1.00 48.83 246 VAL F C 1
ATOM 13300 O O . VAL F 2 246 ? -27.151 -21.129 149.773 1.00 48.14 246 VAL F O 1
ATOM 13304 N N . LYS F 2 247 ? -28.505 -22.317 151.063 1.00 56.46 247 LYS F N 1
ATOM 13305 C CA . LYS F 2 247 ? -28.252 -23.560 150.267 1.00 60.84 247 LYS F CA 1
ATOM 13306 C C . LYS F 2 247 ? -29.208 -23.909 149.097 1.00 55.48 247 LYS F C 1
ATOM 13307 O O . LYS F 2 247 ? -30.397 -24.114 149.269 1.00 53.91 247 LYS F O 1
#

Sequence (1690 aa):
RNMTKKEFLVPTRGNITDRNDEFLATNELVFGVFLPSGLKQKDLLEKIEIIQKFFPNFSKETLLNNYQKENSLYNHNLIKVVGFIPYATMQPLYAKLIQTQGIFALPLDKRYYPNNALASHVLGYVGVASLQDLKDDEENQYSQIVGKTGIEKEYNKLLQGKVGYKIMRVNALNQELATLEVVLPSTNNHLQLSLDKRLQKEADKLFENKRGAILVMDAENGELLVAGSYPEYNLNDFVGGISQDKWQKLQDDIYNPLLNRFANALYPPGSVVKMGVGLSFLENLHITENTTIPTPPFIEVGKHKFRDWKKTGHGNSNLYKAIRESVDVYFYKFGLEISIEKLSKTLREVGFGEKTGVDLPNEFVGIVPDNLWKLKRFNQDWRVGDTLITAIGQGSFLATPLQVLAYTGLIATGKLATPHFAINNKQPLKDPLNSFQKKKLQALRVGMYEVCNHKDGTAYHSTRGSKITLACKTGTAQVKDMEYFHRSHAWITAFLPYEKPKYAITILVEHGEGGSKLGGLLVKMSNKLYELGYLMTKKEFLVPTRGNITDRNDEFLATNELVFGVFLPSGLKQKDLLEKIEIIQKFFPNFSKETLLNNYQKENSLYNHNLIKVVGFIPYATMQPLYAKLIQTQGIFALPLDKRYYPNNALASHVLGYVGVASLQDLKDDEENQYSQIVGKTGIEKEYNKLLQGKVGYKIMRVNALNQELATLEVVLPSTNNHLQLSLDKRLQKEADKLFENKRGAILVMDAENGELLVAGSYPEYNLNDFVGGISQDKWQKLQDDIYNPLLNRFANALYPPGSVVKMGVGLSFLENLHITENTTIPTPPFIEVGKHKFRDWKKTGHGNSNLYKAIRESVDVYFYKFGLEISIEKLSKTLREVGFGEKTGVDLPNEFVGIVPDNLWKLKRFNQDWRVGDTLITAIGQGSFLATPLQVLAYTGLIATGKLATPHFAINNKQPLKDPLNSFQKKKLQALRVGMYEVCNHKDGTAYHSTRGSKITLACKTGTAQVEYFHRSHAWITAFLPYEKPKYAITILVEHGEGGSKLGGLLVKMSNKLYELGYLKMTYTPTFMTSFISLEDTHSVSLNPIVNLEENKIYGLVSHNQAIGIAVLEKGRLNGFLNAHKRCAYSVMIGQNQVLGFIGTNFKQELVVDFIVPSAEINIGDQVLTSGLDGIFGAGVFVGEVSSIEDHYTYKSAVLKNAFLSGAKLLRHVFLSDVKNKMTYTPTFMTSFISLEDTHSVSLNPIVNLEENKIYGLVSHNQAIGIAVLEKGRLNGFLNAHKRCAYSVMIGQNQVLGFIGTNFKQELVVDFIVPSAEINIGDQVLTSGLDGIFGAGVFVGEVSSIEDHYTYKSAVLKNAFLSGAKLLRHVFLSDVKKMTYTPTFMTSFISLEDTHSVSLNPIVNLEENKIYGLVSHNQAIGIAVLEKGRLNGFLNAHKRCAYSVMIGQNQVLGFIGTNFKQELVVDFIVPSAEINIGDQVLTSGLDGIFGAGVFVGEVSSIEDHYTYKSAVLKNAFLSGAKLLRHVFLSDVKKMTYTPTFMTSFISLEDTHSVSLNPIVNLEENKIYGLVSHNQAIGIAVLEKGRLNGFLNAHKRCAYSVMIGQNQVLGFIGTNFKQELVVDFIVPSAEINIGDQVLTSGLDGIFGAGVFVGEVSSIEDHYTYKSAVLKNAFLSGAKLLRHVFLSDVK

Organism: Helicobacter pylori (strain ATCC 700392 / 26695) (NCBI:txid85962)

Foldseek 3Di:
DADKDKDKAFDDFAFEAEPVRDGQKDKAKFKFKKFWPDDDPVVVLVVLVVVCVLPVVDDSVVQVDQFPDPDAALDPIIGTRGDGHHPVSCVVPVVVQVVDDRMDMDIDIFMDGPVFQQPCQACAAKAFQDPVNCVVPVVCRNRRIAGDFHPSHLLVDLRRWAMKMWMADAHPVRDGDDTPDTDHTDDNSYFYWHEDSVLSVLVCVLCVVFAWWKWKAFLQAFGTNYTDGPPTGTRNCPGHHHDPVVVCVQVVPPSRRVDRQQFRHKFQPFQLCQLLLVLLLVVPDDDDQADKDAWAQWDDDDPDIGGWPDNGTDGIDGNLVCQQQVTQVVLLVSLLVDAQVSSLVSSVLLQQQDFLQESTPDGDHWDLDHQVNCCVPVVDGDDSVNSRCSSRRADRTIGGLNRSQQSQSCLQPVWGHRHYTGPPPRDDIHHSDDPVSSVCSVSVQSSQLSLPPPPSRLQPVQQPPAPARKGKGKGWGAVVVDDQQRAIKIWMKIFPDSVRTGMIMIIITHSCRYHSSCSNVVRSSNVVCVVVPVD/DKDKDKDFDAFAFEAEPVRDGFKDKDKFKFKKFWPDDDPVVLLVVLVVVCVLPVVDDSVVQVDQRPDDFDDPDVIIGTRGDGHHPVSCVVPVVVQVVDDGMDMDIAIWMDGPVFQQCCQACAAKEFQGPVNCVVPVQCRPRRIAGDFHPSHLLVDLRRFFMWMWMFDADPVGDGDDTPDTGDTDDNSYFYWHEDSVLSVLVCVLCVVFAWWKWKAFLQAFGTHYIDGPPTGGRNCCIHHHDPVVVCVQPVPPSRRVDRQQFRHKFQFFQLCQLLLVLLLCVPHDDDQADKDAWAQWDDDDPDIGGWPDNRTDGIDGNLVCQQQVTQVVLLVSLLVDAQVSSLVSSVLLQQQDFLQESTPDGDRWDLDHQVNCCVPVVDGDDSVNSRQVSRRADRTIGGLNRSFQSQSCLQPVWGHSHYTGPPPRDDIHHSDDPVSSVCSVSVQSSQLSLPPPPSHLQPVLQPPAPARKGKGWGWGADVQQRAIKTWMKIFDDSVHTTMIMIIITRSCRYHSSCSNPVRSSNRVCVVVPVD/DKDKADKAFPAAPDPVDLQKTWIDDDPDDDAPDKAFKDFPLETFFIWGHDPNTIMTGGALRQPTKAWKFWAPVRFIFMWYADPVSFIKTWFTAPVDDHDFFIWMWGCCPGQHAHTDRGAFTFHDKADPPRHIMTTGDPGDDNDDVRSPRMIIMGRPD/DKDKADKAFPAAPDPVDLQKTWIDDDPDDDAQDKAFKDFPLETFFIWGHDPNTIMTGGALRQPTKAWKFWAPVRFIFMWYADPVSFIKTDFTAPVDDHDFFIWMWGCCPGQHAHTGRGAFTFHDKADPPRHIMTTGDPGDDNDPVRSPRMIIMGGD/DKDWAKWFFDAADDPVDLQKTWIDDDPDDDAPDKAFKDFPLATFFIWGHDPNTIMTGGQLHQPTKAWKFWAPVRFIFMWYADPVSFIKGWDGALPDDHDFFIWIWHCCPGQHAHTDRGAFTFHDKAHPPRHIMTGGDPGHDRDDDTGGTMIIMGGD/DKDKDWWFFDAADDPVDLQKTWIDDDPDDDAPDKAFKDFPLETFFIWGQHPNTIMTGGQLHQPTKAWKFWAPVGFIFMWYADPVSFIKTWDGAQVDDGDFFIWIWGCCPGQHAHTDRGAFTFHDKAHPPRHIMTGGDPGHDSDDDGGDTMIIMGRD

InterPro domains:
  IPR001460 Penicillin-binding protein, transpeptidase [PF00905] (252-569)
  IPR005311 Penicillin-binding protein, dimerisation domain [PF03717] (50-220)
  IPR012338 Beta-lactamase/transpeptidase-like [G3DSA:3.40.710.10] (230-584)
  IPR012338 Beta-lactamase/transpeptidase-like [SSF56601] (235-577)
  IPR017790 Penicillin-binding protein 2 [TIGR03423] (5-576)
  IPR036138 Penicillin-binding protein, dimerisation domain superfamily [SSF56519] (42-234)
  IPR050515 Class D beta-lactamase/transpeptidase [PTHR30627] (4-577)

Nearest PDB structures (foldseek):
  5lp5-assembly1_C  TM=9.777E-01  e=9.451E-29  Helicobacter pylori 26695
  2j5u-assembly1_A  TM=8.375E-01  e=1.973E-07  Listeria monocytogenes
  7eft-assembly1_A  TM=7.535E-01  e=4.319E-07  Escherichia coli
  6zm0-assembly1_AAA  TM=7.281E-01  e=4.794E-07  Pseudomonas aeruginosa PAO1
  2qf4-assembly2_B  TM=7.341E-01  e=2.538E-05  Streptococcus pneumoniae R6

Secondary structure (DSSP, 8-state):
--EEEEEEE-PPPPPEE-TTS-EEEEEEEEEEEEEESS--HHHHHHHHHHHHHH-TTS-TTHHHHHHSSS---SSSSEEEEEEEE-HHHHTTTHHHHHTSTT-EEEEEEEEE-TTTTTTHHHH--EEEPPHHHHHH-GGGGTT-EEE-SHHHHHTHHHHH---EEEEEEE-TT--EEEEEEEEPPP----EEBS--HHHHHHHHHHTTT--EEEEEEETTT-BEEEEEEES---GGGGTT---HHHHHHHHS-TT-TT--TTTS--B--GGGGHHHHHHHHHHHSS--TT--EE--SEEE-SS-EEE-SSTT---EE-HHHHHHTT-SHHHHHHHHHS-HHHHHHHHHHTTSSS----SSS-PPP-B---HHHHHHHH-----HHHHHHHTTT-SS-BB-HHHHHHHHHHHHHSSB---BSBTT-----B----HHHHHHHHHHHHHHHHHHHSTTSTTTTTS-S-SS--EEEEEEE----S-GGGSPEEEEEEEE-TTS--EEEEEEETT---GGGGHHHHHHHHHHHHHTT--/-EEEEEE-PPPPPEE-TTS-EEEEEEEEEEEEEESS--HHHHHHHHHHHHHH--SS-HHHHHHHHS-SS---SSSEEEEEEEE-HHHHTTTHHHHHTSTT-EEEEEEEEE-TTTTTTHHHH--EEEPPHHHHHHSGGGGTT-EEE-SHHHHHTHHHHH---EEEEEEE-TT--EEEEEEEEPPP----EEBS--HHHHHHHHHHTTT--EEEEEEETTT-BEEEEEEES---GGGGTT---HHHHHHHHS-TT-TT--TTTS--B--GGGGHHHHHHHHHHHSS--TT--EE--SEEE-SS-EEE-SSTT---EE-HHHHHHTT-SHHHHHHHHHS-HHHHHHHHHHTTSSS----SSSSPPP-B---HHHHHHHH-----HHHHHHHTTT-SS-BB-HHHHHHHHHHHHHSSB---BSBTT-----B----HHHHHHHHHHHHHHHHHHHSTTSTTSSSS-S-SS--EEEEEEE---GGGSPEEEEEEEE-TTS--EEEEEEETT---GGGGHHHHHHHHHHHHHTT--/-EEEEEE-EEEES-SS-TTEEEE---TTPPTTPEEEEESSSBEEEEEEEETTEEEEEETTSTT---EEEETTTTEEEEEEE-TT--EEEEEE-TT----TT-EEEE-S-SSSS-TT-EEEEEEEEEE-SSSEEEEEES--SSBGGGGSSEEEEEE--/-EEEEEE-EEEES-SS-SSEEEE---TTPPTTPEEEEESSSBEEEEEEEETTEEEEEETTSTT---EEEETTTTEEEEEEE-TT--EEEEEE-TT----TT-EEEE-S-SSSS-TT-EEEEEEEEEE-SSSEEEEEES--SSBGGGGSSEEEEEE-/-EEEEEE-EEEES-SS-SSEEEE---TTPPTTPEEEEESSSBEEEEEEEETTEEEEEETTSTT---EEEETTTTEEEEEEE-TT--EEEEEE-TT----TT-EEEE-S-SSSS-TT-EEEEEEEEEE-SS-EEEEEESS----S---S-EEEEEE-/-EEEEEE-EEEES-SS-SSEEEE---TTPPBT-EEEEESSSBEEEEEEEETTEEEEEETTSTT---EEEETTTTEEEEEEE-TT--EEEEEE-TT----TT-EEEE-S-SSSS-TT-EEEEEEEEEE-SS-EEEEEESPPP--S---SSEEEEEE-

Solvent-accessible surface area: 77581 Å² total; per-residue (Å²): 287,116,131,78,56,108,80,73,33,33,14,46,20,5,50,0,18,0,63,79,100,81,102,2,0,26,35,66,16,6,0,0,0,0,0,42,59,85,48,162,129,145,45,21,98,80,32,9,82,50,0,36,152,31,14,107,139,86,48,121,127,70,0,110,104,36,10,135,122,158,75,58,30,138,65,184,81,23,26,39,3,6,24,88,4,77,34,78,62,0,9,61,16,18,4,86,0,51,36,40,166,21,8,85,9,46,19,27,50,61,9,76,2,44,30,64,31,10,0,0,12,0,3,1,34,2,11,100,7,46,158,121,29,60,134,88,43,145,52,6,84,44,40,67,60,3,8,60,51,9,0,0,100,78,44,21,160,68,0,18,11,140,36,0,56,66,38,8,108,3,44,107,138,92,62,71,93,53,61,80,70,73,62,136,10,31,110,128,9,102,1,52,0,0,2,1,46,113,0,1,106,29,0,42,138,15,6,119,130,79,40,0,0,0,0,0,0,14,1,75,56,0,14,0,1,0,0,0,0,11,31,24,15,48,0,37,44,12,21,56,49,57,53,173,86,88,94,90,126,32,109,96,51,130,73,67,3,69,50,18,5,0,0,30,10,63,12,22,0,1,16,0,0,0,1,0,0,0,0,0,0,6,59,52,32,187,38,63,29,91,37,72,28,83,3,52,50,83,19,111,63,49,169,115,105,43,155,10,139,110,183,107,9,28,51,102,1,37,2,50,41,0,0,30,21,12,0,11,0,0,0,12,51,12,1,77,127,11,57,14,86,112,0,6,73,4,0,40,32,1,16,0,3,62,112,13,40,11,9,12,31,113,10,80,64,9,31,10,0,24,60,37,52,20,25,85,131,98,23,83,100,43,157,73,16,15,9,0,70,2,0,20,0,20,48,42,0,46,0,0,0,0,0,0,0,3,1,1,0,0,0,7,52,9,88,26,2,3,0,6,0,1,54,114,39,186,56,90,63,97,80,50,14,70,101,87,3,69,160,29,2,106,10,0,45,38,0,1,73,27,0,5,52,72,164,81,7,31,0,48,138,24,8,144,66,34,134,38,39,5,0,0,0,6,3,46,0,119,122,223,155,96,112,59,96,130,62,19,20,0,0,1,1,0,0,0,27,47,124,157,34,78,12,0,0,0,0,0,8,28,21,10,53,16,5,25,144,6,0,30,20,1,11,112,0,0,31,47,0,101,122,54,61,47,72,161,71,87,103,66,88,15,44,14,53,14,5,46,0,14,0,77,78,94,75,111,4,0,31,34,67,17,7,0,0,0,3,0,45,56,79,42,148,101,132,44,5,70,78,33,2,60,61,0,37,144,45,17,104,136,83,50,99,129,78,0,56,106,43,3,131,93,153,116,22,127,58,78,169,95,49,27,54,3,3,26,61,5,73,32,78,63,0,11,64,28,21,6,88,1,42,32,36,133,11,7,79,4,53,26,19,22,56,6,70,1,52,38,69,31,14,1,0,13,0,2,1,33,6,14,62,6,49,107,132,20,50,175,100,38,139,61,6,68,67,27,26,46,3,4,54,51,6,0,0,88,74,46,20,155,67,0,18,10,140,39,2,67,42,31,7,109,10,40,105,136,111,42,45,37,44,66,84,78,82,54,128,7,25,113,130,8,104,2,55,0,0,2,1,46,106,0,1,102,22,0,44,143,15,5,132,131,74,52,0,0,0,0,0,0,22,2,121,55,0,17,0,3,0,0,0,0,10,34,24,15,47,0,36,46,12,18,43,53,53,55,166,91,86,92,103,144,31,84,98,47,122,82,30,5,66,21,18,5,0,0,30,2,13,3,10,0,0,10,0,0,0,2,0,0,0,0,0,0,8,67,46,33,186,38,66,28,94,39,65,15,106,2,52,47,38,28,124,52,60,192,121,64,36,135,10,144,114,169,106,15,25,50,96,1,34,0,50,52,0,0,29,28,10,0,13,1,0,0,7,75,4,1,81,102,12,57,11,120,100,0,1,126,3,0,89,52,1,9,0,22,113,107,11,41,11,11,10,33,118,10,44,71,9,23,11,0,16,66,113,38,21,93,131,56,61,63,60,124,49,109,49,10,27,7,0,57,2,0,14,0,22,30,41,0,5,0,0,0,0,0,0,0,3,2,1,0,0,1,4,56,9,82,24,1,5,0,5,0,0,52,117,39,188,56,96,66,100,81,50,18,94,83,83,11,63,162,42,2,101,7,0,42,40,0,2,73,27,0,9,53,72,165,79,5,27,1,78,118,30,13,180,64,37,158,31,43,6,0,0,0,11,1,52,0,128,105,151,61,94,149,78,28,17,0,0,2,2,0,0,0,24,45,124,164,43,83,11,0,0,0,1,0,10,23,23,12,84,21,5,33,138,4,0,30,18,1,12,106,0,0,38,50,0,111,122,59,58,49,72,224,86,58,93,45,88,9,118,21,61,32,9,85,48,52,128,38,6,7,6,1,34,10,55,97,38,128,146,30,84,92,92,31,11,3,0,1,10,10,94,131,25,0,1,0,0,0,3,31,52,186,58,175,5,22,0,11,0,0,6,35,164,50,4,3,1,0,0,19,2,21,182,132,102,21,57,0,2,0,14,45,46,136,122,51,44,2,5,0,28,20,0,57,55,101,16,154,20,102,101,32,33,96,0,44,0,8,30,90,12,33,4,1,8,69,40,20,48,0,0,46,0,39,51,63,67,87,66,42,33,40,30,2,0,11,13,88,96,21,10,31,7,22,0,114,30,4,101,138,6,80,1,0,18,30,123,138,223,92,72,93,43,88,9,118,19,63,33,9,89,48,51,128,39,6,8,5,1,27,10,52,99,39,127,146,30,97,101,89,31,7,2,0,1,10,9,92,128,23,0,1,0,0,0,3,32,50,174,60,157,4,19,0,13,1,0,10,24,139,35,4,3,1,0,0,24,3,8,161,110,101,21,54,0,2,1,17,44,48,94,67,52,33,3,6,0,27,17,0,57,55,111,16,143,18,91,103,32,29,78,0,42,0,8,27,93,13,34,4,1,10,70,40,21,66,0,0,50,0,42,49,61,76,75,53,29,29,37,28,1,0,9,15,91,92,24,9,31,8,21,0,104,32,5,90,139,6,79,0,1,19,36,173,220,80,59,92,39,88,9,77,1,63,52,61,86,43,188,169,55,48,35,7,0,26,4,55,100,29,122,143,30,111,91,100,44,63,3,0,0,7,13,156,126,32,0,2,0,5,0,4,34,47,187,64,163,5,19,0,10,3,2,25,20,186,110,4,27,0,0,0,11,1,22,160,97,34,9,2,0,1,3,17,53,42,174,129,131,66,13,6,0,32,70,0,3,26,61,15,149,11,101,115,32,36,83,0,51,0,0,25,7,10,21,6,1,11,59,40,18,56,0,0,43,0,39,46,55,68,100,69,190,75,77,26,9,0,11,17,84,98,12,39,127,10,36,94,163,40,32,135,138,0,75,0,1,24,40,173,234,87,70,97,42,89,8,80,5,68,52,61,83,40,188,168,47,49,47,7,0,25,7,54,101,28,127,145,28,100,94,99,44,63,3,0,0,9,12,142,129,34,0,2,0,5,0,5,31,47,182,60,158,5,16,0,11,3,2,32,18,180,113,4,26,0,0,0,10,1,21,156,104,28,12,2,0,2,3,20,54,42,187,108,147,61,19,4,0,33,66,0,2,22,68,15,146,11,85,117,33,37,81,0,50,0,0,26,10,10,21,7,1,9,63,40,22,53,0,0,42,0,39,46,54,61,98,76,73,22,79,25,8,0,11,16,94,95,17,42,150,10,33,92,135,52,26,158,134,1,79,0,1,38,36,214